Protein 7S6T (pdb70)

Structure (mmCIF, N/CA/C/O backbone):
data_7S6T
#
_entry.id   7S6T
#
_cell.length_a   102.520
_cell.length_b   105.600
_cell.length_c   299.980
_cell.angle_alpha   90.000
_cell.angle_beta   90.000
_cell.angle_gamma   90.000
#
_symmetry.space_group_name_H-M   'P 21 21 21'
#
loop_
_entity.id
_entity.type
_entity.pdbx_description
1 polymer 'Methane monooxygenase component A alpha chain'
2 polymer 'Methane monooxygenase beta chain'
3 polymer 'Methane monooxygenase gamma chain'
4 polymer 'Methane monooxygenase regulatory protein B'
5 non-polymer 'FE (III) ION'
6 non-polymer 1,2-ETHANEDIOL
7 non-polymer 'BENZOIC ACID'
8 water water
#
loop_
_atom_site.group_PDB
_atom_site.id
_atom_site.type_symbol
_atom_site.label_atom_id
_atom_site.label_alt_id
_atom_site.label_comp_id
_atom_site.label_asym_id
_atom_site.label_entity_id
_atom_site.label_seq_id
_atom_site.pdbx_PDB_ins_code
_atom_site.Cartn_x
_atom_site.Cartn_y
_atom_site.Cartn_z
_atom_site.occupancy
_atom_site.B_iso_or_equiv
_atom_site.auth_seq_id
_atom_site.auth_comp_id
_atom_site.auth_asym_id
_atom_site.auth_atom_id
_atom_site.pdbx_PDB_model_num
ATOM 1 N N . ASP A 1 1 ? -19.129 -10.013 53.458 1.00 57.80 12 ASP A N 1
ATOM 2 C CA . ASP A 1 1 ? -20.479 -10.212 52.937 1.00 52.87 12 ASP A CA 1
ATOM 3 C C . ASP A 1 1 ? -21.114 -8.876 52.544 1.00 48.99 12 ASP A C 1
ATOM 4 O O . ASP A 1 1 ? -20.405 -7.889 52.300 1.00 48.54 12 ASP A O 1
ATOM 9 N N . ALA A 1 2 ? -22.450 -8.833 52.503 1.00 42.36 13 ALA A N 1
ATOM 10 C CA . ALA A 1 2 ? -23.138 -7.621 52.073 1.00 40.93 13 ALA A CA 1
ATOM 11 C C . ALA A 1 2 ? -23.192 -6.544 53.150 1.00 35.52 13 ALA A C 1
ATOM 12 O O . ALA A 1 2 ? -23.591 -5.412 52.849 1.00 31.80 13 ALA A O 1
ATOM 14 N N . LEU A 1 3 ? -22.805 -6.860 54.385 1.00 33.89 14 LEU A N 1
ATOM 15 C CA . LEU A 1 3 ? -22.839 -5.908 55.485 1.00 33.56 14 LEU A CA 1
ATOM 16 C C . LEU A 1 3 ? -21.464 -5.529 56.009 1.00 36.07 14 LEU A C 1
ATOM 17 O O . LEU A 1 3 ? -21.261 -4.384 56.407 1.00 34.89 14 LEU A O 1
ATOM 22 N N . LYS A 1 4 ? -20.515 -6.459 56.043 1.00 39.00 15 LYS A N 1
ATOM 23 C CA . LYS A 1 4 ? -19.237 -6.245 56.712 1.00 41.41 15 LYS A CA 1
ATOM 24 C C . LYS A 1 4 ? -18.133 -6.075 55.676 1.00 37.57 15 LYS A C 1
ATOM 25 O O . LYS A 1 4 ? -18.048 -6.865 54.732 1.00 35.25 15 LYS A O 1
ATOM 31 N N . VAL A 1 5 ? -17.295 -5.049 55.861 1.00 33.90 16 VAL A N 1
ATOM 32 C CA . VAL A 1 5 ? -16.169 -4.786 54.963 1.00 29.88 16 VAL A CA 1
ATOM 33 C C . VAL A 1 5 ? -15.230 -3.820 55.668 1.00 29.42 16 VAL A C 1
ATOM 34 O O . VAL A 1 5 ? -15.653 -3.024 56.518 1.00 30.08 16 VAL A O 1
ATOM 38 N N . ASN A 1 6 ? -13.943 -3.919 55.348 1.00 30.47 17 ASN A N 1
ATOM 39 C CA . ASN A 1 6 ? -12.975 -2.948 55.848 1.00 32.54 17 ASN A CA 1
ATOM 40 C C . ASN A 1 6 ? -13.179 -1.629 55.111 1.00 31.63 17 ASN A C 1
ATOM 41 O O . ASN A 1 6 ? -13.048 -1.577 53.880 1.00 32.92 17 ASN A O 1
ATOM 46 N N . ARG A 1 7 ? -13.507 -0.568 55.863 1.00 30.01 18 ARG A N 1
ATOM 47 C CA . ARG A 1 7 ? -13.755 0.747 55.282 1.00 28.25 18 ARG A CA 1
ATOM 48 C C . ARG A 1 7 ? -12.593 1.711 55.534 1.00 27.11 18 ARG A C 1
ATOM 49 O O . ARG A 1 7 ? -12.773 2.926 55.459 1.00 28.78 18 ARG A O 1
ATOM 57 N N . ALA A 1 8 ? -11.399 1.194 55.834 1.00 26.32 19 ALA A N 1
ATOM 58 C CA . ALA A 1 8 ? -10.240 2.068 55.926 1.00 29.01 19 ALA A CA 1
ATOM 59 C C . ALA A 1 8 ? -9.968 2.665 54.547 1.00 28.07 19 ALA A C 1
ATOM 60 O O . ALA A 1 8 ? -10.098 1.961 53.543 1.00 26.92 19 ALA A O 1
ATOM 62 N N . PRO A 1 9 ? -9.614 3.947 54.466 1.00 27.69 20 PRO A N 1
ATOM 63 C CA . PRO A 1 9 ? -9.333 4.556 53.149 1.00 27.01 20 PRO A CA 1
ATOM 64 C C . PRO A 1 9 ? -8.022 4.027 52.584 1.00 27.44 20 PRO A C 1
ATOM 65 O O . PRO A 1 9 ? -6.968 4.164 53.216 1.00 27.21 20 PRO A O 1
ATOM 69 N N . VAL A 1 10 ? -8.086 3.414 51.391 1.00 25.55 21 VAL A N 1
ATOM 70 C CA . VAL A 1 10 ? -6.903 2.916 50.701 1.00 25.64 21 VAL A CA 1
ATOM 71 C C . VAL A 1 10 ? -6.950 3.328 49.224 1.00 26.30 21 VAL A C 1
ATOM 72 O O . VAL A 1 10 ? -8.023 3.493 48.629 1.00 25.86 21 VAL A O 1
ATOM 76 N N . GLY A 1 11 ? -5.778 3.489 48.638 1.00 27.75 22 GLY A N 1
ATOM 77 C CA . GLY A 1 11 ? -5.622 3.632 47.204 1.00 27.45 22 GLY A CA 1
ATOM 78 C C . GLY A 1 11 ? -4.693 2.550 46.689 1.00 27.97 22 GLY A C 1
ATOM 79 O O . GLY A 1 11 ? -4.568 1.474 47.283 1.00 27.98 22 GLY A O 1
ATOM 80 N N . VAL A 1 12 ? -4.018 2.850 45.573 1.00 23.34 23 VAL A N 1
ATOM 81 C CA . VAL A 1 12 ? -3.032 1.937 44.993 1.00 23.36 23 VAL A CA 1
ATOM 82 C C . VAL A 1 12 ? -1.884 2.811 44.503 1.00 27.67 23 VAL A C 1
ATOM 83 O O . VAL A 1 12 ? -2.058 3.605 43.567 1.00 25.42 23 VAL A O 1
ATOM 87 N N . GLU A 1 13 ? -0.723 2.675 45.126 1.00 25.18 24 GLU A N 1
ATOM 88 C CA . GLU A 1 13 ? 0.402 3.540 44.787 1.00 27.80 24 GLU A CA 1
ATOM 89 C C . GLU A 1 13 ? 1.140 3.029 43.544 1.00 24.44 24 GLU A C 1
ATOM 90 O O . GLU A 1 13 ? 0.971 1.874 43.140 1.00 24.32 24 GLU A O 1
ATOM 96 N N . PRO A 1 14 ? 1.926 3.897 42.881 1.00 25.42 25 PRO A N 1
ATOM 97 C CA . PRO A 1 14 ? 2.516 3.498 41.592 1.00 27.70 25 PRO A CA 1
ATOM 98 C C . PRO A 1 14 ? 3.376 2.258 41.696 1.00 26.71 25 PRO A C 1
ATOM 99 O O . PRO A 1 14 ? 3.328 1.398 40.814 1.00 27.40 25 PRO A O 1
ATOM 103 N N . GLN A 1 15 ? 4.149 2.131 42.774 1.00 27.44 26 GLN A N 1
ATOM 104 C CA . GLN A 1 15 ? 5.013 0.972 42.897 1.00 26.72 26 GLN A CA 1
ATOM 105 C C . GLN A 1 15 ? 4.221 -0.327 43.074 1.00 27.21 26 GLN A C 1
ATOM 106 O O . GLN A 1 15 ? 4.726 -1.393 42.717 1.00 26.61 26 GLN A O 1
ATOM 112 N N . GLU A 1 16 ? 2.983 -0.258 43.574 1.00 25.45 27 GLU A N 1
ATOM 113 C CA . GLU A 1 16 ? 2.165 -1.461 43.706 1.00 26.08 27 GLU A CA 1
ATOM 114 C C . GLU A 1 16 ? 1.735 -2.002 42.344 1.00 28.13 27 GLU A C 1
ATOM 115 O O . GLU A 1 16 ? 1.626 -3.220 42.157 1.00 27.10 27 GLU A O 1
ATOM 121 N N . VAL A 1 17 ? 1.479 -1.112 41.383 1.00 25.58 28 VAL A N 1
ATOM 122 C CA . VAL A 1 17 ? 1.207 -1.563 40.019 1.00 27.08 28 VAL A CA 1
ATOM 123 C C . VAL A 1 17 ? 2.498 -1.985 39.336 1.00 24.00 28 VAL A C 1
ATOM 124 O O . VAL A 1 17 ? 2.541 -3.007 38.642 1.00 24.06 28 VAL A O 1
ATOM 128 N N . HIS A 1 18 ? 3.567 -1.208 39.537 1.00 24.83 29 HIS A N 1
ATOM 129 C CA . HIS A 1 18 ? 4.813 -1.449 38.820 1.00 25.89 29 HIS A CA 1
ATOM 130 C C . HIS A 1 18 ? 5.330 -2.871 39.039 1.00 28.07 29 HIS A C 1
ATOM 131 O O . HIS A 1 18 ? 5.880 -3.479 38.116 1.00 27.67 29 HIS A O 1
ATOM 138 N N . LYS A 1 19 ? 5.149 -3.428 40.243 1.00 27.03 30 LYS A N 1
ATOM 139 C CA . LYS A 1 19 ? 5.732 -4.740 40.509 1.00 26.97 30 LYS A CA 1
ATOM 140 C C . LYS A 1 19 ? 5.095 -5.848 39.680 1.00 28.16 30 LYS A C 1
ATOM 141 O O . LYS A 1 19 ? 5.666 -6.940 39.599 1.00 29.64 30 LYS A O 1
ATOM 147 N N . TRP A 1 20 ? 3.966 -5.590 39.023 1.00 29.28 31 TRP A N 1
ATOM 148 C CA . TRP A 1 20 ? 3.339 -6.565 38.138 1.00 28.52 31 TRP A CA 1
ATOM 149 C C . TRP A 1 20 ? 3.668 -6.360 36.664 1.00 28.13 31 TRP A C 1
ATOM 150 O O . TRP A 1 20 ? 3.302 -7.207 35.847 1.00 26.47 31 TRP A O 1
ATOM 161 N N . LEU A 1 21 ? 4.406 -5.301 36.314 1.00 26.96 32 LEU A N 1
ATOM 162 C CA . LEU A 1 21 ? 4.642 -4.991 34.903 1.00 30.06 32 LEU A CA 1
ATOM 163 C C . LEU A 1 21 ? 5.406 -6.103 34.199 1.00 32.56 32 LEU A C 1
ATOM 164 O O . LEU A 1 21 ? 5.136 -6.407 33.031 1.00 27.31 32 LEU A O 1
ATOM 169 N N . GLN A 1 22 ? 6.397 -6.692 34.880 1.00 28.27 33 GLN A N 1
ATOM 170 C CA . GLN A 1 22 ? 7.219 -7.704 34.224 1.00 30.46 33 GLN A CA 1
ATOM 171 C C . GLN A 1 22 ? 6.367 -8.877 33.747 1.00 31.22 33 GLN A C 1
ATOM 172 O O . GLN A 1 22 ? 6.658 -9.464 32.695 1.00 33.85 33 GLN A O 1
ATOM 178 N N . SER A 1 23 ? 5.260 -9.183 34.450 1.00 27.73 34 SER A N 1
ATOM 179 C CA . SER A 1 23 ? 4.383 -10.278 34.025 1.00 24.53 34 SER A CA 1
ATOM 180 C C . SER A 1 23 ? 3.467 -9.924 32.853 1.00 24.18 34 SER A C 1
ATOM 181 O O . SER A 1 23 ? 2.706 -10.794 32.420 1.00 26.65 34 SER A O 1
ATOM 184 N N . PHE A 1 24 ? 3.502 -8.690 32.331 1.00 25.23 35 PHE A N 1
ATOM 185 C CA . PHE A 1 24 ? 2.597 -8.307 31.241 1.00 25.76 35 PHE A CA 1
ATOM 186 C C . PHE A 1 24 ? 3.047 -8.869 29.896 1.00 28.57 35 PHE A C 1
ATOM 187 O O . PHE A 1 24 ? 2.246 -8.945 28.957 1.00 26.33 35 PHE A O 1
ATOM 195 N N . ASN A 1 25 ? 4.315 -9.226 29.772 1.00 30.45 36 ASN A N 1
ATOM 196 C CA . ASN A 1 25 ? 4.762 -9.841 28.540 1.00 33.01 36 ASN A CA 1
ATOM 197 C C . ASN A 1 25 ? 4.356 -11.313 28.497 1.00 33.06 36 ASN A C 1
ATOM 198 O O . ASN A 1 25 ? 4.081 -11.937 29.521 1.00 33.29 36 ASN A O 1
ATOM 203 N N . TRP A 1 26 ? 4.278 -11.865 27.286 1.00 30.80 37 TRP A N 1
ATOM 204 C CA . TRP A 1 26 ? 4.039 -13.290 27.141 1.00 29.50 37 TRP A CA 1
ATOM 205 C C . TRP A 1 26 ? 4.865 -13.826 25.981 1.00 32.61 37 TRP A C 1
ATOM 206 O O . TRP A 1 26 ? 5.309 -13.077 25.105 1.00 30.72 37 TRP A O 1
ATOM 217 N N . ASP A 1 27 ? 5.053 -15.147 25.985 1.00 32.13 38 ASP A N 1
ATOM 218 C CA . ASP A 1 27 ? 5.963 -15.810 25.061 1.00 35.98 38 ASP A CA 1
ATOM 219 C C . ASP A 1 27 ? 5.271 -16.173 23.760 1.00 32.46 38 ASP A C 1
ATOM 220 O O . ASP A 1 27 ? 4.176 -16.752 23.759 1.00 33.78 38 ASP A O 1
ATOM 225 N N . PHE A 1 28 ? 5.924 -15.844 22.652 1.00 31.61 39 PHE A N 1
ATOM 226 C CA . PHE A 1 28 ? 5.512 -16.359 21.356 1.00 30.86 39 PHE A CA 1
ATOM 227 C C . PHE A 1 28 ? 6.694 -16.214 20.413 1.00 32.95 39 PHE A C 1
ATOM 228 O O . PHE A 1 28 ? 7.616 -15.432 20.660 1.00 30.06 39 PHE A O 1
ATOM 236 N N . LYS A 1 29 ? 6.679 -17.030 19.356 1.00 33.52 40 LYS A N 1
ATOM 237 C CA . LYS A 1 29 ? 7.889 -17.222 18.566 1.00 37.37 40 LYS A CA 1
ATOM 238 C C . LYS A 1 29 ? 8.347 -15.912 17.933 1.00 34.45 40 LYS A C 1
ATOM 239 O O . LYS A 1 29 ? 9.548 -15.652 17.830 1.00 36.77 40 LYS A O 1
ATOM 245 N N . GLU A 1 30 ? 7.402 -15.066 17.528 1.00 31.61 41 GLU A N 1
ATOM 246 C CA . GLU A 1 30 ? 7.700 -13.838 16.810 1.00 31.10 41 GLU A CA 1
ATOM 247 C C . GLU A 1 30 ? 8.059 -12.679 17.731 1.00 31.25 41 GLU A C 1
ATOM 248 O O . GLU A 1 30 ? 8.276 -11.563 17.246 1.00 31.15 41 GLU A O 1
ATOM 254 N N . ASN A 1 31 ? 8.117 -12.902 19.040 1.00 28.02 42 ASN A N 1
ATOM 255 C CA . ASN A 1 31 ? 8.275 -11.805 19.994 1.00 24.56 42 ASN A CA 1
ATOM 256 C C . ASN A 1 31 ? 9.756 -11.455 20.096 1.00 27.99 42 ASN A C 1
ATOM 257 O O . ASN A 1 31 ? 10.470 -11.921 20.971 1.00 30.86 42 ASN A O 1
ATOM 262 N N . ARG A 1 32 ? 10.225 -10.610 19.191 1.00 27.87 43 ARG A N 1
ATOM 263 C CA . ARG A 1 32 ? 11.622 -10.190 19.165 1.00 32.62 43 ARG A CA 1
ATOM 264 C C . ARG A 1 32 ? 11.698 -8.906 18.355 1.00 28.86 43 ARG A C 1
ATOM 265 O O . ARG A 1 32 ? 10.781 -8.584 17.593 1.00 30.63 43 ARG A O 1
ATOM 273 N N . THR A 1 33 ? 12.816 -8.196 18.494 1.00 27.01 44 THR A N 1
ATOM 274 C CA . THR A 1 33 ? 12.945 -6.893 17.848 1.00 27.75 44 THR A CA 1
ATOM 275 C C . THR A 1 33 ? 12.907 -6.990 16.319 1.00 30.14 44 THR A C 1
ATOM 276 O O . THR A 1 33 ? 13.299 -7.999 15.713 1.00 26.69 44 THR A O 1
ATOM 280 N N . LYS A 1 34 ? 12.470 -5.895 15.685 1.00 27.25 45 LYS A N 1
ATOM 281 C CA . LYS A 1 34 ? 12.431 -5.799 14.230 1.00 27.56 45 LYS A CA 1
ATOM 282 C C . LYS A 1 34 ? 13.703 -5.213 13.620 1.00 27.13 45 LYS A C 1
ATOM 283 O O . LYS A 1 34 ? 13.863 -5.260 12.392 1.00 25.63 45 LYS A O 1
ATOM 289 N N . TYR A 1 35 ? 14.618 -4.634 14.449 1.00 25.10 46 TYR A N 1
ATOM 290 C CA . TYR A 1 35 ? 15.774 -3.880 13.979 1.00 26.83 46 TYR A CA 1
ATOM 291 C C . TYR A 1 35 ? 17.051 -4.715 13.995 1.00 26.69 46 TYR A C 1
ATOM 292 O O . TYR A 1 35 ? 17.213 -5.611 14.834 1.00 29.38 46 TYR A O 1
ATOM 301 N N . PRO A 1 36 ? 17.954 -4.418 13.056 1.00 28.15 47 PRO A N 1
ATOM 302 C CA . PRO A 1 36 ? 19.253 -5.110 13.025 1.00 27.81 47 PRO A CA 1
ATOM 303 C C . PRO A 1 36 ? 20.089 -4.776 14.248 1.00 28.87 47 PRO A C 1
ATOM 304 O O . PRO A 1 36 ? 20.202 -3.612 14.642 1.00 28.61 47 PRO A O 1
ATOM 308 N N . THR A 1 37 ? 20.709 -5.805 14.835 1.00 27.74 48 THR A N 1
ATOM 309 C CA . THR A 1 37 ? 21.601 -5.555 15.960 1.00 28.33 48 THR A CA 1
ATOM 310 C C . THR A 1 37 ? 22.631 -6.671 16.048 1.00 30.12 48 THR A C 1
ATOM 311 O O . THR A 1 37 ? 22.391 -7.799 15.604 1.00 32.92 48 THR A O 1
ATOM 315 N N . LYS A 1 38 ? 23.796 -6.320 16.587 1.00 31.41 49 LYS A N 1
ATOM 316 C CA . LYS A 1 38 ? 24.864 -7.255 16.929 1.00 32.11 49 LYS A CA 1
ATOM 317 C C . LYS A 1 38 ? 24.670 -7.884 18.296 1.00 37.68 49 LYS A C 1
ATOM 318 O O . LYS A 1 38 ? 25.397 -8.827 18.641 1.00 35.05 49 LYS A O 1
ATOM 324 N N . TYR A 1 39 ? 23.753 -7.344 19.099 1.00 35.00 50 TYR A N 1
ATOM 325 C CA . TYR A 1 39 ? 23.690 -7.622 20.526 1.00 34.27 50 TYR A CA 1
ATOM 326 C C . TYR A 1 39 ? 22.493 -8.517 20.775 1.00 38.88 50 TYR A C 1
ATOM 327 O O . TYR A 1 39 ? 21.348 -8.108 20.555 1.00 39.18 50 TYR A O 1
ATOM 336 N N . HIS A 1 40 ? 22.764 -9.742 21.223 1.00 41.69 51 HIS A N 1
ATOM 337 C CA . HIS A 1 40 ? 21.738 -10.766 21.353 1.00 43.04 51 HIS A CA 1
ATOM 338 C C . HIS A 1 40 ? 21.725 -11.388 22.744 1.00 43.52 51 HIS A C 1
ATOM 339 O O . HIS A 1 40 ? 21.162 -12.468 22.919 1.00 46.05 51 HIS A O 1
ATOM 346 N N . MET A 1 41 ? 22.321 -10.723 23.729 1.00 43.48 52 MET A N 1
ATOM 347 C CA . MET A 1 41 ? 22.487 -11.289 25.061 1.00 45.99 52 MET A CA 1
ATOM 348 C C . MET A 1 41 ? 21.232 -11.092 25.917 1.00 45.35 52 MET A C 1
ATOM 349 O O . MET A 1 41 ? 20.367 -10.249 25.641 1.00 41.70 52 MET A O 1
ATOM 354 N N . ALA A 1 42 ? 21.140 -11.897 26.972 1.00 45.07 53 ALA A N 1
ATOM 355 C CA . ALA A 1 42 ? 20.042 -11.758 27.920 1.00 49.84 53 ALA A CA 1
ATOM 356 C C . ALA A 1 42 ? 20.050 -10.357 28.528 1.00 50.03 53 ALA A C 1
ATOM 357 O O . ALA A 1 42 ? 21.106 -9.813 28.869 1.00 46.75 53 ALA A O 1
ATOM 359 N N . ASN A 1 43 ? 18.866 -9.762 28.638 1.00 51.92 54 ASN A N 1
ATOM 360 C CA . ASN A 1 43 ? 18.741 -8.361 29.037 1.00 52.60 54 ASN A CA 1
ATOM 361 C C . ASN A 1 43 ? 17.473 -8.173 29.872 1.00 52.74 54 ASN A C 1
ATOM 362 O O . ASN A 1 43 ? 16.692 -7.246 29.659 1.00 49.61 54 ASN A O 1
ATOM 367 N N . GLU A 1 44 ? 17.254 -9.068 30.840 1.00 55.43 55 GLU A N 1
ATOM 368 C CA . GLU A 1 44 ? 16.087 -8.992 31.729 1.00 60.71 55 GLU A CA 1
ATOM 369 C C . GLU A 1 44 ? 16.482 -8.201 32.966 1.00 58.78 55 GLU A C 1
ATOM 370 O O . GLU A 1 44 ? 16.938 -8.760 33.964 1.00 60.71 55 GLU A O 1
ATOM 376 N N . THR A 1 45 ? 16.297 -6.886 32.903 1.00 52.51 56 THR A N 1
ATOM 377 C CA . THR A 1 45 ? 16.770 -5.964 33.924 1.00 50.89 56 THR A CA 1
ATOM 378 C C . THR A 1 45 ? 15.590 -5.267 34.591 1.00 50.58 56 THR A C 1
ATOM 379 O O . THR A 1 45 ? 14.449 -5.349 34.127 1.00 53.80 56 THR A O 1
ATOM 383 N N . LYS A 1 46 ? 15.885 -4.543 35.671 1.00 52.31 57 LYS A N 1
ATOM 384 C CA . LYS A 1 46 ? 14.866 -3.905 36.496 1.00 57.31 57 LYS A CA 1
ATOM 385 C C . LYS A 1 46 ? 14.980 -2.384 36.434 1.00 55.67 57 LYS A C 1
ATOM 386 O O . LYS A 1 46 ? 16.083 -1.828 36.477 1.00 54.37 57 LYS A O 1
ATOM 392 N N . GLU A 1 47 ? 13.824 -1.722 36.360 1.00 54.05 58 GLU A N 1
ATOM 393 C CA . GLU A 1 47 ? 13.762 -0.264 36.327 1.00 53.69 58 GLU A CA 1
ATOM 394 C C . GLU A 1 47 ? 14.197 0.340 37.659 1.00 48.77 58 GLU A C 1
ATOM 395 O O . GLU A 1 47 ? 13.729 -0.079 38.722 1.00 52.15 58 GLU A O 1
ATOM 401 N N . GLN A 1 48 ? 15.073 1.353 37.603 1.00 44.57 59 GLN A N 1
ATOM 402 C CA . GLN A 1 48 ? 15.537 2.032 38.813 1.00 43.90 59 GLN A CA 1
ATOM 403 C C . GLN A 1 48 ? 14.607 3.150 39.273 1.00 41.80 59 GLN A C 1
ATOM 404 O O . GLN A 1 48 ? 14.728 3.604 40.417 1.00 40.42 59 GLN A O 1
ATOM 410 N N . PHE A 1 49 ? 13.718 3.634 38.403 1.00 39.03 60 PHE A N 1
ATOM 411 C CA . PHE A 1 49 ? 12.751 4.678 38.746 1.00 39.11 60 PHE A CA 1
ATOM 412 C C . PHE A 1 49 ? 11.384 4.117 38.380 1.00 38.58 60 PHE A C 1
ATOM 413 O O . PHE A 1 49 ? 10.960 4.225 37.228 1.00 41.61 60 PHE A O 1
ATOM 421 N N . LYS A 1 50 ? 10.706 3.508 39.346 1.00 35.84 61 LYS A N 1
ATOM 422 C CA . LYS A 1 50 ? 9.416 2.892 39.064 1.00 38.52 61 LYS A CA 1
ATOM 423 C C . LYS A 1 50 ? 8.411 3.962 38.647 1.00 41.62 61 LYS A C 1
ATOM 424 O O . LYS A 1 50 ? 8.213 4.959 39.347 1.00 48.15 61 LYS A O 1
ATOM 430 N N . VAL A 1 51 ? 7.806 3.781 37.490 1.00 39.14 62 VAL A N 1
ATOM 431 C CA . VAL A 1 51 ? 6.856 4.753 36.971 1.00 38.05 62 VAL A CA 1
ATOM 432 C C . VAL A 1 51 ? 5.749 3.999 36.256 1.00 32.65 62 VAL A C 1
ATOM 433 O O . VAL A 1 51 ? 5.985 2.951 35.646 1.00 32.43 62 VAL A O 1
ATOM 437 N N . ILE A 1 52 ? 4.529 4.499 36.381 1.00 29.03 63 ILE A N 1
ATOM 438 C CA . ILE A 1 52 ? 3.428 4.051 35.546 1.00 25.24 63 ILE A CA 1
ATOM 439 C C . ILE A 1 52 ? 2.877 5.285 34.855 1.00 22.79 63 ILE A C 1
ATOM 440 O O . ILE A 1 52 ? 3.243 6.410 35.180 1.00 24.45 63 ILE A O 1
ATOM 445 N N . ALA A 1 53 ? 2.011 5.056 33.870 1.00 24.13 64 ALA A N 1
ATOM 446 C CA . ALA A 1 53 ? 1.548 6.149 33.022 1.00 24.05 64 ALA A CA 1
ATOM 447 C C . ALA A 1 53 ? 0.955 7.290 33.842 1.00 21.61 64 ALA A C 1
ATOM 448 O O . ALA A 1 53 ? 1.236 8.469 33.585 1.00 23.16 64 ALA A O 1
ATOM 450 N N . LYS A 1 54 ? 0.086 6.972 34.803 1.00 21.31 65 LYS A N 1
ATOM 451 C CA . LYS A 1 54 ? -0.574 8.053 35.530 1.00 20.36 65 LYS A CA 1
ATOM 452 C C . LYS A 1 54 ? 0.446 8.878 36.298 1.00 23.40 65 LYS A C 1
ATOM 453 O O . LYS A 1 54 ? 0.373 10.113 36.328 1.00 25.18 65 LYS A O 1
ATOM 459 N N . GLU A 1 55 ? 1.401 8.210 36.936 1.00 23.75 66 GLU A N 1
ATOM 460 C CA . GLU A 1 55 ? 2.405 8.930 37.714 1.00 22.69 66 GLU A CA 1
ATOM 461 C C . GLU A 1 55 ? 3.365 9.694 36.815 1.00 23.34 66 GLU A C 1
ATOM 462 O O . GLU A 1 55 ? 3.817 10.792 37.173 1.00 23.79 66 GLU A O 1
ATOM 468 N N . TYR A 1 56 ? 3.732 9.100 35.671 1.00 22.63 67 TYR A N 1
ATOM 469 C CA . TYR A 1 56 ? 4.513 9.836 34.670 1.00 24.99 67 TYR A CA 1
ATOM 470 C C . TYR A 1 56 ? 3.873 11.193 34.373 1.00 24.06 67 TYR A C 1
ATOM 471 O O . TYR A 1 56 ? 4.532 12.238 34.421 1.00 22.42 67 TYR A O 1
ATOM 480 N N . ALA A 1 57 ? 2.579 11.196 34.055 1.00 22.76 68 ALA A N 1
ATOM 481 C CA . ALA A 1 57 ? 1.934 12.457 33.686 1.00 23.41 68 ALA A CA 1
ATOM 482 C C . ALA A 1 57 ? 1.863 13.398 34.883 1.00 24.56 68 ALA A C 1
ATOM 483 O O . ALA A 1 57 ? 2.035 14.615 34.741 1.00 22.28 68 ALA A O 1
ATOM 485 N N . ARG A 1 58 ? 1.599 12.858 36.071 1.00 21.55 69 ARG A N 1
ATOM 486 C CA . ARG A 1 58 ? 1.546 13.716 37.255 1.00 20.61 69 ARG A CA 1
ATOM 487 C C . ARG A 1 58 ? 2.864 14.448 37.457 1.00 23.00 69 ARG A C 1
ATOM 488 O O . ARG A 1 58 ? 2.889 15.666 37.687 1.00 21.48 69 ARG A O 1
ATOM 496 N N . MET A 1 59 ? 3.974 13.718 37.368 1.00 22.00 70 MET A N 1
ATOM 497 C CA . MET A 1 59 ? 5.281 14.329 37.582 1.00 24.16 70 MET A CA 1
ATOM 498 C C . MET A 1 59 ? 5.557 15.396 36.532 1.00 22.78 70 MET A C 1
ATOM 499 O O . MET A 1 59 ? 6.004 16.501 36.857 1.00 22.89 70 MET A O 1
ATOM 504 N N . GLU A 1 60 ? 5.341 15.065 35.252 1.00 20.32 71 GLU A N 1
ATOM 505 C CA . GLU A 1 60 ? 5.758 16.003 34.218 1.00 21.61 71 GLU A CA 1
ATOM 506 C C . GLU A 1 60 ? 4.849 17.224 34.207 1.00 23.99 71 GLU A C 1
ATOM 507 O O . GLU A 1 60 ? 5.321 18.346 33.996 1.00 23.94 71 GLU A O 1
ATOM 513 N N . ALA A 1 61 ? 3.538 17.031 34.414 1.00 21.47 72 ALA A N 1
ATOM 514 C CA . ALA A 1 61 ? 2.647 18.194 34.460 1.00 21.41 72 ALA A CA 1
ATOM 515 C C . ALA A 1 61 ? 3.035 19.136 35.596 1.00 21.52 72 ALA A C 1
ATOM 516 O O . ALA A 1 61 ? 2.944 20.362 35.451 1.00 22.44 72 ALA A O 1
ATOM 518 N N . ALA A 1 62 ? 3.472 18.585 36.733 1.00 21.62 73 ALA A N 1
ATOM 519 C CA . ALA A 1 62 ? 3.883 19.454 37.841 1.00 23.38 73 ALA A CA 1
ATOM 520 C C . ALA A 1 62 ? 5.120 20.265 37.475 1.00 24.11 73 ALA A C 1
ATOM 521 O O . ALA A 1 62 ? 5.226 21.436 37.847 1.00 23.46 73 ALA A O 1
ATOM 523 N N . LYS A 1 63 ? 6.089 19.647 36.790 1.00 23.66 74 LYS A N 1
ATOM 524 C CA . LYS A 1 63 ? 7.236 20.408 36.280 1.00 23.87 74 LYS A CA 1
ATOM 525 C C . LYS A 1 63 ? 6.794 21.522 35.332 1.00 23.47 74 LYS A C 1
ATOM 526 O O . LYS A 1 63 ? 7.286 22.652 35.410 1.00 22.47 74 LYS A O 1
ATOM 532 N N . ASP A 1 64 ? 5.898 21.197 34.394 1.00 21.73 75 ASP A N 1
ATOM 533 C CA . ASP A 1 64 ? 5.425 22.163 33.408 1.00 22.12 75 ASP A CA 1
ATOM 534 C C . ASP A 1 64 ? 4.748 23.375 34.052 1.00 21.70 75 ASP A C 1
ATOM 535 O O . ASP A 1 64 ? 4.933 24.513 33.604 1.00 23.03 75 ASP A O 1
ATOM 540 N N . GLU A 1 65 ? 3.861 23.144 35.028 1.00 20.72 76 GLU A N 1
ATOM 541 C CA . GLU A 1 65 ? 3.098 24.272 35.578 1.00 20.61 76 GLU A CA 1
ATOM 542 C C . GLU A 1 65 ? 4.026 25.311 36.206 1.00 21.19 76 GLU A C 1
ATOM 543 O O . GLU A 1 65 ? 3.791 26.522 36.088 1.00 23.74 76 GLU A O 1
ATOM 549 N N . ARG A 1 66 ? 5.085 24.862 36.866 1.00 23.56 77 ARG A N 1
ATOM 550 C CA . ARG A 1 66 ? 6.044 25.801 37.446 1.00 23.38 77 ARG A CA 1
ATOM 551 C C . ARG A 1 66 ? 6.787 26.556 36.347 1.00 24.76 77 ARG A C 1
ATOM 552 O O . ARG A 1 66 ? 6.917 27.782 36.399 1.00 26.10 77 ARG A O 1
ATOM 560 N N . GLN A 1 67 ? 7.241 25.834 35.322 1.00 24.13 78 GLN A N 1
ATOM 561 C CA . GLN A 1 67 ? 7.972 26.448 34.221 1.00 22.73 78 GLN A CA 1
ATOM 562 C C . GLN A 1 67 ? 7.109 27.460 33.463 1.00 21.49 78 GLN A C 1
ATOM 563 O O . GLN A 1 67 ? 7.533 28.596 33.223 1.00 22.18 78 GLN A O 1
ATOM 569 N N . PHE A 1 68 ? 5.891 27.077 33.073 1.00 21.94 79 PHE A N 1
ATOM 570 C CA . PHE A 1 68 ? 5.107 28.021 32.272 1.00 20.97 79 PHE A CA 1
ATOM 571 C C . PHE A 1 68 ? 4.575 29.159 33.134 1.00 23.92 79 PHE A C 1
ATOM 572 O O . PHE A 1 68 ? 4.321 30.257 32.623 1.00 24.62 79 PHE A O 1
ATOM 580 N N . GLY A 1 69 ? 4.409 28.931 34.444 1.00 24.40 80 GLY A N 1
ATOM 581 C CA . GLY A 1 69 ? 4.100 30.049 35.322 1.00 25.24 80 GLY A CA 1
ATOM 582 C C . GLY A 1 69 ? 5.204 31.093 35.318 1.00 24.68 80 GLY A C 1
ATOM 583 O O . GLY A 1 69 ? 4.953 32.275 35.099 1.00 26.00 80 GLY A O 1
ATOM 584 N N . THR A 1 70 ? 6.448 30.658 35.534 1.00 22.57 81 THR A N 1
ATOM 585 C CA . THR A 1 70 ? 7.598 31.562 35.478 1.00 25.32 81 THR A CA 1
ATOM 586 C C . THR A 1 70 ? 7.664 32.306 34.135 1.00 26.14 81 THR A C 1
ATOM 587 O O . THR A 1 70 ? 7.892 33.525 34.085 1.00 22.61 81 THR A O 1
ATOM 591 N N . LEU A 1 71 ? 7.469 31.587 33.030 1.00 25.65 82 LEU A N 1
ATOM 592 C CA . LEU A 1 71 ? 7.647 32.226 31.727 1.00 22.80 82 LEU A CA 1
ATOM 593 C C . LEU A 1 71 ? 6.512 33.194 31.418 1.00 23.55 82 LEU A C 1
ATOM 594 O O . LEU A 1 71 ? 6.753 34.345 31.043 1.00 25.53 82 LEU A O 1
ATOM 599 N N . LEU A 1 72 ? 5.264 32.737 31.524 1.00 22.93 83 LEU A N 1
ATOM 600 C CA . LEU A 1 72 ? 4.156 33.500 30.991 1.00 22.29 83 LEU A CA 1
ATOM 601 C C . LEU A 1 72 ? 3.692 34.590 31.937 1.00 21.80 83 LEU A C 1
ATOM 602 O O . LEU A 1 72 ? 3.055 35.548 31.493 1.00 23.80 83 LEU A O 1
ATOM 607 N N . ASP A 1 73 ? 3.992 34.452 33.223 1.00 24.70 84 ASP A N 1
ATOM 608 C CA . ASP A 1 73 ? 3.534 35.409 34.224 1.00 25.75 84 ASP A CA 1
ATOM 609 C C . ASP A 1 73 ? 4.740 36.239 34.656 1.00 26.22 84 ASP A C 1
ATOM 610 O O . ASP A 1 73 ? 4.960 37.327 34.109 1.00 30.28 84 ASP A O 1
ATOM 615 N N . GLY A 1 74 ? 5.585 35.693 35.533 1.00 23.03 85 GLY A N 1
ATOM 616 C CA . GLY A 1 74 ? 6.686 36.435 36.132 1.00 24.77 85 GLY A CA 1
ATOM 617 C C . GLY A 1 74 ? 7.669 37.075 35.163 1.00 25.96 85 GLY A C 1
ATOM 618 O O . GLY A 1 74 ? 7.859 38.296 35.185 1.00 24.60 85 GLY A O 1
ATOM 619 N N . LEU A 1 75 ? 8.326 36.277 34.314 1.00 23.61 86 LEU A N 1
ATOM 620 C CA . LEU A 1 75 ? 9.363 36.864 33.478 1.00 23.21 86 LEU A CA 1
ATOM 621 C C . LEU A 1 75 ? 8.774 37.786 32.430 1.00 23.39 86 LEU A C 1
ATOM 622 O O . LEU A 1 75 ? 9.436 38.739 32.010 1.00 24.05 86 LEU A O 1
ATOM 627 N N . THR A 1 76 ? 7.547 37.519 31.978 1.00 24.45 87 THR A N 1
ATOM 628 C CA . THR A 1 76 ? 6.939 38.425 31.009 1.00 24.33 87 THR A CA 1
ATOM 629 C C . THR A 1 76 ? 6.644 39.780 31.643 1.00 25.18 87 THR A C 1
ATOM 630 O O . THR A 1 76 ? 6.895 40.832 31.044 1.00 24.18 87 THR A O 1
ATOM 634 N N . ARG A 1 77 ? 6.103 39.780 32.853 1.00 25.02 88 ARG A N 1
ATOM 635 C CA . ARG A 1 77 ? 5.856 41.047 33.528 1.00 23.14 88 ARG A CA 1
ATOM 636 C C . ARG A 1 77 ? 7.160 41.819 33.782 1.00 23.61 88 ARG A C 1
ATOM 637 O O . ARG A 1 77 ? 7.162 43.053 33.752 1.00 27.69 88 ARG A O 1
ATOM 645 N N . LEU A 1 78 ? 8.279 41.119 34.021 1.00 23.11 89 LEU A N 1
ATOM 646 C CA . LEU A 1 78 ? 9.589 41.779 34.142 1.00 22.46 89 LEU A CA 1
ATOM 647 C C . LEU A 1 78 ? 10.161 42.272 32.801 1.00 26.86 89 LEU A C 1
ATOM 648 O O . LEU A 1 78 ? 11.161 43.003 32.800 1.00 25.51 89 LEU A O 1
ATOM 653 N N . GLY A 1 79 ? 9.579 41.898 31.663 1.00 21.85 90 GLY A N 1
ATOM 654 C CA . GLY A 1 79 ? 10.215 42.289 30.415 1.00 20.87 90 GLY A CA 1
ATOM 655 C C . GLY A 1 79 ? 11.507 41.536 30.128 1.00 25.68 90 GLY A C 1
ATOM 656 O O . GLY A 1 79 ? 12.330 41.995 29.320 1.00 27.49 90 GLY A O 1
ATOM 657 N N . ALA A 1 80 ? 11.668 40.348 30.719 1.00 24.42 91 ALA A N 1
ATOM 658 C CA . ALA A 1 80 ? 12.939 39.635 30.678 1.00 27.24 91 ALA A CA 1
ATOM 659 C C . ALA A 1 80 ? 13.320 39.210 29.270 1.00 26.53 91 ALA A C 1
ATOM 660 O O . ALA A 1 80 ? 14.501 38.968 29.002 1.00 26.38 91 ALA A O 1
ATOM 662 N N . GLY A 1 81 ? 12.338 39.051 28.390 1.00 24.82 92 GLY A N 1
ATOM 663 C CA . GLY A 1 81 ? 12.594 38.552 27.044 1.00 23.74 92 GLY A CA 1
ATOM 664 C C . GLY A 1 81 ? 13.466 39.468 26.210 1.00 24.64 92 GLY A C 1
ATOM 665 O O . GLY A 1 81 ? 14.035 39.019 25.208 1.00 26.39 92 GLY A O 1
ATOM 666 N N . ASN A 1 82 ? 13.595 40.742 26.597 1.00 21.58 93 ASN A N 1
ATOM 667 C CA . ASN A 1 82 ? 14.443 41.679 25.868 1.00 24.91 93 ASN A CA 1
ATOM 668 C C . ASN A 1 82 ? 15.565 42.236 26.738 1.00 25.81 93 ASN A C 1
ATOM 669 O O . ASN A 1 82 ? 16.175 43.250 26.373 1.00 26.70 93 ASN A O 1
ATOM 674 N N . LYS A 1 83 ? 15.874 41.572 27.854 1.00 22.17 94 LYS A N 1
ATOM 675 C CA . LYS A 1 83 ? 16.974 41.951 28.736 1.00 22.93 94 LYS A CA 1
ATOM 676 C C . LYS A 1 83 ? 18.216 41.105 28.505 1.00 21.72 94 LYS A C 1
ATOM 677 O O . LYS A 1 83 ? 19.118 41.081 29.351 1.00 22.57 94 LYS A O 1
ATOM 683 N N . VAL A 1 84 ? 18.299 40.456 27.347 1.00 20.99 95 VAL A N 1
ATOM 684 C CA . VAL A 1 84 ? 19.370 39.527 27.016 1.00 21.81 95 VAL A CA 1
ATOM 685 C C . VAL A 1 84 ? 20.405 40.264 26.170 1.00 19.43 95 VAL A C 1
ATOM 686 O O . VAL A 1 84 ? 20.045 41.000 25.257 1.00 22.45 95 VAL A O 1
ATOM 690 N N . HIS A 1 85 ? 21.689 40.048 26.442 1.00 20.12 96 HIS A N 1
ATOM 691 C CA . HIS A 1 85 ? 22.702 40.617 25.560 1.00 21.25 96 HIS A CA 1
ATOM 692 C C . HIS A 1 85 ? 22.470 40.123 24.132 1.00 19.89 96 HIS A C 1
ATOM 693 O O . HIS A 1 85 ? 22.236 38.932 23.931 1.00 21.92 96 HIS A O 1
ATOM 700 N N . PRO A 1 86 ? 22.501 41.002 23.124 1.00 20.39 97 PRO A N 1
ATOM 701 C CA . PRO A 1 86 ? 22.239 40.547 21.745 1.00 23.04 97 PRO A CA 1
ATOM 702 C C . PRO A 1 86 ? 23.063 39.345 21.319 1.00 21.05 97 PRO A C 1
ATOM 703 O O . PRO A 1 86 ? 22.523 38.457 20.646 1.00 23.16 97 PRO A O 1
ATOM 707 N N . ARG A 1 87 ? 24.349 39.270 21.678 1.00 21.37 98 ARG A N 1
ATOM 708 C CA . ARG A 1 87 ? 25.120 38.102 21.252 1.00 22.94 98 ARG A CA 1
ATOM 709 C C . ARG A 1 87 ? 24.469 36.816 21.730 1.00 25.62 98 ARG A C 1
ATOM 710 O O . ARG A 1 87 ? 24.385 35.828 20.979 1.00 23.94 98 ARG A O 1
ATOM 718 N N . TRP A 1 88 ? 24.003 36.813 22.989 1.00 22.44 99 TRP A N 1
ATOM 719 C CA . TRP A 1 88 ? 23.428 35.607 23.573 1.00 21.00 99 TRP A CA 1
ATOM 720 C C . TRP A 1 88 ? 22.041 35.326 23.006 1.00 19.90 99 TRP A C 1
ATOM 721 O O . TRP A 1 88 ? 21.674 34.168 22.792 1.00 21.86 99 TRP A O 1
ATOM 732 N N . GLY A 1 89 ? 21.240 36.361 22.785 1.00 19.43 100 GLY A N 1
ATOM 733 C CA . GLY A 1 89 ? 19.933 36.125 22.189 1.00 21.61 100 GLY A CA 1
ATOM 734 C C . GLY A 1 89 ? 20.047 35.531 20.797 1.00 21.06 100 GLY A C 1
ATOM 735 O O . GLY A 1 89 ? 19.174 34.766 20.363 1.00 21.21 100 GLY A O 1
ATOM 736 N N . GLU A 1 90 ? 21.126 35.876 20.081 1.00 20.93 101 GLU A N 1
ATOM 737 C CA . GLU A 1 90 ? 21.377 35.292 18.764 1.00 22.95 101 GLU A CA 1
ATOM 738 C C . GLU A 1 90 ? 21.839 33.848 18.901 1.00 21.28 101 GLU A C 1
ATOM 739 O O . GLU A 1 90 ? 21.406 32.963 18.151 1.00 21.38 101 GLU A O 1
ATOM 745 N N . THR A 1 91 ? 22.719 33.601 19.864 1.00 21.07 102 THR A N 1
ATOM 746 C CA . THR A 1 91 ? 23.186 32.249 20.141 1.00 23.17 102 THR A CA 1
ATOM 747 C C . THR A 1 91 ? 22.043 31.287 20.416 1.00 21.39 102 THR A C 1
ATOM 748 O O . THR A 1 91 ? 22.084 30.132 19.970 1.00 19.12 102 THR A O 1
ATOM 752 N N . MET A 1 92 ? 20.987 31.747 21.110 1.00 20.79 103 MET A N 1
ATOM 753 C CA . MET A 1 92 ? 19.877 30.842 21.422 1.00 21.84 103 MET A CA 1
ATOM 754 C C . MET A 1 92 ? 19.017 30.486 20.202 1.00 21.43 103 MET A C 1
ATOM 755 O O . MET A 1 92 ? 18.308 29.467 20.244 1.00 19.87 103 MET A O 1
ATOM 760 N N . LYS A 1 93 ? 19.033 31.290 19.132 1.00 20.58 104 LYS A N 1
ATOM 761 C CA . LYS A 1 93 ? 18.426 30.828 17.881 1.00 22.37 104 LYS A CA 1
ATOM 762 C C . LYS A 1 93 ? 19.015 29.493 17.478 1.00 22.88 104 LYS A C 1
ATOM 763 O O . LYS A 1 93 ? 18.288 28.566 17.112 1.00 23.12 104 LYS A O 1
ATOM 769 N N . VAL A 1 94 ? 20.331 29.363 17.619 1.00 20.80 105 VAL A N 1
ATOM 770 C CA . VAL A 1 94 ? 21.049 28.174 17.181 1.00 21.78 105 VAL A CA 1
ATOM 771 C C . VAL A 1 94 ? 20.987 27.075 18.227 1.00 22.67 105 VAL A C 1
ATOM 772 O O . VAL A 1 94 ? 20.598 25.953 17.909 1.00 23.10 105 VAL A O 1
ATOM 776 N N . ILE A 1 95 ? 21.359 27.377 19.485 1.00 20.30 106 ILE A N 1
ATOM 777 C CA . ILE A 1 95 ? 21.400 26.330 20.502 1.00 22.69 106 ILE A CA 1
ATOM 778 C C . ILE A 1 95 ? 20.038 25.662 20.642 1.00 22.15 106 ILE A C 1
ATOM 779 O O . ILE A 1 95 ? 19.936 24.437 20.675 1.00 22.37 106 ILE A O 1
ATOM 784 N N . SER A 1 96 ? 18.973 26.447 20.710 1.00 23.16 107 SER A N 1
ATOM 785 C CA . SER A 1 96 ? 17.688 25.824 21.015 1.00 22.06 107 SER A CA 1
ATOM 786 C C . SER A 1 96 ? 17.151 25.054 19.815 1.00 23.11 107 SER A C 1
ATOM 787 O O . SER A 1 96 ? 16.603 23.953 19.974 1.00 23.67 107 SER A O 1
ATOM 790 N N . ASN A 1 97 ? 17.267 25.624 18.607 1.00 21.27 108 ASN A N 1
ATOM 791 C CA . ASN A 1 97 ? 16.725 24.905 17.471 1.00 21.88 108 ASN A CA 1
ATOM 792 C C . ASN A 1 97 ? 17.592 23.708 17.097 1.00 22.34 108 ASN A C 1
ATOM 793 O O . ASN A 1 97 ? 17.060 22.672 16.674 1.00 23.04 108 ASN A O 1
ATOM 798 N N . PHE A 1 98 ? 18.917 23.812 17.249 1.00 22.61 109 PHE A N 1
ATOM 799 C CA . PHE A 1 98 ? 19.739 22.630 16.982 1.00 22.13 109 PHE A CA 1
ATOM 800 C C . PHE A 1 98 ? 19.508 21.555 18.036 1.00 24.87 109 PHE A C 1
ATOM 801 O O . PHE A 1 98 ? 19.362 20.368 17.707 1.00 27.74 109 PHE A O 1
ATOM 809 N N . LEU A 1 99 ? 19.446 21.939 19.322 1.00 25.29 110 LEU A N 1
ATOM 810 C CA . LEU A 1 99 ? 19.094 20.954 20.339 1.00 21.63 110 LEU A CA 1
ATOM 811 C C . LEU A 1 99 ? 17.728 20.335 20.048 1.00 21.06 110 LEU A C 1
ATOM 812 O O . LEU A 1 99 ? 17.543 19.134 20.243 1.00 24.32 110 LEU A O 1
ATOM 817 N N . GLU A 1 100 ? 16.770 21.131 19.550 1.00 20.88 111 GLU A N 1
ATOM 818 C CA . GLU A 1 100 ? 15.452 20.588 19.216 1.00 22.30 111 GLU A CA 1
ATOM 819 C C . GLU A 1 100 ? 15.545 19.345 18.329 1.00 23.36 111 GLU A C 1
ATOM 820 O O . GLU A 1 100 ? 14.826 18.359 18.549 1.00 23.16 111 GLU A O 1
ATOM 826 N N . VAL A 1 101 ? 16.411 19.373 17.305 1.00 21.47 112 VAL A N 1
ATOM 827 C CA . VAL A 1 101 ? 16.472 18.208 16.423 1.00 22.63 112 VAL A CA 1
ATOM 828 C C . VAL A 1 101 ? 17.171 17.040 17.109 1.00 22.17 112 VAL A C 1
ATOM 829 O O . VAL A 1 101 ? 16.868 15.876 16.815 1.00 24.19 112 VAL A O 1
ATOM 833 N N . GLY A 1 102 ? 18.090 17.307 18.045 1.00 23.62 113 GLY A N 1
ATOM 834 C CA . GLY A 1 102 ? 18.632 16.219 18.845 1.00 23.28 113 GLY A CA 1
ATOM 835 C C . GLY A 1 102 ? 17.567 15.550 19.698 1.00 23.98 113 GLY A C 1
ATOM 836 O O . GLY A 1 102 ? 17.476 14.320 19.743 1.00 25.58 113 GLY A O 1
ATOM 837 N N . GLU A 1 103 ? 16.731 16.353 20.356 1.00 21.49 114 GLU A N 1
ATOM 838 C CA . GLU A 1 103 ? 15.619 15.810 21.133 1.00 23.09 114 GLU A CA 1
ATOM 839 C C . GLU A 1 103 ? 14.683 15.030 20.230 1.00 22.63 114 GLU A C 1
ATOM 840 O O . GLU A 1 103 ? 14.220 13.939 20.588 1.00 23.88 114 GLU A O 1
ATOM 846 N N . TYR A 1 104 ? 14.400 15.579 19.048 1.00 20.15 115 TYR A N 1
ATOM 847 C CA . TYR A 1 104 ? 13.446 14.932 18.155 1.00 20.50 115 TYR A CA 1
ATOM 848 C C . TYR A 1 104 ? 13.948 13.559 17.727 1.00 21.45 115 TYR A C 1
ATOM 849 O O . TYR A 1 104 ? 13.202 12.573 17.756 1.00 21.72 115 TYR A O 1
ATOM 858 N N . ASN A 1 105 ? 15.220 13.479 17.325 1.00 22.91 116 ASN A N 1
ATOM 859 C CA . ASN A 1 105 ? 15.811 12.192 16.975 1.00 22.52 116 ASN A CA 1
ATOM 860 C C . ASN A 1 105 ? 15.883 11.268 18.178 1.00 24.23 116 ASN A C 1
ATOM 861 O O . ASN A 1 105 ? 15.749 10.046 18.039 1.00 24.55 116 ASN A O 1
ATOM 866 N N . ALA A 1 106 ? 16.096 11.822 19.369 1.00 21.36 117 ALA A N 1
ATOM 867 C CA . ALA A 1 106 ? 16.099 10.969 20.550 1.00 20.34 117 ALA A CA 1
ATOM 868 C C . ALA A 1 106 ? 14.749 10.303 20.773 1.00 22.49 117 ALA A C 1
ATOM 869 O O . ALA A 1 106 ? 14.697 9.212 21.354 1.00 23.68 117 ALA A O 1
ATOM 871 N N . ILE A 1 107 ? 13.639 10.915 20.326 1.00 22.33 118 ILE A N 1
ATOM 872 C CA . ILE A 1 107 ? 12.365 10.195 20.396 1.00 23.20 118 ILE A CA 1
ATOM 873 C C . ILE A 1 107 ? 12.474 8.881 19.630 1.00 25.62 118 ILE A C 1
ATOM 874 O O . ILE A 1 107 ? 12.100 7.811 20.126 1.00 21.53 118 ILE A O 1
ATOM 879 N N . ALA A 1 108 ? 12.935 8.968 18.373 1.00 21.69 119 ALA A N 1
ATOM 880 C CA . ALA A 1 108 ? 13.022 7.797 17.495 1.00 23.43 119 ALA A CA 1
ATOM 881 C C . ALA A 1 108 ? 14.053 6.795 17.996 1.00 21.68 119 ALA A C 1
ATOM 882 O O . ALA A 1 108 ? 13.826 5.581 17.925 1.00 23.83 119 ALA A O 1
ATOM 884 N N . ALA A 1 109 ? 15.192 7.280 18.493 1.00 21.47 120 ALA A N 1
ATOM 885 C CA . ALA A 1 109 ? 16.198 6.371 19.058 1.00 22.20 120 ALA A CA 1
ATOM 886 C C . ALA A 1 109 ? 15.650 5.649 20.278 1.00 24.26 120 ALA A C 1
ATOM 887 O O . ALA A 1 109 ? 15.843 4.438 20.446 1.00 24.88 120 ALA A O 1
ATOM 889 N N . SER A 1 110 ? 14.979 6.392 21.158 1.00 24.48 121 SER A N 1
ATOM 890 C CA . SER A 1 110 ? 14.323 5.777 22.313 1.00 24.54 121 SER A CA 1
ATOM 891 C C . SER A 1 110 ? 13.280 4.746 21.892 1.00 23.31 121 SER A C 1
ATOM 892 O O . SER A 1 110 ? 13.092 3.730 22.579 1.00 23.72 121 SER A O 1
ATOM 895 N N . ALA A 1 111 ? 12.611 4.960 20.752 1.00 22.45 122 ALA A N 1
ATOM 896 C CA . ALA A 1 111 ? 11.652 3.965 20.286 1.00 21.76 122 ALA A CA 1
ATOM 897 C C . ALA A 1 111 ? 12.357 2.699 19.810 1.00 22.99 122 ALA A C 1
ATOM 898 O O . ALA A 1 111 ? 11.826 1.590 19.974 1.00 23.06 122 ALA A O 1
ATOM 900 N N . MET A 1 112 ? 13.537 2.846 19.188 1.00 24.76 123 MET A N 1
ATOM 901 C CA . MET A 1 112 ? 14.353 1.677 18.847 1.00 28.76 123 MET A CA 1
ATOM 902 C C . MET A 1 112 ? 14.771 0.912 20.096 1.00 27.37 123 MET A C 1
ATOM 903 O O . MET A 1 112 ? 14.835 -0.318 20.078 1.00 29.47 123 MET A O 1
ATOM 908 N N . LEU A 1 113 ? 15.084 1.624 21.182 1.00 25.76 124 LEU A N 1
ATOM 909 C CA . LEU A 1 113 ? 15.436 0.940 22.424 1.00 26.72 124 LEU A CA 1
ATOM 910 C C . LEU A 1 113 ? 14.223 0.250 23.029 1.00 27.50 124 LEU A C 1
ATOM 911 O O . LEU A 1 113 ? 14.338 -0.838 23.610 1.00 28.28 124 LEU A O 1
ATOM 916 N N . TRP A 1 114 ? 13.064 0.896 22.949 1.00 24.15 125 TRP A N 1
ATOM 917 C CA . TRP A 1 114 ? 11.810 0.263 23.329 1.00 24.04 125 TRP A CA 1
ATOM 918 C C . TRP A 1 114 ? 11.572 -1.003 22.503 1.00 26.87 125 TRP A C 1
ATOM 919 O O . TRP A 1 114 ? 11.275 -2.075 23.057 1.00 25.03 125 TRP A O 1
ATOM 930 N N . ASP A 1 115 ? 11.774 -0.916 21.177 1.00 21.83 126 ASP A N 1
ATOM 931 C CA . ASP A 1 115 ? 11.549 -2.083 20.337 1.00 21.74 126 ASP A CA 1
ATOM 932 C C . ASP A 1 115 ? 12.539 -3.199 20.644 1.00 25.19 126 ASP A C 1
ATOM 933 O O . ASP A 1 115 ? 12.173 -4.374 20.591 1.00 27.18 126 ASP A O 1
ATOM 938 N N . SER A 1 116 ? 13.801 -2.870 20.936 1.00 24.96 127 SER A N 1
ATOM 939 C CA . SER A 1 116 ? 14.783 -3.940 21.115 1.00 29.34 127 SER A CA 1
ATOM 940 C C . SER A 1 116 ? 14.854 -4.458 22.544 1.00 30.79 127 SER A C 1
ATOM 941 O O . SER A 1 116 ? 15.504 -5.487 22.784 1.00 28.19 127 SER A O 1
ATOM 944 N N . ALA A 1 117 ? 14.188 -3.792 23.483 1.00 24.30 128 ALA A N 1
ATOM 945 C CA . ALA A 1 117 ? 14.148 -4.275 24.851 1.00 26.33 128 ALA A CA 1
ATOM 946 C C . ALA A 1 117 ? 13.361 -5.580 24.901 1.00 29.11 128 ALA A C 1
ATOM 947 O O . ALA A 1 117 ? 12.425 -5.794 24.128 1.00 31.65 128 ALA A O 1
ATOM 949 N N . THR A 1 118 ? 13.788 -6.488 25.770 1.00 30.69 129 THR A N 1
ATOM 950 C CA . THR A 1 118 ? 13.121 -7.766 25.927 1.00 33.37 129 THR A CA 1
ATOM 951 C C . THR A 1 118 ? 12.330 -7.866 27.227 1.00 34.41 129 THR A C 1
ATOM 952 O O . THR A 1 118 ? 11.409 -8.683 27.315 1.00 38.31 129 THR A O 1
ATOM 956 N N . ALA A 1 119 ? 12.628 -7.034 28.207 1.00 31.77 130 ALA A N 1
ATOM 957 C CA . ALA A 1 119 ? 11.899 -7.034 29.471 1.00 29.61 130 ALA A CA 1
ATOM 958 C C . ALA A 1 119 ? 10.763 -6.014 29.407 1.00 31.24 130 ALA A C 1
ATOM 959 O O . ALA A 1 119 ? 10.974 -4.877 28.964 1.00 27.86 130 ALA A O 1
ATOM 961 N N . ALA A 1 120 ? 9.571 -6.421 29.858 1.00 29.05 131 ALA A N 1
ATOM 962 C CA . ALA A 1 120 ? 8.447 -5.491 29.974 1.00 33.13 131 ALA A CA 1
ATOM 963 C C . ALA A 1 120 ? 8.808 -4.241 30.772 1.00 31.18 131 ALA A C 1
ATOM 964 O O . ALA A 1 120 ? 8.375 -3.140 30.420 1.00 28.30 131 ALA A O 1
ATOM 966 N N . GLU A 1 121 ? 9.582 -4.380 31.864 1.00 28.63 132 GLU A N 1
ATOM 967 C CA . GLU A 1 121 ? 9.926 -3.197 32.665 1.00 29.57 132 GLU A CA 1
ATOM 968 C C . GLU A 1 121 ? 10.751 -2.191 31.871 1.00 34.12 132 GLU A C 1
ATOM 969 O O . GLU A 1 121 ? 10.616 -0.971 32.065 1.00 31.53 132 GLU A O 1
ATOM 975 N N . GLN A 1 122 ? 11.664 -2.683 31.021 1.00 30.79 133 GLN A N 1
ATOM 976 C CA . GLN A 1 122 ? 12.487 -1.777 30.231 1.00 35.11 133 GLN A CA 1
ATOM 977 C C . GLN A 1 122 ? 11.695 -1.180 29.078 1.00 32.50 133 GLN A C 1
ATOM 978 O O . GLN A 1 122 ? 11.915 -0.021 28.718 1.00 33.63 133 GLN A O 1
ATOM 984 N N . LYS A 1 123 ? 10.794 -1.963 28.477 1.00 29.70 134 LYS A N 1
ATOM 985 C CA . LYS A 1 123 ? 9.885 -1.399 27.481 1.00 31.51 134 LYS A CA 1
ATOM 986 C C . LYS A 1 123 ? 9.053 -0.277 28.095 1.00 32.36 134 LYS A C 1
ATOM 987 O O . LYS A 1 123 ? 8.863 0.781 27.485 1.00 29.62 134 LYS A O 1
ATOM 993 N N . ASN A 1 124 ? 8.596 -0.476 29.330 1.00 30.83 135 ASN A N 1
ATOM 994 C CA . ASN A 1 124 ? 7.880 0.576 30.043 1.00 31.85 135 ASN A CA 1
ATOM 995 C C . ASN A 1 124 ? 8.765 1.798 30.277 1.00 32.66 135 ASN A C 1
ATOM 996 O O . ASN A 1 124 ? 8.334 2.942 30.067 1.00 32.87 135 ASN A O 1
ATOM 1001 N N . GLY A 1 125 ? 10.011 1.569 30.702 1.00 31.37 136 GLY A N 1
ATOM 1002 C CA . GLY A 1 125 ? 10.938 2.668 30.905 1.00 31.22 136 GLY A CA 1
ATOM 1003 C C . GLY A 1 125 ? 11.264 3.431 29.632 1.00 31.48 136 GLY A C 1
ATOM 1004 O O . GLY A 1 125 ? 11.386 4.659 29.646 1.00 29.02 136 GLY A O 1
ATOM 1005 N N . TYR A 1 126 ? 11.423 2.724 28.512 1.00 26.17 137 TYR A N 1
ATOM 1006 C CA . TYR A 1 126 ? 11.752 3.449 27.289 1.00 24.60 137 TYR A CA 1
ATOM 1007 C C . TYR A 1 126 ? 10.573 4.227 26.738 1.00 26.18 137 TYR A C 1
ATOM 1008 O O . TYR A 1 126 ? 10.782 5.254 26.088 1.00 29.41 137 TYR A O 1
ATOM 1017 N N . LEU A 1 127 ? 9.334 3.784 26.969 1.00 25.93 138 LEU A N 1
ATOM 1018 C CA . LEU A 1 127 ? 8.207 4.611 26.549 1.00 26.84 138 LEU A CA 1
ATOM 1019 C C . LEU A 1 127 ? 8.205 5.940 27.295 1.00 25.96 138 LEU A C 1
ATOM 1020 O O . LEU A 1 127 ? 7.972 6.996 26.700 1.00 28.25 138 LEU A O 1
ATOM 1025 N N . ALA A 1 128 ? 8.458 5.903 28.609 1.00 26.83 139 ALA A N 1
ATOM 1026 C CA . ALA A 1 128 ? 8.568 7.137 29.375 1.00 25.36 139 ALA A CA 1
ATOM 1027 C C . ALA A 1 128 ? 9.664 8.033 28.797 1.00 24.93 139 ALA A C 1
ATOM 1028 O O . ALA A 1 128 ? 9.487 9.250 28.668 1.00 23.91 139 ALA A O 1
ATOM 1030 N N . GLN A 1 129 ? 10.791 7.444 28.413 1.00 23.08 140 GLN A N 1
ATOM 1031 C CA . GLN A 1 129 ? 11.848 8.225 27.765 1.00 23.02 140 GLN A CA 1
ATOM 1032 C C . GLN A 1 129 ? 11.401 8.784 26.404 1.00 23.11 140 GLN A C 1
ATOM 1033 O O . GLN A 1 129 ? 11.716 9.935 26.062 1.00 21.82 140 GLN A O 1
ATOM 1039 N N . VAL A 1 130 ? 10.724 7.966 25.591 1.00 23.28 141 VAL A N 1
ATOM 1040 C CA . VAL A 1 130 ? 10.174 8.449 24.313 1.00 21.36 141 VAL A CA 1
ATOM 1041 C C . VAL A 1 130 ? 9.315 9.687 24.545 1.00 23.48 141 VAL A C 1
ATOM 1042 O O . VAL A 1 130 ? 9.417 10.692 23.827 1.00 22.26 141 VAL A O 1
ATOM 1046 N N . LEU A 1 131 ? 8.444 9.618 25.558 1.00 22.22 142 LEU A N 1
ATOM 1047 C CA . LEU A 1 131 ? 7.560 10.736 25.878 1.00 23.79 142 LEU A CA 1
ATOM 1048 C C . LEU A 1 131 ? 8.347 11.962 26.324 1.00 22.79 142 LEU A C 1
ATOM 1049 O O . LEU A 1 131 ? 8.014 13.086 25.934 1.00 21.95 142 LEU A O 1
ATOM 1054 N N . ASP A 1 132 ? 9.376 11.766 27.171 1.00 21.59 143 ASP A N 1
ATOM 1055 C CA . ASP A 1 132 ? 10.242 12.867 27.575 1.00 21.83 143 ASP A CA 1
ATOM 1056 C C . ASP A 1 132 ? 10.905 13.552 26.385 1.00 20.98 143 ASP A C 1
ATOM 1057 O O . ASP A 1 132 ? 11.067 14.774 26.387 1.00 21.72 143 ASP A O 1
ATOM 1062 N N . GLU A 1 133 ? 11.380 12.784 25.389 1.00 23.67 144 GLU A N 1
ATOM 1063 C CA . GLU A 1 133 ? 12.041 13.449 24.266 1.00 21.09 144 GLU A CA 1
ATOM 1064 C C . GLU A 1 133 ? 11.056 14.264 23.440 1.00 21.41 144 GLU A C 1
ATOM 1065 O O . GLU A 1 133 ? 11.441 15.279 22.843 1.00 19.49 144 GLU A O 1
ATOM 1071 N N . ILE A 1 134 ? 9.787 13.856 23.425 1.00 20.06 145 ILE A N 1
ATOM 1072 C CA . ILE A 1 134 ? 8.748 14.713 22.847 1.00 21.49 145 ILE A CA 1
ATOM 1073 C C . ILE A 1 134 ? 8.594 15.975 23.676 1.00 19.24 145 ILE A C 1
ATOM 1074 O O . ILE A 1 134 ? 8.541 17.084 23.140 1.00 21.00 145 ILE A O 1
ATOM 1079 N N . ARG A 1 135 ? 8.525 15.824 25.007 1.00 20.73 146 ARG A N 1
ATOM 1080 C CA . ARG A 1 135 ? 8.500 16.990 25.890 1.00 21.58 146 ARG A CA 1
ATOM 1081 C C . ARG A 1 135 ? 9.649 17.944 25.577 1.00 20.92 146 ARG A C 1
ATOM 1082 O O . ARG A 1 135 ? 9.455 19.159 25.475 1.00 19.11 146 ARG A O 1
ATOM 1090 N N . HIS A 1 136 ? 10.864 17.408 25.428 1.00 17.49 147 HIS A N 1
ATOM 1091 C CA . HIS A 1 136 ? 12.019 18.280 25.217 1.00 18.58 147 HIS A CA 1
ATOM 1092 C C . HIS A 1 136 ? 11.986 18.970 23.853 1.00 19.74 147 HIS A C 1
ATOM 1093 O O . HIS A 1 136 ? 12.436 20.120 23.733 1.00 20.38 147 HIS A O 1
ATOM 1100 N N . THR A 1 137 ? 11.477 18.284 22.826 1.00 20.90 148 THR A N 1
ATOM 1101 C CA . THR A 1 137 ? 11.281 18.926 21.526 1.00 19.65 148 THR A CA 1
ATOM 1102 C C . THR A 1 137 ? 10.399 20.160 21.678 1.00 21.12 148 THR A C 1
ATOM 1103 O O . THR A 1 137 ? 10.736 21.255 21.196 1.00 21.52 148 THR A O 1
ATOM 1107 N N . HIS A 1 138 ? 9.271 20.009 22.387 1.00 19.19 149 HIS A N 1
ATOM 1108 C CA . HIS A 1 138 ? 8.348 21.135 22.542 1.00 18.40 149 HIS A CA 1
ATOM 1109 C C . HIS A 1 138 ? 8.917 22.207 23.455 1.00 20.57 149 HIS A C 1
ATOM 1110 O O . HIS A 1 138 ? 8.626 23.392 23.268 1.00 22.47 149 HIS A O 1
ATOM 1117 N N . GLN A 1 139 ? 9.738 21.817 24.439 1.00 22.35 150 GLN A N 1
ATOM 1118 C CA . GLN A 1 139 ? 10.403 22.812 25.279 1.00 19.69 150 GLN A CA 1
ATOM 1119 C C . GLN A 1 139 ? 11.403 23.647 24.485 1.00 19.89 150 GLN A C 1
ATOM 1120 O O . GLN A 1 139 ? 11.489 24.866 24.680 1.00 20.08 150 GLN A O 1
ATOM 1126 N N . CYS A 1 140 ? 12.209 23.009 23.621 1.00 19.47 151 CYS A N 1
ATOM 1127 C CA . CYS A 1 140 ? 13.136 23.795 22.804 1.00 21.60 151 CYS A CA 1
ATOM 1128 C C . CYS A 1 140 ? 12.368 24.711 21.869 1.00 21.67 151 CYS A C 1
ATOM 1129 O O . CYS A 1 140 ? 12.755 25.867 21.660 1.00 23.69 151 CYS A O 1
ATOM 1132 N N . ALA A 1 141 ? 11.314 24.184 21.247 1.00 19.20 152 ALA A N 1
ATOM 1133 C CA . ALA A 1 141 ? 10.475 25.019 20.405 1.00 20.55 152 ALA A CA 1
ATOM 1134 C C . ALA A 1 141 ? 9.914 26.185 21.207 1.00 22.71 152 ALA A C 1
ATOM 1135 O O . ALA A 1 141 ? 9.876 27.321 20.723 1.00 22.02 152 ALA A O 1
ATOM 1137 N N . PHE A 1 142 ? 9.531 25.925 22.470 1.00 20.45 153 PHE A N 1
ATOM 1138 C CA . PHE A 1 142 ? 8.901 26.982 23.246 1.00 20.14 153 PHE A CA 1
ATOM 1139 C C . PHE A 1 142 ? 9.879 28.123 23.536 1.00 19.72 153 PHE A C 1
ATOM 1140 O O . PHE A 1 142 ? 9.477 29.293 23.560 1.00 21.69 153 PHE A O 1
ATOM 1148 N N . ILE A 1 143 ? 11.167 27.822 23.736 1.00 20.23 154 ILE A N 1
ATOM 1149 C CA . ILE A 1 143 ? 12.144 28.896 23.934 1.00 19.17 154 ILE A CA 1
ATOM 1150 C C . ILE A 1 143 ? 12.160 29.830 22.713 1.00 19.81 154 ILE A C 1
ATOM 1151 O O . ILE A 1 143 ? 12.099 31.062 22.839 1.00 19.40 154 ILE A O 1
ATOM 1156 N N . ASN A 1 144 ? 12.248 29.258 21.506 1.00 20.98 155 ASN A N 1
ATOM 1157 C CA . ASN A 1 144 ? 12.309 30.114 20.316 1.00 20.94 155 ASN A CA 1
ATOM 1158 C C . ASN A 1 144 ? 10.975 30.804 20.041 1.00 21.73 155 ASN A C 1
ATOM 1159 O O . ASN A 1 144 ? 10.946 31.925 19.508 1.00 19.86 155 ASN A O 1
ATOM 1164 N N . HIS A 1 145 ? 9.875 30.153 20.406 1.00 22.25 156 HIS A N 1
ATOM 1165 C CA . HIS A 1 145 ? 8.540 30.761 20.355 1.00 21.52 156 HIS A CA 1
ATOM 1166 C C . HIS A 1 145 ? 8.467 31.970 21.286 1.00 22.65 156 HIS A C 1
ATOM 1167 O O . HIS A 1 145 ? 8.013 33.055 20.896 1.00 21.62 156 HIS A O 1
ATOM 1174 N N . TYR A 1 146 ? 8.957 31.813 22.521 1.00 20.32 157 TYR A N 1
ATOM 1175 C CA . TYR A 1 146 ? 8.940 32.924 23.474 1.00 22.24 157 TYR A CA 1
ATOM 1176 C C . TYR A 1 146 ? 9.852 34.066 23.015 1.00 22.75 157 TYR A C 1
ATOM 1177 O O . TYR A 1 146 ? 9.448 35.244 23.039 1.00 22.01 157 TYR A O 1
ATOM 1186 N N . TYR A 1 147 ? 11.066 33.731 22.544 1.00 19.76 158 TYR A N 1
ATOM 1187 C CA . TYR A 1 147 ? 11.948 34.753 21.993 1.00 21.60 158 TYR A CA 1
ATOM 1188 C C . TYR A 1 147 ? 11.301 35.455 20.801 1.00 21.31 158 TYR A C 1
ATOM 1189 O O . TYR A 1 147 ? 11.431 36.676 20.647 1.00 21.13 158 TYR A O 1
ATOM 1198 N N . SER A 1 148 ? 10.610 34.700 19.935 1.00 19.10 159 SER A N 1
ATOM 1199 C CA . SER A 1 148 ? 9.963 35.341 18.786 1.00 20.56 159 SER A CA 1
ATOM 1200 C C . SER A 1 148 ? 8.988 36.407 19.250 1.00 21.04 159 SER A C 1
ATOM 1201 O O . SER A 1 148 ? 8.814 37.443 18.589 1.00 21.43 159 SER A O 1
ATOM 1204 N N . LYS A 1 149 ? 8.329 36.158 20.383 1.00 21.45 160 LYS A N 1
ATOM 1205 C CA . LYS A 1 149 ? 7.327 37.087 20.873 1.00 23.52 160 LYS A CA 1
ATOM 1206 C C . LYS A 1 149 ? 7.919 38.263 21.631 1.00 23.64 160 LYS A C 1
ATOM 1207 O O . LYS A 1 149 ? 7.327 39.344 21.602 1.00 24.87 160 LYS A O 1
ATOM 1213 N N . HIS A 1 150 ? 9.066 38.099 22.310 1.00 21.87 161 HIS A N 1
ATOM 1214 C CA . HIS A 1 150 ? 9.497 39.102 23.282 1.00 21.99 161 HIS A CA 1
ATOM 1215 C C . HIS A 1 150 ? 10.877 39.723 23.074 1.00 26.76 161 HIS A C 1
ATOM 1216 O O . HIS A 1 150 ? 11.191 40.707 23.760 1.00 28.68 161 HIS A O 1
ATOM 1223 N N . TYR A 1 151 ? 11.710 39.193 22.184 1.00 22.90 162 TYR A N 1
ATOM 1224 C CA . TYR A 1 151 ? 13.081 39.656 21.999 1.00 21.54 162 TYR A CA 1
ATOM 1225 C C . TYR A 1 151 ? 13.171 40.593 20.787 1.00 21.31 162 TYR A C 1
ATOM 1226 O O . TYR A 1 151 ? 12.344 40.528 19.873 1.00 22.13 162 TYR A O 1
ATOM 1235 N N . HIS A 1 152 ? 14.168 41.493 20.792 1.00 20.72 163 HIS A N 1
ATOM 1236 C CA . HIS A 1 152 ? 14.197 42.545 19.781 1.00 20.31 163 HIS A CA 1
ATOM 1237 C C . HIS A 1 152 ? 14.439 42.015 18.371 1.00 22.23 163 HIS A C 1
ATOM 1238 O O . HIS A 1 152 ? 14.189 42.755 17.412 1.00 24.26 163 HIS A O 1
ATOM 1245 N N . ASP A 1 153 ? 14.912 40.777 18.197 1.00 22.26 164 ASP A N 1
ATOM 1246 C CA . ASP A 1 153 ? 15.085 40.226 16.840 1.00 21.00 164 ASP A CA 1
ATOM 1247 C C . ASP A 1 153 ? 14.458 38.845 16.715 1.00 20.07 164 ASP A C 1
ATOM 1248 O O . ASP A 1 153 ? 15.128 37.823 16.922 1.00 19.65 164 ASP A O 1
ATOM 1253 N N . PRO A 1 154 ? 13.190 38.781 16.309 1.00 20.90 165 PRO A N 1
ATOM 1254 C CA . PRO A 1 154 ? 12.515 37.482 16.149 1.00 21.82 165 PRO A CA 1
ATOM 1255 C C . PRO A 1 154 ? 12.941 36.709 14.908 1.00 21.12 165 PRO A C 1
ATOM 1256 O O . PRO A 1 154 ? 12.679 35.496 14.820 1.00 22.59 165 PRO A O 1
ATOM 1260 N N . ALA A 1 155 ? 13.537 37.373 13.919 1.00 20.31 166 ALA A N 1
ATOM 1261 C CA . ALA A 1 155 ? 13.888 36.659 12.691 1.00 19.16 166 ALA A CA 1
ATOM 1262 C C . ALA A 1 155 ? 14.933 35.591 12.991 1.00 23.36 166 ALA A C 1
ATOM 1263 O O . ALA A 1 155 ? 15.933 35.866 13.657 1.00 23.82 166 ALA A O 1
ATOM 1265 N N . GLY A 1 156 ? 14.695 34.359 12.522 1.00 22.15 167 GLY A N 1
ATOM 1266 C CA . GLY A 1 156 ? 15.572 33.245 12.840 1.00 20.93 167 GLY A CA 1
ATOM 1267 C C . GLY A 1 156 ? 15.231 32.526 14.145 1.00 24.78 167 GLY A C 1
ATOM 1268 O O . GLY A 1 156 ? 15.457 31.319 14.249 1.00 25.07 167 GLY A O 1
ATOM 1269 N N . HIS A 1 157 ? 14.737 33.248 15.160 1.00 22.17 168 HIS A N 1
ATOM 1270 C CA . HIS A 1 157 ? 13.977 32.560 16.213 1.00 19.74 168 HIS A CA 1
ATOM 1271 C C . HIS A 1 157 ? 12.668 32.022 15.658 1.00 23.11 168 HIS A C 1
ATOM 1272 O O . HIS A 1 157 ? 12.153 31.012 16.149 1.00 23.71 168 HIS A O 1
ATOM 1279 N N . ASN A 1 158 ? 12.114 32.681 14.629 1.00 20.36 169 ASN A N 1
ATOM 1280 C CA . ASN A 1 158 ? 10.760 32.388 14.177 1.00 23.11 169 ASN A CA 1
ATOM 1281 C C . ASN A 1 158 ? 10.705 31.437 12.978 1.00 21.59 169 ASN A C 1
ATOM 1282 O O . ASN A 1 158 ? 9.603 31.114 12.525 1.00 21.27 169 ASN A O 1
ATOM 1287 N N . ASP A 1 159 ? 11.856 30.988 12.435 1.00 20.67 170 ASP A N 1
ATOM 1288 C CA . ASP A 1 159 ? 11.726 30.177 11.217 1.00 22.91 170 ASP A CA 1
ATOM 1289 C C . ASP A 1 159 ? 12.909 29.240 10.972 1.00 25.50 170 ASP A C 1
ATOM 1290 O O . ASP A 1 159 ? 13.094 28.804 9.830 1.00 22.71 170 ASP A O 1
ATOM 1295 N N . ALA A 1 160 ? 13.662 28.848 12.013 1.00 22.85 171 ALA A N 1
ATOM 1296 C CA . ALA A 1 160 ? 14.848 28.032 11.799 1.00 22.37 171 ALA A CA 1
ATOM 1297 C C . ALA A 1 160 ? 14.524 26.658 11.211 1.00 23.31 171 ALA A C 1
ATOM 1298 O O . ALA A 1 160 ? 15.376 26.081 10.532 1.00 22.87 171 ALA A O 1
ATOM 1300 N N . ARG A 1 161 ? 13.315 26.115 11.414 1.00 21.40 172 ARG A N 1
ATOM 1301 C CA . ARG A 1 161 ? 13.064 24.793 10.832 1.00 20.11 172 ARG A CA 1
ATOM 1302 C C . ARG A 1 161 ? 13.122 24.799 9.305 1.00 23.17 172 ARG A C 1
ATOM 1303 O O . ARG A 1 161 ? 13.202 23.720 8.704 1.00 25.84 172 ARG A O 1
ATOM 1311 N N . ARG A 1 162 ? 13.066 25.969 8.659 1.00 22.94 173 ARG A N 1
ATOM 1312 C CA . ARG A 1 162 ? 13.468 26.021 7.255 1.00 23.45 173 ARG A CA 1
ATOM 1313 C C . ARG A 1 162 ? 14.767 26.771 7.028 1.00 24.20 173 ARG A C 1
ATOM 1314 O O . ARG A 1 162 ? 15.551 26.338 6.192 1.00 22.53 173 ARG A O 1
ATOM 1322 N N . THR A 1 163 ? 15.067 27.851 7.777 1.00 22.23 174 THR A N 1
ATOM 1323 C CA . THR A 1 163 ? 16.262 28.616 7.417 1.00 22.62 174 THR A CA 1
ATOM 1324 C C . THR A 1 163 ? 17.557 27.929 7.826 1.00 24.27 174 THR A C 1
ATOM 1325 O O . THR A 1 163 ? 18.616 28.277 7.288 1.00 25.43 174 THR A O 1
ATOM 1329 N N . ARG A 1 164 ? 17.503 26.929 8.715 1.00 23.62 175 ARG A N 1
ATOM 1330 C CA . ARG A 1 164 ? 18.707 26.170 9.036 1.00 21.27 175 ARG A CA 1
ATOM 1331 C C . ARG A 1 164 ? 19.254 25.420 7.819 1.00 22.50 175 ARG A C 1
ATOM 1332 O O . ARG A 1 164 ? 20.451 25.163 7.762 1.00 23.93 175 ARG A O 1
ATOM 1340 N N . ALA A 1 165 ? 18.393 25.039 6.866 1.00 22.77 176 ALA A N 1
ATOM 1341 C CA . ALA A 1 165 ? 18.816 24.256 5.701 1.00 21.62 176 ALA A CA 1
ATOM 1342 C C . ALA A 1 165 ? 19.761 25.016 4.771 1.00 24.76 176 ALA A C 1
ATOM 1343 O O . ALA A 1 165 ? 20.366 24.398 3.885 1.00 24.44 176 ALA A O 1
ATOM 1345 N N . ILE A 1 166 ? 19.937 26.320 4.955 1.00 22.39 177 ILE A N 1
ATOM 1346 C CA . ILE A 1 166 ? 20.825 27.069 4.064 1.00 24.86 177 ILE A CA 1
ATOM 1347 C C . ILE A 1 166 ? 22.285 26.761 4.363 1.00 24.96 177 ILE A C 1
ATOM 1348 O O . ILE A 1 166 ? 23.104 26.635 3.445 1.00 24.37 177 ILE A O 1
ATOM 1353 N N . GLY A 1 167 ? 22.635 26.592 5.643 1.00 24.45 178 GLY A N 1
ATOM 1354 C CA . GLY A 1 167 ? 24.014 26.704 6.074 1.00 24.92 178 GLY A CA 1
ATOM 1355 C C . GLY A 1 167 ? 24.759 25.416 6.380 1.00 24.80 178 GLY A C 1
ATOM 1356 O O . GLY A 1 167 ? 24.172 24.372 6.674 1.00 28.86 178 GLY A O 1
ATOM 1357 N N . PRO A 1 168 ? 26.095 25.493 6.366 1.00 25.63 179 PRO A N 1
ATOM 1358 C CA . PRO A 1 168 ? 26.901 24.282 6.586 1.00 24.46 179 PRO A CA 1
ATOM 1359 C C . PRO A 1 168 ? 26.930 23.768 8.027 1.00 25.47 179 PRO A C 1
ATOM 1360 O O . PRO A 1 168 ? 27.178 22.570 8.220 1.00 25.19 179 PRO A O 1
ATOM 1364 N N . LEU A 1 169 ? 26.754 24.614 9.051 1.00 24.40 180 LEU A N 1
ATOM 1365 C CA . LEU A 1 169 ? 26.808 24.061 10.408 1.00 23.77 180 LEU A CA 1
ATOM 1366 C C . LEU A 1 169 ? 25.618 23.169 10.723 1.00 23.65 180 LEU A C 1
ATOM 1367 O O . LEU A 1 169 ? 25.723 22.300 11.606 1.00 25.84 180 LEU A O 1
ATOM 1372 N N . TRP A 1 170 ? 24.493 23.350 10.024 1.00 24.88 181 TRP A N 1
ATOM 1373 C CA . TRP A 1 170 ? 23.323 22.500 10.256 1.00 23.45 181 TRP A CA 1
ATOM 1374 C C . TRP A 1 170 ? 23.584 21.063 9.816 1.00 23.24 181 TRP A C 1
ATOM 1375 O O . TRP A 1 170 ? 23.117 20.123 10.463 1.00 24.21 181 TRP A O 1
ATOM 1386 N N . LYS A 1 171 ? 24.345 20.868 8.729 1.00 23.03 182 LYS A N 1
ATOM 1387 C CA . LYS A 1 171 ? 24.602 19.509 8.241 1.00 23.24 182 LYS A CA 1
ATOM 1388 C C . LYS A 1 171 ? 25.210 18.620 9.330 1.00 24.95 182 LYS A C 1
ATOM 1389 O O . LYS A 1 171 ? 24.821 17.452 9.486 1.00 25.09 182 LYS A O 1
ATOM 1395 N N . GLY A 1 172 ? 26.178 19.151 10.082 1.00 22.29 183 GLY A N 1
ATOM 1396 C CA . GLY A 1 172 ? 26.825 18.357 11.109 1.00 19.51 183 GLY A CA 1
ATOM 1397 C C . GLY A 1 172 ? 25.917 18.099 12.295 1.00 22.88 183 GLY A C 1
ATOM 1398 O O . GLY A 1 172 ? 26.072 17.091 12.986 1.00 24.06 183 GLY A O 1
ATOM 1399 N N . MET A 1 173 ? 24.956 18.996 12.537 1.00 22.54 184 MET A N 1
ATOM 1400 C CA . MET A 1 173 ? 23.969 18.779 13.598 1.00 24.58 184 MET A CA 1
ATOM 1401 C C . MET A 1 173 ? 23.077 17.578 13.281 1.00 24.76 184 MET A C 1
ATOM 1402 O O . MET A 1 173 ? 22.679 16.833 14.183 1.00 28.28 184 MET A O 1
ATOM 1407 N N . LYS A 1 174 ? 22.806 17.336 12.007 1.00 23.48 185 LYS A N 1
ATOM 1408 C CA . LYS A 1 174 ? 21.985 16.193 11.645 1.00 24.94 185 LYS A CA 1
ATOM 1409 C C . LYS A 1 174 ? 22.685 14.861 11.855 1.00 27.42 185 LYS A C 1
ATOM 1410 O O . LYS A 1 174 ? 22.021 13.821 11.773 1.00 28.46 185 LYS A O 1
ATOM 1416 N N . ARG A 1 175 ? 24.001 14.856 12.062 1.00 24.27 186 ARG A N 1
ATOM 1417 C CA . ARG A 1 175 ? 24.676 13.622 12.446 1.00 24.64 186 ARG A CA 1
ATOM 1418 C C . ARG A 1 175 ? 24.888 13.513 13.951 1.00 25.91 186 ARG A C 1
ATOM 1419 O O . ARG A 1 175 ? 24.566 12.466 14.519 1.00 26.03 186 ARG A O 1
ATOM 1427 N N . VAL A 1 176 ? 25.362 14.596 14.590 1.00 21.97 187 VAL A N 1
ATOM 1428 C CA . VAL A 1 176 ? 26.020 14.509 15.905 1.00 26.49 187 VAL A CA 1
ATOM 1429 C C . VAL A 1 176 ? 25.105 13.876 16.952 1.00 30.44 187 VAL A C 1
ATOM 1430 O O . VAL A 1 176 ? 25.517 12.971 17.687 1.00 30.84 187 VAL A O 1
ATOM 1434 N N . PHE A 1 177 ? 23.875 14.366 17.073 1.00 30.73 188 PHE A N 1
ATOM 1435 C CA . PHE A 1 177 ? 22.912 13.844 18.037 1.00 32.84 188 PHE A CA 1
ATOM 1436 C C . PHE A 1 177 ? 21.638 13.438 17.307 1.00 32.15 188 PHE A C 1
ATOM 1437 O O . PHE A 1 177 ? 20.527 13.631 17.793 1.00 29.08 188 PHE A O 1
ATOM 1445 N N . ALA A 1 178 ? 21.785 12.876 16.106 1.00 30.76 189 ALA A N 1
ATOM 1446 C CA . ALA A 1 178 ? 20.622 12.676 15.250 1.00 28.36 189 ALA A CA 1
ATOM 1447 C C . ALA A 1 178 ? 20.786 11.397 14.430 1.00 29.44 189 ALA A C 1
ATOM 1448 O O . ALA A 1 178 ? 20.578 10.298 14.960 1.00 29.04 189 ALA A O 1
ATOM 1450 N N . ASP A 1 179 ? 21.191 11.517 13.157 1.00 25.69 190 ASP A N 1
ATOM 1451 C CA . ASP A 1 179 ? 21.477 10.318 12.364 1.00 27.96 190 ASP A CA 1
ATOM 1452 C C . ASP A 1 179 ? 22.392 9.352 13.104 1.00 26.60 190 ASP A C 1
ATOM 1453 O O . ASP A 1 179 ? 22.211 8.133 13.018 1.00 27.77 190 ASP A O 1
ATOM 1458 N N . GLY A 1 180 ? 23.401 9.872 13.812 1.00 27.95 191 GLY A N 1
ATOM 1459 C CA . GLY A 1 180 ? 24.345 9.017 14.532 1.00 31.19 191 GLY A CA 1
ATOM 1460 C C . GLY A 1 180 ? 23.710 8.186 15.639 1.00 34.58 191 GLY A C 1
ATOM 1461 O O . GLY A 1 180 ? 24.266 7.156 16.041 1.00 35.31 191 GLY A O 1
ATOM 1462 N N . PHE A 1 181 ? 22.556 8.613 16.130 1.00 29.73 192 PHE A N 1
ATOM 1463 C CA . PHE A 1 181 ? 21.754 7.796 17.031 1.00 34.85 192 PHE A CA 1
ATOM 1464 C C . PHE A 1 181 ? 20.884 6.799 16.264 1.00 37.17 192 PHE A C 1
ATOM 1465 O O . PHE A 1 181 ? 20.888 5.599 16.566 1.00 41.33 192 PHE A O 1
ATOM 1473 N N . ILE A 1 182 ? 20.099 7.280 15.287 1.00 25.30 193 ILE A N 1
ATOM 1474 C CA . ILE A 1 182 ? 18.970 6.480 14.826 1.00 23.47 193 ILE A CA 1
ATOM 1475 C C . ILE A 1 182 ? 19.297 5.592 13.632 1.00 24.15 193 ILE A C 1
ATOM 1476 O O . ILE A 1 182 ? 18.515 4.683 13.332 1.00 24.28 193 ILE A O 1
ATOM 1481 N N . SER A 1 183 ? 20.441 5.782 12.973 1.00 22.80 194 SER A N 1
ATOM 1482 C CA . SER A 1 183 ? 20.746 5.022 11.763 1.00 24.82 194 SER A CA 1
ATOM 1483 C C . SER A 1 183 ? 21.854 4.014 12.054 1.00 30.74 194 SER A C 1
ATOM 1484 O O . SER A 1 183 ? 23.012 4.201 11.689 1.00 33.94 194 SER A O 1
ATOM 1487 N N . GLY A 1 184 ? 21.469 2.913 12.685 1.00 31.12 195 GLY A N 1
ATOM 1488 C CA . GLY A 1 184 ? 22.424 1.868 13.028 1.00 33.48 195 GLY A CA 1
ATOM 1489 C C . GLY A 1 184 ? 21.817 0.876 14.007 1.00 33.67 195 GLY A C 1
ATOM 1490 O O . GLY A 1 184 ? 20.594 0.714 14.080 1.00 34.32 195 GLY A O 1
ATOM 1491 N N . ASP A 1 185 ? 22.692 0.248 14.778 1.00 32.05 196 ASP A N 1
ATOM 1492 C CA . ASP A 1 185 ? 22.321 -0.848 15.666 1.00 26.97 196 ASP A CA 1
ATOM 1493 C C . ASP A 1 185 ? 21.413 -0.353 16.797 1.00 28.70 196 ASP A C 1
ATOM 1494 O O . ASP A 1 185 ? 21.772 0.564 17.538 1.00 32.59 196 ASP A O 1
ATOM 1499 N N . ALA A 1 186 ? 20.248 -0.993 16.963 1.00 28.47 197 ALA A N 1
ATOM 1500 C CA . ALA A 1 186 ? 19.248 -0.499 17.920 1.00 29.13 197 ALA A CA 1
ATOM 1501 C C . ALA A 1 186 ? 19.681 -0.684 19.376 1.00 35.49 197 ALA A C 1
ATOM 1502 O O . ALA A 1 186 ? 19.490 0.229 20.197 1.00 33.64 197 ALA A O 1
ATOM 1504 N N . VAL A 1 187 ? 20.234 -1.856 19.730 1.00 31.70 198 VAL A N 1
ATOM 1505 C CA . VAL A 1 187 ? 20.692 -2.060 21.108 1.00 29.28 198 VAL A CA 1
ATOM 1506 C C . VAL A 1 187 ? 21.872 -1.148 21.387 1.00 30.71 198 VAL A C 1
ATOM 1507 O O . VAL A 1 187 ? 22.023 -0.634 22.502 1.00 31.49 198 VAL A O 1
ATOM 1511 N N . GLU A 1 188 ? 22.686 -0.882 20.360 1.00 27.74 199 GLU A N 1
ATOM 1512 C CA . GLU A 1 188 ? 23.841 -0.005 20.494 1.00 27.53 199 GLU A CA 1
ATOM 1513 C C . GLU A 1 188 ? 23.461 1.414 20.882 1.00 29.07 199 GLU A C 1
ATOM 1514 O O . GLU A 1 188 ? 24.334 2.151 21.352 1.00 31.35 199 GLU A O 1
ATOM 1520 N N . CYS A 1 189 ? 22.187 1.818 20.707 1.00 29.22 200 CYS A N 1
ATOM 1521 C CA . CYS A 1 189 ? 21.770 3.134 21.200 1.00 26.63 200 CYS A CA 1
ATOM 1522 C C . CYS A 1 189 ? 22.010 3.272 22.699 1.00 28.63 200 CYS A C 1
ATOM 1523 O O . CYS A 1 189 ? 22.198 4.388 23.197 1.00 28.38 200 CYS A O 1
ATOM 1526 N N . SER A 1 190 ? 22.006 2.160 23.441 1.00 27.36 201 SER A N 1
ATOM 1527 C CA . SER A 1 190 ? 22.331 2.262 24.860 1.00 29.61 201 SER A CA 1
ATOM 1528 C C . SER A 1 190 ? 23.755 2.769 25.070 1.00 31.45 201 SER A C 1
ATOM 1529 O O . SER A 1 190 ? 24.061 3.319 26.140 1.00 27.70 201 SER A O 1
ATOM 1532 N N . VAL A 1 191 ? 24.620 2.583 24.074 1.00 31.57 202 VAL A N 1
ATOM 1533 C CA . VAL A 1 191 ? 25.982 3.098 24.111 1.00 32.58 202 VAL A CA 1
ATOM 1534 C C . VAL A 1 191 ? 26.061 4.493 23.518 1.00 29.92 202 VAL A C 1
ATOM 1535 O O . VAL A 1 191 ? 26.629 5.393 24.139 1.00 30.82 202 VAL A O 1
ATOM 1539 N N . ASN A 1 192 ? 25.514 4.722 22.313 1.00 29.35 203 ASN A N 1
ATOM 1540 C CA . ASN A 1 192 ? 25.786 6.033 21.710 1.00 31.25 203 ASN A CA 1
ATOM 1541 C C . ASN A 1 192 ? 24.837 7.113 22.234 1.00 33.51 203 ASN A C 1
ATOM 1542 O O . ASN A 1 192 ? 25.296 8.136 22.754 1.00 36.06 203 ASN A O 1
ATOM 1547 N N . LEU A 1 193 ? 23.521 6.908 22.140 1.00 30.24 204 LEU A N 1
ATOM 1548 C CA . LEU A 1 193 ? 22.583 7.864 22.750 1.00 27.36 204 LEU A CA 1
ATOM 1549 C C . LEU A 1 193 ?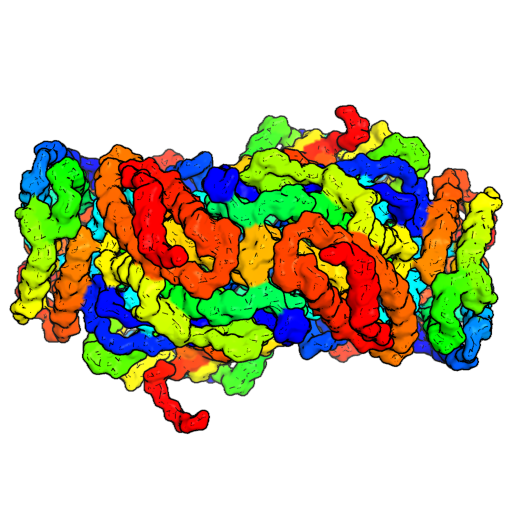 22.835 8.034 24.253 1.00 27.07 204 LEU A C 1
ATOM 1550 O O . LEU A 1 193 ? 22.860 9.157 24.769 1.00 27.56 204 LEU A O 1
ATOM 1555 N N . GLN A 1 194 ? 22.962 6.934 24.989 1.00 26.34 205 GLN A N 1
ATOM 1556 C CA . GLN A 1 194 ? 22.790 7.033 26.447 1.00 24.31 205 GLN A CA 1
ATOM 1557 C C . GLN A 1 194 ? 24.113 7.081 27.211 1.00 29.21 205 GLN A C 1
ATOM 1558 O O . GLN A 1 194 ? 24.345 8.025 27.972 1.00 29.23 205 GLN A O 1
ATOM 1564 N N . LEU A 1 195 ? 24.983 6.077 27.049 1.00 28.51 206 LEU A N 1
ATOM 1565 C CA . LEU A 1 195 ? 26.244 6.111 27.795 1.00 30.68 206 LEU A CA 1
ATOM 1566 C C . LEU A 1 195 ? 27.101 7.300 27.374 1.00 28.90 206 LEU A C 1
ATOM 1567 O O . LEU A 1 195 ? 27.799 7.883 28.209 1.00 30.29 206 LEU A O 1
ATOM 1572 N N . VAL A 1 196 ? 27.026 7.709 26.106 1.00 28.46 207 VAL A N 1
ATOM 1573 C CA . VAL A 1 196 ? 27.802 8.857 25.634 1.00 25.82 207 VAL A CA 1
ATOM 1574 C C . VAL A 1 196 ? 26.930 10.104 25.583 1.00 26.91 207 VAL A C 1
ATOM 1575 O O . VAL A 1 196 ? 27.200 11.080 26.292 1.00 30.00 207 VAL A O 1
ATOM 1579 N N . GLY A 1 197 ? 25.877 10.094 24.761 1.00 26.19 208 GLY A N 1
ATOM 1580 C CA . GLY A 1 197 ? 25.142 11.332 24.517 1.00 23.86 208 GLY A CA 1
ATOM 1581 C C . GLY A 1 197 ? 24.515 11.898 25.784 1.00 24.81 208 GLY A C 1
ATOM 1582 O O . GLY A 1 197 ? 24.747 13.048 26.141 1.00 26.43 208 GLY A O 1
ATOM 1583 N N . GLU A 1 198 ? 23.740 11.082 26.495 1.00 23.85 209 GLU A N 1
ATOM 1584 C CA . GLU A 1 198 ? 23.034 11.583 27.670 1.00 29.79 209 GLU A CA 1
ATOM 1585 C C . GLU A 1 198 ? 23.970 11.713 28.870 1.00 31.45 209 GLU A C 1
ATOM 1586 O O . GLU A 1 198 ? 24.004 12.763 29.519 1.00 30.92 209 GLU A O 1
ATOM 1592 N N . ALA A 1 199 ? 24.768 10.677 29.151 1.00 28.82 210 ALA A N 1
ATOM 1593 C CA . ALA A 1 199 ? 25.597 10.685 30.354 1.00 28.57 210 ALA A CA 1
ATOM 1594 C C . ALA A 1 199 ? 26.791 11.620 30.224 1.00 29.04 210 ALA A C 1
ATOM 1595 O O . ALA A 1 199 ? 27.296 12.104 31.240 1.00 29.16 210 ALA A O 1
ATOM 1597 N N . CYS A 1 200 ? 27.276 11.878 29.001 1.00 24.23 211 CYS A N 1
ATOM 1598 C CA . CYS A 1 200 ? 28.415 12.776 28.824 1.00 25.83 211 CYS A CA 1
ATOM 1599 C C . CYS A 1 200 ? 27.993 14.158 28.339 1.00 28.85 211 CYS A C 1
ATOM 1600 O O . CYS A 1 200 ? 28.268 15.161 29.012 1.00 30.60 211 CYS A O 1
ATOM 1603 N N . PHE A 1 201 ? 27.338 14.238 27.179 1.00 26.32 212 PHE A N 1
ATOM 1604 C CA . PHE A 1 201 ? 27.268 15.538 26.524 1.00 24.84 212 PHE A CA 1
ATOM 1605 C C . PHE A 1 201 ? 26.052 16.376 26.927 1.00 24.58 212 PHE A C 1
ATOM 1606 O O . PHE A 1 201 ? 26.129 17.604 26.851 1.00 26.52 212 PHE A O 1
ATOM 1614 N N . THR A 1 202 ? 24.945 15.789 27.372 1.00 22.35 213 THR A N 1
ATOM 1615 C CA . THR A 1 202 ? 23.839 16.674 27.761 1.00 27.92 213 THR A CA 1
ATOM 1616 C C . THR A 1 202 ? 24.177 17.573 28.945 1.00 26.71 213 THR A C 1
ATOM 1617 O O . THR A 1 202 ? 23.573 18.641 29.067 1.00 24.80 213 THR A O 1
ATOM 1621 N N . ASN A 1 203 ? 25.126 17.196 29.805 1.00 27.81 214 ASN A N 1
ATOM 1622 C CA . ASN A 1 203 ? 25.461 18.082 30.929 1.00 28.14 214 ASN A CA 1
ATOM 1623 C C . ASN A 1 203 ? 26.065 19.414 30.479 1.00 26.53 214 ASN A C 1
ATOM 1624 O O . ASN A 1 203 ? 25.558 20.471 30.893 1.00 28.43 214 ASN A O 1
ATOM 1629 N N . PRO A 1 204 ? 27.124 19.465 29.665 1.00 24.90 215 PRO A N 1
ATOM 1630 C CA . PRO A 1 204 ? 27.567 20.793 29.222 1.00 26.07 215 PRO A CA 1
ATOM 1631 C C . PRO A 1 204 ? 26.565 21.445 28.287 1.00 27.55 215 PRO A C 1
ATOM 1632 O O . PRO A 1 204 ? 26.350 22.660 28.381 1.00 30.72 215 PRO A O 1
ATOM 1636 N N . LEU A 1 205 ? 25.909 20.659 27.419 1.00 27.65 216 LEU A N 1
ATOM 1637 C CA . LEU A 1 205 ? 25.006 21.224 26.416 1.00 24.73 216 LEU A CA 1
ATOM 1638 C C . LEU A 1 205 ? 23.744 21.848 27.021 1.00 27.99 216 LEU A C 1
ATOM 1639 O O . LEU A 1 205 ? 23.234 22.842 26.480 1.00 29.96 216 LEU A O 1
ATOM 1644 N N . ILE A 1 206 ? 23.196 21.277 28.105 1.00 25.19 217 ILE A N 1
ATOM 1645 C CA . ILE A 1 206 ? 21.863 21.661 28.577 1.00 24.94 217 ILE A CA 1
ATOM 1646 C C . ILE A 1 206 ? 21.961 22.274 29.971 1.00 28.73 217 ILE A C 1
ATOM 1647 O O . ILE A 1 206 ? 21.236 23.214 30.307 1.00 27.70 217 ILE A O 1
ATOM 1652 N N . VAL A 1 207 ? 22.881 21.776 30.788 1.00 28.53 218 VAL A N 1
ATOM 1653 C CA . VAL A 1 207 ? 23.010 22.311 32.143 1.00 26.34 218 VAL A CA 1
ATOM 1654 C C . VAL A 1 207 ? 24.011 23.463 32.197 1.00 26.32 218 VAL A C 1
ATOM 1655 O O . VAL A 1 207 ? 23.677 24.573 32.639 1.00 25.37 218 VAL A O 1
ATOM 1659 N N . ALA A 1 208 ? 25.256 23.208 31.776 1.00 24.06 219 ALA A N 1
ATOM 1660 C CA . ALA A 1 208 ? 26.286 24.219 31.977 1.00 26.05 219 ALA A CA 1
ATOM 1661 C C . ALA A 1 208 ? 25.950 25.496 31.227 1.00 27.74 219 ALA A C 1
ATOM 1662 O O . ALA A 1 208 ? 26.250 26.592 31.711 1.00 27.14 219 ALA A O 1
ATOM 1664 N N . VAL A 1 209 ? 25.280 25.369 30.074 1.00 26.69 220 VAL A N 1
ATOM 1665 C CA . VAL A 1 209 ? 24.894 26.524 29.266 1.00 26.42 220 VAL A CA 1
ATOM 1666 C C . VAL A 1 209 ? 23.953 27.470 30.014 1.00 26.54 220 VAL A C 1
ATOM 1667 O O . VAL A 1 209 ? 23.919 28.671 29.720 1.00 25.68 220 VAL A O 1
ATOM 1671 N N . THR A 1 210 ? 23.163 26.968 30.975 1.00 24.61 221 THR A N 1
ATOM 1672 C CA . THR A 1 210 ? 22.243 27.875 31.667 1.00 23.89 221 THR A CA 1
ATOM 1673 C C . THR A 1 210 ? 23.004 28.935 32.460 1.00 22.15 221 THR A C 1
ATOM 1674 O O . THR A 1 210 ? 22.492 30.042 32.687 1.00 22.26 221 THR A O 1
ATOM 1678 N N . GLU A 1 211 ? 24.224 28.621 32.891 1.00 22.62 222 GLU A N 1
ATOM 1679 C CA . GLU A 1 211 ? 25.011 29.630 33.596 1.00 23.25 222 GLU A CA 1
ATOM 1680 C C . GLU A 1 211 ? 25.466 30.725 32.647 1.00 22.99 222 GLU A C 1
ATOM 1681 O O . GLU A 1 211 ? 25.530 31.902 33.025 1.00 22.51 222 GLU A O 1
ATOM 1687 N N . TRP A 1 212 ? 25.807 30.349 31.407 1.00 22.90 223 TRP A N 1
ATOM 1688 C CA . TRP A 1 212 ? 26.165 31.353 30.413 1.00 22.42 223 TRP A CA 1
ATOM 1689 C C . TRP A 1 212 ? 24.957 32.197 30.037 1.00 20.44 223 TRP A C 1
ATOM 1690 O O . TRP A 1 212 ? 25.066 33.414 29.889 1.00 20.71 223 TRP A O 1
ATOM 1701 N N . ALA A 1 213 ? 23.795 31.565 29.886 1.00 22.51 224 ALA A N 1
ATOM 1702 C CA . ALA A 1 213 ? 22.575 32.335 29.660 1.00 21.35 224 ALA A CA 1
ATOM 1703 C C . ALA A 1 213 ? 22.385 33.372 30.769 1.00 22.07 224 ALA A C 1
ATOM 1704 O O . ALA A 1 213 ? 22.172 34.559 30.496 1.00 22.11 224 ALA A O 1
ATOM 1706 N N . SER A 1 214 ? 22.438 32.929 32.039 1.00 21.75 225 SER A N 1
ATOM 1707 C CA . SER A 1 214 ? 22.201 33.858 33.147 1.00 22.89 225 SER A CA 1
ATOM 1708 C C . SER A 1 214 ? 23.192 34.999 33.137 1.00 22.64 225 SER A C 1
ATOM 1709 O O . SER A 1 214 ? 22.817 36.152 33.382 1.00 23.20 225 SER A O 1
ATOM 1712 N N . ALA A 1 215 ? 24.475 34.697 32.894 1.00 21.30 226 ALA A N 1
ATOM 1713 C CA . ALA A 1 215 ? 25.470 35.765 32.873 1.00 22.06 226 ALA A CA 1
ATOM 1714 C C . ALA A 1 215 ? 25.133 36.808 31.821 1.00 24.12 226 ALA A C 1
ATOM 1715 O O . ALA A 1 215 ? 25.440 37.995 31.996 1.00 25.25 226 ALA A O 1
ATOM 1717 N N . ASN A 1 216 ? 24.514 36.388 30.717 1.00 21.81 227 ASN A N 1
ATOM 1718 C CA . ASN A 1 216 ? 24.215 37.294 29.626 1.00 22.06 227 ASN A CA 1
ATOM 1719 C C . ASN A 1 216 ? 22.773 37.796 29.648 1.00 24.87 227 ASN A C 1
ATOM 1720 O O . ASN A 1 216 ? 22.312 38.377 28.663 1.00 22.11 227 ASN A O 1
ATOM 1725 N N . GLY A 1 217 ? 22.069 37.649 30.777 1.00 23.85 228 GLY A N 1
ATOM 1726 C CA . GLY A 1 217 ? 20.786 38.304 30.921 1.00 22.22 228 GLY A CA 1
ATOM 1727 C C . GLY A 1 217 ? 19.579 37.456 30.584 1.00 23.86 228 GLY A C 1
ATOM 1728 O O . GLY A 1 217 ? 18.457 37.943 30.727 1.00 28.04 228 GLY A O 1
ATOM 1729 N N . ASP A 1 218 ? 19.774 36.183 30.255 1.00 21.81 229 ASP A N 1
ATOM 1730 C CA . ASP A 1 218 ? 18.714 35.293 29.776 1.00 21.33 229 ASP A CA 1
ATOM 1731 C C . ASP A 1 218 ? 18.269 34.383 30.922 1.00 21.86 229 ASP A C 1
ATOM 1732 O O . ASP A 1 218 ? 18.999 33.472 31.312 1.00 22.76 229 ASP A O 1
ATOM 1737 N N . GLU A 1 219 ? 17.055 34.613 31.445 1.00 22.37 230 GLU A N 1
ATOM 1738 C CA . GLU A 1 219 ? 16.478 33.727 32.457 1.00 21.78 230 GLU A CA 1
ATOM 1739 C C . GLU A 1 219 ? 15.382 32.818 31.915 1.00 24.84 230 GLU A C 1
ATOM 1740 O O . GLU A 1 219 ? 14.801 32.026 32.685 1.00 23.68 230 GLU A O 1
ATOM 1746 N N . ILE A 1 220 ? 15.063 32.950 30.625 1.00 22.17 231 ILE A N 1
ATOM 1747 C CA . ILE A 1 220 ? 14.144 32.041 29.942 1.00 22.04 231 ILE A CA 1
ATOM 1748 C C . ILE A 1 220 ? 14.781 30.671 29.792 1.00 22.66 231 ILE A C 1
ATOM 1749 O O . ILE A 1 220 ? 14.186 29.645 30.134 1.00 20.79 231 ILE A O 1
ATOM 1754 N N . THR A 1 221 ? 15.993 30.629 29.228 1.00 23.25 232 THR A N 1
ATOM 1755 C CA . THR A 1 221 ? 16.634 29.348 28.957 1.00 22.06 232 THR A CA 1
ATOM 1756 C C . THR A 1 221 ? 16.933 28.548 30.228 1.00 24.83 232 THR A C 1
ATOM 1757 O O . THR A 1 221 ? 16.735 27.319 30.217 1.00 23.64 232 THR A O 1
ATOM 1761 N N . PRO A 1 222 ? 17.383 29.146 31.330 1.00 23.78 233 PRO A N 1
ATOM 1762 C CA . PRO A 1 222 ? 17.532 28.336 32.560 1.00 23.66 233 PRO A CA 1
ATOM 1763 C C . PRO A 1 222 ? 16.221 27.721 33.021 1.00 25.41 233 PRO A C 1
ATOM 1764 O O . PRO A 1 222 ? 16.171 26.551 33.434 1.00 25.61 233 PRO A O 1
ATOM 1768 N N . THR A 1 223 ? 15.152 28.500 32.956 1.00 23.05 234 THR A N 1
ATOM 1769 C CA . THR A 1 223 ? 13.834 28.031 33.397 1.00 20.72 234 THR A CA 1
ATOM 1770 C C . THR A 1 223 ? 13.421 26.765 32.667 1.00 24.48 234 THR A C 1
ATOM 1771 O O . THR A 1 223 ? 12.854 25.839 33.272 1.00 23.88 234 THR A O 1
ATOM 1775 N N . VAL A 1 224 ? 13.709 26.695 31.363 1.00 24.11 235 VAL A N 1
ATOM 1776 C CA . VAL A 1 224 ? 13.301 25.557 30.540 1.00 22.55 235 VAL A CA 1
ATOM 1777 C C . VAL A 1 224 ? 14.341 24.432 30.589 1.00 21.58 235 VAL A C 1
ATOM 1778 O O . VAL A 1 224 ? 14.010 23.286 30.928 1.00 23.22 235 VAL A O 1
ATOM 1782 N N . PHE A 1 225 ? 15.604 24.746 30.242 1.00 22.53 236 PHE A N 1
ATOM 1783 C CA . PHE A 1 225 ? 16.648 23.721 30.119 1.00 22.65 236 PHE A CA 1
ATOM 1784 C C . PHE A 1 225 ? 16.875 22.965 31.424 1.00 22.90 236 PHE A C 1
ATOM 1785 O O . PHE A 1 225 ? 17.138 21.755 31.404 1.00 25.47 236 PHE A O 1
ATOM 1793 N N . LEU A 1 226 ? 16.818 23.657 32.566 1.00 25.36 237 LEU A N 1
ATOM 1794 C CA . LEU A 1 226 ? 17.033 22.937 33.819 1.00 26.51 237 LEU A CA 1
ATOM 1795 C C . LEU A 1 226 ? 15.904 21.953 34.066 1.00 29.31 237 LEU A C 1
ATOM 1796 O O . LEU A 1 226 ? 16.135 20.898 34.679 1.00 28.88 237 LEU A O 1
ATOM 1801 N N . SER A 1 227 ? 14.693 22.248 33.537 1.00 24.86 238 SER A N 1
ATOM 1802 C CA . SER A 1 227 ? 13.586 21.291 33.632 1.00 22.86 238 SER A CA 1
ATOM 1803 C C . SER A 1 227 ? 13.763 20.136 32.653 1.00 26.25 238 SER A C 1
ATOM 1804 O O . SER A 1 227 ? 13.456 18.980 32.987 1.00 27.06 238 SER A O 1
ATOM 1807 N N . VAL A 1 228 ? 14.222 20.434 31.428 1.00 23.66 239 VAL A N 1
ATOM 1808 C CA . VAL A 1 228 ? 14.560 19.383 30.470 1.00 25.18 239 VAL A CA 1
ATOM 1809 C C . VAL A 1 228 ? 15.438 18.325 31.131 1.00 24.74 239 VAL A C 1
ATOM 1810 O O . VAL A 1 228 ? 15.144 17.127 31.093 1.00 23.70 239 VAL A O 1
ATOM 1814 N N . GLU A 1 229 ? 16.533 18.757 31.755 1.00 24.93 240 GLU A N 1
ATOM 1815 C CA . GLU A 1 229 ? 17.509 17.761 32.177 1.00 25.00 240 GLU A CA 1
ATOM 1816 C C . GLU A 1 229 ? 17.017 16.937 33.369 1.00 30.71 240 GLU A C 1
ATOM 1817 O O . GLU A 1 229 ? 17.552 15.842 33.589 1.00 30.20 240 GLU A O 1
ATOM 1823 N N . THR A 1 230 ? 15.983 17.401 34.110 1.00 27.30 241 THR A N 1
ATOM 1824 C CA . THR A 1 230 ? 15.430 16.556 35.176 1.00 25.47 241 THR A CA 1
ATOM 1825 C C . THR A 1 230 ? 14.999 15.193 34.637 1.00 27.73 241 THR A C 1
ATOM 1826 O O . THR A 1 230 ? 15.023 14.195 35.379 1.00 28.20 241 THR A O 1
ATOM 1830 N N . ASP A 1 231 ? 14.591 15.122 33.360 1.00 23.76 242 ASP A N 1
ATOM 1831 C CA . ASP A 1 231 ? 14.183 13.841 32.799 1.00 23.04 242 ASP A CA 1
ATOM 1832 C C . ASP A 1 231 ? 15.376 12.945 32.510 1.00 23.29 242 ASP A C 1
ATOM 1833 O O . ASP A 1 231 ? 15.217 11.726 32.427 1.00 26.93 242 ASP A O 1
ATOM 1838 N N . GLU A 1 232 ? 16.564 13.526 32.380 1.00 25.59 243 GLU A N 1
ATOM 1839 C CA . GLU A 1 232 ? 17.718 12.782 31.890 1.00 29.46 243 GLU A CA 1
ATOM 1840 C C . GLU A 1 232 ? 18.194 11.732 32.875 1.00 29.27 243 GLU A C 1
ATOM 1841 O O . GLU A 1 232 ? 18.799 10.742 32.446 1.00 30.20 243 GLU A O 1
ATOM 1847 N N . LEU A 1 233 ? 17.922 11.904 34.182 1.00 28.05 244 LEU A N 1
ATOM 1848 C CA . LEU A 1 233 ? 18.317 10.884 35.145 1.00 30.84 244 LEU A CA 1
ATOM 1849 C C . LEU A 1 233 ? 17.731 9.536 34.787 1.00 30.70 244 LEU A C 1
ATOM 1850 O O . LEU A 1 233 ? 18.410 8.508 34.894 1.00 31.29 244 LEU A O 1
ATOM 1855 N N A ARG A 1 234 ? 16.465 9.517 34.371 0.51 28.60 245 ARG A N 1
ATOM 1856 N N B ARG A 1 234 ? 16.445 9.506 34.423 0.49 28.56 245 ARG A N 1
ATOM 1857 C CA A ARG A 1 234 ? 15.824 8.265 33.994 0.51 28.06 245 ARG A CA 1
ATOM 1858 C CA B ARG A 1 234 ? 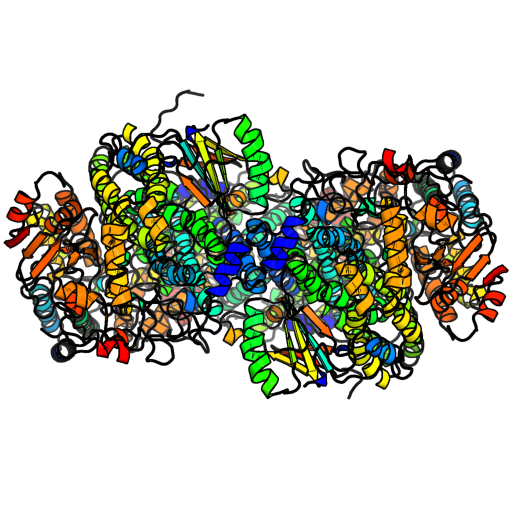15.845 8.254 33.974 0.49 28.04 245 ARG A CA 1
ATOM 1859 C C A ARG A 1 234 ? 16.404 7.698 32.701 0.51 27.41 245 ARG A C 1
ATOM 1860 C C B ARG A 1 234 ? 16.587 7.698 32.773 0.49 27.17 245 ARG A C 1
ATOM 1861 O O A ARG A 1 234 ? 16.408 6.474 32.509 0.51 27.28 245 ARG A O 1
ATOM 1862 O O B ARG A 1 234 ? 16.871 6.497 32.709 0.49 27.71 245 ARG A O 1
ATOM 1877 N N . HIS A 1 235 ? 16.900 8.559 31.805 1.00 27.49 246 HIS A N 1
ATOM 1878 C CA . HIS A 1 235 ? 17.443 8.077 30.541 1.00 28.00 246 HIS A CA 1
ATOM 1879 C C . HIS A 1 235 ? 18.811 7.433 30.737 1.00 32.76 246 HIS A C 1
ATOM 1880 O O . HIS A 1 235 ? 19.048 6.320 30.256 1.00 32.85 246 HIS A O 1
ATOM 1887 N N . MET A 1 236 ? 19.717 8.118 31.449 1.00 32.97 247 MET A N 1
ATOM 1888 C CA . MET A 1 236 ? 21.018 7.531 31.785 1.00 34.59 247 MET A CA 1
ATOM 1889 C C . MET A 1 236 ? 20.852 6.188 32.487 1.00 33.14 247 MET A C 1
ATOM 1890 O O . MET A 1 236 ? 21.586 5.234 32.208 1.00 34.38 247 MET A O 1
ATOM 1895 N N . ALA A 1 237 ? 19.892 6.101 33.409 1.00 32.86 248 ALA A N 1
ATOM 1896 C CA . ALA A 1 237 ? 19.691 4.867 34.161 1.00 34.41 248 ALA A CA 1
ATOM 1897 C C . ALA A 1 237 ? 19.156 3.747 33.273 1.00 37.62 248 ALA A C 1
ATOM 1898 O O . ALA A 1 237 ? 19.545 2.585 33.444 1.00 35.59 248 ALA A O 1
ATOM 1900 N N . ASN A 1 238 ? 18.264 4.070 32.323 1.00 35.60 249 ASN A N 1
ATOM 1901 C CA . ASN A 1 238 ? 17.830 3.066 31.350 1.00 31.30 249 ASN A CA 1
ATOM 1902 C C . ASN A 1 238 ? 19.030 2.491 30.614 1.00 33.15 249 ASN A C 1
ATOM 1903 O O . ASN A 1 238 ? 19.217 1.269 30.559 1.00 35.45 249 ASN A O 1
ATOM 1908 N N . GLY A 1 239 ? 19.861 3.370 30.042 1.00 28.50 250 GLY A N 1
ATOM 1909 C CA . GLY A 1 239 ? 20.998 2.901 29.266 1.00 31.77 250 GLY A CA 1
ATOM 1910 C C . GLY A 1 239 ? 22.006 2.107 30.088 1.00 33.65 250 GLY A C 1
ATOM 1911 O O . GLY A 1 239 ? 22.577 1.125 29.607 1.00 33.81 250 GLY A O 1
ATOM 1912 N N . TYR A 1 240 ? 22.242 2.516 31.330 1.00 32.52 251 TYR A N 1
ATOM 1913 C CA . TYR A 1 240 ? 23.217 1.789 32.145 1.00 30.49 251 TYR A CA 1
ATOM 1914 C C . TYR A 1 240 ? 22.814 0.329 32.311 1.00 30.09 251 TYR A C 1
ATOM 1915 O O . TYR A 1 240 ? 23.656 -0.569 32.179 1.00 32.98 251 TYR A O 1
ATOM 1924 N N . GLN A 1 241 ? 21.528 0.069 32.567 1.00 30.57 252 GLN A N 1
ATOM 1925 C CA . GLN A 1 241 ? 21.050 -1.305 32.734 1.00 31.42 252 GLN A CA 1
ATOM 1926 C C . GLN A 1 241 ? 21.432 -2.196 31.555 1.00 35.66 252 GLN A C 1
ATOM 1927 O O . GLN A 1 241 ? 21.835 -3.356 31.742 1.00 34.83 252 GLN A O 1
ATOM 1933 N N . THR A 1 242 ? 21.300 -1.674 30.335 1.00 31.64 253 THR A N 1
ATOM 1934 C CA . THR A 1 242 ? 21.661 -2.451 29.153 1.00 35.78 253 THR A CA 1
ATOM 1935 C C . THR A 1 242 ? 23.175 -2.588 28.989 1.00 35.94 253 THR A C 1
ATOM 1936 O O . THR A 1 242 ? 23.664 -3.654 28.594 1.00 36.78 253 THR A O 1
ATOM 1940 N N . VAL A 1 243 ? 23.937 -1.536 29.290 1.00 30.83 254 VAL A N 1
ATOM 1941 C CA . VAL A 1 243 ? 25.396 -1.653 29.267 1.00 33.32 254 VAL A CA 1
ATOM 1942 C C . VAL A 1 243 ? 25.865 -2.761 30.207 1.00 36.43 254 VAL A C 1
ATOM 1943 O O . VAL A 1 243 ? 26.813 -3.497 29.897 1.00 34.42 254 VAL A O 1
ATOM 1947 N N . VAL A 1 244 ? 25.241 -2.875 31.383 1.00 31.80 255 VAL A N 1
ATOM 1948 C CA . VAL A 1 244 ? 25.577 -3.983 32.286 1.00 34.89 255 VAL A CA 1
ATOM 1949 C C . VAL A 1 244 ? 25.341 -5.330 31.602 1.00 37.72 255 VAL A C 1
ATOM 1950 O O . VAL A 1 244 ? 26.203 -6.222 31.636 1.00 38.00 255 VAL A O 1
ATOM 1954 N N . SER A 1 245 ? 24.175 -5.496 30.961 1.00 33.82 256 SER A N 1
ATOM 1955 C CA . SER A 1 245 ? 23.893 -6.756 30.281 1.00 37.53 256 SER A CA 1
ATOM 1956 C C . SER A 1 245 ? 24.918 -7.040 29.188 1.00 35.85 256 SER A C 1
ATOM 1957 O O . SER A 1 245 ? 25.385 -8.176 29.045 1.00 34.85 256 SER A O 1
ATOM 1960 N N . ILE A 1 246 ? 25.297 -6.014 28.422 1.00 33.73 257 ILE A N 1
ATOM 1961 C CA . ILE A 1 246 ? 26.330 -6.183 27.401 1.00 36.04 257 ILE A CA 1
ATOM 1962 C C . ILE A 1 246 ? 27.648 -6.605 28.039 1.00 39.14 257 ILE A C 1
ATOM 1963 O O . ILE A 1 246 ? 28.322 -7.535 27.567 1.00 40.42 257 ILE A O 1
ATOM 1968 N N . ALA A 1 247 ? 28.038 -5.915 29.111 1.00 37.40 258 ALA A N 1
ATOM 1969 C CA . ALA A 1 247 ? 29.300 -6.211 29.788 1.00 39.94 258 ALA A CA 1
ATOM 1970 C C . ALA A 1 247 ? 29.340 -7.635 30.341 1.00 43.43 258 ALA A C 1
ATOM 1971 O O . ALA A 1 247 ? 30.411 -8.249 30.372 1.00 48.09 258 ALA A O 1
ATOM 1973 N N . ASN A 1 248 ? 28.203 -8.170 30.793 1.00 43.03 259 ASN A N 1
ATOM 1974 C CA . ASN A 1 248 ? 28.192 -9.476 31.448 1.00 47.20 259 ASN A CA 1
ATOM 1975 C C . ASN A 1 248 ? 28.248 -10.645 30.478 1.00 47.47 259 ASN A C 1
ATOM 1976 O O . ASN A 1 248 ? 28.421 -11.786 30.920 1.00 42.71 259 ASN A O 1
ATOM 1981 N N . ASP A 1 249 ? 28.075 -10.409 29.183 1.00 47.85 260 ASP A N 1
ATOM 1982 C CA . ASP A 1 249 ? 28.108 -11.502 28.221 1.00 52.33 260 ASP A CA 1
ATOM 1983 C C . ASP A 1 249 ? 29.355 -11.392 27.354 1.00 52.65 260 ASP A C 1
ATOM 1984 O O . ASP A 1 249 ? 29.496 -10.406 26.614 1.00 50.62 260 ASP A O 1
ATOM 1989 N N . PRO A 1 250 ? 30.278 -12.363 27.407 1.00 52.34 261 PRO A N 1
ATOM 1990 C CA . PRO A 1 250 ? 31.527 -12.238 26.627 1.00 48.41 261 PRO A CA 1
ATOM 1991 C C . PRO A 1 250 ? 31.311 -11.988 25.137 1.00 44.41 261 PRO A C 1
ATOM 1992 O O . PRO A 1 250 ? 32.089 -11.242 24.524 1.00 44.08 261 PRO A O 1
ATOM 1996 N N . ALA A 1 251 ? 30.265 -12.576 24.545 1.00 40.08 262 ALA A N 1
ATOM 1997 C CA . ALA A 1 251 ? 30.044 -12.431 23.108 1.00 43.45 262 ALA A CA 1
ATOM 1998 C C . ALA A 1 251 ? 29.534 -11.042 22.742 1.00 48.05 262 ALA A C 1
ATOM 1999 O O . ALA A 1 251 ? 29.839 -10.534 21.662 1.00 53.61 262 ALA A O 1
ATOM 2001 N N . SER A 1 252 ? 28.745 -10.414 23.604 1.00 46.13 263 SER A N 1
ATOM 2002 C CA . SER A 1 252 ? 28.328 -9.048 23.317 1.00 42.30 263 SER A CA 1
ATOM 2003 C C . SER A 1 252 ? 29.363 -8.040 23.787 1.00 38.78 263 SER A C 1
ATOM 2004 O O . SER A 1 252 ? 29.505 -6.980 23.177 1.00 36.47 263 SER A O 1
ATOM 2007 N N . ALA A 1 253 ? 30.116 -8.362 24.844 1.00 34.94 264 ALA A N 1
ATOM 2008 C CA . ALA A 1 253 ? 31.094 -7.415 25.370 1.00 37.95 264 ALA A CA 1
ATOM 2009 C C . ALA A 1 253 ? 32.220 -7.153 24.381 1.00 37.14 264 ALA A C 1
ATOM 2010 O O . ALA A 1 253 ? 32.848 -6.086 24.424 1.00 38.65 264 ALA A O 1
ATOM 2012 N N . LYS A 1 254 ? 32.493 -8.097 23.481 1.00 36.99 265 LYS A N 1
ATOM 2013 C CA . LYS A 1 254 ? 33.557 -7.888 22.502 1.00 37.91 265 LYS A CA 1
ATOM 2014 C C . LYS A 1 254 ? 33.254 -6.780 21.480 1.00 40.62 265 LYS A C 1
ATOM 2015 O O . LYS A 1 254 ? 34.153 -6.427 20.701 1.00 42.79 265 LYS A O 1
ATOM 2021 N N . PHE A 1 255 ? 32.018 -6.256 21.423 1.00 34.62 266 PHE A N 1
ATOM 2022 C CA . PHE A 1 255 ? 31.684 -5.137 20.534 1.00 35.38 266 PHE A CA 1
ATOM 2023 C C . PHE A 1 255 ? 31.688 -3.786 21.239 1.00 35.90 266 PHE A C 1
ATOM 2024 O O . PHE A 1 255 ? 31.687 -2.745 20.564 1.00 34.91 266 PHE A O 1
ATOM 2032 N N . LEU A 1 256 ? 31.699 -3.782 22.570 1.00 35.28 267 LEU A N 1
ATOM 2033 C CA . LEU A 1 256 ? 31.342 -2.588 23.327 1.00 35.02 267 LEU A CA 1
ATOM 2034 C C . LEU A 1 256 ? 32.389 -1.490 23.182 1.00 35.98 267 LEU A C 1
ATOM 2035 O O . LEU A 1 256 ? 32.040 -0.308 23.040 1.00 35.09 267 LEU A O 1
ATOM 2040 N N . ASN A 1 257 ? 33.673 -1.848 23.240 1.00 31.05 268 ASN A N 1
ATOM 2041 C CA . ASN A 1 257 ? 34.709 -0.820 23.245 1.00 30.63 268 ASN A CA 1
ATOM 2042 C C . ASN A 1 257 ? 34.795 -0.105 21.905 1.00 30.28 268 ASN A C 1
ATOM 2043 O O . ASN A 1 257 ? 35.040 1.103 21.863 1.00 30.67 268 ASN A O 1
ATOM 2048 N N . THR A 1 258 ? 34.653 -0.840 20.803 1.00 32.10 269 THR A N 1
ATOM 2049 C CA . THR A 1 258 ? 34.660 -0.198 19.491 1.00 33.64 269 THR A CA 1
ATOM 2050 C C . THR A 1 258 ? 33.447 0.713 19.316 1.00 36.03 269 THR A C 1
ATOM 2051 O O . THR A 1 258 ? 33.566 1.826 18.774 1.00 33.15 269 THR A O 1
ATOM 2055 N N . ASP A 1 259 ? 32.275 0.262 19.778 1.00 33.69 270 ASP A N 1
ATOM 2056 C CA . ASP A 1 259 ? 31.076 1.096 19.691 1.00 36.13 270 ASP A CA 1
ATOM 2057 C C . ASP A 1 259 ? 31.210 2.344 20.564 1.00 32.08 270 ASP A C 1
ATOM 2058 O O . ASP A 1 259 ? 30.836 3.447 20.145 1.00 33.89 270 ASP A O 1
ATOM 2063 N N . LEU A 1 260 ? 31.790 2.202 21.755 1.00 27.54 271 LEU A N 1
ATOM 2064 C CA . LEU A 1 260 ? 31.994 3.369 22.615 1.00 29.17 271 LEU A CA 1
ATOM 2065 C C . LEU A 1 260 ? 32.982 4.360 21.986 1.00 30.66 271 LEU A C 1
ATOM 2066 O O . LEU A 1 260 ? 32.745 5.576 21.997 1.00 28.05 271 LEU A O 1
ATOM 2071 N N . ASN A 1 261 ? 34.086 3.872 21.407 1.00 28.33 272 ASN A N 1
ATOM 2072 C CA . ASN A 1 261 ? 35.021 4.825 20.815 1.00 28.73 272 ASN A CA 1
ATOM 2073 C C . ASN A 1 261 ? 34.393 5.524 19.606 1.00 26.53 272 ASN A C 1
ATOM 2074 O O . ASN A 1 261 ? 34.557 6.736 19.430 1.00 29.10 272 ASN A O 1
ATOM 2079 N N . ASN A 1 262 ? 33.674 4.786 18.771 1.00 26.53 273 ASN A N 1
ATOM 2080 C CA . ASN A 1 262 ? 33.073 5.412 17.589 1.00 26.68 273 ASN A CA 1
ATOM 2081 C C . ASN A 1 262 ? 32.001 6.424 17.976 1.00 27.93 273 ASN A C 1
ATOM 2082 O O . ASN A 1 262 ? 31.886 7.482 17.346 1.00 28.00 273 ASN A O 1
ATOM 2087 N N . ALA A 1 263 ? 31.198 6.107 18.993 1.00 26.93 274 ALA A N 1
ATOM 2088 C CA . ALA A 1 263 ? 30.196 7.052 19.484 1.00 28.16 274 ALA A CA 1
ATOM 2089 C C . ALA A 1 263 ? 30.852 8.299 20.065 1.00 26.05 274 ALA A C 1
ATOM 2090 O O . ALA A 1 263 ? 30.451 9.429 19.757 1.00 24.87 274 ALA A O 1
ATOM 2092 N N . PHE A 1 264 ? 31.861 8.117 20.926 1.00 22.99 275 PHE A N 1
ATOM 2093 C CA . PHE A 1 264 ? 32.525 9.273 21.514 1.00 24.49 275 PHE A CA 1
ATOM 2094 C C . PHE A 1 264 ? 33.128 10.169 20.440 1.00 23.77 275 PHE A C 1
ATOM 2095 O O . PHE A 1 264 ? 32.982 11.400 20.481 1.00 24.97 275 PHE A O 1
ATOM 2103 N N . TRP A 1 265 ? 33.837 9.578 19.479 1.00 23.38 276 TRP A N 1
ATOM 2104 C CA . TRP A 1 265 ? 34.430 10.424 18.446 1.00 25.23 276 TRP A CA 1
ATOM 2105 C C . TRP A 1 265 ? 33.344 11.128 17.651 1.00 22.59 276 TRP A C 1
ATOM 2106 O O . TRP A 1 265 ? 33.443 12.329 17.404 1.00 24.28 276 TRP A O 1
ATOM 2117 N N . THR A 1 266 ? 32.302 10.389 17.258 1.00 23.05 277 THR A N 1
ATOM 2118 C CA . THR A 1 266 ? 31.249 10.949 16.408 1.00 25.32 277 THR A CA 1
ATOM 2119 C C . THR A 1 266 ? 30.624 12.164 17.078 1.00 23.86 277 THR A C 1
ATOM 2120 O O . THR A 1 266 ? 30.436 13.215 16.450 1.00 25.67 277 THR A O 1
ATOM 2124 N N . GLN A 1 267 ? 30.356 12.054 18.376 1.00 22.49 278 GLN A N 1
ATOM 2125 C CA . GLN A 1 267 ? 29.655 13.158 19.014 1.00 21.44 278 GLN A CA 1
ATOM 2126 C C . GLN A 1 267 ? 30.617 14.291 19.312 1.00 22.20 278 GLN A C 1
ATOM 2127 O O . GLN A 1 267 ? 30.305 15.455 19.038 1.00 25.13 278 GLN A O 1
ATOM 2133 N N . GLN A 1 268 ? 31.827 13.977 19.796 1.00 22.09 279 GLN A N 1
ATOM 2134 C CA . GLN A 1 268 ? 32.736 15.061 20.172 1.00 22.70 279 GLN A CA 1
ATOM 2135 C C . GLN A 1 268 ? 33.235 15.834 18.945 1.00 23.32 279 GLN A C 1
ATOM 2136 O O . GLN A 1 268 ? 33.521 17.043 19.032 1.00 22.24 279 GLN A O 1
ATOM 2142 N N . LYS A 1 269 ? 33.320 15.166 17.788 1.00 22.57 280 LYS A N 1
ATOM 2143 C CA . LYS A 1 269 ? 33.858 15.806 16.589 1.00 23.15 280 LYS A CA 1
ATOM 2144 C C . LYS A 1 269 ? 33.111 17.097 16.267 1.00 23.48 280 LYS A C 1
ATOM 2145 O O . LYS A 1 269 ? 33.710 18.096 15.851 1.00 22.53 280 LYS A O 1
ATOM 2151 N N . TYR A 1 270 ? 31.793 17.090 16.442 1.00 22.35 281 TYR A N 1
ATOM 2152 C CA . TYR A 1 270 ? 30.974 18.264 16.192 1.00 24.79 281 TYR A CA 1
ATOM 2153 C C . TYR A 1 270 ? 30.707 19.042 17.471 1.00 22.55 281 TYR A C 1
ATOM 2154 O O . TYR A 1 270 ? 30.864 20.263 17.498 1.00 22.78 281 TYR A O 1
ATOM 2163 N N . PHE A 1 271 ? 30.315 18.344 18.542 1.00 23.40 282 PHE A N 1
ATOM 2164 C CA . PHE A 1 271 ? 29.913 19.039 19.764 1.00 24.42 282 PHE A CA 1
ATOM 2165 C C . PHE A 1 271 ? 31.035 19.912 20.298 1.00 25.05 282 PHE A C 1
ATOM 2166 O O . PHE A 1 271 ? 30.805 21.050 20.738 1.00 26.00 282 PHE A O 1
ATOM 2174 N N . THR A 1 272 ? 32.261 19.391 20.297 1.00 25.70 283 THR A N 1
ATOM 2175 C CA . THR A 1 272 ? 33.360 20.126 20.922 1.00 26.56 283 THR A CA 1
ATOM 2176 C C . THR A 1 272 ? 33.627 21.467 20.241 1.00 28.73 283 THR A C 1
ATOM 2177 O O . THR A 1 272 ? 33.592 22.508 20.928 1.00 26.68 283 THR A O 1
ATOM 2181 N N . PRO A 1 273 ? 33.882 21.530 18.919 1.00 25.61 284 PRO A N 1
ATOM 2182 C CA . PRO A 1 273 ? 34.095 22.848 18.292 1.00 23.57 284 PRO A CA 1
ATOM 2183 C C . PRO A 1 273 ? 32.850 23.716 18.275 1.00 25.69 284 PRO A C 1
ATOM 2184 O O . PRO A 1 273 ? 32.967 24.933 18.434 1.00 24.57 284 PRO A O 1
ATOM 2188 N N . VAL A 1 274 ? 31.661 23.142 18.049 1.00 24.63 285 VAL A N 1
ATOM 2189 C CA . VAL A 1 274 ? 30.510 24.002 17.769 1.00 26.37 285 VAL A CA 1
ATOM 2190 C C . VAL A 1 274 ? 29.969 24.610 19.055 1.00 27.06 285 VAL A C 1
ATOM 2191 O O . VAL A 1 274 ? 29.645 25.803 19.108 1.00 23.86 285 VAL A O 1
ATOM 2195 N N . LEU A 1 275 ? 29.881 23.824 20.127 1.00 26.78 286 LEU A N 1
ATOM 2196 C CA . LEU A 1 275 ? 29.373 24.416 21.355 1.00 24.81 286 LEU A CA 1
ATOM 2197 C C . LEU A 1 275 ? 30.401 25.352 21.980 1.00 25.13 286 LEU A C 1
ATOM 2198 O O . LEU A 1 275 ? 30.037 26.405 22.525 1.00 26.72 286 LEU A O 1
ATOM 2203 N N . GLY A 1 276 ? 31.690 25.027 21.857 1.00 26.54 287 GLY A N 1
ATOM 2204 C CA . GLY A 1 276 ? 32.711 25.950 22.325 1.00 24.72 287 GLY A CA 1
ATOM 2205 C C . GLY A 1 276 ? 32.656 27.266 21.581 1.00 25.18 287 GLY A C 1
ATOM 2206 O O . GLY A 1 276 ? 32.838 28.331 22.170 1.00 23.48 287 GLY A O 1
ATOM 2207 N N . TYR A 1 277 ? 32.401 27.207 20.268 1.00 20.50 288 TYR A N 1
ATOM 2208 C CA . TYR A 1 277 ? 32.254 28.434 19.494 1.00 22.82 288 TYR A CA 1
ATOM 2209 C C . TYR A 1 277 ? 31.030 29.220 19.972 1.00 21.86 288 TYR A C 1
ATOM 2210 O O . TYR A 1 277 ? 31.107 30.428 20.223 1.00 21.85 288 TYR A O 1
ATOM 2219 N N . LEU A 1 278 ? 29.892 28.547 20.117 1.00 22.32 289 LEU A N 1
ATOM 2220 C CA . LEU A 1 278 ? 28.688 29.259 20.532 1.00 23.73 289 LEU A CA 1
ATOM 2221 C C . LEU A 1 278 ? 28.851 29.863 21.924 1.00 23.60 289 LEU A C 1
ATOM 2222 O O . LEU A 1 278 ? 28.429 31.000 22.148 1.00 23.81 289 LEU A O 1
ATOM 2227 N N . PHE A 1 279 ? 29.476 29.135 22.865 1.00 20.30 290 PHE A N 1
ATOM 2228 C CA . PHE A 1 279 ? 29.664 29.686 24.219 1.00 24.15 290 PHE A CA 1
ATOM 2229 C C . PHE A 1 279 ? 30.568 30.912 24.197 1.00 23.65 290 PHE A C 1
ATOM 2230 O O . PHE A 1 279 ? 30.218 31.967 24.735 1.00 24.50 290 PHE A O 1
ATOM 2238 N N . GLU A 1 280 ? 31.763 30.783 23.607 1.00 21.66 291 GLU A N 1
ATOM 2239 C CA . GLU A 1 280 ? 32.770 31.834 23.776 1.00 21.91 291 GLU A CA 1
ATOM 2240 C C . GLU A 1 280 ? 32.571 32.999 22.813 1.00 23.91 291 GLU A C 1
ATOM 2241 O O . GLU A 1 280 ? 32.769 34.161 23.189 1.00 23.16 291 GLU A O 1
ATOM 2247 N N . TYR A 1 281 ? 32.220 32.715 21.563 1.00 23.06 292 TYR A N 1
ATOM 2248 C CA . TYR A 1 281 ? 32.006 33.788 20.598 1.00 21.62 292 TYR A CA 1
ATOM 2249 C C . TYR A 1 281 ? 30.568 34.288 20.579 1.00 24.09 292 TYR A C 1
ATOM 2250 O O . TYR A 1 281 ? 30.324 35.415 20.134 1.00 23.66 292 TYR A O 1
ATOM 2259 N N . GLY A 1 282 ? 29.617 33.492 21.065 1.00 23.09 293 GLY A N 1
ATOM 2260 C CA . GLY A 1 282 ? 28.241 33.937 21.076 1.00 21.52 293 GLY A CA 1
ATOM 2261 C C . GLY A 1 282 ? 27.824 34.490 22.430 1.00 24.33 293 GLY A C 1
ATOM 2262 O O . GLY A 1 282 ? 26.632 34.514 22.746 1.00 24.04 293 GLY A O 1
ATOM 2263 N N . SER A 1 283 ? 28.790 34.930 23.237 1.00 22.29 294 SER A N 1
ATOM 2264 C CA . SER A 1 283 ? 28.499 35.547 24.523 1.00 24.24 294 SER A CA 1
ATOM 2265 C C . SER A 1 283 ? 29.208 36.882 24.616 1.00 24.42 294 SER A C 1
ATOM 2266 O O . SER A 1 283 ? 30.209 37.118 23.941 1.00 27.27 294 SER A O 1
ATOM 2269 N N . LYS A 1 284 ? 28.686 37.758 25.479 1.00 22.97 295 LYS A N 1
ATOM 2270 C CA . LYS A 1 284 ? 29.502 38.872 25.944 1.00 24.11 295 LYS A CA 1
ATOM 2271 C C . LYS A 1 284 ? 30.266 38.439 27.188 1.00 26.21 295 LYS A C 1
ATOM 2272 O O . LYS A 1 284 ? 31.497 38.333 27.168 1.00 27.00 295 LYS A O 1
ATOM 2278 N N . PHE A 1 285 ? 29.546 38.137 28.260 1.00 24.75 296 PHE A N 1
ATOM 2279 C CA . PHE A 1 285 ? 30.160 37.698 29.506 1.00 24.95 296 PHE A CA 1
ATOM 2280 C C . PHE A 1 285 ? 30.426 36.202 29.442 1.00 27.54 296 PHE A C 1
ATOM 2281 O O . PHE A 1 285 ? 29.538 35.418 29.092 1.00 27.31 296 PHE A O 1
ATOM 2289 N N . LYS A 1 286 ? 31.662 35.812 29.742 1.00 27.58 297 LYS A N 1
ATOM 2290 C CA . LYS A 1 286 ? 32.067 34.417 29.704 1.00 26.62 297 LYS A CA 1
ATOM 2291 C C . LYS A 1 286 ? 32.137 33.872 31.126 1.00 26.82 297 LYS A C 1
ATOM 2292 O O . LYS A 1 286 ? 32.655 34.535 32.025 1.00 30.18 297 LYS A O 1
ATOM 2298 N N . VAL A 1 287 ? 31.608 32.664 31.317 1.00 24.63 298 VAL A N 1
ATOM 2299 C CA . VAL A 1 287 ? 31.615 32.041 32.640 1.00 23.78 298 VAL A CA 1
ATOM 2300 C C . VAL A 1 287 ? 32.994 31.515 32.991 1.00 27.45 298 VAL A C 1
ATOM 2301 O O . VAL A 1 287 ? 33.470 31.680 34.123 1.00 25.28 298 VAL A O 1
ATOM 2305 N N . GLU A 1 288 ? 33.635 30.860 32.036 1.00 25.94 299 GLU A N 1
ATOM 2306 C CA . GLU A 1 288 ? 34.929 30.209 32.191 1.00 25.89 299 GLU A CA 1
ATOM 2307 C C . GLU A 1 288 ? 35.369 29.769 30.797 1.00 25.62 299 GLU A C 1
ATOM 2308 O O . GLU A 1 288 ? 34.547 29.767 29.869 1.00 25.92 299 GLU A O 1
ATOM 2314 N N . PRO A 1 289 ? 36.649 29.434 30.607 1.00 24.69 300 PRO A N 1
ATOM 2315 C CA . PRO A 1 289 ? 37.068 28.952 29.283 1.00 25.80 300 PRO A CA 1
ATOM 2316 C C . PRO A 1 289 ? 36.368 27.648 28.950 1.00 25.57 300 PRO A C 1
ATOM 2317 O O . PRO A 1 289 ? 36.215 26.762 29.798 1.00 24.31 300 PRO A O 1
ATOM 2321 N N . TRP A 1 290 ? 35.926 27.543 27.693 1.00 24.67 301 TRP A N 1
ATOM 2322 C CA . TRP A 1 290 ? 35.279 26.319 27.231 1.00 22.83 301 TRP A CA 1
ATOM 2323 C C . TRP A 1 290 ? 36.109 25.087 27.537 1.00 22.46 301 TRP A C 1
ATOM 2324 O O . TRP A 1 290 ? 35.568 24.040 27.921 1.00 25.20 301 TRP A O 1
ATOM 2335 N N . VAL A 1 291 ? 37.431 25.187 27.363 1.00 22.24 302 VAL A N 1
ATOM 2336 C CA . VAL A 1 291 ? 38.266 24.004 27.522 1.00 23.31 302 VAL A CA 1
ATOM 2337 C C . VAL A 1 291 ? 38.239 23.539 28.976 1.00 26.79 302 VAL A C 1
ATOM 2338 O O . VAL A 1 291 ? 38.395 22.345 29.259 1.00 26.00 302 VAL A O 1
ATOM 2342 N N . LYS A 1 292 ? 37.978 24.451 29.911 1.00 24.51 303 LYS A N 1
ATOM 2343 C CA . LYS A 1 292 ? 37.826 24.018 31.301 1.00 27.33 303 LYS A CA 1
ATOM 2344 C C . LYS A 1 292 ? 36.453 23.405 31.539 1.00 27.96 303 LYS A C 1
ATOM 2345 O O . LYS A 1 292 ? 36.329 22.436 32.296 1.00 28.46 303 LYS A O 1
ATOM 2351 N N . THR A 1 293 ? 35.409 23.973 30.920 1.00 27.56 304 THR A N 1
ATOM 2352 C CA . THR A 1 293 ? 34.093 23.347 30.982 1.00 26.39 304 THR A CA 1
ATOM 2353 C C . THR A 1 293 ? 34.166 21.919 30.478 1.00 26.01 304 THR A C 1
ATOM 2354 O O . THR A 1 293 ? 33.610 20.997 31.087 1.00 27.44 304 THR A O 1
ATOM 2358 N N . TRP A 1 294 ? 34.884 21.721 29.376 1.00 24.16 305 TRP A N 1
ATOM 2359 C CA . TRP A 1 294 ? 35.026 20.402 28.779 1.00 24.91 305 TRP A CA 1
ATOM 2360 C C . TRP A 1 294 ? 35.839 19.490 29.689 1.00 27.74 305 TRP A C 1
ATOM 2361 O O . TRP A 1 294 ? 35.491 18.317 29.889 1.00 27.59 305 TRP A O 1
ATOM 2372 N N . ASN A 1 295 ? 36.936 20.017 30.232 1.00 26.65 306 ASN A N 1
ATOM 2373 C CA . ASN A 1 295 ? 37.738 19.252 31.178 1.00 28.41 306 ASN A CA 1
ATOM 2374 C C . ASN A 1 295 ? 36.894 18.784 32.363 1.00 24.92 306 ASN A C 1
ATOM 2375 O O . ASN A 1 295 ? 36.942 17.616 32.749 1.00 27.26 306 ASN A O 1
ATOM 2380 N N . ARG A 1 296 ? 36.078 19.676 32.919 1.00 25.88 307 ARG A N 1
ATOM 2381 C CA . ARG A 1 296 ? 35.308 19.339 34.119 1.00 27.23 307 ARG A CA 1
ATOM 2382 C C . ARG A 1 296 ? 34.272 18.261 33.816 1.00 29.24 307 ARG A C 1
ATOM 2383 O O . ARG A 1 296 ? 34.261 17.194 34.445 1.00 29.39 307 ARG A O 1
ATOM 2391 N N . TRP A 1 297 ? 33.408 18.515 32.824 1.00 24.97 308 TRP A N 1
ATOM 2392 C CA . TRP A 1 297 ? 32.283 17.628 32.552 1.00 25.83 308 TRP A CA 1
ATOM 2393 C C . TRP A 1 297 ? 32.688 16.391 31.757 1.00 26.77 308 TRP A C 1
ATOM 2394 O O . TRP A 1 297 ? 32.259 15.280 32.078 1.00 27.58 308 TRP A O 1
ATOM 2405 N N . VAL A 1 298 ? 33.471 16.558 30.696 1.00 25.34 309 VAL A N 1
ATOM 2406 C CA . VAL A 1 298 ? 33.757 15.450 29.789 1.00 27.86 309 VAL A CA 1
ATOM 2407 C C . VAL A 1 298 ? 34.936 14.614 30.277 1.00 26.34 309 VAL A C 1
ATOM 2408 O O . VAL A 1 298 ? 34.804 13.406 30.487 1.00 28.31 309 VAL A O 1
ATOM 2412 N N . TYR A 1 299 ? 36.111 15.223 30.396 1.00 27.43 310 TYR A N 1
ATOM 2413 C CA . TYR A 1 299 ? 37.309 14.429 30.664 1.00 28.00 310 TYR A CA 1
ATOM 2414 C C . TYR A 1 299 ? 37.323 13.894 32.103 1.00 29.20 310 TYR A C 1
ATOM 2415 O O . TYR A 1 299 ? 37.548 12.699 32.327 1.00 29.38 310 TYR A O 1
ATOM 2424 N N . GLU A 1 300 ? 37.074 14.755 33.090 1.00 27.63 311 GLU A N 1
ATOM 2425 C CA . GLU A 1 300 ? 37.204 14.321 34.487 1.00 29.74 311 GLU A CA 1
ATOM 2426 C C . GLU A 1 300 ? 35.959 13.604 35.003 1.00 31.80 311 GLU A C 1
ATOM 2427 O O . GLU A 1 300 ? 36.049 12.476 35.502 1.00 31.13 311 GLU A O 1
ATOM 2433 N N . ASP A 1 301 ? 34.786 14.239 34.909 1.00 27.45 312 ASP A N 1
ATOM 2434 C CA . ASP A 1 301 ? 33.624 13.682 35.591 1.00 28.17 312 ASP A CA 1
ATOM 2435 C C . ASP A 1 301 ? 32.988 12.524 34.803 1.00 29.05 312 ASP A C 1
ATOM 2436 O O . ASP A 1 301 ? 32.951 11.392 35.293 1.00 29.71 312 ASP A O 1
ATOM 2441 N N . TRP A 1 302 ? 32.495 12.750 33.576 1.00 26.74 313 TRP A N 1
ATOM 2442 C CA . TRP A 1 302 ? 32.047 11.588 32.805 1.00 26.60 313 TRP A CA 1
ATOM 2443 C C . TRP A 1 302 ? 33.188 10.602 32.580 1.00 27.56 313 TRP A C 1
ATOM 2444 O O . TRP A 1 302 ? 33.007 9.387 32.729 1.00 29.40 313 TRP A O 1
ATOM 2455 N N . GLY A 1 303 ? 34.372 11.102 32.235 1.00 25.91 314 GLY A N 1
ATOM 2456 C CA . GLY A 1 303 ? 35.466 10.193 31.928 1.00 30.36 314 GLY A CA 1
ATOM 2457 C C . GLY A 1 303 ? 35.866 9.340 33.124 1.00 29.74 314 GLY A C 1
ATOM 2458 O O . GLY A 1 303 ? 36.196 8.163 32.975 1.00 32.71 314 GLY A O 1
ATOM 2459 N N . GLY A 1 304 ? 35.842 9.916 34.317 1.00 28.54 315 GLY A N 1
ATOM 2460 C CA . GLY A 1 304 ? 36.223 9.155 35.498 1.00 29.90 315 GLY A CA 1
ATOM 2461 C C . GLY A 1 304 ? 35.115 8.408 36.210 1.00 31.43 315 GLY A C 1
ATOM 2462 O O . GLY A 1 304 ? 35.323 7.286 36.682 1.00 32.63 315 GLY A O 1
ATOM 2463 N N . ILE A 1 305 ? 33.934 9.020 36.312 1.00 29.47 316 ILE A N 1
ATOM 2464 C CA . ILE A 1 305 ? 32.837 8.433 37.081 1.00 27.72 316 ILE A CA 1
ATOM 2465 C C . ILE A 1 305 ? 32.095 7.372 36.272 1.00 28.87 316 ILE A C 1
ATOM 2466 O O . ILE A 1 305 ? 31.593 6.394 36.832 1.00 29.09 316 ILE A O 1
ATOM 2471 N N . TRP A 1 306 ? 32.001 7.526 34.952 1.00 27.36 317 TRP A N 1
ATOM 2472 C CA . TRP A 1 306 ? 31.427 6.459 34.123 1.00 29.35 317 TRP A CA 1
ATOM 2473 C C . TRP A 1 306 ? 32.524 5.562 33.547 1.00 30.75 317 TRP A C 1
ATOM 2474 O O . TRP A 1 306 ? 32.627 4.382 33.894 1.00 30.46 317 TRP A O 1
ATOM 2485 N N . ILE A 1 307 ? 33.351 6.113 32.663 1.00 28.78 318 ILE A N 1
ATOM 2486 C CA . ILE A 1 307 ? 34.258 5.265 31.895 1.00 27.08 318 ILE A CA 1
ATOM 2487 C C . ILE A 1 307 ? 35.373 4.702 32.777 1.00 30.70 318 ILE A C 1
ATOM 2488 O O . ILE A 1 307 ? 35.703 3.516 32.691 1.00 30.47 318 ILE A O 1
ATOM 2493 N N . GLY A 1 308 ? 35.984 5.541 33.622 1.00 31.92 319 GLY A N 1
ATOM 2494 C CA . GLY A 1 308 ? 37.062 5.057 34.482 1.00 33.70 319 GLY A CA 1
ATOM 2495 C C . GLY A 1 308 ? 36.593 4.006 35.475 1.00 35.14 319 GLY A C 1
ATOM 2496 O O . GLY A 1 308 ? 37.301 3.026 35.737 1.00 36.07 319 GLY A O 1
ATOM 2497 N N . ARG A 1 309 ? 35.378 4.172 36.016 1.00 32.96 320 ARG A N 1
ATOM 2498 C CA . ARG A 1 309 ? 34.828 3.151 36.901 1.00 32.98 320 ARG A CA 1
ATOM 2499 C C . ARG A 1 309 ? 34.524 1.869 36.138 1.00 34.80 320 ARG A C 1
ATOM 2500 O O . ARG A 1 309 ? 34.778 0.765 36.638 1.00 32.91 320 ARG A O 1
ATOM 2508 N N . LEU A 1 310 ? 34.003 1.987 34.911 1.00 32.75 321 LEU A N 1
ATOM 2509 C CA . LEU A 1 310 ? 33.730 0.779 34.141 1.00 34.43 321 LEU A CA 1
ATOM 2510 C C . LEU A 1 310 ? 35.001 0.096 33.660 1.00 33.83 321 LEU A C 1
ATOM 2511 O O . LEU A 1 310 ? 34.920 -1.038 33.188 1.00 34.89 321 LEU A O 1
ATOM 2516 N N . GLY A 1 311 ? 36.153 0.762 33.756 1.00 39.10 322 GLY A N 1
ATOM 2517 C CA . GLY A 1 311 ? 37.413 0.122 33.404 1.00 44.01 322 GLY A CA 1
ATOM 2518 C C . GLY A 1 311 ? 37.682 -1.131 34.215 1.00 48.23 322 GLY A C 1
ATOM 2519 O O . GLY A 1 311 ? 38.349 -2.053 33.732 1.00 48.53 322 GLY A O 1
ATOM 2520 N N . LYS A 1 312 ? 37.147 -1.192 35.442 1.00 47.47 323 LYS A N 1
ATOM 2521 C CA . LYS A 1 312 ? 37.219 -2.414 36.241 1.00 48.81 323 LYS A CA 1
ATOM 2522 C C . LYS A 1 312 ? 36.587 -3.599 35.519 1.00 47.60 323 LYS A C 1
ATOM 2523 O O . LYS A 1 312 ? 36.937 -4.752 35.797 1.00 52.73 323 LYS A O 1
ATOM 2529 N N . TYR A 1 313 ? 35.643 -3.344 34.611 1.00 36.68 324 TYR A N 1
ATOM 2530 C CA . TYR A 1 313 ? 34.902 -4.402 33.945 1.00 34.75 324 TYR A CA 1
ATOM 2531 C C . TYR A 1 313 ? 35.193 -4.428 32.446 1.00 35.49 324 TYR A C 1
ATOM 2532 O O . TYR A 1 313 ? 34.365 -4.875 31.648 1.00 38.10 324 TYR A O 1
ATOM 2541 N N . GLY A 1 314 ? 36.386 -3.961 32.064 1.00 36.41 325 GLY A N 1
ATOM 2542 C CA . GLY A 1 314 ? 36.910 -4.159 30.730 1.00 37.76 325 GLY A CA 1
ATOM 2543 C C . GLY A 1 314 ? 36.604 -3.060 29.739 1.00 37.21 325 GLY A C 1
ATOM 2544 O O . GLY A 1 314 ? 36.926 -3.216 28.548 1.00 39.18 325 GLY A O 1
ATOM 2545 N N . VAL A 1 315 ? 35.974 -1.969 30.173 1.00 32.57 326 VAL A N 1
ATOM 2546 C CA . VAL A 1 315 ? 35.681 -0.862 29.270 1.00 34.67 326 VAL A CA 1
ATOM 2547 C C . VAL A 1 315 ? 36.914 0.024 29.196 1.00 32.49 326 VAL A C 1
ATOM 2548 O O . VAL A 1 315 ? 37.502 0.381 30.223 1.00 33.58 326 VAL A O 1
ATOM 2552 N N . GLU A 1 316 ? 37.341 0.337 27.975 1.00 32.68 327 GLU A N 1
ATOM 2553 C CA . GLU A 1 316 ? 38.588 1.049 27.734 1.00 35.36 327 GLU A CA 1
ATOM 2554 C C . GLU A 1 316 ? 38.349 2.542 27.532 1.00 36.03 327 GLU A C 1
ATOM 2555 O O . GLU A 1 316 ? 37.372 2.953 26.889 1.00 38.32 327 GLU A O 1
ATOM 2561 N N . SER A 1 317 ? 39.262 3.342 28.066 1.00 32.19 328 SER A N 1
ATOM 2562 C CA . SER A 1 317 ? 39.298 4.757 27.744 1.00 35.02 328 SER A CA 1
ATOM 2563 C C . SER A 1 317 ? 39.271 4.928 26.224 1.00 35.88 328 SER A C 1
ATOM 2564 O O . SER A 1 317 ? 40.035 4.253 25.518 1.00 33.79 328 SER A O 1
ATOM 2567 N N . PRO A 1 318 ? 38.384 5.757 25.680 1.00 34.45 329 PRO A N 1
ATOM 2568 C CA . PRO A 1 318 ? 38.322 5.889 24.222 1.00 29.71 329 PRO A CA 1
ATOM 2569 C C . PRO A 1 318 ? 39.687 6.206 23.627 1.00 29.81 329 PRO A C 1
ATOM 2570 O O . PRO A 1 318 ? 40.375 7.136 24.056 1.00 32.30 329 PRO A O 1
ATOM 2574 N N . ALA A 1 319 ? 40.075 5.435 22.601 1.00 29.31 330 ALA A N 1
ATOM 2575 C CA . ALA A 1 319 ? 41.382 5.646 21.982 1.00 30.43 330 ALA A CA 1
ATOM 2576 C C . ALA A 1 319 ? 41.492 7.012 21.319 1.00 33.37 330 ALA A C 1
ATOM 2577 O O . ALA A 1 319 ? 42.604 7.531 21.153 1.00 34.14 330 ALA A O 1
ATOM 2579 N N . SER A 1 320 ? 40.364 7.602 20.935 1.00 28.43 331 SER A N 1
ATOM 2580 C CA . SER A 1 320 ? 40.343 8.914 20.307 1.00 29.25 331 SER A CA 1
ATOM 2581 C C . SER A 1 320 ? 40.409 10.063 21.315 1.00 28.28 331 SER A C 1
ATOM 2582 O O . SER A 1 320 ? 40.369 11.231 20.911 1.00 31.24 331 SER A O 1
ATOM 2585 N N . LEU A 1 321 ? 40.563 9.775 22.606 1.00 29.64 332 LEU A N 1
ATOM 2586 C CA . LEU A 1 321 ? 40.513 10.833 23.616 1.00 28.22 332 LEU A CA 1
ATOM 2587 C C . LEU A 1 321 ? 41.633 11.862 23.448 1.00 29.08 332 LEU A C 1
ATOM 2588 O O . LEU A 1 321 ? 41.388 13.073 23.568 1.00 26.84 332 LEU A O 1
ATOM 2593 N N . ARG A 1 322 ? 42.876 11.420 23.187 1.00 29.24 333 ARG A N 1
ATOM 2594 C CA . ARG A 1 322 ? 43.957 12.392 22.980 1.00 28.79 333 ARG A CA 1
ATOM 2595 C C . ARG A 1 322 ? 43.625 13.359 21.841 1.00 29.64 333 ARG A C 1
ATOM 2596 O O . ARG A 1 322 ? 43.792 14.580 21.983 1.00 30.38 333 ARG A O 1
ATOM 2604 N N . ASP A 1 323 ? 43.154 12.829 20.699 1.00 30.07 334 ASP A N 1
ATOM 2605 C CA . ASP A 1 323 ? 42.733 13.700 19.596 1.00 28.19 334 ASP A CA 1
ATOM 2606 C C . ASP A 1 323 ? 41.624 14.638 20.047 1.00 31.41 334 ASP A C 1
ATOM 2607 O O . ASP A 1 323 ? 41.544 15.790 19.589 1.00 30.78 334 ASP A O 1
ATOM 2612 N N . ALA A 1 324 ? 40.720 14.136 20.895 1.00 27.03 335 ALA A N 1
ATOM 2613 C CA . ALA A 1 324 ? 39.585 14.949 21.330 1.00 28.30 335 ALA A CA 1
ATOM 2614 C C . ALA A 1 324 ? 40.037 16.095 22.223 1.00 27.72 335 ALA A C 1
ATOM 2615 O O . ALA A 1 324 ? 39.497 17.202 22.141 1.00 29.07 335 ALA A O 1
ATOM 2617 N N . LYS A 1 325 ? 40.988 15.842 23.129 1.00 30.97 336 LYS A N 1
ATOM 2618 C CA . LYS A 1 325 ? 41.473 16.924 23.986 1.00 26.70 336 LYS A CA 1
ATOM 2619 C C . LYS A 1 325 ? 42.098 18.053 23.167 1.00 29.33 336 LYS A C 1
ATOM 2620 O O . LYS A 1 325 ? 41.924 19.233 23.495 1.00 29.32 336 LYS A O 1
ATOM 2626 N N . ARG A 1 326 ? 42.831 17.720 22.101 1.00 26.62 337 ARG A N 1
ATOM 2627 C CA . ARG A 1 326 ? 43.346 18.769 21.231 1.00 25.72 337 ARG A CA 1
ATOM 2628 C C . ARG A 1 326 ? 42.202 19.591 20.637 1.00 27.74 337 ARG A C 1
ATOM 2629 O O . ARG A 1 326 ? 42.317 20.816 20.483 1.00 29.05 337 ARG A O 1
ATOM 2637 N N . ASP A 1 327 ? 41.088 18.927 20.294 1.00 27.40 338 ASP A N 1
ATOM 2638 C CA . ASP A 1 327 ? 39.925 19.644 19.774 1.00 28.06 338 ASP A CA 1
ATOM 2639 C C . ASP A 1 327 ? 39.332 20.560 20.840 1.00 27.67 338 ASP A C 1
ATOM 2640 O O . ASP A 1 327 ? 38.908 21.689 20.542 1.00 25.69 338 ASP A O 1
ATOM 2645 N N . ALA A 1 328 ? 39.290 20.081 22.085 1.00 26.39 339 ALA A N 1
ATOM 2646 C CA . ALA A 1 328 ? 38.714 20.881 23.159 1.00 27.60 339 ALA A CA 1
ATOM 2647 C C . ALA A 1 328 ? 39.459 22.191 23.336 1.00 26.67 339 ALA A C 1
ATOM 2648 O O . ALA A 1 328 ? 38.854 23.200 23.722 1.00 26.63 339 ALA A O 1
ATOM 2650 N N . TYR A 1 329 ? 40.754 22.213 23.020 1.00 25.23 340 TYR A N 1
ATOM 2651 C CA . TYR A 1 329 ? 41.565 23.407 23.240 1.00 24.78 340 TYR A CA 1
ATOM 2652 C C . TYR A 1 329 ? 41.505 24.392 22.076 1.00 25.94 340 TYR A C 1
ATOM 2653 O O . TYR A 1 329 ? 41.366 25.595 22.313 1.00 25.79 340 TYR A O 1
ATOM 2662 N N . TRP A 1 330 ? 41.585 23.914 20.815 1.00 24.43 341 TRP A N 1
ATOM 2663 C CA . TRP A 1 330 ? 41.655 24.789 19.646 1.00 25.07 341 TRP A CA 1
ATOM 2664 C C . TRP A 1 330 ? 40.515 24.667 18.642 1.00 25.65 341 TRP A C 1
ATOM 2665 O O . TRP A 1 330 ? 40.356 25.587 17.826 1.00 23.83 341 TRP A O 1
ATOM 2676 N N . ALA A 1 331 ? 39.755 23.570 18.627 1.00 22.92 342 ALA A N 1
ATOM 2677 C CA . ALA A 1 331 ? 38.870 23.356 17.470 1.00 25.72 342 ALA A CA 1
ATOM 2678 C C . ALA A 1 331 ? 37.753 24.387 17.399 1.00 25.41 342 ALA A C 1
ATOM 2679 O O . ALA A 1 331 ? 37.278 24.703 16.300 1.00 23.42 342 ALA A O 1
ATOM 2681 N N . HIS A 1 332 ? 37.295 24.909 18.545 1.00 20.19 343 HIS A N 1
ATOM 2682 C CA . HIS A 1 332 ? 36.249 25.921 18.451 1.00 20.83 343 HIS A CA 1
ATOM 2683 C C . HIS A 1 332 ? 36.790 27.243 17.937 1.00 22.43 343 HIS A C 1
ATOM 2684 O O . HIS A 1 332 ? 36.036 28.027 17.353 1.00 23.33 343 HIS A O 1
ATOM 2691 N N . HIS A 1 333 ? 38.076 27.529 18.154 1.00 21.24 344 HIS A N 1
ATOM 2692 C CA . HIS A 1 333 ? 38.636 28.717 17.522 1.00 20.96 344 HIS A CA 1
ATOM 2693 C C . HIS A 1 333 ? 38.760 28.522 16.008 1.00 21.57 344 HIS A C 1
ATOM 2694 O O . HIS A 1 333 ? 38.468 29.443 15.235 1.00 21.45 344 HIS A O 1
ATOM 2701 N N . ASP A 1 334 ? 39.188 27.331 15.569 1.00 25.28 345 ASP A N 1
ATOM 2702 C CA . ASP A 1 334 ? 39.177 27.021 14.130 1.00 25.44 345 ASP A CA 1
ATOM 2703 C C . ASP A 1 334 ? 37.778 27.196 13.549 1.00 25.22 345 ASP A C 1
ATOM 2704 O O . ASP A 1 334 ? 37.601 27.738 12.447 1.00 24.64 345 ASP A O 1
ATOM 2709 N N . LEU A 1 335 ? 36.766 26.681 14.264 1.00 24.21 346 LEU A N 1
ATOM 2710 C CA . LEU A 1 335 ? 35.396 26.741 13.769 1.00 25.71 346 LEU A CA 1
ATOM 2711 C C . LEU A 1 335 ? 34.925 28.188 13.662 1.00 23.25 346 LEU A C 1
ATOM 2712 O O . LEU A 1 335 ? 34.249 28.555 12.691 1.00 23.09 346 LEU A O 1
ATOM 2717 N N . ALA A 1 336 ? 35.335 29.046 14.616 1.00 22.60 347 ALA A N 1
ATOM 2718 C CA . ALA A 1 336 ? 34.959 30.458 14.551 1.00 23.43 347 ALA A CA 1
ATOM 2719 C C . ALA A 1 336 ? 35.433 31.109 13.254 1.00 24.79 347 ALA A C 1
ATOM 2720 O O . ALA A 1 336 ? 34.743 31.977 12.707 1.00 27.27 347 ALA A O 1
ATOM 2722 N N . LEU A 1 337 ? 36.622 30.738 12.763 1.00 23.55 348 LEU A N 1
ATOM 2723 C CA . LEU A 1 337 ? 37.083 31.293 11.491 1.00 27.08 348 LEU A CA 1
ATOM 2724 C C . LEU A 1 337 ? 36.092 30.985 10.379 1.00 25.11 348 LEU A C 1
ATOM 2725 O O . LEU A 1 337 ? 35.697 31.873 9.620 1.00 24.09 348 LEU A O 1
ATOM 2730 N N . ALA A 1 338 ? 35.635 29.735 10.303 1.00 24.60 349 ALA A N 1
ATOM 2731 C CA . ALA A 1 338 ? 34.666 29.378 9.263 1.00 25.54 349 ALA A CA 1
ATOM 2732 C C . ALA A 1 338 ? 33.298 30.017 9.512 1.00 23.80 349 ALA A C 1
ATOM 2733 O O . ALA A 1 338 ? 32.637 30.470 8.565 1.00 26.30 349 ALA A O 1
ATOM 2735 N N . ALA A 1 339 ? 32.842 30.045 10.772 1.00 24.17 350 ALA A N 1
ATOM 2736 C CA . ALA A 1 339 ? 31.525 30.612 11.072 1.00 23.77 350 ALA A CA 1
ATOM 2737 C C . ALA A 1 339 ? 31.467 32.090 10.695 1.00 22.82 350 ALA A C 1
ATOM 2738 O O . ALA A 1 339 ? 30.518 32.543 10.045 1.00 24.49 350 ALA A O 1
ATOM 2740 N N . TYR A 1 340 ? 32.475 32.861 11.104 1.00 20.02 351 TYR A N 1
ATOM 2741 C CA . TYR A 1 340 ? 32.486 34.280 10.772 1.00 19.88 351 TYR A CA 1
ATOM 2742 C C . TYR A 1 340 ? 32.690 34.494 9.274 1.00 21.82 351 TYR A C 1
ATOM 2743 O O . TYR A 1 340 ? 32.124 35.432 8.694 1.00 22.29 351 TYR A O 1
ATOM 2752 N N . ALA A 1 341 ? 33.522 33.655 8.635 1.00 20.31 352 ALA A N 1
ATOM 2753 C CA . ALA A 1 341 ? 33.802 33.857 7.203 1.00 21.06 352 ALA A CA 1
ATOM 2754 C C . ALA A 1 341 ? 32.584 33.594 6.327 1.00 22.97 352 ALA A C 1
ATOM 2755 O O . ALA A 1 341 ? 32.445 34.201 5.255 1.00 25.69 352 ALA A O 1
ATOM 2757 N N . MET A 1 342 ? 31.719 32.670 6.737 1.00 22.21 353 MET A N 1
ATOM 2758 C CA . MET A 1 342 ? 30.543 32.278 5.979 1.00 23.73 353 MET A CA 1
ATOM 2759 C C . MET A 1 342 ? 29.251 32.752 6.640 1.00 24.74 353 MET A C 1
ATOM 2760 O O . MET A 1 342 ? 28.196 32.136 6.455 1.00 25.08 353 MET A O 1
ATOM 2765 N N . TRP A 1 343 ? 29.308 33.887 7.344 1.00 22.31 354 TRP A N 1
ATOM 2766 C CA . TRP A 1 343 ? 28.142 34.357 8.096 1.00 20.43 354 TRP A CA 1
ATOM 2767 C C . TRP A 1 343 ? 26.863 34.510 7.268 1.00 23.51 354 TRP A C 1
ATOM 2768 O O . TRP A 1 343 ? 25.779 34.323 7.853 1.00 22.16 354 TRP A O 1
ATOM 2779 N N . PRO A 1 344 ? 26.886 34.840 5.962 1.00 23.11 355 PRO A N 1
ATOM 2780 C CA . PRO A 1 344 ? 25.609 35.008 5.251 1.00 23.13 355 PRO A CA 1
ATOM 2781 C C . PRO A 1 344 ? 24.800 33.738 5.135 1.00 20.55 355 PRO A C 1
ATOM 2782 O O . PRO A 1 344 ? 23.612 33.826 4.829 1.00 23.17 355 PRO A O 1
ATOM 2786 N N . LEU A 1 345 ? 25.383 32.567 5.364 1.00 20.04 356 LEU A N 1
ATOM 2787 C CA . LEU A 1 345 ? 24.647 31.322 5.212 1.00 22.71 356 LEU A CA 1
ATOM 2788 C C . LEU A 1 345 ? 23.931 30.901 6.492 1.00 24.42 356 LEU A C 1
ATOM 2789 O O . LEU A 1 345 ? 23.240 29.875 6.485 1.00 24.33 356 LEU A O 1
ATOM 2794 N N . GLY A 1 346 ? 24.065 31.668 7.568 1.00 22.42 357 GLY A N 1
ATOM 2795 C CA . GLY A 1 346 ? 23.470 31.316 8.847 1.00 23.44 357 GLY A CA 1
ATOM 2796 C C . GLY A 1 346 ? 22.101 31.950 9.030 1.00 23.20 357 GLY A C 1
ATOM 2797 O O . GLY A 1 346 ? 21.493 32.484 8.100 1.00 23.61 357 GLY A O 1
ATOM 2798 N N . PHE A 1 347 ? 21.603 31.884 10.275 1.00 22.42 358 PHE A N 1
ATOM 2799 C CA . PHE A 1 347 ? 20.358 32.581 10.607 1.00 20.62 358 PHE A CA 1
ATOM 2800 C C . PHE A 1 347 ? 20.514 33.382 11.911 1.00 22.08 358 PHE A C 1
ATOM 2801 O O . PHE A 1 347 ? 19.526 33.677 12.614 1.00 23.29 358 PHE A O 1
ATOM 2809 N N . ALA A 1 348 ? 21.740 33.777 12.225 1.00 22.43 359 ALA A N 1
ATOM 2810 C CA . ALA A 1 348 ? 22.014 34.516 13.455 1.00 24.78 359 ALA A CA 1
ATOM 2811 C C . ALA A 1 348 ? 22.922 35.698 13.147 1.00 25.77 359 ALA A C 1
ATOM 2812 O O . ALA A 1 348 ? 23.636 35.724 12.131 1.00 26.15 359 ALA A O 1
ATOM 2814 N N . ARG A 1 349 ? 22.893 36.688 14.035 1.00 20.66 360 ARG A N 1
ATOM 2815 C CA . ARG A 1 349 ? 23.696 37.890 13.887 1.00 22.23 360 ARG A CA 1
ATOM 2816 C C . ARG A 1 349 ? 24.933 37.753 14.769 1.00 26.47 360 ARG A C 1
ATOM 2817 O O . ARG A 1 349 ? 24.799 37.525 15.975 1.00 25.13 360 ARG A O 1
ATOM 2825 N N . LEU A 1 350 ? 26.127 37.907 14.174 1.00 22.62 361 LEU A N 1
ATOM 2826 C CA . LEU A 1 350 ? 27.397 37.590 14.829 1.00 25.19 361 LEU A CA 1
ATOM 2827 C C . LEU A 1 350 ? 28.089 38.863 15.308 1.00 26.63 361 LEU A C 1
ATOM 2828 O O . LEU A 1 350 ? 27.788 39.956 14.837 1.00 27.55 361 LEU A O 1
ATOM 2833 N N . ALA A 1 351 ? 29.020 38.714 16.262 1.00 24.18 362 ALA A N 1
ATOM 2834 C CA . ALA A 1 351 ? 29.785 39.861 16.750 1.00 23.38 362 ALA A CA 1
ATOM 2835 C C . ALA A 1 351 ? 31.264 39.497 16.851 1.00 25.51 362 ALA A C 1
ATOM 2836 O O . ALA A 1 351 ? 31.632 38.562 17.572 1.00 24.14 362 ALA A O 1
ATOM 2838 N N . LEU A 1 352 ? 32.104 40.215 16.102 1.00 23.57 363 LEU A N 1
ATOM 2839 C CA . LEU A 1 352 ? 33.544 40.016 16.213 1.00 25.55 363 LEU A CA 1
ATOM 2840 C C . LEU A 1 352 ? 33.993 40.272 17.651 1.00 23.89 363 LEU A C 1
ATOM 2841 O O . LEU A 1 352 ? 33.487 41.191 18.303 1.00 24.54 363 LEU A O 1
ATOM 2846 N N . PRO A 1 353 ? 34.954 39.513 18.166 1.00 25.56 364 PRO A N 1
ATOM 2847 C CA . PRO A 1 353 ? 35.424 39.763 19.545 1.00 25.11 364 PRO A CA 1
ATOM 2848 C C . PRO A 1 353 ? 35.906 41.197 19.731 1.00 25.91 364 PRO A C 1
ATOM 2849 O O . PRO A 1 353 ? 36.725 41.698 18.957 1.00 26.23 364 PRO A O 1
ATOM 2853 N N . ASP A 1 354 ? 35.410 41.849 20.790 1.00 26.38 365 ASP A N 1
ATOM 2854 C CA . ASP A 1 354 ? 35.824 43.217 21.066 1.00 27.88 365 ASP A CA 1
ATOM 2855 C C . ASP A 1 354 ? 37.149 43.208 21.839 1.00 24.65 365 ASP A C 1
ATOM 2856 O O . ASP A 1 354 ? 37.749 42.157 22.079 1.00 27.00 365 ASP A O 1
ATOM 2861 N N . GLU A 1 355 ? 37.628 44.397 22.221 1.00 28.21 366 GLU A N 1
ATOM 2862 C CA . GLU A 1 355 ? 38.962 44.489 22.814 1.00 29.89 366 GLU A CA 1
ATOM 2863 C C . GLU A 1 355 ? 39.066 43.696 24.113 1.00 27.75 366 GLU A C 1
ATOM 2864 O O . GLU A 1 355 ? 40.092 43.055 24.374 1.00 26.81 366 GLU A O 1
ATOM 2870 N N . GLU A 1 356 ? 38.034 43.730 24.951 1.00 25.40 367 GLU A N 1
ATOM 2871 C CA . GLU A 1 356 ? 38.169 42.958 26.185 1.00 29.93 367 GLU A CA 1
ATOM 2872 C C . GLU A 1 356 ? 37.984 41.470 25.934 1.00 30.32 367 GLU A C 1
ATOM 2873 O O . GLU A 1 356 ? 38.626 40.661 26.610 1.00 28.08 367 GLU A O 1
ATOM 2879 N N . ASP A 1 357 ? 37.161 41.094 24.942 1.00 25.24 368 ASP A N 1
ATOM 2880 C CA . ASP A 1 357 ? 37.102 39.697 24.519 1.00 25.41 368 ASP A CA 1
ATOM 2881 C C . ASP A 1 357 ? 38.481 39.201 24.083 1.00 23.68 368 ASP A C 1
ATOM 2882 O O . ASP A 1 357 ? 38.913 38.105 24.461 1.00 23.88 368 ASP A O 1
ATOM 2887 N N . GLN A 1 358 ? 39.147 39.963 23.210 1.00 25.63 369 GLN A N 1
ATOM 2888 C CA . GLN A 1 358 ? 40.443 39.541 22.683 1.00 25.66 369 GLN A CA 1
ATOM 2889 C C . GLN A 1 358 ? 41.450 39.310 23.808 1.00 26.54 369 GLN A C 1
ATOM 2890 O O . GLN A 1 358 ? 42.225 38.352 23.769 1.00 25.79 369 GLN A O 1
ATOM 2896 N N . ALA A 1 359 ? 41.432 40.170 24.833 1.00 23.03 370 ALA A N 1
ATOM 2897 C CA . ALA A 1 359 ? 42.348 39.985 25.958 1.00 25.84 370 ALA A CA 1
ATOM 2898 C C . ALA A 1 359 ? 42.042 38.683 26.678 1.00 26.60 370 ALA A C 1
ATOM 2899 O O . ALA A 1 359 ? 42.954 37.942 27.072 1.00 29.44 370 ALA A O 1
ATOM 2901 N N . TRP A 1 360 ? 40.751 38.377 26.833 1.00 27.34 371 TRP A N 1
ATOM 2902 C CA . TRP A 1 360 ? 40.334 37.157 27.515 1.00 25.50 371 TRP A CA 1
ATOM 2903 C C . TRP A 1 360 ? 40.752 35.926 26.720 1.00 25.66 371 TRP A C 1
ATOM 2904 O O . TRP A 1 360 ? 41.296 34.971 27.283 1.00 25.90 371 TRP A O 1
ATOM 2915 N N . PHE A 1 361 ? 40.525 35.944 25.398 1.00 23.39 372 PHE A N 1
ATOM 2916 C CA . PHE A 1 361 ? 40.946 34.827 24.565 1.00 23.11 372 PHE A CA 1
ATOM 2917 C C . PHE A 1 361 ? 42.455 34.585 24.683 1.00 24.05 372 PHE A C 1
ATOM 2918 O O . PHE A 1 361 ? 42.897 33.447 24.854 1.00 26.12 372 PHE A O 1
ATOM 2926 N N . GLU A 1 362 ? 43.257 35.654 24.623 1.00 23.13 373 GLU A N 1
ATOM 2927 C CA . GLU A 1 362 ? 44.716 35.494 24.668 1.00 25.33 373 GLU A CA 1
ATOM 2928 C C . GLU A 1 362 ? 45.179 35.047 26.050 1.00 27.53 373 GLU A C 1
ATOM 2929 O O . GLU A 1 362 ? 46.080 34.209 26.169 1.00 30.37 373 GLU A O 1
ATOM 2935 N N . ALA A 1 363 ? 44.585 35.597 27.107 1.00 27.19 374 ALA A N 1
ATOM 2936 C CA . ALA A 1 363 ? 44.965 35.155 28.453 1.00 26.40 374 ALA A CA 1
ATOM 2937 C C . ALA A 1 363 ? 44.711 33.659 28.627 1.00 30.09 374 ALA A C 1
ATOM 2938 O O . ALA A 1 363 ? 45.545 32.939 29.184 1.00 32.87 374 ALA A O 1
ATOM 2940 N N . ASN A 1 364 ? 43.574 33.161 28.133 1.00 27.64 375 ASN A N 1
ATOM 2941 C CA . ASN A 1 364 ? 43.196 31.782 28.412 1.00 24.37 375 ASN A CA 1
ATOM 2942 C C . ASN A 1 364 ? 43.642 30.807 27.345 1.00 26.58 375 ASN A C 1
ATOM 2943 O O . ASN A 1 364 ? 43.724 29.604 27.632 1.00 27.29 375 ASN A O 1
ATOM 2948 N N . TYR A 1 365 ? 43.952 31.292 26.138 1.00 25.38 376 TYR A N 1
ATOM 2949 C CA . TYR A 1 365 ? 44.472 30.460 25.049 1.00 23.37 376 TYR A CA 1
ATOM 2950 C C . TYR A 1 365 ? 45.689 31.154 24.440 1.00 26.20 376 TYR A C 1
ATOM 2951 O O . TYR A 1 365 ? 45.609 31.694 23.333 1.00 27.62 376 TYR A O 1
ATOM 2960 N N . PRO A 1 366 ? 46.834 31.156 25.127 1.00 26.28 377 PRO A N 1
ATOM 2961 C CA . PRO A 1 366 ? 48.015 31.852 24.584 1.00 26.50 377 PRO A CA 1
ATOM 2962 C C . PRO A 1 366 ? 48.380 31.382 23.183 1.00 25.86 377 PRO A C 1
ATOM 2963 O O . PRO A 1 366 ? 48.466 30.184 22.909 1.00 25.28 377 PRO A O 1
ATOM 2967 N N . GLY A 1 367 ? 48.618 32.353 22.299 1.00 25.89 378 GLY A N 1
ATOM 2968 C CA . GLY A 1 367 ? 48.748 32.140 20.878 1.00 26.86 378 GLY A CA 1
ATOM 2969 C C . GLY A 1 367 ? 47.534 32.580 20.086 1.00 26.45 378 GLY A C 1
ATOM 2970 O O . GLY A 1 367 ? 47.623 32.736 18.861 1.00 27.84 378 GLY A O 1
ATOM 2971 N N . TRP A 1 368 ? 46.403 32.800 20.760 1.00 24.97 379 TRP A N 1
ATOM 2972 C CA . TRP A 1 368 ? 45.182 33.192 20.060 1.00 25.85 379 TRP A CA 1
ATOM 2973 C C . TRP A 1 368 ? 45.349 34.539 19.369 1.00 24.51 379 TRP A C 1
ATOM 2974 O O . TRP A 1 368 ? 44.893 34.724 18.235 1.00 27.02 379 TRP A O 1
ATOM 2985 N N . ALA A 1 369 ? 45.963 35.502 20.055 1.00 25.11 380 ALA A N 1
ATOM 2986 C CA . ALA A 1 369 ? 46.077 36.848 19.504 1.00 25.87 380 ALA A CA 1
ATOM 2987 C C . ALA A 1 369 ? 46.851 36.842 18.185 1.00 27.42 380 ALA A C 1
ATOM 2988 O O . ALA A 1 369 ? 46.446 37.500 17.220 1.00 26.48 380 ALA A O 1
ATOM 2990 N N . ASP A 1 370 ? 47.945 36.089 18.116 1.00 26.45 381 ASP A N 1
ATOM 2991 C CA . ASP A 1 370 ? 48.797 36.156 16.926 1.00 31.18 381 ASP A CA 1
ATOM 2992 C C . ASP A 1 370 ? 48.249 35.371 15.757 1.00 33.05 381 ASP A C 1
ATOM 2993 O O . ASP A 1 370 ? 48.753 35.522 14.636 1.00 35.04 381 ASP A O 1
ATOM 2998 N N . HIS A 1 371 ? 47.260 34.519 15.986 1.00 28.25 382 HIS A N 1
ATOM 2999 C CA . HIS A 1 371 ? 46.695 33.741 14.899 1.00 28.84 382 HIS A CA 1
ATOM 3000 C C . HIS A 1 371 ? 45.277 34.239 14.613 1.00 32.29 382 HIS A C 1
ATOM 3001 O O . HIS A 1 371 ? 45.065 35.055 13.706 1.00 35.57 382 HIS A O 1
ATOM 3008 N N . TYR A 1 372 ? 44.308 33.783 15.409 1.00 24.37 383 TYR A N 1
ATOM 3009 C CA . TYR A 1 372 ? 42.915 34.166 15.191 1.00 25.31 383 TYR A CA 1
ATOM 3010 C C . TYR A 1 372 ? 42.692 35.668 15.361 1.00 26.60 383 TYR A C 1
ATOM 3011 O O . TYR A 1 372 ? 41.990 36.289 14.553 1.00 25.76 383 TYR A O 1
ATOM 3020 N N . GLY A 1 373 ? 43.273 36.271 16.403 1.00 26.05 384 GLY A N 1
ATOM 3021 C CA . GLY A 1 373 ? 43.034 37.694 16.649 1.00 27.31 384 GLY A CA 1
ATOM 3022 C C . GLY A 1 373 ? 43.439 38.585 15.480 1.00 27.87 384 GLY A C 1
ATOM 3023 O O . GLY A 1 373 ? 42.721 39.525 15.113 1.00 27.26 384 GLY A O 1
ATOM 3024 N N . LYS A 1 374 ? 44.588 38.304 14.872 1.00 25.74 385 LYS A N 1
ATOM 3025 C CA . LYS A 1 374 ? 45.030 39.155 13.775 1.00 26.55 385 LYS A CA 1
ATOM 3026 C C . LYS A 1 374 ? 44.123 39.016 12.563 1.00 25.13 385 LYS A C 1
ATOM 3027 O O . LYS A 1 374 ? 43.881 39.995 11.850 1.00 25.52 385 LYS A O 1
ATOM 3033 N N . ILE A 1 375 ? 43.597 37.823 12.335 1.00 25.62 386 ILE A N 1
ATOM 3034 C CA . ILE A 1 375 ? 42.672 37.615 11.225 1.00 22.89 386 ILE A CA 1
ATOM 3035 C C . ILE A 1 375 ? 41.385 38.406 11.444 1.00 23.24 386 ILE A C 1
ATOM 3036 O O . ILE A 1 375 ? 40.920 39.126 10.554 1.00 22.06 386 ILE A O 1
ATOM 3041 N N . PHE A 1 376 ? 40.781 38.294 12.635 1.00 21.36 387 PHE A N 1
ATOM 3042 C CA . PHE A 1 376 ? 39.533 39.021 12.859 1.00 22.32 387 PHE A CA 1
ATOM 3043 C C . PHE A 1 376 ? 39.745 40.522 12.740 1.00 24.36 387 PHE A C 1
ATOM 3044 O O . PHE A 1 376 ? 38.886 41.240 12.205 1.00 27.12 387 PHE A O 1
ATOM 3052 N N . ASN A 1 377 ? 40.886 41.021 13.215 1.00 23.78 388 ASN A N 1
ATOM 3053 C CA . ASN A 1 377 ? 41.107 42.459 13.164 1.00 22.27 388 ASN A CA 1
ATOM 3054 C C . ASN A 1 377 ? 41.320 42.927 11.732 1.00 21.97 388 ASN A C 1
ATOM 3055 O O . ASN A 1 377 ? 40.843 44.005 11.350 1.00 23.41 388 ASN A O 1
ATOM 3060 N N . GLU A 1 378 ? 41.994 42.122 10.909 1.00 24.29 389 GLU A N 1
ATOM 3061 C CA . GLU A 1 378 ? 42.117 42.492 9.495 1.00 22.44 389 GLU A CA 1
ATOM 3062 C C . GLU A 1 378 ? 40.747 42.497 8.811 1.00 24.41 389 GLU A C 1
ATOM 3063 O O . GLU A 1 378 ? 40.436 43.420 8.039 1.00 23.78 389 GLU A O 1
ATOM 3069 N N . TRP A 1 379 ? 39.907 41.482 9.082 1.00 24.75 390 TRP A N 1
ATOM 3070 C CA . TRP A 1 379 ? 38.561 41.475 8.503 1.00 25.27 390 TRP A CA 1
ATOM 3071 C C . TRP A 1 379 ? 37.797 42.726 8.908 1.00 23.96 390 TRP A C 1
ATOM 3072 O O . TRP A 1 379 ? 37.115 43.345 8.083 1.00 24.30 390 TRP A O 1
ATOM 3083 N N . LYS A 1 380 ? 37.907 43.131 10.179 1.00 24.92 391 LYS A N 1
ATOM 3084 C CA . LYS A 1 380 ? 37.220 44.355 10.584 1.00 23.67 391 LYS A CA 1
ATOM 3085 C C . LYS A 1 380 ? 37.708 45.550 9.775 1.00 24.77 391 LYS A C 1
ATOM 3086 O O . LYS A 1 380 ? 36.901 46.385 9.340 1.00 23.17 391 LYS A O 1
ATOM 3092 N N . LYS A 1 381 ? 39.033 45.667 9.589 1.00 22.43 392 LYS A N 1
ATOM 3093 C CA . LYS A 1 381 ? 39.575 46.794 8.818 1.00 25.61 392 LYS A CA 1
ATOM 3094 C C . LYS A 1 381 ? 39.067 46.788 7.388 1.00 25.28 392 LYS A C 1
ATOM 3095 O O . LYS A 1 381 ? 38.878 47.855 6.786 1.00 25.70 392 LYS A O 1
ATOM 3101 N N . LEU A 1 382 ? 38.896 45.596 6.808 1.00 22.94 393 LEU A N 1
ATOM 3102 C CA . LEU A 1 382 ? 38.402 45.486 5.433 1.00 23.42 393 LEU A CA 1
ATOM 3103 C C . LEU A 1 382 ? 36.916 45.787 5.305 1.00 27.94 393 LEU A C 1
ATOM 3104 O O . LEU A 1 382 ? 36.422 45.878 4.184 1.00 28.22 393 LEU A O 1
ATOM 3109 N N . GLY A 1 383 ? 36.186 45.946 6.395 1.00 26.22 394 GLY A N 1
ATOM 3110 C CA . GLY A 1 383 ? 34.769 46.233 6.304 1.00 26.55 394 GLY A CA 1
ATOM 3111 C C . GLY A 1 383 ? 33.833 45.070 6.614 1.00 22.64 394 GLY A C 1
ATOM 3112 O O . GLY A 1 383 ? 32.675 45.097 6.157 1.00 23.71 394 GLY A O 1
ATOM 3113 N N . TYR A 1 384 ? 34.294 44.063 7.369 1.00 23.31 395 TYR A N 1
ATOM 3114 C CA . TYR A 1 384 ? 33.464 42.929 7.783 1.00 23.49 395 TYR A CA 1
ATOM 3115 C C . TYR A 1 384 ? 32.029 43.342 8.139 1.00 23.03 395 TYR A C 1
ATOM 3116 O O . TYR A 1 384 ? 31.054 42.709 7.705 1.00 21.95 395 TYR A O 1
ATOM 3125 N N . GLU A 1 385 ? 31.882 44.428 8.907 1.00 22.88 396 GLU A N 1
ATOM 3126 C CA . GLU A 1 385 ? 30.570 44.788 9.443 1.00 22.76 396 GLU A CA 1
ATOM 3127 C C . GLU A 1 385 ? 29.771 45.724 8.552 1.00 24.45 396 GLU A C 1
ATOM 3128 O O . GLU A 1 385 ? 28.571 45.899 8.801 1.00 23.97 396 GLU A O 1
ATOM 3134 N N . ASP A 1 386 ? 30.414 46.342 7.544 1.00 22.93 397 ASP A N 1
ATOM 3135 C CA . ASP A 1 386 ? 29.871 47.475 6.811 1.00 24.78 397 ASP A CA 1
ATOM 3136 C C . ASP A 1 386 ? 29.197 46.986 5.546 1.00 25.34 397 ASP A C 1
ATOM 3137 O O . ASP A 1 386 ? 29.893 46.447 4.664 1.00 26.35 397 ASP A O 1
ATOM 3142 N N . PRO A 1 387 ? 27.874 47.146 5.407 1.00 23.88 398 PRO A N 1
ATOM 3143 C CA . PRO A 1 387 ? 27.185 46.608 4.219 1.00 25.00 398 PRO A CA 1
ATOM 3144 C C . PRO A 1 387 ? 27.642 47.228 2.917 1.00 27.97 398 PRO A C 1
ATOM 3145 O O . PRO A 1 387 ? 27.418 46.640 1.846 1.00 29.27 398 PRO A O 1
ATOM 3149 N N . LYS A 1 388 ? 28.243 48.409 2.961 1.00 27.41 399 LYS A N 1
ATOM 3150 C CA . LYS A 1 388 ? 28.716 49.028 1.728 1.00 29.34 399 LYS A CA 1
ATOM 3151 C C . LYS A 1 388 ? 30.102 48.544 1.312 1.00 33.66 399 LYS A C 1
ATOM 3152 O O . LYS A 1 388 ? 30.567 48.911 0.218 1.00 31.40 399 LYS A O 1
ATOM 3158 N N . SER A 1 389 ? 30.744 47.690 2.123 1.00 29.15 400 SER A N 1
ATOM 3159 C CA . SER A 1 389 ? 32.146 47.333 1.890 1.00 29.77 400 SER A CA 1
ATOM 3160 C C . SER A 1 389 ? 32.339 46.398 0.707 1.00 32.09 400 SER A C 1
ATOM 3161 O O . SER A 1 389 ? 33.431 46.361 0.136 1.00 38.16 400 SER A O 1
ATOM 3164 N N . GLY A 1 390 ? 31.342 45.589 0.367 1.00 32.12 401 GLY A N 1
ATOM 3165 C CA . GLY A 1 390 ? 31.573 44.545 -0.616 1.00 34.57 401 GLY A CA 1
ATOM 3166 C C . GLY A 1 390 ? 32.504 43.432 -0.169 1.00 36.54 401 GLY A C 1
ATOM 3167 O O . GLY A 1 390 ? 33.029 42.706 -1.023 1.00 34.30 401 GLY A O 1
ATOM 3168 N N . PHE A 1 391 ? 32.710 43.264 1.149 1.00 29.24 402 PHE A N 1
ATOM 3169 C CA . PHE A 1 391 ? 33.682 42.320 1.698 1.00 29.49 402 PHE A CA 1
ATOM 3170 C C . PHE A 1 391 ? 32.967 41.178 2.420 1.00 30.29 402 PHE A C 1
ATOM 3171 O O . PHE A 1 391 ? 32.204 41.416 3.365 1.00 29.30 402 PHE A O 1
ATOM 3179 N N . ILE A 1 392 ? 33.211 39.949 1.970 1.00 27.17 403 ILE A N 1
ATOM 3180 C CA . ILE A 1 392 ? 32.805 38.748 2.706 1.00 28.68 403 ILE A CA 1
ATOM 3181 C C . ILE A 1 392 ? 34.030 37.853 2.846 1.00 23.98 403 ILE A C 1
ATOM 3182 O O . ILE A 1 392 ? 34.689 37.562 1.830 1.00 25.63 403 ILE A O 1
ATOM 3187 N N . PRO A 1 393 ? 34.395 37.410 4.060 1.00 23.01 404 PRO A N 1
ATOM 3188 C CA . PRO A 1 393 ? 35.711 36.775 4.228 1.00 22.31 404 PRO A CA 1
ATOM 3189 C C . PRO A 1 393 ? 35.884 35.433 3.528 1.00 21.62 404 PRO A C 1
ATOM 3190 O O . PRO A 1 393 ? 37.039 35.021 3.343 1.00 22.83 404 PRO A O 1
ATOM 3194 N N . TYR A 1 394 ? 34.817 34.700 3.188 1.00 20.62 405 TYR A N 1
ATOM 3195 C CA . TYR A 1 394 ? 35.038 33.434 2.479 1.00 22.28 405 TYR A CA 1
ATOM 3196 C C . TYR A 1 394 ? 35.868 33.651 1.199 1.00 24.58 405 TYR A C 1
ATOM 3197 O O . TYR A 1 394 ? 36.761 32.860 0.887 1.00 24.32 405 TYR A O 1
ATOM 3206 N N . GLN A 1 395 ? 35.614 34.739 0.477 1.00 26.47 406 GLN A N 1
ATOM 3207 C CA . GLN A 1 395 ? 36.375 35.020 -0.742 1.00 28.84 406 GLN A CA 1
ATOM 3208 C C . GLN A 1 395 ? 37.827 35.336 -0.428 1.00 26.05 406 GLN A C 1
ATOM 3209 O O . GLN A 1 395 ? 38.736 34.995 -1.200 1.00 25.33 406 GLN A O 1
ATOM 3215 N N . TRP A 1 396 ? 38.043 36.036 0.682 1.00 23.43 407 TRP A N 1
ATOM 3216 C CA . TRP A 1 396 ? 39.378 36.370 1.149 1.00 24.72 407 TRP A CA 1
ATOM 3217 C C . TRP A 1 396 ? 40.170 35.122 1.503 1.00 24.73 407 TRP A C 1
ATOM 3218 O O . TRP A 1 396 ? 41.376 35.062 1.238 1.00 24.07 407 TRP A O 1
ATOM 3229 N N . LEU A 1 397 ? 39.526 34.143 2.172 1.00 22.97 408 LEU A N 1
ATOM 3230 C CA . LEU A 1 397 ? 40.172 32.856 2.437 1.00 21.40 408 LEU A CA 1
ATOM 3231 C C . LEU A 1 397 ? 40.677 32.232 1.139 1.00 23.83 408 LEU A C 1
ATOM 3232 O O . LEU A 1 397 ? 41.821 31.772 1.060 1.00 23.18 408 LEU A O 1
ATOM 3237 N N . LEU A 1 398 ? 39.817 32.183 0.118 1.00 21.76 409 LEU A N 1
ATOM 3238 C CA . LEU A 1 398 ? 40.217 31.522 -1.124 1.00 22.95 409 LEU A CA 1
ATOM 3239 C C . LEU A 1 398 ? 41.343 32.281 -1.813 1.00 26.17 409 LEU A C 1
ATOM 3240 O O . LEU A 1 398 ? 42.256 31.662 -2.381 1.00 27.48 409 LEU A O 1
ATOM 3245 N N . ALA A 1 399 ? 41.314 33.619 -1.758 1.00 24.76 410 ALA A N 1
ATOM 3246 C CA . ALA A 1 399 ? 42.344 34.405 -2.426 1.00 30.18 410 ALA A CA 1
ATOM 3247 C C . ALA A 1 399 ? 43.701 34.259 -1.752 1.00 30.30 410 ALA A C 1
ATOM 3248 O O . ALA A 1 399 ? 44.721 34.641 -2.346 1.00 29.22 410 ALA A O 1
ATOM 3250 N N . ASN A 1 400 ? 43.742 33.709 -0.536 1.00 24.66 411 ASN A N 1
ATOM 3251 C CA . ASN A 1 400 ? 45.001 33.504 0.163 1.00 24.37 411 ASN A CA 1
ATOM 3252 C C . ASN A 1 400 ? 45.325 32.029 0.337 1.00 23.42 411 ASN A C 1
ATOM 3253 O O . ASN A 1 400 ? 46.192 31.674 1.143 1.00 25.84 411 ASN A O 1
ATOM 3258 N N . GLY A 1 401 ? 44.641 31.154 -0.397 1.00 24.62 412 GLY A N 1
ATOM 3259 C CA . GLY A 1 401 ? 44.949 29.736 -0.312 1.00 25.19 412 GLY A CA 1
ATOM 3260 C C . GLY A 1 401 ? 44.406 29.026 0.907 1.00 30.18 412 GLY A C 1
ATOM 3261 O O . GLY A 1 401 ? 44.844 27.909 1.207 1.00 26.86 412 GLY A O 1
ATOM 3262 N N . HIS A 1 402 ? 43.456 29.630 1.613 1.00 25.03 413 HIS A N 1
ATOM 3263 C CA . HIS A 1 402 ? 42.881 29.038 2.822 1.00 23.55 413 HIS A CA 1
ATOM 3264 C C . HIS A 1 402 ? 41.537 28.374 2.515 1.00 26.18 413 HIS A C 1
ATOM 3265 O O . HIS A 1 402 ? 40.494 28.764 3.050 1.00 29.10 413 HIS A O 1
ATOM 3272 N N . ASP A 1 403 ? 41.581 27.340 1.671 1.00 21.49 414 ASP A N 1
ATOM 3273 C CA . ASP A 1 403 ? 40.383 26.611 1.262 1.00 24.74 414 ASP A CA 1
ATOM 3274 C C . ASP A 1 403 ? 39.653 25.978 2.445 1.00 25.48 414 ASP A C 1
ATOM 3275 O O . ASP A 1 403 ? 40.264 25.514 3.416 1.00 25.38 414 ASP A O 1
ATOM 3280 N N . VAL A 1 404 ? 38.332 25.880 2.296 1.00 23.24 415 VAL A N 1
ATOM 3281 C CA . VAL A 1 404 ? 37.444 25.254 3.276 1.00 21.63 415 VAL A CA 1
ATOM 3282 C C . VAL A 1 404 ? 36.957 23.936 2.688 1.00 24.21 415 VAL A C 1
ATOM 3283 O O . VAL A 1 404 ? 36.426 23.916 1.570 1.00 25.50 415 VAL A O 1
ATOM 3287 N N . TYR A 1 405 ? 37.140 22.840 3.435 1.00 23.74 416 TYR A N 1
ATOM 3288 C CA . TYR A 1 405 ? 36.666 21.519 3.045 1.00 24.83 416 TYR A CA 1
ATOM 3289 C C . TYR A 1 405 ? 35.596 21.052 4.025 1.00 26.08 416 TYR A C 1
ATOM 3290 O O . TYR A 1 405 ? 35.573 21.481 5.179 1.00 24.88 416 TYR A O 1
ATOM 3299 N N . ILE A 1 406 ? 34.728 20.144 3.562 1.00 23.97 417 ILE A N 1
ATOM 3300 C CA . ILE A 1 406 ? 33.703 19.517 4.402 1.00 22.17 417 ILE A CA 1
ATOM 3301 C C . ILE A 1 406 ? 34.046 18.037 4.562 1.00 24.50 417 ILE A C 1
ATOM 3302 O O . ILE A 1 406 ? 34.164 17.316 3.562 1.00 24.18 417 ILE A O 1
ATOM 3307 N N . ASP A 1 407 ? 34.176 17.576 5.816 1.00 22.83 418 ASP A N 1
ATOM 3308 C CA . ASP A 1 407 ? 34.332 16.146 6.107 1.00 26.51 418 ASP A CA 1
ATOM 3309 C C . ASP A 1 407 ? 33.147 15.343 5.565 1.00 25.68 418 ASP A C 1
ATOM 3310 O O . ASP A 1 407 ? 31.997 15.606 5.929 1.00 26.02 418 ASP A O 1
ATOM 3315 N N . ARG A 1 408 ? 33.419 14.351 4.690 1.00 24.01 419 ARG A N 1
ATOM 3316 C CA . ARG A 1 408 ? 32.329 13.542 4.139 1.00 22.19 419 ARG A CA 1
ATOM 3317 C C . ARG A 1 408 ? 31.563 12.795 5.233 1.00 22.40 419 ARG A C 1
ATOM 3318 O O . ARG A 1 408 ? 30.383 12.475 5.045 1.00 24.74 419 ARG A O 1
ATOM 3326 N N . VAL A 1 409 ? 32.205 12.499 6.367 1.00 22.12 420 VAL A N 1
ATOM 3327 C CA . VAL A 1 409 ? 31.556 11.733 7.431 1.00 23.54 420 VAL A CA 1
ATOM 3328 C C . VAL A 1 409 ? 30.851 12.656 8.433 1.00 24.16 420 VAL A C 1
ATOM 3329 O O . VAL A 1 409 ? 29.631 12.554 8.613 1.00 26.17 420 VAL A O 1
ATOM 3333 N N . SER A 1 410 ? 31.588 13.569 9.078 1.00 23.73 421 SER A N 1
ATOM 3334 C CA . SER A 1 410 ? 31.012 14.380 10.157 1.00 23.01 421 SER A CA 1
ATOM 3335 C C . SER A 1 410 ? 30.313 15.650 9.675 1.00 25.47 421 SER A C 1
ATOM 3336 O O . SER A 1 410 ? 29.551 16.261 10.450 1.00 24.53 421 SER A O 1
ATOM 3339 N N . GLN A 1 411 ? 30.563 16.066 8.435 1.00 23.30 422 GLN A N 1
ATOM 3340 C CA . GLN A 1 411 ? 30.139 17.346 7.870 1.00 23.52 422 GLN A CA 1
ATOM 3341 C C . GLN A 1 411 ? 30.794 18.559 8.534 1.00 22.29 422 GLN A C 1
ATOM 3342 O O . GLN A 1 411 ? 30.425 19.689 8.217 1.00 23.04 422 GLN A O 1
ATOM 3348 N N . VAL A 1 412 ? 31.755 18.374 9.438 1.00 20.49 423 VAL A N 1
ATOM 3349 C CA . VAL A 1 412 ? 32.394 19.529 10.088 1.00 22.85 423 VAL A CA 1
ATOM 3350 C C . VAL A 1 412 ? 33.340 20.212 9.098 1.00 25.07 423 VAL A C 1
ATOM 3351 O O . VAL A 1 412 ? 34.121 19.524 8.425 1.00 24.98 423 VAL A O 1
ATOM 3355 N N . PRO A 1 413 ? 33.304 21.543 8.959 1.00 26.07 424 PRO A N 1
ATOM 3356 C CA . PRO A 1 413 ? 34.241 22.209 8.041 1.00 24.62 424 PRO A CA 1
ATOM 3357 C C . PRO A 1 413 ? 35.677 22.140 8.549 1.00 27.12 424 PRO A C 1
ATOM 3358 O O . PRO A 1 413 ? 35.935 22.078 9.751 1.00 25.11 424 PRO A O 1
ATOM 3362 N N . PHE A 1 414 ? 36.629 22.195 7.616 1.00 25.09 425 PHE A N 1
ATOM 3363 C CA . PHE A 1 414 ? 38.035 22.075 7.983 1.00 22.77 425 PHE A CA 1
ATOM 3364 C C . PHE A 1 414 ? 38.863 22.991 7.086 1.00 24.02 425 PHE A C 1
ATOM 3365 O O . PHE A 1 414 ? 38.692 23.000 5.858 1.00 23.49 425 PHE A O 1
ATOM 3373 N N . ILE A 1 415 ? 39.722 23.793 7.701 1.00 22.82 426 ILE A N 1
ATOM 3374 C CA . ILE A 1 415 ? 40.562 24.733 6.959 1.00 24.27 426 ILE A CA 1
ATOM 3375 C C . ILE A 1 415 ? 41.989 24.316 7.285 1.00 25.75 426 ILE A C 1
ATOM 3376 O O . ILE A 1 415 ? 42.578 24.847 8.241 1.00 24.12 426 ILE A O 1
ATOM 3381 N N . PRO A 1 416 ? 42.560 23.347 6.562 1.00 25.48 427 PRO A N 1
ATOM 3382 C CA . PRO A 1 416 ? 43.845 22.773 7.003 1.00 27.40 427 PRO A CA 1
ATOM 3383 C C . PRO A 1 416 ? 44.954 23.799 7.141 1.00 26.50 427 PRO A C 1
ATOM 3384 O O . PRO A 1 416 ? 45.830 23.625 7.997 1.00 27.65 427 PRO A O 1
ATOM 3388 N N . SER A 1 417 ? 44.950 24.867 6.329 1.00 24.63 428 SER A N 1
ATOM 3389 C CA . SER A 1 417 ? 46.033 25.845 6.378 1.00 25.87 428 SER A CA 1
ATOM 3390 C C . SER A 1 417 ? 45.958 26.778 7.577 1.00 28.98 428 SER A C 1
ATOM 3391 O O . SER A 1 417 ? 46.944 27.474 7.838 1.00 28.88 428 SER A O 1
ATOM 3394 N N . LEU A 1 418 ? 44.836 26.809 8.309 1.00 27.87 429 LEU A N 1
ATOM 3395 C CA . LEU A 1 418 ? 44.694 27.648 9.494 1.00 27.20 429 LEU A CA 1
ATOM 3396 C C . LEU A 1 418 ? 44.360 26.878 10.769 1.00 28.53 429 LEU A C 1
ATOM 3397 O O . LEU A 1 418 ? 44.405 27.471 11.858 1.00 31.18 429 LEU A O 1
ATOM 3402 N N . ALA A 1 419 ? 44.010 25.599 10.674 1.00 25.18 430 ALA A N 1
ATOM 3403 C CA . ALA A 1 419 ? 43.516 24.873 11.840 1.00 26.25 430 ALA A CA 1
ATOM 3404 C C . ALA A 1 419 ? 44.635 24.580 12.824 1.00 29.42 430 ALA A C 1
ATOM 3405 O O . ALA A 1 419 ? 45.763 24.256 12.434 1.00 27.22 430 ALA A O 1
ATOM 3407 N N . LYS A 1 420 ? 44.311 24.685 14.113 1.00 27.06 431 LYS A N 1
ATOM 3408 C CA . LYS A 1 420 ? 45.190 24.186 15.154 1.00 26.47 431 LYS A CA 1
ATOM 3409 C C . LYS A 1 420 ? 44.613 22.978 15.875 1.00 27.76 431 LYS A C 1
ATOM 3410 O O . LYS A 1 420 ? 45.338 22.328 16.633 1.00 32.36 431 LYS A O 1
ATOM 3416 N N . GLY A 1 421 ? 43.342 22.656 15.656 1.00 27.27 432 GLY A N 1
ATOM 3417 C CA . GLY A 1 421 ? 42.754 21.456 16.205 1.00 28.91 432 GLY A CA 1
ATOM 3418 C C . GLY A 1 421 ? 43.237 20.213 15.477 1.00 33.97 432 GLY A C 1
ATOM 3419 O O . GLY A 1 421 ? 44.098 20.252 14.594 1.00 32.71 432 GLY A O 1
ATOM 3420 N N . THR A 1 422 ? 42.654 19.077 15.874 1.00 31.68 433 THR A N 1
ATOM 3421 C CA . THR A 1 422 ? 42.989 17.804 15.253 1.00 30.33 433 THR A CA 1
ATOM 3422 C C . THR A 1 422 ? 42.437 17.747 13.842 1.00 30.62 433 THR A C 1
ATOM 3423 O O . THR A 1 422 ? 41.257 18.045 13.604 1.00 30.20 433 THR A O 1
ATOM 3427 N N . GLY A 1 423 ? 43.288 17.348 12.904 1.00 26.49 434 GLY A N 1
ATOM 3428 C CA . GLY A 1 423 ? 42.784 17.092 11.577 1.00 24.27 434 GLY A CA 1
ATOM 3429 C C . GLY A 1 423 ? 43.882 17.079 10.539 1.00 26.75 434 GLY A C 1
ATOM 3430 O O . GLY A 1 423 ? 44.893 17.769 10.689 1.00 26.59 434 GLY A O 1
ATOM 3431 N N . SER A 1 424 ? 43.698 16.288 9.488 1.00 29.02 435 SER A N 1
ATOM 3432 C CA . SER A 1 424 ? 44.540 16.418 8.310 1.00 29.79 435 SER A CA 1
ATOM 3433 C C . SER A 1 424 ? 43.735 15.934 7.114 1.00 28.07 435 SER A C 1
ATOM 3434 O O . SER A 1 424 ? 42.939 14.998 7.221 1.00 27.49 435 SER A O 1
ATOM 3437 N N . LEU A 1 425 ? 43.924 16.600 5.996 1.00 26.16 436 LEU A N 1
ATOM 3438 C CA . LEU A 1 425 ? 43.101 16.357 4.820 1.00 26.11 436 LEU A CA 1
ATOM 3439 C C . LEU A 1 425 ? 43.531 15.070 4.125 1.00 29.43 436 LEU A C 1
ATOM 3440 O O . LEU A 1 425 ? 44.721 14.879 3.839 1.00 31.32 436 LEU A O 1
ATOM 3445 N N . ARG A 1 426 ? 42.566 14.179 3.879 1.00 29.17 437 ARG A N 1
ATOM 3446 C CA . ARG A 1 426 ? 42.738 13.040 2.981 1.00 28.72 437 ARG A CA 1
ATOM 3447 C C . ARG A 1 426 ? 41.702 13.166 1.875 1.00 29.87 437 ARG A C 1
ATOM 3448 O O . ARG A 1 426 ? 40.509 13.344 2.156 1.00 28.06 437 ARG A O 1
ATOM 3456 N N . VAL A 1 427 ? 42.143 13.121 0.616 1.00 25.40 438 VAL A N 1
ATOM 3457 C CA . VAL A 1 427 ? 41.221 13.190 -0.517 1.00 23.98 438 VAL A CA 1
ATOM 3458 C C . VAL A 1 427 ? 41.399 11.924 -1.343 1.00 29.08 438 VAL A C 1
ATOM 3459 O O . VAL A 1 427 ? 42.513 11.632 -1.816 1.00 26.75 438 VAL A O 1
ATOM 3463 N N . HIS A 1 428 ? 40.313 11.178 -1.507 1.00 29.75 439 HIS A N 1
ATOM 3464 C CA . HIS A 1 428 ? 40.292 9.925 -2.252 1.00 30.45 439 HIS A CA 1
ATOM 3465 C C . HIS A 1 428 ? 39.298 10.039 -3.382 1.00 29.59 439 HIS A C 1
ATOM 3466 O O . HIS A 1 428 ? 38.269 10.710 -3.249 1.00 31.18 439 HIS A O 1
ATOM 3473 N N . GLU A 1 429 ? 39.580 9.339 -4.481 1.00 25.94 440 GLU A N 1
ATOM 3474 C CA . GLU A 1 429 ? 38.609 9.140 -5.540 1.00 26.46 440 GLU A CA 1
ATOM 3475 C C . GLU A 1 429 ? 38.102 7.712 -5.445 1.00 29.47 440 GLU A C 1
ATOM 3476 O O . GLU A 1 429 ? 38.891 6.783 -5.264 1.00 31.17 440 GLU A O 1
ATOM 3482 N N . PHE A 1 430 ? 36.794 7.538 -5.539 1.00 27.58 441 PHE A N 1
ATOM 3483 C CA . PHE A 1 430 ? 36.219 6.202 -5.499 1.00 28.98 441 PHE A CA 1
ATOM 3484 C C . PHE A 1 430 ? 35.077 6.148 -6.494 1.00 30.61 441 PHE A C 1
ATOM 3485 O O . PHE A 1 430 ? 34.095 6.886 -6.361 1.00 27.55 441 PHE A O 1
ATOM 3493 N N . ASN A 1 431 ? 35.224 5.315 -7.524 1.00 31.06 442 ASN A N 1
ATOM 3494 C CA . ASN A 1 431 ? 34.145 5.104 -8.480 1.00 27.46 442 ASN A CA 1
ATOM 3495 C C . ASN A 1 431 ? 33.675 6.432 -9.073 1.00 30.18 442 ASN A C 1
ATOM 3496 O O . ASN A 1 431 ? 32.478 6.679 -9.247 1.00 33.17 442 ASN A O 1
ATOM 3501 N N . GLY A 1 432 ? 34.630 7.294 -9.403 1.00 32.99 443 GLY A N 1
ATOM 3502 C CA . GLY A 1 432 ? 34.318 8.511 -10.125 1.00 35.98 443 GLY A CA 1
ATOM 3503 C C . GLY A 1 432 ? 33.924 9.697 -9.272 1.00 37.51 443 GLY A C 1
ATOM 3504 O O . GLY A 1 432 ? 33.526 10.736 -9.820 1.00 38.79 443 GLY A O 1
ATOM 3505 N N . LYS A 1 433 ? 34.028 9.592 -7.955 1.00 30.84 444 LYS A N 1
ATOM 3506 C CA . LYS A 1 433 ? 33.603 10.665 -7.072 1.00 31.80 444 LYS A CA 1
ATOM 3507 C C . LYS A 1 433 ? 34.714 10.931 -6.059 1.00 28.81 444 LYS A C 1
ATOM 3508 O O . LYS A 1 433 ? 35.318 9.989 -5.542 1.00 29.02 444 LYS A O 1
ATOM 3514 N N . LYS A 1 434 ? 35.007 12.209 -5.806 1.00 25.29 445 LYS A N 1
ATOM 3515 C CA . LYS A 1 434 ? 36.030 12.595 -4.849 1.00 24.43 445 LYS A CA 1
ATOM 3516 C C . LYS A 1 434 ? 35.404 12.821 -3.474 1.00 25.65 445 LYS A C 1
ATOM 3517 O O . LYS A 1 434 ? 34.271 13.293 -3.365 1.00 26.61 445 LYS A O 1
ATOM 3523 N N . HIS A 1 435 ? 36.169 12.511 -2.439 1.00 25.90 446 HIS A N 1
ATOM 3524 C CA . HIS A 1 435 ? 35.731 12.601 -1.048 1.00 27.94 446 HIS A CA 1
ATOM 3525 C C . HIS A 1 435 ? 36.858 13.174 -0.208 1.00 29.93 446 HIS A C 1
ATOM 3526 O O . HIS A 1 435 ? 38.010 12.743 -0.339 1.00 28.96 446 HIS A O 1
ATOM 3533 N N . SER A 1 436 ? 36.532 14.121 0.684 1.00 27.44 447 SER A N 1
ATOM 3534 C CA . SER A 1 436 ? 37.503 14.658 1.631 1.00 24.81 447 SER A CA 1
ATOM 3535 C C . SER A 1 436 ? 37.173 14.159 3.031 1.00 28.24 447 SER A C 1
ATOM 3536 O O . SER A 1 436 ? 36.040 14.325 3.497 1.00 25.31 447 SER A O 1
ATOM 3539 N N . LEU A 1 437 ? 38.162 13.563 3.686 1.00 24.83 448 LEU A N 1
ATOM 3540 C CA . LEU A 1 437 ? 38.083 13.104 5.059 1.00 25.05 448 LEU A CA 1
ATOM 3541 C C . LEU A 1 437 ? 39.114 13.893 5.852 1.00 26.41 448 LEU A C 1
ATOM 3542 O O . LEU A 1 437 ? 40.072 14.430 5.282 1.00 25.66 448 LEU A O 1
ATOM 3547 N N . THR A 1 438 ? 38.896 14.025 7.167 1.00 25.76 449 THR A N 1
ATOM 3548 C CA . THR A 1 438 ? 39.687 14.977 7.921 1.00 26.11 449 THR A CA 1
ATOM 3549 C C . THR A 1 438 ? 40.330 14.418 9.185 1.00 27.73 449 THR A C 1
ATOM 3550 O O . THR A 1 438 ? 41.038 15.160 9.866 1.00 25.96 449 THR A O 1
ATOM 3554 N N . ASP A 1 439 ? 40.110 13.156 9.529 1.00 29.46 450 ASP A N 1
ATOM 3555 C CA . ASP A 1 439 ? 40.795 12.588 10.681 1.00 24.14 450 ASP A CA 1
ATOM 3556 C C . ASP A 1 439 ? 40.826 11.071 10.555 1.00 25.98 450 ASP A C 1
ATOM 3557 O O . ASP A 1 439 ? 40.119 10.478 9.740 1.00 28.48 450 ASP A O 1
ATOM 3562 N N . ASP A 1 440 ? 41.655 10.448 11.401 1.00 27.85 451 ASP A N 1
ATOM 3563 C CA . ASP A 1 440 ? 41.876 9.004 11.333 1.00 28.20 451 ASP A CA 1
ATOM 3564 C C . ASP A 1 440 ? 40.639 8.189 11.670 1.00 28.14 451 ASP A C 1
ATOM 3565 O O . ASP A 1 440 ? 40.503 7.055 11.197 1.00 26.35 451 ASP A O 1
ATOM 3570 N N . TRP A 1 441 ? 39.770 8.701 12.545 1.00 26.70 452 TRP A N 1
ATOM 3571 C CA . TRP A 1 441 ? 38.632 7.922 13.013 1.00 23.85 452 TRP A CA 1
ATOM 3572 C C . TRP A 1 441 ? 37.506 7.933 11.987 1.00 24.80 452 TRP A C 1
ATOM 3573 O O . TRP A 1 441 ? 36.922 6.890 11.699 1.00 24.68 452 TRP A O 1
ATOM 3584 N N . GLY A 1 442 ? 37.170 9.115 11.460 1.00 25.01 453 GLY A N 1
ATOM 3585 C CA . GLY A 1 442 ? 36.179 9.203 10.405 1.00 27.01 453 GLY A CA 1
ATOM 3586 C C . GLY A 1 442 ? 36.656 8.597 9.100 1.00 25.59 453 GLY A C 1
ATOM 3587 O O . GLY A 1 442 ? 35.866 7.986 8.372 1.00 26.24 453 GLY A O 1
ATOM 3588 N N . GLU A 1 443 ? 37.952 8.732 8.784 1.00 23.86 454 GLU A N 1
ATOM 3589 C CA . GLU A 1 443 ? 38.425 8.086 7.554 1.00 25.82 454 GLU A CA 1
ATOM 3590 C C . GLU A 1 443 ? 38.196 6.577 7.596 1.00 28.64 454 GLU A C 1
ATOM 3591 O O . GLU A 1 443 ? 37.792 5.981 6.587 1.00 30.03 454 GLU A O 1
ATOM 3597 N N . ARG A 1 444 ? 38.439 5.941 8.757 1.00 27.88 455 ARG A N 1
ATOM 3598 C CA . ARG A 1 444 ? 38.167 4.508 8.888 1.00 27.25 455 ARG A CA 1
ATOM 3599 C C . ARG A 1 444 ? 36.677 4.207 8.725 1.00 26.56 455 ARG A C 1
ATOM 3600 O O . ARG A 1 444 ? 36.300 3.245 8.045 1.00 24.88 455 ARG A O 1
ATOM 3608 N N . GLN A 1 445 ? 35.808 5.005 9.354 1.00 28.15 456 GLN A N 1
ATOM 3609 C CA . GLN A 1 445 ? 34.375 4.765 9.204 1.00 26.47 456 GLN A CA 1
ATOM 3610 C C . GLN A 1 445 ? 33.963 4.797 7.739 1.00 24.87 456 GLN A C 1
ATOM 3611 O O . GLN A 1 445 ? 33.187 3.952 7.290 1.00 27.12 456 GLN A O 1
ATOM 3617 N N . TRP A 1 446 ? 34.488 5.758 6.975 1.00 24.99 457 TRP A N 1
ATOM 3618 C CA . TRP A 1 446 ? 34.116 5.872 5.572 1.00 25.01 457 TRP A CA 1
ATOM 3619 C C . TRP A 1 446 ? 34.729 4.751 4.731 1.00 25.56 457 TRP A C 1
ATOM 3620 O O . TRP A 1 446 ? 34.061 4.204 3.844 1.00 25.09 457 TRP A O 1
ATOM 3631 N N . LEU A 1 447 ? 35.990 4.390 4.995 1.00 24.86 458 LEU A N 1
ATOM 3632 C CA . LEU A 1 447 ? 36.621 3.321 4.220 1.00 26.87 458 LEU A CA 1
ATOM 3633 C C . LEU A 1 447 ? 35.891 2.001 4.414 1.00 29.42 458 LEU A C 1
ATOM 3634 O O . LEU A 1 447 ? 35.707 1.239 3.455 1.00 28.89 458 LEU A O 1
ATOM 3639 N N . ILE A 1 448 ? 35.442 1.730 5.645 1.00 28.63 459 ILE A N 1
ATOM 3640 C CA . ILE A 1 448 ? 34.768 0.464 5.913 1.00 30.32 459 ILE A CA 1
ATOM 3641 C C . ILE A 1 448 ? 33.304 0.515 5.470 1.00 29.31 459 ILE A C 1
ATOM 3642 O O . ILE A 1 448 ? 32.766 -0.491 4.992 1.00 26.86 459 ILE A O 1
ATOM 3647 N N . GLU A 1 449 ? 32.650 1.678 5.557 1.00 25.74 460 GLU A N 1
ATOM 3648 C CA . GLU A 1 449 ? 31.193 1.778 5.402 1.00 24.87 460 GLU A CA 1
ATOM 3649 C C . GLU A 1 449 ? 30.799 2.905 4.451 1.00 28.30 460 GLU A C 1
ATOM 3650 O O . GLU A 1 449 ? 30.027 3.801 4.820 1.00 27.55 460 GLU A O 1
ATOM 3656 N N . PRO A 1 450 ? 31.260 2.873 3.191 1.00 24.89 461 PRO A N 1
ATOM 3657 C CA . PRO A 1 450 ? 30.972 4.019 2.310 1.00 24.92 461 PRO A CA 1
ATOM 3658 C C . PRO A 1 450 ? 29.491 4.219 2.028 1.00 25.92 461 PRO A C 1
ATOM 3659 O O . PRO A 1 450 ? 29.060 5.358 1.804 1.00 26.84 461 PRO A O 1
ATOM 3663 N N . GLU A 1 451 ? 28.690 3.155 2.030 1.00 22.38 462 GLU A N 1
ATOM 3664 C CA . GLU A 1 451 ? 27.283 3.329 1.708 1.00 23.87 462 GLU A CA 1
ATOM 3665 C C . GLU A 1 451 ? 26.502 3.947 2.869 1.00 26.16 462 GLU A C 1
ATOM 3666 O O . GLU A 1 451 ? 25.341 4.310 2.669 1.00 26.29 462 GLU A O 1
ATOM 3672 N N . ARG A 1 452 ? 27.117 4.088 4.057 1.00 25.11 463 ARG A N 1
ATOM 3673 C CA . ARG A 1 452 ? 26.495 4.816 5.176 1.00 24.13 463 ARG A CA 1
ATOM 3674 C C . ARG A 1 452 ? 26.684 6.323 5.070 1.00 27.95 463 ARG A C 1
ATOM 3675 O O . ARG A 1 452 ? 25.919 7.081 5.688 1.00 27.48 463 ARG A O 1
ATOM 3683 N N . TYR A 1 453 ? 27.663 6.781 4.268 1.00 25.89 464 TYR A N 1
ATOM 3684 C CA . TYR A 1 453 ? 28.137 8.168 4.293 1.00 23.76 464 TYR A CA 1
ATOM 3685 C C . TYR A 1 453 ? 28.142 8.750 2.874 1.00 26.00 464 TYR A C 1
ATOM 3686 O O . TYR A 1 453 ? 29.202 8.903 2.265 1.00 27.17 464 TYR A O 1
ATOM 3695 N N . GLU A 1 454 ? 26.963 9.128 2.375 1.00 25.34 465 GLU A N 1
ATOM 3696 C CA . GLU A 1 454 ? 26.816 9.725 1.045 1.00 27.16 465 GLU A CA 1
ATOM 3697 C C . GLU A 1 454 ? 26.207 11.125 1.109 1.00 28.99 465 GLU A C 1
ATOM 3698 O O . GLU A 1 454 ? 25.584 11.580 0.146 1.00 30.76 465 GLU A O 1
ATOM 3704 N N . CYS A 1 455 ? 26.385 11.819 2.233 1.00 24.41 466 CYS A N 1
ATOM 3705 C CA . CYS A 1 455 ? 25.776 13.133 2.450 1.00 21.72 466 CYS A CA 1
ATOM 3706 C C . CYS A 1 455 ? 26.335 14.177 1.478 1.00 25.58 466 CYS A C 1
ATOM 3707 O O . CYS A 1 455 ? 27.536 14.448 1.471 1.00 28.61 466 CYS A O 1
ATOM 3710 N N . HIS A 1 456 ? 25.455 14.780 0.680 1.00 23.26 467 HIS A N 1
ATOM 3711 C CA . HIS A 1 456 ? 25.830 15.914 -0.154 1.00 26.86 467 HIS A CA 1
ATOM 3712 C C . HIS A 1 456 ? 26.268 17.090 0.714 1.00 28.73 467 HIS A C 1
ATOM 3713 O O . HIS A 1 456 ? 25.629 17.390 1.727 1.00 28.50 467 HIS A O 1
ATOM 3720 N N . ASN A 1 457 ? 27.340 17.783 0.314 1.00 25.06 468 ASN A N 1
ATOM 3721 C CA . ASN A 1 457 ? 27.760 18.965 1.066 1.00 22.51 468 ASN A CA 1
ATOM 3722 C C . ASN A 1 457 ? 27.370 20.253 0.323 1.00 25.78 468 ASN A C 1
ATOM 3723 O O . ASN A 1 457 ? 26.851 20.228 -0.809 1.00 26.42 468 ASN A O 1
ATOM 3728 N N . VAL A 1 458 ? 27.541 21.392 1.018 1.00 23.67 469 VAL A N 1
ATOM 3729 C CA . VAL A 1 458 ? 26.997 22.633 0.479 1.00 21.92 469 VAL A CA 1
ATOM 3730 C C . VAL A 1 458 ? 27.715 23.019 -0.815 1.00 22.10 469 VAL A C 1
ATOM 3731 O O . VAL A 1 458 ? 27.135 23.683 -1.675 1.00 24.02 469 VAL A O 1
ATOM 3735 N N . PHE A 1 459 ? 28.980 22.648 -0.967 1.00 25.41 470 PHE A N 1
ATOM 3736 C CA . PHE A 1 459 ? 29.668 23.017 -2.212 1.00 23.44 470 PHE A CA 1
ATOM 3737 C C . PHE A 1 459 ? 29.165 22.199 -3.381 1.00 25.19 470 PHE A C 1
ATOM 3738 O O . PHE A 1 459 ? 29.129 22.699 -4.507 1.00 26.00 470 PHE A O 1
ATOM 3746 N N . GLU A 1 460 ? 28.756 20.959 -3.130 1.00 24.61 471 GLU A N 1
ATOM 3747 C CA . GLU A 1 460 ? 28.191 20.133 -4.183 1.00 27.40 471 GLU A CA 1
ATOM 3748 C C . GLU A 1 460 ? 26.813 20.642 -4.617 1.00 26.87 471 GLU A C 1
ATOM 3749 O O . GLU A 1 460 ? 26.513 20.708 -5.824 1.00 24.71 471 GLU A O 1
ATOM 3755 N N . GLN A 1 461 ? 25.968 21.037 -3.656 1.00 25.41 472 GLN A N 1
ATOM 3756 C CA . GLN A 1 461 ? 24.639 21.526 -4.007 1.00 23.74 472 GLN A CA 1
ATOM 3757 C C . GLN A 1 461 ? 24.698 22.917 -4.640 1.00 22.39 472 GLN A C 1
ATOM 3758 O O . GLN A 1 461 ? 23.923 23.227 -5.558 1.00 26.45 472 GLN A O 1
ATOM 3764 N N . TYR A 1 462 ? 25.587 23.778 -4.148 1.00 20.59 473 TYR A N 1
ATOM 3765 C CA . TYR A 1 462 ? 25.611 25.187 -4.522 1.00 20.76 473 TYR A CA 1
ATOM 3766 C C . TYR A 1 462 ? 26.669 25.515 -5.573 1.00 24.83 473 TYR A C 1
ATOM 3767 O O . TYR A 1 462 ? 26.840 26.694 -5.902 1.00 25.60 473 TYR A O 1
ATOM 3776 N N . GLU A 1 463 ? 27.381 24.515 -6.091 1.00 25.35 474 GLU A N 1
ATOM 3777 C CA . GLU A 1 463 ? 28.506 24.764 -6.999 1.00 26.22 474 GLU A CA 1
ATOM 3778 C C . GLU A 1 463 ? 28.144 25.749 -8.113 1.00 23.71 474 GLU A C 1
ATOM 3779 O O . GLU A 1 463 ? 27.146 25.576 -8.817 1.00 25.60 474 GLU A O 1
ATOM 3785 N N . GLY A 1 464 ? 28.958 26.801 -8.251 1.00 25.65 475 GLY A N 1
ATOM 3786 C CA . GLY A 1 464 ? 28.832 27.774 -9.318 1.00 26.22 475 GLY A CA 1
ATOM 3787 C C . GLY A 1 464 ? 27.734 28.806 -9.163 1.00 30.18 475 GLY A C 1
ATOM 3788 O O . GLY A 1 464 ? 27.597 29.664 -10.050 1.00 29.27 475 GLY A O 1
ATOM 3789 N N . ARG A 1 465 ? 26.939 28.746 -8.085 1.00 26.21 476 ARG A N 1
ATOM 3790 C CA . ARG A 1 465 ? 25.838 29.670 -7.845 1.00 27.52 476 ARG A CA 1
ATOM 3791 C C . ARG A 1 465 ? 26.306 30.837 -6.977 1.00 30.92 476 ARG A C 1
ATOM 3792 O O . ARG A 1 465 ? 27.220 30.703 -6.152 1.00 25.66 476 ARG A O 1
ATOM 3800 N N . GLU A 1 466 ? 25.685 31.995 -7.185 1.00 29.98 477 GLU A N 1
ATOM 3801 C CA . GLU A 1 466 ? 26.055 33.179 -6.422 1.00 27.21 477 GLU A CA 1
ATOM 3802 C C . GLU A 1 466 ? 25.369 33.176 -5.061 1.00 27.74 477 GLU A C 1
ATOM 3803 O O . GLU A 1 466 ? 24.220 32.741 -4.918 1.00 26.11 477 GLU A O 1
ATOM 3809 N N . LEU A 1 467 ? 26.098 33.669 -4.065 1.00 25.26 478 LEU A N 1
ATOM 3810 C CA . LEU A 1 467 ? 25.689 33.531 -2.669 1.00 24.43 478 LEU A CA 1
ATOM 3811 C C . LEU A 1 467 ? 24.296 34.104 -2.424 1.00 25.22 478 LEU A C 1
ATOM 3812 O O . LEU A 1 467 ? 23.467 33.483 -1.745 1.00 25.33 478 LEU A O 1
ATOM 3817 N N . SER A 1 468 ? 24.019 35.304 -2.938 1.00 23.94 479 SER A N 1
ATOM 3818 C CA . SER A 1 468 ? 22.721 35.917 -2.640 1.00 25.64 479 SER A CA 1
ATOM 3819 C C . SER A 1 468 ? 21.550 35.134 -3.240 1.00 26.67 479 SER A C 1
ATOM 3820 O O . SER A 1 468 ? 20.449 35.131 -2.664 1.00 24.86 479 SER A O 1
ATOM 3823 N N . GLU A 1 469 ? 21.756 34.444 -4.369 1.00 25.84 480 GLU A N 1
ATOM 3824 C CA . GLU A 1 469 ? 20.679 33.629 -4.921 1.00 24.59 480 GLU A CA 1
ATOM 3825 C C . GLU A 1 469 ? 20.375 32.428 -4.036 1.00 23.62 480 GLU A C 1
ATOM 3826 O O . GLU A 1 469 ? 19.212 32.032 -3.896 1.00 24.43 480 GLU A O 1
ATOM 3832 N N . VAL A 1 470 ? 21.408 31.817 -3.454 1.00 24.53 481 VAL A N 1
ATOM 3833 C CA . VAL A 1 470 ? 21.183 30.691 -2.552 1.00 23.91 481 VAL A CA 1
ATOM 3834 C C . VAL A 1 470 ? 20.407 31.154 -1.321 1.00 23.29 481 VAL A C 1
ATOM 3835 O O . VAL A 1 470 ? 19.460 30.491 -0.884 1.00 23.61 481 VAL A O 1
ATOM 3839 N N . ILE A 1 471 ? 20.778 32.309 -0.769 1.00 22.67 482 ILE A N 1
ATOM 3840 C CA . ILE A 1 471 ? 20.115 32.796 0.444 1.00 23.11 482 ILE A CA 1
ATOM 3841 C C . ILE A 1 471 ? 18.648 33.104 0.154 1.00 25.40 482 ILE A C 1
ATOM 3842 O O . ILE A 1 471 ? 17.750 32.692 0.901 1.00 23.99 482 ILE A O 1
ATOM 3847 N N . ALA A 1 472 ? 18.379 33.810 -0.957 1.00 22.68 483 ALA A N 1
ATOM 3848 C CA . ALA A 1 472 ? 17.003 34.166 -1.279 1.00 23.40 483 ALA A CA 1
ATOM 3849 C C . ALA A 1 472 ? 16.150 32.925 -1.486 1.00 27.11 483 ALA A C 1
ATOM 3850 O O . ALA A 1 472 ? 15.008 32.859 -1.015 1.00 25.50 483 ALA A O 1
ATOM 3852 N N . GLU A 1 473 ? 16.681 31.941 -2.222 1.00 27.40 484 GLU A N 1
ATOM 3853 C CA . GLU A 1 473 ? 15.936 30.714 -2.491 1.00 24.77 484 GLU A CA 1
ATOM 3854 C C . GLU A 1 473 ? 15.606 29.970 -1.198 1.00 25.28 484 GLU A C 1
ATOM 3855 O O . GLU A 1 473 ? 14.530 29.374 -1.067 1.00 25.90 484 GLU A O 1
ATOM 3861 N N . GLY A 1 474 ? 16.524 29.981 -0.247 1.00 24.94 485 GLY A N 1
ATOM 3862 C CA . GLY A 1 474 ? 16.294 29.336 1.028 1.00 24.05 485 GLY A CA 1
ATOM 3863 C C . GLY A 1 474 ? 15.529 30.160 2.048 1.00 26.45 485 GLY A C 1
ATOM 3864 O O . GLY A 1 474 ? 15.453 29.732 3.204 1.00 24.92 485 GLY A O 1
ATOM 3865 N N . HIS A 1 475 ? 14.970 31.317 1.655 1.00 23.62 486 HIS A N 1
ATOM 3866 C CA . HIS A 1 475 ? 14.163 32.180 2.526 1.00 24.94 486 HIS A CA 1
ATOM 3867 C C . HIS A 1 475 ? 14.985 32.809 3.657 1.00 25.42 486 HIS A C 1
ATOM 3868 O O . HIS A 1 475 ? 14.465 33.031 4.769 1.00 23.71 486 HIS A O 1
ATOM 3875 N N . GLY A 1 476 ? 16.259 33.110 3.397 1.00 22.55 487 GLY A N 1
ATOM 3876 C CA . GLY A 1 476 ? 17.128 33.622 4.457 1.00 21.97 487 GLY A CA 1
ATOM 3877 C C . GLY A 1 476 ? 16.975 35.114 4.671 1.00 22.56 487 GLY A C 1
ATOM 3878 O O . GLY A 1 476 ? 17.966 35.815 4.871 1.00 26.16 487 GLY A O 1
ATOM 3879 N N . VAL A 1 477 ? 15.736 35.613 4.619 1.00 22.07 488 VAL A N 1
ATOM 3880 C CA . VAL A 1 477 ? 15.461 37.037 4.694 1.00 20.97 488 VAL A CA 1
ATOM 3881 C C . VAL A 1 477 ? 14.421 37.307 5.771 1.00 20.69 488 VAL A C 1
ATOM 3882 O O . VAL A 1 477 ? 13.655 36.430 6.177 1.00 21.69 488 VAL A O 1
ATOM 3886 N N . ARG A 1 478 ? 14.391 38.564 6.200 1.00 22.04 489 ARG A N 1
ATOM 3887 C CA . ARG A 1 478 ? 13.380 39.109 7.095 1.00 24.30 489 ARG A CA 1
ATOM 3888 C C . ARG A 1 478 ? 12.079 39.367 6.326 1.00 24.82 489 ARG A C 1
ATOM 3889 O O . ARG A 1 478 ? 11.975 39.111 5.118 1.00 25.05 489 ARG A O 1
ATOM 3897 N N . SER A 1 479 ? 11.055 39.862 7.037 1.00 23.97 490 SER A N 1
ATOM 3898 C CA . SER A 1 479 ? 9.730 39.958 6.434 1.00 25.46 490 SER A CA 1
ATOM 3899 C C . SER A 1 479 ? 9.676 40.973 5.296 1.00 29.74 490 SER A C 1
ATOM 3900 O O . SER A 1 479 ? 8.744 40.913 4.487 1.00 28.89 490 SER A O 1
ATOM 3903 N N . ASP A 1 480 ? 10.646 41.888 5.200 1.00 26.08 491 ASP A N 1
ATOM 3904 C CA . ASP A 1 480 ? 10.659 42.792 4.053 1.00 29.61 491 ASP A CA 1
ATOM 3905 C C . ASP A 1 480 ? 11.134 42.112 2.768 1.00 29.47 491 ASP A C 1
ATOM 3906 O O . ASP A 1 480 ? 11.079 42.731 1.694 1.00 28.37 491 ASP A O 1
ATOM 3911 N N . GLY A 1 481 ? 11.599 40.865 2.848 1.00 26.46 492 GLY A N 1
ATOM 3912 C CA . GLY A 1 481 ? 12.012 40.111 1.680 1.00 24.03 492 GLY A CA 1
ATOM 3913 C C . GLY A 1 481 ? 13.400 40.430 1.156 1.00 28.25 492 GLY A C 1
ATOM 3914 O O . GLY A 1 481 ? 13.812 39.837 0.139 1.00 28.36 492 GLY A O 1
ATOM 3915 N N A LYS A 1 482 ? 14.141 41.337 1.792 0.49 26.31 493 LYS A N 1
ATOM 3916 N N B LYS A 1 482 ? 14.150 41.305 1.830 0.51 26.21 493 LYS A N 1
ATOM 3917 C CA A LYS A 1 482 ? 15.454 41.694 1.258 0.49 27.61 493 LYS A CA 1
ATOM 3918 C CA B LYS A 1 482 ? 15.408 41.806 1.284 0.51 27.60 493 LYS A CA 1
ATOM 3919 C C A LYS A 1 482 ? 16.551 41.833 2.306 0.49 27.24 493 LYS A C 1
ATOM 3920 C C B LYS A 1 482 ? 16.544 41.828 2.304 0.51 27.30 493 LYS A C 1
ATOM 3921 O O A LYS A 1 482 ? 17.721 41.636 1.965 0.49 25.29 493 LYS A O 1
ATOM 3922 O O B LYS A 1 482 ? 17.698 41.558 1.957 0.51 25.25 493 LYS A O 1
ATOM 3933 N N . THR A 1 483 ? 16.238 42.165 3.555 1.00 24.17 494 THR A N 1
ATOM 3934 C CA . THR A 1 483 ? 17.261 42.246 4.588 1.00 21.37 494 THR A CA 1
ATOM 3935 C C . THR A 1 483 ? 17.560 40.838 5.082 1.00 22.93 494 THR A C 1
ATOM 3936 O O . THR A 1 483 ? 16.636 40.084 5.415 1.00 24.15 494 THR A O 1
ATOM 3940 N N . LEU A 1 484 ? 18.847 40.481 5.124 1.00 21.02 495 LEU A N 1
ATOM 3941 C CA . LEU A 1 484 ? 19.239 39.157 5.594 1.00 19.28 495 LEU A CA 1
ATOM 3942 C C . LEU A 1 484 ? 18.842 38.943 7.055 1.00 20.63 495 LEU A C 1
ATOM 3943 O O . LEU A 1 484 ? 18.904 39.856 7.881 1.00 22.54 495 LEU A O 1
ATOM 3948 N N . ILE A 1 485 ? 18.466 37.707 7.370 1.00 20.04 496 ILE A N 1
ATOM 3949 C CA . ILE A 1 485 ? 18.367 37.311 8.771 1.00 22.29 496 ILE A CA 1
ATOM 3950 C C . ILE A 1 485 ? 19.739 37.387 9.416 1.00 23.40 496 ILE A C 1
ATOM 3951 O O . ILE A 1 485 ? 19.931 38.043 10.451 1.00 23.80 496 ILE A O 1
ATOM 3956 N N . ALA A 1 486 ? 20.715 36.737 8.790 1.00 23.04 497 ALA A N 1
ATOM 3957 C CA . ALA A 1 486 ? 22.088 36.742 9.269 1.00 22.27 497 ALA A CA 1
ATOM 3958 C C . ALA A 1 486 ? 22.693 38.128 9.108 1.00 23.15 497 ALA A C 1
ATOM 3959 O O . ALA A 1 486 ? 22.372 38.863 8.164 1.00 23.68 497 ALA A O 1
ATOM 3961 N N . GLN A 1 487 ? 23.595 38.476 10.025 1.00 19.64 498 GLN A N 1
ATOM 3962 C CA . GLN A 1 487 ? 24.303 39.750 10.001 1.00 21.99 498 GLN A CA 1
ATOM 3963 C C . GLN A 1 487 ? 25.703 39.550 10.566 1.00 21.20 498 GLN A C 1
ATOM 3964 O O . GLN A 1 487 ? 25.917 38.669 11.417 1.00 21.44 498 GLN A O 1
ATOM 3970 N N . PRO A 1 488 ? 26.662 40.376 10.153 1.00 21.47 499 PRO A N 1
ATOM 3971 C CA . PRO A 1 488 ? 28.007 40.326 10.741 1.00 24.24 499 PRO A CA 1
ATOM 3972 C C . PRO A 1 488 ? 28.228 41.289 11.900 1.00 22.47 499 PRO A C 1
ATOM 3973 O O . PRO A 1 488 ? 29.387 41.498 12.284 1.00 21.94 499 PRO A O 1
ATOM 3977 N N . HIS A 1 489 ? 27.163 41.904 12.430 1.00 22.81 500 HIS A N 1
ATOM 3978 C CA . HIS A 1 489 ? 27.253 42.711 13.648 1.00 23.06 500 HIS A CA 1
ATOM 3979 C C . HIS A 1 489 ? 25.919 42.578 14.373 1.00 22.01 500 HIS A C 1
ATOM 3980 O O . HIS A 1 489 ? 24.934 42.077 13.808 1.00 20.29 500 HIS A O 1
ATOM 3987 N N . THR A 1 490 ? 25.879 43.050 15.625 1.00 21.02 501 THR A N 1
ATOM 3988 C CA . THR A 1 490 ? 24.660 42.951 16.423 1.00 24.33 501 THR A CA 1
ATOM 3989 C C . THR A 1 490 ? 24.006 44.301 16.692 1.00 26.69 501 THR A C 1
ATOM 3990 O O . THR A 1 490 ? 23.209 44.413 17.627 1.00 29.34 501 THR A O 1
ATOM 3994 N N A ARG A 1 491 ? 24.314 45.319 15.895 0.36 25.43 502 ARG A N 1
ATOM 3995 N N B ARG A 1 491 ? 24.313 45.318 15.900 0.64 25.11 502 ARG A N 1
ATOM 3996 C CA A ARG A 1 491 ? 23.698 46.629 16.053 0.36 26.84 502 ARG A CA 1
ATOM 3997 C CA B ARG A 1 491 ? 23.692 46.623 16.085 0.64 26.67 502 ARG A CA 1
ATOM 3998 C C A ARG A 1 491 ? 22.357 46.697 15.322 0.36 28.21 502 ARG A C 1
ATOM 3999 C C B ARG A 1 491 ? 22.382 46.720 15.299 0.64 28.63 502 ARG A C 1
ATOM 4000 O O A ARG A 1 491 ? 22.042 45.873 14.458 0.36 27.41 502 ARG A O 1
ATOM 4001 O O B ARG A 1 491 ? 22.112 45.936 14.383 0.64 26.77 502 ARG A O 1
ATOM 4016 N N . GLY A 1 492 ? 21.574 47.727 15.658 1.00 28.91 503 GLY A N 1
ATOM 4017 C CA . GLY A 1 492 ? 20.275 47.928 15.051 1.00 27.92 503 GLY A CA 1
ATOM 4018 C C . GLY A 1 492 ? 20.273 48.686 13.738 1.00 31.98 503 GLY A C 1
ATOM 4019 O O . GLY A 1 492 ? 19.217 48.819 13.119 1.00 33.06 503 GLY A O 1
ATOM 4020 N N . ASP A 1 493 ? 21.425 49.189 13.309 1.00 27.51 504 ASP A N 1
ATOM 4021 C CA . ASP A 1 493 ? 21.558 50.017 12.119 1.00 32.71 504 ASP A CA 1
ATOM 4022 C C . ASP A 1 493 ? 22.427 49.292 11.105 1.00 29.31 504 ASP A C 1
ATOM 4023 O O . ASP A 1 493 ? 23.217 48.416 11.462 1.00 28.70 504 ASP A O 1
ATOM 4028 N N . ASN A 1 494 ? 22.349 49.735 9.850 1.00 30.72 505 ASN A N 1
ATOM 4029 C CA . ASN A 1 494 ? 23.251 49.259 8.787 1.00 27.89 505 ASN A CA 1
ATOM 4030 C C . ASN A 1 494 ? 23.191 47.745 8.638 1.00 25.42 505 ASN A C 1
ATOM 4031 O O . ASN A 1 494 ? 24.217 47.061 8.609 1.00 26.16 505 ASN A O 1
ATOM 4036 N N . LEU A 1 495 ? 21.976 47.218 8.539 1.00 23.89 506 LEU A N 1
ATOM 4037 C CA . LEU A 1 495 ? 21.795 45.796 8.290 1.00 26.76 506 LEU A CA 1
ATOM 4038 C C . LEU A 1 495 ? 22.008 45.484 6.807 1.00 25.10 506 LEU A C 1
ATOM 4039 O O . LEU A 1 495 ? 21.619 46.263 5.927 1.00 23.87 506 LEU A O 1
ATOM 4044 N N . TRP A 1 496 ? 22.617 44.333 6.538 1.00 21.88 507 TRP A N 1
ATOM 4045 C CA . TRP A 1 496 ? 22.914 43.921 5.166 1.00 20.06 507 TRP A CA 1
ATOM 4046 C C . TRP A 1 496 ? 21.680 43.372 4.462 1.00 24.61 507 TRP A C 1
ATOM 4047 O O . TRP A 1 496 ? 20.855 42.689 5.063 1.00 23.99 507 TRP A O 1
ATOM 4058 N N . THR A 1 497 ? 21.600 43.616 3.142 1.00 22.06 508 THR A N 1
ATOM 4059 C CA . THR A 1 497 ? 20.526 43.115 2.299 1.00 20.29 508 THR A CA 1
ATOM 4060 C C . THR A 1 497 ? 21.089 42.173 1.236 1.00 23.06 508 THR A C 1
ATOM 4061 O O . THR A 1 497 ? 22.307 42.045 1.065 1.00 23.94 508 THR A O 1
ATOM 4065 N N . LEU A 1 498 ? 20.177 41.509 0.518 1.00 21.98 509 LEU A N 1
ATOM 4066 C CA . LEU A 1 498 ? 20.588 40.630 -0.580 1.00 22.44 509 LEU A CA 1
ATOM 4067 C C . LEU A 1 498 ? 21.426 41.376 -1.612 1.00 24.72 509 LEU A C 1
ATOM 4068 O O . LEU A 1 498 ? 22.376 40.809 -2.174 1.00 24.95 509 LEU A O 1
ATOM 4073 N N . GLU A 1 499 ? 21.082 42.638 -1.892 1.00 24.81 510 GLU A N 1
ATOM 4074 C CA . GLU A 1 499 ? 21.888 43.390 -2.859 1.00 28.80 510 GLU A CA 1
ATOM 4075 C C . GLU A 1 499 ? 23.280 43.670 -2.313 1.00 27.69 510 GLU A C 1
ATOM 4076 O O . GLU A 1 499 ? 24.235 43.743 -3.090 1.00 25.94 510 GLU A O 1
ATOM 4082 N N . ASP A 1 500 ? 23.421 43.823 -0.982 1.00 24.93 511 ASP A N 1
ATOM 4083 C CA . ASP A 1 500 ? 24.744 44.039 -0.409 1.00 25.02 511 ASP A CA 1
ATOM 4084 C C . ASP A 1 500 ? 25.598 42.787 -0.551 1.00 27.03 511 ASP A C 1
ATOM 4085 O O . ASP A 1 500 ? 26.803 42.879 -0.793 1.00 30.83 511 ASP A O 1
ATOM 4090 N N . ILE A 1 501 ? 24.992 41.612 -0.379 1.00 23.62 512 ILE A N 1
ATOM 4091 C CA . ILE A 1 501 ? 25.714 40.355 -0.600 1.00 24.20 512 ILE A CA 1
ATOM 4092 C C . ILE A 1 501 ? 26.112 40.237 -2.070 1.00 25.86 512 ILE A C 1
ATOM 4093 O O . ILE A 1 501 ? 27.259 39.915 -2.404 1.00 26.95 512 ILE A O 1
ATOM 4098 N N . LYS A 1 502 ? 25.157 40.486 -2.963 1.00 24.22 513 LYS A N 1
ATOM 4099 C CA . LYS A 1 502 ? 25.405 40.303 -4.394 1.00 23.79 513 LYS A CA 1
ATOM 4100 C C . LYS A 1 502 ? 26.581 41.143 -4.881 1.00 31.23 513 LYS A C 1
ATOM 4101 O O . LYS A 1 502 ? 27.330 40.705 -5.774 1.00 29.03 513 LYS A O 1
ATOM 4107 N N A ARG A 1 503 ? 26.784 42.332 -4.304 0.62 32.38 514 ARG A N 1
ATOM 4108 N N B ARG A 1 503 ? 26.757 42.336 -4.298 0.38 32.69 514 ARG A N 1
ATOM 4109 C CA A ARG A 1 503 ? 27.878 43.183 -4.765 0.62 35.21 514 ARG A CA 1
ATOM 4110 C CA B ARG A 1 503 ? 27.861 43.222 -4.661 0.38 35.18 514 ARG A CA 1
ATOM 4111 C C A ARG A 1 503 ? 29.236 42.546 -4.504 0.62 36.39 514 ARG A C 1
ATOM 4112 C C B ARG A 1 503 ? 29.203 42.520 -4.516 0.38 36.28 514 ARG A C 1
ATOM 4113 O O A ARG A 1 503 ? 30.196 42.832 -5.231 0.62 38.16 514 ARG A O 1
ATOM 4114 O O B ARG A 1 503 ? 30.109 42.725 -5.334 0.38 37.69 514 ARG A O 1
ATOM 4129 N N . ALA A 1 504 ? 29.337 41.664 -3.497 1.00 33.39 515 ALA A N 1
ATOM 4130 C CA . ALA A 1 504 ? 30.586 40.949 -3.259 1.00 35.78 515 ALA A CA 1
ATOM 4131 C C . ALA A 1 504 ? 30.916 39.934 -4.354 1.00 36.63 515 ALA A C 1
ATOM 4132 O O . ALA A 1 504 ? 32.085 39.557 -4.495 1.00 40.40 515 ALA A O 1
ATOM 4134 N N . GLY A 1 505 ? 29.929 39.461 -5.111 1.00 35.24 516 GLY A N 1
ATOM 4135 C CA . GLY A 1 505 ? 30.203 38.530 -6.194 1.00 33.82 516 GLY A CA 1
ATOM 4136 C C . GLY A 1 505 ? 30.743 37.183 -5.759 1.00 35.60 516 GLY A C 1
ATOM 4137 O O . GLY A 1 505 ? 31.584 36.604 -6.450 1.00 35.07 516 GLY A O 1
ATOM 4138 N N . CYS A 1 506 ? 30.283 36.663 -4.629 1.00 31.57 517 CYS A N 1
ATOM 4139 C CA . CYS A 1 506 ? 30.812 35.414 -4.107 1.00 28.37 517 CYS A CA 1
ATOM 4140 C C . CYS A 1 506 ? 30.103 34.238 -4.764 1.00 31.26 517 CYS A C 1
ATOM 4141 O O . CYS A 1 506 ? 28.872 34.135 -4.693 1.00 27.86 517 CYS A O 1
ATOM 4144 N N . VAL A 1 507 ? 30.873 33.364 -5.432 1.00 30.44 518 VAL A N 1
ATOM 4145 C CA . VAL A 1 507 ? 30.347 32.201 -6.141 1.00 27.16 518 VAL A CA 1
ATOM 4146 C C . VAL A 1 507 ? 30.976 30.951 -5.537 1.00 30.18 518 VAL A C 1
ATOM 4147 O O . VAL A 1 507 ? 32.185 30.929 -5.282 1.00 30.89 518 VAL A O 1
ATOM 4151 N N . PHE A 1 508 ? 30.170 29.898 -5.336 1.00 26.26 519 PHE A N 1
ATOM 4152 C CA . PHE A 1 508 ? 30.690 28.687 -4.687 1.00 24.64 519 PHE A CA 1
ATOM 4153 C C . PHE A 1 508 ? 31.610 27.890 -5.617 1.00 26.22 519 PHE A C 1
ATOM 4154 O O . PHE A 1 508 ? 31.225 27.578 -6.759 1.00 29.99 519 PHE A O 1
ATOM 4162 N N . PRO A 1 509 ? 32.796 27.487 -5.146 1.00 26.49 520 PRO A N 1
ATOM 4163 C CA . PRO A 1 509 ? 33.669 26.614 -5.944 1.00 30.49 520 PRO A CA 1
ATOM 4164 C C . PRO A 1 509 ? 33.406 25.143 -5.687 1.00 33.09 520 PRO A C 1
ATOM 4165 O O . PRO A 1 509 ? 32.564 24.775 -4.847 1.00 32.17 520 PRO A O 1
ATOM 4169 N N . ASP A 1 510 ? 34.175 24.296 -6.386 1.00 30.00 521 ASP A N 1
ATOM 4170 C CA . ASP A 1 510 ? 34.358 22.886 -6.064 1.00 28.27 521 ASP A CA 1
ATOM 4171 C C . ASP A 1 510 ? 35.700 22.752 -5.360 1.00 27.81 521 ASP A C 1
ATOM 4172 O O . ASP A 1 510 ? 36.750 22.792 -6.023 1.00 27.88 521 ASP A O 1
ATOM 4177 N N . PRO A 1 511 ? 35.740 22.633 -4.026 1.00 24.88 522 PRO A N 1
ATOM 4178 C CA . PRO A 1 511 ? 37.041 22.598 -3.332 1.00 21.08 522 PRO A CA 1
ATOM 4179 C C . PRO A 1 511 ? 37.920 21.415 -3.714 1.00 25.98 522 PRO A C 1
ATOM 4180 O O . PRO A 1 511 ? 39.137 21.452 -3.463 1.00 24.91 522 PRO A O 1
ATOM 4184 N N . LEU A 1 512 ? 37.359 20.357 -4.287 1.00 25.10 523 LEU A N 1
ATOM 4185 C CA . LEU A 1 512 ? 38.186 19.211 -4.627 1.00 25.48 523 LEU A CA 1
ATOM 4186 C C . LEU A 1 512 ? 38.589 19.208 -6.101 1.00 26.11 523 LEU A C 1
ATOM 4187 O O . LEU A 1 512 ? 39.217 18.244 -6.555 1.00 25.63 523 LEU A O 1
ATOM 4192 N N . ALA A 1 513 ? 38.254 20.260 -6.852 1.00 27.36 524 ALA A N 1
ATOM 4193 C CA . ALA A 1 513 ? 38.622 20.296 -8.273 1.00 25.88 524 ALA A CA 1
ATOM 4194 C C . ALA A 1 513 ? 40.132 20.267 -8.468 1.00 26.79 524 ALA A C 1
ATOM 4195 O O . ALA A 1 513 ? 40.618 19.733 -9.479 1.00 27.24 524 ALA A O 1
ATOM 4197 N N . LYS A 1 514 ? 40.887 20.816 -7.505 1.00 24.50 525 LYS A N 1
ATOM 4198 C CA . LYS A 1 514 ? 42.342 20.909 -7.556 1.00 27.89 525 LYS A CA 1
ATOM 4199 C C . LYS A 1 514 ? 43.032 19.567 -7.383 1.00 29.68 525 LYS A C 1
ATOM 4200 O O . LYS A 1 514 ? 44.246 19.494 -7.604 1.00 29.08 525 LYS A O 1
ATOM 4206 N N . PHE A 1 515 ? 42.315 18.527 -6.965 1.00 27.23 526 PHE A N 1
ATOM 4207 C CA . PHE A 1 515 ? 42.913 17.214 -6.753 1.00 29.70 526 PHE A CA 1
ATOM 4208 C C . PHE A 1 515 ? 42.557 16.300 -7.926 1.00 33.92 526 PHE A C 1
ATOM 4209 O O . PHE A 1 515 ? 43.156 15.252 -8.132 1.00 35.87 526 PHE A O 1
ATOM 4218 N N . PRO B 2 1 ? 32.923 30.322 51.329 1.00 66.51 4 PRO B N 1
ATOM 4219 C CA . PRO B 2 1 ? 33.215 30.574 49.911 1.00 63.13 4 PRO B CA 1
ATOM 4220 C C . PRO B 2 1 ? 33.084 29.320 49.037 1.00 58.44 4 PRO B C 1
ATOM 4221 O O . PRO B 2 1 ? 32.574 28.284 49.485 1.00 62.88 4 PRO B O 1
ATOM 4225 N N . GLN B 2 2 ? 33.513 29.435 47.783 1.00 45.51 5 GLN B N 1
ATOM 4226 C CA . GLN B 2 2 ? 33.482 28.320 46.849 1.00 38.73 5 GLN B CA 1
ATOM 4227 C C . GLN B 2 2 ? 34.614 28.524 45.855 1.00 35.10 5 GLN B C 1
ATOM 4228 O O . GLN B 2 2 ? 35.071 29.646 45.640 1.00 34.32 5 GLN B O 1
ATOM 4234 N N . SER B 2 3 ? 35.060 27.421 45.246 1.00 34.74 6 SER B N 1
ATOM 4235 C CA . SER B 2 3 ? 36.253 27.472 44.399 1.00 34.12 6 SER B CA 1
ATOM 4236 C C . SER B 2 3 ? 35.999 28.218 43.089 1.00 35.73 6 SER B C 1
ATOM 4237 O O . SER B 2 3 ? 36.943 28.742 42.485 1.00 34.08 6 SER B O 1
ATOM 4240 N N . SER B 2 4 ? 34.753 28.253 42.618 1.00 33.01 7 SER B N 1
ATOM 4241 C CA . SER B 2 4 ? 34.446 28.851 41.324 1.00 33.97 7 SER B CA 1
ATOM 4242 C C . SER B 2 4 ? 33.715 30.182 41.489 1.00 35.70 7 SER B C 1
ATOM 4243 O O . SER B 2 4 ? 33.115 30.478 42.529 1.00 35.28 7 SER B O 1
ATOM 4246 N N . GLN B 2 5 ? 33.834 31.014 40.457 1.00 35.96 8 GLN B N 1
ATOM 4247 C CA . GLN B 2 5 ? 33.196 32.324 40.452 1.00 38.02 8 GLN B CA 1
ATOM 4248 C C . GLN B 2 5 ? 31.703 32.201 40.737 1.00 35.23 8 GLN B C 1
ATOM 4249 O O . GLN B 2 5 ? 31.032 31.289 40.242 1.00 37.13 8 GLN B O 1
ATOM 4255 N N . VAL B 2 6 ? 31.180 33.113 41.554 1.00 32.40 9 VAL B N 1
ATOM 4256 C CA . VAL B 2 6 ? 29.737 33.267 41.682 1.00 29.94 9 VAL B CA 1
ATOM 4257 C C . VAL B 2 6 ? 29.342 34.211 40.548 1.00 33.94 9 VAL B C 1
ATOM 4258 O O . VAL B 2 6 ? 29.498 35.432 40.641 1.00 34.29 9 VAL B O 1
ATOM 4262 N N . THR B 2 7 ? 28.865 33.628 39.455 1.00 31.46 10 THR B N 1
ATOM 4263 C CA . THR B 2 7 ? 28.549 34.391 38.249 1.00 29.76 10 THR B CA 1
ATOM 4264 C C . THR B 2 7 ? 27.512 35.470 38.534 1.00 29.19 10 THR B C 1
ATOM 4265 O O . THR B 2 7 ? 26.474 35.202 39.149 1.00 32.06 10 THR B O 1
ATOM 4269 N N . LYS B 2 8 ? 27.777 36.692 38.079 1.00 28.12 11 LYS B N 1
ATOM 4270 C CA . LYS B 2 8 ? 26.782 37.751 38.215 1.00 31.92 11 LYS B CA 1
ATOM 4271 C C . LYS B 2 8 ? 25.741 37.646 37.100 1.00 32.11 11 LYS B C 1
ATOM 4272 O O . LYS B 2 8 ? 26.103 37.505 35.924 1.00 30.33 11 LYS B O 1
ATOM 4278 N N . ARG B 2 9 ? 24.454 37.718 37.475 1.00 28.45 12 ARG B N 1
ATOM 4279 C CA . ARG B 2 9 ? 23.345 37.649 36.511 1.00 27.56 12 ARG B CA 1
ATOM 4280 C C . ARG B 2 9 ? 23.156 38.948 35.757 1.00 27.78 12 ARG B C 1
ATOM 4281 O O . ARG B 2 9 ? 22.952 39.999 36.375 1.00 26.50 12 ARG B O 1
ATOM 4289 N N . GLY B 2 10 ? 23.085 38.856 34.423 1.00 23.81 13 GLY B N 1
ATOM 4290 C CA . GLY B 2 10 ? 22.850 40.036 33.624 1.00 23.91 13 GLY B CA 1
ATOM 4291 C C . GLY B 2 10 ? 21.495 40.683 33.830 1.00 24.34 13 GLY B C 1
ATOM 4292 O O . GLY B 2 10 ? 21.350 41.870 33.535 1.00 25.10 13 GLY B O 1
ATOM 4293 N N . LEU B 2 11 ? 20.496 39.941 34.318 1.00 24.21 14 LEU B N 1
ATOM 4294 C CA . LEU B 2 11 ? 19.173 40.549 34.520 1.00 22.71 14 LEU B CA 1
ATOM 4295 C C . LEU B 2 11 ? 19.157 41.509 35.710 1.00 25.74 14 LEU B C 1
ATOM 4296 O O . LEU B 2 11 ? 18.433 42.514 35.688 1.00 25.06 14 LEU B O 1
ATOM 4301 N N . THR B 2 12 ? 19.946 41.230 36.749 1.00 25.27 15 THR B N 1
ATOM 4302 C CA . THR B 2 12 ? 19.834 41.968 38.006 1.00 24.46 15 THR B CA 1
ATOM 4303 C C . THR B 2 12 ? 21.114 42.651 38.466 1.00 28.21 15 THR B C 1
ATOM 4304 O O . THR B 2 12 ? 21.031 43.572 39.291 1.00 27.48 15 THR B O 1
ATOM 4308 N N . ASP B 2 13 ? 22.278 42.245 37.972 1.00 23.34 16 ASP B N 1
ATOM 4309 C CA . ASP B 2 13 ? 23.527 42.891 38.386 1.00 25.18 16 ASP B CA 1
ATOM 4310 C C . ASP B 2 13 ? 23.633 44.271 37.742 1.00 25.98 16 ASP B C 1
ATOM 4311 O O . ASP B 2 13 ? 23.552 44.371 36.510 1.00 25.71 16 ASP B O 1
ATOM 4316 N N . PRO B 2 14 ? 23.802 45.352 38.516 1.00 23.54 17 PRO B N 1
ATOM 4317 C CA . PRO B 2 14 ? 23.748 46.693 37.899 1.00 24.20 17 PRO B CA 1
ATOM 4318 C C . PRO B 2 14 ? 24.744 46.885 36.752 1.00 25.71 17 PRO B C 1
ATOM 4319 O O . PRO B 2 14 ? 24.377 47.389 35.675 1.00 25.04 17 PRO B O 1
ATOM 4323 N N . GLU B 2 15 ? 25.998 46.481 36.939 1.00 26.18 18 GLU B N 1
ATOM 4324 C CA . GLU B 2 15 ? 26.990 46.725 35.892 1.00 28.45 18 GLU B CA 1
ATOM 4325 C C . GLU B 2 15 ? 26.659 45.944 34.627 1.00 25.40 18 GLU B C 1
ATOM 4326 O O . GLU B 2 15 ? 26.715 46.490 33.512 1.00 28.21 18 GLU B O 1
ATOM 4332 N N . ARG B 2 16 ? 26.333 44.657 34.761 1.00 23.29 19 ARG B N 1
ATOM 4333 C CA . ARG B 2 16 ? 26.071 43.883 33.540 1.00 24.55 19 ARG B CA 1
ATOM 4334 C C . ARG B 2 16 ? 24.752 44.275 32.894 1.00 26.04 19 ARG B C 1
ATOM 4335 O O . ARG B 2 16 ? 24.660 44.293 31.665 1.00 24.57 19 ARG B O 1
ATOM 4343 N N . ALA B 2 17 ? 23.733 44.625 33.689 1.00 24.92 20 ALA B N 1
ATOM 4344 C CA . ALA B 2 17 ? 22.463 45.065 33.107 1.00 22.64 20 ALA B CA 1
ATOM 4345 C C . ALA B 2 17 ? 22.628 46.369 32.327 1.00 25.76 20 ALA B C 1
ATOM 4346 O O . ALA B 2 17 ? 21.977 46.575 31.292 1.00 24.67 20 ALA B O 1
ATOM 4348 N N . ALA B 2 18 ? 23.491 47.261 32.810 1.00 24.53 21 ALA B N 1
ATOM 4349 C CA . ALA B 2 18 ? 23.739 48.513 32.098 1.00 26.31 21 ALA B CA 1
ATOM 4350 C C . ALA B 2 18 ? 24.474 48.272 30.784 1.00 23.57 21 ALA B C 1
ATOM 4351 O O . ALA B 2 18 ? 24.169 48.918 29.765 1.00 25.78 21 ALA B O 1
ATOM 4353 N N . ILE B 2 19 ? 25.447 47.354 30.788 1.00 22.78 22 ILE B N 1
ATOM 4354 C CA . ILE B 2 19 ? 26.150 47.005 29.548 1.00 24.98 22 ILE B CA 1
ATOM 4355 C C . ILE B 2 19 ? 25.173 46.394 28.554 1.00 26.08 22 ILE B C 1
ATOM 4356 O O . ILE B 2 19 ? 25.182 46.721 27.358 1.00 27.99 22 ILE B O 1
ATOM 4361 N N . ILE B 2 20 ? 24.291 45.514 29.035 1.00 22.24 23 ILE B N 1
ATOM 4362 C CA . ILE B 2 20 ? 23.313 44.891 28.143 1.00 22.46 23 ILE B CA 1
ATOM 4363 C C . ILE B 2 20 ? 22.379 45.940 27.550 1.00 26.08 23 ILE B C 1
ATOM 4364 O O . ILE B 2 20 ? 22.144 45.972 26.325 1.00 23.99 23 ILE B O 1
ATOM 4369 N N . ALA B 2 21 ? 21.880 46.847 28.393 1.00 24.66 24 ALA B N 1
ATOM 4370 C CA . ALA B 2 21 ? 20.972 47.887 27.917 1.00 25.39 24 ALA B CA 1
ATOM 4371 C C . ALA B 2 21 ? 21.634 48.782 26.873 1.00 27.55 24 ALA B C 1
ATOM 4372 O O . ALA B 2 21 ? 20.956 49.287 25.978 1.00 28.57 24 ALA B O 1
ATOM 4374 N N . ALA B 2 22 ? 22.942 49.015 26.989 1.00 25.05 25 ALA B N 1
ATOM 4375 C CA . ALA B 2 22 ? 23.617 49.832 25.987 1.00 29.65 25 ALA B CA 1
ATOM 4376 C C . ALA B 2 22 ? 23.706 49.098 24.658 1.00 30.80 25 ALA B C 1
ATOM 4377 O O . ALA B 2 22 ? 23.744 49.739 23.599 1.00 32.88 25 ALA B O 1
ATOM 4379 N N . ALA B 2 23 ? 23.748 47.764 24.697 1.00 26.61 26 ALA B N 1
ATOM 4380 C CA . ALA B 2 23 ? 23.921 46.963 23.488 1.00 26.02 26 ALA B CA 1
ATOM 4381 C C . ALA B 2 23 ? 22.610 46.652 22.782 1.00 29.31 26 ALA B C 1
ATOM 4382 O O . ALA B 2 23 ? 22.612 46.473 21.553 1.00 28.26 26 ALA B O 1
ATOM 4384 N N . VAL B 2 24 ? 21.492 46.611 23.500 1.00 26.09 27 VAL B N 1
ATOM 4385 C CA . VAL B 2 24 ? 20.204 46.229 22.879 1.00 24.32 27 VAL B CA 1
ATOM 4386 C C . VAL B 2 24 ? 19.697 47.367 21.991 1.00 28.25 27 VAL B C 1
ATOM 4387 O O . VAL B 2 24 ? 19.590 48.514 22.456 1.00 28.22 27 VAL B O 1
ATOM 4391 N N . PRO B 2 25 ? 19.357 47.106 20.721 1.00 28.68 28 PRO B N 1
ATOM 4392 C CA . PRO B 2 25 ? 18.826 48.170 19.856 1.00 32.11 28 PRO B CA 1
ATOM 4393 C C . PRO B 2 25 ? 17.551 48.768 20.423 1.00 30.91 28 PRO B C 1
ATOM 4394 O O . PRO B 2 25 ? 16.774 48.093 21.098 1.00 33.93 28 PRO B O 1
ATOM 4398 N N . ASP B 2 26 ? 17.280 50.023 20.069 1.00 34.47 29 ASP B N 1
ATOM 4399 C CA . ASP B 2 26 ? 16.088 50.686 20.601 1.00 39.36 29 ASP B CA 1
ATOM 4400 C C . ASP B 2 26 ? 14.797 50.377 19.823 1.00 37.66 29 ASP B C 1
ATOM 4401 O O . ASP B 2 26 ? 13.744 50.941 20.143 1.00 39.74 29 ASP B O 1
ATOM 4406 N N . HIS B 2 27 ? 14.837 49.491 18.835 1.00 32.71 30 HIS B N 1
ATOM 4407 C CA . HIS B 2 27 ? 13.664 49.143 18.045 1.00 31.71 30 HIS B CA 1
ATOM 4408 C C . HIS B 2 27 ? 13.804 47.687 17.632 1.00 28.46 30 HIS B C 1
ATOM 4409 O O . HIS B 2 27 ? 14.903 47.133 17.634 1.00 29.76 30 HIS B O 1
ATOM 4416 N N . ALA B 2 28 ? 12.690 47.072 17.251 1.00 26.87 31 ALA B N 1
ATOM 4417 C CA . ALA B 2 28 ? 12.722 45.677 16.850 1.00 27.00 31 ALA B CA 1
ATOM 4418 C C . ALA B 2 28 ? 13.321 45.573 15.452 1.00 26.41 31 ALA B C 1
ATOM 4419 O O . ALA B 2 28 ? 13.176 46.486 14.646 1.00 26.58 31 ALA B O 1
ATOM 4421 N N . LEU B 2 29 ? 14.009 44.465 15.169 1.00 23.00 32 LEU B N 1
ATOM 4422 C CA . LEU B 2 29 ? 14.674 44.313 13.882 1.00 22.46 32 LEU B CA 1
ATOM 4423 C C . LEU B 2 29 ? 13.833 43.538 12.877 1.00 24.90 32 LEU B C 1
ATOM 4424 O O . LEU B 2 29 ? 14.268 43.364 11.728 1.00 23.98 32 LEU B O 1
ATOM 4429 N N . ASP B 2 30 ? 12.659 43.051 13.285 1.00 23.07 33 ASP B N 1
ATOM 4430 C CA . ASP B 2 30 ? 11.647 42.541 12.361 1.00 23.61 33 ASP B CA 1
ATOM 4431 C C . ASP B 2 30 ? 10.313 42.567 13.095 1.00 27.02 33 ASP B C 1
ATOM 4432 O O . ASP B 2 30 ? 10.273 42.604 14.325 1.00 28.75 33 ASP B O 1
ATOM 4437 N N . THR B 2 31 ? 9.225 42.554 12.329 1.00 27.53 34 THR B N 1
ATOM 4438 C CA . THR B 2 31 ? 7.880 42.630 12.876 1.00 30.58 34 THR B CA 1
ATOM 4439 C C . THR B 2 31 ? 7.167 41.283 12.899 1.00 29.68 34 THR B C 1
ATOM 4440 O O . THR B 2 31 ? 6.076 41.189 13.465 1.00 30.01 34 THR B O 1
ATOM 4444 N N . GLN B 2 32 ? 7.753 40.245 12.316 1.00 26.10 35 GLN B N 1
ATOM 4445 C CA . GLN B 2 32 ? 7.124 38.930 12.238 1.00 23.97 35 GLN B CA 1
ATOM 4446 C C . GLN B 2 32 ? 7.411 38.182 13.539 1.00 25.92 35 GLN B C 1
ATOM 4447 O O . GLN B 2 32 ? 8.496 37.622 13.722 1.00 25.38 35 GLN B O 1
ATOM 4453 N N . ARG B 2 33 ? 6.442 38.174 14.467 1.00 22.27 36 ARG B N 1
ATOM 4454 C CA . ARG B 2 33 ? 6.667 37.567 15.781 1.00 23.88 36 ARG B CA 1
ATOM 4455 C C . ARG B 2 33 ? 5.955 36.232 15.936 1.00 25.65 36 ARG B C 1
ATOM 4456 O O . ARG B 2 33 ? 5.967 35.650 17.023 1.00 26.00 36 ARG B O 1
ATOM 4464 N N . LYS B 2 34 ? 5.353 35.723 14.866 1.00 25.39 37 LYS B N 1
ATOM 4465 C CA . LYS B 2 34 ? 4.646 34.456 14.904 1.00 23.12 37 LYS B CA 1
ATOM 4466 C C . LYS B 2 34 ? 5.658 33.350 14.613 1.00 23.38 37 LYS B C 1
ATOM 4467 O O . LYS B 2 34 ? 6.141 33.224 13.479 1.00 22.58 37 LYS B O 1
ATOM 4473 N N . TYR B 2 35 ? 5.938 32.533 15.630 1.00 22.72 38 TYR B N 1
ATOM 4474 C CA . TYR B 2 35 ? 6.846 31.401 15.510 1.00 23.51 38 TYR B CA 1
ATOM 4475 C C . TYR B 2 35 ? 6.358 30.445 14.429 1.00 23.97 38 TYR B C 1
ATOM 4476 O O . TYR B 2 35 ? 5.225 29.944 14.494 1.00 21.33 38 TYR B O 1
ATOM 4485 N N . HIS B 2 36 ? 7.230 30.199 13.442 1.00 21.71 39 HIS B N 1
ATOM 4486 C CA . HIS B 2 36 ? 6.959 29.344 12.278 1.00 19.95 39 HIS B CA 1
ATOM 4487 C C . HIS B 2 36 ? 5.661 29.735 11.588 1.00 20.02 39 HIS B C 1
ATOM 4488 O O . HIS B 2 36 ? 4.799 28.914 11.246 1.00 21.56 39 HIS B O 1
ATOM 4495 N N . TYR B 2 37 ? 5.623 31.031 11.294 1.00 19.27 40 TYR B N 1
ATOM 4496 C CA . TYR B 2 37 ? 4.559 31.722 10.579 1.00 22.03 40 TYR B CA 1
ATOM 4497 C C . TYR B 2 37 ? 4.243 31.111 9.213 1.00 25.77 40 TYR B C 1
ATOM 4498 O O . TYR B 2 37 ? 3.167 31.389 8.670 1.00 23.93 40 TYR B O 1
ATOM 4507 N N . PHE B 2 38 ? 5.152 30.325 8.623 1.00 22.97 41 PHE B N 1
ATOM 4508 C CA . PHE B 2 38 ? 4.916 29.793 7.281 1.00 22.96 41 PHE B CA 1
ATOM 4509 C C . PHE B 2 38 ? 4.207 28.448 7.277 1.00 24.64 41 PHE B C 1
ATOM 4510 O O . PHE B 2 38 ? 3.898 27.929 6.199 1.00 21.83 41 PHE B O 1
ATOM 4518 N N . ILE B 2 39 ? 3.930 27.857 8.443 1.00 21.62 42 ILE B N 1
ATOM 4519 C CA . ILE B 2 39 ? 3.144 26.628 8.458 1.00 20.74 42 ILE B CA 1
ATOM 4520 C C . ILE B 2 39 ? 1.764 26.899 7.877 1.00 20.41 42 ILE B C 1
ATOM 4521 O O . ILE B 2 39 ? 1.140 27.926 8.177 1.00 21.46 42 ILE B O 1
ATOM 4526 N N . GLN B 2 40 ? 1.277 25.986 7.032 1.00 22.01 43 GLN B N 1
ATOM 4527 C CA . GLN B 2 40 ? -0.092 26.109 6.515 1.00 26.34 43 GLN B CA 1
ATOM 4528 C C . GLN B 2 40 ? -1.079 25.706 7.604 1.00 22.24 43 GLN B C 1
ATOM 4529 O O . GLN B 2 40 ? -1.115 24.533 7.982 1.00 24.06 43 GLN B O 1
ATOM 4535 N N . PRO B 2 41 ? -1.904 26.621 8.105 1.00 22.70 44 PRO B N 1
ATOM 4536 C CA . PRO B 2 41 ? -2.811 26.284 9.214 1.00 23.48 44 PRO B CA 1
ATOM 4537 C C . PRO B 2 41 ? -3.935 25.382 8.747 1.00 25.62 44 PRO B C 1
ATOM 4538 O O . PRO B 2 41 ? -4.512 25.593 7.674 1.00 22.91 44 PRO B O 1
ATOM 4542 N N . ARG B 2 42 ? -4.254 24.381 9.569 1.00 23.99 45 ARG B N 1
ATOM 4543 C CA . ARG B 2 42 ? -5.403 23.529 9.282 1.00 25.10 45 ARG B CA 1
ATOM 4544 C C . ARG B 2 42 ? -6.717 24.252 9.567 1.00 27.21 45 ARG B C 1
ATOM 4545 O O . ARG B 2 42 ? -7.695 24.086 8.820 1.00 25.42 45 ARG B O 1
ATOM 4553 N N . TRP B 2 43 ? -6.753 25.076 10.616 1.00 22.78 46 TRP B N 1
ATOM 4554 C CA . TRP B 2 43 ? -7.978 25.702 11.110 1.00 23.89 46 TRP B CA 1
ATOM 4555 C C . TRP B 2 43 ? -7.936 27.192 10.803 1.00 25.13 46 TRP B C 1
ATOM 4556 O O . TRP B 2 43 ? -7.049 27.664 10.086 1.00 26.11 46 TRP B O 1
ATOM 4567 N N . LYS B 2 44 ? -8.910 27.950 11.325 1.00 26.39 47 LYS B N 1
ATOM 4568 C CA . LYS B 2 44 ? -9.008 29.347 10.868 1.00 29.34 47 LYS B CA 1
ATOM 4569 C C . LYS B 2 44 ? -7.802 30.169 11.302 1.00 25.97 47 LYS B C 1
ATOM 4570 O O . LYS B 2 44 ? -7.504 31.195 10.682 1.00 25.46 47 LYS B O 1
ATOM 4576 N N . ARG B 2 45 ? -7.135 29.786 12.397 1.00 24.13 48 ARG B N 1
ATOM 4577 C CA . ARG B 2 45 ? -5.875 30.426 12.758 1.00 25.91 48 ARG B CA 1
ATOM 4578 C C . ARG B 2 45 ? -4.845 29.382 13.178 1.00 22.97 48 ARG B C 1
ATOM 4579 O O . ARG B 2 45 ? -5.180 28.321 13.718 1.00 25.08 48 ARG B O 1
ATOM 4587 N N . LEU B 2 46 ? -3.581 29.713 12.943 1.00 21.44 49 LEU B N 1
ATOM 4588 C CA . LEU B 2 46 ? -2.493 28.827 13.346 1.00 23.94 49 LEU B CA 1
ATOM 4589 C C . LEU B 2 46 ? -2.570 28.588 14.853 1.00 25.51 49 LEU B C 1
ATOM 4590 O O . LEU B 2 46 ? -2.781 29.525 15.621 1.00 25.09 49 LEU B O 1
ATOM 4595 N N . SER B 2 47 ? -2.427 27.336 15.274 1.00 23.07 50 SER B N 1
ATOM 4596 C CA . SER B 2 47 ? -2.486 26.983 16.686 1.00 21.54 50 SER B CA 1
ATOM 4597 C C . SER B 2 47 ? -1.094 26.854 17.289 1.00 21.10 50 SER B C 1
ATOM 4598 O O . SER B 2 47 ? -0.110 26.559 16.613 1.00 21.80 50 SER B O 1
ATOM 4601 N N . GLU B 2 48 ? -1.028 27.010 18.614 1.00 20.58 51 GLU B N 1
ATOM 4602 C CA . GLU B 2 48 ? 0.245 26.770 19.287 1.00 20.04 51 GLU B CA 1
ATOM 4603 C C . GLU B 2 48 ? 0.677 25.312 19.114 1.00 20.24 51 GLU B C 1
ATOM 4604 O O . GLU B 2 48 ? 1.871 25.012 18.956 1.00 21.43 51 GLU B O 1
ATOM 4610 N N . TYR B 2 49 ? -0.290 24.394 19.114 1.00 19.65 52 TYR B N 1
ATOM 4611 C CA . TYR B 2 49 ? -0.010 22.992 18.818 1.00 21.29 52 TYR B CA 1
ATOM 4612 C C . TYR B 2 49 ? 0.763 22.846 17.515 1.00 24.19 52 TYR B C 1
ATOM 4613 O O . TYR B 2 49 ? 1.770 22.129 17.459 1.00 21.02 52 TYR B O 1
ATOM 4622 N N . GLU B 2 50 ? 0.299 23.520 16.454 1.00 20.47 53 GLU B N 1
ATOM 4623 C CA . GLU B 2 50 ? 1.004 23.422 15.175 1.00 19.99 53 GLU B CA 1
ATOM 4624 C C . GLU B 2 50 ? 2.367 24.084 15.251 1.00 22.21 53 GLU B C 1
ATOM 4625 O O . GLU B 2 50 ? 3.348 23.543 14.722 1.00 21.55 53 GLU B O 1
ATOM 4631 N N . GLN B 2 51 ? 2.434 25.275 15.861 1.00 20.13 54 GLN B N 1
ATOM 4632 C CA . GLN B 2 51 ? 3.698 26.006 15.944 1.00 20.75 54 GLN B CA 1
ATOM 4633 C C . GLN B 2 51 ? 4.783 25.179 16.630 1.00 20.90 54 GLN B C 1
ATOM 4634 O O . GLN B 2 51 ? 5.938 25.171 16.188 1.00 21.89 54 GLN B O 1
ATOM 4640 N N . LEU B 2 52 ? 4.443 24.504 17.731 1.00 19.81 55 LEU B N 1
ATOM 4641 C CA . LEU B 2 52 ? 5.461 23.767 18.468 1.00 19.74 55 LEU B CA 1
ATOM 4642 C C . LEU B 2 52 ? 5.806 22.430 17.817 1.00 21.22 55 LEU B C 1
ATOM 4643 O O . LEU B 2 52 ? 6.897 21.908 18.059 1.00 23.20 55 LEU B O 1
ATOM 4648 N N . SER B 2 53 ? 4.925 21.876 16.976 1.00 22.32 56 SER B N 1
ATOM 4649 C CA . SER B 2 53 ? 5.121 20.527 16.447 1.00 20.20 56 SER B CA 1
ATOM 4650 C C . SER B 2 53 ? 5.616 20.489 14.997 1.00 24.75 56 SER B C 1
ATOM 4651 O O . SER B 2 53 ? 6.476 19.666 14.664 1.00 26.59 56 SER B O 1
ATOM 4654 N N . CYS B 2 54 ? 5.096 21.350 14.132 1.00 23.57 57 CYS B N 1
ATOM 4655 C CA . CYS B 2 54 ? 5.181 21.118 12.686 1.00 23.72 57 CYS B CA 1
ATOM 4656 C C . CYS B 2 54 ? 6.557 21.484 12.146 1.00 23.66 57 CYS B C 1
ATOM 4657 O O . CYS B 2 54 ? 7.072 22.573 12.420 1.00 23.11 57 CYS B O 1
ATOM 4660 N N . TYR B 2 55 ? 7.123 20.574 11.348 1.00 21.56 58 TYR B N 1
ATOM 4661 C CA . TYR B 2 55 ? 8.452 20.639 10.739 1.00 23.19 58 TYR B CA 1
ATOM 4662 C C . TYR B 2 55 ? 9.577 20.453 11.745 1.00 21.20 58 TYR B C 1
ATOM 4663 O O . TYR B 2 55 ? 10.749 20.718 11.421 1.00 22.45 58 TYR B O 1
ATOM 4672 N N . ALA B 2 56 ? 9.277 19.991 12.960 1.00 20.08 59 ALA B N 1
ATOM 4673 C CA . ALA B 2 56 ? 10.374 19.575 13.823 1.00 21.80 59 ALA B CA 1
ATOM 4674 C C . ALA B 2 56 ? 11.125 18.406 13.206 1.00 23.27 59 ALA B C 1
ATOM 4675 O O . ALA B 2 56 ? 12.352 18.313 13.342 1.00 24.97 59 ALA B O 1
ATOM 4677 N N . GLN B 2 57 ? 10.414 17.524 12.487 1.00 23.24 60 GLN B N 1
ATOM 4678 C CA . GLN B 2 57 ? 11.100 16.458 11.771 1.00 23.60 60 GLN B CA 1
ATOM 4679 C C . GLN B 2 57 ? 11.856 17.030 10.571 1.00 24.36 60 GLN B C 1
ATOM 4680 O O . GLN B 2 57 ? 11.252 17.705 9.726 1.00 25.25 60 GLN B O 1
ATOM 4686 N N . PRO B 2 58 ? 13.162 16.772 10.445 1.00 22.94 61 PRO B N 1
ATOM 4687 C CA . PRO B 2 58 ? 13.987 17.436 9.405 1.00 23.24 61 PRO B CA 1
ATOM 4688 C C . PRO B 2 58 ? 14.013 16.715 8.057 1.00 24.45 61 PRO B C 1
ATOM 4689 O O . PRO B 2 58 ? 15.085 16.387 7.523 1.00 27.11 61 PRO B O 1
ATOM 4693 N N . ASN B 2 59 ? 12.852 16.542 7.458 1.00 23.13 62 ASN B N 1
ATOM 4694 C CA . ASN B 2 59 ? 12.829 15.761 6.228 1.00 22.88 62 ASN B CA 1
ATOM 4695 C C . ASN B 2 59 ? 13.341 16.573 5.033 1.00 22.88 62 ASN B C 1
ATOM 4696 O O . ASN B 2 59 ? 13.067 17.777 4.920 1.00 22.68 62 ASN B O 1
ATOM 4701 N N . PRO B 2 60 ? 14.033 15.911 4.110 1.00 22.65 63 PRO B N 1
ATOM 4702 C CA . PRO B 2 60 ? 14.406 16.545 2.836 1.00 21.50 63 PRO B CA 1
ATOM 4703 C C . PRO B 2 60 ? 13.276 16.471 1.809 1.00 22.75 63 PRO B C 1
ATOM 4704 O O . PRO B 2 60 ? 12.261 15.793 1.987 1.00 24.88 63 PRO B O 1
ATOM 4708 N N . ASP B 2 61 ? 13.506 17.137 0.672 1.00 22.78 64 ASP B N 1
ATOM 4709 C CA . ASP B 2 61 ? 12.461 17.245 -0.336 1.00 24.89 64 ASP B CA 1
ATOM 4710 C C . ASP B 2 61 ? 12.128 15.912 -1.001 1.00 24.32 64 ASP B C 1
ATOM 4711 O O . ASP B 2 61 ? 11.092 15.822 -1.665 1.00 29.32 64 ASP B O 1
ATOM 4716 N N . TRP B 2 62 ? 12.944 14.879 -0.831 1.00 24.48 65 TRP B N 1
ATOM 4717 C CA . TRP B 2 62 ? 12.614 13.598 -1.441 1.00 23.00 65 TRP B CA 1
ATOM 4718 C C . TRP B 2 62 ? 11.770 12.709 -0.540 1.00 23.29 65 TRP B C 1
ATOM 4719 O O . TRP B 2 62 ? 11.445 11.580 -0.940 1.00 21.65 65 TRP B O 1
ATOM 4730 N N . ILE B 2 63 ? 11.403 13.192 0.659 1.00 22.91 66 ILE B N 1
ATOM 4731 C CA . ILE B 2 63 ? 10.300 12.651 1.444 1.00 21.16 66 ILE B CA 1
ATOM 4732 C C . ILE B 2 63 ? 9.188 13.702 1.398 1.00 24.60 66 ILE B C 1
ATOM 4733 O O . ILE B 2 63 ? 9.389 14.841 1.843 1.00 24.34 66 ILE B O 1
ATOM 4738 N N . ALA B 2 64 ? 8.036 13.337 0.822 1.00 23.84 67 ALA B N 1
ATOM 4739 C CA . ALA B 2 64 ? 6.990 14.301 0.460 1.00 25.98 67 ALA B CA 1
ATOM 4740 C C . ALA B 2 64 ? 6.684 15.286 1.586 1.00 24.98 67 ALA B C 1
ATOM 4741 O O . ALA B 2 64 ? 6.308 14.890 2.695 1.00 24.00 67 ALA B O 1
ATOM 4743 N N . GLY B 2 65 ? 6.804 16.580 1.273 1.00 22.68 68 GLY B N 1
ATOM 4744 C CA . GLY B 2 65 ? 6.551 17.645 2.227 1.00 22.62 68 GLY B CA 1
ATOM 4745 C C . GLY B 2 65 ? 7.789 18.214 2.892 1.00 23.68 68 GLY B C 1
ATOM 4746 O O . GLY B 2 65 ? 7.712 19.308 3.457 1.00 24.89 68 GLY B O 1
ATOM 4747 N N . GLY B 2 66 ? 8.922 17.517 2.830 1.00 24.43 69 GLY B N 1
ATOM 4748 C CA . GLY B 2 66 ? 10.130 18.005 3.495 1.00 23.65 69 GLY B CA 1
ATOM 4749 C C . GLY B 2 66 ? 10.664 19.298 2.892 1.00 25.77 69 GLY B C 1
ATOM 4750 O O . GLY B 2 66 ? 10.574 19.543 1.684 1.00 25.03 69 GLY B O 1
ATOM 4751 N N . LEU B 2 67 ? 11.235 20.150 3.760 1.00 24.86 70 LEU B N 1
ATOM 4752 C CA . LEU B 2 67 ? 11.766 21.443 3.337 1.00 25.85 70 LEU B CA 1
ATOM 4753 C C . LEU B 2 67 ? 13.288 21.459 3.197 1.00 27.43 70 LEU B C 1
ATOM 4754 O O . LEU B 2 67 ? 13.842 22.468 2.748 1.00 25.92 70 LEU B O 1
ATOM 4759 N N . ASP B 2 68 ? 13.970 20.388 3.578 1.00 23.83 71 ASP B N 1
ATOM 4760 C CA . ASP B 2 68 ? 15.424 20.332 3.554 1.00 23.28 71 ASP B CA 1
ATOM 4761 C C . ASP B 2 68 ? 15.881 19.756 2.204 1.00 21.95 71 ASP B C 1
ATOM 4762 O O . ASP B 2 68 ? 15.104 19.645 1.254 1.00 22.28 71 ASP B O 1
ATOM 4767 N N . TRP B 2 69 ? 17.157 19.408 2.093 1.00 21.55 72 TRP B N 1
ATOM 4768 C CA . TRP B 2 69 ? 17.692 18.874 0.848 1.00 21.31 72 TRP B CA 1
ATOM 4769 C C . TRP B 2 69 ? 18.873 17.973 1.179 1.00 26.11 72 TRP B C 1
ATOM 4770 O O . TRP B 2 69 ? 19.490 18.084 2.249 1.00 25.80 72 TRP B O 1
ATOM 4781 N N . GLY B 2 70 ? 19.193 17.096 0.232 1.00 24.19 73 GLY B N 1
ATOM 4782 C CA . GLY B 2 70 ? 20.372 16.260 0.304 1.00 26.26 73 GLY B CA 1
ATOM 4783 C C . GLY B 2 70 ? 20.124 14.963 1.045 1.00 25.84 73 GLY B C 1
ATOM 4784 O O . GLY B 2 70 ? 19.058 14.724 1.631 1.00 26.49 73 GLY B O 1
ATOM 4785 N N . ASP B 2 71 ? 21.133 14.095 0.998 1.00 22.56 74 ASP B N 1
ATOM 4786 C CA . ASP B 2 71 ? 21.013 12.810 1.664 1.00 24.15 74 ASP B CA 1
ATOM 4787 C C . ASP B 2 71 ? 21.221 12.993 3.159 1.00 24.25 74 ASP B C 1
ATOM 4788 O O . ASP B 2 71 ? 21.730 14.017 3.620 1.00 26.44 74 ASP B O 1
ATOM 4793 N N . TRP B 2 72 ? 20.831 11.977 3.915 1.00 22.78 75 TRP B N 1
ATOM 4794 C CA . TRP B 2 72 ? 21.109 11.960 5.342 1.00 24.97 75 TRP B CA 1
ATOM 4795 C C . TRP B 2 72 ? 22.621 11.914 5.569 1.00 27.93 75 TRP B C 1
ATOM 4796 O O . TRP B 2 72 ? 23.395 11.543 4.679 1.00 26.80 75 TRP B O 1
ATOM 4807 N N . THR B 2 73 ? 23.048 12.303 6.780 1.00 23.50 76 THR B N 1
ATOM 4808 C CA . THR B 2 73 ? 24.482 12.324 7.068 1.00 22.37 76 THR B CA 1
ATOM 4809 C C . THR B 2 73 ? 25.031 10.942 7.351 1.00 24.68 76 THR B C 1
ATOM 4810 O O . THR B 2 73 ? 26.219 10.698 7.118 1.00 26.98 76 THR B O 1
ATOM 4814 N N . GLN B 2 74 ? 24.212 10.049 7.898 1.00 24.77 77 GLN B N 1
ATOM 4815 C CA . GLN B 2 74 ? 24.675 8.715 8.256 1.00 25.38 77 GLN B CA 1
ATOM 4816 C C . GLN B 2 74 ? 23.492 7.782 8.105 1.00 26.21 77 GLN B C 1
ATOM 4817 O O . GLN B 2 74 ? 22.414 8.088 8.629 1.00 25.78 77 GLN B O 1
ATOM 4823 N N . LYS B 2 75 ? 23.659 6.686 7.354 1.00 23.78 78 LYS B N 1
ATOM 4824 C CA . LYS B 2 75 ? 22.574 5.736 7.133 1.00 21.70 78 LYS B CA 1
ATOM 4825 C C . LYS B 2 75 ? 22.905 4.398 7.805 1.00 24.44 78 LYS B C 1
ATOM 4826 O O . LYS B 2 75 ? 23.994 4.217 8.371 1.00 27.01 78 LYS B O 1
ATOM 4832 N N . PHE B 2 76 ? 21.931 3.481 7.825 1.00 22.66 79 PHE B N 1
ATOM 4833 C CA . PHE B 2 76 ? 22.197 2.138 8.351 1.00 24.35 79 PHE B CA 1
ATOM 4834 C C . PHE B 2 76 ? 23.225 1.437 7.453 1.00 27.16 79 PHE B C 1
ATOM 4835 O O . PHE B 2 76 ? 23.324 1.735 6.267 1.00 24.50 79 PHE B O 1
ATOM 4843 N N . HIS B 2 77 ? 23.949 0.463 8.013 1.00 25.48 80 HIS B N 1
ATOM 4844 C CA . HIS B 2 77 ? 24.724 -0.448 7.163 1.00 26.75 80 HIS B CA 1
ATOM 4845 C C . HIS B 2 77 ? 23.830 -1.004 6.056 1.00 26.34 80 HIS B C 1
ATOM 4846 O O . HIS B 2 77 ? 22.721 -1.474 6.319 1.00 25.98 80 HIS B O 1
ATOM 4853 N N . GLY B 2 78 ? 24.317 -0.946 4.809 1.00 25.02 81 GLY B N 1
ATOM 4854 C CA . GLY B 2 78 ? 23.572 -1.374 3.660 1.00 25.86 81 GLY B CA 1
ATOM 4855 C C . GLY B 2 78 ? 22.897 -0.240 2.917 1.00 26.01 81 GLY B C 1
ATOM 4856 O O . GLY B 2 78 ? 22.726 -0.320 1.692 1.00 26.64 81 GLY B O 1
ATOM 4857 N N . GLY B 2 79 ? 22.516 0.818 3.630 1.00 25.58 82 GLY B N 1
ATOM 4858 C CA . GLY B 2 79 ? 21.982 2.015 3.011 1.00 24.38 82 GLY B CA 1
ATOM 4859 C C . GLY B 2 79 ? 20.584 2.433 3.442 1.00 24.66 82 GLY B C 1
ATOM 4860 O O . GLY B 2 79 ? 20.115 3.475 2.961 1.00 24.86 82 GLY B O 1
ATOM 4861 N N . ARG B 2 80 ? 19.873 1.707 4.321 1.00 24.45 83 ARG B N 1
ATOM 4862 C CA . ARG B 2 80 ? 18.557 2.167 4.759 1.00 27.49 83 ARG B CA 1
ATOM 4863 C C . ARG B 2 80 ? 18.654 3.611 5.266 1.00 25.60 83 ARG B C 1
ATOM 4864 O O . ARG B 2 80 ? 19.532 3.914 6.080 1.00 24.33 83 ARG B O 1
ATOM 4872 N N . PRO B 2 81 ? 17.820 4.522 4.777 1.00 27.04 84 PRO B N 1
ATOM 4873 C CA . PRO B 2 81 ? 17.918 5.927 5.196 1.00 25.21 84 PRO B CA 1
ATOM 4874 C C . PRO B 2 81 ? 17.377 6.138 6.602 1.00 24.80 84 PRO B C 1
ATOM 4875 O O . PRO B 2 81 ? 16.596 5.336 7.119 1.00 25.56 84 PRO B O 1
ATOM 4879 N N . SER B 2 82 ? 17.782 7.258 7.217 1.00 22.57 85 SER B N 1
ATOM 4880 C CA . SER B 2 82 ? 17.336 7.532 8.593 1.00 25.27 85 SER B CA 1
ATOM 4881 C C . SER B 2 82 ? 15.811 7.494 8.689 1.00 23.80 85 SER B C 1
ATOM 4882 O O . SER B 2 82 ? 15.238 6.828 9.559 1.00 23.49 85 SER B O 1
ATOM 4885 N N . TRP B 2 83 ? 15.143 8.190 7.771 1.00 23.17 86 TRP B N 1
ATOM 4886 C CA . TRP B 2 83 ? 13.735 7.992 7.479 1.00 21.79 86 TRP B CA 1
ATOM 4887 C C . TRP B 2 83 ? 13.612 7.829 5.969 1.00 21.17 86 TRP B C 1
ATOM 4888 O O . TRP B 2 83 ? 14.393 8.399 5.215 1.00 24.06 86 TRP B O 1
ATOM 4899 N N . GLY B 2 84 ? 12.631 7.057 5.528 1.00 19.92 87 GLY B N 1
ATOM 4900 C CA . GLY B 2 84 ? 12.537 6.887 4.085 1.00 23.90 87 GLY B CA 1
ATOM 4901 C C . GLY B 2 84 ? 11.182 6.399 3.627 1.00 24.54 87 GLY B C 1
ATOM 4902 O O . GLY B 2 84 ? 10.362 5.904 4.402 1.00 22.50 87 GLY B O 1
ATOM 4903 N N . ASN B 2 85 ? 10.986 6.499 2.312 1.00 22.14 88 ASN B N 1
ATOM 4904 C CA . ASN B 2 85 ? 9.721 6.106 1.707 1.00 22.47 88 ASN B CA 1
ATOM 4905 C C . ASN B 2 85 ? 9.482 4.611 1.777 1.00 23.91 88 ASN B C 1
ATOM 4906 O O . ASN B 2 85 ? 8.327 4.183 1.711 1.00 23.79 88 ASN B O 1
ATOM 4911 N N . GLU B 2 86 ? 10.539 3.806 1.908 1.00 23.27 89 GLU B N 1
ATOM 4912 C CA . GLU B 2 86 ? 10.371 2.357 2.014 1.00 24.48 89 GLU B CA 1
ATOM 4913 C C . GLU B 2 86 ? 9.687 1.917 3.310 1.00 26.05 89 GLU B C 1
ATOM 4914 O O . GLU B 2 86 ? 9.411 0.718 3.463 1.00 25.86 89 GLU B O 1
ATOM 4920 N N . SER B 2 87 ? 9.420 2.839 4.245 1.00 24.27 90 SER B N 1
ATOM 4921 C CA . SER B 2 87 ? 8.836 2.445 5.542 1.00 21.98 90 SER B CA 1
ATOM 4922 C C . SER B 2 87 ? 7.358 2.073 5.459 1.00 23.14 90 SER B C 1
ATOM 4923 O O . SER B 2 87 ? 6.832 1.463 6.403 1.00 21.86 90 SER B O 1
ATOM 4926 N N . THR B 2 88 ? 6.661 2.427 4.367 1.00 25.06 91 THR B N 1
ATOM 4927 C CA . THR B 2 88 ? 5.233 2.168 4.312 1.00 24.81 91 THR B CA 1
ATOM 4928 C C . THR B 2 88 ? 4.786 2.089 2.859 1.00 21.28 91 THR B C 1
ATOM 4929 O O . THR B 2 88 ? 5.387 2.711 1.980 1.00 22.45 91 THR B O 1
ATOM 4933 N N . GLU B 2 89 ? 3.698 1.352 2.634 1.00 22.46 92 GLU B N 1
ATOM 4934 C CA . GLU B 2 89 ? 3.120 1.294 1.289 1.00 25.13 92 GLU B CA 1
ATOM 4935 C C . GLU B 2 89 ? 2.369 2.572 0.922 1.00 26.48 92 GLU B C 1
ATOM 4936 O O . GLU B 2 89 ? 2.220 2.874 -0.269 1.00 24.46 92 GLU B O 1
ATOM 4942 N N . LEU B 2 90 ? 1.876 3.327 1.908 1.00 24.07 93 LEU B N 1
ATOM 4943 C CA . LEU B 2 90 ? 1.013 4.454 1.597 1.00 23.55 93 LEU B CA 1
ATOM 4944 C C . LEU B 2 90 ? 1.844 5.621 1.091 1.00 23.16 93 LEU B C 1
ATOM 4945 O O . LEU B 2 90 ? 3.036 5.744 1.399 1.00 24.86 93 LEU B O 1
ATOM 4950 N N . ARG B 2 91 ? 1.209 6.476 0.280 1.00 22.22 94 ARG B N 1
ATOM 4951 C CA . ARG B 2 91 ? 1.878 7.631 -0.303 1.00 21.80 94 ARG B CA 1
ATOM 4952 C C . ARG B 2 91 ? 1.030 8.878 -0.085 1.00 22.37 94 ARG B C 1
ATOM 4953 O O . ARG B 2 91 ? -0.192 8.806 0.080 1.00 22.92 94 ARG B O 1
ATOM 4961 N N . THR B 2 92 ? 1.682 10.035 -0.150 1.00 22.78 95 THR B N 1
ATOM 4962 C CA . THR B 2 92 ? 0.977 11.295 0.042 1.00 20.50 95 THR B CA 1
ATOM 4963 C C . THR B 2 92 ? 1.774 12.401 -0.633 1.00 21.66 95 THR B C 1
ATOM 4964 O O . THR B 2 92 ? 2.971 12.257 -0.865 1.00 23.59 95 THR B O 1
ATOM 4968 N N . THR B 2 93 ? 1.099 13.526 -0.932 1.00 21.04 96 THR B N 1
ATOM 4969 C CA . THR B 2 93 ? 1.836 14.711 -1.361 1.00 23.04 96 THR B CA 1
ATOM 4970 C C . THR B 2 93 ? 2.497 15.477 -0.209 1.00 24.00 96 THR B C 1
ATOM 4971 O O . THR B 2 93 ? 3.306 16.374 -0.486 1.00 24.30 96 THR B O 1
ATOM 4975 N N . ASP B 2 94 ? 2.187 15.171 1.058 1.00 23.98 97 ASP B N 1
ATOM 4976 C CA . ASP B 2 94 ? 2.831 15.881 2.170 1.00 22.31 97 ASP B CA 1
ATOM 4977 C C . ASP B 2 94 ? 2.612 15.100 3.468 1.00 23.42 97 ASP B C 1
ATOM 4978 O O . ASP B 2 94 ? 1.508 15.120 4.042 1.00 21.58 97 ASP B O 1
ATOM 4983 N N . TRP B 2 95 ? 3.664 14.451 3.954 1.00 19.84 98 TRP B N 1
ATOM 4984 C CA . TRP B 2 95 ? 3.508 13.700 5.201 1.00 22.26 98 TRP B CA 1
ATOM 4985 C C . TRP B 2 95 ? 3.225 14.578 6.408 1.00 22.99 98 TRP B C 1
ATOM 4986 O O . TRP B 2 95 ? 2.865 14.039 7.466 1.00 22.80 98 TRP B O 1
ATOM 4997 N N . TYR B 2 96 ? 3.395 15.892 6.295 1.00 21.39 99 TYR B N 1
ATOM 4998 C CA . TYR B 2 96 ? 3.159 16.771 7.438 1.00 23.02 99 TYR B CA 1
ATOM 4999 C C . TYR B 2 96 ? 1.689 17.164 7.612 1.00 25.98 99 TYR B C 1
ATOM 5000 O O . TYR B 2 96 ? 1.374 17.862 8.581 1.00 27.95 99 TYR B O 1
ATOM 5009 N N . ARG B 2 97 ? 0.786 16.718 6.726 1.00 22.52 100 ARG B N 1
ATOM 5010 C CA . ARG B 2 97 ? -0.583 17.246 6.707 1.00 20.52 100 ARG B CA 1
ATOM 5011 C C . ARG B 2 97 ? -1.376 16.882 7.966 1.00 21.01 100 ARG B C 1
ATOM 5012 O O . ARG B 2 97 ? -2.235 17.674 8.395 1.00 20.68 100 ARG B O 1
ATOM 5020 N N . HIS B 2 98 ? -1.084 15.730 8.587 1.00 21.14 101 HIS B N 1
ATOM 5021 C CA . HIS B 2 98 ? -1.875 15.246 9.730 1.00 21.19 101 HIS B CA 1
ATOM 5022 C C . HIS B 2 98 ? -1.961 16.272 10.868 1.00 24.02 101 HIS B C 1
ATOM 5023 O O . HIS B 2 98 ? -0.969 16.925 11.234 1.00 20.80 101 HIS B O 1
ATOM 5030 N N . ARG B 2 99 ? -3.157 16.378 11.450 1.00 21.89 102 ARG B N 1
ATOM 5031 C CA . ARG B 2 99 ? -3.400 17.185 12.647 1.00 24.26 102 ARG B CA 1
ATOM 5032 C C . ARG B 2 99 ? -4.274 16.393 13.602 1.00 23.24 102 ARG B C 1
ATOM 5033 O O . ARG B 2 99 ? -5.348 15.928 13.218 1.00 21.84 102 ARG B O 1
ATOM 5041 N N . ASP B 2 100 ? -3.823 16.242 14.830 1.00 21.34 103 ASP B N 1
ATOM 5042 C CA . ASP B 2 100 ? -4.674 15.717 15.900 1.00 20.73 103 ASP B CA 1
ATOM 5043 C C . ASP B 2 100 ? -5.788 16.723 16.180 1.00 20.60 103 ASP B C 1
ATOM 5044 O O . ASP B 2 100 ? -5.480 17.884 16.479 1.00 22.59 103 ASP B O 1
ATOM 5049 N N . PRO B 2 101 ? -7.074 16.357 16.083 1.00 23.48 104 PRO B N 1
ATOM 5050 C CA . PRO B 2 101 ? -8.131 17.343 16.391 1.00 25.87 104 PRO B CA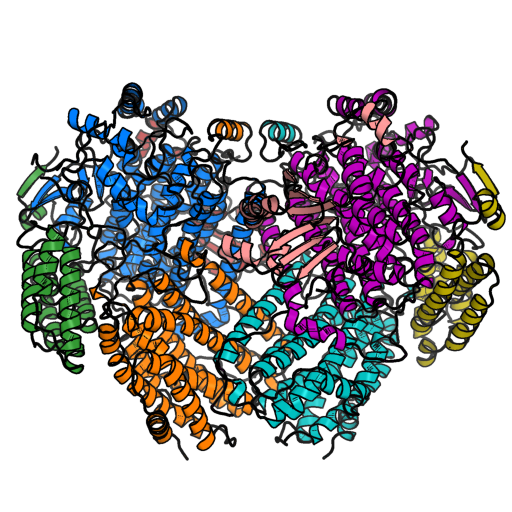 1
ATOM 5051 C C . PRO B 2 101 ? -8.141 17.779 17.851 1.00 25.84 104 PRO B C 1
ATOM 5052 O O . PRO B 2 101 ? -8.672 18.854 18.152 1.00 24.17 104 PRO B O 1
ATOM 5056 N N . ALA B 2 102 ? -7.559 17.002 18.755 1.00 23.13 105 ALA B N 1
ATOM 5057 C CA . ALA B 2 102 ? -7.430 17.488 20.135 1.00 22.71 105 ALA B CA 1
ATOM 5058 C C . ALA B 2 102 ? -6.229 18.402 20.317 1.00 22.41 105 ALA B C 1
ATOM 5059 O O . ALA B 2 102 ? -6.052 18.949 21.417 1.00 24.17 105 ALA B O 1
ATOM 5061 N N . ARG B 2 103 ? -5.390 18.567 19.283 1.00 21.08 106 ARG B N 1
ATOM 5062 C CA . ARG B 2 103 ? -4.271 19.513 19.316 1.00 22.72 106 ARG B CA 1
ATOM 5063 C C . ARG B 2 103 ? -3.317 19.241 20.482 1.00 20.83 106 ARG B C 1
ATOM 5064 O O . ARG B 2 103 ? -2.837 20.161 21.142 1.00 21.63 106 ARG B O 1
ATOM 5072 N N . ARG B 2 104 ? -3.007 17.972 20.713 1.00 20.91 107 ARG B N 1
ATOM 5073 C CA . ARG B 2 104 ? -2.156 17.603 21.837 1.00 24.24 107 ARG B CA 1
ATOM 5074 C C . ARG B 2 104 ? -0.686 17.714 21.448 1.00 23.67 107 ARG B C 1
ATOM 5075 O O . ARG B 2 104 ? -0.179 16.936 20.627 1.00 23.57 107 ARG B O 1
ATOM 5083 N N . TRP B 2 105 ? -0.003 18.686 22.033 1.00 22.05 108 TRP B N 1
ATOM 5084 C CA . TRP B 2 105 ? 1.439 18.585 22.185 1.00 23.35 108 TRP B CA 1
ATOM 5085 C C . TRP B 2 105 ? 1.686 18.020 23.594 1.00 22.78 108 TRP B C 1
ATOM 5086 O O . TRP B 2 105 ? 0.743 17.628 24.272 1.00 23.39 108 TRP B O 1
ATOM 5097 N N . HIS B 2 106 ? 2.947 17.930 24.043 1.00 18.98 109 HIS B N 1
ATOM 5098 C CA . HIS B 2 106 ? 3.199 17.148 25.259 1.00 19.04 109 HIS B CA 1
ATOM 5099 C C . HIS B 2 106 ? 2.485 17.749 26.464 1.00 21.10 109 HIS B C 1
ATOM 5100 O O . HIS B 2 106 ? 1.905 17.012 27.264 1.00 22.17 109 HIS B O 1
ATOM 5107 N N . HIS B 2 107 ? 2.485 19.082 26.593 1.00 22.13 110 HIS B N 1
ATOM 5108 C CA . HIS B 2 107 ? 1.965 19.693 27.823 1.00 20.65 110 HIS B CA 1
ATOM 5109 C C . HIS B 2 107 ? 0.468 19.453 28.051 1.00 21.12 110 HIS B C 1
ATOM 5110 O O . HIS B 2 107 ? 0.106 18.989 29.147 1.00 20.75 110 HIS B O 1
ATOM 5117 N N . PRO B 2 108 ? -0.445 19.736 27.109 1.00 21.88 111 PRO B N 1
ATOM 5118 C CA . PRO B 2 108 ? -1.860 19.440 27.392 1.00 21.96 111 PRO B CA 1
ATOM 5119 C C . PRO B 2 108 ? -2.117 17.966 27.589 1.00 23.66 111 PRO B C 1
ATOM 5120 O O . PRO B 2 108 ? -3.038 17.595 28.334 1.00 23.79 111 PRO B O 1
ATOM 5124 N N . TYR B 2 109 ? -1.330 17.106 26.928 1.00 21.46 112 TYR B N 1
ATOM 5125 C CA . TYR B 2 109 ? -1.487 15.667 27.106 1.00 20.35 112 TYR B CA 1
ATOM 5126 C C . TYR B 2 109 ? -1.196 15.245 28.553 1.00 22.41 112 TYR B C 1
ATOM 5127 O O . TYR B 2 109 ? -2.015 14.558 29.179 1.00 24.05 112 TYR B O 1
ATOM 5136 N N . VAL B 2 110 ? -0.051 15.652 29.116 1.00 20.19 113 VAL B N 1
ATOM 5137 C CA . VAL B 2 110 ? 0.210 15.196 30.497 1.00 20.24 113 VAL B CA 1
ATOM 5138 C C . VAL B 2 110 ? -0.621 15.982 31.508 1.00 22.92 113 VAL B C 1
ATOM 5139 O O . VAL B 2 110 ? -0.913 15.474 32.600 1.00 23.72 113 VAL B O 1
ATOM 5143 N N . LYS B 2 111 ? -0.984 17.225 31.192 1.00 20.28 114 LYS B N 1
ATOM 5144 C CA . LYS B 2 111 ? -1.871 17.981 32.075 1.00 22.95 114 LYS B CA 1
ATOM 5145 C C . LYS B 2 111 ? -3.186 17.231 32.295 1.00 25.54 114 LYS B C 1
ATOM 5146 O O . LYS B 2 111 ? -3.655 17.079 33.438 1.00 22.67 114 LYS B O 1
ATOM 5152 N N . ASP B 2 112 ? -3.809 16.767 31.204 1.00 23.48 115 ASP B N 1
ATOM 5153 C CA . ASP B 2 112 ? -5.077 16.050 31.315 1.00 22.77 115 ASP B CA 1
ATOM 5154 C C . ASP B 2 112 ? -4.903 14.721 32.041 1.00 20.69 115 ASP B C 1
ATOM 5155 O O . ASP B 2 112 ? -5.704 14.373 32.917 1.00 22.51 115 ASP B O 1
ATOM 5160 N N . LYS B 2 113 ? -3.876 13.939 31.679 1.00 20.80 116 LYS B N 1
ATOM 5161 C CA . LYS B 2 113 ? -3.699 12.653 32.371 1.00 19.75 116 LYS B CA 1
ATOM 5162 C C . LYS B 2 113 ? -3.328 12.839 33.850 1.00 20.64 116 LYS B C 1
ATOM 5163 O O . LYS B 2 113 ? -3.682 11.992 34.696 1.00 21.77 116 LYS B O 1
ATOM 5169 N N . SER B 2 114 ? -2.642 13.935 34.196 1.00 20.72 117 SER B N 1
ATOM 5170 C CA . SER B 2 114 ? -2.389 14.204 35.616 1.00 21.71 117 SER B CA 1
ATOM 5171 C C . SER B 2 114 ? -3.686 14.388 36.396 1.00 22.72 117 SER B C 1
ATOM 5172 O O . SER B 2 114 ? -3.796 13.937 37.547 1.00 21.78 117 SER B O 1
ATOM 5175 N N . GLU B 2 115 ? -4.662 15.097 35.812 1.00 20.57 118 GLU B N 1
ATOM 5176 C CA . GLU B 2 115 ? -5.962 15.264 36.472 1.00 22.72 118 GLU B CA 1
ATOM 5177 C C . GLU B 2 115 ? -6.573 13.911 36.803 1.00 22.63 118 GLU B C 1
ATOM 5178 O O . GLU B 2 115 ? -7.003 13.664 37.933 1.00 21.49 118 GLU B O 1
ATOM 5184 N N . GLU B 2 116 ? -6.588 13.015 35.811 1.00 22.66 119 GLU B N 1
ATOM 5185 C CA . GLU B 2 116 ? -7.119 11.672 35.987 1.00 21.57 119 GLU B CA 1
ATOM 5186 C C . GLU B 2 116 ? -6.313 10.883 37.025 1.00 24.00 119 GLU B C 1
ATOM 5187 O O . GLU B 2 116 ? -6.880 10.117 37.810 1.00 22.79 119 GLU B O 1
ATOM 5193 N N . ALA B 2 117 ? -4.993 11.057 37.038 1.00 21.70 120 ALA B N 1
ATOM 5194 C CA . ALA B 2 117 ? -4.148 10.345 37.990 1.00 21.19 120 ALA B CA 1
ATOM 5195 C C . ALA B 2 117 ? -4.526 10.687 39.424 1.00 22.67 120 ALA B C 1
ATOM 5196 O O . ALA B 2 117 ? -4.674 9.795 40.271 1.00 23.30 120 ALA B O 1
ATOM 5198 N N . ARG B 2 118 ? -4.656 11.984 39.720 1.00 21.56 121 ARG B N 1
ATOM 5199 C CA . ARG B 2 118 ? -4.871 12.403 41.106 1.00 23.24 121 ARG B CA 1
ATOM 5200 C C . ARG B 2 118 ? -6.301 12.131 41.542 1.00 23.70 121 ARG B C 1
ATOM 5201 O O . ARG B 2 118 ? -6.542 11.632 42.655 1.00 22.03 121 ARG B O 1
ATOM 5209 N N . TYR B 2 119 ? -7.258 12.403 40.652 1.00 21.08 122 TYR B N 1
ATOM 5210 C CA . TYR B 2 119 ? -8.653 12.176 40.999 1.00 22.00 122 TYR B CA 1
ATOM 5211 C C . TYR B 2 119 ? -8.919 10.689 41.203 1.00 23.10 122 TYR B C 1
ATOM 5212 O O . TYR B 2 119 ? -9.680 10.312 42.103 1.00 22.44 122 TYR B O 1
ATOM 5221 N N . THR B 2 120 ? -8.281 9.825 40.395 1.00 23.31 123 THR B N 1
ATOM 5222 C CA . THR B 2 120 ? -8.424 8.382 40.605 1.00 22.83 123 THR B CA 1
ATOM 5223 C C . THR B 2 120 ? -8.073 7.980 42.048 1.00 23.24 123 THR B C 1
ATOM 5224 O O . THR B 2 120 ? -8.818 7.232 42.703 1.00 23.12 123 THR B O 1
ATOM 5228 N N . GLN B 2 121 ? -6.943 8.474 42.573 1.00 19.76 124 GLN B N 1
ATOM 5229 C CA . GLN B 2 121 ? -6.561 8.089 43.935 1.00 22.70 124 GLN B CA 1
ATOM 5230 C C . GLN B 2 121 ? -7.518 8.656 44.984 1.00 22.77 124 GLN B C 1
ATOM 5231 O O . GLN B 2 121 ? -7.787 7.989 45.997 1.00 23.74 124 GLN B O 1
ATOM 5237 N N . ARG B 2 122 ? -8.064 9.859 44.761 1.00 21.06 125 ARG B N 1
ATOM 5238 C CA . ARG B 2 122 ? -9.061 10.378 45.702 1.00 23.87 125 ARG B CA 1
ATOM 5239 C C . ARG B 2 122 ? -10.340 9.552 45.640 1.00 25.21 125 ARG B C 1
ATOM 5240 O O . ARG B 2 122 ? -10.951 9.234 46.677 1.00 23.05 125 ARG B O 1
ATOM 5248 N N . PHE B 2 123 ? -10.758 9.195 44.424 1.00 23.01 126 PHE B N 1
ATOM 5249 C CA . PHE B 2 123 ? -11.925 8.342 44.265 1.00 20.22 126 PHE B CA 1
ATOM 5250 C C . PHE B 2 123 ? -11.749 7.004 44.988 1.00 23.89 126 PHE B C 1
ATOM 5251 O O . PHE B 2 123 ? -12.671 6.529 45.671 1.00 24.56 126 PHE B O 1
ATOM 5259 N N . LEU B 2 124 ? -10.574 6.386 44.872 1.00 20.63 127 LEU B N 1
ATOM 5260 C CA . LEU B 2 124 ? -10.376 5.083 45.512 1.00 21.78 127 LEU B CA 1
ATOM 5261 C C . LEU B 2 124 ? -10.410 5.190 47.035 1.00 22.78 127 LEU B C 1
ATOM 5262 O O . LEU B 2 124 ? -10.972 4.316 47.719 1.00 24.18 127 LEU B O 1
ATOM 5267 N N . ALA B 2 125 ? -9.762 6.212 47.596 1.00 23.50 128 ALA B N 1
ATOM 5268 C CA . ALA B 2 125 ? -9.796 6.369 49.055 1.00 21.87 128 ALA B CA 1
ATOM 5269 C C . ALA B 2 125 ? -11.223 6.555 49.554 1.00 26.00 128 ALA B C 1
ATOM 5270 O O . ALA B 2 125 ? -11.586 6.071 50.645 1.00 25.11 128 ALA B O 1
ATOM 5272 N N . ALA B 2 126 ? -12.052 7.267 48.778 1.00 23.73 129 ALA B N 1
ATOM 5273 C CA . ALA B 2 126 ? -13.437 7.464 49.208 1.00 26.92 129 ALA B CA 1
ATOM 5274 C C . ALA B 2 126 ? -14.273 6.205 48.990 1.00 26.11 129 ALA B C 1
ATOM 5275 O O . ALA B 2 126 ? -15.150 5.885 49.807 1.00 26.07 129 ALA B O 1
ATOM 5277 N N . TYR B 2 127 ? -14.026 5.491 47.884 1.00 21.10 130 TYR B N 1
ATOM 5278 C CA . TYR B 2 127 ? -14.804 4.292 47.563 1.00 22.64 130 TYR B CA 1
ATOM 5279 C C . TYR B 2 127 ? -14.556 3.199 48.592 1.00 25.50 130 TYR B C 1
ATOM 5280 O O . TYR B 2 127 ? -15.491 2.505 49.028 1.00 24.44 130 TYR B O 1
ATOM 5289 N N . SER B 2 128 ? -13.294 3.027 48.983 1.00 23.79 131 SER B N 1
ATOM 5290 C CA . SER B 2 128 ? -12.997 2.098 50.064 1.00 25.51 131 SER B CA 1
ATOM 5291 C C . SER B 2 128 ? -13.645 2.562 51.368 1.00 26.16 131 SER B C 1
ATOM 5292 O O . SER B 2 128 ? -14.196 1.742 52.106 1.00 27.31 131 SER B O 1
ATOM 5295 N N . SER B 2 129 ? -13.625 3.875 51.651 1.00 25.41 132 SER B N 1
ATOM 5296 C CA . SER B 2 129 ? -14.276 4.399 52.860 1.00 27.01 132 SER B CA 1
ATOM 5297 C C . SER B 2 129 ? -15.787 4.218 52.826 1.00 28.60 132 SER B C 1
ATOM 5298 O O . SER B 2 129 ? -16.428 4.081 53.885 1.00 26.70 132 SER B O 1
ATOM 5301 N N . GLU B 2 130 ? -16.373 4.258 51.627 1.00 24.24 133 GLU B N 1
ATOM 5302 C CA . GLU B 2 130 ? -17.812 4.118 51.464 1.00 27.30 133 GLU B CA 1
ATOM 5303 C C . GLU B 2 130 ? -18.280 2.688 51.695 1.00 26.94 133 GLU B C 1
ATOM 5304 O O . GLU B 2 130 ? -19.434 2.485 52.077 1.00 28.38 133 GLU B O 1
ATOM 5310 N N . GLY B 2 131 ? -17.436 1.695 51.418 1.00 26.73 134 GLY B N 1
ATOM 5311 C CA . GLY B 2 131 ? -17.885 0.309 51.478 1.00 26.00 134 GLY B CA 1
ATOM 5312 C C . GLY B 2 131 ? -18.760 -0.142 50.330 1.00 28.43 134 GLY B C 1
ATOM 5313 O O . GLY B 2 131 ? -19.450 -1.156 50.454 1.00 28.35 134 GLY B O 1
ATOM 5314 N N . SER B 2 132 ? -18.741 0.574 49.196 1.00 26.90 135 SER B N 1
ATOM 5315 C CA . SER B 2 132 ? -19.684 0.295 48.126 1.00 26.94 135 SER B CA 1
ATOM 5316 C C . SER B 2 132 ? -19.446 -1.049 47.448 1.00 26.05 135 SER B C 1
ATOM 5317 O O . SER B 2 132 ? -20.335 -1.519 46.734 1.00 27.32 135 SER B O 1
ATOM 5320 N N . ILE B 2 133 ? -18.282 -1.677 47.641 1.00 25.29 136 ILE B N 1
ATOM 5321 C CA . ILE B 2 133 ? -18.037 -2.992 47.049 1.00 28.66 136 ILE B CA 1
ATOM 5322 C C . ILE B 2 133 ? -18.979 -4.053 47.611 1.00 29.30 136 ILE B C 1
ATOM 5323 O O . ILE B 2 133 ? -19.112 -5.134 47.024 1.00 28.28 136 ILE B O 1
ATOM 5328 N N . ARG B 2 134 ? -19.670 -3.752 48.716 1.00 27.22 137 ARG B N 1
ATOM 5329 C CA . ARG B 2 134 ? -20.478 -4.768 49.386 1.00 29.97 137 ARG B CA 1
ATOM 5330 C C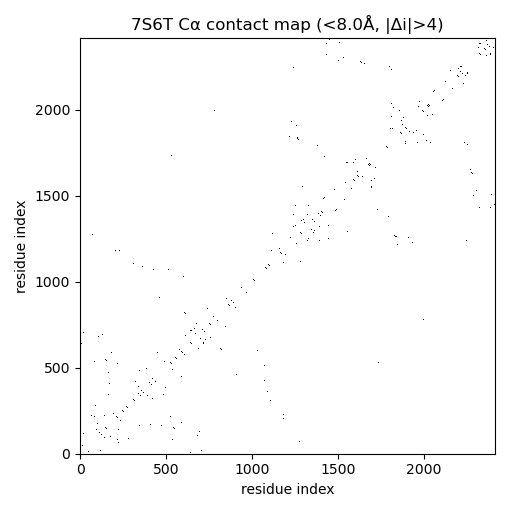 . ARG B 2 134 ? -21.628 -5.275 48.522 1.00 32.78 137 ARG B C 1
ATOM 5331 O O . ARG B 2 134 ? -22.119 -6.379 48.770 1.00 33.88 137 ARG B O 1
ATOM 5339 N N . THR B 2 135 ? -22.076 -4.518 47.514 1.00 28.25 138 THR B N 1
ATOM 5340 C CA . THR B 2 135 ? -23.238 -4.943 46.743 1.00 27.03 138 THR B CA 1
ATOM 5341 C C . THR B 2 135 ? -22.884 -5.536 45.378 1.00 29.47 138 THR B C 1
ATOM 5342 O O . THR B 2 135 ? -23.799 -5.882 44.616 1.00 29.88 138 THR B O 1
ATOM 5346 N N . ILE B 2 136 ? -21.596 -5.685 45.055 1.00 28.80 139 ILE B N 1
ATOM 5347 C CA . ILE B 2 136 ? -21.231 -6.293 43.779 1.00 29.51 139 ILE B CA 1
ATOM 5348 C C . ILE B 2 136 ? -21.636 -7.764 43.782 1.00 32.95 139 ILE B C 1
ATOM 5349 O O . ILE B 2 136 ? -21.568 -8.448 44.815 1.00 30.59 139 ILE B O 1
ATOM 5354 N N . ASP B 2 137 ? -22.081 -8.260 42.635 1.00 30.63 140 ASP B N 1
ATOM 5355 C CA . ASP B 2 137 ? -22.333 -9.689 42.537 1.00 27.62 140 ASP B CA 1
ATOM 5356 C C . ASP B 2 137 ? -21.029 -10.462 42.738 1.00 29.96 140 ASP B C 1
ATOM 5357 O O . ASP B 2 137 ? -20.037 -10.187 42.050 1.00 31.64 140 ASP B O 1
ATOM 5362 N N . PRO B 2 138 ? -20.977 -11.422 43.669 1.00 29.45 141 PRO B N 1
ATOM 5363 C CA . PRO B 2 138 ? -19.697 -12.106 43.912 1.00 27.95 141 PRO B CA 1
ATOM 5364 C C . PRO B 2 138 ? -19.224 -12.961 42.746 1.00 28.35 141 PRO B C 1
ATOM 5365 O O . PRO B 2 138 ? -18.019 -13.022 42.482 1.00 28.60 141 PRO B O 1
ATOM 5369 N N . TYR B 2 139 ? -20.125 -13.634 42.042 1.00 28.17 142 TYR B N 1
ATOM 5370 C CA . TYR B 2 139 ? -19.682 -14.459 40.932 1.00 29.53 142 TYR B CA 1
ATOM 5371 C C . TYR B 2 139 ? -19.089 -13.590 39.823 1.00 29.19 142 TYR B C 1
ATOM 5372 O O . TYR B 2 139 ? -18.026 -13.912 39.281 1.00 29.16 142 TYR B O 1
ATOM 5381 N N . TRP B 2 140 ? -19.762 -12.481 39.484 1.00 27.51 143 TRP B N 1
ATOM 5382 C CA . TRP B 2 140 ? -19.196 -11.513 38.543 1.00 28.83 143 TRP B CA 1
ATOM 5383 C C . TRP B 2 140 ? -17.815 -11.053 38.995 1.00 28.61 143 TRP B C 1
ATOM 5384 O O . TRP B 2 140 ? -16.844 -11.091 38.224 1.00 27.46 143 TRP B O 1
ATOM 5395 N N . ARG B 2 141 ? -17.713 -10.640 40.260 1.00 25.40 144 ARG B N 1
ATOM 5396 C CA . ARG B 2 141 ? -16.460 -10.118 40.791 1.00 26.02 144 ARG B CA 1
ATOM 5397 C C . ARG B 2 141 ? -15.333 -11.138 40.648 1.00 29.37 144 ARG B C 1
ATOM 5398 O O . ARG B 2 141 ? -14.242 -10.818 40.159 1.00 27.09 144 ARG B O 1
ATOM 5406 N N . ASP B 2 142 ? -15.587 -12.381 41.058 1.00 30.11 145 ASP B N 1
ATOM 5407 C CA . ASP B 2 142 ? -14.540 -13.384 41.239 1.00 30.17 145 ASP B CA 1
ATOM 5408 C C . ASP B 2 142 ? -14.278 -14.219 40.003 1.00 29.43 145 ASP B C 1
ATOM 5409 O O . ASP B 2 142 ? -13.129 -14.599 39.756 1.00 32.26 145 ASP B O 1
ATOM 5414 N N . GLU B 2 143 ? -15.327 -14.569 39.262 1.00 27.72 146 GLU B N 1
ATOM 5415 C CA . GLU B 2 143 ? -15.175 -15.528 38.174 1.00 30.43 146 GLU B CA 1
ATOM 5416 C C . GLU B 2 143 ? -15.112 -14.883 36.801 1.00 32.28 146 GLU B C 1
ATOM 5417 O O . GLU B 2 143 ? -14.608 -15.512 35.855 1.00 33.06 146 GLU B O 1
ATOM 5423 N N . ILE B 2 144 ? -15.655 -13.682 36.642 1.00 29.40 147 ILE B N 1
ATOM 5424 C CA . ILE B 2 144 ? -15.726 -13.032 35.330 1.00 28.95 147 ILE B CA 1
ATOM 5425 C C . ILE B 2 144 ? -14.801 -11.829 35.275 1.00 28.82 147 ILE B C 1
ATOM 5426 O O . ILE B 2 144 ? -13.865 -11.784 34.470 1.00 29.87 147 ILE B O 1
ATOM 5431 N N . LEU B 2 145 ? -15.041 -10.847 36.138 1.00 26.85 148 LEU B N 1
ATOM 5432 C CA . LEU B 2 145 ? -14.233 -9.639 36.188 1.00 28.69 148 LEU B CA 1
ATOM 5433 C C . LEU B 2 145 ? -12.773 -9.949 36.489 1.00 31.12 148 LEU B C 1
ATOM 5434 O O . LEU B 2 145 ? -11.890 -9.666 35.674 1.00 30.85 148 LEU B O 1
ATOM 5439 N N . ASN B 2 146 ? -12.491 -10.535 37.668 1.00 28.12 149 ASN B N 1
ATOM 5440 C CA . ASN B 2 146 ? -11.100 -10.746 38.060 1.00 28.16 149 ASN B CA 1
ATOM 5441 C C . ASN B 2 146 ? -10.317 -11.499 36.990 1.00 30.18 149 ASN B C 1
ATOM 5442 O O . ASN B 2 146 ? -9.176 -11.139 36.670 1.00 30.03 149 ASN B O 1
ATOM 5447 N N . LYS B 2 147 ? -10.923 -12.545 36.423 1.00 28.22 150 LYS B N 1
ATOM 5448 C CA . LYS B 2 147 ? -10.215 -13.454 35.539 1.00 26.23 150 LYS B CA 1
ATOM 5449 C C . LYS B 2 147 ? -10.153 -12.930 34.102 1.00 24.66 150 LYS B C 1
ATOM 5450 O O . LYS B 2 147 ? -9.071 -12.878 33.511 1.00 27.35 150 LYS B O 1
ATOM 5456 N N . TYR B 2 148 ? -11.300 -12.561 33.519 1.00 26.91 151 TYR B N 1
ATOM 5457 C CA . TYR B 2 148 ? -11.373 -12.215 32.097 1.00 27.08 151 TYR B CA 1
ATOM 5458 C C . TYR B 2 148 ? -11.163 -10.729 31.813 1.00 25.98 151 TYR B C 1
ATOM 5459 O O . TYR B 2 148 ? -10.646 -10.387 30.740 1.00 25.44 151 TYR B O 1
ATOM 5468 N N . PHE B 2 149 ? -11.553 -9.835 32.728 1.00 29.18 152 PHE B N 1
ATOM 5469 C CA . PHE B 2 149 ? -11.112 -8.447 32.592 1.00 27.01 152 PHE B CA 1
ATOM 5470 C C . PHE B 2 149 ? -9.614 -8.369 32.832 1.00 26.64 152 PHE B C 1
ATOM 5471 O O . PHE B 2 149 ? -8.895 -7.678 32.103 1.00 27.08 152 PHE B O 1
ATOM 5479 N N . GLY B 2 150 ? -9.122 -9.102 33.840 1.00 24.49 153 GLY B N 1
ATOM 5480 C CA . GLY B 2 150 ? -7.684 -9.233 33.998 1.00 25.47 153 GLY B CA 1
ATOM 5481 C C . GLY B 2 150 ? -6.989 -9.672 32.721 1.00 25.91 153 GLY B C 1
ATOM 5482 O O . GLY B 2 150 ? -5.975 -9.091 32.324 1.00 24.57 153 GLY B O 1
ATOM 5483 N N . ALA B 2 151 ? -7.510 -10.724 32.072 1.00 23.74 154 ALA B N 1
ATOM 5484 C CA . ALA B 2 151 ? -6.850 -11.223 30.866 1.00 25.78 154 ALA B CA 1
ATOM 5485 C C . ALA B 2 151 ? -6.834 -10.166 29.768 1.00 26.36 154 ALA B C 1
ATOM 5486 O O . ALA B 2 151 ? -5.910 -10.137 28.941 1.00 25.96 154 ALA B O 1
ATOM 5488 N N . LEU B 2 152 ? -7.837 -9.288 29.752 1.00 27.24 155 LEU B N 1
ATOM 5489 C CA . LEU B 2 152 ? -7.915 -8.248 28.721 1.00 23.95 155 LEU B CA 1
ATOM 5490 C C . LEU B 2 152 ? -6.754 -7.261 28.792 1.00 27.29 155 LEU B C 1
ATOM 5491 O O . LEU B 2 152 ? -6.434 -6.638 27.773 1.00 27.61 155 LEU B O 1
ATOM 5496 N N . LEU B 2 153 ? -6.072 -7.142 29.947 1.00 26.13 156 LEU B N 1
ATOM 5497 C CA . LEU B 2 153 ? -4.935 -6.225 30.026 1.00 23.52 156 LEU B CA 1
ATOM 5498 C C . LEU B 2 153 ? -3.842 -6.612 29.031 1.00 25.24 156 LEU B C 1
ATOM 5499 O O . LEU B 2 153 ? -3.073 -5.748 28.578 1.00 24.84 156 LEU B O 1
ATOM 5504 N N . TYR B 2 154 ? -3.744 -7.910 28.701 1.00 23.37 157 TYR B N 1
ATOM 5505 C CA . TYR B 2 154 ? -2.730 -8.374 27.762 1.00 24.36 157 TYR B CA 1
ATOM 5506 C C . TYR B 2 154 ? -3.023 -7.905 26.335 1.00 23.64 157 TYR B C 1
ATOM 5507 O O . TYR B 2 154 ? -2.090 -7.711 25.546 1.00 25.19 157 TYR B O 1
ATOM 5516 N N . SER B 2 155 ? -4.293 -7.739 25.986 1.00 24.21 158 SER B N 1
ATOM 5517 C CA . SER B 2 155 ? -4.633 -7.154 24.689 1.00 24.65 158 SER B CA 1
ATOM 5518 C C . SER B 2 155 ? -4.167 -5.701 24.630 1.00 26.58 158 SER B C 1
ATOM 5519 O O . SER B 2 155 ? -3.564 -5.267 23.646 1.00 25.37 158 SER B O 1
ATOM 5522 N N . GLU B 2 156 ? -4.430 -4.941 25.702 1.00 24.97 159 GLU B N 1
ATOM 5523 C CA . GLU B 2 156 ? -4.016 -3.541 25.740 1.00 27.74 159 GLU B CA 1
ATOM 5524 C C . GLU B 2 156 ? -2.501 -3.430 25.710 1.00 26.76 159 GLU B C 1
ATOM 5525 O O . GLU B 2 156 ? -1.942 -2.594 24.988 1.00 24.17 159 GLU B O 1
ATOM 5531 N N . TYR B 2 157 ? -1.825 -4.292 26.471 1.00 25.05 160 TYR B N 1
ATOM 5532 C CA . TYR B 2 157 ? -0.369 -4.286 26.519 1.00 22.23 160 TYR B CA 1
ATOM 5533 C C . TYR B 2 157 ? 0.236 -4.594 25.154 1.00 24.85 160 TYR B C 1
ATOM 5534 O O . TYR B 2 157 ? 1.203 -3.944 24.742 1.00 25.88 160 TYR B O 1
ATOM 5543 N N . GLY B 2 158 ? -0.304 -5.590 24.452 1.00 24.15 161 GLY B N 1
ATOM 5544 C CA . GLY B 2 158 ? 0.198 -5.892 23.114 1.00 22.02 161 GLY B CA 1
ATOM 5545 C C . GLY B 2 158 ? -0.017 -4.750 22.136 1.00 25.27 161 GLY B C 1
ATOM 5546 O O . GLY B 2 158 ? 0.853 -4.448 21.319 1.00 25.75 161 GLY B O 1
ATOM 5547 N N . LEU B 2 159 ? -1.180 -4.104 22.195 1.00 22.57 162 LEU B N 1
ATOM 5548 C CA . LEU B 2 159 ? -1.398 -2.934 21.347 1.00 25.01 162 LEU B CA 1
ATOM 5549 C C . LEU B 2 159 ? -0.439 -1.804 21.705 1.00 24.24 162 LEU B C 1
ATOM 5550 O O . LEU B 2 159 ? 0.042 -1.101 20.819 1.00 22.57 162 LEU B O 1
ATOM 5555 N N . PHE B 2 160 ? -0.159 -1.604 23.004 1.00 22.71 163 PHE B N 1
ATOM 5556 C CA . PHE B 2 160 ? 0.873 -0.644 23.389 1.00 22.71 163 PHE B CA 1
ATOM 5557 C C . PHE B 2 160 ? 2.181 -0.925 22.648 1.00 25.22 163 PHE B C 1
ATOM 5558 O O . PHE B 2 160 ? 2.752 -0.035 21.996 1.00 24.55 163 PHE B O 1
ATOM 5566 N N . ASN B 2 161 ? 2.669 -2.163 22.734 1.00 24.50 164 ASN B N 1
ATOM 5567 C CA . ASN B 2 161 ? 3.976 -2.478 22.160 1.00 23.93 164 ASN B CA 1
ATOM 5568 C C . ASN B 2 161 ? 3.978 -2.473 20.633 1.00 24.23 164 ASN B C 1
ATOM 5569 O O . ASN B 2 161 ? 5.051 -2.305 20.046 1.00 25.38 164 ASN B O 1
ATOM 5574 N N . ALA B 2 162 ? 2.821 -2.633 19.977 1.00 24.42 165 ALA B N 1
ATOM 5575 C CA . ALA B 2 162 ? 2.790 -2.508 18.510 1.00 22.53 165 ALA B CA 1
ATOM 5576 C C . ALA B 2 162 ? 3.302 -1.148 18.053 1.00 23.24 165 ALA B C 1
ATOM 5577 O O . ALA B 2 162 ? 3.767 -1.008 16.910 1.00 23.46 165 ALA B O 1
ATOM 5579 N N . HIS B 2 163 ? 3.263 -0.141 18.935 1.00 25.28 166 HIS B N 1
ATOM 5580 C CA . HIS B 2 163 ? 3.684 1.200 18.551 1.00 23.53 166 HIS B CA 1
ATOM 5581 C C . HIS B 2 163 ? 5.187 1.408 18.578 1.00 24.14 166 HIS B C 1
ATOM 5582 O O . HIS B 2 163 ? 5.637 2.472 18.141 1.00 23.35 166 HIS B O 1
ATOM 5589 N N . SER B 2 164 ? 5.980 0.462 19.104 1.00 24.69 167 SER B N 1
ATOM 5590 C CA . SER B 2 164 ? 7.411 0.737 19.244 1.00 25.08 167 SER B CA 1
ATOM 5591 C C . SER B 2 164 ? 8.055 1.009 17.882 1.00 25.26 167 SER B C 1
ATOM 5592 O O . SER B 2 164 ? 8.774 1.998 17.711 1.00 24.21 167 SER B O 1
ATOM 5595 N N . SER B 2 165 ? 7.784 0.165 16.888 1.00 22.73 168 SER B N 1
ATOM 5596 C CA . SER B 2 165 ? 8.406 0.420 15.589 1.00 23.86 168 SER B CA 1
ATOM 5597 C C . SER B 2 165 ? 7.770 1.630 14.894 1.00 25.07 168 SER B C 1
ATOM 5598 O O . SER B 2 165 ? 8.453 2.339 14.143 1.00 23.16 168 SER B O 1
ATOM 5601 N N . VAL B 2 166 ? 6.485 1.910 15.161 1.00 22.66 169 VAL B N 1
ATOM 5602 C CA . VAL B 2 166 ? 5.863 3.129 14.629 1.00 23.20 169 VAL B CA 1
ATOM 5603 C C . VAL B 2 166 ? 6.607 4.368 15.122 1.00 22.75 169 VAL B C 1
ATOM 5604 O O . VAL B 2 166 ? 6.905 5.281 14.346 1.00 21.70 169 VAL B O 1
ATOM 5608 N N . GLY B 2 167 ? 6.932 4.411 16.419 1.00 24.28 170 GLY B N 1
ATOM 5609 C CA . GLY B 2 167 ? 7.623 5.569 16.963 1.00 22.50 170 GLY B CA 1
ATOM 5610 C C . GLY B 2 167 ? 8.972 5.806 16.318 1.00 22.51 170 GLY B C 1
ATOM 5611 O O . GLY B 2 167 ? 9.454 6.941 16.269 1.00 24.18 170 GLY B O 1
ATOM 5612 N N . ARG B 2 168 ? 9.617 4.741 15.844 1.00 20.57 171 ARG B N 1
ATOM 5613 C CA . ARG B 2 168 ? 10.891 4.929 15.168 1.00 23.06 171 ARG B CA 1
ATOM 5614 C C . ARG B 2 168 ? 10.687 5.264 13.688 1.00 23.34 171 ARG B C 1
ATOM 5615 O O . ARG B 2 168 ? 11.345 6.169 13.159 1.00 22.37 171 ARG B O 1
ATOM 5623 N N . ASP B 2 169 ? 9.748 4.587 13.023 1.00 24.03 172 ASP B N 1
ATOM 5624 C CA . ASP B 2 169 ? 9.696 4.579 11.561 1.00 24.49 172 ASP B CA 1
ATOM 5625 C C . ASP B 2 169 ? 8.851 5.688 10.944 1.00 25.45 172 ASP B C 1
ATOM 5626 O O . ASP B 2 169 ? 9.050 6.007 9.752 1.00 23.85 172 ASP B O 1
ATOM 5631 N N . CYS B 2 170 ? 7.893 6.263 11.675 1.00 22.42 173 CYS B N 1
ATOM 5632 C CA . CYS B 2 170 ? 6.913 7.103 10.978 1.00 22.99 173 CYS B CA 1
ATOM 5633 C C . CYS B 2 170 ? 7.526 8.442 10.527 1.00 24.14 173 CYS B C 1
ATOM 5634 O O . CYS B 2 170 ? 8.593 8.881 10.984 1.00 23.30 173 CYS B O 1
ATOM 5637 N N . LEU B 2 171 ? 6.844 9.089 9.573 1.00 24.10 174 LEU B N 1
ATOM 5638 C CA . LEU B 2 171 ? 7.514 10.058 8.720 1.00 23.96 174 LEU B CA 1
ATOM 5639 C C . LEU B 2 171 ? 7.215 11.526 9.033 1.00 25.45 174 LEU B C 1
ATOM 5640 O O . LEU B 2 171 ? 7.697 12.399 8.304 1.00 27.97 174 LEU B O 1
ATOM 5645 N N . SER B 2 172 ? 6.440 11.844 10.062 1.00 24.63 175 SER B N 1
ATOM 5646 C CA . SER B 2 172 ? 6.315 13.253 10.408 1.00 20.83 175 SER B CA 1
ATOM 5647 C C . SER B 2 172 ? 6.060 13.414 11.897 1.00 23.17 175 SER B C 1
ATOM 5648 O O . SER B 2 172 ? 5.780 12.458 12.616 1.00 21.66 175 SER B O 1
ATOM 5651 N N . ASP B 2 173 ? 6.154 14.666 12.334 1.00 23.48 176 ASP B N 1
ATOM 5652 C CA . ASP B 2 173 ? 6.142 14.984 13.763 1.00 21.27 176 ASP B CA 1
ATOM 5653 C C . ASP B 2 173 ? 4.743 14.837 14.355 1.00 22.17 176 ASP B C 1
ATOM 5654 O O . ASP B 2 173 ? 4.570 14.232 15.418 1.00 23.89 176 ASP B O 1
ATOM 5659 N N . THR B 2 174 ? 3.712 15.372 13.682 1.00 20.81 177 THR B N 1
ATOM 5660 C CA . THR B 2 174 ? 2.375 15.230 14.248 1.00 20.19 177 THR B CA 1
ATOM 5661 C C . THR B 2 174 ? 1.942 13.775 14.286 1.00 20.26 177 THR B C 1
ATOM 5662 O O . THR B 2 174 ? 1.192 13.377 15.182 1.00 21.13 177 THR B O 1
ATOM 5666 N N . ILE B 2 175 ? 2.380 12.967 13.313 1.00 21.21 178 ILE B N 1
ATOM 5667 C CA . ILE B 2 175 ? 2.048 11.546 13.341 1.00 19.19 178 ILE B CA 1
ATOM 5668 C C . ILE B 2 175 ? 2.764 10.856 14.498 1.00 21.24 178 ILE B C 1
ATOM 5669 O O . ILE B 2 175 ? 2.186 10.019 15.198 1.00 21.24 178 ILE B O 1
ATOM 5674 N N . ARG B 2 176 ? 4.036 11.184 14.708 1.00 20.92 179 ARG B N 1
ATOM 5675 C CA . ARG B 2 176 ? 4.780 10.555 15.799 1.00 21.97 179 ARG B CA 1
ATOM 5676 C C . ARG B 2 176 ? 4.151 10.869 17.160 1.00 23.20 179 ARG B C 1
ATOM 5677 O O . ARG B 2 176 ? 4.023 9.981 18.017 1.00 21.39 179 ARG B O 1
ATOM 5685 N N . GLN B 2 177 ? 3.716 12.118 17.366 1.00 21.54 180 GLN B N 1
ATOM 5686 C CA . GLN B 2 177 ? 3.060 12.474 18.624 1.00 24.23 180 GLN B CA 1
ATOM 5687 C C . GLN B 2 177 ? 1.757 11.696 18.803 1.00 24.50 180 GLN B C 1
ATOM 5688 O O . GLN B 2 177 ? 1.508 11.098 19.866 1.00 24.47 180 GLN B O 1
ATOM 5694 N N . THR B 2 178 ? 0.926 11.655 17.752 1.00 22.68 181 THR B N 1
ATOM 5695 C CA . THR B 2 178 ? -0.304 10.867 17.803 1.00 20.73 181 THR B CA 1
ATOM 5696 C C . THR B 2 178 ? -0.027 9.418 18.171 1.00 21.22 181 THR B C 1
ATOM 5697 O O . THR B 2 178 ? -0.729 8.829 19.009 1.00 21.15 181 THR B O 1
ATOM 5701 N N . ALA B 2 179 ? 0.982 8.813 17.533 1.00 22.42 182 ALA B N 1
ATOM 5702 C CA . ALA B 2 179 ? 1.285 7.413 17.812 1.00 21.74 182 ALA B CA 1
ATOM 5703 C C . ALA B 2 179 ? 1.768 7.221 19.252 1.00 20.66 182 ALA B C 1
ATOM 5704 O O . ALA B 2 179 ? 1.342 6.288 19.936 1.00 23.18 182 ALA B O 1
ATOM 5706 N N . VAL B 2 180 ? 2.692 8.056 19.714 1.00 22.42 183 VAL B N 1
ATOM 5707 C CA . VAL B 2 180 ? 3.240 7.833 21.051 1.00 22.53 183 VAL B CA 1
ATOM 5708 C C . VAL B 2 180 ? 2.170 8.076 22.119 1.00 23.02 183 VAL B C 1
ATOM 5709 O O . VAL B 2 180 ? 2.089 7.338 23.106 1.00 23.69 183 VAL B O 1
ATOM 5713 N N . PHE B 2 181 ? 1.319 9.097 21.941 1.00 20.88 184 PHE B N 1
ATOM 5714 C CA . PHE B 2 181 ? 0.257 9.313 22.932 1.00 23.21 184 PHE B CA 1
ATOM 5715 C C . PHE B 2 181 ? -0.726 8.143 22.924 1.00 24.76 184 PHE B C 1
ATOM 5716 O O . PHE B 2 181 ? -1.209 7.719 23.985 1.00 26.12 184 PHE B O 1
ATOM 5724 N N . ALA B 2 182 ? -1.004 7.577 21.738 1.00 21.48 185 ALA B N 1
ATOM 5725 C CA . ALA B 2 182 ? -1.862 6.397 21.677 1.00 19.53 185 ALA B CA 1
ATOM 5726 C C . ALA B 2 182 ? -1.233 5.219 22.416 1.00 22.02 185 ALA B C 1
ATOM 5727 O O . ALA B 2 182 ? -1.936 4.471 23.109 1.00 22.01 185 ALA B O 1
ATOM 5729 N N . ALA B 2 183 ? 0.088 5.028 22.272 1.00 24.39 186 ALA B N 1
ATOM 5730 C CA . ALA B 2 183 ? 0.761 3.930 22.966 1.00 21.23 186 ALA B CA 1
ATOM 5731 C C . ALA B 2 183 ? 0.661 4.082 24.483 1.00 23.02 186 ALA B C 1
ATOM 5732 O O . ALA B 2 183 ? 0.413 3.102 25.184 1.00 20.80 186 ALA B O 1
ATOM 5734 N N . LEU B 2 184 ? 0.923 5.286 25.010 1.00 22.21 187 LEU B N 1
ATOM 5735 C CA . LEU B 2 184 ? 0.837 5.459 26.460 1.00 22.20 187 LEU B CA 1
ATOM 5736 C C . LEU B 2 184 ? -0.583 5.215 26.952 1.00 25.13 187 LEU B C 1
ATOM 5737 O O . LEU B 2 184 ? -0.786 4.625 28.025 1.00 21.77 187 LEU B O 1
ATOM 5742 N N . ASP B 2 185 ? -1.594 5.619 26.168 1.00 23.26 188 ASP B N 1
ATOM 5743 C CA . ASP B 2 185 ? -2.960 5.365 26.633 1.00 23.39 188 ASP B CA 1
ATOM 5744 C C . ASP B 2 185 ? -3.264 3.874 26.688 1.00 21.89 188 ASP B C 1
ATOM 5745 O O . ASP B 2 185 ? -3.972 3.429 27.599 1.00 23.94 188 ASP B O 1
ATOM 5750 N N . LYS B 2 186 ? -2.702 3.077 25.765 1.00 22.38 189 LYS B N 1
ATOM 5751 C CA . LYS B 2 186 ? -2.904 1.624 25.814 1.00 19.35 189 LYS B CA 1
ATOM 5752 C C . LYS B 2 186 ? -2.195 0.990 27.018 1.00 22.10 189 LYS B C 1
ATOM 5753 O O . LYS B 2 186 ? -2.775 0.130 27.703 1.00 22.83 189 LYS B O 1
ATOM 5759 N N . VAL B 2 187 ? -0.945 1.376 27.302 1.00 21.24 190 VAL B N 1
ATOM 5760 C CA . VAL B 2 187 ? -0.298 0.766 28.462 1.00 21.24 190 VAL B CA 1
ATOM 5761 C C . VAL B 2 187 ? -0.945 1.280 29.750 1.00 23.05 190 VAL B C 1
ATOM 5762 O O . VAL B 2 187 ? -1.002 0.553 30.743 1.00 22.60 190 VAL B O 1
ATOM 5766 N N . ASP B 2 188 ? -1.466 2.519 29.746 1.00 23.94 191 ASP B N 1
ATOM 5767 C CA . ASP B 2 188 ? -2.261 3.010 30.872 1.00 24.15 191 ASP B CA 1
ATOM 5768 C C . ASP B 2 188 ? -3.479 2.112 31.110 1.00 25.06 191 ASP B C 1
ATOM 5769 O O . ASP B 2 188 ? -3.753 1.701 32.250 1.00 24.77 191 ASP B O 1
ATOM 5774 N N . ASN B 2 189 ? -4.208 1.775 30.043 1.00 24.48 192 ASN B N 1
ATOM 5775 C CA . ASN B 2 189 ? -5.350 0.869 30.170 1.00 26.16 192 ASN B CA 1
ATOM 5776 C C . ASN B 2 189 ? -4.949 -0.430 30.863 1.00 24.39 192 ASN B C 1
ATOM 5777 O O . ASN B 2 189 ? -5.657 -0.919 31.751 1.00 23.06 192 ASN B O 1
ATOM 5782 N N . ALA B 2 190 ? -3.838 -1.033 30.429 1.00 23.38 193 ALA B N 1
ATOM 5783 C CA . ALA B 2 190 ? -3.388 -2.278 31.049 1.00 22.96 193 ALA B CA 1
ATOM 5784 C C . ALA B 2 190 ? -3.064 -2.074 32.517 1.00 24.70 193 ALA B C 1
ATOM 5785 O O . ALA B 2 190 ? -3.421 -2.903 33.358 1.00 24.85 193 ALA B O 1
ATOM 5787 N N . GLN B 2 191 ? -2.387 -0.973 32.841 1.00 24.56 194 GLN B N 1
ATOM 5788 C CA . GLN B 2 191 ? -2.021 -0.690 34.221 1.00 25.38 194 GLN B CA 1
ATOM 5789 C C . GLN B 2 191 ? -3.248 -0.393 35.077 1.00 25.34 194 GLN B C 1
ATOM 5790 O O . GLN B 2 191 ? -3.276 -0.752 36.265 1.00 25.69 194 GLN B O 1
ATOM 5796 N N . MET B 2 192 ? -4.268 0.238 34.490 1.00 22.89 195 MET B N 1
ATOM 5797 C CA . MET B 2 192 ? -5.485 0.591 35.229 1.00 20.43 195 MET B CA 1
ATOM 5798 C C . MET B 2 192 ? -6.330 -0.640 35.535 1.00 21.62 195 MET B C 1
ATOM 5799 O O . MET B 2 192 ? -6.935 -0.726 36.615 1.00 24.60 195 MET B O 1
ATOM 5804 N N . ILE B 2 193 ? -6.385 -1.605 34.611 1.00 21.08 196 ILE B N 1
ATOM 5805 C CA . ILE B 2 193 ? -7.025 -2.884 34.913 1.00 21.54 196 ILE B CA 1
ATOM 5806 C C . ILE B 2 193 ? -6.337 -3.551 36.103 1.00 23.20 196 ILE B C 1
ATOM 5807 O O . ILE B 2 193 ? -6.993 -3.986 37.066 1.00 24.01 196 ILE B O 1
ATOM 5812 N N . GLN B 2 194 ? -4.999 -3.604 36.079 1.00 22.42 197 GLN B N 1
ATOM 5813 C CA . GLN B 2 194 ? -4.282 -4.195 37.209 1.00 24.15 197 GLN B CA 1
ATOM 5814 C C . GLN B 2 194 ? -4.500 -3.383 38.483 1.00 25.70 197 GLN B C 1
ATOM 5815 O O . GLN B 2 194 ? -4.608 -3.948 39.586 1.00 25.92 197 GLN B O 1
ATOM 5821 N N . MET B 2 195 ? -4.561 -2.056 38.364 1.00 23.52 198 MET B N 1
ATOM 5822 C CA . MET B 2 195 ? -4.834 -1.242 39.543 1.00 23.73 198 MET B CA 1
ATOM 5823 C C . MET B 2 195 ? -6.202 -1.566 40.141 1.00 23.40 198 MET B C 1
ATOM 5824 O O . MET B 2 195 ? -6.346 -1.641 41.369 1.00 24.48 198 MET B O 1
ATOM 5829 N N . GLU B 2 196 ? -7.232 -1.730 39.306 1.00 20.68 199 GLU B N 1
ATOM 5830 C CA . GLU B 2 196 ? -8.539 -2.113 39.863 1.00 24.95 199 GLU B CA 1
ATOM 5831 C C . GLU B 2 196 ? -8.464 -3.457 40.580 1.00 23.98 199 GLU B C 1
ATOM 5832 O O . GLU B 2 196 ? -9.006 -3.611 41.683 1.00 23.46 199 GLU B O 1
ATOM 5838 N N . ARG B 2 197 ? -7.791 -4.451 39.981 1.00 22.05 200 ARG B N 1
ATOM 5839 C CA . ARG B 2 197 ? -7.682 -5.758 40.656 1.00 25.45 200 ARG B CA 1
ATOM 5840 C C . ARG B 2 197 ? -6.936 -5.650 41.989 1.00 24.46 200 ARG B C 1
ATOM 5841 O O . ARG B 2 197 ? -7.349 -6.239 43.011 1.00 25.29 200 ARG B O 1
ATOM 5849 N N . LEU B 2 198 ? -5.839 -4.900 42.012 1.00 25.36 201 LEU B N 1
ATOM 5850 C CA . LEU B 2 198 ? -5.099 -4.720 43.262 1.00 23.70 201 LEU B CA 1
ATOM 5851 C C . LEU B 2 198 ? -5.947 -4.035 44.323 1.00 26.19 201 LEU B C 1
ATOM 5852 O O . LEU B 2 198 ? -5.817 -4.331 45.523 1.00 25.34 201 LEU B O 1
ATOM 5857 N N . PHE B 2 199 ? -6.808 -3.104 43.896 1.00 24.77 202 PHE B N 1
ATOM 5858 C CA . PHE B 2 199 ? -7.675 -2.385 44.817 1.00 24.83 202 PHE B CA 1
ATOM 5859 C C . PHE B 2 199 ? -8.735 -3.308 45.405 1.00 26.25 202 PHE B C 1
ATOM 5860 O O . PHE B 2 199 ? -8.948 -3.322 46.629 1.00 25.41 202 PHE B O 1
ATOM 5868 N N . ILE B 2 200 ? -9.394 -4.111 44.555 1.00 23.50 203 ILE B N 1
ATOM 5869 C CA . ILE B 2 200 ? -10.385 -5.071 45.062 1.00 22.02 203 ILE B CA 1
ATOM 5870 C C . ILE B 2 200 ? -9.752 -6.028 46.068 1.00 26.31 203 ILE B C 1
ATOM 5871 O O . ILE B 2 200 ? -10.371 -6.378 47.083 1.00 26.96 203 ILE B O 1
ATOM 5876 N N . ALA B 2 201 ? -8.500 -6.438 45.825 1.00 26.55 204 ALA B N 1
ATOM 5877 C CA . ALA B 2 201 ? -7.817 -7.357 46.734 1.00 26.76 204 ALA B CA 1
ATOM 5878 C C . ALA B 2 201 ? -7.663 -6.770 48.140 1.00 30.58 204 ALA B C 1
ATOM 5879 O O . ALA B 2 201 ? -7.672 -7.522 49.135 1.00 28.82 204 ALA B O 1
ATOM 5881 N N . LYS B 2 202 ? -7.554 -5.437 48.262 1.00 27.01 205 LYS B N 1
ATOM 5882 C CA . LYS B 2 202 ? -7.473 -4.827 49.592 1.00 31.03 205 LYS B CA 1
ATOM 5883 C C . LYS B 2 202 ? -8.811 -4.827 50.328 1.00 30.90 205 LYS B C 1
ATOM 5884 O O . LYS B 2 202 ? -8.832 -4.652 51.560 1.00 28.76 205 LYS B O 1
ATOM 5890 N N . LEU B 2 203 ? -9.921 -4.990 49.612 1.00 28.71 206 LEU B N 1
ATOM 5891 C CA . LEU B 2 203 ? -11.262 -4.918 50.188 1.00 28.79 206 LEU B CA 1
ATOM 5892 C C . LEU B 2 203 ? -11.906 -6.277 50.400 1.00 30.11 206 LEU B C 1
ATOM 5893 O O . LEU B 2 203 ? -12.863 -6.367 51.180 1.00 30.57 206 LEU B O 1
ATOM 5898 N N . VAL B 2 204 ? -11.457 -7.305 49.690 1.00 27.76 207 VAL B N 1
ATOM 5899 C CA . VAL B 2 204 ? -12.146 -8.587 49.623 1.00 30.64 207 VAL B CA 1
ATOM 5900 C C . VAL B 2 204 ? -11.173 -9.686 50.041 1.00 32.82 207 VAL B C 1
ATOM 5901 O O . VAL B 2 204 ? -10.316 -10.107 49.259 1.00 30.26 207 VAL B O 1
ATOM 5905 N N . PRO B 2 205 ? -11.280 -10.180 51.273 1.00 32.72 208 PRO B N 1
ATOM 5906 C CA . PRO B 2 205 ? -10.400 -11.269 51.715 1.00 31.45 208 PRO B CA 1
ATOM 5907 C C . PRO B 2 205 ? -10.483 -12.461 50.776 1.00 31.26 208 PRO B C 1
ATOM 5908 O O . PRO B 2 205 ? -11.569 -12.872 50.355 1.00 34.23 208 PRO B O 1
ATOM 5912 N N . GLY B 2 206 ? -9.319 -12.991 50.419 1.00 30.77 209 GLY B N 1
ATOM 5913 C CA . GLY B 2 206 ? -9.235 -14.122 49.527 1.00 30.52 209 GLY B CA 1
ATOM 5914 C C . GLY B 2 206 ? -9.159 -13.786 48.056 1.00 35.91 209 GLY B C 1
ATOM 5915 O O . GLY B 2 206 ? -8.880 -14.686 47.253 1.00 37.19 209 GLY B O 1
ATOM 5916 N N . PHE B 2 207 ? -9.413 -12.531 47.672 1.00 32.67 210 PHE B N 1
ATOM 5917 C CA . PHE B 2 207 ? -9.385 -12.119 46.266 1.00 33.20 210 PHE B CA 1
ATOM 5918 C C . PHE B 2 207 ? -7.939 -11.967 45.792 1.00 30.65 210 PHE B C 1
ATOM 5919 O O . PHE B 2 207 ? -7.161 -11.193 46.370 1.00 30.56 210 PHE B O 1
ATOM 5927 N N . ASP B 2 208 ? -7.572 -12.688 44.737 1.00 26.94 211 ASP B N 1
ATOM 5928 C CA . ASP B 2 208 ? -6.174 -12.804 44.334 1.00 30.73 211 ASP B CA 1
ATOM 5929 C C . ASP B 2 208 ? -5.923 -11.916 43.115 1.00 29.85 211 ASP B C 1
ATOM 5930 O O . ASP B 2 208 ? -6.448 -12.185 42.021 1.00 30.84 211 ASP B O 1
ATOM 5935 N N . ALA B 2 209 ? -5.107 -10.870 43.292 1.00 31.40 212 ALA B N 1
ATOM 5936 C CA . ALA B 2 209 ? -4.834 -9.929 42.196 1.00 31.18 212 ALA B CA 1
ATOM 5937 C C . ALA B 2 209 ? -3.567 -10.263 41.423 1.00 31.00 212 ALA B C 1
ATOM 5938 O O . ALA B 2 209 ? -3.137 -9.459 40.588 1.00 30.88 212 ALA B O 1
ATOM 5940 N N . SER B 2 210 ? -2.954 -11.415 41.688 1.00 27.95 213 SER B N 1
ATOM 5941 C CA . SER B 2 210 ? -1.860 -11.900 40.860 1.00 27.86 213 SER B CA 1
ATOM 5942 C C . SER B 2 210 ? -2.310 -11.996 39.400 1.00 25.62 213 SER B C 1
ATOM 5943 O O . SER B 2 210 ? -3.471 -12.288 39.112 1.00 26.48 213 SER B O 1
ATOM 5946 N N . THR B 2 211 ? -1.380 -11.753 38.476 1.00 28.35 214 THR B N 1
ATOM 5947 C CA . THR B 2 211 ? -1.695 -11.896 37.051 1.00 30.28 214 THR B CA 1
ATOM 5948 C C . THR B 2 211 ? -1.609 -13.337 36.564 1.00 28.69 214 THR B C 1
ATOM 5949 O O . THR B 2 211 ? -1.851 -13.577 35.380 1.00 30.44 214 THR B O 1
ATOM 5953 N N . ASP B 2 212 ? -1.280 -14.294 37.445 1.00 28.75 215 ASP B N 1
ATOM 5954 C CA . ASP B 2 212 ? -1.101 -15.685 37.024 1.00 30.45 215 ASP B CA 1
ATOM 5955 C C . ASP B 2 212 ? -2.309 -16.210 36.267 1.00 30.08 215 ASP B C 1
ATOM 5956 O O . ASP B 2 212 ? -2.165 -16.786 35.187 1.00 33.28 215 ASP B O 1
ATOM 5961 N N . VAL B 2 213 ? -3.504 -16.060 36.836 1.00 27.62 216 VAL B N 1
ATOM 5962 C CA . VAL B 2 213 ? -4.713 -16.610 36.221 1.00 27.90 216 VAL B CA 1
ATOM 5963 C C . VAL B 2 213 ? -5.102 -15.792 34.996 1.00 28.46 216 VAL B C 1
ATOM 5964 O O . VAL B 2 213 ? -5.363 -16.374 33.937 1.00 28.04 216 VAL B O 1
ATOM 5968 N N . PRO B 2 214 ? -5.144 -14.458 35.064 1.00 29.41 217 PRO B N 1
ATOM 5969 C CA . PRO B 2 214 ? -5.344 -13.687 33.817 1.00 27.26 217 PRO B CA 1
ATOM 5970 C C . PRO B 2 214 ? -4.393 -14.061 32.680 1.00 26.41 217 PRO B C 1
ATOM 5971 O O . PRO B 2 214 ? -4.832 -14.140 31.524 1.00 27.54 217 PRO B O 1
ATOM 5975 N N . LYS B 2 215 ? -3.106 -14.277 32.963 1.00 29.26 218 LYS B N 1
ATOM 5976 C CA . LYS B 2 215 ? -2.148 -14.589 31.898 1.00 29.74 218 LYS B CA 1
ATOM 5977 C C . LYS B 2 215 ? -2.397 -15.972 31.307 1.00 29.34 218 LYS B C 1
ATOM 5978 O O . LYS B 2 215 ? -2.336 -16.163 30.081 1.00 29.02 218 LYS B O 1
ATOM 5984 N N . LYS B 2 216 ? -2.677 -16.952 32.168 1.00 29.10 219 LYS B N 1
ATOM 5985 C CA . LYS B 2 216 ? -3.055 -18.279 31.693 1.00 30.49 219 LYS B CA 1
ATOM 5986 C C . LYS B 2 216 ? -4.279 -18.211 30.794 1.00 28.76 219 LYS B C 1
ATOM 5987 O O . LYS B 2 216 ? -4.368 -18.921 29.789 1.00 30.48 219 LYS B O 1
ATOM 5993 N N . ILE B 2 217 ? -5.255 -17.394 31.164 1.00 28.46 220 ILE B N 1
ATOM 5994 C CA . ILE B 2 217 ? -6.449 -17.256 30.339 1.00 28.00 220 ILE B CA 1
ATOM 5995 C C . ILE B 2 217 ? -6.105 -16.582 29.005 1.00 27.23 220 ILE B C 1
ATOM 5996 O O . ILE B 2 217 ? -6.518 -17.034 27.929 1.00 27.34 220 ILE B O 1
ATOM 6001 N N . TRP B 2 218 ? -5.334 -15.497 29.045 1.00 26.21 221 TRP B N 1
ATOM 6002 C CA . TRP B 2 218 ? -4.981 -14.834 27.787 1.00 27.45 221 TRP B CA 1
ATOM 6003 C C . TRP B 2 218 ? -4.217 -15.777 26.865 1.00 29.97 221 TRP B C 1
ATOM 6004 O O . TRP B 2 218 ? -4.473 -15.825 25.646 1.00 28.27 221 TRP B O 1
ATOM 6015 N N . THR B 2 219 ? -3.291 -16.555 27.432 1.00 30.54 222 THR B N 1
ATOM 6016 C CA . THR B 2 219 ? -2.394 -17.358 26.610 1.00 32.64 222 THR B CA 1
ATOM 6017 C C . THR B 2 219 ? -2.966 -18.714 26.213 1.00 32.78 222 THR B C 1
ATOM 6018 O O . THR B 2 219 ? -2.435 -19.330 25.290 1.00 32.05 222 THR B O 1
ATOM 6022 N N . THR B 2 220 ? -3.998 -19.220 26.895 1.00 32.70 223 THR B N 1
ATOM 6023 C CA . THR B 2 220 ? -4.467 -20.576 26.597 1.00 35.00 223 THR B CA 1
ATOM 6024 C C . THR B 2 220 ? -5.982 -20.724 26.516 1.00 34.73 223 THR B C 1
ATOM 6025 O O . THR B 2 220 ? -6.445 -21.738 25.982 1.00 36.42 223 THR B O 1
ATOM 6029 N N . ASP B 2 221 ? -6.771 -19.806 27.038 1.00 34.37 224 ASP B N 1
ATOM 6030 C CA . ASP B 2 221 ? -8.227 -19.983 27.023 1.00 33.80 224 ASP B CA 1
ATOM 6031 C C . ASP B 2 221 ? -8.765 -19.701 25.618 1.00 35.86 224 ASP B C 1
ATOM 6032 O O . ASP B 2 221 ? -8.429 -18.664 25.026 1.00 35.19 224 ASP B O 1
ATOM 6037 N N . PRO B 2 222 ? -9.597 -20.608 25.046 1.00 36.22 225 PRO B N 1
ATOM 6038 C CA . PRO B 2 222 ? -10.131 -20.399 23.686 1.00 33.48 225 PRO B CA 1
ATOM 6039 C C . PRO B 2 222 ? -10.853 -19.071 23.506 1.00 33.52 225 PRO B C 1
ATOM 6040 O O . PRO B 2 222 ? -10.949 -18.558 22.383 1.00 34.62 225 PRO B O 1
ATOM 6044 N N . ILE B 2 223 ? -11.368 -18.517 24.614 1.00 31.44 226 ILE B N 1
ATOM 6045 C CA . ILE B 2 223 ? -12.120 -17.268 24.571 1.00 29.03 226 ILE B CA 1
ATOM 6046 C C . ILE B 2 223 ? -11.269 -16.124 24.034 1.00 27.69 226 ILE B C 1
ATOM 6047 O O . ILE B 2 223 ? -11.779 -15.248 23.319 1.00 29.72 226 ILE B O 1
ATOM 6052 N N . TYR B 2 224 ? -9.967 -16.124 24.322 1.00 27.24 227 TYR B N 1
ATOM 6053 C CA . TYR B 2 224 ? -9.071 -15.075 23.841 1.00 27.84 227 TYR B CA 1
ATOM 6054 C C . TYR B 2 224 ? -8.150 -15.545 22.718 1.00 28.82 227 TYR B C 1
ATOM 6055 O O . TYR B 2 224 ? -7.236 -14.812 22.329 1.00 27.65 227 TYR B O 1
ATOM 6064 N N . SER B 2 225 ? -8.382 -16.741 22.177 1.00 27.02 228 SER B N 1
ATOM 6065 C CA . SER B 2 225 ? -7.471 -17.307 21.185 1.00 33.00 228 SER B CA 1
ATOM 6066 C C . SER B 2 225 ? -7.360 -16.414 19.943 1.00 29.97 228 SER B C 1
ATOM 6067 O O . SER B 2 225 ? -6.254 -16.088 19.490 1.00 29.98 228 SER B O 1
ATOM 6070 N N . GLY B 2 226 ? -8.497 -16.022 19.369 1.00 26.52 229 GLY B N 1
ATOM 6071 C CA . GLY B 2 226 ? -8.460 -15.188 18.174 1.00 25.40 229 GLY B CA 1
ATOM 6072 C C . GLY B 2 226 ? -7.909 -13.799 18.453 1.00 28.20 229 GLY B C 1
ATOM 6073 O O . GLY B 2 226 ? -7.173 -13.231 17.628 1.00 30.42 229 GLY B O 1
ATOM 6074 N N . ALA B 2 227 ? -8.229 -13.242 19.627 1.00 25.27 230 ALA B N 1
ATOM 6075 C CA . ALA B 2 227 ? -7.737 -11.906 19.952 1.00 25.67 230 ALA B CA 1
ATOM 6076 C C . ALA B 2 227 ? -6.225 -11.908 20.067 1.00 26.11 230 ALA B C 1
ATOM 6077 O O . ALA B 2 227 ? -5.553 -11.025 19.522 1.00 28.19 230 ALA B O 1
ATOM 6079 N N . ARG B 2 228 ? -5.673 -12.889 20.791 1.00 25.79 231 ARG B N 1
ATOM 6080 C CA . ARG B 2 228 ? -4.226 -12.940 20.981 1.00 26.65 231 ARG B CA 1
ATOM 6081 C C . ARG B 2 228 ? -3.506 -13.135 19.656 1.00 26.59 231 ARG B C 1
ATOM 6082 O O . ARG B 2 228 ? -2.447 -12.535 19.419 1.00 24.95 231 ARG B O 1
ATOM 6090 N N . ALA B 2 229 ? -4.075 -13.956 18.774 1.00 26.29 232 ALA B N 1
ATOM 6091 C CA . ALA B 2 229 ? -3.458 -14.159 17.471 1.00 27.61 232 ALA B CA 1
ATOM 6092 C C . ALA B 2 229 ? -3.387 -12.852 16.698 1.00 27.79 232 ALA B C 1
ATOM 6093 O O . ALA B 2 229 ? -2.375 -12.567 16.039 1.00 27.58 232 ALA B O 1
ATOM 6095 N N . THR B 2 230 ? -4.452 -12.042 16.774 1.00 25.04 233 THR B N 1
ATOM 6096 C CA . THR B 2 230 ? -4.497 -10.782 16.033 1.00 27.34 233 THR B CA 1
ATOM 6097 C C . THR B 2 230 ? -3.488 -9.794 16.599 1.00 26.82 233 THR B C 1
ATOM 6098 O O . THR B 2 230 ? -2.758 -9.133 15.858 1.00 27.30 233 THR B O 1
ATOM 6102 N N . VAL B 2 231 ? -3.457 -9.668 17.920 1.00 24.36 234 VAL B N 1
ATOM 6103 C CA . VAL B 2 231 ? -2.540 -8.732 18.553 1.00 25.09 234 VAL B CA 1
ATOM 6104 C C . VAL B 2 231 ? -1.091 -9.102 18.252 1.00 27.05 234 VAL B C 1
ATOM 6105 O O . VAL B 2 231 ? -0.259 -8.226 17.981 1.00 27.28 234 VAL B O 1
ATOM 6109 N N . GLN B 2 232 ? -0.752 -10.397 18.324 1.00 26.54 235 GLN B N 1
ATOM 6110 C CA . GLN B 2 232 ? 0.611 -10.816 17.995 1.00 27.32 235 GLN B CA 1
ATOM 6111 C C . GLN B 2 232 ? 0.991 -10.431 16.561 1.00 25.15 235 GLN B C 1
ATOM 6112 O O . GLN B 2 232 ? 2.147 -10.059 16.286 1.00 24.70 235 GLN B O 1
ATOM 6118 N N . GLU B 2 233 ? 0.046 -10.548 15.632 1.00 27.82 236 GLU B N 1
ATOM 6119 C CA . GLU B 2 233 ? 0.334 -10.225 14.230 1.00 27.08 236 GLU B CA 1
ATOM 6120 C C . GLU B 2 233 ? 0.533 -8.725 14.034 1.00 28.89 236 GLU B C 1
ATOM 6121 O O . GLU B 2 233 ? 1.462 -8.293 13.339 1.00 27.97 236 GLU B O 1
ATOM 6127 N N . ILE B 2 234 ? -0.346 -7.918 14.627 1.00 27.97 237 ILE B N 1
ATOM 6128 C CA . ILE B 2 234 ? -0.248 -6.470 14.492 1.00 28.39 237 ILE B CA 1
ATOM 6129 C C . ILE B 2 234 ? 1.023 -5.957 15.156 1.00 27.73 237 ILE B C 1
ATOM 6130 O O . ILE B 2 234 ? 1.708 -5.075 14.616 1.00 28.51 237 ILE B O 1
ATOM 6135 N N . TRP B 2 235 ? 1.381 -6.515 16.320 1.00 23.58 238 TRP B N 1
ATOM 6136 C CA . TRP B 2 235 ? 2.562 -6.032 17.033 1.00 23.62 238 TRP B CA 1
ATOM 6137 C C . TRP B 2 235 ? 3.854 -6.497 16.359 1.00 27.28 238 TRP B C 1
ATOM 6138 O O . TRP B 2 235 ? 4.713 -5.674 16.026 1.00 28.58 238 TRP B O 1
ATOM 6149 N N . GLN B 2 236 ? 4.014 -7.807 16.147 1.00 23.92 239 GLN B N 1
ATOM 6150 C CA . GLN B 2 236 ? 5.312 -8.343 15.748 1.00 24.88 239 GLN B CA 1
ATOM 6151 C C . GLN B 2 236 ? 5.346 -8.909 14.339 1.00 30.66 239 GLN B C 1
ATOM 6152 O O . GLN B 2 236 ? 6.436 -9.232 13.850 1.00 33.55 239 GLN B O 1
ATOM 6158 N N . GLY B 2 237 ? 4.213 -9.010 13.659 1.00 27.90 240 GLY B N 1
ATOM 6159 C CA . GLY B 2 237 ? 4.223 -9.625 12.345 1.00 25.62 240 GLY B CA 1
ATOM 6160 C C . GLY B 2 237 ? 4.410 -8.689 11.169 1.00 29.93 240 GLY B C 1
ATOM 6161 O O . GLY B 2 237 ? 4.612 -9.165 10.049 1.00 30.74 240 GLY B O 1
ATOM 6162 N N . VAL B 2 238 ? 4.316 -7.375 11.376 1.00 29.39 241 VAL B N 1
ATOM 6163 C CA . VAL B 2 238 ? 4.429 -6.405 10.295 1.00 32.00 241 VAL B CA 1
ATOM 6164 C C . VAL B 2 238 ? 5.260 -5.222 10.775 1.00 28.02 241 VAL B C 1
ATOM 6165 O O . VAL B 2 238 ? 5.440 -5.004 11.977 1.00 27.87 241 VAL B O 1
ATOM 6169 N N . GLN B 2 239 ? 5.772 -4.447 9.815 1.00 25.79 242 GLN B N 1
ATOM 6170 C CA . GLN B 2 239 ? 6.511 -3.237 10.167 1.00 27.96 242 GLN B CA 1
ATOM 6171 C C . GLN B 2 239 ? 6.061 -1.993 9.411 1.00 27.47 242 GLN B C 1
ATOM 6172 O O . GLN B 2 239 ? 6.442 -0.882 9.804 1.00 30.29 242 GLN B O 1
ATOM 6178 N N . ASP B 2 240 ? 5.252 -2.129 8.367 1.00 22.77 243 ASP B N 1
ATOM 6179 C CA . ASP B 2 240 ? 4.625 -0.964 7.760 1.00 23.38 243 ASP B CA 1
ATOM 6180 C C . ASP B 2 240 ? 3.897 -0.181 8.848 1.00 24.48 243 ASP B C 1
ATOM 6181 O O . ASP B 2 240 ? 2.916 -0.681 9.401 1.00 21.95 243 ASP B O 1
ATOM 6186 N N . TRP B 2 241 ? 4.354 1.040 9.165 1.00 23.77 244 TRP B N 1
ATOM 6187 C CA . TRP B 2 241 ? 3.817 1.701 10.357 1.00 23.04 244 TRP B CA 1
ATOM 6188 C C . TRP B 2 241 ? 2.394 2.200 10.154 1.00 24.09 244 TRP B C 1
ATOM 6189 O O . TRP B 2 241 ? 1.655 2.346 11.134 1.00 21.05 244 TRP B O 1
ATOM 6200 N N . ASN B 2 242 ? 1.977 2.459 8.904 1.00 22.50 245 ASN B N 1
ATOM 6201 C CA . ASN B 2 242 ? 0.574 2.787 8.702 1.00 21.59 245 ASN B CA 1
ATOM 6202 C C . ASN B 2 242 ? -0.302 1.559 8.865 1.00 23.39 245 ASN B C 1
ATOM 6203 O O . ASN B 2 242 ? -1.414 1.651 9.394 1.00 23.97 245 ASN B O 1
ATOM 6208 N N . GLU B 2 243 ? 0.174 0.404 8.400 1.00 22.34 246 GLU B N 1
ATOM 6209 C CA . GLU B 2 243 ? -0.582 -0.826 8.602 1.00 21.25 246 GLU B CA 1
ATOM 6210 C C . GLU B 2 243 ? -0.794 -1.108 10.095 1.00 22.52 246 GLU B C 1
ATOM 6211 O O . GLU B 2 243 ? -1.885 -1.525 10.506 1.00 22.50 246 GLU B O 1
ATOM 6217 N N . ILE B 2 244 ? 0.237 -0.887 10.919 1.00 20.93 247 ILE B N 1
ATOM 6218 C CA . ILE B 2 244 ? 0.092 -1.123 12.363 1.00 22.78 247 ILE B CA 1
ATOM 6219 C C . ILE B 2 244 ? -0.981 -0.214 12.955 1.00 22.50 247 ILE B C 1
ATOM 6220 O O . ILE B 2 244 ? -1.865 -0.671 13.694 1.00 23.78 247 ILE B O 1
ATOM 6225 N N . LEU B 2 245 ? -0.910 1.092 12.657 1.00 20.16 248 LEU B N 1
ATOM 6226 C CA . LEU B 2 245 ? -1.863 2.024 13.263 1.00 20.18 248 LEU B CA 1
ATOM 6227 C C . LEU B 2 245 ? -3.288 1.738 12.791 1.00 23.43 248 LEU B C 1
ATOM 6228 O O . LEU B 2 245 ? -4.246 1.821 13.578 1.00 20.75 248 LEU B O 1
ATOM 6233 N N . TRP B 2 246 ? -3.454 1.461 11.491 1.00 20.67 249 TRP B N 1
ATOM 6234 C CA . TRP B 2 246 ? -4.786 1.163 10.957 1.00 22.34 249 TRP B CA 1
ATOM 6235 C C . TRP B 2 246 ? -5.332 -0.151 11.512 1.00 25.12 249 TRP B C 1
ATOM 6236 O O . TRP B 2 246 ? -6.443 -0.194 12.065 1.00 23.83 249 TRP B O 1
ATOM 6247 N N . ALA B 2 247 ? -4.568 -1.247 11.368 1.00 24.19 250 ALA B N 1
ATOM 6248 C CA . ALA B 2 247 ? -5.039 -2.538 11.874 1.00 23.44 250 ALA B CA 1
ATOM 6249 C C . ALA B 2 247 ? -5.295 -2.474 13.376 1.00 25.39 250 ALA B C 1
ATOM 6250 O O . ALA B 2 247 ? -6.312 -2.977 13.863 1.00 26.64 250 ALA B O 1
ATOM 6252 N N . GLY B 2 248 ? -4.386 -1.856 14.113 1.00 23.77 251 GLY B N 1
ATOM 6253 C CA . GLY B 2 248 ? -4.483 -1.824 15.568 1.00 22.92 251 GLY B CA 1
ATOM 6254 C C . GLY B 2 248 ? -5.672 -1.024 16.075 1.00 23.48 251 GLY B C 1
ATOM 6255 O O . GLY B 2 248 ? -6.485 -1.543 16.852 1.00 23.98 251 GLY B O 1
ATOM 6256 N N . HIS B 2 249 ? -5.789 0.243 15.661 1.00 23.61 252 HIS B N 1
ATOM 6257 C CA . HIS B 2 249 ? -6.823 1.114 16.215 1.00 25.13 252 HIS B CA 1
ATOM 6258 C C . HIS B 2 249 ? -8.111 1.129 15.414 1.00 24.60 252 HIS B C 1
ATOM 6259 O O . HIS B 2 249 ? -9.195 1.218 16.000 1.00 25.38 252 HIS B O 1
ATOM 6266 N N . ALA B 2 250 ? -8.013 1.106 14.090 1.00 23.37 253 ALA B N 1
ATOM 6267 C CA . ALA B 2 250 ? -9.191 1.323 13.261 1.00 25.36 253 ALA B CA 1
ATOM 6268 C C . ALA B 2 250 ? -9.951 0.043 12.941 1.00 24.57 253 ALA B C 1
ATOM 6269 O O . ALA B 2 250 ? -11.122 0.119 12.546 1.00 26.63 253 ALA B O 1
ATOM 6271 N N . VAL B 2 251 ? -9.340 -1.125 13.130 1.00 24.91 254 VAL B N 1
ATOM 6272 C CA . VAL B 2 251 ? -10.060 -2.366 12.877 1.00 25.86 254 VAL B CA 1
ATOM 6273 C C . VAL B 2 251 ? -10.172 -3.177 14.158 1.00 25.82 254 VAL B C 1
ATOM 6274 O O . VAL B 2 251 ? -11.267 -3.307 14.717 1.00 29.44 254 VAL B O 1
ATOM 6278 N N . TYR B 2 252 ? -9.042 -3.677 14.665 1.00 23.56 255 TYR B N 1
ATOM 6279 C CA . TYR B 2 252 ? -9.090 -4.588 15.815 1.00 25.34 255 TYR B CA 1
ATOM 6280 C C . TYR B 2 252 ? -9.618 -3.890 17.082 1.00 26.61 255 TYR B C 1
ATOM 6281 O O . TYR B 2 252 ? -10.560 -4.371 17.728 1.00 24.53 255 TYR B O 1
ATOM 6290 N N . ASP B 2 253 ? -9.034 -2.758 17.465 1.00 23.81 256 ASP B N 1
ATOM 6291 C CA . ASP B 2 253 ? -9.478 -2.168 18.722 1.00 26.84 256 ASP B CA 1
ATOM 6292 C C . ASP B 2 253 ? -10.870 -1.557 18.582 1.00 28.04 256 ASP B C 1
ATOM 6293 O O . ASP B 2 253 ? -11.615 -1.468 19.572 1.00 24.10 256 ASP B O 1
ATOM 6298 N N . ALA B 2 254 ? -11.244 -1.147 17.363 1.00 25.71 257 ALA B N 1
ATOM 6299 C CA . ALA B 2 254 ? -12.543 -0.525 17.139 1.00 26.32 257 ALA B CA 1
ATOM 6300 C C . ALA B 2 254 ? -13.676 -1.542 17.081 1.00 26.73 257 ALA B C 1
ATOM 6301 O O . ALA B 2 254 ? -14.845 -1.154 17.182 1.00 26.17 257 ALA B O 1
ATOM 6303 N N . THR B 2 255 ? -13.367 -2.825 16.916 1.00 24.79 258 THR B N 1
ATOM 6304 C CA . THR B 2 255 ? -14.394 -3.860 16.894 1.00 24.04 258 THR B CA 1
ATOM 6305 C C . THR B 2 255 ? -14.215 -4.765 18.106 1.00 25.45 258 THR B C 1
ATOM 6306 O O . THR B 2 255 ? -15.027 -4.717 19.028 1.00 25.48 258 THR B O 1
ATOM 6310 N N . PHE B 2 256 ? -13.162 -5.582 18.141 1.00 25.37 259 PHE B N 1
ATOM 6311 C CA . PHE B 2 256 ? -12.965 -6.439 19.300 1.00 25.30 259 PHE B CA 1
ATOM 6312 C C . PHE B 2 256 ? -12.783 -5.616 20.571 1.00 25.87 259 PHE B C 1
ATOM 6313 O O . PHE B 2 256 ? -13.431 -5.887 21.587 1.00 28.09 259 PHE B O 1
ATOM 6321 N N . GLY B 2 257 ? -11.885 -4.621 20.542 1.00 26.31 260 GLY B N 1
ATOM 6322 C CA . GLY B 2 257 ? -11.587 -3.870 21.764 1.00 24.52 260 GLY B CA 1
ATOM 6323 C C . GLY B 2 257 ? -12.803 -3.152 22.318 1.00 27.01 260 GLY B C 1
ATOM 6324 O O . GLY B 2 257 ? -13.057 -3.174 23.530 1.00 26.36 260 GLY B O 1
ATOM 6325 N N . GLN B 2 258 ? -13.582 -2.517 21.437 1.00 23.46 261 GLN B N 1
ATOM 6326 C CA . GLN B 2 258 ? -14.781 -1.807 21.867 1.00 24.42 261 GLN B CA 1
ATOM 6327 C C . GLN B 2 258 ? -15.837 -2.770 22.385 1.00 26.00 261 GLN B C 1
ATOM 6328 O O . GLN B 2 258 ? -16.531 -2.473 23.368 1.00 27.73 261 GLN B O 1
ATOM 6334 N N . PHE B 2 259 ? -15.998 -3.924 21.735 1.00 25.02 262 PHE B N 1
ATOM 6335 C CA . PHE B 2 259 ? -16.966 -4.882 22.252 1.00 24.58 262 PHE B CA 1
ATOM 6336 C C . PHE B 2 259 ? -16.557 -5.360 23.646 1.00 25.53 262 PHE B C 1
ATOM 6337 O O . PHE B 2 259 ? -17.369 -5.357 24.577 1.00 24.73 262 PHE B O 1
ATOM 6345 N N . ALA B 2 260 ? -15.298 -5.772 23.813 1.00 25.65 263 ALA B N 1
ATOM 6346 C CA . ALA B 2 260 ? -14.880 -6.290 25.114 1.00 25.18 263 ALA B CA 1
ATOM 6347 C C . ALA B 2 260 ? -14.951 -5.218 26.197 1.00 26.47 263 ALA B C 1
ATOM 6348 O O . ALA B 2 260 ? -15.505 -5.466 27.276 1.00 26.30 263 ALA B O 1
ATOM 6350 N N . ARG B 2 261 ? -14.411 -4.015 25.940 1.00 25.16 264 ARG B N 1
ATOM 6351 C CA . ARG B 2 261 ? -14.380 -3.007 27.011 1.00 25.48 264 ARG B CA 1
ATOM 6352 C C . ARG B 2 261 ? -15.768 -2.444 27.274 1.00 26.76 264 ARG B C 1
ATOM 6353 O O . ARG B 2 261 ? -16.190 -2.333 28.431 1.00 26.48 264 ARG B O 1
ATOM 6361 N N . ARG B 2 262 ? -16.491 -2.057 26.211 1.00 24.57 265 ARG B N 1
ATOM 6362 C CA . ARG B 2 262 ? -17.728 -1.309 26.392 1.00 27.37 265 ARG B CA 1
ATOM 6363 C C . ARG B 2 262 ? -18.974 -2.193 26.452 1.00 28.84 265 ARG B C 1
ATOM 6364 O O . ARG B 2 262 ? -19.862 -1.956 27.286 1.00 26.79 265 ARG B O 1
ATOM 6372 N N . GLU B 2 263 ? -19.101 -3.159 25.532 1.00 25.54 266 GLU B N 1
ATOM 6373 C CA . GLU B 2 263 ? -20.312 -3.974 25.505 1.00 25.38 266 GLU B CA 1
ATOM 6374 C C . GLU B 2 263 ? -20.266 -5.092 26.536 1.00 29.47 266 GLU B C 1
ATOM 6375 O O . GLU B 2 263 ? -21.323 -5.516 27.028 1.00 31.75 266 GLU B O 1
ATOM 6381 N N . PHE B 2 264 ? -19.076 -5.588 26.871 1.00 26.83 267 PHE B N 1
ATOM 6382 C CA . PHE B 2 264 ? -19.031 -6.651 27.861 1.00 27.70 267 PHE B CA 1
ATOM 6383 C C . PHE B 2 264 ? -18.737 -6.100 29.258 1.00 27.87 267 PHE B C 1
ATOM 6384 O O . PHE B 2 264 ? -19.648 -6.044 30.091 1.00 25.57 267 PHE B O 1
ATOM 6392 N N . PHE B 2 265 ? -17.508 -5.658 29.537 1.00 25.29 268 PHE B N 1
ATOM 6393 C CA . PHE B 2 265 ? -17.176 -5.360 30.938 1.00 24.31 268 PHE B CA 1
ATOM 6394 C C . PHE B 2 265 ? -17.884 -4.112 31.456 1.00 26.90 268 PHE B C 1
ATOM 6395 O O . PHE B 2 265 ? -18.433 -4.127 32.567 1.00 25.76 268 PHE B O 1
ATOM 6403 N N . GLN B 2 266 ? -17.891 -3.018 30.685 1.00 25.32 269 GLN B N 1
ATOM 6404 C CA . GLN B 2 266 ? -18.573 -1.832 31.178 1.00 25.66 269 GLN B CA 1
ATOM 6405 C C . GLN B 2 266 ? -20.087 -2.045 31.242 1.00 25.96 269 GLN B C 1
ATOM 6406 O O . GLN B 2 266 ? -20.719 -1.743 32.254 1.00 28.01 269 GLN B O 1
ATOM 6412 N N . ARG B 2 267 ? -20.699 -2.530 30.159 1.00 26.92 270 ARG B N 1
ATOM 6413 C CA . ARG B 2 267 ? -22.156 -2.658 30.155 1.00 25.78 270 ARG B CA 1
ATOM 6414 C C . ARG B 2 267 ? -22.617 -3.652 31.216 1.00 26.33 270 ARG B C 1
ATOM 6415 O O . ARG B 2 267 ? -23.566 -3.389 31.968 1.00 27.41 270 ARG B O 1
ATOM 6423 N N . LEU B 2 268 ? -21.964 -4.811 31.286 1.00 26.50 271 LEU B N 1
ATOM 6424 C CA . LEU B 2 268 ? -22.442 -5.832 32.202 1.00 27.41 271 LEU B CA 1
ATOM 6425 C C . LEU B 2 268 ? -22.131 -5.481 33.650 1.00 29.49 271 LEU B C 1
ATOM 6426 O O . LEU B 2 268 ? -22.850 -5.946 34.547 1.00 28.41 271 LEU B O 1
ATOM 6431 N N . ALA B 2 269 ? -21.120 -4.630 33.903 1.00 27.53 272 ALA B N 1
ATOM 6432 C CA . ALA B 2 269 ? -20.941 -4.125 35.266 1.00 27.89 272 ALA B CA 1
ATOM 6433 C C . ALA B 2 269 ? -22.224 -3.485 35.776 1.00 29.50 272 ALA B C 1
ATOM 6434 O O . ALA B 2 269 ? -22.584 -3.649 36.952 1.00 26.91 272 ALA B O 1
ATOM 6436 N N . THR B 2 270 ? -22.947 -2.779 34.899 1.00 26.60 273 THR B N 1
ATOM 6437 C CA . THR B 2 270 ? -24.155 -2.076 35.305 1.00 28.49 273 THR B CA 1
ATOM 6438 C C . THR B 2 270 ? -25.390 -2.961 35.213 1.00 29.99 273 THR B C 1
ATOM 6439 O O . THR B 2 270 ? -26.514 -2.465 35.299 1.00 29.43 273 THR B O 1
ATOM 6443 N N . VAL B 2 271 ? -25.189 -4.254 35.031 1.00 27.66 274 VAL B N 1
ATOM 6444 C CA . VAL B 2 271 ? -26.238 -5.239 35.209 1.00 31.97 274 VAL B CA 1
ATOM 6445 C C . VAL B 2 271 ? -25.995 -6.124 36.432 1.00 30.72 274 VAL B C 1
ATOM 6446 O O . VAL B 2 271 ? -26.968 -6.648 37.001 1.00 30.83 274 VAL B O 1
ATOM 6450 N N . TYR B 2 272 ? -24.746 -6.270 36.883 1.00 29.08 275 TYR B N 1
ATOM 6451 C CA . TYR B 2 272 ? -24.416 -7.131 38.017 1.00 29.84 275 TYR B CA 1
ATOM 6452 C C . TYR B 2 272 ? -24.031 -6.363 39.278 1.00 28.58 275 TYR B C 1
ATOM 6453 O O . TYR B 2 272 ? -23.401 -6.940 40.177 1.00 30.51 275 TYR B O 1
ATOM 6462 N N . GLY B 2 273 ? -24.389 -5.081 39.370 1.00 27.08 276 GLY B N 1
ATOM 6463 C CA . GLY B 2 273 ? -24.182 -4.324 40.596 1.00 27.88 276 GLY B CA 1
ATOM 6464 C C . GLY B 2 273 ? -22.758 -3.891 40.863 1.00 29.53 276 GLY B C 1
ATOM 6465 O O . GLY B 2 273 ? -22.390 -3.669 42.023 1.00 27.52 276 GLY B O 1
ATOM 6466 N N . ASP B 2 274 ? -21.944 -3.756 39.819 1.00 27.69 277 ASP B N 1
ATOM 6467 C CA . ASP B 2 274 ? -20.526 -3.408 39.938 1.00 25.75 277 ASP B CA 1
ATOM 6468 C C . ASP B 2 274 ? -20.427 -1.889 39.823 1.00 29.39 277 ASP B C 1
ATOM 6469 O O . ASP B 2 274 ? -20.488 -1.328 38.718 1.00 28.39 277 ASP B O 1
ATOM 6474 N N . THR B 2 275 ? -20.284 -1.219 40.971 1.00 27.37 278 THR B N 1
ATOM 6475 C CA . THR B 2 275 ? -20.133 0.232 41.023 1.00 27.35 278 THR B CA 1
ATOM 6476 C C . THR B 2 275 ? -18.682 0.697 40.905 1.00 28.58 278 THR B C 1
ATOM 6477 O O . THR B 2 275 ? -18.436 1.899 41.010 1.00 27.78 278 THR B O 1
ATOM 6481 N N . LEU B 2 276 ? -17.724 -0.214 40.707 1.00 27.25 279 LEU B N 1
ATOM 6482 C CA . LEU B 2 276 ? -16.307 0.126 40.650 1.00 24.48 279 LEU B CA 1
ATOM 6483 C C . LEU B 2 276 ? -15.788 0.138 39.220 1.00 24.94 279 LEU B C 1
ATOM 6484 O O . LEU B 2 276 ? -15.174 1.120 38.802 1.00 24.59 279 LEU B O 1
ATOM 6489 N N . THR B 2 277 ? -16.045 -0.925 38.462 1.00 23.58 280 THR B N 1
ATOM 6490 C CA . THR B 2 277 ? -15.497 -1.024 37.111 1.00 26.00 280 THR B CA 1
ATOM 6491 C C . THR B 2 277 ? -15.883 0.140 36.201 1.00 25.20 280 THR B C 1
ATOM 6492 O O . THR B 2 277 ? -15.031 0.551 35.392 1.00 27.57 280 THR B O 1
ATOM 6496 N N . PRO B 2 278 ? -17.102 0.703 36.253 1.00 27.28 281 PRO B N 1
ATOM 6497 C CA . PRO B 2 278 ? -17.400 1.850 35.368 1.00 26.31 281 PRO B CA 1
ATOM 6498 C C . PRO B 2 278 ? -16.474 3.044 35.567 1.00 26.84 281 PRO B C 1
ATOM 6499 O O . PRO B 2 278 ? -16.267 3.813 34.621 1.00 25.91 281 PRO B O 1
ATOM 6503 N N . PHE B 2 279 ? -15.907 3.237 36.762 1.00 24.79 282 PHE B N 1
ATOM 6504 C CA . PHE B 2 279 ? -14.935 4.318 36.926 1.00 23.80 282 PHE B CA 1
ATOM 6505 C C . PHE B 2 279 ? -13.693 4.083 36.066 1.00 23.85 282 PHE B C 1
ATOM 6506 O O . PHE B 2 279 ? -13.120 5.028 35.505 1.00 24.51 282 PHE B O 1
ATOM 6514 N N . PHE B 2 280 ? -13.243 2.827 35.964 1.00 23.00 283 PHE B N 1
ATOM 6515 C CA . PHE B 2 280 ? -12.064 2.513 35.162 1.00 25.85 283 PHE B CA 1
ATOM 6516 C C . PHE B 2 280 ? -12.359 2.471 33.660 1.00 26.23 283 PHE B C 1
ATOM 6517 O O . PHE B 2 280 ? -11.545 2.946 32.849 1.00 25.37 283 PHE B O 1
ATOM 6525 N N . THR B 2 281 ? -13.483 1.893 33.246 1.00 24.15 284 THR B N 1
ATOM 6526 C CA . THR B 2 281 ? -13.756 1.880 31.799 1.00 25.36 284 THR B CA 1
ATOM 6527 C C . THR B 2 281 ? -14.084 3.274 31.279 1.00 23.26 284 THR B C 1
ATOM 6528 O O . THR B 2 281 ? -13.915 3.528 30.082 1.00 25.81 284 THR B O 1
ATOM 6532 N N . ALA B 2 282 ? -14.535 4.191 32.151 1.00 24.06 285 ALA B N 1
ATOM 6533 C CA . ALA B 2 282 ? -14.698 5.586 31.730 1.00 26.02 285 ALA B CA 1
ATOM 6534 C C . ALA B 2 282 ? -13.402 6.142 31.141 1.00 27.56 285 ALA B C 1
ATOM 6535 O O . ALA B 2 282 ? -13.424 6.879 30.143 1.00 26.15 285 ALA B O 1
ATOM 6537 N N . GLN B 2 283 ? -12.259 5.789 31.737 1.00 21.88 286 GLN B N 1
ATOM 6538 C CA . GLN B 2 283 ? -10.984 6.296 31.252 1.00 20.46 286 GLN B CA 1
ATOM 6539 C C . GLN B 2 283 ? -10.608 5.656 29.928 1.00 21.51 286 GLN B C 1
ATOM 6540 O O . GLN B 2 283 ? -10.272 6.364 28.976 1.00 22.91 286 GLN B O 1
ATOM 6546 N N . SER B 2 284 ? -10.671 4.316 29.837 1.00 22.43 287 SER B N 1
ATOM 6547 C CA . SER B 2 284 ? -10.260 3.664 28.591 1.00 24.65 287 SER B CA 1
ATOM 6548 C C . SER B 2 284 ? -11.142 4.101 27.430 1.00 25.12 287 SER B C 1
ATOM 6549 O O . SER B 2 284 ? -10.658 4.250 26.300 1.00 22.91 287 SER B O 1
ATOM 6552 N N . GLN B 2 285 ? -12.428 4.335 27.689 1.00 25.58 288 GLN B N 1
ATOM 6553 C CA . GLN B 2 285 ? -13.319 4.735 26.606 1.00 25.10 288 GLN B CA 1
ATOM 6554 C C . GLN B 2 285 ? -13.104 6.188 26.229 1.00 24.78 288 GLN B C 1
ATOM 6555 O O . GLN B 2 285 ? -13.206 6.532 25.047 1.00 24.13 288 GLN B O 1
ATOM 6561 N N . THR B 2 286 ? -12.784 7.046 27.199 1.00 21.90 289 THR B N 1
ATOM 6562 C CA . THR B 2 286 ? -12.366 8.399 26.852 1.00 21.63 289 THR B CA 1
ATOM 6563 C C . THR B 2 286 ? -11.103 8.357 26.013 1.00 22.05 289 THR B C 1
ATOM 6564 O O . THR B 2 286 ? -11.004 9.049 24.994 1.00 21.45 289 THR B O 1
ATOM 6568 N N . TYR B 2 287 ? -10.122 7.535 26.404 1.00 22.42 290 TYR B N 1
ATOM 6569 C CA . TYR B 2 287 ? -8.894 7.470 25.609 1.00 20.64 290 TYR B CA 1
ATOM 6570 C C . TYR B 2 287 ? -9.171 6.937 24.199 1.00 24.07 290 TYR B C 1
ATOM 6571 O O . TYR B 2 287 ? -8.559 7.389 23.214 1.00 21.09 290 TYR B O 1
ATOM 6580 N N . PHE B 2 288 ? -10.048 5.936 24.090 1.00 21.24 291 PHE B N 1
ATOM 6581 C CA . PHE B 2 288 ? -10.370 5.386 22.775 1.00 23.06 291 PHE B CA 1
ATOM 6582 C C . PHE B 2 288 ? -10.888 6.472 21.843 1.00 23.23 291 PHE B C 1
ATOM 6583 O O . PHE B 2 288 ? -10.458 6.576 20.675 1.00 22.15 291 PHE B O 1
ATOM 6591 N N . GLN B 2 289 ? -11.810 7.299 22.332 1.00 21.06 292 GLN B N 1
ATOM 6592 C CA . GLN B 2 289 ? -12.407 8.300 21.447 1.00 22.28 292 GLN B CA 1
ATOM 6593 C C . GLN B 2 289 ? -11.418 9.397 21.080 1.00 25.64 292 GLN B C 1
ATOM 6594 O O . GLN B 2 289 ? -11.470 9.925 19.956 1.00 23.94 292 GLN B O 1
ATOM 6600 N N . THR B 2 290 ? -10.527 9.774 22.012 1.00 25.66 293 THR B N 1
ATOM 6601 C CA . THR B 2 290 ? -9.479 10.742 21.681 1.00 25.04 293 THR B CA 1
ATOM 6602 C C . THR B 2 290 ? -8.526 10.179 20.641 1.00 24.90 293 THR B C 1
ATOM 6603 O O . THR B 2 290 ? -8.177 10.863 19.667 1.00 23.64 293 THR B O 1
ATOM 6607 N N . THR B 2 291 ? -8.095 8.926 20.837 1.00 22.60 294 THR B N 1
ATOM 6608 C CA . THR B 2 291 ? -7.232 8.281 19.856 1.00 23.78 294 THR B CA 1
ATOM 6609 C C . THR B 2 291 ? -7.929 8.195 18.502 1.00 25.74 294 THR B C 1
ATOM 6610 O O . THR B 2 291 ? -7.307 8.404 17.452 1.00 23.98 294 THR B O 1
ATOM 6614 N N . ARG B 2 292 ? -9.230 7.909 18.509 1.00 23.82 295 ARG B N 1
ATOM 6615 C CA . ARG B 2 292 ? -9.945 7.733 17.246 1.00 23.65 295 ARG B CA 1
ATOM 6616 C C . ARG B 2 292 ? -9.964 9.022 16.435 1.00 25.30 295 ARG B C 1
ATOM 6617 O O . ARG B 2 292 ? -9.843 9.000 15.187 1.00 24.00 295 ARG B O 1
ATOM 6625 N N . GLY B 2 293 ? -10.136 10.162 17.119 1.00 21.89 296 GLY B N 1
ATOM 6626 C CA . GLY B 2 293 ? -10.112 11.436 16.417 1.00 23.31 296 GLY B CA 1
ATOM 6627 C C . GLY B 2 293 ? -8.837 11.622 15.614 1.00 26.43 296 GLY B C 1
ATOM 6628 O O . GLY B 2 293 ? -8.873 12.057 14.453 1.00 23.83 296 GLY B O 1
ATOM 6629 N N . ALA B 2 294 ? -7.697 11.284 16.217 1.00 19.63 297 ALA B N 1
ATOM 6630 C CA . ALA B 2 294 ? -6.412 11.451 15.540 1.00 22.64 297 ALA B CA 1
ATOM 6631 C C . ALA B 2 294 ? -6.198 10.387 14.461 1.00 22.60 297 ALA B C 1
ATOM 6632 O O . ALA B 2 294 ? -5.752 10.696 13.343 1.00 22.66 297 ALA B O 1
ATOM 6634 N N . ILE B 2 295 ? -6.492 9.122 14.773 1.00 21.33 298 ILE B N 1
ATOM 6635 C CA . ILE B 2 295 ? -6.408 8.057 13.763 1.00 22.63 298 ILE B CA 1
ATOM 6636 C C . ILE B 2 295 ? -7.294 8.376 12.554 1.00 25.58 298 ILE B C 1
ATOM 6637 O O . ILE B 2 295 ? -6.889 8.199 11.393 1.00 23.93 298 ILE B O 1
ATOM 6642 N N . ASP B 2 296 ? -8.520 8.828 12.803 1.00 24.85 299 ASP B N 1
ATOM 6643 C CA . ASP B 2 296 ? -9.425 9.209 11.718 1.00 23.48 299 ASP B CA 1
ATOM 6644 C C . ASP B 2 296 ? -8.815 10.300 10.834 1.00 23.75 299 ASP B C 1
ATOM 6645 O O . ASP B 2 296 ? -8.905 10.238 9.599 1.00 23.10 299 ASP B O 1
ATOM 6650 N N . ASP B 2 297 ? -8.190 11.311 11.439 1.00 24.41 300 ASP B N 1
ATOM 6651 C CA . ASP B 2 297 ? -7.596 12.379 10.640 1.00 21.80 300 ASP B CA 1
ATOM 6652 C C . ASP B 2 297 ? -6.495 11.849 9.742 1.00 24.68 300 ASP B C 1
ATOM 6653 O O . ASP B 2 297 ? -6.419 12.202 8.557 1.00 25.75 300 ASP B O 1
ATOM 6658 N N . LEU B 2 298 ? -5.607 11.026 10.304 1.00 22.72 301 LEU B N 1
ATOM 6659 C CA . LEU B 2 298 ? -4.498 10.501 9.519 1.00 21.05 301 LEU B CA 1
ATOM 6660 C C . LEU B 2 298 ? -5.013 9.697 8.330 1.00 23.08 301 LEU B C 1
ATOM 6661 O O . LEU B 2 298 ? -4.641 9.957 7.166 1.00 22.71 301 LEU B O 1
ATOM 6666 N N . PHE B 2 299 ? -5.913 8.746 8.587 1.00 21.76 302 PHE B N 1
ATOM 6667 C CA . PHE B 2 299 ? -6.260 7.820 7.509 1.00 23.98 302 PHE B CA 1
ATOM 6668 C C . PHE B 2 299 ? -7.379 8.311 6.603 1.00 26.77 302 PHE B C 1
ATOM 6669 O O . PHE B 2 299 ? -7.348 8.012 5.404 1.00 25.12 302 PHE B O 1
ATOM 6677 N N . VAL B 2 300 ? -8.317 9.107 7.108 1.00 25.51 303 VAL B N 1
ATOM 6678 C CA . VAL B 2 300 ? -9.444 9.549 6.292 1.00 28.06 303 VAL B CA 1
ATOM 6679 C C . VAL B 2 300 ? -9.154 10.904 5.652 1.00 27.60 303 VAL B C 1
ATOM 6680 O O . VAL B 2 300 ? -9.094 11.019 4.414 1.00 26.96 303 VAL B O 1
ATOM 6684 N N . TYR B 2 301 ? -8.981 11.944 6.481 1.00 22.56 304 TYR B N 1
ATOM 6685 C CA . TYR B 2 301 ? -8.740 13.285 5.943 1.00 24.78 304 TYR B CA 1
ATOM 6686 C C . TYR B 2 301 ? -7.463 13.322 5.094 1.00 27.51 304 TYR B C 1
ATOM 6687 O O . TYR B 2 301 ? -7.456 13.863 3.977 1.00 24.64 304 TYR B O 1
ATOM 6696 N N . CYS B 2 302 ? -6.357 12.769 5.610 1.00 21.66 305 CYS B N 1
ATOM 6697 C CA . CYS B 2 302 ? -5.084 12.897 4.902 1.00 21.97 305 CYS B CA 1
ATOM 6698 C C . CYS B 2 302 ? -4.870 11.818 3.836 1.00 26.71 305 CYS B C 1
ATOM 6699 O O . CYS B 2 302 ? -4.670 12.132 2.655 1.00 32.57 305 CYS B O 1
ATOM 6702 N N . LEU B 2 303 ? -4.898 10.549 4.228 1.00 23.62 306 LEU B N 1
ATOM 6703 C CA . LEU B 2 303 ? -4.399 9.525 3.310 1.00 23.20 306 LEU B CA 1
ATOM 6704 C C . LEU B 2 303 ? -5.463 9.038 2.334 1.00 24.34 306 LEU B C 1
ATOM 6705 O O . LEU B 2 303 ? -5.163 8.873 1.145 1.00 25.50 306 LEU B O 1
ATOM 6710 N N . ALA B 2 304 ? -6.687 8.787 2.801 1.00 23.66 307 ALA B N 1
ATOM 6711 C CA . ALA B 2 304 ? -7.741 8.299 1.906 1.00 24.12 307 ALA B CA 1
ATOM 6712 C C . ALA B 2 304 ? -8.247 9.368 0.941 1.00 23.97 307 ALA B C 1
ATOM 6713 O O . ALA B 2 304 ? -8.924 9.028 -0.041 1.00 23.09 307 ALA B O 1
ATOM 6715 N N . ASN B 2 305 ? -7.939 10.644 1.180 1.00 24.02 308 ASN B N 1
ATOM 6716 C CA . ASN B 2 305 ? -8.356 11.711 0.280 1.00 24.20 308 ASN B CA 1
ATOM 6717 C C . ASN B 2 305 ? -7.196 12.551 -0.242 1.00 25.05 308 ASN B C 1
ATOM 6718 O O . ASN B 2 305 ? -7.432 13.609 -0.832 1.00 27.76 308 ASN B O 1
ATOM 6723 N N . ASP B 2 306 ? -5.960 12.090 -0.089 1.00 22.29 309 ASP B N 1
ATOM 6724 C CA . ASP B 2 306 ? -4.824 12.789 -0.671 1.00 22.53 309 ASP B CA 1
ATOM 6725 C C . ASP B 2 306 ? -5.032 12.984 -2.182 1.00 24.36 309 ASP B C 1
ATOM 6726 O O . ASP B 2 306 ? -5.449 12.063 -2.885 1.00 25.98 309 ASP B O 1
ATOM 6731 N N . SER B 2 307 ? -4.759 14.191 -2.669 1.00 21.21 310 SER B N 1
ATOM 6732 C CA . SER B 2 307 ? -5.211 14.542 -4.017 1.00 25.83 310 SER B CA 1
ATOM 6733 C C . SER B 2 307 ? -4.618 13.622 -5.080 1.00 28.18 310 SER B C 1
ATOM 6734 O O . SER B 2 307 ? -5.265 13.361 -6.113 1.00 25.52 310 SER B O 1
ATOM 6737 N N . GLU B 2 308 ? -3.409 13.107 -4.851 1.00 23.88 311 GLU B N 1
ATOM 6738 C CA . GLU B 2 308 ? -2.746 12.271 -5.845 1.00 25.80 311 GLU B CA 1
ATOM 6739 C C . GLU B 2 308 ? -2.813 10.781 -5.527 1.00 25.63 311 GLU B C 1
ATOM 6740 O O . GLU B 2 308 ? -2.880 9.953 -6.460 1.00 23.70 311 GLU B O 1
ATOM 6746 N N . PHE B 2 309 ? -2.870 10.414 -4.243 1.00 20.66 312 PHE B N 1
ATOM 6747 C CA . PHE B 2 309 ? -2.726 9.021 -3.847 1.00 21.55 312 PHE B CA 1
ATOM 6748 C C . PHE B 2 309 ? -3.908 8.468 -3.062 1.00 22.35 312 PHE B C 1
ATOM 6749 O O . PHE B 2 309 ? -3.804 7.359 -2.528 1.00 23.80 312 PHE B O 1
ATOM 6757 N N . GLY B 2 310 ? -5.015 9.213 -2.956 1.00 23.07 313 GLY B N 1
ATOM 6758 C CA . GLY B 2 310 ? -6.171 8.733 -2.209 1.00 22.49 313 GLY B CA 1
ATOM 6759 C C . GLY B 2 310 ? -6.671 7.371 -2.658 1.00 25.01 313 GLY B C 1
ATOM 6760 O O . GLY B 2 310 ? -6.822 6.447 -1.850 1.00 24.56 313 GLY B O 1
ATOM 6761 N N . ALA B 2 311 ? -6.956 7.216 -3.956 1.00 24.15 314 ALA B N 1
ATOM 6762 C CA . ALA B 2 311 ? -7.444 5.911 -4.395 1.00 23.76 314 ALA B CA 1
ATOM 6763 C C . ALA B 2 311 ? -6.366 4.842 -4.238 1.00 22.62 314 ALA B C 1
ATOM 6764 O O . ALA B 2 311 ? -6.662 3.691 -3.912 1.00 24.68 314 ALA B O 1
ATOM 6766 N N . HIS B 2 312 ? -5.115 5.186 -4.531 1.00 24.81 315 HIS B N 1
ATOM 6767 C CA . HIS B 2 312 ? -4.003 4.266 -4.294 1.00 22.42 315 HIS B CA 1
ATOM 6768 C C . HIS B 2 312 ? -4.004 3.792 -2.834 1.00 24.38 315 HIS B C 1
ATOM 6769 O O . HIS B 2 312 ? -3.892 2.593 -2.531 1.00 22.32 315 HIS B O 1
ATOM 6776 N N . ASN B 2 313 ? -4.148 4.734 -1.919 1.00 24.33 316 ASN B N 1
ATOM 6777 C CA . ASN B 2 313 ? -4.097 4.380 -0.502 1.00 23.38 316 ASN B CA 1
ATOM 6778 C C . ASN B 2 313 ? -5.314 3.561 -0.087 1.00 24.50 316 ASN B C 1
ATOM 6779 O O . ASN B 2 313 ? -5.203 2.644 0.752 1.00 23.09 316 ASN B O 1
ATOM 6784 N N . ARG B 2 314 ? -6.483 3.866 -0.669 1.00 23.89 317 ARG B N 1
ATOM 6785 C CA . ARG B 2 314 ? -7.678 3.077 -0.371 1.00 25.14 317 ARG B CA 1
ATOM 6786 C C . ARG B 2 314 ? -7.532 1.634 -0.841 1.00 26.07 317 ARG B C 1
ATOM 6787 O O . ARG B 2 314 ? -8.066 0.715 -0.201 1.00 25.81 317 ARG B O 1
ATOM 6795 N N . THR B 2 315 ? -6.795 1.401 -1.930 1.00 24.06 318 THR B N 1
ATOM 6796 C CA . THR B 2 315 ? -6.531 0.021 -2.340 1.00 25.28 318 THR B CA 1
ATOM 6797 C C . THR B 2 315 ? -5.838 -0.763 -1.227 1.00 26.01 318 THR B C 1
ATOM 6798 O O . THR B 2 315 ? -6.239 -1.886 -0.892 1.00 26.19 318 THR B O 1
ATOM 6802 N N . PHE B 2 316 ? -4.799 -0.183 -0.620 1.00 24.10 319 PHE B N 1
ATOM 6803 C CA . PHE B 2 316 ? -4.128 -0.873 0.481 1.00 25.27 319 PHE B CA 1
ATOM 6804 C C . PHE B 2 316 ? -5.012 -0.933 1.726 1.00 27.44 319 PHE B C 1
ATOM 6805 O O . PHE B 2 316 ? -5.131 -1.990 2.361 1.00 24.69 319 PHE B O 1
ATOM 6813 N N . LEU B 2 317 ? -5.651 0.186 2.086 1.00 24.82 320 LEU B N 1
ATOM 6814 C CA . LEU B 2 317 ? -6.501 0.183 3.282 1.00 26.05 320 LEU B CA 1
ATOM 6815 C C . LEU B 2 317 ? -7.637 -0.832 3.164 1.00 28.24 320 LEU B C 1
ATOM 6816 O O . LEU B 2 317 ? -8.002 -1.477 4.154 1.00 27.09 320 LEU B O 1
ATOM 6821 N N A ASN B 2 318 ? -8.193 -1.009 1.962 0.45 27.86 321 ASN B N 1
ATOM 6822 N N B ASN B 2 318 ? -8.218 -0.975 1.960 0.55 27.73 321 ASN B N 1
ATOM 6823 C CA A ASN B 2 318 ? -9.247 -2.006 1.800 0.45 27.79 321 ASN B CA 1
ATOM 6824 C CA B ASN B 2 318 ? -9.248 -1.991 1.737 0.55 27.96 321 ASN B CA 1
ATOM 6825 C C A ASN B 2 318 ? -8.711 -3.427 1.925 0.45 27.08 321 ASN B C 1
ATOM 6826 C C B ASN B 2 318 ? -8.700 -3.400 1.946 0.55 27.07 321 ASN B C 1
ATOM 6827 O O A ASN B 2 318 ? -9.390 -4.302 2.473 0.45 27.97 321 ASN B O 1
ATOM 6828 O O B ASN B 2 318 ? -9.357 -4.242 2.571 0.55 28.03 321 ASN B O 1
ATOM 6837 N N . ALA B 2 319 ? -7.501 -3.679 1.424 1.00 24.93 322 ALA B N 1
ATOM 6838 C CA . ALA B 2 319 ? -6.905 -5.004 1.591 1.00 27.25 322 ALA B CA 1
ATOM 6839 C C . ALA B 2 319 ? -6.602 -5.288 3.058 1.00 28.95 322 ALA B C 1
ATOM 6840 O O . ALA B 2 319 ? -6.881 -6.381 3.566 1.00 26.68 322 ALA B O 1
ATOM 6842 N N . TRP B 2 320 ? -6.014 -4.320 3.754 1.00 26.22 323 TRP B N 1
ATOM 6843 C CA . TRP B 2 320 ? -5.755 -4.521 5.177 1.00 27.15 323 TRP B CA 1
ATOM 6844 C C . TRP B 2 320 ? -7.049 -4.750 5.933 1.00 25.88 323 TRP B C 1
ATOM 6845 O O . TRP B 2 320 ? -7.135 -5.651 6.775 1.00 25.16 323 TRP B O 1
ATOM 6856 N N . THR B 2 321 ? -8.077 -3.962 5.623 1.00 24.29 324 THR B N 1
ATOM 6857 C CA . THR B 2 321 ? -9.330 -4.076 6.351 1.00 24.28 324 THR B CA 1
ATOM 6858 C C . THR B 2 321 ? -9.959 -5.442 6.136 1.00 28.05 324 THR B C 1
ATOM 6859 O O . THR B 2 321 ? -10.432 -6.066 7.091 1.00 28.00 324 THR B O 1
ATOM 6863 N N . GLU B 2 322 ? -9.931 -5.951 4.901 1.00 26.81 325 GLU B N 1
ATOM 6864 C CA . GLU B 2 322 ? -10.445 -7.295 4.664 1.00 28.86 325 GLU B CA 1
ATOM 6865 C C . GLU B 2 322 ? -9.757 -8.315 5.568 1.00 28.89 325 GLU B C 1
ATOM 6866 O O . GLU B 2 322 ? -10.413 -9.172 6.171 1.00 29.38 325 GLU B O 1
ATOM 6872 N N . HIS B 2 323 ? -8.427 -8.239 5.661 1.00 26.81 326 HIS B N 1
ATOM 6873 C CA . HIS B 2 323 ? -7.663 -9.201 6.446 1.00 27.68 326 HIS B CA 1
ATOM 6874 C C . HIS B 2 323 ? -7.938 -9.043 7.938 1.00 25.48 326 HIS B C 1
ATOM 6875 O O . HIS B 2 323 ? -8.326 -10.001 8.613 1.00 25.88 326 HIS B O 1
ATOM 6882 N N . TYR B 2 324 ? -7.744 -7.836 8.477 1.00 26.16 327 TYR B N 1
ATOM 6883 C CA . TYR B 2 324 ? -7.862 -7.687 9.937 1.00 25.27 327 TYR B CA 1
ATOM 6884 C C . TYR B 2 324 ? -9.308 -7.688 10.410 1.00 26.21 327 TYR B C 1
ATOM 6885 O O . TYR B 2 324 ? -9.575 -8.038 11.561 1.00 28.51 327 TYR B O 1
ATOM 6894 N N . LEU B 2 325 ? -10.267 -7.346 9.543 1.00 26.41 328 LEU B N 1
ATOM 6895 C CA . LEU B 2 325 ? -11.655 -7.530 9.947 1.00 27.66 328 LEU B CA 1
ATOM 6896 C C . LEU B 2 325 ? -11.981 -9.016 10.090 1.00 28.55 328 LEU B C 1
ATOM 6897 O O . LEU B 2 325 ? -12.683 -9.417 11.035 1.00 26.78 328 LEU B O 1
ATOM 6902 N N . ALA B 2 326 ? -11.474 -9.851 9.177 1.00 27.77 329 ALA B N 1
ATOM 6903 C CA . ALA B 2 326 ? -11.654 -11.290 9.343 1.00 30.47 329 ALA B CA 1
ATOM 6904 C C . ALA B 2 326 ? -11.012 -11.766 10.644 1.00 30.02 329 ALA B C 1
ATOM 6905 O O . ALA B 2 326 ? -11.609 -12.561 11.386 1.00 29.03 329 ALA B O 1
ATOM 6907 N N . SER B 2 327 ? -9.808 -11.266 10.952 1.00 26.87 330 SER B N 1
ATOM 6908 C CA . SER B 2 327 ? -9.157 -11.630 12.211 1.00 27.95 330 SER B CA 1
ATOM 6909 C C . SER B 2 327 ? -9.975 -11.189 13.409 1.00 27.55 330 SER B C 1
ATOM 6910 O O . SER B 2 327 ? -10.076 -11.923 14.397 1.00 30.55 330 SER B O 1
ATOM 6913 N N . SER B 2 328 ? -10.549 -9.987 13.351 1.00 26.28 331 SER B N 1
ATOM 6914 C CA . SER B 2 328 ? -11.299 -9.466 14.492 1.00 26.62 331 SER B CA 1
ATOM 6915 C C . SER B 2 328 ? -12.626 -10.185 14.653 1.00 27.52 331 SER B C 1
ATOM 6916 O O . SER B 2 328 ? -13.070 -10.443 15.781 1.00 26.79 331 SER B O 1
ATOM 6919 N N . VAL B 2 329 ? -13.286 -10.498 13.533 1.00 27.77 332 VAL B N 1
ATOM 6920 C CA . VAL B 2 329 ? -14.507 -11.297 13.586 1.00 28.24 332 VAL B CA 1
ATOM 6921 C C . VAL B 2 329 ? -14.233 -12.653 14.234 1.00 27.44 332 VAL B C 1
ATOM 6922 O O . VAL B 2 329 ? -15.011 -13.129 15.072 1.00 27.94 332 VAL B O 1
ATOM 6926 N N . ALA B 2 330 ? -13.125 -13.298 13.862 1.00 29.24 333 ALA B N 1
ATOM 6927 C CA . ALA B 2 330 ? -12.772 -14.569 14.490 1.00 31.31 333 ALA B CA 1
ATOM 6928 C C . ALA B 2 330 ? -12.489 -14.386 15.980 1.00 30.23 333 ALA B C 1
ATOM 6929 O O . ALA B 2 330 ? -12.872 -15.231 16.806 1.00 29.98 333 ALA B O 1
ATOM 6931 N N . ALA B 2 331 ? -11.833 -13.274 16.350 1.00 30.10 334 ALA B N 1
ATOM 6932 C CA . ALA B 2 331 ? -11.615 -12.962 17.764 1.00 28.20 334 ALA B CA 1
ATOM 6933 C C . ALA B 2 331 ? -12.931 -12.812 18.526 1.00 28.07 334 ALA B C 1
ATOM 6934 O O . ALA B 2 331 ? -13.055 -13.274 19.674 1.00 29.05 334 ALA B O 1
ATOM 6936 N N . LEU B 2 332 ? -13.909 -12.122 17.934 1.00 26.78 335 LEU B N 1
ATOM 6937 C CA . LEU B 2 332 ? -15.191 -11.935 18.617 1.00 27.19 335 LEU B CA 1
ATOM 6938 C C . LEU B 2 332 ? -15.978 -13.242 18.687 1.00 28.50 335 LEU B C 1
ATOM 6939 O O . LEU B 2 332 ? -16.664 -13.508 19.677 1.00 26.70 335 LEU B O 1
ATOM 6944 N N . LYS B 2 333 ? -15.916 -14.056 17.627 1.00 30.95 336 LYS B N 1
ATOM 6945 C CA . LYS B 2 333 ? -16.581 -15.354 17.655 1.00 29.29 336 LYS B CA 1
ATOM 6946 C C . LYS B 2 333 ? -16.046 -16.216 18.798 1.00 31.63 336 LYS B C 1
ATOM 6947 O O . LYS B 2 333 ? -16.818 -16.896 19.482 1.00 32.13 336 LYS B O 1
ATOM 6953 N N . ASP B 2 334 ? -14.723 -16.187 19.029 1.00 29.19 337 ASP B N 1
ATOM 6954 C CA . ASP B 2 334 ? -14.143 -16.846 20.201 1.00 29.08 337 ASP B CA 1
ATOM 6955 C C . ASP B 2 334 ? -14.642 -16.207 21.492 1.00 28.63 337 ASP B C 1
ATOM 6956 O O . ASP B 2 334 ? -15.034 -16.904 22.433 1.00 29.65 337 ASP B O 1
ATOM 6961 N N . PHE B 2 335 ? -14.664 -14.876 21.537 1.00 28.64 338 PHE B N 1
ATOM 6962 C CA . PHE B 2 335 ? -14.904 -14.172 22.794 1.00 26.73 338 PHE B CA 1
ATOM 6963 C C . PHE B 2 335 ? -16.336 -14.359 23.297 1.00 28.18 338 PHE B C 1
ATOM 6964 O O . PHE B 2 335 ? -16.550 -14.476 24.511 1.00 29.24 338 PHE B O 1
ATOM 6972 N N . VAL B 2 336 ? -17.333 -14.412 22.399 1.00 27.75 339 VAL B N 1
ATOM 6973 C CA . VAL B 2 336 ? -18.714 -14.511 22.874 1.00 28.32 339 VAL B CA 1
ATOM 6974 C C . VAL B 2 336 ? -19.014 -15.852 23.522 1.00 30.04 339 VAL B C 1
ATOM 6975 O O . VAL B 2 336 ? -20.085 -16.020 24.111 1.00 29.38 339 VAL B O 1
ATOM 6979 N N . GLY B 2 337 ? -18.084 -16.802 23.462 1.00 27.55 340 GLY B N 1
ATOM 6980 C CA . GLY B 2 337 ? -18.184 -17.976 24.309 1.00 28.79 340 GLY B CA 1
ATOM 6981 C C . GLY B 2 337 ? -18.166 -17.656 25.792 1.00 32.31 340 GLY B C 1
ATOM 6982 O O . GLY B 2 337 ? -18.579 -18.493 26.602 1.00 31.63 340 GLY B O 1
ATOM 6983 N N . LEU B 2 338 ? -17.679 -16.471 26.172 1.00 29.60 341 LEU B N 1
ATOM 6984 C CA . LEU B 2 338 ? -17.690 -16.087 27.589 1.00 27.64 341 LEU B CA 1
ATOM 6985 C C . LEU B 2 338 ? -19.110 -15.931 28.126 1.00 29.54 341 LEU B C 1
ATOM 6986 O O . LEU B 2 338 ? -19.338 -16.119 29.329 1.00 30.98 341 LEU B O 1
ATOM 6991 N N . TYR B 2 339 ? -20.082 -15.597 27.263 1.00 29.28 342 TYR B N 1
ATOM 6992 C CA . TYR B 2 339 ? -21.460 -15.461 27.734 1.00 31.61 342 TYR B CA 1
ATOM 6993 C C . TYR B 2 339 ? -22.023 -16.770 28.289 1.00 32.90 342 TYR B C 1
ATOM 6994 O O . TYR B 2 339 ? -22.969 -16.734 29.081 1.00 31.22 342 TYR B O 1
ATOM 7003 N N . ALA B 2 340 ? -21.470 -17.920 27.899 1.00 32.92 343 ALA B N 1
ATOM 7004 C CA . ALA B 2 340 ? -21.930 -19.170 28.489 1.00 34.43 343 ALA B CA 1
ATOM 7005 C C . ALA B 2 340 ? -21.598 -19.268 29.977 1.00 35.34 343 ALA B C 1
ATOM 7006 O O . ALA B 2 340 ? -22.174 -20.116 30.662 1.00 34.56 343 ALA B O 1
ATOM 7008 N N . LYS B 2 341 ? -20.711 -18.413 30.491 1.00 31.15 344 LYS B N 1
ATOM 7009 C CA . LYS B 2 341 ? -20.314 -18.440 31.893 1.00 32.95 344 LYS B CA 1
ATOM 7010 C C . LYS B 2 341 ? -21.000 -17.396 32.754 1.00 33.85 344 LYS B C 1
ATOM 7011 O O . LYS B 2 341 ? -20.757 -17.369 33.967 1.00 34.47 344 LYS B O 1
ATOM 7017 N N . VAL B 2 342 ? -21.837 -16.533 32.188 1.00 32.34 345 VAL B N 1
ATOM 7018 C CA . VAL B 2 342 ? -22.440 -15.468 32.980 1.00 32.55 345 VAL B CA 1
ATOM 7019 C C . VAL B 2 342 ? -23.907 -15.785 33.249 1.00 35.32 345 VAL B C 1
ATOM 7020 O O . VAL B 2 342 ? -24.557 -16.553 32.537 1.00 37.83 345 VAL B O 1
ATOM 7024 N N . GLU B 2 343 ? -24.424 -15.174 34.304 1.00 35.72 346 GLU B N 1
ATOM 7025 C CA . GLU B 2 343 ? -25.828 -15.309 34.660 1.00 40.88 346 GLU B CA 1
ATOM 7026 C C . GLU B 2 343 ? -26.700 -14.629 33.614 1.00 45.07 346 GLU B C 1
ATOM 7027 O O . GLU B 2 343 ? -26.426 -13.495 33.206 1.00 47.02 346 GLU B O 1
ATOM 7033 N N . LYS B 2 344 ? -27.758 -15.315 33.181 1.00 45.56 347 LYS B N 1
ATOM 7034 C CA . LYS B 2 344 ? -28.604 -14.779 32.124 1.00 48.83 347 LYS B CA 1
ATOM 7035 C C . LYS B 2 344 ? -29.372 -13.556 32.606 1.00 50.31 347 LYS B C 1
ATOM 7036 O O . LYS B 2 344 ? -29.903 -13.531 33.721 1.00 50.97 347 LYS B O 1
ATOM 7042 N N . VAL B 2 345 ? -29.364 -12.513 31.778 1.00 45.44 348 VAL B N 1
ATOM 7043 C CA . VAL B 2 345 ? -30.093 -11.275 32.016 1.00 40.68 348 VAL B CA 1
ATOM 7044 C C . VAL B 2 345 ? -30.746 -10.902 30.694 1.00 41.05 348 VAL B C 1
ATOM 7045 O O . VAL B 2 345 ? -30.047 -10.691 29.697 1.00 42.64 348 VAL B O 1
ATOM 7049 N N . ALA B 2 346 ? -32.077 -10.859 30.666 1.00 43.14 349 ALA B N 1
ATOM 7050 C CA . ALA B 2 346 ? -32.782 -10.644 29.405 1.00 43.60 349 ALA B CA 1
ATOM 7051 C C . ALA B 2 346 ? -32.427 -9.291 28.802 1.00 39.32 349 ALA B C 1
ATOM 7052 O O . ALA B 2 346 ? -32.390 -8.274 29.500 1.00 38.47 349 ALA B O 1
ATOM 7054 N N . GLY B 2 347 ? -32.196 -9.281 27.490 1.00 40.37 350 GLY B N 1
ATOM 7055 C CA . GLY B 2 347 ? -31.790 -8.082 26.784 1.00 37.98 350 GLY B CA 1
ATOM 7056 C C . GLY B 2 347 ? -30.327 -7.711 26.936 1.00 36.58 350 GLY B C 1
ATOM 7057 O O . GLY B 2 347 ? -29.896 -6.707 26.354 1.00 35.93 350 GLY B O 1
ATOM 7058 N N . ALA B 2 348 ? -29.553 -8.479 27.701 1.00 32.69 351 ALA B N 1
ATOM 7059 C CA . ALA B 2 348 ? -28.155 -8.156 27.942 1.00 28.72 351 ALA B CA 1
ATOM 7060 C C . ALA B 2 348 ? -27.272 -9.342 27.583 1.00 32.05 351 ALA B C 1
ATOM 7061 O O . ALA B 2 348 ? -26.338 -9.203 26.789 1.00 34.24 351 ALA B O 1
ATOM 7063 N N . THR B 2 349 ? -27.569 -10.525 28.117 1.00 27.74 352 THR B N 1
ATOM 7064 C CA . THR B 2 349 ? -26.694 -11.669 27.894 1.00 27.62 352 THR B CA 1
ATOM 7065 C C . THR B 2 349 ? -27.357 -12.806 27.131 1.00 30.23 352 THR B C 1
ATOM 7066 O O . THR B 2 349 ? -26.694 -13.820 26.875 1.00 31.81 352 THR B O 1
ATOM 7070 N N . ASP B 2 350 ? -28.639 -12.687 26.798 1.00 29.45 353 ASP B N 1
ATOM 7071 C CA . ASP B 2 350 ? -29.322 -13.642 25.931 1.00 33.69 353 ASP B CA 1
ATOM 7072 C C . ASP B 2 350 ? -28.973 -13.357 24.467 1.00 33.02 353 ASP B C 1
ATOM 7073 O O . ASP B 2 350 ? -28.265 -12.396 24.138 1.00 34.32 353 ASP B O 1
ATOM 7078 N N . ARG B 2 351 ? -29.483 -14.188 23.554 1.00 32.69 354 ARG B N 1
ATOM 7079 C CA . ARG B 2 351 ? -29.053 -14.061 22.163 1.00 32.20 354 ARG B CA 1
ATOM 7080 C C . ARG B 2 351 ? -29.425 -12.699 21.584 1.00 33.49 354 ARG B C 1
ATOM 7081 O O . ARG B 2 351 ? -28.616 -12.071 20.887 1.00 32.84 354 ARG B O 1
ATOM 7089 N N . ALA B 2 352 ? -30.633 -12.218 21.874 1.00 33.22 355 ALA B N 1
ATOM 7090 C CA . ALA B 2 352 ? -31.039 -10.901 21.387 1.00 36.23 355 ALA B CA 1
ATOM 7091 C C . ALA B 2 352 ? -30.141 -9.788 21.935 1.00 36.22 355 ALA B C 1
ATOM 7092 O O . ALA B 2 352 ? -29.771 -8.861 21.199 1.00 35.80 355 ALA B O 1
ATOM 7094 N N . GLY B 2 353 ? -29.776 -9.861 23.220 1.00 32.11 356 GLY B N 1
ATOM 7095 C CA . GLY B 2 353 ? -28.918 -8.834 23.792 1.00 30.33 356 GLY B CA 1
ATOM 7096 C C . GLY B 2 353 ? -27.542 -8.802 23.144 1.00 29.04 356 GLY B C 1
ATOM 7097 O O . GLY B 2 353 ? -27.040 -7.737 22.790 1.00 32.13 356 GLY B O 1
ATOM 7098 N N . VAL B 2 354 ? -26.926 -9.974 22.957 1.00 29.99 357 VAL B N 1
ATOM 7099 C CA . VAL B 2 354 ? -25.608 -10.033 22.326 1.00 28.62 357 VAL B CA 1
ATOM 7100 C C . VAL B 2 354 ? -25.696 -9.591 20.867 1.00 31.42 357 VAL B C 1
ATOM 7101 O O . VAL B 2 354 ? -24.822 -8.866 20.366 1.00 30.04 357 VAL B O 1
ATOM 7105 N N . SER B 2 355 ? -26.782 -9.960 20.187 1.00 29.64 358 SER B N 1
ATOM 7106 C CA . SER B 2 355 ? -26.963 -9.568 18.790 1.00 31.41 358 SER B CA 1
ATOM 7107 C C . SER B 2 355 ? -27.046 -8.053 18.646 1.00 29.57 358 SER B C 1
ATOM 7108 O O . SER B 2 355 ? -26.396 -7.470 17.766 1.00 29.00 358 SER B O 1
ATOM 7111 N N . GLU B 2 356 ? -27.781 -7.389 19.554 1.00 29.23 359 GLU B N 1
ATOM 7112 C CA . GLU B 2 356 ? -27.858 -5.932 19.520 1.00 29.55 359 GLU B CA 1
ATOM 7113 C C . GLU B 2 356 ? -26.522 -5.284 19.878 1.00 27.80 359 GLU B C 1
ATOM 7114 O O . GLU B 2 356 ? -26.166 -4.249 19.296 1.00 29.43 359 GLU B O 1
ATOM 7120 N N . ALA B 2 357 ? -25.757 -5.876 20.806 1.00 27.38 360 ALA B N 1
ATOM 7121 C CA . ALA B 2 357 ? -24.429 -5.333 21.097 1.00 27.73 360 ALA B CA 1
ATOM 7122 C C . ALA B 2 357 ? -23.515 -5.450 19.875 1.00 30.18 360 ALA B C 1
ATOM 7123 O O . ALA B 2 357 ? -22.746 -4.528 19.564 1.00 27.48 360 ALA B O 1
ATOM 7125 N N . LEU B 2 358 ? -23.589 -6.575 19.160 1.00 26.77 361 LEU B N 1
ATOM 7126 C CA . LEU B 2 358 ? -22.781 -6.698 17.946 1.00 26.96 361 LEU B CA 1
ATOM 7127 C C . LEU B 2 358 ? -23.264 -5.760 16.840 1.00 27.31 361 LEU B C 1
ATOM 7128 O O . LEU B 2 358 ? -22.439 -5.255 16.062 1.00 29.48 361 LEU B O 1
ATOM 7133 N N . GLN B 2 359 ? -24.581 -5.501 16.756 1.00 27.27 362 GLN B N 1
ATOM 7134 C CA . GLN B 2 359 ? -25.099 -4.543 15.776 1.00 29.21 362 GLN B CA 1
ATOM 7135 C C . GLN B 2 359 ? -24.595 -3.131 16.059 1.00 30.68 362 GLN B C 1
ATOM 7136 O O . GLN B 2 359 ? -24.293 -2.369 15.125 1.00 26.74 362 GLN B O 1
ATOM 7142 N N . ARG B 2 360 ? -24.510 -2.754 17.339 1.00 25.10 363 ARG B N 1
ATOM 7143 C CA . ARG B 2 360 ? -23.893 -1.473 17.675 1.00 26.12 363 ARG B CA 1
ATOM 7144 C C . ARG B 2 360 ? -22.422 -1.437 17.251 1.00 26.21 363 ARG B C 1
ATOM 7145 O O . ARG B 2 360 ? -21.989 -0.491 16.592 1.00 29.00 363 ARG B O 1
ATOM 7153 N N . VAL B 2 361 ? -21.637 -2.463 17.602 1.00 24.84 364 VAL B N 1
ATOM 7154 C CA . VAL B 2 361 ? -20.199 -2.389 17.325 1.00 26.84 364 VAL B CA 1
ATOM 7155 C C . VAL B 2 361 ? -19.923 -2.394 15.821 1.00 28.33 364 VAL B C 1
ATOM 7156 O O . VAL B 2 361 ? -19.184 -1.542 15.316 1.00 26.16 364 VAL B O 1
ATOM 7160 N N . PHE B 2 362 ? -20.504 -3.342 15.077 1.00 26.49 365 PHE B N 1
ATOM 7161 C CA . PHE B 2 362 ? -20.233 -3.375 13.635 1.00 25.64 365 PHE B CA 1
ATOM 7162 C C . PHE B 2 362 ? -20.925 -2.233 12.899 1.00 29.90 365 PHE B C 1
ATOM 7163 O O . PHE B 2 362 ? -20.384 -1.714 11.907 1.00 27.51 365 PHE B O 1
ATOM 7171 N N . GLY B 2 363 ? -22.114 -1.837 13.356 1.00 26.92 366 GLY B N 1
ATOM 7172 C CA . GLY B 2 363 ? -22.804 -0.708 12.751 1.00 25.39 366 GLY B CA 1
ATOM 7173 C C . GLY B 2 363 ? -22.078 0.612 12.953 1.00 29.41 366 GLY B C 1
ATOM 7174 O O . GLY B 2 363 ? -21.914 1.391 12.004 1.00 29.93 366 GLY B O 1
ATOM 7175 N N . ASP B 2 364 ? -21.621 0.878 14.189 1.00 25.45 367 ASP B N 1
ATOM 7176 C CA . ASP B 2 364 ? -20.818 2.074 14.450 1.00 24.94 367 ASP B CA 1
ATOM 7177 C C . ASP B 2 364 ? -19.536 2.047 13.624 1.00 27.42 367 ASP B C 1
ATOM 7178 O O . ASP B 2 364 ? -19.100 3.073 13.091 1.00 30.44 367 ASP B O 1
ATOM 7183 N N . TRP B 2 365 ? -18.897 0.880 13.547 1.00 28.30 368 TRP B N 1
ATOM 7184 C CA . TRP B 2 365 ? -17.639 0.763 12.819 1.00 25.34 368 TRP B CA 1
ATOM 7185 C C . TRP B 2 365 ? -17.851 1.058 11.334 1.00 26.93 368 TRP B C 1
ATOM 7186 O O . TRP B 2 365 ? -17.023 1.723 10.692 1.00 26.12 368 TRP B O 1
ATOM 7197 N N . LYS B 2 366 ? -18.969 0.595 10.785 1.00 25.10 369 LYS B N 1
ATOM 7198 C CA . LYS B 2 366 ? -19.236 0.879 9.376 1.00 25.58 369 LYS B CA 1
ATOM 7199 C C . LYS B 2 366 ? -19.316 2.378 9.144 1.00 27.05 369 LYS B C 1
ATOM 7200 O O . LYS B 2 366 ? -18.755 2.902 8.170 1.00 29.44 369 LYS B O 1
ATOM 7206 N N . ILE B 2 367 ? -19.979 3.086 10.056 1.00 26.25 370 ILE B N 1
ATOM 7207 C CA . ILE B 2 367 ? -20.118 4.535 9.950 1.00 29.61 370 ILE B CA 1
ATOM 7208 C C . ILE B 2 367 ? -18.774 5.235 10.155 1.00 28.61 370 ILE B C 1
ATOM 7209 O O . ILE B 2 367 ? -18.406 6.141 9.397 1.00 29.75 370 ILE B O 1
ATOM 7214 N N . ASP B 2 368 ? -18.022 4.827 11.182 1.00 24.77 371 ASP B N 1
ATOM 7215 C CA . ASP B 2 368 ? -16.862 5.596 11.633 1.00 23.81 371 ASP B CA 1
ATOM 7216 C C . ASP B 2 368 ? -15.645 5.373 10.752 1.00 25.77 371 ASP B C 1
ATOM 7217 O O . ASP B 2 368 ? -14.805 6.274 10.612 1.00 27.15 371 ASP B O 1
ATOM 7222 N N . TYR B 2 369 ? -15.523 4.181 10.176 1.00 23.69 372 TYR B N 1
ATOM 7223 C CA . TYR B 2 369 ? -14.344 3.836 9.403 1.00 25.87 372 TYR B CA 1
ATOM 7224 C C . TYR B 2 369 ? -14.678 3.285 8.016 1.00 27.53 372 TYR B C 1
ATOM 7225 O O . TYR B 2 369 ? -14.182 3.810 7.009 1.00 27.62 372 TYR B O 1
ATOM 7234 N N . ALA B 2 370 ? -15.470 2.211 7.938 1.00 27.10 373 ALA B N 1
ATOM 7235 C CA . ALA B 2 370 ? -15.640 1.532 6.643 1.00 26.23 373 ALA B CA 1
ATOM 7236 C C . ALA B 2 370 ? -16.155 2.477 5.559 1.00 28.31 373 ALA B C 1
ATOM 7237 O O . ALA B 2 370 ? -15.621 2.495 4.432 1.00 26.36 373 ALA B O 1
ATOM 7239 N N . ASP B 2 371 ? -17.232 3.226 5.853 1.00 27.96 374 ASP B N 1
ATOM 7240 C CA . ASP B 2 371 ? -17.831 4.116 4.847 1.00 28.62 374 ASP B CA 1
ATOM 7241 C C . ASP B 2 371 ? -16.860 5.188 4.376 1.00 31.00 374 ASP B C 1
ATOM 7242 O O . ASP B 2 371 ? -16.977 5.678 3.244 1.00 30.87 374 ASP B O 1
ATOM 7247 N N . LYS B 2 372 ? -15.909 5.589 5.231 1.00 26.69 375 LYS B N 1
ATOM 7248 C CA . LYS B 2 372 ? -15.026 6.700 4.893 1.00 24.67 375 LYS B CA 1
ATOM 7249 C C . LYS B 2 372 ? -13.859 6.284 4.007 1.00 26.97 375 LYS B C 1
ATOM 7250 O O . LYS B 2 372 ? -13.205 7.160 3.417 1.00 27.94 375 LYS B O 1
ATOM 7256 N N . ILE B 2 373 ? -13.579 4.987 3.871 1.00 28.17 376 ILE B N 1
ATOM 7257 C CA . ILE B 2 373 ? -12.531 4.536 2.960 1.00 29.86 376 ILE B CA 1
ATOM 7258 C C . ILE B 2 373 ? -13.078 3.717 1.810 1.00 28.68 376 ILE B C 1
ATOM 7259 O O . ILE B 2 373 ? -12.286 3.177 1.030 1.00 30.66 376 ILE B O 1
ATOM 7264 N N . GLY B 2 374 ? -14.395 3.562 1.706 1.00 30.49 377 GLY B N 1
ATOM 7265 C CA . GLY B 2 374 ? -14.971 2.817 0.591 1.00 33.01 377 GLY B CA 1
ATOM 7266 C C . GLY B 2 374 ? -14.993 1.320 0.784 1.00 33.91 377 GLY B C 1
ATOM 7267 O O . GLY B 2 374 ? -15.100 0.579 -0.199 1.00 31.64 377 GLY B O 1
ATOM 7268 N N . PHE B 2 375 ? -14.924 0.842 2.030 1.00 28.26 378 PHE B N 1
ATOM 7269 C CA . PHE B 2 375 ? -14.948 -0.588 2.307 1.00 28.85 378 PHE B CA 1
ATOM 7270 C C . PHE B 2 375 ? -16.401 -1.018 2.482 1.00 32.39 378 PHE B C 1
ATOM 7271 O O . PHE B 2 375 ? -17.085 -0.559 3.401 1.00 30.89 378 PHE B O 1
ATOM 7279 N N . ARG B 2 376 ? -16.881 -1.879 1.590 1.00 31.97 379 ARG B N 1
ATOM 7280 C CA . ARG B 2 376 ? -18.246 -2.369 1.689 1.00 29.30 379 ARG B CA 1
ATOM 7281 C C . ARG B 2 376 ? -18.312 -3.420 2.785 1.00 30.18 379 ARG B C 1
ATOM 7282 O O . ARG B 2 376 ? -17.444 -4.296 2.877 1.00 32.57 379 ARG B O 1
ATOM 7290 N N . VAL B 2 377 ? -19.330 -3.334 3.631 1.00 30.22 380 VAL B N 1
ATOM 7291 C CA . VAL B 2 377 ? -19.480 -4.330 4.685 1.00 31.88 380 VAL B CA 1
ATOM 7292 C C . VAL B 2 377 ? -20.964 -4.567 4.927 1.00 32.85 380 VAL B C 1
ATOM 7293 O O . VAL B 2 377 ? -21.755 -3.624 5.038 1.00 32.08 380 VAL B O 1
ATOM 7297 N N . ASP B 2 378 ? -21.324 -5.848 5.038 1.00 32.71 381 ASP B N 1
ATOM 7298 C CA . ASP B 2 378 ? -22.677 -6.286 5.374 1.00 31.41 381 ASP B CA 1
ATOM 7299 C C . ASP B 2 378 ? -22.711 -6.541 6.882 1.00 28.90 381 ASP B C 1
ATOM 7300 O O . ASP B 2 378 ? -22.203 -7.565 7.352 1.00 31.33 381 ASP B O 1
ATOM 7305 N N . VAL B 2 379 ? -23.326 -5.626 7.628 1.00 28.37 382 VAL B N 1
ATOM 7306 C CA . VAL B 2 379 ? -23.267 -5.701 9.093 1.00 31.68 382 VAL B CA 1
ATOM 7307 C C . VAL B 2 379 ? -23.945 -6.973 9.594 1.00 34.96 382 VAL B C 1
ATOM 7308 O O . VAL B 2 379 ? -23.398 -7.697 10.437 1.00 32.21 382 VAL B O 1
ATOM 7312 N N . ASP B 2 380 ? -25.134 -7.285 9.052 1.00 32.34 383 ASP B N 1
ATOM 7313 C CA . ASP B 2 380 ? -25.859 -8.478 9.489 1.00 36.16 383 ASP B CA 1
ATOM 7314 C C . ASP B 2 380 ? -25.024 -9.732 9.286 1.00 33.66 383 ASP B C 1
ATOM 7315 O O . ASP B 2 380 ? -25.056 -10.653 10.108 1.00 33.43 383 ASP B O 1
ATOM 7320 N N . GLN B 2 381 ? -24.265 -9.783 8.195 1.00 32.92 384 GLN B N 1
ATOM 7321 C CA . GLN B 2 381 ? -23.408 -10.933 7.939 1.00 32.65 384 GLN B CA 1
ATOM 7322 C C . GLN B 2 381 ? -22.331 -11.076 9.003 1.00 30.49 384 GLN B C 1
ATOM 7323 O O . GLN B 2 381 ? -22.033 -12.194 9.447 1.00 31.18 384 GLN B O 1
ATOM 7329 N N . LYS B 2 382 ? -21.716 -9.960 9.412 1.00 29.83 385 LYS B N 1
ATOM 7330 C CA . LYS B 2 382 ? -20.689 -10.029 10.448 1.00 28.88 385 LYS B CA 1
ATOM 7331 C C . LYS B 2 382 ? -21.303 -10.385 11.802 1.00 27.92 385 LYS B C 1
ATOM 7332 O O . LYS B 2 382 ? -20.729 -11.174 12.564 1.00 29.66 385 LYS B O 1
ATOM 7338 N N . VAL B 2 383 ? -22.484 -9.838 12.102 1.00 29.42 386 VAL B N 1
ATOM 7339 C CA . VAL B 2 383 ? -23.154 -10.162 13.362 1.00 29.43 386 VAL B CA 1
ATOM 7340 C C . VAL B 2 383 ? -23.436 -11.655 13.435 1.00 32.07 386 VAL B C 1
ATOM 7341 O O . VAL B 2 383 ? -23.122 -12.319 14.433 1.00 30.02 386 VAL B O 1
ATOM 7345 N N . ASP B 2 384 ? -23.975 -12.215 12.344 1.00 32.61 387 ASP B N 1
ATOM 7346 C CA . ASP B 2 384 ? -24.285 -13.642 12.294 1.00 33.53 387 ASP B CA 1
ATOM 7347 C C . ASP B 2 384 ? -23.027 -14.494 12.340 1.00 30.21 387 ASP B C 1
ATOM 7348 O O . ASP B 2 384 ? -23.036 -15.582 12.921 1.00 30.34 387 ASP B O 1
ATOM 7353 N N . ALA B 2 385 ? -21.940 -14.048 11.706 1.00 32.75 388 ALA B N 1
ATOM 7354 C CA . ALA B 2 385 ? -20.694 -14.810 11.785 1.00 31.09 388 ALA B CA 1
ATOM 7355 C C . ALA B 2 385 ? -20.206 -14.938 13.228 1.00 29.96 388 ALA B C 1
ATOM 7356 O O . ALA B 2 385 ? -19.667 -15.981 13.615 1.00 29.18 388 ALA B O 1
ATOM 7358 N N . VAL B 2 386 ? -20.347 -13.877 14.024 1.00 29.13 389 VAL B N 1
ATOM 7359 C CA . VAL B 2 386 ? -19.899 -13.934 15.413 1.00 29.79 389 VAL B CA 1
ATOM 7360 C C . VAL B 2 386 ? -20.867 -14.765 16.251 1.00 30.08 389 VAL B C 1
ATOM 7361 O O . VAL B 2 386 ? -20.450 -15.549 17.113 1.00 30.82 389 VAL B O 1
ATOM 7365 N N . LEU B 2 387 ? -22.172 -14.621 16.001 1.00 30.30 390 LEU B N 1
ATOM 7366 C CA . LEU B 2 387 ? -23.160 -15.336 16.803 1.00 32.34 390 LEU B CA 1
ATOM 7367 C C . LEU B 2 387 ? -23.060 -16.847 16.636 1.00 35.43 390 LEU B C 1
ATOM 7368 O O . LEU B 2 387 ? -23.540 -17.591 17.503 1.00 36.62 390 LEU B O 1
ATOM 7373 N N . ALA B 2 388 ? -22.421 -17.319 15.561 1.00 35.12 391 ALA B N 1
ATOM 7374 C CA . ALA B 2 388 ? -22.133 -18.743 15.445 1.00 36.97 391 ALA B CA 1
ATOM 7375 C C . ALA B 2 388 ? -21.282 -19.256 16.605 1.00 36.52 391 ALA B C 1
ATOM 7376 O O . ALA B 2 388 ? -21.256 -20.467 16.849 1.00 36.83 391 ALA B O 1
ATOM 7378 N N . GLY B 2 389 ? -20.575 -18.375 17.315 1.00 32.31 392 GLY B N 1
ATOM 7379 C CA . GLY B 2 389 ? -19.860 -18.764 18.512 1.00 30.95 392 GLY B CA 1
ATOM 7380 C C . GLY B 2 389 ? -20.641 -18.625 19.811 1.00 33.11 392 GLY B C 1
ATOM 7381 O O . GLY B 2 389 ? -20.123 -18.957 20.882 1.00 34.43 392 GLY B O 1
ATOM 7382 N N . TYR B 2 390 ? -21.874 -18.141 19.755 1.00 35.71 393 TYR B N 1
ATOM 7383 C CA . TYR B 2 390 ? -22.687 -17.926 20.947 1.00 34.44 393 TYR B CA 1
ATOM 7384 C C . TYR B 2 390 ? -23.441 -19.209 21.292 1.00 39.55 393 TYR B C 1
ATOM 7385 O O . TYR B 2 390 ? -24.148 -19.765 20.441 1.00 37.89 393 TYR B O 1
ATOM 7394 N N . LYS B 2 391 ? -23.279 -19.679 22.535 1.00 40.22 394 LYS B N 1
ATOM 7395 C CA . LYS B 2 391 ? -23.965 -20.880 23.013 1.00 48.31 394 LYS B CA 1
ATOM 7396 C C . LYS B 2 391 ? -25.368 -20.523 23.491 1.00 53.09 394 LYS B C 1
ATOM 7397 O O . LYS B 2 391 ? -25.531 -19.811 24.487 1.00 52.16 394 LYS B O 1
ATOM 7399 N N . ASN B 2 392 ? -26.380 -21.053 22.810 1.00 60.79 395 ASN B N 1
ATOM 7400 C CA . ASN B 2 392 ? -27.775 -20.715 23.100 1.00 65.87 395 ASN B CA 1
ATOM 7401 C C . ASN B 2 392 ? -28.260 -21.286 24.430 1.00 68.70 395 ASN B C 1
ATOM 7402 O O . ASN B 2 392 ? -28.892 -20.572 25.221 1.00 69.14 395 ASN B O 1
ATOM 7408 N N . ALA C 3 1 ? 30.031 22.489 -12.960 1.00 40.90 2 ALA C N 1
ATOM 7409 C CA . ALA C 3 1 ? 29.948 23.844 -13.487 1.00 42.38 2 ALA C CA 1
ATOM 7410 C C . ALA C 3 1 ? 29.037 24.721 -12.637 1.00 41.90 2 ALA C C 1
ATOM 7411 O O . ALA C 3 1 ? 29.479 25.307 -11.652 1.00 43.94 2 ALA C O 1
ATOM 7413 N N . LYS C 3 2 ? 27.772 24.846 -13.027 1.00 35.79 3 LYS C N 1
ATOM 7414 C CA . LYS C 3 2 ? 26.836 25.691 -12.292 1.00 35.41 3 LYS C CA 1
ATOM 7415 C C . LYS C 3 2 ? 25.565 24.898 -12.037 1.00 33.07 3 LYS C C 1
ATOM 7416 O O . LYS C 3 2 ? 24.882 24.486 -12.985 1.00 31.52 3 LYS C O 1
ATOM 7422 N N . ARG C 3 3 ? 25.263 24.650 -10.761 1.00 26.95 4 ARG C N 1
ATOM 7423 C CA . ARG C 3 3 ? 24.038 23.956 -10.422 1.00 24.53 4 ARG C CA 1
ATOM 7424 C C . ARG C 3 3 ? 22.839 24.867 -10.618 1.00 25.27 4 ARG C C 1
ATOM 7425 O O . ARG C 3 3 ? 22.895 26.070 -10.365 1.00 28.58 4 ARG C O 1
ATOM 7433 N N . GLU C 3 4 ? 21.746 24.269 -11.072 1.00 27.10 5 GLU C N 1
ATOM 7434 C CA . GLU C 3 4 ? 20.440 24.900 -11.115 1.00 26.53 5 GLU C CA 1
ATOM 7435 C C . GLU C 3 4 ? 19.862 24.976 -9.696 1.00 28.31 5 GLU C C 1
ATOM 7436 O O . GLU C 3 4 ? 20.465 24.458 -8.760 1.00 27.60 5 GLU C O 1
ATOM 7442 N N . PRO C 3 5 ? 18.713 25.633 -9.506 1.00 27.69 6 PRO C N 1
ATOM 7443 C CA . PRO C 3 5 ? 18.107 25.682 -8.162 1.00 31.23 6 PRO C CA 1
ATOM 7444 C C . PRO C 3 5 ? 17.814 24.295 -7.597 1.00 30.09 6 PRO C C 1
ATOM 7445 O O . PRO C 3 5 ? 17.658 23.299 -8.318 1.00 28.27 6 PRO C O 1
ATOM 7449 N N . ILE C 3 6 ? 17.694 24.252 -6.269 1.00 24.46 7 ILE C N 1
ATOM 7450 C CA . ILE C 3 6 ? 17.661 22.969 -5.570 1.00 21.29 7 ILE C CA 1
ATOM 7451 C C . ILE C 3 6 ? 16.416 22.166 -5.931 1.00 23.53 7 ILE C C 1
ATOM 7452 O O . ILE C 3 6 ? 16.505 20.972 -6.223 1.00 26.34 7 ILE C O 1
ATOM 7457 N N . HIS C 3 7 ? 15.228 22.770 -5.799 1.00 25.33 8 HIS C N 1
ATOM 7458 C CA . HIS C 3 7 ? 13.981 22.011 -5.767 1.00 24.68 8 HIS C CA 1
ATOM 7459 C C . HIS C 3 7 ? 13.199 22.060 -7.070 1.00 27.39 8 HIS C C 1
ATOM 7460 O O . HIS C 3 7 ? 12.159 21.409 -7.169 1.00 32.11 8 HIS C O 1
ATOM 7467 N N . ASP C 3 8 ? 13.629 22.852 -8.029 1.00 27.98 9 ASP C N 1
ATOM 7468 C CA . ASP C 3 8 ? 12.898 22.982 -9.288 1.00 31.72 9 ASP C CA 1
ATOM 7469 C C . ASP C 3 8 ? 13.956 23.228 -10.349 1.00 30.81 9 ASP C C 1
ATOM 7470 O O . ASP C 3 8 ? 14.617 24.269 -10.319 1.00 31.52 9 ASP C O 1
ATOM 7475 N N . ASN C 3 9 ? 14.169 22.273 -11.252 1.00 26.48 10 ASN C N 1
ATOM 7476 C CA . ASN C 3 9 ? 15.256 22.474 -12.203 1.00 26.88 10 ASN C CA 1
ATOM 7477 C C . ASN C 3 9 ? 15.009 21.608 -13.430 1.00 28.09 10 ASN C C 1
ATOM 7478 O O . ASN C 3 9 ? 14.106 20.774 -13.458 1.00 24.72 10 ASN C O 1
ATOM 7483 N N . SER C 3 10 ? 15.833 21.818 -14.453 1.00 29.05 11 SER C N 1
ATOM 7484 C CA . SER C 3 10 ? 15.540 21.142 -15.709 1.00 30.08 11 SER C CA 1
ATOM 7485 C C . SER C 3 10 ? 15.817 19.644 -15.627 1.00 28.92 11 SER C C 1
ATOM 7486 O O . SER C 3 10 ? 15.147 18.859 -16.307 1.00 28.22 11 SER C O 1
ATOM 7489 N N . ILE C 3 11 ? 16.772 19.211 -14.794 1.00 25.22 12 ILE C N 1
ATOM 7490 C CA . ILE C 3 11 ? 17.018 17.775 -14.676 1.00 26.35 12 ILE C CA 1
ATOM 7491 C C . ILE C 3 11 ? 15.802 17.075 -14.071 1.00 26.26 12 ILE C C 1
ATOM 7492 O O . ILE C 3 11 ? 15.323 16.060 -14.594 1.00 26.20 12 ILE C O 1
ATOM 7497 N N . ARG C 3 12 ? 15.261 17.611 -12.969 1.00 25.05 13 ARG C N 1
ATOM 7498 C CA . ARG C 3 12 ? 14.080 16.972 -12.381 1.00 23.43 13 ARG C CA 1
ATOM 7499 C C . ARG C 3 12 ? 12.898 17.030 -13.337 1.00 25.58 13 ARG C C 1
ATOM 7500 O O . ARG C 3 12 ? 12.132 16.065 -13.467 1.00 26.40 13 ARG C O 1
ATOM 7508 N N . THR C 3 13 ? 12.740 18.150 -14.026 1.00 25.70 14 THR C N 1
ATOM 7509 C CA . THR C 3 13 ? 11.621 18.271 -14.949 1.00 29.35 14 THR C CA 1
ATOM 7510 C C . THR C 3 13 ? 11.729 17.261 -16.091 1.00 29.54 14 THR C C 1
ATOM 7511 O O . THR C 3 13 ? 10.742 16.600 -16.442 1.00 28.06 14 THR C O 1
ATOM 7515 N N . GLU C 3 14 ? 12.929 17.103 -16.647 1.00 28.67 15 GLU C N 1
ATOM 7516 C CA . GLU C 3 14 ? 13.132 16.167 -17.750 1.00 31.92 15 GLU C CA 1
ATOM 7517 C C . GLU C 3 14 ? 12.895 14.733 -17.299 1.00 31.15 15 GLU C C 1
ATOM 7518 O O . GLU C 3 14 ? 12.306 13.932 -18.041 1.00 27.76 15 GLU C O 1
ATOM 7524 N N . TRP C 3 15 ? 13.293 14.395 -16.059 1.00 26.76 16 TRP C N 1
ATOM 7525 C CA . TRP C 3 15 ? 13.052 13.032 -15.608 1.00 22.98 16 TRP C CA 1
ATOM 7526 C C . TRP C 3 15 ? 11.572 12.799 -15.326 1.00 24.05 16 TRP C C 1
ATOM 7527 O O . TRP C 3 15 ? 11.046 11.724 -15.631 1.00 26.27 16 TRP C O 1
ATOM 7538 N N . GLU C 3 16 ? 10.867 13.794 -14.773 1.00 25.41 17 GLU C N 1
ATOM 7539 C CA . GLU C 3 16 ? 9.425 13.652 -14.584 1.00 26.18 17 GLU C CA 1
ATOM 7540 C C . GLU C 3 16 ? 8.707 13.365 -15.912 1.00 28.84 17 GLU C C 1
ATOM 7541 O O . GLU C 3 16 ? 7.717 12.617 -15.949 1.00 27.40 17 GLU C O 1
ATOM 7547 N N . ALA C 3 17 ? 9.176 13.966 -16.999 1.00 29.57 18 ALA C N 1
ATOM 7548 C CA . ALA C 3 17 ? 8.559 13.711 -18.305 1.00 29.60 18 ALA C CA 1
ATOM 7549 C C . ALA C 3 17 ? 8.798 12.272 -18.763 1.00 31.10 18 ALA C C 1
ATOM 7550 O O . ALA C 3 17 ? 7.915 11.655 -19.371 1.00 34.38 18 ALA C O 1
ATOM 7552 N N . LYS C 3 18 ? 9.987 11.720 -18.500 1.00 28.36 19 LYS C N 1
ATOM 7553 C CA . LYS C 3 18 ? 10.238 10.312 -18.806 1.00 28.81 19 LYS C CA 1
ATOM 7554 C C . LYS C 3 18 ? 9.326 9.397 -18.007 1.00 31.08 19 LYS C C 1
ATOM 7555 O O . LYS C 3 18 ? 8.815 8.391 -18.524 1.00 30.31 19 LYS C O 1
ATOM 7561 N N . ILE C 3 19 ? 9.168 9.693 -16.712 1.00 26.02 20 ILE C N 1
ATOM 7562 C CA . ILE C 3 19 ? 8.408 8.825 -15.826 1.00 24.41 20 ILE C CA 1
ATOM 7563 C C . ILE C 3 19 ? 6.944 8.792 -16.234 1.00 29.22 20 ILE C C 1
ATOM 7564 O O . ILE C 3 19 ? 6.281 7.750 -16.147 1.00 28.72 20 ILE C O 1
ATOM 7569 N N . ALA C 3 20 ? 6.416 9.929 -16.690 1.00 31.37 21 ALA C N 1
ATOM 7570 C CA . ALA C 3 20 ? 5.017 10.008 -17.079 1.00 39.17 21 ALA C CA 1
ATOM 7571 C C . ALA C 3 20 ? 4.682 9.069 -18.234 1.00 39.66 21 ALA C C 1
ATOM 7572 O O . ALA C 3 20 ? 3.510 8.713 -18.398 1.00 42.25 21 ALA C O 1
ATOM 7574 N N . LYS C 3 21 ? 5.679 8.645 -19.013 1.00 37.76 22 LYS C N 1
ATOM 7575 C CA . LYS C 3 21 ? 5.417 7.770 -20.149 1.00 38.80 22 LYS C CA 1
ATOM 7576 C C . LYS C 3 21 ? 5.333 6.296 -19.768 1.00 37.40 22 LYS C C 1
ATOM 7577 O O . LYS C 3 21 ? 4.924 5.488 -20.613 1.00 32.87 22 LYS C O 1
ATOM 7583 N N . LEU C 3 22 ? 5.658 5.929 -18.520 1.00 30.65 23 LEU C N 1
ATOM 7584 C CA . LEU C 3 22 ? 5.548 4.539 -18.084 1.00 30.48 23 LEU C CA 1
ATOM 7585 C C . LEU C 3 22 ? 4.082 4.123 -17.995 1.00 33.87 23 LEU C C 1
ATOM 7586 O O . LEU C 3 22 ? 3.265 4.835 -17.405 1.00 33.75 23 LEU C O 1
ATOM 7591 N N . THR C 3 23 ? 3.740 2.945 -18.533 1.00 32.33 24 THR C N 1
ATOM 7592 C CA . THR C 3 23 ? 2.333 2.548 -18.584 1.00 32.67 24 THR C CA 1
ATOM 7593 C C . THR C 3 23 ? 2.041 1.160 -18.047 1.00 30.10 24 THR C C 1
ATOM 7594 O O . THR C 3 23 ? 0.861 0.797 -17.960 1.00 33.64 24 THR C O 1
ATOM 7598 N N . SER C 3 24 ? 3.047 0.371 -17.695 1.00 31.19 25 SER C N 1
ATOM 7599 C CA . SER C 3 24 ? 2.781 -0.953 -17.153 1.00 32.69 25 SER C CA 1
ATOM 7600 C C . SER C 3 24 ? 3.702 -1.216 -15.970 1.00 30.59 25 SER C C 1
ATOM 7601 O O . SER C 3 24 ? 4.753 -0.589 -15.828 1.00 30.41 25 SER C O 1
ATOM 7604 N N . VAL C 3 25 ? 3.315 -2.201 -15.151 1.00 29.28 26 VAL C N 1
ATOM 7605 C CA . VAL C 3 25 ? 4.139 -2.601 -14.010 1.00 29.69 26 VAL C CA 1
ATOM 7606 C C . VAL C 3 25 ? 5.477 -3.164 -14.477 1.00 32.53 26 VAL C C 1
ATOM 7607 O O . VAL C 3 25 ? 6.521 -2.885 -13.878 1.00 33.20 26 VAL C O 1
ATOM 7611 N N . ASP C 3 26 ? 5.479 -3.956 -15.562 1.00 30.75 27 ASP C N 1
ATOM 7612 C CA . ASP C 3 26 ? 6.738 -4.536 -16.027 1.00 31.45 27 ASP C CA 1
ATOM 7613 C C . ASP C 3 26 ? 7.707 -3.459 -16.483 1.00 29.33 27 ASP C C 1
ATOM 7614 O O . ASP C 3 26 ? 8.912 -3.530 -16.206 1.00 29.63 27 ASP C O 1
ATOM 7619 N N . GLN C 3 27 ? 7.201 -2.478 -17.219 1.00 28.43 28 GLN C N 1
ATOM 7620 C CA . GLN C 3 27 ? 8.052 -1.428 -17.759 1.00 32.81 28 GLN C CA 1
ATOM 7621 C C . GLN C 3 27 ? 8.628 -0.568 -16.642 1.00 31.83 28 GLN C C 1
ATOM 7622 O O . GLN C 3 27 ? 9.822 -0.237 -16.646 1.00 32.12 28 GLN C O 1
ATOM 7628 N N . ALA C 3 28 ? 7.788 -0.203 -15.681 1.00 29.56 29 ALA C N 1
ATOM 7629 C CA . ALA C 3 28 ? 8.244 0.655 -14.594 1.00 30.84 29 ALA C CA 1
ATOM 7630 C C . ALA C 3 28 ? 9.164 -0.091 -13.633 1.00 29.41 29 ALA C C 1
ATOM 7631 O O . ALA C 3 28 ? 10.013 0.536 -12.987 1.00 30.83 29 ALA C O 1
ATOM 7633 N N . THR C 3 29 ? 9.000 -1.413 -13.499 1.00 24.93 30 THR C N 1
ATOM 7634 C CA . THR C 3 29 ? 9.910 -2.191 -12.665 1.00 27.43 30 THR C CA 1
ATOM 7635 C C . THR C 3 29 ? 11.298 -2.229 -13.281 1.00 30.81 30 THR C C 1
ATOM 7636 O O . THR C 3 29 ? 12.301 -2.041 -12.588 1.00 28.82 30 THR C O 1
ATOM 7640 N N . LYS C 3 30 ? 11.382 -2.482 -14.599 1.00 30.36 31 LYS C N 1
ATOM 7641 C CA . LYS C 3 30 ? 12.684 -2.438 -15.250 1.00 29.31 31 LYS C CA 1
ATOM 7642 C C . LYS C 3 30 ? 13.277 -1.036 -15.183 1.00 26.79 31 LYS C C 1
ATOM 7643 O O . LYS C 3 30 ? 14.487 -0.873 -15.010 1.00 28.93 31 LYS C O 1
ATOM 7649 N N . PHE C 3 31 ? 12.427 -0.016 -15.293 1.00 26.20 32 PHE C N 1
ATOM 7650 C CA . PHE C 3 31 ? 12.887 1.366 -15.228 1.00 27.24 32 PHE C CA 1
ATOM 7651 C C . PHE C 3 31 ? 13.496 1.663 -13.861 1.00 29.23 32 PHE C C 1
ATOM 7652 O O . PHE C 3 31 ? 14.605 2.215 -13.754 1.00 25.51 32 PHE C O 1
ATOM 7660 N N . ILE C 3 32 ? 12.799 1.275 -12.791 1.00 25.30 33 ILE C N 1
ATOM 7661 C CA . ILE C 3 32 ? 13.300 1.672 -11.481 1.00 24.66 33 ILE C CA 1
ATOM 7662 C C . ILE C 3 32 ? 14.522 0.849 -11.122 1.00 25.16 33 ILE C C 1
ATOM 7663 O O . ILE C 3 32 ? 15.447 1.349 -10.477 1.00 25.17 33 ILE C O 1
ATOM 7668 N N . GLN C 3 33 ? 14.557 -0.430 -11.524 1.00 24.85 34 GLN C N 1
ATOM 7669 C CA . GLN C 3 33 ? 15.747 -1.230 -11.228 1.00 27.67 34 GLN C CA 1
ATOM 7670 C C . GLN C 3 33 ? 16.955 -0.700 -11.990 1.00 28.19 34 GLN C C 1
ATOM 7671 O O . GLN C 3 33 ? 18.058 -0.582 -11.435 1.00 25.67 34 GLN C O 1
ATOM 7677 N N . ASP C 3 34 ? 16.771 -0.413 -13.283 1.00 29.23 35 ASP C N 1
ATOM 7678 C CA . ASP C 3 34 ? 17.856 0.179 -14.057 1.00 32.35 35 ASP C CA 1
ATOM 7679 C C . ASP C 3 34 ? 18.308 1.492 -13.433 1.00 29.84 35 ASP C C 1
ATOM 7680 O O . ASP C 3 34 ? 19.514 1.767 -13.361 1.00 25.32 35 ASP C O 1
ATOM 7685 N N . PHE C 3 35 ? 17.351 2.321 -12.992 1.00 26.49 36 PHE C N 1
ATOM 7686 C CA . PHE C 3 35 ? 17.706 3.611 -12.397 1.00 27.55 36 PHE C CA 1
ATOM 7687 C C . PHE C 3 35 ? 18.539 3.420 -11.137 1.00 24.95 36 PHE C C 1
ATOM 7688 O O . PHE C 3 35 ? 19.569 4.090 -10.950 1.00 26.92 36 PHE C O 1
ATOM 7696 N N . ARG C 3 36 ? 18.122 2.497 -10.269 1.00 26.64 37 ARG C N 1
ATOM 7697 C CA . ARG C 3 36 ? 18.817 2.333 -8.988 1.00 25.00 37 ARG C CA 1
ATOM 7698 C C . ARG C 3 36 ? 20.202 1.726 -9.180 1.00 29.51 37 ARG C C 1
ATOM 7699 O O . ARG C 3 36 ? 21.146 2.080 -8.455 1.00 25.23 37 ARG C O 1
ATOM 7707 N N . LEU C 3 37 ? 20.363 0.855 -10.190 1.00 27.90 38 LEU C N 1
ATOM 7708 C CA . LEU C 3 37 ? 21.703 0.372 -10.515 1.00 27.46 38 LEU C CA 1
ATOM 7709 C C . LEU C 3 37 ? 22.573 1.481 -11.098 1.00 27.15 38 LEU C C 1
ATOM 7710 O O . LEU C 3 37 ? 23.773 1.545 -10.805 1.00 29.27 38 LEU C O 1
ATOM 7715 N N . ALA C 3 38 ? 21.991 2.370 -11.916 1.00 24.09 39 ALA C N 1
ATOM 7716 C CA . ALA C 3 38 ? 22.798 3.397 -12.576 1.00 23.37 39 ALA C CA 1
ATOM 7717 C C . ALA C 3 38 ? 23.203 4.526 -11.640 1.00 26.60 39 ALA C C 1
ATOM 7718 O O . ALA C 3 38 ? 24.284 5.100 -11.809 1.00 26.96 39 ALA C O 1
ATOM 7720 N N . TYR C 3 39 ? 22.357 4.884 -10.663 1.00 26.43 40 TYR C N 1
ATOM 7721 C CA . TYR C 3 39 ? 22.521 6.182 -10.025 1.00 24.08 40 TYR C CA 1
ATOM 7722 C C . TYR C 3 39 ? 22.523 6.183 -8.501 1.00 27.09 40 TYR C C 1
ATOM 7723 O O . TYR C 3 39 ? 22.684 7.259 -7.918 1.00 25.80 40 TYR C O 1
ATOM 7732 N N . THR C 3 40 ? 22.378 5.029 -7.835 1.00 26.94 41 THR C N 1
ATOM 7733 C CA . THR C 3 40 ? 22.360 4.993 -6.375 1.00 23.49 41 THR C CA 1
ATOM 7734 C C . THR C 3 40 ? 23.471 4.106 -5.841 1.00 27.63 41 THR C C 1
ATOM 7735 O O . THR C 3 40 ? 23.925 3.177 -6.518 1.00 28.03 41 THR C O 1
ATOM 7739 N N . SER C 3 41 ? 23.916 4.417 -4.594 1.00 26.24 42 SER C N 1
ATOM 7740 C CA . SER C 3 41 ? 24.900 3.669 -3.809 1.00 25.61 42 SER C CA 1
ATOM 7741 C C . SER C 3 41 ? 26.318 4.040 -4.235 1.00 24.55 42 SER C C 1
ATOM 7742 O O . SER C 3 41 ? 26.508 4.671 -5.281 1.00 28.22 42 SER C O 1
ATOM 7745 N N . PRO C 3 42 ? 27.336 3.676 -3.453 1.00 24.73 43 PRO C N 1
ATOM 7746 C CA . PRO C 3 42 ? 28.713 3.955 -3.873 1.00 26.21 43 PRO C CA 1
ATOM 7747 C C . PRO C 3 42 ? 29.127 3.196 -5.117 1.00 28.85 43 PRO C C 1
ATOM 7748 O O . PRO C 3 42 ? 30.173 3.515 -5.687 1.00 30.39 43 PRO C O 1
ATOM 7752 N N . PHE C 3 43 ? 28.380 2.168 -5.505 1.00 28.34 44 PHE C N 1
ATOM 7753 C CA . PHE C 3 43 ? 28.695 1.380 -6.689 1.00 28.73 44 PHE C CA 1
ATOM 7754 C C . PHE C 3 43 ? 27.837 1.768 -7.871 1.00 30.67 44 PHE C C 1
ATOM 7755 O O . PHE C 3 43 ? 27.761 1.017 -8.856 1.00 32.43 44 PHE C O 1
ATOM 7763 N N . ARG C 3 44 ? 27.204 2.938 -7.811 1.00 26.85 45 ARG C N 1
ATOM 7764 C CA . ARG C 3 44 ? 26.423 3.423 -8.937 1.00 23.69 45 ARG C CA 1
ATOM 7765 C C . ARG C 3 44 ? 27.298 3.556 -10.189 1.00 26.39 45 ARG C C 1
ATOM 7766 O O . ARG C 3 44 ? 28.519 3.655 -10.118 1.00 30.42 45 ARG C O 1
ATOM 7774 N N . LYS C 3 45 ? 26.655 3.582 -11.349 1.00 27.16 46 LYS C N 1
ATOM 7775 C CA . LYS C 3 45 ? 27.426 3.771 -12.581 1.00 31.44 46 LYS C CA 1
ATOM 7776 C C . LYS C 3 45 ? 27.712 5.234 -12.899 1.00 34.18 46 LYS C C 1
ATOM 7777 O O . LYS C 3 45 ? 28.629 5.513 -13.687 1.00 31.87 46 LYS C O 1
ATOM 7783 N N . SER C 3 46 ? 26.959 6.178 -12.324 1.00 28.12 47 SER C N 1
ATOM 7784 C CA . SER C 3 46 ? 27.088 7.572 -12.725 1.00 25.11 47 SER C CA 1
ATOM 7785 C C . SER C 3 46 ? 26.675 8.501 -11.591 1.00 26.42 47 SER C C 1
ATOM 7786 O O . SER C 3 46 ? 25.638 8.284 -10.946 1.00 26.51 47 SER C O 1
ATOM 7789 N N . TYR C 3 47 ? 27.488 9.539 -11.373 1.00 24.58 48 TYR C N 1
ATOM 7790 C CA . TYR C 3 47 ? 27.147 10.646 -10.488 1.00 30.41 48 TYR C CA 1
ATOM 7791 C C . TYR C 3 47 ? 26.589 11.848 -11.247 1.00 29.68 48 TYR C C 1
ATOM 7792 O O . TYR C 3 47 ? 26.488 12.932 -10.670 1.00 29.25 48 TYR C O 1
ATOM 7801 N N . ASP C 3 48 ? 26.180 11.673 -12.517 1.00 26.13 49 ASP C N 1
ATOM 7802 C CA . ASP C 3 48 ? 25.736 12.803 -13.340 1.00 26.69 49 ASP C CA 1
ATOM 7803 C C . ASP C 3 48 ? 24.501 13.517 -12.803 1.00 26.43 49 ASP C C 1
ATOM 7804 O O . ASP C 3 48 ? 24.257 14.662 -13.201 1.00 26.63 49 ASP C O 1
ATOM 7809 N N . ILE C 3 49 ? 23.684 12.863 -11.971 1.00 24.02 50 ILE C N 1
ATOM 7810 C CA . ILE C 3 49 ? 22.498 13.515 -11.420 1.00 24.85 50 ILE C CA 1
ATOM 7811 C C . ILE C 3 49 ? 22.522 13.404 -9.886 1.00 26.67 50 ILE C C 1
ATOM 7812 O O . ILE C 3 49 ? 21.485 13.219 -9.244 1.00 28.15 50 ILE C O 1
ATOM 7817 N N . ASP C 3 50 ? 23.705 13.554 -9.304 1.00 25.21 51 ASP C N 1
ATOM 7818 C CA . ASP C 3 50 ? 23.901 13.307 -7.872 1.00 26.37 51 ASP C CA 1
ATOM 7819 C C . ASP C 3 50 ? 22.941 14.116 -6.992 1.00 26.42 51 ASP C C 1
ATOM 7820 O O . ASP C 3 50 ? 22.343 13.565 -6.055 1.00 26.85 51 ASP C O 1
ATOM 7825 N N . VAL C 3 51 ? 22.770 15.422 -7.259 1.00 24.19 52 VAL C N 1
ATOM 7826 C CA . VAL C 3 51 ? 21.929 16.219 -6.344 1.00 27.70 52 VAL C CA 1
ATOM 7827 C C . VAL C 3 51 ? 20.445 16.108 -6.671 1.00 27.07 52 VAL C C 1
ATOM 7828 O O . VAL C 3 51 ? 19.612 16.721 -5.983 1.00 26.65 52 VAL C O 1
ATOM 7832 N N . ASP C 3 52 ? 20.075 15.322 -7.683 1.00 25.20 53 ASP C N 1
ATOM 7833 C CA . ASP C 3 52 ? 18.681 15.165 -8.056 1.00 23.69 53 ASP C CA 1
ATOM 7834 C C . ASP C 3 52 ? 18.174 13.733 -7.996 1.00 23.15 53 ASP C C 1
ATOM 7835 O O . ASP C 3 52 ? 16.956 13.546 -8.058 1.00 24.11 53 ASP C O 1
ATOM 7840 N N . TYR C 3 53 ? 19.048 12.723 -7.838 1.00 24.46 54 TYR C N 1
ATOM 7841 C CA . TYR C 3 53 ? 18.575 11.349 -8.036 1.00 24.19 54 TYR C CA 1
ATOM 7842 C C . TYR C 3 53 ? 17.599 10.906 -6.943 1.00 24.16 54 TYR C C 1
ATOM 7843 O O . TYR C 3 53 ? 16.713 10.076 -7.201 1.00 26.25 54 TYR C O 1
ATOM 7852 N N . GLN C 3 54 ? 17.746 11.420 -5.723 1.00 23.74 55 GLN C N 1
ATOM 7853 C CA . GLN C 3 54 ? 16.870 10.943 -4.660 1.00 21.37 55 GLN C CA 1
ATOM 7854 C C . GLN C 3 54 ? 15.438 11.406 -4.881 1.00 22.73 55 GLN C C 1
ATOM 7855 O O . GLN C 3 54 ? 14.497 10.626 -4.698 1.00 23.75 55 GLN C O 1
ATOM 7861 N N . TYR C 3 55 ? 15.253 12.666 -5.295 1.00 21.52 56 TYR C N 1
ATOM 7862 C CA . TYR C 3 55 ? 13.920 13.133 -5.654 1.00 22.87 56 TYR C CA 1
ATOM 7863 C C . TYR C 3 55 ? 13.383 12.376 -6.867 1.00 24.13 56 TYR C C 1
ATOM 7864 O O . TYR C 3 55 ? 12.217 11.979 -6.898 1.00 24.08 56 TYR C O 1
ATOM 7873 N N . ILE C 3 56 ? 14.215 12.186 -7.886 1.00 23.85 57 ILE C N 1
ATOM 7874 C CA . ILE C 3 56 ? 13.740 11.444 -9.056 1.00 24.73 57 ILE C CA 1
ATOM 7875 C C . ILE C 3 56 ? 13.318 10.028 -8.671 1.00 24.18 57 ILE C C 1
ATOM 7876 O O . ILE C 3 56 ? 12.270 9.540 -9.114 1.00 24.46 57 ILE C O 1
ATOM 7881 N N . GLU C 3 57 ? 14.112 9.351 -7.836 1.00 22.83 58 GLU C N 1
ATOM 7882 C CA . GLU C 3 57 ? 13.742 8.008 -7.382 1.00 26.35 58 GLU C CA 1
ATOM 7883 C C . GLU C 3 57 ? 12.371 7.994 -6.694 1.00 26.75 58 GLU C C 1
ATOM 7884 O O . GLU C 3 57 ? 11.551 7.098 -6.945 1.00 25.19 58 GLU C O 1
ATOM 7890 N N . ARG C 3 58 ? 12.108 8.980 -5.826 1.00 24.67 59 ARG C N 1
ATOM 7891 C CA . ARG C 3 58 ? 10.781 9.151 -5.226 1.00 24.47 59 ARG C CA 1
ATOM 7892 C C . ARG C 3 58 ? 9.681 9.169 -6.281 1.00 25.80 59 ARG C C 1
ATOM 7893 O O . ARG C 3 58 ? 8.641 8.527 -6.124 1.00 26.63 59 ARG C O 1
ATOM 7901 N N . LYS C 3 59 ? 9.884 9.934 -7.350 1.00 23.39 60 LYS C N 1
ATOM 7902 C CA . LYS C 3 59 ? 8.852 10.057 -8.371 1.00 25.97 60 LYS C CA 1
ATOM 7903 C C . LYS C 3 59 ? 8.665 8.761 -9.158 1.00 24.03 60 LYS C C 1
ATOM 7904 O O . LYS C 3 59 ? 7.535 8.443 -9.552 1.00 23.87 60 LYS C O 1
ATOM 7910 N N . ILE C 3 60 ? 9.741 8.007 -9.392 1.00 25.48 61 ILE C N 1
ATOM 7911 C CA . ILE C 3 60 ? 9.580 6.695 -10.016 1.00 26.06 61 ILE C CA 1
ATOM 7912 C C . ILE C 3 60 ? 8.811 5.773 -9.101 1.00 28.59 61 ILE C C 1
ATOM 7913 O O . ILE C 3 60 ? 7.924 5.037 -9.548 1.00 26.48 61 ILE C O 1
ATOM 7918 N N . GLU C 3 61 ? 9.162 5.771 -7.806 1.00 23.45 62 GLU C N 1
ATOM 7919 C CA . GLU C 3 61 ? 8.455 4.936 -6.853 1.00 23.18 62 GLU C CA 1
ATOM 7920 C C . GLU C 3 61 ? 6.968 5.225 -6.895 1.00 21.19 62 GLU C C 1
ATOM 7921 O O . GLU C 3 61 ? 6.142 4.300 -6.866 1.00 25.59 62 GLU C O 1
ATOM 7927 N N . GLU C 3 62 ? 6.605 6.510 -6.967 1.00 21.33 63 GLU C N 1
ATOM 7928 C CA . GLU C 3 62 ? 5.189 6.878 -6.936 1.00 23.32 63 GLU C CA 1
ATOM 7929 C C . GLU C 3 62 ? 4.456 6.360 -8.166 1.00 26.43 63 GLU C C 1
ATOM 7930 O O . GLU C 3 62 ? 3.312 5.898 -8.071 1.00 23.99 63 GLU C O 1
ATOM 7936 N N . LYS C 3 63 ? 5.104 6.435 -9.326 1.00 24.77 64 LYS C N 1
ATOM 7937 C CA . LYS C 3 63 ? 4.481 5.954 -10.562 1.00 24.62 64 LYS C CA 1
ATOM 7938 C C . LYS C 3 63 ? 4.304 4.437 -10.534 1.00 24.24 64 LYS C C 1
ATOM 7939 O O . LYS C 3 63 ? 3.215 3.925 -10.818 1.00 26.24 64 LYS C O 1
ATOM 7945 N N . LEU C 3 64 ? 5.357 3.700 -10.172 1.00 26.82 65 LEU C N 1
ATOM 7946 C CA . LEU C 3 64 ? 5.224 2.252 -10.050 1.00 25.50 65 LEU C CA 1
ATOM 7947 C C . LEU C 3 64 ? 4.139 1.880 -9.043 1.00 27.67 65 LEU C C 1
ATOM 7948 O O . LEU C 3 64 ? 3.330 0.974 -9.294 1.00 24.56 65 LEU C O 1
ATOM 7953 N N . SER C 3 65 ? 4.089 2.577 -7.901 1.00 23.99 66 SER C N 1
ATOM 7954 C CA . SER C 3 65 ? 3.129 2.185 -6.869 1.00 22.53 66 SER C CA 1
ATOM 7955 C C . SER C 3 65 ? 1.691 2.381 -7.344 1.00 24.08 66 SER C C 1
ATOM 7956 O O . SER C 3 65 ? 0.828 1.530 -7.100 1.00 24.90 66 SER C O 1
ATOM 7959 N N . VAL C 3 66 ? 1.410 3.491 -8.035 1.00 23.46 67 VAL C N 1
ATOM 7960 C CA . VAL C 3 66 ? 0.063 3.683 -8.570 1.00 26.74 67 VAL C CA 1
ATOM 7961 C C . VAL C 3 66 ? -0.230 2.655 -9.659 1.00 26.33 67 VAL C C 1
ATOM 7962 O O . VAL C 3 66 ? -1.320 2.085 -9.693 1.00 28.43 67 VAL C O 1
ATOM 7966 N N . LEU C 3 67 ? 0.744 2.358 -10.528 1.00 26.18 68 LEU C N 1
ATOM 7967 C CA . LEU C 3 67 ? 0.505 1.316 -11.534 1.00 28.84 68 LEU C CA 1
ATOM 7968 C C . LEU C 3 67 ? 0.174 -0.022 -10.880 1.00 32.25 68 LEU C C 1
ATOM 7969 O O . LEU C 3 67 ? -0.684 -0.766 -11.384 1.00 29.67 68 LEU C O 1
ATOM 7974 N N . LYS C 3 68 ? 0.834 -0.345 -9.754 1.00 28.76 69 LYS C N 1
ATOM 7975 C CA . LYS C 3 68 ? 0.543 -1.604 -9.067 1.00 27.51 69 LYS C CA 1
ATOM 7976 C C . LYS C 3 68 ? -0.904 -1.656 -8.598 1.00 28.08 69 LYS C C 1
ATOM 7977 O O . LYS C 3 68 ? -1.582 -2.679 -8.756 1.00 28.03 69 LYS C O 1
ATOM 7983 N N . THR C 3 69 ? -1.386 -0.579 -7.973 1.00 25.34 70 THR C N 1
ATOM 7984 C CA . THR C 3 69 ? -2.736 -0.642 -7.408 1.00 29.28 70 THR C CA 1
ATOM 7985 C C . THR C 3 69 ? -3.791 -0.588 -8.505 1.00 31.97 70 THR C C 1
ATOM 7986 O O . THR C 3 69 ? -4.898 -1.102 -8.322 1.00 31.88 70 THR C O 1
ATOM 7990 N N . GLU C 3 70 ? -3.462 0.025 -9.648 1.00 30.70 71 GLU C N 1
ATOM 7991 C CA . GLU C 3 70 ? -4.396 0.076 -10.772 1.00 33.18 71 GLU C CA 1
ATOM 7992 C C . GLU C 3 70 ? -4.505 -1.261 -11.498 1.00 34.96 71 GLU C C 1
ATOM 7993 O O . GLU C 3 70 ? -5.586 -1.605 -11.991 1.00 38.58 71 GLU C O 1
ATOM 7999 N N . LYS C 3 71 ? -3.410 -2.025 -11.566 1.00 33.92 72 LYS C N 1
ATOM 8000 C CA . LYS C 3 71 ? -3.263 -3.134 -12.506 1.00 37.19 72 LYS C CA 1
ATOM 8001 C C . LYS C 3 71 ? -3.149 -4.507 -11.867 1.00 39.66 72 LYS C C 1
ATOM 8002 O O . LYS C 3 71 ? -3.408 -5.502 -12.554 1.00 36.84 72 LYS C O 1
ATOM 8008 N N . LEU C 3 72 ? -2.757 -4.603 -10.586 1.00 33.29 73 LEU C N 1
ATOM 8009 C CA . LEU C 3 72 ? -2.459 -5.929 -10.066 1.00 31.44 73 LEU C CA 1
ATOM 8010 C C . LEU C 3 72 ? -3.560 -6.423 -9.137 1.00 37.90 73 LEU C C 1
ATOM 8011 O O . LEU C 3 72 ? -4.235 -5.623 -8.482 1.00 36.65 73 LEU C O 1
ATOM 8016 N N . PRO C 3 73 ? -3.764 -7.741 -9.054 1.00 41.61 74 PRO C N 1
ATOM 8017 C CA . PRO C 3 73 ? -4.648 -8.280 -8.015 1.00 38.59 74 PRO C CA 1
ATOM 8018 C C . PRO C 3 73 ? -4.091 -8.009 -6.625 1.00 37.17 74 PRO C C 1
ATOM 8019 O O . PRO C 3 73 ? -2.877 -7.973 -6.415 1.00 37.31 74 PRO C O 1
ATOM 8023 N N . VAL C 3 74 ? -5.008 -7.841 -5.666 1.00 36.71 75 VAL C N 1
ATOM 8024 C CA . VAL C 3 74 ? -4.626 -7.523 -4.289 1.00 37.33 75 VAL C CA 1
ATOM 8025 C C . VAL C 3 74 ? -3.605 -8.516 -3.767 1.00 35.90 75 VAL C C 1
ATOM 8026 O O . VAL C 3 74 ? -2.609 -8.136 -3.143 1.00 35.30 75 VAL C O 1
ATOM 8030 N N . ALA C 3 75 ? -3.831 -9.808 -4.016 1.00 36.55 76 ALA C N 1
ATOM 8031 C CA . ALA C 3 75 ? -2.930 -10.827 -3.491 1.00 39.13 76 ALA C CA 1
ATOM 8032 C C . ALA C 3 75 ? -1.498 -10.627 -3.978 1.00 39.39 76 ALA C C 1
ATOM 8033 O O . ALA C 3 75 ? -0.547 -10.893 -3.227 1.00 39.59 76 ALA C O 1
ATOM 8035 N N . ASP C 3 76 ? -1.320 -10.143 -5.218 1.00 32.73 77 ASP C N 1
ATOM 8036 C CA . ASP C 3 76 ? 0.028 -9.837 -5.697 1.00 33.19 77 ASP C CA 1
ATOM 8037 C C . ASP C 3 76 ? 0.673 -8.698 -4.918 1.00 31.20 77 ASP C C 1
ATOM 8038 O O . ASP C 3 76 ? 1.897 -8.698 -4.751 1.00 32.29 77 ASP C O 1
ATOM 8043 N N . LEU C 3 77 ? -0.112 -7.726 -4.429 1.00 31.38 78 LEU C N 1
ATOM 8044 C CA . LEU C 3 77 ? 0.483 -6.637 -3.643 1.00 30.70 78 LEU C CA 1
ATOM 8045 C C . LEU C 3 77 ? 1.108 -7.140 -2.348 1.00 31.41 78 LEU C C 1
ATOM 8046 O O . LEU C 3 77 ? 2.060 -6.529 -1.839 1.00 30.28 78 LEU C O 1
ATOM 8051 N N . ILE C 3 78 ? 0.585 -8.232 -1.796 1.00 30.66 79 ILE C N 1
ATOM 8052 C CA . ILE C 3 78 ? 1.051 -8.747 -0.515 1.00 33.72 79 ILE C CA 1
ATOM 8053 C C . ILE C 3 78 ? 2.162 -9.774 -0.690 1.00 33.80 79 ILE C C 1
ATOM 8054 O O . ILE C 3 78 ? 3.122 -9.781 0.086 1.00 35.19 79 ILE C O 1
ATOM 8059 N N . THR C 3 79 ? 2.075 -10.645 -1.714 1.00 32.23 80 THR C N 1
ATOM 8060 C CA . THR C 3 79 ? 2.903 -11.848 -1.762 1.00 34.12 80 THR C CA 1
ATOM 8061 C C . THR C 3 79 ? 3.928 -11.885 -2.887 1.00 32.91 80 THR C C 1
ATOM 8062 O O . THR C 3 79 ? 4.767 -12.786 -2.888 1.00 31.50 80 THR C O 1
ATOM 8066 N N . LYS C 3 80 ? 3.886 -10.974 -3.854 1.00 30.85 81 LYS C N 1
ATOM 8067 C CA . LYS C 3 80 ? 4.835 -11.037 -4.956 1.00 31.79 81 LYS C CA 1
ATOM 8068 C C . LYS C 3 80 ? 5.671 -9.769 -5.035 1.00 34.17 81 LYS C C 1
ATOM 8069 O O . LYS C 3 80 ? 5.226 -8.687 -4.637 1.00 32.84 81 LYS C O 1
ATOM 8075 N N . ALA C 3 81 ? 6.888 -9.916 -5.570 1.00 31.52 82 ALA C N 1
ATOM 8076 C CA . ALA C 3 81 ? 7.635 -8.788 -6.113 1.00 30.78 82 ALA C CA 1
ATOM 8077 C C . ALA C 3 81 ? 7.088 -8.402 -7.491 1.00 31.27 82 ALA C C 1
ATOM 8078 O O . ALA C 3 81 ? 6.471 -9.214 -8.191 1.00 35.43 82 ALA C O 1
ATOM 8080 N N . THR C 3 82 ? 7.317 -7.143 -7.894 1.00 26.97 83 THR C N 1
ATOM 8081 C CA . THR C 3 82 ? 6.821 -6.738 -9.219 1.00 28.52 83 THR C CA 1
ATOM 8082 C C . THR C 3 82 ? 7.648 -7.331 -10.355 1.00 33.13 83 THR C C 1
ATOM 8083 O O . THR C 3 82 ? 7.320 -7.112 -11.536 1.00 32.20 83 THR C O 1
ATOM 8087 N N . THR C 3 83 ? 8.728 -8.042 -10.031 1.00 32.99 84 THR C N 1
ATOM 8088 C CA . THR C 3 83 ? 9.414 -8.866 -11.017 1.00 32.67 84 THR C CA 1
ATOM 8089 C C . THR C 3 83 ? 8.607 -10.098 -11.394 1.00 38.46 84 THR C C 1
ATOM 8090 O O . THR C 3 83 ? 8.966 -10.776 -12.370 1.00 36.38 84 THR C O 1
ATOM 8094 N N . GLY C 3 84 ? 7.546 -10.404 -10.639 1.00 35.41 85 GLY C N 1
ATOM 8095 C CA . GLY C 3 84 ? 6.812 -11.642 -10.750 1.00 37.71 85 GLY C CA 1
ATOM 8096 C C . GLY C 3 84 ? 7.225 -12.699 -9.750 1.00 37.46 85 GLY C C 1
ATOM 8097 O O . GLY C 3 84 ? 6.489 -13.680 -9.567 1.00 39.71 85 GLY C O 1
ATOM 8098 N N . GLU C 3 85 ? 8.360 -12.518 -9.076 1.00 34.76 86 GLU C N 1
ATOM 8099 C CA . GLU C 3 85 ? 8.855 -13.505 -8.128 1.00 32.55 86 GLU C CA 1
ATOM 8100 C C . GLU C 3 85 ? 8.011 -13.572 -6.858 1.00 33.14 86 GLU C C 1
ATOM 8101 O O . GLU C 3 85 ? 7.364 -12.607 -6.448 1.00 32.64 86 GLU C O 1
ATOM 8107 N N . ASP C 3 86 ? 8.036 -14.732 -6.229 1.00 32.16 87 ASP C N 1
ATOM 8108 C CA . ASP C 3 86 ? 7.431 -14.888 -4.911 1.00 36.41 87 ASP C CA 1
ATOM 8109 C C . ASP C 3 86 ? 8.255 -14.115 -3.884 1.00 33.09 87 ASP C C 1
ATOM 8110 O O . ASP C 3 86 ? 9.472 -14.298 -3.788 1.00 33.33 87 ASP C O 1
ATOM 8115 N N . ALA C 3 87 ? 7.591 -13.255 -3.107 1.00 32.40 88 ALA C N 1
ATOM 8116 C CA . ALA C 3 87 ? 8.324 -12.376 -2.198 1.00 31.37 88 ALA C CA 1
ATOM 8117 C C . ALA C 3 87 ? 9.081 -13.157 -1.118 1.00 31.14 88 ALA C C 1
ATOM 8118 O O . ALA C 3 87 ? 10.217 -12.809 -0.775 1.00 30.73 88 ALA C O 1
ATOM 8120 N N . ALA C 3 88 ? 8.472 -14.202 -0.554 1.00 31.09 89 ALA C N 1
ATOM 8121 C CA . ALA C 3 88 ? 9.192 -14.998 0.438 1.00 33.14 89 ALA C CA 1
ATOM 8122 C C . ALA C 3 88 ? 10.380 -15.725 -0.183 1.00 33.49 89 ALA C C 1
ATOM 8123 O O . ALA C 3 88 ? 11.395 -15.934 0.485 1.00 34.49 89 ALA C O 1
ATOM 8125 N N . ALA C 3 89 ? 10.287 -16.108 -1.457 1.00 31.93 90 ALA C N 1
ATOM 8126 C CA . ALA C 3 89 ? 11.448 -16.723 -2.089 1.00 33.89 90 ALA C CA 1
ATOM 8127 C C . ALA C 3 89 ? 12.591 -15.723 -2.219 1.00 33.90 90 ALA C C 1
ATOM 8128 O O . ALA C 3 89 ? 13.757 -16.076 -2.012 1.00 36.64 90 ALA C O 1
ATOM 8130 N N . VAL C 3 90 ? 12.276 -14.466 -2.548 1.00 32.78 91 VAL C N 1
ATOM 8131 C CA . VAL C 3 90 ? 13.319 -13.441 -2.642 1.00 30.03 91 VAL C CA 1
ATOM 8132 C C . VAL C 3 90 ? 14.015 -13.292 -1.300 1.00 29.23 91 VAL C C 1
ATOM 8133 O O . VAL C 3 90 ? 15.251 -13.308 -1.210 1.00 28.89 91 VAL C O 1
ATOM 8137 N N . GLU C 3 91 ? 13.227 -13.191 -0.227 1.00 29.71 92 GLU C N 1
ATOM 8138 C CA . GLU C 3 91 ? 13.798 -13.078 1.112 1.00 31.51 92 GLU C CA 1
ATOM 8139 C C . GLU C 3 91 ? 14.779 -14.209 1.405 1.00 35.36 92 GLU C C 1
ATOM 8140 O O . GLU C 3 91 ? 15.918 -13.970 1.821 1.00 34.13 92 GLU C O 1
ATOM 8146 N N . ALA C 3 92 ? 14.342 -15.458 1.202 1.00 33.59 93 ALA C N 1
ATOM 8147 C CA . ALA C 3 92 ? 15.190 -16.599 1.537 1.00 36.37 93 ALA C CA 1
ATOM 8148 C C . ALA C 3 92 ? 16.469 -16.607 0.699 1.00 34.08 93 ALA C C 1
ATOM 8149 O O . ALA C 3 92 ? 17.560 -16.885 1.217 1.00 35.25 93 ALA C O 1
ATOM 8151 N N . THR C 3 93 ? 16.351 -16.270 -0.589 1.00 34.67 94 THR C N 1
ATOM 8152 C CA . THR C 3 93 ? 17.496 -16.277 -1.498 1.00 36.86 94 THR C CA 1
ATOM 8153 C C . THR C 3 93 ? 18.580 -15.307 -1.045 1.00 35.80 94 THR C C 1
ATOM 8154 O O . THR C 3 93 ? 19.763 -15.663 -1.002 1.00 33.23 94 THR C O 1
ATOM 8158 N N . TRP C 3 94 ? 18.197 -14.071 -0.693 1.00 32.68 95 TRP C N 1
ATOM 8159 C CA . TRP C 3 94 ? 19.210 -13.066 -0.365 1.00 30.82 95 TRP C CA 1
ATOM 8160 C C . TRP C 3 94 ? 19.754 -13.209 1.055 1.00 30.77 95 TRP C C 1
ATOM 8161 O O . TRP C 3 94 ? 20.926 -12.887 1.297 1.00 35.74 95 TRP C O 1
ATOM 8172 N N . ILE C 3 95 ? 18.960 -13.694 2.005 1.00 30.37 96 ILE C N 1
ATOM 8173 C CA . ILE C 3 95 ? 19.545 -14.006 3.304 1.00 31.16 96 ILE C CA 1
ATOM 8174 C C . ILE C 3 95 ? 20.592 -15.109 3.164 1.00 30.86 96 ILE C C 1
ATOM 8175 O O . ILE C 3 95 ? 21.679 -15.025 3.737 1.00 28.88 96 ILE C O 1
ATOM 8180 N N . ALA C 3 96 ? 20.290 -16.156 2.394 1.00 34.25 97 ALA C N 1
ATOM 8181 C CA . ALA C 3 96 ? 21.281 -17.212 2.185 1.00 36.27 97 ALA C CA 1
ATOM 8182 C C . ALA C 3 96 ? 22.523 -16.660 1.493 1.00 35.82 97 ALA C C 1
ATOM 8183 O O . ALA C 3 96 ? 23.658 -17.024 1.837 1.00 35.69 97 ALA C O 1
ATOM 8185 N N A LYS C 3 97 ? 22.321 -15.775 0.514 0.56 34.01 98 LYS C N 1
ATOM 8186 N N B LYS C 3 97 ? 22.326 -15.763 0.526 0.44 34.31 98 LYS C N 1
ATOM 8187 C CA A LYS C 3 97 ? 23.434 -15.183 -0.218 0.56 36.07 98 LYS C CA 1
ATOM 8188 C CA B LYS C 3 97 ? 23.451 -15.202 -0.211 0.44 36.09 98 LYS C CA 1
ATOM 8189 C C A LYS C 3 97 ? 24.399 -14.468 0.722 0.56 36.42 98 LYS C C 1
ATOM 8190 C C B LYS C 3 97 ? 24.406 -14.450 0.709 0.44 36.32 98 LYS C C 1
ATOM 8191 O O A LYS C 3 97 ? 25.616 -14.679 0.657 0.56 36.61 98 LYS C O 1
ATOM 8192 O O B LYS C 3 97 ? 25.627 -14.615 0.611 0.44 36.59 98 LYS C O 1
ATOM 8203 N N . ILE C 3 98 ? 23.877 -13.632 1.625 1.00 34.36 99 ILE C N 1
ATOM 8204 C CA . ILE C 3 98 ? 24.779 -12.860 2.480 1.00 30.59 99 ILE C CA 1
ATOM 8205 C C . ILE C 3 98 ? 25.381 -13.731 3.580 1.00 31.40 99 ILE C C 1
ATOM 8206 O O . ILE C 3 98 ? 26.490 -13.456 4.051 1.00 33.53 99 ILE C O 1
ATOM 8211 N N . LYS C 3 99 ? 24.690 -14.786 4.013 1.00 32.71 100 LYS C N 1
ATOM 8212 C CA . LYS C 3 99 ? 25.296 -15.654 5.015 1.00 37.33 100 LYS C CA 1
ATOM 8213 C C . LYS C 3 99 ? 26.408 -16.506 4.414 1.00 39.41 100 LYS C C 1
ATOM 8214 O O . LYS C 3 99 ? 27.294 -16.955 5.148 1.00 42.31 100 LYS C O 1
ATOM 8220 N N . ALA C 3 100 ? 26.385 -16.719 3.098 1.00 35.10 101 ALA C N 1
ATOM 8221 C CA . ALA C 3 100 ? 27.462 -17.396 2.384 1.00 37.86 101 ALA C CA 1
ATOM 8222 C C . ALA C 3 100 ? 28.629 -16.477 2.037 1.00 41.76 101 ALA C C 1
ATOM 8223 O O . ALA C 3 100 ? 29.636 -16.959 1.505 1.00 43.82 101 ALA C O 1
ATOM 8225 N N . ALA C 3 101 ? 28.530 -15.177 2.310 1.00 40.97 102 ALA C N 1
ATOM 8226 C CA . ALA C 3 101 ? 29.603 -14.256 1.953 1.00 40.48 102 ALA C CA 1
ATOM 8227 C C . ALA C 3 101 ? 30.860 -14.528 2.770 1.00 40.26 102 ALA C C 1
ATOM 8228 O O . ALA C 3 101 ? 30.797 -14.759 3.978 1.00 43.58 102 ALA C O 1
ATOM 8230 N N . LYS C 3 102 ? 32.013 -14.441 2.105 1.00 41.46 103 LYS C N 1
ATOM 8231 C CA . LYS C 3 102 ? 33.297 -14.802 2.695 1.00 46.14 103 LYS C CA 1
ATOM 8232 C C . LYS C 3 102 ? 34.047 -13.626 3.304 1.00 46.31 103 LYS C C 1
ATOM 8233 O O . LYS C 3 102 ? 34.974 -13.846 4.092 1.00 48.03 103 LYS C O 1
ATOM 8239 N N . SER C 3 103 ? 33.689 -12.393 2.956 1.00 41.50 104 SER C N 1
ATOM 8240 C CA . SER C 3 103 ? 34.328 -11.221 3.534 1.00 38.04 104 SER C CA 1
ATOM 8241 C C . SER C 3 103 ? 33.303 -10.104 3.638 1.00 36.55 104 SER C C 1
ATOM 8242 O O . SER C 3 103 ? 32.228 -10.159 3.031 1.00 34.98 104 SER C O 1
ATOM 8245 N N . LYS C 3 104 ? 33.666 -9.071 4.401 1.00 36.23 105 LYS C N 1
ATOM 8246 C CA . LYS C 3 104 ? 32.817 -7.889 4.500 1.00 35.02 105 LYS C CA 1
ATOM 8247 C C . LYS C 3 104 ? 32.661 -7.193 3.159 1.00 35.21 105 LYS C C 1
ATOM 8248 O O . LYS C 3 104 ? 31.651 -6.520 2.940 1.00 36.93 105 LYS C O 1
ATOM 8254 N N . TYR C 3 105 ? 33.613 -7.369 2.236 1.00 33.75 106 TYR C N 1
ATOM 8255 C CA . TYR C 3 105 ? 33.464 -6.747 0.924 1.00 33.72 106 TYR C CA 1
ATOM 8256 C C . TYR C 3 105 ? 32.446 -7.492 0.076 1.00 35.01 106 TYR C C 1
ATOM 8257 O O . TYR C 3 105 ? 31.668 -6.868 -0.655 1.00 39.70 106 TYR C O 1
ATOM 8266 N N . GLU C 3 106 ? 32.414 -8.822 0.178 1.00 34.47 107 GLU C N 1
ATOM 8267 C CA . GLU C 3 106 ? 31.362 -9.580 -0.490 1.00 34.76 107 GLU C CA 1
ATOM 8268 C C . GLU C 3 106 ? 30.002 -9.267 0.121 1.00 30.69 107 GLU C C 1
ATOM 8269 O O . GLU C 3 106 ? 29.020 -9.047 -0.601 1.00 31.54 107 GLU C O 1
ATOM 8275 N N . ALA C 3 107 ? 29.939 -9.241 1.455 1.00 28.16 108 ALA C N 1
ATOM 8276 C CA . ALA C 3 107 ? 28.666 -9.036 2.148 1.00 30.58 108 ALA C CA 1
ATOM 8277 C C . ALA C 3 107 ? 28.065 -7.663 1.846 1.00 30.35 108 ALA C C 1
ATOM 8278 O O . ALA C 3 107 ? 26.851 -7.541 1.626 1.00 30.16 108 ALA C O 1
ATOM 8280 N N . GLU C 3 108 ? 28.893 -6.612 1.843 1.00 27.94 109 GLU C N 1
ATOM 8281 C CA . GLU C 3 108 ? 28.360 -5.269 1.619 1.00 29.06 109 GLU C CA 1
ATOM 8282 C C . GLU C 3 108 ? 27.760 -5.135 0.210 1.00 31.44 109 GLU C C 1
ATOM 8283 O O . GLU C 3 108 ? 26.709 -4.511 0.025 1.00 28.74 109 GLU C O 1
ATOM 8289 N N . ARG C 3 109 ? 28.388 -5.743 -0.799 1.00 30.20 110 ARG C N 1
ATOM 8290 C CA . ARG C 3 109 ? 27.840 -5.600 -2.144 1.00 32.67 110 ARG C CA 1
ATOM 8291 C C . ARG C 3 109 ? 26.518 -6.352 -2.289 1.00 29.93 110 ARG C C 1
ATOM 8292 O O . ARG C 3 109 ? 25.630 -5.902 -3.014 1.00 30.50 110 ARG C O 1
ATOM 8300 N N . ILE C 3 110 ? 26.350 -7.464 -1.567 1.00 28.75 111 ILE C N 1
ATOM 8301 C CA . ILE C 3 110 ? 25.094 -8.202 -1.620 1.00 28.80 111 ILE C CA 1
ATOM 8302 C C . ILE C 3 110 ? 23.970 -7.373 -1.005 1.00 27.94 111 ILE C C 1
ATOM 8303 O O . ILE C 3 110 ? 22.865 -7.280 -1.563 1.00 27.88 111 ILE C O 1
ATOM 8308 N N . HIS C 3 111 ? 24.241 -6.734 0.138 1.00 26.88 112 HIS C N 1
ATOM 8309 C CA . HIS C 3 111 ? 23.203 -5.939 0.785 1.00 27.46 112 HIS C CA 1
ATOM 8310 C C . HIS C 3 111 ? 22.840 -4.739 -0.078 1.00 25.95 112 HIS C C 1
ATOM 8311 O O . HIS C 3 111 ? 21.663 -4.481 -0.339 1.00 26.04 112 HIS C O 1
ATOM 8318 N N . ILE C 3 112 ? 23.849 -4.034 -0.580 1.00 28.20 113 ILE C N 1
ATOM 8319 C CA . ILE C 3 112 ? 23.625 -2.862 -1.424 1.00 24.91 113 ILE C CA 1
ATOM 8320 C C . ILE C 3 112 ? 22.819 -3.229 -2.671 1.00 29.10 113 ILE C C 1
ATOM 8321 O O . ILE C 3 112 ? 21.875 -2.524 -3.057 1.00 29.32 113 ILE C O 1
ATOM 8326 N N . GLU C 3 113 ? 23.187 -4.336 -3.334 1.00 27.78 114 GLU C N 1
ATOM 8327 C CA . GLU C 3 113 ? 22.474 -4.724 -4.546 1.00 28.11 114 GLU C CA 1
ATOM 8328 C C . GLU C 3 113 ? 21.065 -5.234 -4.248 1.00 28.36 114 GLU C C 1
ATOM 8329 O O . GLU C 3 113 ? 20.148 -5.000 -5.041 1.00 27.24 114 GLU C O 1
ATOM 8335 N N . PHE C 3 114 ? 20.865 -5.933 -3.126 1.00 27.65 115 PHE C N 1
ATOM 8336 C CA . PHE C 3 114 ? 19.503 -6.282 -2.729 1.00 28.83 115 PHE C CA 1
ATOM 8337 C C . PHE C 3 114 ? 18.617 -5.042 -2.697 1.00 30.17 115 PHE C C 1
ATOM 8338 O O . PHE C 3 114 ? 17.509 -5.036 -3.245 1.00 30.20 115 PHE C O 1
ATOM 8346 N N . ARG C 3 115 ? 19.104 -3.968 -2.066 1.00 28.19 116 ARG C N 1
ATOM 8347 C CA . ARG C 3 115 ? 18.312 -2.741 -2.004 1.00 25.70 116 ARG C CA 1
ATOM 8348 C C . ARG C 3 115 ? 18.134 -2.125 -3.395 1.00 26.21 116 ARG C C 1
ATOM 8349 O O . ARG C 3 115 ? 17.024 -1.723 -3.762 1.00 24.91 116 ARG C O 1
ATOM 8357 N N . GLN C 3 116 ? 19.200 -2.072 -4.202 1.00 27.01 117 GLN C N 1
ATOM 8358 C CA . GLN C 3 116 ? 19.066 -1.527 -5.561 1.00 26.43 117 GLN C CA 1
ATOM 8359 C C . GLN C 3 116 ? 17.997 -2.265 -6.369 1.00 25.42 117 GLN C C 1
ATOM 8360 O O . GLN C 3 116 ? 17.242 -1.642 -7.123 1.00 28.36 117 GLN C O 1
ATOM 8366 N N . LEU C 3 117 ? 17.880 -3.587 -6.198 1.00 25.73 118 LEU C N 1
ATOM 8367 C CA . LEU C 3 117 ? 16.928 -4.359 -7.003 1.00 25.82 118 LEU C CA 1
ATOM 8368 C C . LEU C 3 117 ? 15.526 -4.466 -6.407 1.00 27.09 118 LEU C C 1
ATOM 8369 O O . LEU C 3 117 ? 14.547 -4.557 -7.164 1.00 28.34 118 LEU C O 1
ATOM 8374 N N . TYR C 3 118 ? 15.390 -4.491 -5.082 1.00 26.70 119 TYR C N 1
ATOM 8375 C CA . TYR C 3 118 ? 14.134 -4.893 -4.462 1.00 25.07 119 TYR C CA 1
ATOM 8376 C C . TYR C 3 118 ? 13.525 -3.839 -3.537 1.00 24.91 119 TYR C C 1
ATOM 8377 O O . TYR C 3 118 ? 12.466 -4.095 -2.967 1.00 27.06 119 TYR C O 1
ATOM 8386 N N . LYS C 3 119 ? 14.129 -2.663 -3.412 1.00 25.55 120 LYS C N 1
ATOM 8387 C CA . LYS C 3 119 ? 13.514 -1.591 -2.629 1.00 25.58 120 LYS C CA 1
ATOM 8388 C C . LYS C 3 119 ? 12.051 -1.401 -3.038 1.00 26.33 120 LYS C C 1
ATOM 8389 O O . LYS C 3 119 ? 11.739 -1.415 -4.244 1.00 26.79 120 LYS C O 1
ATOM 8395 N N . PRO C 3 120 ? 11.133 -1.219 -2.082 1.00 25.37 121 PRO C N 1
ATOM 8396 C CA . PRO C 3 120 ? 9.734 -0.907 -2.425 1.00 25.56 121 PRO C CA 1
ATOM 8397 C C . PRO C 3 120 ? 9.673 0.256 -3.401 1.00 28.24 121 PRO C C 1
ATOM 8398 O O . PRO C 3 120 ? 10.457 1.214 -3.283 1.00 26.54 121 PRO C O 1
ATOM 8402 N N . PRO C 3 121 ? 8.744 0.226 -4.374 1.00 25.48 122 PRO C N 1
ATOM 8403 C CA . PRO C 3 121 ? 7.641 -0.739 -4.449 1.00 23.35 122 PRO C CA 1
ATOM 8404 C C . PRO C 3 121 ? 7.916 -2.063 -5.187 1.00 27.25 122 PRO C C 1
ATOM 8405 O O . PRO C 3 121 ? 6.952 -2.744 -5.513 1.00 27.29 122 PRO C O 1
ATOM 8409 N N . VAL C 3 122 ? 9.172 -2.431 -5.463 1.00 27.74 123 VAL C N 1
ATOM 8410 C CA . VAL C 3 122 ? 9.395 -3.707 -6.144 1.00 25.91 123 VAL C CA 1
ATOM 8411 C C . VAL C 3 122 ? 8.992 -4.875 -5.240 1.00 27.47 123 VAL C C 1
ATOM 8412 O O . VAL C 3 122 ? 8.182 -5.731 -5.624 1.00 29.61 123 VAL C O 1
ATOM 8416 N N . LEU C 3 123 ? 9.545 -4.923 -3.972 1.00 25.62 124 LEU C N 1
ATOM 8417 C CA . LEU C 3 123 ? 9.139 -5.923 -2.998 1.00 27.43 124 LEU C CA 1
ATOM 8418 C C . LEU C 3 123 ? 8.100 -5.328 -2.043 1.00 29.98 124 LEU C C 1
ATOM 8419 O O . LEU C 3 123 ? 8.138 -4.129 -1.751 1.00 29.80 124 LEU C O 1
ATOM 8424 N N . PRO C 3 124 ? 7.127 -6.112 -1.576 1.00 28.64 125 PRO C N 1
ATOM 8425 C CA . PRO C 3 124 ? 6.188 -5.590 -0.567 1.00 26.63 125 PRO C CA 1
ATOM 8426 C C . PRO C 3 124 ? 6.957 -5.081 0.647 1.00 28.57 125 PRO C C 1
ATOM 8427 O O . PRO C 3 124 ? 7.987 -5.642 1.020 1.00 28.55 125 PRO C O 1
ATOM 8431 N N . VAL C 3 125 ? 6.437 -4.009 1.264 1.00 25.63 126 VAL C N 1
ATOM 8432 C CA . VAL C 3 125 ? 7.187 -3.312 2.314 1.00 25.29 126 VAL C CA 1
ATOM 8433 C C . VAL C 3 125 ? 7.526 -4.249 3.478 1.00 25.61 126 VAL C C 1
ATOM 8434 O O . VAL C 3 125 ? 8.655 -4.246 3.989 1.00 27.06 126 VAL C O 1
ATOM 8438 N N . ASN C 3 126 ? 6.552 -5.035 3.946 1.00 25.27 127 ASN C N 1
ATOM 8439 C CA . ASN C 3 126 ? 6.806 -5.872 5.117 1.00 29.02 127 ASN C CA 1
ATOM 8440 C C . ASN C 3 126 ? 7.920 -6.881 4.859 1.00 29.29 127 ASN C C 1
ATOM 8441 O O . ASN C 3 126 ? 8.791 -7.089 5.718 1.00 29.18 127 ASN C O 1
ATOM 8446 N N . VAL C 3 127 ? 7.903 -7.530 3.689 1.00 26.69 128 VAL C N 1
ATOM 8447 C CA . VAL C 3 127 ? 8.943 -8.503 3.361 1.00 27.03 128 VAL C CA 1
ATOM 8448 C C . VAL C 3 127 ? 10.291 -7.813 3.197 1.00 27.17 128 VAL C C 1
ATOM 8449 O O . VAL C 3 127 ? 11.325 -8.306 3.674 1.00 29.34 128 VAL C O 1
ATOM 8453 N N . PHE C 3 128 ? 10.302 -6.660 2.531 1.00 24.55 129 PHE C N 1
ATOM 8454 C CA . PHE C 3 128 ? 11.553 -5.932 2.329 1.00 24.25 129 PHE C CA 1
ATOM 8455 C C . PHE C 3 128 ? 12.188 -5.516 3.656 1.00 25.32 129 PHE C C 1
ATOM 8456 O O . PHE C 3 128 ? 13.394 -5.665 3.848 1.00 24.86 129 PHE C O 1
ATOM 8464 N N . LEU C 3 129 ? 11.404 -4.939 4.565 1.00 25.38 130 LEU C N 1
ATOM 8465 C CA . LEU C 3 129 ? 11.999 -4.433 5.799 1.00 26.86 130 LEU C CA 1
ATOM 8466 C C . LEU C 3 129 ? 12.613 -5.562 6.611 1.00 26.26 130 LEU C C 1
ATOM 8467 O O . LEU C 3 129 ? 13.710 -5.415 7.167 1.00 26.75 130 LEU C O 1
ATOM 8472 N N . ARG C 3 130 ? 11.937 -6.703 6.689 1.00 25.07 131 ARG C N 1
ATOM 8473 C CA . ARG C 3 130 ? 12.519 -7.753 7.513 1.00 29.88 131 ARG C CA 1
ATOM 8474 C C . ARG C 3 130 ? 13.724 -8.401 6.832 1.00 25.79 131 ARG C C 1
ATOM 8475 O O . ARG C 3 130 ? 14.673 -8.796 7.524 1.00 27.43 131 ARG C O 1
ATOM 8483 N N . THR C 3 131 ? 13.742 -8.462 5.491 1.00 26.72 132 THR C N 1
ATOM 8484 C CA . THR C 3 131 ? 14.937 -8.937 4.782 1.00 27.06 132 THR C CA 1
ATOM 8485 C C . THR C 3 131 ? 16.106 -7.977 4.968 1.00 28.26 132 THR C C 1
ATOM 8486 O O . THR C 3 131 ? 17.226 -8.395 5.286 1.00 28.79 132 THR C O 1
ATOM 8490 N N . ASP C 3 132 ? 15.859 -6.679 4.756 1.00 27.49 133 ASP C N 1
ATOM 8491 C CA . ASP C 3 132 ? 16.895 -5.665 4.933 1.00 27.32 133 ASP C CA 1
ATOM 8492 C C . ASP C 3 132 ? 17.476 -5.715 6.341 1.00 27.83 133 ASP C C 1
ATOM 8493 O O . ASP C 3 132 ? 18.681 -5.535 6.532 1.00 26.05 133 ASP C O 1
ATOM 8498 N N . ALA C 3 133 ? 16.640 -5.998 7.343 1.00 25.06 134 ALA C N 1
ATOM 8499 C CA . ALA C 3 133 ? 17.162 -6.058 8.708 1.00 25.14 134 ALA C CA 1
ATOM 8500 C C . ALA C 3 133 ? 18.015 -7.309 8.924 1.00 27.05 134 ALA C C 1
ATOM 8501 O O . ALA C 3 133 ? 19.062 -7.250 9.574 1.00 26.28 134 ALA C O 1
ATOM 8503 N N . ALA C 3 134 ? 17.585 -8.449 8.386 1.00 27.72 135 ALA C N 1
ATOM 8504 C CA . ALA C 3 134 ? 18.391 -9.659 8.505 1.00 28.14 135 ALA C CA 1
ATOM 8505 C C . ALA C 3 134 ? 19.730 -9.487 7.799 1.00 28.30 135 ALA C C 1
ATOM 8506 O O . ALA C 3 134 ? 20.770 -9.905 8.319 1.00 30.41 135 ALA C O 1
ATOM 8508 N N . LEU C 3 135 ? 19.718 -8.882 6.608 1.00 27.07 136 LEU C N 1
ATOM 8509 C CA . LEU C 3 135 ? 20.971 -8.631 5.896 1.00 27.31 136 LEU C CA 1
ATOM 8510 C C . LEU C 3 135 ? 21.860 -7.682 6.686 1.00 30.72 136 LEU C C 1
ATOM 8511 O O . LEU C 3 135 ? 23.074 -7.903 6.800 1.00 29.80 136 LEU C O 1
ATOM 8516 N N . GLY C 3 136 ? 21.273 -6.610 7.235 1.00 27.81 137 GLY C N 1
ATOM 8517 C CA . GLY C 3 136 ? 22.075 -5.642 7.963 1.00 28.98 137 GLY C CA 1
ATOM 8518 C C . GLY C 3 136 ? 22.703 -6.225 9.211 1.00 27.94 137 GLY C C 1
ATOM 8519 O O . GLY C 3 136 ? 23.814 -5.838 9.592 1.00 28.81 137 GLY C O 1
ATOM 8520 N N . THR C 3 137 ? 22.005 -7.158 9.869 1.00 27.18 138 THR C N 1
ATOM 8521 C CA . THR C 3 137 ? 22.597 -7.833 11.026 1.00 28.83 138 THR C CA 1
ATOM 8522 C C . THR C 3 137 ? 23.896 -8.530 10.636 1.00 30.26 138 THR C C 1
ATOM 8523 O O . THR C 3 137 ? 24.921 -8.400 11.318 1.00 29.07 138 THR C O 1
ATOM 8527 N N . VAL C 3 138 ? 23.873 -9.277 9.530 1.00 32.43 139 VAL C N 1
ATOM 8528 C CA . VAL C 3 138 ? 25.068 -10.009 9.113 1.00 32.32 139 VAL C CA 1
ATOM 8529 C C . VAL C 3 138 ? 26.184 -9.038 8.734 1.00 31.96 139 VAL C C 1
ATOM 8530 O O . VAL C 3 138 ? 27.337 -9.191 9.163 1.00 31.03 139 VAL C O 1
ATOM 8534 N N . LEU C 3 139 ? 25.857 -8.016 7.936 1.00 28.66 140 LEU C N 1
ATOM 8535 C CA . LEU C 3 139 ? 26.862 -7.034 7.517 1.00 29.19 140 LEU C CA 1
ATOM 8536 C C . LEU C 3 139 ? 27.507 -6.329 8.711 1.00 29.26 140 LEU C C 1
ATOM 8537 O O . LEU C 3 139 ? 28.733 -6.159 8.757 1.00 28.73 140 LEU C O 1
ATOM 8542 N N . MET C 3 140 ? 26.703 -5.906 9.691 1.00 31.36 141 MET C N 1
ATOM 8543 C CA . MET C 3 140 ? 27.275 -5.213 10.844 1.00 31.66 141 MET C CA 1
ATOM 8544 C C . MET C 3 140 ? 28.219 -6.110 11.622 1.00 32.84 141 MET C C 1
ATOM 8545 O O . MET C 3 140 ? 29.261 -5.649 12.109 1.00 32.88 141 MET C O 1
ATOM 8550 N N . GLU C 3 141 ? 27.846 -7.383 11.794 1.00 33.42 142 GLU C N 1
ATOM 8551 C CA . GLU C 3 141 ? 28.666 -8.293 12.593 1.00 35.46 142 GLU C CA 1
ATOM 8552 C C . GLU C 3 141 ? 30.002 -8.573 11.905 1.00 36.14 142 GLU C C 1
ATOM 8553 O O . GLU C 3 141 ? 31.057 -8.581 12.556 1.00 36.19 142 GLU C O 1
ATOM 8559 N N . ILE C 3 142 ? 29.988 -8.767 10.587 1.00 33.70 143 ILE C N 1
ATOM 8560 C CA . ILE C 3 142 ? 31.256 -9.031 9.925 1.00 35.00 143 ILE C CA 1
ATOM 8561 C C . ILE C 3 142 ? 32.113 -7.766 9.883 1.00 34.33 143 ILE C C 1
ATOM 8562 O O . ILE C 3 142 ? 33.337 -7.842 10.043 1.00 33.88 143 ILE C O 1
ATOM 8567 N N . ARG C 3 143 ? 31.497 -6.578 9.753 1.00 28.58 144 ARG C N 1
ATOM 8568 C CA . ARG C 3 143 ? 32.303 -5.353 9.716 1.00 29.86 144 ARG C CA 1
ATOM 8569 C C . ARG C 3 143 ? 32.889 -5.007 11.077 1.00 32.43 144 ARG C C 1
ATOM 8570 O O . ARG C 3 143 ? 33.981 -4.425 11.155 1.00 31.40 144 ARG C O 1
ATOM 8578 N N . ASN C 3 144 ? 32.186 -5.336 12.157 1.00 35.12 145 ASN C N 1
ATOM 8579 C CA . ASN C 3 144 ? 32.647 -4.993 13.493 1.00 37.94 145 ASN C CA 1
ATOM 8580 C C . ASN C 3 144 ? 33.506 -6.076 14.116 1.00 38.03 145 ASN C C 1
ATOM 8581 O O . ASN C 3 144 ? 33.736 -6.048 15.329 1.00 42.31 145 ASN C O 1
ATOM 8586 N N . THR C 3 145 ? 33.993 -7.012 13.313 1.00 37.18 146 THR C N 1
ATOM 8587 C CA . THR C 3 145 ? 34.999 -7.975 13.738 1.00 38.77 146 THR C CA 1
ATOM 8588 C C . THR C 3 145 ? 36.377 -7.388 13.438 1.00 39.45 146 THR C C 1
ATOM 8589 O O . THR C 3 145 ? 36.691 -7.107 12.278 1.00 42.95 146 THR C O 1
ATOM 8593 N N . ASP C 3 146 ? 37.181 -7.190 14.480 1.00 36.86 147 ASP C N 1
ATOM 8594 C CA . ASP C 3 146 ? 38.496 -6.552 14.391 1.00 40.26 147 ASP C CA 1
ATOM 8595 C C . ASP C 3 146 ? 38.452 -5.249 13.581 1.00 37.98 147 ASP C C 1
ATOM 8596 O O . ASP C 3 146 ? 39.201 -5.035 12.619 1.00 35.07 147 ASP C O 1
ATOM 8601 N N . TYR C 3 147 ? 37.584 -4.348 14.040 1.00 36.00 148 TYR C N 1
ATOM 8602 C CA . TYR C 3 147 ? 37.312 -3.112 13.313 1.00 31.96 148 TYR C CA 1
ATOM 8603 C C . TYR C 3 147 ? 38.561 -2.263 13.142 1.00 32.47 148 TYR C C 1
ATOM 8604 O O . TYR C 3 147 ? 38.711 -1.578 12.123 1.00 32.28 148 TYR C O 1
ATOM 8613 N N . TYR C 3 148 ? 39.449 -2.268 14.139 1.00 31.33 149 TYR C N 1
ATOM 8614 C CA . TYR C 3 148 ? 40.671 -1.474 14.103 1.00 34.79 149 TYR C CA 1
ATOM 8615 C C . TYR C 3 148 ? 41.884 -2.286 13.657 1.00 37.30 149 TYR C C 1
ATOM 8616 O O . TYR C 3 148 ? 43.012 -1.788 13.734 1.00 36.30 149 TYR C O 1
ATOM 8625 N N . GLY C 3 149 ? 41.665 -3.498 13.139 1.00 36.69 150 GLY C N 1
ATOM 8626 C CA . GLY C 3 149 ? 42.765 -4.412 12.877 1.00 37.05 150 GLY C CA 1
ATOM 8627 C C . GLY C 3 149 ? 43.593 -4.073 11.653 1.00 38.96 150 GLY C C 1
ATOM 8628 O O . GLY C 3 149 ? 44.783 -4.391 11.610 1.00 42.53 150 GLY C O 1
ATOM 8629 N N . THR C 3 150 ? 42.983 -3.430 10.634 1.00 36.48 151 THR C N 1
ATOM 8630 C CA . THR C 3 150 ? 43.740 -3.081 9.427 1.00 34.59 151 THR C CA 1
ATOM 8631 C C . THR C 3 150 ? 44.163 -1.619 9.467 1.00 37.27 151 THR C C 1
ATOM 8632 O O . THR C 3 150 ? 43.306 -0.739 9.638 1.00 36.73 151 THR C O 1
ATOM 8636 N N . PRO C 3 151 ? 45.451 -1.308 9.311 1.00 38.35 152 PRO C N 1
ATOM 8637 C CA . PRO C 3 151 ? 45.870 0.097 9.237 1.00 38.14 152 PRO C CA 1
ATOM 8638 C C . PRO C 3 151 ? 45.181 0.825 8.088 1.00 35.95 152 PRO C C 1
ATOM 8639 O O . PRO C 3 151 ? 44.727 0.212 7.120 1.00 33.25 152 PRO C O 1
ATOM 8643 N N . LEU C 3 152 ? 45.109 2.159 8.208 1.00 31.52 153 LEU C N 1
ATOM 8644 C CA . LEU C 3 152 ? 44.466 2.962 7.164 1.00 32.87 153 LEU C CA 1
ATOM 8645 C C . LEU C 3 152 ? 45.098 2.720 5.795 1.00 31.55 153 LEU C C 1
ATOM 8646 O O . LEU C 3 152 ? 44.388 2.614 4.791 1.00 29.41 153 LEU C O 1
ATOM 8651 N N . GLU C 3 153 ? 46.430 2.613 5.733 1.00 32.65 154 GLU C N 1
ATOM 8652 C CA . GLU C 3 153 ? 47.075 2.386 4.432 1.00 37.38 154 GLU C CA 1
ATOM 8653 C C . GLU C 3 153 ? 46.544 1.121 3.771 1.00 35.25 154 GLU C C 1
ATOM 8654 O O . GLU C 3 153 ? 46.315 1.097 2.557 1.00 37.70 154 GLU C O 1
ATOM 8660 N N . GLY C 3 154 ? 46.318 0.065 4.564 1.00 35.92 155 GLY C N 1
ATOM 8661 C CA . GLY C 3 154 ? 45.791 -1.173 4.010 1.00 32.34 155 GLY C CA 1
ATOM 8662 C C . GLY C 3 154 ? 44.310 -1.111 3.678 1.00 32.19 155 GLY C C 1
ATOM 8663 O O . GLY C 3 154 ? 43.862 -1.721 2.706 1.00 33.83 155 GLY C O 1
ATOM 8664 N N . LEU C 3 155 ? 43.519 -0.393 4.491 1.00 32.23 156 LEU C N 1
ATOM 8665 C CA . LEU C 3 155 ? 42.109 -0.207 4.153 1.00 32.34 156 LEU C CA 1
ATOM 8666 C C . LEU C 3 155 ? 41.953 0.543 2.836 1.00 29.82 156 LEU C C 1
ATOM 8667 O O . LEU C 3 155 ? 41.080 0.215 2.025 1.00 34.70 156 LEU C O 1
ATOM 8672 N N . ARG C 3 156 ? 42.776 1.567 2.605 1.00 28.03 157 ARG C N 1
ATOM 8673 C CA . ARG C 3 156 ? 42.660 2.306 1.353 1.00 27.29 157 ARG C CA 1
ATOM 8674 C C . ARG C 3 156 ? 42.886 1.379 0.162 1.00 31.39 157 ARG C C 1
ATOM 8675 O O . ARG C 3 156 ? 42.189 1.479 -0.859 1.00 31.81 157 ARG C O 1
ATOM 8683 N N . LYS C 3 157 ? 43.819 0.431 0.303 1.00 33.84 158 LYS C N 1
ATOM 8684 C CA . LYS C 3 157 ? 44.074 -0.536 -0.768 1.00 33.79 158 LYS C CA 1
ATOM 8685 C C . LYS C 3 157 ? 42.915 -1.513 -0.933 1.00 30.48 158 LYS C C 1
ATOM 8686 O O . LYS C 3 157 ? 42.480 -1.776 -2.063 1.00 34.39 158 LYS C O 1
ATOM 8692 N N . GLU C 3 158 ? 42.387 -2.051 0.179 1.00 31.89 159 GLU C N 1
ATOM 8693 C CA . GLU C 3 158 ? 41.281 -3.003 0.091 1.00 33.81 159 GLU C CA 1
ATOM 8694 C C . GLU C 3 158 ? 40.052 -2.363 -0.536 1.00 34.33 159 GLU C C 1
ATOM 8695 O O . GLU C 3 158 ? 39.372 -2.979 -1.369 1.00 37.29 159 GLU C O 1
ATOM 8701 N N . ARG C 3 159 ? 39.753 -1.123 -0.148 1.00 32.40 160 ARG C N 1
ATOM 8702 C CA . ARG C 3 159 ? 38.644 -0.394 -0.745 1.00 30.70 160 ARG C CA 1
ATOM 8703 C C . ARG C 3 159 ? 38.899 -0.119 -2.221 1.00 30.65 160 ARG C C 1
ATOM 8704 O O . ARG C 3 159 ? 37.962 -0.139 -3.018 1.00 30.78 160 ARG C O 1
ATOM 8712 N N . GLY C 3 160 ? 40.159 0.087 -2.604 1.00 34.08 161 GLY C N 1
ATOM 8713 C CA . GLY C 3 160 ? 40.501 0.382 -3.982 1.00 32.43 161 GLY C CA 1
ATOM 8714 C C . GLY C 3 160 ? 40.386 1.842 -4.351 1.00 35.45 161 GLY C C 1
ATOM 8715 O O . GLY C 3 160 ? 40.124 2.161 -5.520 1.00 35.55 161 GLY C O 1
ATOM 8716 N N . VAL C 3 161 ? 40.546 2.749 -3.384 1.00 33.76 162 VAL C N 1
ATOM 8717 C CA . VAL C 3 161 ? 40.501 4.160 -3.713 1.00 30.69 162 VAL C CA 1
ATOM 8718 C C . VAL C 3 161 ? 41.747 4.540 -4.504 1.00 30.19 162 VAL C C 1
ATOM 8719 O O . VAL C 3 161 ? 42.812 3.913 -4.402 1.00 31.02 162 VAL C O 1
ATOM 8723 N N . LYS C 3 162 ? 41.620 5.612 -5.259 1.00 30.45 163 LYS C N 1
ATOM 8724 C CA . LYS C 3 162 ? 42.756 6.345 -5.796 1.00 33.45 163 LYS C CA 1
ATOM 8725 C C . LYS C 3 162 ? 43.034 7.498 -4.829 1.00 34.56 163 LYS C C 1
ATOM 8726 O O . LYS C 3 162 ? 42.225 8.426 -4.717 1.00 35.17 163 LYS C O 1
ATOM 8732 N N . VAL C 3 163 ? 44.145 7.410 -4.101 1.00 32.60 164 VAL C N 1
ATOM 8733 C CA . VAL C 3 163 ? 44.514 8.453 -3.153 1.00 35.71 164 VAL C CA 1
ATOM 8734 C C . VAL C 3 163 ? 44.955 9.684 -3.929 1.00 39.19 164 VAL C C 1
ATOM 8735 O O . VAL C 3 163 ? 45.941 9.649 -4.679 1.00 38.78 164 VAL C O 1
ATOM 8739 N N . LEU C 3 164 ? 44.208 10.775 -3.781 1.00 32.08 165 LEU C N 1
ATOM 8740 C CA . LEU C 3 164 ? 44.541 12.000 -4.488 1.00 29.63 165 LEU C CA 1
ATOM 8741 C C . LEU C 3 164 ? 45.389 12.958 -3.667 1.00 31.68 165 LEU C C 1
ATOM 8742 O O . LEU C 3 164 ? 46.143 13.743 -4.251 1.00 30.36 165 LEU C O 1
ATOM 8747 N N . HIS C 3 165 ? 45.289 12.921 -2.332 1.00 28.33 166 HIS C N 1
ATOM 8748 C CA . HIS C 3 165 ? 46.043 13.835 -1.491 1.00 28.17 166 HIS C CA 1
ATOM 8749 C C . HIS C 3 165 ? 46.085 13.310 -0.060 1.00 31.38 166 HIS C C 1
ATOM 8750 O O . HIS C 3 165 ? 45.068 12.876 0.486 1.00 30.36 166 HIS C O 1
ATOM 8757 N N . LEU C 3 166 ? 47.266 13.356 0.543 1.00 27.73 167 LEU C N 1
ATOM 8758 C CA . LEU C 3 166 ? 47.419 13.092 1.966 1.00 30.55 167 LEU C CA 1
ATOM 8759 C C . LEU C 3 166 ? 48.220 14.243 2.537 1.00 35.31 167 LEU C C 1
ATOM 8760 O O . LEU C 3 166 ? 49.365 14.450 2.134 1.00 36.88 167 LEU C O 1
ATOM 8765 N N . GLN C 3 167 ? 47.611 15.015 3.437 1.00 29.26 168 GLN C N 1
ATOM 8766 C CA . GLN C 3 167 ? 48.313 16.127 4.065 1.00 32.98 168 GLN C CA 1
ATOM 8767 C C . GLN C 3 167 ? 49.436 15.613 4.963 1.00 37.36 168 GLN C C 1
ATOM 8768 O O . GLN C 3 167 ? 49.279 14.616 5.669 1.00 39.08 168 GLN C O 1
ATOM 8774 N N . ALA C 3 168 ? 50.580 16.291 4.926 1.00 43.64 169 ALA C N 1
ATOM 8775 C CA . ALA C 3 168 ? 51.765 15.850 5.671 1.00 52.83 169 ALA C CA 1
ATOM 8776 C C . ALA C 3 168 ? 51.612 15.927 7.198 1.00 60.23 169 ALA C C 1
ATOM 8777 O O . ALA C 3 168 ? 50.803 16.692 7.735 1.00 64.62 169 ALA C O 1
ATOM 8779 N N . SER D 4 1 ? 37.673 16.811 50.585 1.00 70.94 3 SER D N 1
ATOM 8780 C CA . SER D 4 1 ? 36.798 17.916 50.211 1.00 64.95 3 SER D CA 1
ATOM 8781 C C . SER D 4 1 ? 37.375 18.767 49.069 1.00 57.60 3 SER D C 1
ATOM 8782 O O . SER D 4 1 ? 36.701 18.969 48.058 1.00 56.88 3 SER D O 1
ATOM 8785 N N . ALA D 4 2 ? 38.611 19.264 49.238 1.00 50.67 4 ALA D N 1
ATOM 8786 C CA . ALA D 4 2 ? 39.195 20.176 48.256 1.00 46.81 4 ALA D CA 1
ATOM 8787 C C . ALA D 4 2 ? 39.259 19.539 46.876 1.00 44.73 4 ALA D C 1
ATOM 8788 O O . ALA D 4 2 ? 39.112 20.226 45.856 1.00 43.56 4 ALA D O 1
ATOM 8790 N N . HIS D 4 3 ? 39.491 18.228 46.821 1.00 41.09 5 HIS D N 1
ATOM 8791 C CA . HIS D 4 3 ? 39.531 17.527 45.547 1.00 40.61 5 HIS D CA 1
ATOM 8792 C C . HIS D 4 3 ? 38.168 17.488 44.865 1.00 36.00 5 HIS D C 1
ATOM 8793 O O . HIS D 4 3 ? 38.106 17.222 43.658 1.00 35.73 5 HIS D O 1
ATOM 8800 N N . ASN D 4 4 ? 37.081 17.741 45.604 1.00 32.11 6 ASN D N 1
ATOM 8801 C CA . ASN D 4 4 ? 35.738 17.742 45.033 1.00 30.19 6 ASN D CA 1
ATOM 8802 C C . ASN D 4 4 ? 35.272 19.135 44.612 1.00 30.13 6 ASN D C 1
ATOM 8803 O O . ASN D 4 4 ? 34.126 19.282 44.152 1.00 31.03 6 ASN D O 1
ATOM 8808 N N . ALA D 4 5 ? 36.139 20.146 44.713 1.00 28.76 7 ALA D N 1
ATOM 8809 C CA . ALA D 4 5 ? 35.812 21.487 44.243 1.00 28.56 7 ALA D CA 1
ATOM 8810 C C . ALA D 4 5 ? 35.608 21.496 42.731 1.00 29.28 7 ALA D C 1
ATOM 8811 O O . ALA D 4 5 ? 36.262 20.752 41.997 1.00 28.96 7 ALA D O 1
ATOM 8813 N N . TYR D 4 6 ? 34.708 22.373 42.269 1.00 26.36 8 TYR D N 1
ATOM 8814 C CA . TYR D 4 6 ? 34.532 22.541 40.825 1.00 31.33 8 TYR D CA 1
ATOM 8815 C C . TYR D 4 6 ? 35.847 22.951 40.164 1.00 30.70 8 TYR D C 1
ATOM 8816 O O . TYR D 4 6 ? 36.186 22.451 39.079 1.00 31.98 8 TYR D O 1
ATOM 8825 N N . ASN D 4 7 ? 36.613 23.844 40.807 1.00 26.61 9 ASN D N 1
ATOM 8826 C CA . ASN D 4 7 ? 37.898 24.290 40.262 1.00 30.62 9 ASN D CA 1
ATOM 8827 C C . ASN D 4 7 ? 39.095 23.587 40.912 1.00 34.17 9 ASN D C 1
ATOM 8828 O O . ASN D 4 7 ? 40.165 24.189 41.096 1.00 34.38 9 ASN D O 1
ATOM 8833 N N . ALA D 4 8 ? 38.956 22.304 41.232 1.00 32.24 10 ALA D N 1
ATOM 8834 C CA . ALA D 4 8 ? 40.055 21.543 41.817 1.00 36.29 10 ALA D CA 1
ATOM 8835 C C . ALA D 4 8 ? 41.165 21.266 40.797 1.00 36.34 10 ALA D C 1
ATOM 8836 O O . ALA D 4 8 ? 40.930 21.181 39.583 1.00 31.74 10 ALA D O 1
ATOM 8838 N N . GLY D 4 9 ? 42.392 21.107 41.315 1.00 35.25 11 GLY D N 1
ATOM 8839 C CA . GLY D 4 9 ? 43.464 20.551 40.490 1.00 33.49 11 GLY D CA 1
ATOM 8840 C C . GLY D 4 9 ? 43.803 21.432 39.302 1.00 32.99 11 GLY D C 1
ATOM 8841 O O . GLY D 4 9 ? 44.083 22.625 39.444 1.00 35.73 11 GLY D O 1
ATOM 8842 N N . ILE D 4 10 ? 43.786 20.843 38.104 1.00 31.72 12 ILE D N 1
ATOM 8843 C CA . ILE D 4 10 ? 44.167 21.587 36.898 1.00 32.09 12 ILE D CA 1
ATOM 8844 C C . ILE D 4 10 ? 43.297 22.819 36.682 1.00 30.91 12 ILE D C 1
ATOM 8845 O O . ILE D 4 10 ? 43.713 23.762 35.997 1.00 34.03 12 ILE D O 1
ATOM 8850 N N . MET D 4 11 ? 42.083 22.836 37.235 1.00 31.59 13 MET D N 1
ATOM 8851 C CA . MET D 4 11 ? 41.183 23.963 36.996 1.00 33.22 13 MET D CA 1
ATOM 8852 C C . MET D 4 11 ? 41.655 25.234 37.695 1.00 34.20 13 MET D C 1
ATOM 8853 O O . MET D 4 11 ? 41.196 26.329 37.349 1.00 34.76 13 MET D O 1
ATOM 8858 N N . GLN D 4 12 ? 42.579 25.115 38.654 1.00 34.58 14 GLN D N 1
ATOM 8859 C CA . GLN D 4 12 ? 43.213 26.284 39.268 1.00 37.09 14 GLN D CA 1
ATOM 8860 C C . GLN D 4 12 ? 44.172 26.999 38.322 1.00 37.03 14 GLN D C 1
ATOM 8861 O O . GLN D 4 12 ? 44.476 28.176 38.537 1.00 37.73 14 GLN D O 1
ATOM 8867 N N . LYS D 4 13 ? 44.664 26.316 37.294 1.00 33.42 15 LYS D N 1
ATOM 8868 C CA . LYS D 4 13 ? 45.697 26.853 36.423 1.00 33.59 15 LYS D CA 1
ATOM 8869 C C . LYS D 4 13 ? 45.086 27.621 35.257 1.00 34.33 15 LYS D C 1
ATOM 8870 O O . LYS D 4 13 ? 43.964 27.347 34.829 1.00 32.59 15 LYS D O 1
ATOM 8876 N N . THR D 4 14 ? 45.841 28.586 34.743 1.00 34.26 16 THR D N 1
ATOM 8877 C CA . THR D 4 14 ? 45.423 29.365 33.585 1.00 35.71 16 THR D CA 1
ATOM 8878 C C . THR D 4 14 ? 46.568 29.437 32.582 1.00 32.67 16 THR D C 1
ATOM 8879 O O . THR D 4 14 ? 47.718 29.095 32.880 1.00 32.09 16 THR D O 1
ATOM 8883 N N . GLY D 4 15 ? 46.240 29.868 31.369 1.00 31.98 17 GLY D N 1
ATOM 8884 C CA . GLY D 4 15 ? 47.280 30.171 30.395 1.00 30.83 17 GLY D CA 1
ATOM 8885 C C . GLY D 4 15 ? 48.136 28.958 30.109 1.00 32.80 17 GLY D C 1
ATOM 8886 O O . GLY D 4 15 ? 47.643 27.825 30.001 1.00 31.59 17 GLY D O 1
ATOM 8887 N N . LYS D 4 16 ? 49.451 29.190 30.022 1.00 31.32 18 LYS D N 1
ATOM 8888 C CA . LYS D 4 16 ? 50.371 28.123 29.638 1.00 33.23 18 LYS D CA 1
ATOM 8889 C C . LYS D 4 16 ? 50.406 27.003 30.673 1.00 32.85 18 LYS D C 1
ATOM 8890 O O . LYS D 4 16 ? 50.552 25.824 30.314 1.00 34.00 18 LYS D O 1
ATOM 8896 N N . ALA D 4 17 ? 50.316 27.346 31.963 1.00 33.44 19 ALA D N 1
ATOM 8897 C CA . ALA D 4 17 ? 50.344 26.303 32.984 1.00 34.33 19 ALA D CA 1
ATOM 8898 C C . ALA D 4 17 ? 49.183 25.333 32.796 1.00 37.52 19 ALA D C 1
ATOM 8899 O O . ALA D 4 17 ? 49.345 24.114 32.954 1.00 34.71 19 ALA D O 1
ATOM 8901 N N . PHE D 4 18 ? 48.002 25.857 32.441 1.00 34.76 20 PHE D N 1
ATOM 8902 C CA . PHE D 4 18 ? 46.879 24.977 32.145 1.00 34.37 20 PHE D CA 1
ATOM 8903 C C . PHE D 4 18 ? 47.187 24.077 30.955 1.00 29.77 20 PHE D C 1
ATOM 8904 O O . PHE D 4 18 ? 47.009 22.855 31.024 1.00 30.99 20 PHE D O 1
ATOM 8912 N N . ALA D 4 19 ? 47.645 24.670 29.846 1.00 31.38 21 ALA D N 1
ATOM 8913 C CA . ALA D 4 19 ? 47.894 23.889 28.633 1.00 31.96 21 ALA D CA 1
ATOM 8914 C C . ALA D 4 19 ? 48.930 22.801 28.876 1.00 33.30 21 ALA D C 1
ATOM 8915 O O . ALA D 4 19 ? 48.769 21.659 28.423 1.00 33.61 21 ALA D O 1
ATOM 8917 N N . ASP D 4 20 ? 49.997 23.133 29.610 1.00 38.89 22 ASP D N 1
ATOM 8918 C CA . ASP D 4 20 ? 51.053 22.156 29.877 1.00 38.58 22 ASP D CA 1
ATOM 8919 C C . ASP D 4 20 ? 50.510 20.913 30.578 1.00 36.00 22 ASP D C 1
ATOM 8920 O O . ASP D 4 20 ? 50.869 19.786 30.216 1.00 36.34 22 ASP D O 1
ATOM 8925 N N . GLU D 4 21 ? 49.635 21.091 31.574 1.00 31.20 23 GLU D N 1
ATOM 8926 C CA . GLU D 4 21 ? 49.062 19.929 32.251 1.00 31.58 23 GLU D CA 1
ATOM 8927 C C . GLU D 4 21 ? 47.955 19.286 31.416 1.00 32.93 23 GLU D C 1
ATOM 8928 O O . GLU D 4 21 ? 47.819 18.057 31.404 1.00 35.32 23 GLU D O 1
ATOM 8934 N N . PHE D 4 22 ? 47.155 20.101 30.717 1.00 31.28 24 PHE D N 1
ATOM 8935 C CA . PHE D 4 22 ? 46.073 19.551 29.894 1.00 31.00 24 PHE D CA 1
ATOM 8936 C C . PHE D 4 22 ? 46.615 18.582 28.841 1.00 31.80 24 PHE D C 1
ATOM 8937 O O . PHE D 4 22 ? 46.012 17.530 28.576 1.00 29.60 24 PHE D O 1
ATOM 8945 N N . PHE D 4 23 ? 47.765 18.907 28.255 1.00 31.59 25 PHE D N 1
ATOM 8946 C CA . PHE D 4 23 ? 48.382 18.088 27.220 1.00 33.93 25 PHE D CA 1
ATOM 8947 C C . PHE D 4 23 ? 49.462 17.140 27.741 1.00 37.74 25 PHE D C 1
ATOM 8948 O O . PHE D 4 23 ? 50.108 16.463 26.936 1.00 37.08 25 PHE D O 1
ATOM 8956 N N . ALA D 4 24 ? 49.658 17.056 29.056 1.00 37.83 26 ALA D N 1
ATOM 8957 C CA . ALA D 4 24 ? 50.624 16.107 29.596 1.00 38.20 26 ALA D CA 1
ATOM 8958 C C . ALA D 4 24 ? 50.220 14.682 29.233 1.00 40.85 26 ALA D C 1
ATOM 8959 O O . ALA D 4 24 ? 49.032 14.333 29.221 1.00 34.42 26 ALA D O 1
ATOM 8961 N N . GLU D 4 25 ? 51.230 13.857 28.942 1.00 42.34 27 GLU D N 1
ATOM 8962 C CA . GLU D 4 25 ? 50.996 12.496 28.472 1.00 46.87 27 GLU D CA 1
ATOM 8963 C C . GLU D 4 25 ? 50.115 11.698 29.431 1.00 46.00 27 GLU D C 1
ATOM 8964 O O . GLU D 4 25 ? 49.235 10.945 28.996 1.00 48.90 27 GLU D O 1
ATOM 8970 N N . GLU D 4 26 ? 50.334 11.840 30.739 1.00 43.79 28 GLU D N 1
ATOM 8971 C CA . GLU D 4 26 ? 49.558 11.040 31.680 1.00 45.77 28 GLU D CA 1
ATOM 8972 C C . GLU D 4 26 ? 48.073 11.409 31.686 1.00 45.16 28 GLU D C 1
ATOM 8973 O O . GLU D 4 26 ? 47.253 10.617 32.163 1.00 45.54 28 GLU D O 1
ATOM 8979 N N . ASN D 4 27 ? 47.701 12.564 31.132 1.00 41.83 29 ASN D N 1
ATOM 8980 C CA . ASN D 4 27 ? 46.321 13.027 31.150 1.00 37.80 29 ASN D CA 1
ATOM 8981 C C . ASN D 4 27 ? 45.599 12.812 29.815 1.00 35.70 29 ASN D C 1
ATOM 8982 O O . ASN D 4 27 ? 44.587 13.481 29.547 1.00 33.79 29 ASN D O 1
ATOM 8987 N N . GLN D 4 28 ? 46.068 11.870 28.992 1.00 31.40 30 GLN D N 1
ATOM 8988 C CA . GLN D 4 28 ? 45.399 11.535 27.739 1.00 32.52 30 GLN D CA 1
ATOM 8989 C C . GLN D 4 28 ? 44.571 10.251 27.823 1.00 34.06 30 GLN D C 1
ATOM 8990 O O . GLN D 4 28 ? 44.067 9.789 26.794 1.00 36.53 30 GLN D O 1
ATOM 8996 N N . VAL D 4 29 ? 44.443 9.645 29.009 1.00 32.12 31 VAL D N 1
ATOM 8997 C CA . VAL D 4 29 ? 43.494 8.558 29.235 1.00 34.23 31 VAL D CA 1
ATOM 8998 C C . VAL D 4 29 ? 42.680 8.923 30.467 1.00 31.12 31 VAL D C 1
ATOM 8999 O O . VAL D 4 29 ? 43.134 9.703 31.305 1.00 34.12 31 VAL D O 1
ATOM 9003 N N . VAL D 4 30 ? 41.458 8.385 30.567 1.00 31.44 32 VAL D N 1
ATOM 9004 C CA . VAL D 4 30 ? 40.646 8.736 31.733 1.00 31.84 32 VAL D CA 1
ATOM 9005 C C . VAL D 4 30 ? 41.259 8.109 32.977 1.00 37.14 32 VAL D C 1
ATOM 9006 O O . VAL D 4 30 ? 42.058 7.167 32.909 1.00 37.74 32 VAL D O 1
ATOM 9010 N N . ALA D 4 31 ? 40.862 8.638 34.128 1.00 34.46 33 ALA D N 1
ATOM 9011 C CA . ALA D 4 31 ? 41.313 8.141 35.418 1.00 40.46 33 ALA D CA 1
ATOM 9012 C C . ALA D 4 31 ? 40.091 7.883 36.286 1.00 40.69 33 ALA D C 1
ATOM 9013 O O . ALA D 4 31 ? 39.250 8.772 36.454 1.00 43.14 33 ALA D O 1
ATOM 9015 N N . GLU D 4 32 ? 39.997 6.674 36.833 1.00 39.18 34 GLU D N 1
ATOM 9016 C CA . GLU D 4 32 ? 38.862 6.308 37.668 1.00 40.29 34 GLU D CA 1
ATOM 9017 C C . GLU D 4 32 ? 38.673 7.311 38.801 1.00 38.80 34 GLU D C 1
ATOM 9018 O O . GLU D 4 32 ? 39.632 7.736 39.448 1.00 39.26 34 GLU D O 1
ATOM 9024 N N . SER D 4 33 ? 37.417 7.673 39.050 1.00 33.65 35 SER D N 1
ATOM 9025 C CA . SER D 4 33 ? 37.054 8.603 40.106 1.00 33.91 35 SER D CA 1
ATOM 9026 C C . SER D 4 33 ? 36.002 7.948 40.983 1.00 31.96 35 SER D C 1
ATOM 9027 O O . SER D 4 33 ? 35.090 7.288 40.473 1.00 33.79 35 SER D O 1
ATOM 9030 N N . ASN D 4 34 ? 36.132 8.123 42.299 1.00 30.03 36 ASN D N 1
ATOM 9031 C CA . ASN D 4 34 ? 35.138 7.619 43.244 1.00 32.85 36 ASN D CA 1
ATOM 9032 C C . ASN D 4 34 ? 34.032 8.631 43.530 1.00 32.79 36 ASN D C 1
ATOM 9033 O O . ASN D 4 34 ? 33.274 8.459 44.496 1.00 34.83 36 ASN D O 1
ATOM 9038 N N . ALA D 4 35 ? 33.941 9.692 42.740 1.00 29.79 37 ALA D N 1
ATOM 9039 C CA . ALA D 4 35 ? 33.017 10.775 43.038 1.00 30.89 37 ALA D CA 1
ATOM 9040 C C . ALA D 4 35 ? 31.638 10.507 42.425 1.00 30.92 37 ALA D C 1
ATOM 9041 O O . ALA D 4 35 ? 31.467 9.629 41.565 1.00 30.17 37 ALA D O 1
ATOM 9043 N N . VAL D 4 36 ? 30.644 11.257 42.914 1.00 28.45 38 VAL D N 1
ATOM 9044 C CA . VAL D 4 36 ? 29.357 11.438 42.245 1.00 28.88 38 VAL D CA 1
ATOM 9045 C C . VAL D 4 36 ? 29.116 12.934 42.126 1.00 29.25 38 VAL D C 1
ATOM 9046 O O . VAL D 4 36 ? 29.651 13.731 42.901 1.00 27.71 38 VAL D O 1
ATOM 9050 N N . VAL D 4 37 ? 28.326 13.323 41.123 1.00 28.96 39 VAL D N 1
ATOM 9051 C CA . VAL D 4 37 ? 27.945 14.713 40.916 1.00 28.55 39 VAL D CA 1
ATOM 9052 C C . VAL D 4 37 ? 26.427 14.768 40.837 1.00 29.45 39 VAL D C 1
ATOM 9053 O O . VAL D 4 37 ? 25.810 13.966 40.125 1.00 31.27 39 VAL D O 1
ATOM 9057 N N . LEU D 4 38 ? 25.836 15.711 41.563 1.00 28.83 40 LEU D N 1
ATOM 9058 C CA . LEU D 4 38 ? 24.396 15.906 41.607 1.00 29.71 40 LEU D CA 1
ATOM 9059 C C . LEU D 4 38 ? 24.112 17.379 41.356 1.00 30.26 40 LEU D C 1
ATOM 9060 O O . LEU D 4 38 ? 24.710 18.240 42.008 1.00 28.00 40 LEU D O 1
ATOM 9065 N N . VAL D 4 39 ? 23.218 17.667 40.398 1.00 29.37 41 VAL D N 1
ATOM 9066 C CA . VAL D 4 39 ? 22.793 19.024 40.067 1.00 28.44 41 VAL D CA 1
ATOM 9067 C C . VAL D 4 39 ? 21.332 19.188 40.476 1.00 27.91 41 VAL D C 1
ATOM 9068 O O . VAL D 4 39 ? 20.474 18.384 40.077 1.00 24.84 41 VAL D O 1
ATOM 9072 N N . LEU D 4 40 ? 21.051 20.226 41.279 1.00 27.10 42 LEU D N 1
ATOM 9073 C CA . LEU D 4 40 ? 19.697 20.567 41.729 1.00 25.49 42 LEU D CA 1
ATOM 9074 C C . LEU D 4 40 ? 19.341 21.953 41.206 1.00 24.62 42 LEU D C 1
ATOM 9075 O O . LEU D 4 40 ? 20.037 22.922 41.512 1.00 27.70 42 LEU D O 1
ATOM 9080 N N . MET D 4 41 ? 18.269 22.065 40.416 1.00 27.11 43 MET D N 1
ATOM 9081 C CA . MET D 4 41 ? 17.903 23.396 39.950 1.00 27.91 43 MET D CA 1
ATOM 9082 C C . MET D 4 41 ? 17.303 24.195 41.098 1.00 30.57 43 MET D C 1
ATOM 9083 O O . MET D 4 41 ? 16.588 23.656 41.950 1.00 32.15 43 MET D O 1
ATOM 9088 N N . LYS D 4 42 ? 17.630 25.485 41.141 1.00 28.08 44 LYS D N 1
ATOM 9089 C CA . LYS D 4 42 ? 17.204 26.301 42.268 1.00 27.09 44 LYS D CA 1
ATOM 9090 C C . LYS D 4 42 ? 15.689 26.464 42.277 1.00 30.19 44 LYS D C 1
ATOM 9091 O O . LYS D 4 42 ? 15.059 26.679 41.239 1.00 28.62 44 LYS D O 1
ATOM 9097 N N . SER D 4 43 ? 15.110 26.402 43.471 1.00 28.20 45 SER D N 1
ATOM 9098 C CA . SER D 4 43 ? 13.677 26.584 43.663 1.00 26.35 45 SER D CA 1
ATOM 9099 C C . SER D 4 43 ? 13.468 26.706 45.169 1.00 25.60 45 SER D C 1
ATOM 9100 O O . SER D 4 43 ? 14.383 26.454 45.949 1.00 25.04 45 SER D O 1
ATOM 9103 N N . ASP D 4 44 ? 12.260 27.098 45.563 1.00 22.97 46 ASP D N 1
ATOM 9104 C CA . ASP D 4 44 ? 11.993 27.258 46.995 1.00 23.69 46 ASP D CA 1
ATOM 9105 C C . ASP D 4 44 ? 12.251 25.957 47.746 1.00 27.10 46 ASP D C 1
ATOM 9106 O O . ASP D 4 44 ? 12.902 25.954 48.805 1.00 29.08 46 ASP D O 1
ATOM 9111 N N . GLU D 4 45 ? 11.766 24.839 47.206 1.00 28.97 47 GLU D N 1
ATOM 9112 C CA . GLU D 4 45 ? 11.917 23.551 47.888 1.00 29.94 47 GLU D CA 1
ATOM 9113 C C . GLU D 4 45 ? 13.372 23.081 47.881 1.00 30.65 47 GLU D C 1
ATOM 9114 O O . GLU D 4 45 ? 13.903 22.632 48.911 1.00 26.71 47 GLU D O 1
ATOM 9120 N N . ILE D 4 46 ? 14.032 23.166 46.719 1.00 30.88 48 ILE D N 1
ATOM 9121 C CA . ILE D 4 46 ? 15.435 22.764 46.624 1.00 26.72 48 ILE D CA 1
ATOM 9122 C C . ILE D 4 46 ? 16.313 23.607 47.538 1.00 26.88 48 ILE D C 1
ATOM 9123 O O . ILE D 4 46 ? 17.251 23.093 48.162 1.00 28.59 48 ILE D O 1
ATOM 9128 N N . ASP D 4 47 ? 16.078 24.919 47.595 1.00 24.61 49 ASP D N 1
ATOM 9129 C CA . ASP D 4 47 ? 16.995 25.736 48.386 1.00 29.08 49 ASP D CA 1
ATOM 9130 C C . ASP D 4 47 ? 16.882 25.391 49.875 1.00 32.18 49 ASP D C 1
ATOM 9131 O O . ASP D 4 47 ? 17.886 25.390 50.591 1.00 30.54 49 ASP D O 1
ATOM 9136 N N . ALA D 4 48 ? 15.671 25.074 50.351 1.00 30.25 50 ALA D N 1
ATOM 9137 C CA . ALA D 4 48 ? 15.518 24.613 51.728 1.00 30.95 50 ALA D CA 1
ATOM 9138 C C . ALA D 4 48 ? 16.203 23.262 51.954 1.00 32.77 50 ALA D C 1
ATOM 9139 O O . ALA D 4 48 ? 16.793 23.025 53.020 1.00 33.00 50 ALA D O 1
ATOM 9141 N N . ILE D 4 49 ? 16.113 22.356 50.976 1.00 31.10 51 ILE D N 1
ATOM 9142 C CA . ILE D 4 49 ? 16.772 21.052 51.067 1.00 30.43 51 ILE D CA 1
ATOM 9143 C C . ILE D 4 49 ? 18.292 21.208 51.115 1.00 32.85 51 ILE D C 1
ATOM 9144 O O . ILE D 4 49 ? 18.974 20.546 51.911 1.00 33.24 51 ILE D O 1
ATOM 9149 N N . ILE D 4 50 ? 18.846 22.085 50.267 1.00 31.91 52 ILE D N 1
ATOM 9150 C CA . ILE D 4 50 ? 20.286 22.376 50.308 1.00 31.56 52 ILE D CA 1
ATOM 9151 C C . ILE D 4 50 ? 20.704 22.808 51.711 1.00 35.58 52 ILE D C 1
ATOM 9152 O O . ILE D 4 50 ? 21.671 22.289 52.288 1.00 34.99 52 ILE D O 1
ATOM 9157 N N . GLU D 4 51 ? 19.979 23.770 52.277 1.00 35.54 53 GLU D N 1
ATOM 9158 C CA . GLU D 4 51 ? 20.455 24.427 53.488 1.00 38.67 53 GLU D CA 1
ATOM 9159 C C . GLU D 4 51 ? 20.242 23.564 54.725 1.00 38.69 53 GLU D C 1
ATOM 9160 O O . GLU D 4 51 ? 21.082 23.574 55.631 1.00 41.82 53 GLU D O 1
ATOM 9166 N N . ASP D 4 52 ? 19.147 22.798 54.782 1.00 37.88 54 ASP D N 1
ATOM 9167 C CA . ASP D 4 52 ? 18.794 22.092 56.015 1.00 40.46 54 ASP D CA 1
ATOM 9168 C C . ASP D 4 52 ? 18.979 20.579 55.950 1.00 38.67 54 ASP D C 1
ATOM 9169 O O . ASP D 4 52 ? 18.889 19.916 56.991 1.00 36.76 54 ASP D O 1
ATOM 9174 N N . ILE D 4 53 ? 19.260 20.016 54.777 1.00 36.76 55 ILE D N 1
ATOM 9175 C CA . ILE D 4 53 ? 19.512 18.585 54.653 1.00 37.00 55 ILE D CA 1
ATOM 9176 C C . ILE D 4 53 ? 20.938 18.369 54.158 1.00 39.81 55 ILE D C 1
ATOM 9177 O O . ILE D 4 53 ? 21.793 17.867 54.899 1.00 38.40 55 ILE D O 1
ATOM 9182 N N . VAL D 4 54 ? 21.213 18.767 52.910 1.00 34.60 56 VAL D N 1
ATOM 9183 C CA . VAL D 4 54 ? 22.520 18.483 52.310 1.00 33.83 56 VAL D CA 1
ATOM 9184 C C . VAL D 4 54 ? 23.650 19.079 53.152 1.00 34.27 56 VAL D C 1
ATOM 9185 O O . VAL D 4 54 ? 24.643 18.403 53.457 1.00 36.12 56 VAL D O 1
ATOM 9189 N N . LEU D 4 55 ? 23.527 20.353 53.534 1.00 31.39 57 LEU D N 1
ATOM 9190 C CA . LEU D 4 55 ? 24.633 21.032 54.198 1.00 32.97 57 LEU D CA 1
ATOM 9191 C C . LEU D 4 55 ? 24.650 20.812 55.712 1.00 34.91 57 LEU D C 1
ATOM 9192 O O . LEU D 4 55 ? 25.571 21.290 56.380 1.00 35.33 57 LEU D O 1
ATOM 9197 N N . LYS D 4 56 ? 23.664 20.100 56.263 1.00 36.98 58 LYS D N 1
ATOM 9198 C CA . LYS D 4 56 ? 23.669 19.772 57.686 1.00 37.99 58 LYS D CA 1
ATOM 9199 C C . LYS D 4 56 ? 23.862 18.278 57.813 1.00 37.01 58 LYS D C 1
ATOM 9200 O O . LYS D 4 56 ? 25.018 17.805 57.877 1.00 35.29 58 LYS D O 1
ATOM 9206 N N . GLY D 4 57 ? 22.794 17.470 57.819 1.00 37.20 59 GLY D N 1
ATOM 9207 C CA . GLY D 4 57 ? 22.945 16.031 58.000 1.00 39.38 59 GLY D CA 1
ATOM 9208 C C . GLY D 4 57 ? 23.709 15.337 56.883 1.00 42.04 59 GLY D C 1
ATOM 9209 O O . GLY D 4 57 ? 24.399 14.338 57.122 1.00 39.46 59 GLY D O 1
ATOM 9210 N N . GLY D 4 58 ? 23.588 15.837 55.648 1.00 37.47 60 GLY D N 1
ATOM 9211 C CA . GLY D 4 58 ? 24.341 15.233 54.559 1.00 37.31 60 GLY D CA 1
ATOM 9212 C C . GLY D 4 58 ? 25.838 15.383 54.748 1.00 32.76 60 GLY D C 1
ATOM 9213 O O . GLY D 4 58 ? 26.586 14.402 54.711 1.00 34.13 60 GLY D O 1
ATOM 9214 N N . LYS D 4 59 ? 26.292 16.615 54.982 1.00 34.10 61 LYS D N 1
ATOM 9215 C CA . LYS D 4 59 ? 27.719 16.873 55.118 1.00 38.79 61 LYS D CA 1
ATOM 9216 C C . LYS D 4 59 ? 28.280 16.323 56.426 1.00 38.51 61 LYS D C 1
ATOM 9217 O O . LYS D 4 59 ? 29.479 16.037 56.500 1.00 39.83 61 LYS D O 1
ATOM 9223 N N . ALA D 4 60 ? 27.443 16.153 57.448 1.00 37.08 62 ALA D N 1
ATOM 9224 C CA . ALA D 4 60 ? 27.927 15.521 58.674 1.00 39.50 62 ALA D CA 1
ATOM 9225 C C . ALA D 4 60 ? 28.195 14.042 58.439 1.00 42.17 62 ALA D C 1
ATOM 9226 O O . ALA D 4 60 ? 29.185 13.495 58.941 1.00 43.16 62 ALA D O 1
ATOM 9228 N N . LYS D 4 61 ? 27.326 13.389 57.661 1.00 40.15 63 LYS D N 1
ATOM 9229 C CA . LYS D 4 61 ? 27.518 11.990 57.296 1.00 38.75 63 LYS D CA 1
ATOM 9230 C C . LYS D 4 61 ? 28.645 11.827 56.272 1.00 40.91 63 LYS D C 1
ATOM 9231 O O . LYS D 4 61 ? 29.432 10.876 56.349 1.00 40.03 63 LYS D O 1
ATOM 9237 N N . ASN D 4 62 ? 28.741 12.745 55.305 1.00 41.07 64 ASN D N 1
ATOM 9238 C CA . ASN D 4 62 ? 29.740 12.686 54.234 1.00 38.56 64 ASN D CA 1
ATOM 9239 C C . ASN D 4 62 ? 30.470 14.023 54.193 1.00 37.18 64 ASN D C 1
ATOM 9240 O O . ASN D 4 62 ? 30.058 14.955 53.481 1.00 36.98 64 ASN D O 1
ATOM 9245 N N . PRO D 4 63 ? 31.563 14.159 54.951 1.00 36.17 65 PRO D N 1
ATOM 9246 C CA . PRO D 4 63 ? 32.295 15.438 54.984 1.00 35.70 65 PRO D CA 1
ATOM 9247 C C . PRO D 4 63 ? 32.987 15.811 53.674 1.00 35.23 65 PRO D C 1
ATOM 9248 O O . PRO D 4 63 ? 33.472 16.953 53.568 1.00 34.34 65 PRO D O 1
ATOM 9252 N N . SER D 4 64 ? 33.046 14.907 52.687 1.00 34.36 66 SER D N 1
ATOM 9253 C CA . SER D 4 64 ? 33.634 15.226 51.381 1.00 37.27 66 SER D CA 1
ATOM 9254 C C . SER D 4 64 ? 32.696 16.018 50.466 1.00 36.92 66 SER D C 1
ATOM 9255 O O . SER D 4 64 ? 33.109 16.387 49.353 1.00 32.73 66 SER D O 1
ATOM 9258 N N . ILE D 4 65 ? 31.471 16.305 50.911 1.00 33.10 67 ILE D N 1
ATOM 9259 C CA . ILE D 4 65 ? 30.492 17.015 50.082 1.00 32.82 67 ILE D CA 1
ATOM 9260 C C . ILE D 4 65 ? 30.948 18.446 49.823 1.00 33.57 67 ILE D C 1
ATOM 9261 O O . ILE D 4 65 ? 31.388 19.157 50.735 1.00 30.65 67 ILE D O 1
ATOM 9266 N N . VAL D 4 66 ? 30.838 18.887 48.562 1.00 30.21 68 VAL D N 1
ATOM 9267 C CA . VAL D 4 66 ? 31.082 20.274 48.181 1.00 28.83 68 VAL D CA 1
ATOM 9268 C C . VAL D 4 66 ? 29.846 20.763 47.435 1.00 29.00 68 VAL D C 1
ATOM 9269 O O . VAL D 4 66 ? 29.330 20.044 46.574 1.00 27.60 68 VAL D O 1
ATOM 9273 N N . VAL D 4 67 ? 29.350 21.948 47.792 1.00 29.62 69 VAL D N 1
ATOM 9274 C CA . VAL D 4 67 ? 28.218 22.582 47.107 1.00 32.48 69 VAL D CA 1
ATOM 9275 C C . VAL D 4 67 ? 28.702 23.902 46.520 1.00 31.38 69 VAL D C 1
ATOM 9276 O O . VAL D 4 67 ? 29.292 24.718 47.236 1.00 30.80 69 VAL D O 1
ATOM 9280 N N . GLU D 4 68 ? 28.456 24.118 45.224 1.00 29.29 70 GLU D N 1
ATOM 9281 C CA . GLU D 4 68 ? 28.809 25.385 44.595 1.00 28.77 70 GLU D CA 1
ATOM 9282 C C . GLU D 4 68 ? 27.578 26.004 43.936 1.00 31.72 70 GLU D C 1
ATOM 9283 O O . GLU D 4 68 ? 26.706 25.300 43.409 1.00 28.44 70 GLU D O 1
ATOM 9289 N N . ASP D 4 69 ? 27.524 27.337 43.991 1.00 27.86 71 ASP D N 1
ATOM 9290 C CA . ASP D 4 69 ? 26.445 28.132 43.415 1.00 30.19 71 ASP D CA 1
ATOM 9291 C C . ASP D 4 69 ? 26.753 28.374 41.940 1.00 28.80 71 ASP D C 1
ATOM 9292 O O . ASP D 4 69 ? 27.741 29.044 41.614 1.00 29.26 71 ASP D O 1
ATOM 9297 N N . LYS D 4 70 ? 25.921 27.830 41.053 1.00 27.27 72 LYS D N 1
ATOM 9298 C CA . LYS D 4 70 ? 26.119 28.010 39.618 1.00 27.67 72 LYS D CA 1
ATOM 9299 C C . LYS D 4 70 ? 25.002 28.831 38.969 1.00 30.07 72 LYS D C 1
ATOM 9300 O O . LYS D 4 70 ? 24.652 28.589 37.810 1.00 29.87 72 LYS D O 1
ATOM 9306 N N . ALA D 4 71 ? 24.455 29.805 39.711 1.00 28.03 73 ALA D N 1
ATOM 9307 C CA . ALA D 4 71 ? 23.454 30.774 39.265 1.00 29.40 73 ALA D CA 1
ATOM 9308 C C . ALA D 4 71 ? 22.078 30.129 39.211 1.00 30.14 73 ALA D C 1
ATOM 9309 O O . ALA D 4 71 ? 21.269 30.336 40.123 1.00 30.90 73 ALA D O 1
ATOM 9311 N N . GLY D 4 72 ? 21.791 29.351 38.163 1.00 29.45 74 GLY D N 1
ATOM 9312 C CA . GLY D 4 72 ? 20.506 28.678 38.089 1.00 28.13 74 GLY D CA 1
ATOM 9313 C C . GLY D 4 72 ? 20.419 27.333 38.779 1.00 27.29 74 GLY D C 1
ATOM 9314 O O . GLY D 4 72 ? 19.307 26.825 38.977 1.00 25.87 74 GLY D O 1
ATOM 9315 N N . PHE D 4 73 ? 21.551 26.720 39.154 1.00 27.24 75 PHE D N 1
ATOM 9316 C CA . PHE D 4 73 ? 21.526 25.414 39.811 1.00 27.83 75 PHE D CA 1
ATOM 9317 C C . PHE D 4 73 ? 22.595 25.332 40.900 1.00 26.19 75 PHE D C 1
ATOM 9318 O O . PHE D 4 73 ? 23.557 26.111 40.922 1.00 25.78 75 PHE D O 1
ATOM 9326 N N . TRP D 4 74 ? 22.388 24.375 41.815 1.00 26.83 76 TRP D N 1
ATOM 9327 C CA . TRP D 4 74 ? 23.410 23.932 42.761 1.00 24.85 76 TRP D CA 1
ATOM 9328 C C . TRP D 4 74 ? 24.207 22.774 42.167 1.00 26.16 76 TRP D C 1
ATOM 9329 O O . TRP D 4 74 ? 23.632 21.816 41.642 1.00 27.98 76 TRP D O 1
ATOM 9340 N N . TRP D 4 75 ? 25.526 22.864 42.248 1.00 25.46 77 TRP D N 1
ATOM 9341 C CA . TRP D 4 75 ? 26.425 21.797 41.827 1.00 25.51 77 TRP D CA 1
ATOM 9342 C C . TRP D 4 75 ? 27.002 21.130 43.070 1.00 27.01 77 TRP D C 1
ATOM 9343 O O . TRP D 4 75 ? 27.620 21.808 43.897 1.00 27.98 77 TRP D O 1
ATOM 9354 N N . ILE D 4 76 ? 26.815 19.815 43.201 1.00 27.70 78 ILE D N 1
ATOM 9355 C CA . ILE D 4 76 ? 27.239 19.079 44.402 1.00 25.60 78 ILE D CA 1
ATOM 9356 C C . ILE D 4 76 ? 28.115 17.911 43.973 1.00 28.30 78 ILE D C 1
ATOM 9357 O O . ILE D 4 76 ? 27.751 17.160 43.065 1.00 31.38 78 ILE D O 1
ATOM 9362 N N . LYS D 4 77 ? 29.274 17.763 44.614 1.00 27.98 79 LYS D N 1
ATOM 9363 C CA . LYS D 4 77 ? 30.172 16.657 44.322 1.00 27.94 79 LYS D CA 1
ATOM 9364 C C . LYS D 4 77 ? 30.624 16.038 45.637 1.00 29.25 79 LYS D C 1
ATOM 9365 O O . LYS D 4 77 ? 30.849 16.755 46.613 1.00 29.38 79 LYS D O 1
ATOM 9371 N N . ALA D 4 78 ? 30.723 14.709 45.666 1.00 29.79 80 ALA D N 1
ATOM 9372 C CA . ALA D 4 78 ? 31.058 14.017 46.910 1.00 30.09 80 ALA D CA 1
ATOM 9373 C C . ALA D 4 78 ? 31.744 12.700 46.582 1.00 33.51 80 ALA D C 1
ATOM 9374 O O . ALA D 4 78 ? 31.579 12.144 45.488 1.00 31.04 80 ALA D O 1
ATOM 9376 N N . ASP D 4 79 ? 32.534 12.209 47.542 1.00 31.10 81 ASP D N 1
ATOM 9377 C CA . ASP D 4 79 ? 33.035 10.842 47.459 1.00 34.81 81 ASP D CA 1
ATOM 9378 C C . ASP D 4 79 ? 31.898 9.854 47.687 1.00 31.82 81 ASP D C 1
ATOM 9379 O O . ASP D 4 79 ? 31.125 9.992 48.640 1.00 32.98 81 ASP D O 1
ATOM 9384 N N . GLY D 4 80 ? 31.841 8.815 46.857 1.00 28.53 82 GLY D N 1
ATOM 9385 C CA . GLY D 4 80 ? 31.009 7.667 47.175 1.00 30.67 82 GLY D CA 1
ATOM 9386 C C . GLY D 4 80 ? 29.533 7.784 46.841 1.00 33.41 82 GLY D C 1
ATOM 9387 O O . GLY D 4 80 ? 29.046 7.085 45.945 1.00 35.02 82 GLY D O 1
ATOM 9388 N N . ALA D 4 81 ? 28.801 8.645 47.552 1.00 34.50 83 ALA D N 1
ATOM 9389 C CA . ALA D 4 81 ? 27.353 8.682 47.391 1.00 32.85 83 ALA D CA 1
ATOM 9390 C C . ALA D 4 81 ? 26.791 9.972 47.973 1.00 33.97 83 ALA D C 1
ATOM 9391 O O . ALA D 4 81 ? 27.402 10.598 48.842 1.00 33.57 83 ALA D O 1
ATOM 9393 N N . ILE D 4 82 ? 25.630 10.363 47.456 1.00 31.89 84 ILE D N 1
ATOM 9394 C CA . ILE D 4 82 ? 24.803 11.439 47.995 1.00 33.78 84 ILE D CA 1
ATOM 9395 C C . ILE D 4 82 ? 23.383 10.891 48.105 1.00 34.22 84 ILE D C 1
ATOM 9396 O O . ILE D 4 82 ? 22.896 10.213 47.191 1.00 31.83 84 ILE D O 1
ATOM 9401 N N . GLU D 4 83 ? 22.720 11.149 49.228 1.00 34.35 85 GLU D N 1
ATOM 9402 C CA . GLU D 4 83 ? 21.348 10.684 49.395 1.00 38.37 85 GLU D CA 1
ATOM 9403 C C . GLU D 4 83 ? 20.462 11.824 49.889 1.00 37.93 85 GLU D C 1
ATOM 9404 O O . GLU D 4 83 ? 20.906 12.700 50.645 1.00 37.13 85 GLU D O 1
ATOM 9410 N N . ILE D 4 84 ? 19.202 11.816 49.445 1.00 32.03 86 ILE D N 1
ATOM 9411 C CA . ILE D 4 84 ? 18.203 12.765 49.937 1.00 33.80 86 ILE D CA 1
ATOM 9412 C C . ILE D 4 84 ? 16.916 12.003 50.223 1.00 31.70 86 ILE D C 1
ATOM 9413 O O . ILE D 4 84 ? 16.385 11.326 49.335 1.00 31.52 86 ILE D O 1
ATOM 9418 N N . ASP D 4 85 ? 16.408 12.108 51.458 1.00 31.09 87 ASP D N 1
ATOM 9419 C CA . ASP D 4 85 ? 15.174 11.421 51.853 1.00 29.70 87 ASP D CA 1
ATOM 9420 C C . ASP D 4 85 ? 13.996 12.377 51.678 1.00 31.38 87 ASP D C 1
ATOM 9421 O O . ASP D 4 85 ? 13.905 13.393 52.380 1.00 32.11 87 ASP D O 1
ATOM 9426 N N . ALA D 4 86 ? 13.086 12.046 50.749 1.00 30.71 88 ALA D N 1
ATOM 9427 C CA . ALA D 4 86 ? 11.917 12.897 50.524 1.00 33.01 88 ALA D CA 1
ATOM 9428 C C . ALA D 4 86 ? 11.051 13.028 51.779 1.00 34.55 88 ALA D C 1
ATOM 9429 O O . ALA D 4 86 ? 10.388 14.052 51.967 1.00 33.98 88 ALA D O 1
ATOM 9431 N N . ALA D 4 87 ? 11.025 12.007 52.639 1.00 33.53 89 ALA D N 1
ATOM 9432 C CA . ALA D 4 87 ? 10.231 12.124 53.860 1.00 37.57 89 ALA D CA 1
ATOM 9433 C C . ALA D 4 87 ? 10.786 13.205 54.780 1.00 39.16 89 ALA D C 1
ATOM 9434 O O . ALA D 4 87 ? 10.026 13.949 55.414 1.00 38.12 89 ALA D O 1
ATOM 9436 N N . GLU D 4 88 ? 12.110 13.304 54.871 1.00 39.67 90 GLU D N 1
ATOM 9437 C CA . GLU D 4 88 ? 12.716 14.372 55.656 1.00 37.45 90 GLU D CA 1
ATOM 9438 C C . GLU D 4 88 ? 12.473 15.736 55.006 1.00 35.72 90 GLU D C 1
ATOM 9439 O O . GLU D 4 88 ? 12.213 16.728 55.699 1.00 31.21 90 GLU D O 1
ATOM 9445 N N . ALA D 4 89 ? 12.536 15.797 53.669 1.00 33.97 91 ALA D N 1
ATOM 9446 C CA . ALA D 4 89 ? 12.225 17.040 52.972 1.00 31.55 91 ALA D CA 1
ATOM 9447 C C . ALA D 4 89 ? 10.776 17.439 53.199 1.00 31.79 91 ALA D C 1
ATOM 9448 O O . ALA D 4 89 ? 10.474 18.622 53.415 1.00 32.47 91 ALA D O 1
ATOM 9450 N N . GLY D 4 90 ? 9.864 16.459 53.163 1.00 30.59 92 GLY D N 1
ATOM 9451 C CA . GLY D 4 90 ? 8.456 16.763 53.349 1.00 32.61 92 GLY D CA 1
ATOM 9452 C C . GLY D 4 90 ? 8.170 17.350 54.720 1.00 36.45 92 GLY D C 1
ATOM 9453 O O . GLY D 4 90 ? 7.358 18.271 54.854 1.00 32.97 92 GLY D O 1
ATOM 9454 N N . GLU D 4 91 ? 8.854 16.835 55.753 1.00 37.24 93 GLU D N 1
ATOM 9455 C CA . GLU D 4 91 ? 8.714 17.384 57.100 1.00 36.35 93 GLU D CA 1
ATOM 9456 C C . GLU D 4 91 ? 9.232 18.809 57.162 1.00 36.59 93 GLU D C 1
ATOM 9457 O O . GLU D 4 91 ? 8.681 19.654 57.877 1.00 36.68 93 GLU D O 1
ATOM 9463 N N . LEU D 4 92 ? 10.312 19.087 56.438 1.00 34.20 94 LEU D N 1
ATOM 9464 C CA . LEU D 4 92 ? 10.870 20.427 56.431 1.00 32.37 94 LEU D CA 1
ATOM 9465 C C . LEU D 4 92 ? 9.949 21.409 55.704 1.00 33.34 94 LEU D C 1
ATOM 9466 O O . LEU D 4 92 ? 9.807 22.567 56.123 1.00 34.34 94 LEU D O 1
ATOM 9471 N N . LEU D 4 93 ? 9.299 20.962 54.624 1.00 29.50 95 LEU D N 1
ATOM 9472 C CA . LEU D 4 93 ? 8.535 21.867 53.775 1.00 28.97 95 LEU D CA 1
ATOM 9473 C C . LEU D 4 93 ? 7.088 22.028 54.222 1.00 33.15 95 LEU D C 1
ATOM 9474 O O . LEU D 4 93 ? 6.427 22.985 53.792 1.00 35.88 95 LEU D O 1
ATOM 9479 N N . GLY D 4 94 ? 6.574 21.101 55.036 1.00 29.96 96 GLY D N 1
ATOM 9480 C CA . GLY D 4 94 ? 5.198 21.184 55.491 1.00 30.52 96 GLY D CA 1
ATOM 9481 C C . GLY D 4 94 ? 4.139 20.879 54.453 1.00 35.34 96 GLY D C 1
ATOM 9482 O O . GLY D 4 94 ? 3.002 21.320 54.608 1.00 35.13 96 GLY D O 1
ATOM 9483 N N . LYS D 4 95 ? 4.463 20.133 53.398 1.00 36.10 97 LYS D N 1
ATOM 9484 C CA . LYS D 4 95 ? 3.478 19.866 52.360 1.00 36.73 97 LYS D CA 1
ATOM 9485 C C . LYS D 4 95 ? 3.766 18.500 51.762 1.00 39.96 97 LYS D C 1
ATOM 9486 O O . LYS D 4 95 ? 4.871 17.970 51.929 1.00 38.62 97 LYS D O 1
ATOM 9492 N N . PRO D 4 96 ? 2.780 17.878 51.112 1.00 40.87 98 PRO D N 1
ATOM 9493 C CA . PRO D 4 96 ? 2.995 16.526 50.578 1.00 44.87 98 PRO D CA 1
ATOM 9494 C C . PRO D 4 96 ? 4.174 16.523 49.620 1.00 42.46 98 PRO D C 1
ATOM 9495 O O . PRO D 4 96 ? 4.318 17.425 48.789 1.00 39.74 98 PRO D O 1
ATOM 9499 N N . PHE D 4 97 ? 5.052 15.529 49.784 1.00 41.26 99 PHE D N 1
ATOM 9500 C CA . PHE D 4 97 ? 6.350 15.545 49.094 1.00 40.30 99 PHE D CA 1
ATOM 9501 C C . PHE D 4 97 ? 6.863 14.103 49.005 1.00 39.76 99 PHE D C 1
ATOM 9502 O O . PHE D 4 97 ? 7.597 13.646 49.880 1.00 39.56 99 PHE D O 1
ATOM 9510 N N . SER D 4 98 ? 6.472 13.409 47.945 1.00 33.95 100 SER D N 1
ATOM 9511 C CA . SER D 4 98 ? 6.959 12.057 47.728 1.00 36.49 100 SER D CA 1
ATOM 9512 C C . SER D 4 98 ? 8.302 12.103 47.008 1.00 37.86 100 SER D C 1
ATOM 9513 O O . SER D 4 98 ? 8.765 13.160 46.561 1.00 36.01 100 SER D O 1
ATOM 9516 N N . VAL D 4 99 ? 8.924 10.928 46.879 1.00 38.64 101 VAL D N 1
ATOM 9517 C CA . VAL D 4 99 ? 10.176 10.864 46.137 1.00 39.66 101 VAL D CA 1
ATOM 9518 C C . VAL D 4 99 ? 9.959 11.327 44.704 1.00 38.34 101 VAL D C 1
ATOM 9519 O O . VAL D 4 99 ? 10.851 11.946 44.110 1.00 40.22 101 VAL D O 1
ATOM 9523 N N . TYR D 4 100 ? 8.760 11.094 44.147 1.00 35.63 102 TYR D N 1
ATOM 9524 C CA . TYR D 4 100 ? 8.463 11.585 42.802 1.00 36.73 102 TYR D CA 1
ATOM 9525 C C . TYR D 4 100 ? 8.490 13.107 42.765 1.00 35.39 102 TYR D C 1
ATOM 9526 O O . TYR D 4 100 ? 9.011 13.705 41.822 1.00 36.10 102 TYR D O 1
ATOM 9535 N N . ASP D 4 101 ? 7.954 13.756 43.805 1.00 33.30 103 ASP D N 1
ATOM 9536 C CA . ASP D 4 101 ? 7.970 15.214 43.852 1.00 32.74 103 ASP D CA 1
ATOM 9537 C C . ASP D 4 101 ? 9.390 15.751 43.999 1.00 34.04 103 ASP D C 1
ATOM 9538 O O . ASP D 4 101 ? 9.717 16.805 43.433 1.00 31.38 103 ASP D O 1
ATOM 9543 N N . LEU D 4 102 ? 10.241 15.030 44.740 1.00 32.52 104 LEU D N 1
ATOM 9544 C CA . LEU D 4 102 ? 11.628 15.438 44.915 1.00 33.34 104 LEU D CA 1
ATOM 9545 C C . LEU D 4 102 ? 12.330 15.576 43.573 1.00 33.36 104 LEU D C 1
ATOM 9546 O O . LEU D 4 102 ? 13.119 16.509 43.363 1.00 36.69 104 LEU D O 1
ATOM 9551 N N . LEU D 4 103 ? 12.023 14.673 42.640 1.00 32.69 105 LEU D N 1
ATOM 9552 C CA . LEU D 4 103 ? 12.659 14.632 41.323 1.00 33.53 105 LEU D CA 1
ATOM 9553 C C . LEU D 4 103 ? 12.280 15.798 40.422 1.00 34.13 105 LEU D C 1
ATOM 9554 O O . LEU D 4 103 ? 12.936 15.984 39.390 1.00 33.79 105 LEU D O 1
ATOM 9559 N N . ILE D 4 104 ? 11.247 16.576 40.772 1.00 32.90 106 ILE D N 1
ATOM 9560 C CA . ILE D 4 104 ? 10.826 17.694 39.925 1.00 30.60 106 ILE D CA 1
ATOM 9561 C C . ILE D 4 104 ? 11.972 18.669 39.682 1.00 32.40 106 ILE D C 1
ATOM 9562 O O . ILE D 4 104 ? 12.054 19.288 38.608 1.00 32.53 106 ILE D O 1
ATOM 9567 N N . ASN D 4 105 ? 12.878 18.830 40.656 1.00 29.00 107 ASN D N 1
ATOM 9568 C CA . ASN D 4 105 ? 13.990 19.762 40.500 1.00 30.17 107 ASN D CA 1
ATOM 9569 C C . ASN D 4 105 ? 15.357 19.090 40.642 1.00 32.95 107 ASN D C 1
ATOM 9570 O O . ASN D 4 105 ? 16.346 19.778 40.911 1.00 30.88 107 ASN D O 1
ATOM 9575 N N . VAL D 4 106 ? 15.447 17.772 40.470 1.00 29.43 108 VAL D N 1
ATOM 9576 C CA . VAL D 4 106 ? 16.741 17.090 40.411 1.00 26.06 108 VAL D CA 1
ATOM 9577 C C . VAL D 4 106 ? 17.152 17.065 38.945 1.00 28.70 108 VAL D C 1
ATOM 9578 O O . VAL D 4 106 ? 16.622 16.274 38.157 1.00 28.42 108 VAL D O 1
ATOM 9582 N N . SER D 4 107 ? 18.106 17.920 38.581 1.00 29.03 109 SER D N 1
ATOM 9583 C CA . SER D 4 107 ? 18.317 18.208 37.167 1.00 29.99 109 SER D CA 1
ATOM 9584 C C . SER D 4 107 ? 19.338 17.311 36.505 1.00 38.61 109 SER D C 1
ATOM 9585 O O . SER D 4 107 ? 19.231 17.111 35.294 1.00 44.27 109 SER D O 1
ATOM 9588 N N . SER D 4 108 ? 20.310 16.749 37.229 1.00 33.54 110 SER D N 1
ATOM 9589 C CA . SER D 4 108 ? 21.316 15.936 36.554 1.00 32.85 110 SER D CA 1
ATOM 9590 C C . SER D 4 108 ? 22.125 15.109 37.547 1.00 31.03 110 SER D C 1
ATOM 9591 O O . SER D 4 108 ? 22.177 15.414 38.736 1.00 31.81 110 SER D O 1
ATOM 9594 N N . THR D 4 109 ? 22.756 14.053 37.027 1.00 31.35 111 THR D N 1
ATOM 9595 C CA . THR D 4 109 ? 23.491 13.061 37.813 1.00 34.02 111 THR D CA 1
ATOM 9596 C C . THR D 4 109 ? 24.712 12.619 37.027 1.00 38.30 111 THR D C 1
ATOM 9597 O O . THR D 4 109 ? 24.595 12.315 35.834 1.00 41.51 111 THR D O 1
ATOM 9601 N N . VAL D 4 110 ? 25.873 12.584 37.672 1.00 32.09 112 VAL D N 1
ATOM 9602 C CA . VAL D 4 110 ? 27.018 11.839 37.149 1.00 30.37 112 VAL D CA 1
ATOM 9603 C C . VAL D 4 110 ? 27.287 10.745 38.174 1.00 30.77 112 VAL D C 1
ATOM 9604 O O . VAL D 4 110 ? 27.825 11.006 39.258 1.00 27.51 112 VAL D O 1
ATOM 9608 N N . GLY D 4 111 ? 26.885 9.524 37.843 1.00 30.80 113 GLY D N 1
ATOM 9609 C CA . GLY D 4 111 ? 26.912 8.428 38.791 1.00 32.93 113 GLY D CA 1
ATOM 9610 C C . GLY D 4 111 ? 25.693 7.550 38.594 1.00 33.53 113 GLY D C 1
ATOM 9611 O O . GLY D 4 111 ? 24.903 7.811 37.684 1.00 31.68 113 GLY D O 1
ATOM 9612 N N . ARG D 4 112 ? 25.524 6.514 39.432 1.00 32.16 114 ARG D N 1
ATOM 9613 C CA . ARG D 4 112 ? 24.416 5.575 39.303 1.00 29.51 114 ARG D CA 1
ATOM 9614 C C . ARG D 4 112 ? 23.298 6.046 40.221 1.00 31.94 114 ARG D C 1
ATOM 9615 O O . ARG D 4 112 ? 23.485 6.095 41.444 1.00 35.13 114 ARG D O 1
ATOM 9623 N N . ALA D 4 113 ? 22.148 6.408 39.650 1.00 29.71 115 ALA D N 1
ATOM 9624 C CA . ALA D 4 113 ? 21.071 6.965 40.459 1.00 33.47 115 ALA D CA 1
ATOM 9625 C C . ALA D 4 113 ? 19.862 6.040 40.491 1.00 37.51 115 ALA D C 1
ATOM 9626 O O . ALA D 4 113 ? 19.574 5.310 39.530 1.00 41.42 115 ALA D O 1
ATOM 9628 N N . TYR D 4 114 ? 19.144 6.102 41.608 1.00 37.89 116 TYR D N 1
ATOM 9629 C CA . TYR D 4 114 ? 17.946 5.299 41.793 1.00 39.79 116 TYR D CA 1
ATOM 9630 C C . TYR D 4 114 ? 17.157 5.875 42.965 1.00 40.46 116 TYR D C 1
ATOM 9631 O O . TYR D 4 114 ? 17.671 6.682 43.747 1.00 40.57 116 TYR D O 1
ATOM 9640 N N . THR D 4 115 ? 15.890 5.485 43.053 1.00 39.61 117 THR D N 1
ATOM 9641 C CA . THR D 4 115 ? 15.102 5.704 44.257 1.00 41.37 117 THR D CA 1
ATOM 9642 C C . THR D 4 115 ? 14.766 4.354 44.871 1.00 42.38 117 THR D C 1
ATOM 9643 O O . THR D 4 115 ? 14.608 3.354 44.163 1.00 44.01 117 THR D O 1
ATOM 9647 N N . LEU D 4 116 ? 14.694 4.332 46.198 1.00 42.52 118 LEU D N 1
ATOM 9648 C CA . LEU D 4 116 ? 14.281 3.151 46.950 1.00 46.67 118 LEU D CA 1
ATOM 9649 C C . LEU D 4 116 ? 13.435 3.639 48.120 1.00 44.13 118 LEU D C 1
ATOM 9650 O O . LEU D 4 116 ? 13.943 4.338 48.997 1.00 42.81 118 LEU D O 1
ATOM 9655 N N . GLY D 4 117 ? 12.156 3.285 48.130 1.00 43.75 119 GLY D N 1
ATOM 9656 C CA . GLY D 4 117 ? 11.267 3.844 49.136 1.00 45.46 119 GLY D CA 1
ATOM 9657 C C . GLY D 4 117 ? 11.139 5.340 48.928 1.00 44.88 119 GLY D C 1
ATOM 9658 O O . GLY D 4 117 ? 10.910 5.817 47.809 1.00 46.53 119 GLY D O 1
ATOM 9659 N N . THR D 4 118 ? 11.315 6.100 50.006 1.00 41.23 120 THR D N 1
ATOM 9660 C CA . THR D 4 118 ? 11.231 7.557 49.957 1.00 40.73 120 THR D CA 1
ATOM 9661 C C . THR D 4 118 ? 12.574 8.223 49.686 1.00 40.03 120 THR D C 1
ATOM 9662 O O . THR D 4 118 ? 12.637 9.455 49.667 1.00 38.07 120 THR D O 1
ATOM 9666 N N . LYS D 4 119 ? 13.644 7.452 49.481 1.00 39.94 121 LYS D N 1
ATOM 9667 C CA . LYS D 4 119 ? 14.999 7.984 49.404 1.00 40.73 121 LYS D CA 1
ATOM 9668 C C . LYS D 4 119 ? 15.504 7.967 47.967 1.00 35.88 121 LYS D C 1
ATOM 9669 O O . LYS D 4 119 ? 15.311 6.984 47.247 1.00 35.30 121 LYS D O 1
ATOM 9675 N N . PHE D 4 120 ? 16.146 9.066 47.578 1.00 33.11 122 PHE D N 1
ATOM 9676 C CA . PHE D 4 120 ? 16.900 9.181 46.337 1.00 31.45 122 PHE D CA 1
ATOM 9677 C C . PHE D 4 120 ? 18.390 9.046 46.641 1.00 33.70 122 PHE D C 1
ATOM 9678 O O . PHE D 4 120 ? 18.898 9.702 47.555 1.00 32.54 122 PHE D O 1
ATOM 9686 N N . THR D 4 121 ? 19.092 8.228 45.851 1.00 34.54 123 THR D N 1
ATOM 9687 C CA . THR D 4 121 ? 20.521 8.004 46.029 1.00 31.51 123 THR D CA 1
ATOM 9688 C C . THR D 4 121 ? 21.240 8.106 44.686 1.00 29.85 123 THR D C 1
ATOM 9689 O O . THR D 4 121 ? 20.735 7.618 43.669 1.00 33.63 123 THR D O 1
ATOM 9693 N N . ILE D 4 122 ? 22.403 8.758 44.679 1.00 28.08 124 ILE D N 1
ATOM 9694 C CA . ILE D 4 122 ? 23.358 8.659 43.572 1.00 29.33 124 ILE D CA 1
ATOM 9695 C C . ILE D 4 122 ? 24.675 8.130 44.134 1.00 32.26 124 ILE D C 1
ATOM 9696 O O . ILE D 4 122 ? 25.155 8.615 45.170 1.00 33.73 124 ILE D O 1
ATOM 9701 N N . THR D 4 123 ? 25.235 7.103 43.476 1.00 31.81 125 THR D N 1
ATOM 9702 C CA . THR D 4 123 ? 26.346 6.346 44.039 1.00 30.73 125 THR D CA 1
ATOM 9703 C C . THR D 4 123 ? 27.416 6.070 42.984 1.00 29.72 125 THR D C 1
ATOM 9704 O O . THR D 4 123 ? 27.143 5.996 41.775 1.00 28.05 125 THR D O 1
ATOM 9708 N N . SER D 4 124 ? 28.662 5.976 43.469 1.00 31.10 126 SER D N 1
ATOM 9709 C CA . SER D 4 124 ? 29.786 5.518 42.656 1.00 31.99 126 SER D CA 1
ATOM 9710 C C . SER D 4 124 ? 29.686 4.027 42.347 1.00 34.30 126 SER D C 1
ATOM 9711 O O . SER D 4 124 ? 30.303 3.554 41.375 1.00 31.81 126 SER D O 1
ATOM 9714 N N . GLU D 4 125 ? 28.910 3.286 43.146 1.00 31.44 127 GLU D N 1
ATOM 9715 C CA . GLU D 4 125 ? 28.765 1.851 42.947 1.00 31.52 127 GLU D CA 1
ATOM 9716 C C . GLU D 4 125 ? 28.287 1.553 41.531 1.00 33.06 127 GLU D C 1
ATOM 9717 O O . GLU D 4 125 ? 27.486 2.299 40.964 1.00 32.96 127 GLU D O 1
ATOM 9723 N N . LEU D 4 126 ? 28.800 0.464 40.955 1.00 32.91 128 LEU D N 1
ATOM 9724 C CA . LEU D 4 126 ? 28.348 -0.017 39.651 1.00 31.12 128 LEU D CA 1
ATOM 9725 C C . LEU D 4 126 ? 27.448 -1.223 39.903 1.00 34.98 128 LEU D C 1
ATOM 9726 O O . LEU D 4 126 ? 27.880 -2.372 39.863 1.00 34.91 128 LEU D O 1
ATOM 9731 N N . MET D 4 127 ? 26.174 -0.944 40.190 1.00 39.32 129 MET D N 1
ATOM 9732 C CA . MET D 4 127 ? 25.231 -2.011 40.505 1.00 43.49 129 MET D CA 1
ATOM 9733 C C . MET D 4 127 ? 25.137 -2.999 39.358 1.00 40.14 129 MET D C 1
ATOM 9734 O O . MET D 4 127 ? 25.097 -2.608 38.190 1.00 39.36 129 MET D O 1
ATOM 9739 N N . GLY D 4 128 ? 25.081 -4.289 39.699 1.00 38.93 130 GLY D N 1
ATOM 9740 C CA . GLY D 4 128 ? 25.025 -5.345 38.705 1.00 39.67 130 GLY D CA 1
ATOM 9741 C C . GLY D 4 128 ? 26.370 -5.782 38.174 1.00 39.47 130 GLY D C 1
ATOM 9742 O O . GLY D 4 128 ? 26.433 -6.772 37.429 1.00 43.63 130 GLY D O 1
ATOM 9743 N N . LEU D 4 129 ? 27.434 -5.049 38.496 1.00 37.39 131 LEU D N 1
ATOM 9744 C CA . LEU D 4 129 ? 28.818 -5.399 38.205 1.00 38.57 131 LEU D CA 1
ATOM 9745 C C . LEU D 4 129 ? 29.644 -5.533 39.481 1.00 40.86 131 LEU D C 1
ATOM 9746 O O . LEU D 4 129 ? 30.326 -6.552 39.670 1.00 39.22 131 LEU D O 1
ATOM 9751 N N . ASP D 4 130 ? 29.618 -4.522 40.351 1.00 38.41 132 ASP D N 1
ATOM 9752 C CA . ASP D 4 130 ? 30.199 -4.638 41.687 1.00 42.97 132 ASP D CA 1
ATOM 9753 C C . ASP D 4 130 ? 29.412 -5.654 42.511 1.00 51.05 132 ASP D C 1
ATOM 9754 O O . ASP D 4 130 ? 28.207 -5.833 42.323 1.00 49.60 132 ASP D O 1
ATOM 9759 N N . ARG D 4 131 ? 30.099 -6.313 43.440 1.00 58.46 133 ARG D N 1
ATOM 9760 C CA . ARG D 4 131 ? 29.434 -7.274 44.324 1.00 67.86 133 ARG D CA 1
ATOM 9761 C C . ARG D 4 131 ? 28.452 -6.571 45.271 1.00 69.96 133 ARG D C 1
ATOM 9762 O O . ARG D 4 131 ? 28.814 -5.613 45.959 1.00 69.70 133 ARG D O 1
ATOM 9770 N N . ASP E 1 1 ? -33.320 4.494 19.893 1.00 59.75 12 ASP E N 1
ATOM 9771 C CA . ASP E 1 1 ? -33.544 3.217 20.577 1.00 56.54 12 ASP E CA 1
ATOM 9772 C C . ASP E 1 1 ? -32.229 2.581 21.050 1.00 50.09 12 ASP E C 1
ATOM 9773 O O . ASP E 1 1 ? -31.304 3.283 21.476 1.00 48.96 12 ASP E O 1
ATOM 9778 N N . ALA E 1 2 ? -32.145 1.252 20.967 1.00 43.29 13 ALA E N 1
ATOM 9779 C CA . ALA E 1 2 ? -30.952 0.539 21.401 1.00 41.28 13 ALA E CA 1
ATOM 9780 C C . ALA E 1 2 ? -29.869 0.479 20.327 1.00 37.55 13 ALA E C 1
ATOM 9781 O O . ALA E 1 2 ? -28.748 0.047 20.619 1.00 34.90 13 ALA E O 1
ATOM 9783 N N . LEU E 1 3 ? -30.169 0.887 19.101 1.00 34.29 14 LEU E N 1
ATOM 9784 C CA . LEU E 1 3 ? -29.160 0.909 18.052 1.00 34.16 14 LEU E CA 1
ATOM 9785 C C . LEU E 1 3 ? -28.840 2.298 17.546 1.00 33.97 14 LEU E C 1
ATOM 9786 O O . LEU E 1 3 ? -27.703 2.544 17.140 1.00 34.31 14 LEU E O 1
ATOM 9791 N N . LYS E 1 4 ? -29.803 3.208 17.562 1.00 37.08 15 LYS E N 1
ATOM 9792 C CA . LYS E 1 4 ? -29.691 4.506 16.909 1.00 39.08 15 LYS E CA 1
ATOM 9793 C C . LYS E 1 4 ? -29.574 5.590 17.969 1.00 36.70 15 LYS E C 1
ATOM 9794 O O . LYS E 1 4 ? -30.364 5.613 18.919 1.00 35.83 15 LYS E O 1
ATOM 9800 N N . VAL E 1 5 ? -28.581 6.466 17.813 1.00 32.56 16 VAL E N 1
ATOM 9801 C CA . VAL E 1 5 ? -28.407 7.607 18.708 1.00 30.39 16 VAL E CA 1
ATOM 9802 C C . VAL E 1 5 ? -27.492 8.604 18.010 1.00 29.54 16 VAL E C 1
ATOM 9803 O O . VAL E 1 5 ? -26.654 8.228 17.190 1.00 31.89 16 VAL E O 1
ATOM 9807 N N . ASN E 1 6 ? -27.679 9.886 18.312 1.00 28.50 17 ASN E N 1
ATOM 9808 C CA . ASN E 1 6 ? -26.718 10.901 17.892 1.00 31.76 17 ASN E CA 1
ATOM 9809 C C . ASN E 1 6 ? -25.412 10.712 18.659 1.00 31.26 17 ASN E C 1
ATOM 9810 O O . ASN E 1 6 ? -25.403 10.791 19.893 1.00 32.17 17 ASN E O 1
ATOM 9815 N N . ARG E 1 7 ? -24.315 10.483 17.939 1.00 29.63 18 ARG E N 1
ATOM 9816 C CA . ARG E 1 7 ? -23.010 10.312 18.571 1.00 28.89 18 ARG E CA 1
ATOM 9817 C C . ARG E 1 7 ? -22.103 11.508 18.328 1.00 26.66 18 ARG E C 1
ATOM 9818 O O . ARG E 1 7 ? -20.884 11.386 18.444 1.00 28.70 18 ARG E O 1
ATOM 9826 N N . ALA E 1 8 ? -22.681 12.670 18.042 1.00 27.38 19 ALA E N 1
ATOM 9827 C CA . ALA E 1 8 ? -21.893 13.891 18.009 1.00 29.94 19 ALA E CA 1
ATOM 9828 C C . ALA E 1 8 ? -21.323 14.148 19.400 1.00 28.46 19 ALA E C 1
ATOM 9829 O O . ALA E 1 8 ? -22.024 13.951 20.396 1.00 26.97 19 ALA E O 1
ATOM 9831 N N . PRO E 1 9 ? -20.063 14.572 19.500 1.00 28.52 20 PRO E N 1
ATOM 9832 C CA . PRO E 1 9 ? -19.451 14.843 20.819 1.00 25.59 20 PRO E CA 1
ATOM 9833 C C . PRO E 1 9 ? -20.024 16.116 21.418 1.00 27.14 20 PRO E C 1
ATOM 9834 O O . PRO E 1 9 ? -19.930 17.193 20.822 1.00 27.15 20 PRO E O 1
ATOM 9838 N N . VAL E 1 10 ? -20.633 16.000 22.604 1.00 24.04 21 VAL E N 1
ATOM 9839 C CA . VAL E 1 10 ? -21.157 17.158 23.310 1.00 25.33 21 VAL E CA 1
ATOM 9840 C C . VAL E 1 10 ? -20.807 17.056 24.798 1.00 25.16 21 VAL E C 1
ATOM 9841 O O . VAL E 1 10 ? -20.603 15.967 25.337 1.00 24.71 21 VAL E O 1
ATOM 9845 N N . GLY E 1 11 ? -20.724 18.209 25.452 1.00 26.57 22 GLY E N 1
ATOM 9846 C CA . GLY E 1 11 ? -20.606 18.280 26.900 1.00 25.42 22 GLY E CA 1
ATOM 9847 C C . GLY E 1 11 ? -21.706 19.194 27.408 1.00 27.80 22 GLY E C 1
ATOM 9848 O O . GLY E 1 11 ? -22.770 19.295 26.783 1.00 28.88 22 GLY E O 1
ATOM 9849 N N . VAL E 1 12 ? -21.458 19.893 28.510 1.00 24.68 23 VAL E N 1
ATOM 9850 C CA . VAL E 1 12 ? -22.406 20.862 29.061 1.00 23.94 23 VAL E CA 1
ATOM 9851 C C . VAL E 1 12 ? -21.598 22.036 29.596 1.00 28.22 23 VAL E C 1
ATOM 9852 O O . VAL E 1 12 ? -20.828 21.879 30.559 1.00 26.86 23 VAL E O 1
ATOM 9856 N N A GLU E 1 13 ? -21.768 23.205 28.988 0.55 29.37 24 GLU E N 1
ATOM 9857 N N B GLU E 1 13 ? -21.774 23.206 28.985 0.45 29.33 24 GLU E N 1
ATOM 9858 C CA A GLU E 1 13 ? -20.990 24.375 29.374 0.55 29.74 24 GLU E CA 1
ATOM 9859 C CA B GLU E 1 13 ? -21.045 24.408 29.361 0.45 29.78 24 GLU E CA 1
ATOM 9860 C C A GLU E 1 13 ? -21.595 25.035 30.608 0.55 28.99 24 GLU E C 1
ATOM 9861 C C B GLU E 1 13 ? -21.584 24.976 30.666 0.45 29.09 24 GLU E C 1
ATOM 9862 O O A GLU E 1 13 ? -22.782 24.854 30.899 0.55 29.90 24 GLU E O 1
ATOM 9863 O O B GLU E 1 13 ? -22.721 24.690 31.055 0.45 29.77 24 GLU E O 1
ATOM 9874 N N . PRO E 1 14 ? -20.783 25.782 31.374 1.00 27.57 25 PRO E N 1
ATOM 9875 C CA . PRO E 1 14 ? -21.275 26.318 32.654 1.00 27.10 25 PRO E CA 1
ATOM 9876 C C . PRO E 1 14 ? -22.531 27.160 32.525 1.00 28.25 25 PRO E C 1
ATOM 9877 O O . PRO E 1 14 ? -23.431 27.055 33.368 1.00 27.05 25 PRO E O 1
ATOM 9881 N N . GLN E 1 15 ? -22.640 27.985 31.493 1.00 29.12 26 GLN E N 1
ATOM 9882 C CA . GLN E 1 15 ? -23.854 28.776 31.385 1.00 30.23 26 GLN E CA 1
ATOM 9883 C C . GLN E 1 15 ? -25.087 27.913 31.118 1.00 29.88 26 GLN E C 1
ATOM 9884 O O . GLN E 1 15 ? -26.204 28.349 31.423 1.00 28.47 26 GLN E O 1
ATOM 9890 N N . GLU E 1 16 ? -24.920 26.694 30.579 1.00 26.56 27 GLU E N 1
ATOM 9891 C CA . GLU E 1 16 ? -26.073 25.821 30.382 1.00 24.70 27 GLU E CA 1
ATOM 9892 C C . GLU E 1 16 ? -26.655 25.370 31.712 1.00 29.48 27 GLU E C 1
ATOM 9893 O O . GLU E 1 16 ? -27.878 25.224 31.844 1.00 26.64 27 GLU E O 1
ATOM 9899 N N . VAL E 1 17 ? -25.787 25.111 32.704 1.00 28.76 28 VAL E N 1
ATOM 9900 C CA . VAL E 1 17 ? -26.270 24.780 34.040 1.00 27.11 28 VAL E CA 1
ATOM 9901 C C . VAL E 1 17 ? -26.787 26.030 34.735 1.00 24.42 28 VAL E C 1
ATOM 9902 O O . VAL E 1 17 ? -27.815 25.996 35.414 1.00 26.90 28 VAL E O 1
ATOM 9906 N N . HIS E 1 18 ? -26.090 27.156 34.551 1.00 26.73 29 HIS E N 1
ATOM 9907 C CA . HIS E 1 18 ? -26.380 28.365 35.322 1.00 26.69 29 HIS E CA 1
ATOM 9908 C C . HIS E 1 18 ? -27.793 28.861 35.074 1.00 28.94 29 HIS E C 1
ATOM 9909 O O . HIS E 1 18 ? -28.426 29.427 35.974 1.00 28.59 29 HIS E O 1
ATOM 9916 N N . LYS E 1 19 ? -28.292 28.640 33.858 1.00 27.89 30 LYS E N 1
ATOM 9917 C CA . LYS E 1 19 ? -29.637 29.034 33.460 1.00 31.04 30 LYS E CA 1
ATOM 9918 C C . LYS E 1 19 ? -30.708 28.442 34.375 1.00 31.86 30 LYS E C 1
ATOM 9919 O O . LYS E 1 19 ? -31.792 29.018 34.512 1.00 30.32 30 LYS E O 1
ATOM 9925 N N . TRP E 1 20 ? -30.421 27.315 35.027 1.00 27.97 31 TRP E N 1
ATOM 9926 C CA . TRP E 1 20 ? -31.402 26.626 35.849 1.00 28.35 31 TRP E CA 1
ATOM 9927 C C . TRP E 1 20 ? -31.258 26.943 37.332 1.00 28.28 31 TRP E C 1
ATOM 9928 O O . TRP E 1 20 ? -32.103 26.527 38.130 1.00 29.37 31 TRP E O 1
ATOM 9939 N N . LEU E 1 21 ? -30.238 27.713 37.707 1.00 27.67 32 LEU E N 1
ATOM 9940 C CA . LEU E 1 21 ? -29.939 27.931 39.120 1.00 27.49 32 LEU E CA 1
ATOM 9941 C C . LEU E 1 21 ? -31.068 28.673 39.816 1.00 28.80 32 LEU E C 1
ATOM 9942 O O . LEU E 1 21 ? -31.386 28.386 40.979 1.00 29.37 32 LEU E O 1
ATOM 9947 N N . GLN E 1 22 ? -31.665 29.662 39.134 1.00 29.77 33 GLN E N 1
ATOM 9948 C CA . GLN E 1 22 ? -32.714 30.456 39.777 1.00 28.49 33 GLN E CA 1
ATOM 9949 C C . GLN E 1 22 ? -33.853 29.568 40.254 1.00 28.53 33 GLN E C 1
ATOM 9950 O O . GLN E 1 22 ? -34.448 29.822 41.317 1.00 28.89 33 GLN E O 1
ATOM 9956 N N . SER E 1 23 ? -34.098 28.471 39.542 1.00 25.94 34 SER E N 1
ATOM 9957 C CA . SER E 1 23 ? -35.172 27.544 39.867 1.00 26.19 34 SER E CA 1
ATOM 9958 C C . SER E 1 23 ? -34.836 26.594 41.015 1.00 28.07 34 SER E C 1
ATOM 9959 O O . SER E 1 23 ? -35.713 25.825 41.420 1.00 26.46 34 SER E O 1
ATOM 9962 N N . PHE E 1 24 ? -33.611 26.625 41.553 1.00 29.90 35 PHE E N 1
ATOM 9963 C CA . PHE E 1 24 ? -33.254 25.707 42.635 1.00 27.47 35 PHE E CA 1
ATOM 9964 C C . PHE E 1 24 ? -33.880 26.103 43.968 1.00 31.15 35 PHE E C 1
ATOM 9965 O O . PHE E 1 24 ? -33.954 25.263 44.874 1.00 32.46 35 PHE E O 1
ATOM 9973 N N . ASN E 1 25 ? -34.247 27.371 44.147 1.00 31.77 36 ASN E N 1
ATOM 9974 C CA . ASN E 1 25 ? -34.917 27.782 45.374 1.00 29.41 36 ASN E CA 1
ATOM 9975 C C . ASN E 1 25 ? -36.349 27.246 45.388 1.00 30.62 36 ASN E C 1
ATOM 9976 O O . ASN E 1 25 ? -36.914 26.908 44.341 1.00 32.63 36 ASN E O 1
ATOM 9981 N N . TRP E 1 26 ? -36.945 27.182 46.582 1.00 27.58 37 TRP E N 1
ATOM 9982 C CA . TRP E 1 26 ? -38.362 26.849 46.705 1.00 25.90 37 TRP E CA 1
ATOM 9983 C C . TRP E 1 26 ? -38.972 27.633 47.860 1.00 28.76 37 TRP E C 1
ATOM 9984 O O . TRP E 1 26 ? -38.272 28.128 48.750 1.00 29.08 37 TRP E O 1
ATOM 9995 N N . ASP E 1 27 ? -40.299 27.751 47.829 1.00 31.18 38 ASP E N 1
ATOM 9996 C CA . ASP E 1 27 ? -41.017 28.635 48.744 1.00 36.78 38 ASP E CA 1
ATOM 9997 C C . ASP E 1 27 ? -41.372 27.918 50.037 1.00 34.64 38 ASP E C 1
ATOM 9998 O O . ASP E 1 27 ? -41.926 26.815 50.011 1.00 36.24 38 ASP E O 1
ATOM 10003 N N . PHE E 1 28 ? -41.037 28.539 51.164 1.00 35.12 39 PHE E N 1
ATOM 10004 C CA . PHE E 1 28 ? -41.544 28.095 52.451 1.00 31.02 39 PHE E CA 1
ATOM 10005 C C . PHE E 1 28 ? -41.471 29.272 53.413 1.00 31.95 39 PHE E C 1
ATOM 10006 O O . PHE E 1 28 ? -40.670 30.198 53.232 1.00 32.25 39 PHE E O 1
ATOM 10014 N N . LYS E 1 29 ? -42.351 29.237 54.413 1.00 33.40 40 LYS E N 1
ATOM 10015 C CA . LYS E 1 29 ? -42.581 30.398 55.270 1.00 37.89 40 LYS E CA 1
ATOM 10016 C C . LYS E 1 29 ? -41.304 30.862 55.974 1.00 34.00 40 LYS E C 1
ATOM 10017 O O . LYS E 1 29 ? -41.074 32.068 56.125 1.00 33.68 40 LYS E O 1
ATOM 10023 N N . GLU E 1 30 ? -40.458 29.931 56.398 1.00 30.92 41 GLU E N 1
ATOM 10024 C CA . GLU E 1 30 ? -39.257 30.273 57.160 1.00 32.64 41 GLU E CA 1
ATOM 10025 C C . GLU E 1 30 ? -38.083 30.690 56.277 1.00 32.18 41 GLU E C 1
ATOM 10026 O O . GLU E 1 30 ? -36.987 30.929 56.797 1.00 33.19 41 GLU E O 1
ATOM 10032 N N . ASN E 1 31 ? -38.289 30.791 54.965 1.00 27.03 42 ASN E N 1
ATOM 10033 C CA . ASN E 1 31 ? -37.204 31.002 54.004 1.00 29.62 42 ASN E CA 1
ATOM 10034 C C . ASN E 1 31 ? -36.919 32.493 53.866 1.00 30.85 42 ASN E C 1
ATOM 10035 O O . ASN E 1 31 ? -37.348 33.157 52.914 1.00 30.28 42 ASN E O 1
ATOM 10040 N N . ARG E 1 32 ? -36.140 33.006 54.821 1.00 27.71 43 ARG E N 1
ATOM 10041 C CA . ARG E 1 32 ? -35.815 34.423 54.917 1.00 29.62 43 ARG E CA 1
ATOM 10042 C C . ARG E 1 32 ? -34.555 34.560 55.760 1.00 28.05 43 ARG E C 1
ATOM 10043 O O . ARG E 1 32 ? -34.193 33.650 56.509 1.00 30.63 43 ARG E O 1
ATOM 10051 N N . THR E 1 33 ? -33.902 35.714 55.652 1.00 26.54 44 THR E N 1
ATOM 10052 C CA . THR E 1 33 ? -32.599 35.882 56.291 1.00 27.25 44 THR E CA 1
ATOM 10053 C C . THR E 1 33 ? -32.689 35.812 57.820 1.00 28.55 44 THR E C 1
ATOM 10054 O O . THR E 1 33 ? -33.724 36.101 58.424 1.00 28.42 44 THR E O 1
ATOM 10058 N N . LYS E 1 34 ? -31.580 35.399 58.449 1.00 26.42 45 LYS E N 1
ATOM 10059 C CA . LYS E 1 34 ? -31.455 35.331 59.901 1.00 27.69 45 LYS E CA 1
ATOM 10060 C C . LYS E 1 34 ? -30.977 36.636 60.529 1.00 26.27 45 LYS E C 1
ATOM 10061 O O . LYS E 1 34 ? -31.027 36.782 61.765 1.00 25.40 45 LYS E O 1
ATOM 10067 N N . TYR E 1 35 ? -30.468 37.581 59.712 1.00 26.81 46 TYR E N 1
ATOM 10068 C CA . TYR E 1 35 ? -29.770 38.729 60.266 1.00 24.12 46 TYR E CA 1
ATOM 10069 C C . TYR E 1 35 ? -30.657 39.968 60.258 1.00 27.35 46 TYR E C 1
ATOM 10070 O O . TYR E 1 35 ? -31.520 40.116 59.390 1.00 29.11 46 TYR E O 1
ATOM 10079 N N . PRO E 1 36 ? -30.440 40.873 61.205 1.00 29.83 47 PRO E N 1
ATOM 10080 C CA . PRO E 1 36 ? -31.214 42.122 61.223 1.00 31.64 47 PRO E CA 1
ATOM 10081 C C . PRO E 1 36 ? -30.829 43.032 60.068 1.00 34.13 47 PRO E C 1
ATOM 10082 O O . PRO E 1 36 ? -29.648 43.189 59.751 1.00 34.03 47 PRO E O 1
ATOM 10086 N N . THR E 1 37 ? -31.839 43.654 59.452 1.00 31.87 48 THR E N 1
ATOM 10087 C CA . THR E 1 37 ? -31.605 44.571 58.345 1.00 29.88 48 THR E CA 1
ATOM 10088 C C . THR E 1 37 ? -32.749 45.579 58.252 1.00 31.25 48 THR E C 1
ATOM 10089 O O . THR E 1 37 ? -33.897 45.272 58.587 1.00 31.20 48 THR E O 1
ATOM 10093 N N . LYS E 1 38 ? -32.409 46.790 57.813 1.00 29.56 49 LYS E N 1
ATOM 10094 C CA . LYS E 1 38 ? -33.408 47.799 57.468 1.00 32.11 49 LYS E CA 1
ATOM 10095 C C . LYS E 1 38 ? -34.018 47.560 56.095 1.00 35.74 49 LYS E C 1
ATOM 10096 O O . LYS E 1 38 ? -35.087 48.101 55.788 1.00 36.35 49 LYS E O 1
ATOM 10102 N N . TYR E 1 39 ? -33.358 46.771 55.262 1.00 33.56 50 TYR E N 1
ATOM 10103 C CA . TYR E 1 39 ? -33.677 46.690 53.849 1.00 32.44 50 TYR E CA 1
ATOM 10104 C C . TYR E 1 39 ? -34.540 45.469 53.594 1.00 36.30 50 TYR E C 1
ATOM 10105 O O . TYR E 1 39 ? -34.098 44.335 53.809 1.00 37.20 50 TYR E O 1
ATOM 10114 N N . HIS E 1 40 ? -35.761 45.699 53.105 1.00 36.11 51 HIS E N 1
ATOM 10115 C CA . HIS E 1 40 ? -36.713 44.612 52.921 1.00 39.25 51 HIS E CA 1
ATOM 10116 C C . HIS E 1 40 ? -37.277 44.585 51.505 1.00 43.06 51 HIS E C 1
ATOM 10117 O O . HIS E 1 40 ? -38.281 43.909 51.258 1.00 44.94 51 HIS E O 1
ATOM 10124 N N . MET E 1 41 ? -36.631 45.272 50.565 1.00 42.10 52 MET E N 1
ATOM 10125 C CA . MET E 1 41 ? -37.164 45.421 49.217 1.00 39.62 52 MET E CA 1
ATOM 10126 C C . MET E 1 41 ? -36.927 44.161 48.383 1.00 40.90 52 MET E C 1
ATOM 10127 O O . MET E 1 41 ? -36.117 43.294 48.727 1.00 41.38 52 MET E O 1
ATOM 10132 N N . ALA E 1 42 ? -37.655 44.074 47.268 1.00 39.07 53 ALA E N 1
ATOM 10133 C CA . ALA E 1 42 ? -37.494 42.955 46.347 1.00 43.85 53 ALA E CA 1
ATOM 10134 C C . ALA E 1 42 ? -36.105 43.010 45.720 1.00 43.87 53 ALA E C 1
ATOM 10135 O O . ALA E 1 42 ? -35.613 44.086 45.376 1.00 45.69 53 ALA E O 1
ATOM 10137 N N . ASN E 1 43 ? -35.470 41.849 45.585 1.00 43.55 54 ASN E N 1
ATOM 10138 C CA . ASN E 1 43 ? -34.068 41.794 45.179 1.00 45.84 54 ASN E CA 1
ATOM 10139 C C . ASN E 1 43 ? -33.812 40.523 44.362 1.00 49.74 54 ASN E C 1
ATOM 10140 O O . ASN E 1 43 ? -32.866 39.776 44.607 1.00 47.35 54 ASN E O 1
ATOM 10145 N N . GLU E 1 44 ? -34.653 40.270 43.360 1.00 54.02 55 GLU E N 1
ATOM 10146 C CA . GLU E 1 44 ? -34.538 39.054 42.552 1.00 61.06 55 GLU E CA 1
ATOM 10147 C C . GLU E 1 44 ? -33.749 39.344 41.277 1.00 58.37 55 GLU E C 1
ATOM 10148 O O . GLU E 1 44 ? -34.289 39.387 40.170 1.00 59.88 55 GLU E O 1
ATOM 10154 N N . THR E 1 45 ? -32.440 39.523 41.449 1.00 50.35 56 THR E N 1
ATOM 10155 C CA . THR E 1 45 ? -31.566 39.972 40.373 1.00 48.24 56 THR E CA 1
ATOM 10156 C C . THR E 1 45 ? -30.776 38.810 39.774 1.00 45.91 56 THR E C 1
ATOM 10157 O O . THR E 1 45 ? -30.800 37.675 40.266 1.00 44.34 56 THR E O 1
ATOM 10161 N N . LYS E 1 46 ? -30.015 39.122 38.725 1.00 47.26 57 LYS E N 1
ATOM 10162 C CA . LYS E 1 46 ? -29.259 38.126 37.979 1.00 52.60 57 LYS E CA 1
ATOM 10163 C C . LYS E 1 46 ? -27.759 38.385 38.072 1.00 51.39 57 LYS E C 1
ATOM 10164 O O . LYS E 1 46 ? -27.310 39.534 38.028 1.00 53.15 57 LYS E O 1
ATOM 10170 N N . GLU E 1 47 ? -26.993 37.302 38.191 1.00 50.45 58 GLU E N 1
ATOM 10171 C CA . GLU E 1 47 ? -25.536 37.378 38.152 1.00 53.52 58 GLU E CA 1
ATOM 10172 C C . GLU E 1 47 ? -25.030 37.882 36.804 1.00 52.48 58 GLU E C 1
ATOM 10173 O O . GLU E 1 47 ? -25.519 37.476 35.745 1.00 52.35 58 GLU E O 1
ATOM 10179 N N . GLN E 1 48 ? -24.008 38.739 36.846 1.00 50.48 59 GLN E N 1
ATOM 10180 C CA . GLN E 1 48 ? -23.371 39.225 35.625 1.00 48.24 59 GLN E CA 1
ATOM 10181 C C . GLN E 1 48 ? -22.208 38.351 35.164 1.00 45.49 59 GLN E C 1
ATOM 10182 O O . GLN E 1 48 ? -21.764 38.492 34.019 1.00 46.26 59 GLN E O 1
ATOM 10188 N N . PHE E 1 49 ? -21.680 37.489 36.031 1.00 40.72 60 PHE E N 1
ATOM 10189 C CA . PHE E 1 49 ? -20.594 36.576 35.687 1.00 40.17 60 PHE E CA 1
ATOM 10190 C C . PHE E 1 49 ? -21.091 35.184 36.030 1.00 43.17 60 PHE E C 1
ATOM 10191 O O . PHE E 1 49 ? -20.966 34.733 37.170 1.00 47.71 60 PHE E O 1
ATOM 10199 N N . LYS E 1 50 ? -21.648 34.508 35.043 1.00 38.60 61 LYS E N 1
ATOM 10200 C CA . LYS E 1 50 ? -22.215 33.189 35.265 1.00 40.10 61 LYS E CA 1
ATOM 10201 C C . LYS E 1 50 ? -21.104 32.230 35.676 1.00 41.38 61 LYS E C 1
ATOM 10202 O O . LYS E 1 50 ? -20.099 32.092 34.978 1.00 41.96 61 LYS E O 1
ATOM 10208 N N . VAL E 1 51 ? -21.229 31.653 36.854 1.00 37.68 62 VAL E N 1
ATOM 10209 C CA . VAL E 1 51 ? -20.217 30.732 37.348 1.00 35.96 62 VAL E CA 1
ATOM 10210 C C . VAL E 1 51 ? -20.941 29.589 38.043 1.00 33.91 62 VAL E C 1
ATOM 10211 O O . VAL E 1 51 ? -22.009 29.783 38.633 1.00 36.07 62 VAL E O 1
ATOM 10215 N N . ILE E 1 52 ? -20.405 28.384 37.900 1.00 29.57 63 ILE E N 1
ATOM 10216 C CA . ILE E 1 52 ? -20.828 27.235 38.687 1.00 27.90 63 ILE E CA 1
ATOM 10217 C C . ILE E 1 52 ? -19.583 26.705 39.397 1.00 24.54 63 ILE E C 1
ATOM 10218 O O . ILE E 1 52 ? -18.456 27.118 39.098 1.00 23.93 63 ILE E O 1
ATOM 10223 N N . ALA E 1 53 ? -19.802 25.795 40.355 1.00 22.02 64 ALA E N 1
ATOM 10224 C CA . ALA E 1 53 ? -18.719 25.351 41.236 1.00 22.14 64 ALA E CA 1
ATOM 10225 C C . ALA E 1 53 ? -17.523 24.801 40.455 1.00 22.07 64 ALA E C 1
ATOM 10226 O O . ALA E 1 53 ? -16.374 25.132 40.763 1.00 23.28 64 ALA E O 1
ATOM 10228 N N . LYS E 1 54 ? -17.773 23.948 39.453 1.00 21.18 65 LYS E N 1
ATOM 10229 C CA . LYS E 1 54 ? -16.665 23.368 38.689 1.00 24.97 65 LYS E CA 1
ATOM 10230 C C . LYS E 1 54 ? -15.872 24.449 37.974 1.00 24.87 65 LYS E C 1
ATOM 10231 O O . LYS E 1 54 ? -14.630 24.425 37.965 1.00 23.76 65 LYS E O 1
ATOM 10237 N N . GLU E 1 55 ? -16.576 25.424 37.385 1.00 21.81 66 GLU E N 1
ATOM 10238 C CA . GLU E 1 55 ? -15.884 26.447 36.622 1.00 24.22 66 GLU E CA 1
ATOM 10239 C C . GLU E 1 55 ? -15.187 27.429 37.537 1.00 23.89 66 GLU E C 1
ATOM 10240 O O . GLU E 1 55 ? -14.089 27.898 37.216 1.00 22.78 66 GLU E O 1
ATOM 10246 N N . TYR E 1 56 ? -15.798 27.737 38.694 1.00 22.79 67 TYR E N 1
ATOM 10247 C CA . TYR E 1 56 ? -15.118 28.512 39.731 1.00 22.90 67 TYR E CA 1
ATOM 10248 C C . TYR E 1 56 ? -13.739 27.922 40.028 1.00 23.04 67 TYR E C 1
ATOM 10249 O O . TYR E 1 56 ? -12.714 28.617 39.969 1.00 22.26 67 TYR E O 1
ATOM 10258 N N . ALA E 1 57 ? -13.703 26.633 40.366 1.00 20.74 68 ALA E N 1
ATOM 10259 C CA . ALA E 1 57 ? -12.442 25.989 40.687 1.00 22.15 68 ALA E CA 1
ATOM 10260 C C . ALA E 1 57 ? -11.471 26.022 39.501 1.00 21.65 68 ALA E C 1
ATOM 10261 O O . ALA E 1 57 ? -10.285 26.288 39.686 1.00 23.20 68 ALA E O 1
ATOM 10263 N N . ARG E 1 58 ? -11.955 25.763 38.278 1.00 21.29 69 ARG E N 1
ATOM 10264 C CA . ARG E 1 58 ? -11.036 25.746 37.135 1.00 22.22 69 ARG E CA 1
ATOM 10265 C C . ARG E 1 58 ? -10.355 27.104 36.968 1.00 25.17 69 ARG E C 1
ATOM 10266 O O . ARG E 1 58 ? -9.129 27.185 36.753 1.00 23.53 69 ARG E O 1
ATOM 10274 N N A MET E 1 59 ? -11.132 28.185 37.071 0.56 24.55 70 MET E N 1
ATOM 10275 N N B MET E 1 59 ? -11.125 28.186 37.097 0.44 24.65 70 MET E N 1
ATOM 10276 C CA A MET E 1 59 ? -10.578 29.523 36.892 0.56 26.08 70 MET E CA 1
ATOM 10277 C CA B MET E 1 59 ? -10.576 29.518 36.877 0.44 25.99 70 MET E CA 1
ATOM 10278 C C A MET E 1 59 ? -9.541 29.844 37.960 0.56 24.12 70 MET E C 1
ATOM 10279 C C B MET E 1 59 ? -9.573 29.902 37.961 0.44 24.05 70 MET E C 1
ATOM 10280 O O A MET E 1 59 ? -8.438 30.307 37.652 0.56 22.41 70 MET E O 1
ATOM 10281 O O B MET E 1 59 ? -8.508 30.449 37.658 0.44 22.55 70 MET E O 1
ATOM 10290 N N . GLU E 1 60 ? -9.888 29.633 39.234 1.00 21.53 71 GLU E N 1
ATOM 10291 C CA . GLU E 1 60 ? -8.980 30.065 40.295 1.00 20.60 71 GLU E CA 1
ATOM 10292 C C . GLU E 1 60 ? -7.715 29.216 40.314 1.00 20.47 71 GLU E C 1
ATOM 10293 O O . GLU E 1 60 ? -6.624 29.717 40.597 1.00 24.57 71 GLU E O 1
ATOM 10299 N N . ALA E 1 61 ? -7.841 27.915 40.074 1.00 22.14 72 ALA E N 1
ATOM 10300 C CA . ALA E 1 61 ? -6.657 27.063 40.040 1.00 23.03 72 ALA E CA 1
ATOM 10301 C C . ALA E 1 61 ? -5.712 27.491 38.923 1.00 21.96 72 ALA E C 1
ATOM 10302 O O . ALA E 1 61 ? -4.484 27.415 39.075 1.00 22.76 72 ALA E O 1
ATOM 10304 N N . ALA E 1 62 ? -6.272 27.953 37.802 1.00 21.21 73 ALA E N 1
ATOM 10305 C CA . ALA E 1 62 ? -5.441 28.429 36.694 1.00 23.64 73 ALA E CA 1
ATOM 10306 C C . ALA E 1 62 ? -4.654 29.676 37.095 1.00 24.73 73 ALA E C 1
ATOM 10307 O O . ALA E 1 62 ? -3.458 29.784 36.799 1.00 23.13 73 ALA E O 1
ATOM 10309 N N . LYS E 1 63 ? -5.316 30.644 37.747 1.00 23.59 74 LYS E N 1
ATOM 10310 C CA . LYS E 1 63 ? -4.605 31.783 38.334 1.00 24.49 74 LYS E CA 1
ATOM 10311 C C . LYS E 1 63 ? -3.503 31.325 39.291 1.00 23.68 74 LYS E C 1
ATOM 10312 O O . LYS E 1 63 ? -2.368 31.825 39.237 1.00 23.91 74 LYS E O 1
ATOM 10318 N N . ASP E 1 64 ? -3.833 30.394 40.191 1.00 22.01 75 ASP E N 1
ATOM 10319 C CA . ASP E 1 64 ? -2.880 29.939 41.209 1.00 23.05 75 ASP E CA 1
ATOM 10320 C C . ASP E 1 64 ? -1.640 29.310 40.589 1.00 23.93 75 ASP E C 1
ATOM 10321 O O . ASP E 1 64 ? -0.527 29.511 41.086 1.00 24.07 75 ASP E O 1
ATOM 10326 N N . GLU E 1 65 ? -1.813 28.440 39.583 1.00 23.66 76 GLU E N 1
ATOM 10327 C CA . GLU E 1 65 ? -0.631 27.740 39.073 1.00 23.23 76 GLU E CA 1
ATOM 10328 C C . GLU E 1 65 ? 0.382 28.733 38.517 1.00 22.79 76 GLU E C 1
ATOM 10329 O O . GLU E 1 65 ? 1.594 28.543 38.673 1.00 26.29 76 GLU E O 1
ATOM 10335 N N . ARG E 1 66 ? -0.093 29.810 37.880 1.00 21.35 77 ARG E N 1
ATOM 10336 C CA . ARG E 1 66 ? 0.828 30.793 37.306 1.00 22.77 77 ARG E CA 1
ATOM 10337 C C . ARG E 1 66 ? 1.522 31.576 38.410 1.00 25.84 77 ARG E C 1
ATOM 10338 O O . ARG E 1 66 ? 2.736 31.813 38.354 1.00 25.03 77 ARG E O 1
ATOM 10346 N N . GLN E 1 67 ? 0.753 31.973 39.422 1.00 24.14 78 GLN E N 1
ATOM 10347 C CA . GLN E 1 67 ? 1.292 32.738 40.538 1.00 21.98 78 GLN E CA 1
ATOM 10348 C C . GLN E 1 67 ? 2.342 31.933 41.297 1.00 21.42 78 GLN E C 1
ATOM 10349 O O . GLN E 1 67 ? 3.442 32.429 41.555 1.00 21.93 78 GLN E O 1
ATOM 10355 N N . PHE E 1 68 ? 2.037 30.670 41.632 1.00 21.64 79 PHE E N 1
ATOM 10356 C CA . PHE E 1 68 ? 2.971 29.894 42.442 1.00 23.20 79 PHE E CA 1
ATOM 10357 C C . PHE E 1 68 ? 4.165 29.404 41.637 1.00 24.96 79 PHE E C 1
ATOM 10358 O O . PHE E 1 68 ? 5.252 29.227 42.206 1.00 24.15 79 PHE E O 1
ATOM 10366 N N . GLY E 1 69 ? 3.995 29.164 40.334 1.00 25.05 80 GLY E N 1
ATOM 10367 C CA . GLY E 1 69 ? 5.160 28.971 39.481 1.00 25.21 80 GLY E CA 1
ATOM 10368 C C . GLY E 1 69 ? 6.131 30.132 39.559 1.00 26.90 80 GLY E C 1
ATOM 10369 O O . GLY E 1 69 ? 7.317 29.950 39.842 1.00 27.84 80 GLY E O 1
ATOM 10370 N N . THR E 1 70 ? 5.628 31.347 39.340 1.00 24.16 81 THR E N 1
ATOM 10371 C CA . THR E 1 70 ? 6.462 32.541 39.416 1.00 24.96 81 THR E CA 1
ATOM 10372 C C . THR E 1 70 ? 7.180 32.646 40.756 1.00 26.66 81 THR E C 1
ATOM 10373 O O . THR E 1 70 ? 8.380 32.933 40.802 1.00 23.84 81 THR E O 1
ATOM 10377 N N . LEU E 1 71 ? 6.460 32.418 41.866 1.00 21.95 82 LEU E N 1
ATOM 10378 C CA . LEU E 1 71 ? 7.090 32.594 43.180 1.00 21.07 82 LEU E CA 1
ATOM 10379 C C . LEU E 1 71 ? 8.100 31.495 43.475 1.00 24.51 82 LEU E C 1
ATOM 10380 O O . LEU E 1 71 ? 9.236 31.767 43.886 1.00 24.91 82 LEU E O 1
ATOM 10385 N N . LEU E 1 72 ? 7.682 30.240 43.326 1.00 22.59 83 LEU E N 1
ATOM 10386 C CA . LEU E 1 72 ? 8.461 29.123 43.837 1.00 27.17 83 LEU E CA 1
ATOM 10387 C C . LEU E 1 72 ? 9.570 28.717 42.891 1.00 24.50 83 LEU E C 1
ATOM 10388 O O . LEU E 1 72 ? 10.572 28.128 43.325 1.00 23.80 83 LEU E O 1
ATOM 10393 N N . ASP E 1 73 ? 9.416 29.042 41.618 1.00 25.73 84 ASP E N 1
ATOM 10394 C CA . ASP E 1 73 ? 10.408 28.675 40.627 1.00 24.80 84 ASP E CA 1
ATOM 10395 C C . ASP E 1 73 ? 11.217 29.905 40.249 1.00 23.03 84 ASP E C 1
ATOM 10396 O O . ASP E 1 73 ? 12.297 30.121 40.808 1.00 27.47 84 ASP E O 1
ATOM 10401 N N . GLY E 1 74 ? 10.672 30.747 39.365 1.00 24.86 85 GLY E N 1
ATOM 10402 C CA . GLY E 1 74 ? 11.408 31.872 38.801 1.00 24.91 85 GLY E CA 1
ATOM 10403 C C . GLY E 1 74 ? 11.966 32.880 39.802 1.00 28.85 85 GLY E C 1
ATOM 10404 O O . GLY E 1 74 ? 13.177 33.145 39.805 1.00 25.17 85 GLY E O 1
ATOM 10405 N N . LEU E 1 75 ? 11.108 33.465 40.656 1.00 23.67 86 LEU E N 1
ATOM 10406 C CA . LEU E 1 75 ? 11.612 34.525 41.527 1.00 23.57 86 LEU E CA 1
ATOM 10407 C C . LEU E 1 75 ? 12.578 33.983 42.564 1.00 23.66 86 LEU E C 1
ATOM 10408 O O . LEU E 1 75 ? 13.514 34.694 42.951 1.00 25.46 86 LEU E O 1
ATOM 10413 N N . THR E 1 76 ? 12.373 32.741 43.034 1.00 24.20 87 THR E N 1
ATOM 10414 C CA . THR E 1 76 ? 13.312 32.160 43.989 1.00 23.73 87 THR E CA 1
ATOM 10415 C C . THR E 1 76 ? 14.673 31.937 43.341 1.00 23.96 87 THR E C 1
ATOM 10416 O O . THR E 1 76 ? 15.712 32.233 43.939 1.00 23.00 87 THR E O 1
ATOM 10420 N N . ARG E 1 77 ? 14.694 31.413 42.112 1.00 24.94 88 ARG E N 1
ATOM 10421 C CA . ARG E 1 77 ? 15.972 31.237 41.423 1.00 23.85 88 ARG E CA 1
ATOM 10422 C C . ARG E 1 77 ? 16.695 32.567 41.241 1.00 22.62 88 ARG E C 1
ATOM 10423 O O . ARG E 1 77 ? 17.934 32.608 41.261 1.00 26.53 88 ARG E O 1
ATOM 10431 N N . LEU E 1 78 ? 15.950 33.668 41.064 1.00 22.06 89 LEU E N 1
ATOM 10432 C CA . LEU E 1 78 ? 16.560 34.994 40.948 1.00 25.82 89 LEU E CA 1
ATOM 10433 C C . LEU E 1 78 ? 16.999 35.573 42.285 1.00 29.05 89 LEU E C 1
ATOM 10434 O O . LEU E 1 78 ? 17.693 36.602 42.302 1.00 27.43 89 LEU E O 1
ATOM 10439 N N . GLY E 1 79 ? 16.601 34.958 43.395 1.00 24.54 90 GLY E N 1
ATOM 10440 C CA . GLY E 1 79 ? 16.893 35.548 44.694 1.00 24.64 90 GLY E CA 1
ATOM 10441 C C . GLY E 1 79 ? 16.098 36.813 44.963 1.00 24.45 90 GLY E C 1
ATOM 10442 O O . GLY E 1 79 ? 16.542 37.672 45.744 1.00 25.98 90 GLY E O 1
ATOM 10443 N N . ALA E 1 80 ? 14.901 36.929 44.376 1.00 21.34 91 ALA E N 1
ATOM 10444 C CA . ALA E 1 80 ? 14.183 38.200 44.420 1.00 21.61 91 ALA E CA 1
ATOM 10445 C C . ALA E 1 80 ? 13.743 38.573 45.833 1.00 24.91 91 ALA E C 1
ATOM 10446 O O . ALA E 1 80 ? 13.538 39.763 46.116 1.00 25.84 91 ALA E O 1
ATOM 10448 N N . GLY E 1 81 ? 13.561 37.585 46.714 1.00 24.60 92 GLY E N 1
ATOM 10449 C CA . GLY E 1 81 ? 12.988 37.856 48.023 1.00 25.31 92 GLY E CA 1
ATOM 10450 C C . GLY E 1 81 ? 13.860 38.712 48.916 1.00 27.07 92 GLY E C 1
ATOM 10451 O O . GLY E 1 81 ? 13.369 39.238 49.928 1.00 28.21 92 GLY E O 1
ATOM 10452 N N . ASN E 1 82 ? 15.150 38.829 48.600 1.00 22.17 93 ASN E N 1
ATOM 10453 C CA . ASN E 1 82 ? 16.047 39.702 49.349 1.00 22.59 93 ASN E CA 1
ATOM 10454 C C . ASN E 1 82 ? 16.587 40.845 48.493 1.00 27.40 93 ASN E C 1
ATOM 10455 O O . ASN E 1 82 ? 17.607 41.452 48.831 1.00 27.79 93 ASN E O 1
ATOM 10460 N N . LYS E 1 83 ? 15.923 41.150 47.387 1.00 21.69 94 LYS E N 1
ATOM 10461 C CA . LYS E 1 83 ? 16.302 42.266 46.526 1.00 23.36 94 LYS E CA 1
ATOM 10462 C C . LYS E 1 83 ? 15.400 43.464 46.744 1.00 24.40 94 LYS E C 1
ATOM 10463 O O . LYS E 1 83 ? 15.299 44.327 45.865 1.00 22.10 94 LYS E O 1
ATOM 10469 N N . VAL E 1 84 ? 14.742 43.518 47.903 1.00 22.63 95 VAL E N 1
ATOM 10470 C CA . VAL E 1 84 ? 13.759 44.546 48.238 1.00 24.81 95 VAL E CA 1
ATOM 10471 C C . VAL E 1 84 ? 14.441 45.591 49.119 1.00 22.76 95 VAL E C 1
ATOM 10472 O O . VAL E 1 84 ? 15.227 45.250 50.008 1.00 24.93 95 VAL E O 1
ATOM 10476 N N . HIS E 1 85 ? 14.161 46.863 48.870 1.00 21.76 96 HIS E N 1
ATOM 10477 C CA . HIS E 1 85 ? 14.636 47.885 49.787 1.00 20.34 96 HIS E CA 1
ATOM 10478 C C . HIS E 1 85 ? 14.107 47.590 51.191 1.00 20.27 96 HIS E C 1
ATOM 10479 O O . HIS E 1 85 ? 12.926 47.252 51.336 1.00 21.22 96 HIS E O 1
ATOM 10486 N N . PRO E 1 86 ? 14.949 47.671 52.229 1.00 20.28 97 PRO E N 1
ATOM 10487 C CA . PRO E 1 86 ? 14.484 47.338 53.582 1.00 23.00 97 PRO E CA 1
ATOM 10488 C C . PRO E 1 86 ? 13.234 48.094 53.973 1.00 21.36 97 PRO E C 1
ATOM 10489 O O . PRO E 1 86 ? 12.375 47.515 54.643 1.00 23.30 97 PRO E O 1
ATOM 10493 N N . ARG E 1 87 ? 13.091 49.364 53.592 1.00 22.21 98 ARG E N 1
ATOM 10494 C CA . ARG E 1 87 ? 11.884 50.069 54.037 1.00 24.60 98 ARG E CA 1
ATOM 10495 C C . ARG E 1 87 ? 10.642 49.367 53.526 1.00 24.71 98 ARG E C 1
ATOM 10496 O O . ARG E 1 87 ? 9.645 49.223 54.253 1.00 23.30 98 ARG E O 1
ATOM 10504 N N . TRP E 1 88 ? 10.679 48.945 52.256 1.00 21.53 99 TRP E N 1
ATOM 10505 C CA . TRP E 1 88 ? 9.515 48.315 51.653 1.00 20.15 99 TRP E CA 1
ATOM 10506 C C . TRP E 1 88 ? 9.294 46.908 52.213 1.00 20.04 99 TRP E C 1
ATOM 10507 O O . TRP E 1 88 ? 8.147 46.489 52.412 1.00 22.42 99 TRP E O 1
ATOM 10518 N N . GLY E 1 89 ? 10.367 46.149 52.450 1.00 21.46 100 GLY E N 1
ATOM 10519 C CA . GLY E 1 89 ? 10.184 44.823 53.017 1.00 20.49 100 GLY E CA 1
ATOM 10520 C C . GLY E 1 89 ? 9.553 44.902 54.403 1.00 19.48 100 GLY E C 1
ATOM 10521 O O . GLY E 1 89 ? 8.796 44.019 54.792 1.00 20.65 100 GLY E O 1
ATOM 10522 N N . GLU E 1 90 ? 9.860 45.968 55.146 1.00 19.08 101 GLU E N 1
ATOM 10523 C CA . GLU E 1 90 ? 9.233 46.199 56.449 1.00 22.42 101 GLU E CA 1
ATOM 10524 C C . GLU E 1 90 ? 7.782 46.623 56.274 1.00 21.70 101 GLU E C 1
ATOM 10525 O O . GLU E 1 90 ? 6.893 46.153 56.991 1.00 22.70 101 GLU E O 1
ATOM 10531 N N . THR E 1 91 ? 7.530 47.482 55.287 1.00 23.03 102 THR E N 1
ATOM 10532 C CA . THR E 1 91 ? 6.167 47.907 54.978 1.00 23.60 102 THR E CA 1
ATOM 10533 C C . THR E 1 91 ? 5.253 46.721 54.682 1.00 21.80 102 THR E C 1
ATOM 10534 O O . THR E 1 91 ? 4.095 46.690 55.137 1.00 19.99 102 THR E O 1
ATOM 10538 N N . MET E 1 92 ? 5.760 45.716 53.963 1.00 19.60 103 MET E N 1
ATOM 10539 C CA . MET E 1 92 ? 4.921 44.582 53.607 1.00 20.42 103 MET E CA 1
ATOM 10540 C C . MET E 1 92 ? 4.610 43.685 54.797 1.00 20.40 103 MET E C 1
ATOM 10541 O O . MET E 1 92 ? 3.638 42.936 54.726 1.00 22.64 103 MET E O 1
ATOM 10546 N N . LYS E 1 93 ? 5.381 43.742 55.891 1.00 23.76 104 LYS E N 1
ATOM 10547 C CA . LYS E 1 93 ? 4.919 43.060 57.104 1.00 21.76 104 LYS E CA 1
ATOM 10548 C C . LYS E 1 93 ? 3.538 43.570 57.493 1.00 23.28 104 LYS E C 1
ATOM 10549 O O . LYS E 1 93 ? 2.649 42.788 57.865 1.00 23.20 104 LYS E O 1
ATOM 10555 N N . VAL E 1 94 ? 3.355 44.887 57.403 1.00 20.49 105 VAL E N 1
ATOM 10556 C CA . VAL E 1 94 ? 2.117 45.533 57.819 1.00 21.67 105 VAL E CA 1
ATOM 10557 C C . VAL E 1 94 ? 1.042 45.411 56.751 1.00 22.77 105 VAL E C 1
ATOM 10558 O O . VAL E 1 94 ? -0.091 45.002 57.047 1.00 21.86 105 VAL E O 1
ATOM 10562 N N . ILE E 1 95 ? 1.358 45.800 55.501 1.00 22.10 106 ILE E N 1
ATOM 10563 C CA . ILE E 1 95 ? 0.324 45.840 54.474 1.00 22.38 106 ILE E CA 1
ATOM 10564 C C . ILE E 1 95 ? -0.277 44.457 54.282 1.00 23.82 106 ILE E C 1
ATOM 10565 O O . ILE E 1 95 ? -1.503 44.290 54.240 1.00 23.01 106 ILE E O 1
ATOM 10570 N N . SER E 1 96 ? 0.574 43.436 54.174 1.00 21.86 107 SER E N 1
ATOM 10571 C CA . SER E 1 96 ? 0.020 42.118 53.891 1.00 22.30 107 SER E CA 1
ATOM 10572 C C . SER E 1 96 ? -0.740 41.543 55.092 1.00 21.69 107 SER E C 1
ATOM 10573 O O . SER E 1 96 ? -1.813 40.950 54.927 1.00 22.35 107 SER E O 1
ATOM 10576 N N . ASN E 1 97 ? -0.213 41.687 56.301 1.00 20.10 108 ASN E N 1
ATOM 10577 C CA . ASN E 1 97 ? -0.941 41.074 57.414 1.00 22.36 108 ASN E CA 1
ATOM 10578 C C . ASN E 1 97 ? -2.211 41.849 57.754 1.00 22.76 108 ASN E C 1
ATOM 10579 O O . ASN E 1 97 ? -3.220 41.250 58.139 1.00 25.30 108 ASN E O 1
ATOM 10584 N N . PHE E 1 98 ? -2.177 43.177 57.647 1.00 23.17 109 PHE E N 1
ATOM 10585 C CA . PHE E 1 98 ? -3.379 43.959 57.905 1.00 22.24 109 PHE E CA 1
ATOM 10586 C C . PHE E 1 98 ? -4.420 43.712 56.809 1.00 25.78 109 PHE E C 1
ATOM 10587 O O . PHE E 1 98 ? -5.613 43.549 57.099 1.00 23.71 109 PHE E O 1
ATOM 10595 N N . LEU E 1 99 ? -3.996 43.667 55.532 1.00 22.50 110 LEU E N 1
ATOM 10596 C CA . LEU E 1 99 ? -4.943 43.287 54.494 1.00 20.44 110 LEU E CA 1
ATOM 10597 C C . LEU E 1 99 ? -5.539 41.912 54.784 1.00 22.58 110 LEU E C 1
ATOM 10598 O O . LEU E 1 99 ? -6.734 41.682 54.559 1.00 23.36 110 LEU E O 1
ATOM 10603 N N . GLU E 1 100 ? -4.714 40.985 55.288 1.00 22.05 111 GLU E N 1
ATOM 10604 C CA . GLU E 1 100 ? -5.185 39.632 55.564 1.00 22.57 111 GLU E CA 1
ATOM 10605 C C . GLU E 1 100 ? -6.429 39.633 56.448 1.00 23.18 111 GLU E C 1
ATOM 10606 O O . GLU E 1 100 ? -7.371 38.864 56.205 1.00 24.70 111 GLU E O 1
ATOM 10612 N N . VAL E 1 101 ? -6.466 40.495 57.474 1.00 22.83 112 VAL E N 1
ATOM 10613 C CA . VAL E 1 101 ? -7.639 40.475 58.339 1.00 22.67 112 VAL E CA 1
ATOM 10614 C C . VAL E 1 101 ? -8.825 41.114 57.640 1.00 22.76 112 VAL E C 1
ATOM 10615 O O . VAL E 1 101 ? -9.977 40.786 57.940 1.00 24.02 112 VAL E O 1
ATOM 10619 N N . GLY E 1 102 ? -8.577 42.024 56.697 1.00 24.32 113 GLY E N 1
ATOM 10620 C CA . GLY E 1 102 ? -9.672 42.552 55.908 1.00 25.49 113 GLY E CA 1
ATOM 10621 C C . GLY E 1 102 ? -10.271 41.489 55.017 1.00 25.81 113 GLY E C 1
ATOM 10622 O O . GLY E 1 102 ? -11.492 41.315 54.971 1.00 25.45 113 GLY E O 1
ATOM 10623 N N . GLU E 1 103 ? -9.414 40.757 54.299 1.00 24.83 114 GLU E N 1
ATOM 10624 C CA . GLU E 1 103 ? -9.886 39.621 53.517 1.00 26.06 114 GLU E CA 1
ATOM 10625 C C . GLU E 1 103 ? -10.648 38.640 54.399 1.00 24.39 114 GLU E C 1
ATOM 10626 O O . GLU E 1 103 ? -11.703 38.118 54.005 1.00 22.32 114 GLU E O 1
ATOM 10632 N N . TYR E 1 104 ? -10.121 38.372 55.592 1.00 23.47 115 TYR E N 1
ATOM 10633 C CA . TYR E 1 104 ? -10.742 37.374 56.455 1.00 21.86 115 TYR E CA 1
ATOM 10634 C C . TYR E 1 104 ? -12.149 37.810 56.878 1.00 23.44 115 TYR E C 1
ATOM 10635 O O . TYR E 1 104 ? -13.107 37.022 56.808 1.00 22.51 115 TYR E O 1
ATOM 10644 N N . ASN E 1 105 ? -12.291 39.068 57.313 1.00 21.69 116 ASN E N 1
ATOM 10645 C CA . ASN E 1 105 ? -13.624 39.598 57.620 1.00 23.10 116 ASN E CA 1
ATOM 10646 C C . ASN E 1 105 ? -14.523 39.634 56.385 1.00 23.33 116 ASN E C 1
ATOM 10647 O O . ASN E 1 105 ? -15.741 39.459 56.501 1.00 24.25 116 ASN E O 1
ATOM 10652 N N . ALA E 1 106 ? -13.951 39.877 55.195 1.00 22.92 117 ALA E N 1
ATOM 10653 C CA . ALA E 1 106 ? -14.773 39.862 53.985 1.00 21.15 117 ALA E CA 1
ATOM 10654 C C . ALA E 1 106 ? -15.399 38.494 53.756 1.00 22.01 117 ALA E C 1
ATOM 10655 O O . ALA E 1 106 ? -16.471 38.400 53.142 1.00 24.28 117 ALA E O 1
ATOM 10657 N N . ILE E 1 107 ? -14.746 37.414 54.209 1.00 20.76 118 ILE E N 1
ATOM 10658 C CA . ILE E 1 107 ? -15.384 36.098 54.125 1.00 22.62 118 ILE E CA 1
ATOM 10659 C C . ILE E 1 107 ? -16.715 36.134 54.857 1.00 24.49 118 ILE E C 1
ATOM 10660 O O . ILE E 1 107 ? -17.764 35.746 54.319 1.00 22.93 118 ILE E O 1
ATOM 10665 N N . ALA E 1 108 ? -16.669 36.593 56.118 1.00 25.93 119 ALA E N 1
ATOM 10666 C CA . ALA E 1 108 ? -17.848 36.632 56.971 1.00 24.15 119 ALA E CA 1
ATOM 10667 C C . ALA E 1 108 ? -18.885 37.625 56.457 1.00 24.69 119 ALA E C 1
ATOM 10668 O O . ALA E 1 108 ? -20.083 37.331 56.497 1.00 25.86 119 ALA E O 1
ATOM 10670 N N . ALA E 1 109 ? -18.452 38.814 56.017 1.00 23.36 120 ALA E N 1
ATOM 10671 C CA . ALA E 1 109 ? -19.394 39.763 55.425 1.00 23.08 120 ALA E CA 1
ATOM 10672 C C . ALA E 1 109 ? -20.059 39.173 54.195 1.00 27.25 120 ALA E C 1
ATOM 10673 O O . ALA E 1 109 ? -21.277 39.318 54.002 1.00 26.90 120 ALA E O 1
ATOM 10675 N N . SER E 1 110 ? -19.271 38.521 53.332 1.00 25.61 121 SER E N 1
ATOM 10676 C CA . SER E 1 110 ? -19.871 37.916 52.152 1.00 24.69 121 SER E CA 1
ATOM 10677 C C . SER E 1 110 ? -20.863 36.823 52.531 1.00 23.40 121 SER E C 1
ATOM 10678 O O . SER E 1 110 ? -21.861 36.615 51.825 1.00 23.84 121 SER E O 1
ATOM 10681 N N . ALA E 1 111 ? -20.609 36.105 53.630 1.00 22.67 122 ALA E N 1
ATOM 10682 C CA . ALA E 1 111 ? -21.574 35.098 54.059 1.00 23.16 122 ALA E CA 1
ATOM 10683 C C . ALA E 1 111 ? -22.869 35.741 54.545 1.00 26.41 122 ALA E C 1
ATOM 10684 O O . ALA E 1 111 ? -23.939 35.155 54.370 1.00 25.08 122 ALA E O 1
ATOM 10686 N N . MET E 1 112 ? -22.797 36.939 55.147 1.00 29.42 123 MET E N 1
ATOM 10687 C CA . MET E 1 112 ? -24.025 37.667 55.488 1.00 29.57 123 MET E CA 1
ATOM 10688 C C . MET E 1 112 ? -24.802 38.084 54.244 1.00 28.07 123 MET E C 1
ATOM 10689 O O . MET E 1 112 ? -26.038 38.078 54.246 1.00 29.09 123 MET E O 1
ATOM 10694 N N . LEU E 1 113 ? -24.097 38.499 53.190 1.00 26.95 124 LEU E N 1
ATOM 10695 C CA . LEU E 1 113 ? -24.754 38.827 51.932 1.00 26.00 124 LEU E CA 1
ATOM 10696 C C . LEU E 1 113 ? -25.382 37.594 51.303 1.00 31.50 124 LEU E C 1
ATOM 10697 O O . LEU E 1 113 ? -26.493 37.656 50.753 1.00 28.66 124 LEU E O 1
ATOM 10702 N N . TRP E 1 114 ? -24.675 36.465 51.367 1.00 26.53 125 TRP E N 1
ATOM 10703 C CA . TRP E 1 114 ? -25.231 35.186 50.953 1.00 23.19 125 TRP E CA 1
ATOM 10704 C C . TRP E 1 114 ? -26.509 34.870 51.727 1.00 25.23 125 TRP E C 1
ATOM 10705 O O . TRP E 1 114 ? -27.536 34.520 51.136 1.00 26.40 125 TRP E O 1
ATOM 10716 N N . ASP E 1 115 ? -26.459 35.003 53.063 1.00 22.73 126 ASP E N 1
ATOM 10717 C CA . ASP E 1 115 ? -27.641 34.721 53.879 1.00 26.05 126 ASP E CA 1
ATOM 10718 C C . ASP E 1 115 ? -28.797 35.657 53.532 1.00 26.37 126 ASP E C 1
ATOM 10719 O O . ASP E 1 115 ? -29.958 35.230 53.475 1.00 28.77 126 ASP E O 1
ATOM 10724 N N . SER E 1 116 ? -28.509 36.939 53.312 1.00 24.91 127 SER E N 1
ATOM 10725 C CA . SER E 1 116 ? -29.589 37.897 53.119 1.00 27.46 127 SER E CA 1
ATOM 10726 C C . SER E 1 116 ? -30.062 37.988 51.677 1.00 31.41 127 SER E C 1
ATOM 10727 O O . SER E 1 116 ? -31.092 38.627 51.422 1.00 32.12 127 SER E O 1
ATOM 10730 N N . ALA E 1 117 ? -29.353 37.368 50.736 1.00 28.29 128 ALA E N 1
ATOM 10731 C CA . ALA E 1 117 ? -29.831 37.327 49.366 1.00 29.86 128 ALA E CA 1
ATOM 10732 C C . ALA E 1 117 ? -31.114 36.506 49.299 1.00 33.47 128 ALA E C 1
ATOM 10733 O O . ALA E 1 117 ? -31.301 35.549 50.048 1.00 33.34 128 ALA E O 1
ATOM 10735 N N . THR E 1 118 ? -32.013 36.899 48.394 1.00 34.89 129 THR E N 1
ATOM 10736 C CA . THR E 1 118 ? -33.259 36.175 48.198 1.00 39.23 129 THR E CA 1
ATOM 10737 C C . THR E 1 118 ? -33.315 35.420 46.876 1.00 38.30 129 THR E C 1
ATOM 10738 O O . THR E 1 118 ? -34.162 34.541 46.722 1.00 46.26 129 THR E O 1
ATOM 10742 N N . ALA E 1 119 ? -32.444 35.723 45.932 1.00 33.99 130 ALA E N 1
ATOM 10743 C CA . ALA E 1 119 ? -32.420 35.023 44.657 1.00 33.51 130 ALA E CA 1
ATOM 10744 C C . ALA E 1 119 ? -31.322 33.969 44.683 1.00 32.07 130 ALA E C 1
ATOM 10745 O O . ALA E 1 119 ? -30.208 34.244 45.138 1.00 31.86 130 ALA E O 1
ATOM 10747 N N . ALA E 1 120 ? -31.640 32.770 44.182 1.00 29.38 131 ALA E N 1
ATOM 10748 C CA . ALA E 1 120 ? -30.646 31.702 44.115 1.00 30.06 131 ALA E CA 1
ATOM 10749 C C . ALA E 1 120 ? -29.412 32.119 43.318 1.00 30.91 131 ALA E C 1
ATOM 10750 O O . ALA E 1 120 ? -28.291 31.724 43.652 1.00 31.32 131 ALA E O 1
ATOM 10752 N N . GLU E 1 121 ? -29.584 32.915 42.260 1.00 29.63 132 GLU E N 1
ATOM 10753 C CA . GLU E 1 121 ? -28.410 33.361 41.515 1.00 28.53 132 GLU E CA 1
ATOM 10754 C C . GLU E 1 121 ? -27.498 34.226 42.378 1.00 30.78 132 GLU E C 1
ATOM 10755 O O . GLU E 1 121 ? -26.268 34.141 42.271 1.00 33.91 132 GLU E O 1
ATOM 10761 N N . GLN E 1 122 ? -28.075 35.084 43.218 1.00 28.56 133 GLN E N 1
ATOM 10762 C CA . GLN E 1 122 ? -27.237 35.911 44.082 1.00 32.45 133 GLN E CA 1
ATOM 10763 C C . GLN E 1 122 ? -26.600 35.088 45.200 1.00 32.13 133 GLN E C 1
ATOM 10764 O O . GLN E 1 122 ? -25.462 35.361 45.603 1.00 31.79 133 GLN E O 1
ATOM 10770 N N . LYS E 1 123 ? -27.322 34.096 45.737 1.00 29.61 134 LYS E N 1
ATOM 10771 C CA . LYS E 1 123 ? -26.708 33.215 46.733 1.00 29.51 134 LYS E CA 1
ATOM 10772 C C . LYS E 1 123 ? -25.514 32.473 46.140 1.00 33.69 134 LYS E C 1
ATOM 10773 O O . LYS E 1 123 ? -24.478 32.303 46.802 1.00 33.91 134 LYS E O 1
ATOM 10779 N N . ASN E 1 124 ? -25.651 32.022 44.896 1.00 33.56 135 ASN E N 1
ATOM 10780 C CA . ASN E 1 124 ? -24.559 31.352 44.204 1.00 34.31 135 ASN E CA 1
ATOM 10781 C C . ASN E 1 124 ? -23.377 32.289 44.032 1.00 34.43 135 ASN E C 1
ATOM 10782 O O . ASN E 1 124 ? -22.224 31.915 44.289 1.00 36.93 135 ASN E O 1
ATOM 10787 N N . GLY E 1 125 ? -23.652 33.522 43.606 1.00 34.86 136 GLY E N 1
ATOM 10788 C CA . GLY E 1 125 ? -22.580 34.482 43.408 1.00 33.30 136 GLY E CA 1
ATOM 10789 C C . GLY E 1 125 ? -21.873 34.835 44.701 1.00 31.95 136 GLY E C 1
ATOM 10790 O O . GLY E 1 125 ? -20.655 35.031 44.723 1.00 28.97 136 GLY E O 1
ATOM 10791 N N . TYR E 1 126 ? -22.629 34.945 45.797 1.00 27.64 137 TYR E N 1
ATOM 10792 C CA . TYR E 1 126 ? -21.986 35.309 47.060 1.00 24.78 137 TYR E CA 1
ATOM 10793 C C . TYR E 1 126 ? -21.156 34.163 47.621 1.00 25.99 137 TYR E C 1
ATOM 10794 O O . TYR E 1 126 ? -20.141 34.416 48.287 1.00 26.94 137 TYR E O 1
ATOM 10803 N N . LEU E 1 127 ? -21.528 32.904 47.343 1.00 26.52 138 LEU E N 1
ATOM 10804 C CA . LEU E 1 127 ? -20.662 31.805 47.756 1.00 29.45 138 LEU E CA 1
ATOM 10805 C C . LEU E 1 127 ? -19.316 31.880 47.037 1.00 27.45 138 LEU E C 1
ATOM 10806 O O . LEU E 1 127 ? -18.266 31.710 47.659 1.00 25.25 138 LEU E O 1
ATOM 10811 N N . ALA E 1 128 ? -19.334 32.123 45.718 1.00 29.90 139 ALA E N 1
ATOM 10812 C CA . ALA E 1 128 ? -18.082 32.326 44.993 1.00 27.42 139 ALA E CA 1
ATOM 10813 C C . ALA E 1 128 ? -17.257 33.434 45.640 1.00 27.06 139 ALA E C 1
ATOM 10814 O O . ALA E 1 128 ? -16.042 33.300 45.807 1.00 25.86 139 ALA E O 1
ATOM 10816 N N . GLN E 1 129 ? -17.910 34.522 46.057 1.00 24.65 140 GLN E N 1
ATOM 10817 C CA . GLN E 1 129 ? -17.187 35.603 46.706 1.00 24.36 140 GLN E CA 1
ATOM 10818 C C . GLN E 1 129 ? -16.638 35.171 48.072 1.00 25.54 140 GLN E C 1
ATOM 10819 O O . GLN E 1 129 ? -15.493 35.494 48.415 1.00 23.95 140 GLN E O 1
ATOM 10825 N N . VAL E 1 130 ? -17.445 34.444 48.860 1.00 23.02 141 VAL E N 1
ATOM 10826 C CA . VAL E 1 130 ? -16.970 33.870 50.130 1.00 23.93 141 VAL E CA 1
ATOM 10827 C C . VAL E 1 130 ? -15.684 33.077 49.908 1.00 23.92 141 VAL E C 1
ATOM 10828 O O . VAL E 1 130 ? -14.690 33.243 50.624 1.00 21.48 141 VAL E O 1
ATOM 10832 N N . LEU E 1 131 ? -15.692 32.214 48.892 1.00 22.94 142 LEU E N 1
ATOM 10833 C CA . LEU E 1 131 ? -14.507 31.426 48.538 1.00 24.97 142 LEU E CA 1
ATOM 10834 C C . LEU E 1 131 ? -13.330 32.305 48.124 1.00 21.78 142 LEU E C 1
ATOM 10835 O O . LEU E 1 131 ? -12.180 32.029 48.495 1.00 22.74 142 LEU E O 1
ATOM 10840 N N . ASP E 1 132 ? -13.589 33.356 47.338 1.00 22.49 143 ASP E N 1
ATOM 10841 C CA . ASP E 1 132 ? -12.519 34.270 46.934 1.00 23.36 143 ASP E CA 1
ATOM 10842 C C . ASP E 1 132 ? -11.845 34.906 48.148 1.00 21.81 143 ASP E C 1
ATOM 10843 O O . ASP E 1 132 ? -10.620 35.087 48.175 1.00 22.05 143 ASP E O 1
ATOM 10848 N N . GLU E 1 133 ? -12.632 35.303 49.144 1.00 21.11 144 GLU E N 1
ATOM 10849 C CA . GLU E 1 133 ? -12.024 35.969 50.292 1.00 21.42 144 GLU E CA 1
ATOM 10850 C C . GLU E 1 133 ? -11.180 35.003 51.114 1.00 21.41 144 GLU E C 1
ATOM 10851 O O . GLU E 1 133 ? -10.200 35.421 51.746 1.00 21.79 144 GLU E O 1
ATOM 10857 N N . ILE E 1 134 ? -11.533 33.715 51.132 1.00 21.91 145 ILE E N 1
ATOM 10858 C CA . ILE E 1 134 ? -10.623 32.717 51.715 1.00 19.20 145 ILE E CA 1
ATOM 10859 C C . ILE E 1 134 ? -9.332 32.655 50.903 1.00 21.88 145 ILE E C 1
ATOM 10860 O O . ILE E 1 134 ? -8.224 32.672 51.451 1.00 21.43 145 ILE E O 1
ATOM 10865 N N . ARG E 1 135 ? -9.461 32.580 49.577 1.00 20.00 146 ARG E N 1
ATOM 10866 C CA . ARG E 1 135 ? -8.281 32.637 48.698 1.00 21.81 146 ARG E CA 1
ATOM 10867 C C . ARG E 1 135 ? -7.391 33.820 49.035 1.00 21.02 146 ARG E C 1
ATOM 10868 O O . ARG E 1 135 ? -6.166 33.677 49.188 1.00 20.64 146 ARG E O 1
ATOM 10876 N N . HIS E 1 136 ? -7.996 35.001 49.185 1.00 19.77 147 HIS E N 1
ATOM 10877 C CA . HIS E 1 136 ? -7.212 36.210 49.432 1.00 19.79 147 HIS E CA 1
ATOM 10878 C C . HIS E 1 136 ? -6.536 36.165 50.793 1.00 20.63 147 HIS E C 1
ATOM 10879 O O . HIS E 1 136 ? -5.412 36.647 50.934 1.00 20.65 147 HIS E O 1
ATOM 10886 N N . THR E 1 137 ? -7.231 35.643 51.815 1.00 21.97 148 THR E N 1
ATOM 10887 C CA . THR E 1 137 ? -6.605 35.463 53.131 1.00 20.36 148 THR E CA 1
ATOM 10888 C C . THR E 1 137 ? -5.325 34.639 52.993 1.00 21.56 148 THR E C 1
ATOM 10889 O O . THR E 1 137 ? -4.264 34.992 53.537 1.00 21.72 148 THR E O 1
ATOM 10893 N N . HIS E 1 138 ? -5.408 33.533 52.254 1.00 20.21 149 HIS E N 1
ATOM 10894 C CA . HIS E 1 138 ? -4.245 32.656 52.142 1.00 22.45 149 HIS E CA 1
ATOM 10895 C C . HIS E 1 138 ? -3.166 33.259 51.251 1.00 21.21 149 HIS E C 1
ATOM 10896 O O . HIS E 1 138 ? -1.976 32.977 51.446 1.00 22.49 149 HIS E O 1
ATOM 10903 N N . GLN E 1 139 ? -3.558 34.093 50.291 1.00 21.69 150 GLN E N 1
ATOM 10904 C CA . GLN E 1 139 ? -2.587 34.809 49.467 1.00 24.06 150 GLN E CA 1
ATOM 10905 C C . GLN E 1 139 ? -1.809 35.832 50.285 1.00 24.82 150 GLN E C 1
ATOM 10906 O O . GLN E 1 139 ? -0.590 35.977 50.111 1.00 21.47 150 GLN E O 1
ATOM 10912 N N . CYS E 1 140 ? -2.504 36.599 51.136 1.00 20.15 151 CYS E N 1
ATOM 10913 C CA . CYS E 1 140 ? -1.773 37.538 51.977 1.00 21.31 151 CYS E CA 1
ATOM 10914 C C . CYS E 1 140 ? -0.854 36.783 52.913 1.00 25.39 151 CYS E C 1
ATOM 10915 O O . CYS E 1 140 ? 0.295 37.187 53.134 1.00 25.80 151 CYS E O 1
ATOM 10918 N N . ALA E 1 141 ? -1.354 35.684 53.484 1.00 21.67 152 ALA E N 1
ATOM 10919 C CA . ALA E 1 141 ? -0.494 34.874 54.337 1.00 23.05 152 ALA E CA 1
ATOM 10920 C C . ALA E 1 141 ? 0.717 34.374 53.548 1.00 20.95 152 ALA E C 1
ATOM 10921 O O . ALA E 1 141 ? 1.834 34.322 54.067 1.00 19.87 152 ALA E O 1
ATOM 10923 N N . PHE E 1 142 ? 0.503 33.965 52.306 1.00 21.21 153 PHE E N 1
ATOM 10924 C CA . PHE E 1 142 ? 1.611 33.398 51.551 1.00 21.19 153 PHE E CA 1
ATOM 10925 C C . PHE E 1 142 ? 2.709 34.428 51.310 1.00 20.24 153 PHE E C 1
ATOM 10926 O O . PHE E 1 142 ? 3.894 34.071 51.266 1.00 20.79 153 PHE E O 1
ATOM 10934 N N . ILE E 1 143 ? 2.346 35.705 51.157 1.00 20.25 154 ILE E N 1
ATOM 10935 C CA . ILE E 1 143 ? 3.360 36.749 50.980 1.00 21.60 154 ILE E CA 1
ATOM 10936 C C . ILE E 1 143 ? 4.275 36.819 52.200 1.00 22.37 154 ILE E C 1
ATOM 10937 O O . ILE E 1 143 ? 5.512 36.804 52.088 1.00 20.74 154 ILE E O 1
ATOM 10942 N N . ASN E 1 144 ? 3.681 36.913 53.392 1.00 19.80 155 ASN E N 1
ATOM 10943 C CA . ASN E 1 144 ? 4.516 36.970 54.599 1.00 20.88 155 ASN E CA 1
ATOM 10944 C C . ASN E 1 144 ? 5.258 35.655 54.831 1.00 20.70 155 ASN E C 1
ATOM 10945 O O . ASN E 1 144 ? 6.383 35.651 55.336 1.00 21.50 155 ASN E O 1
ATOM 10950 N N . HIS E 1 145 ? 4.660 34.540 54.410 1.00 22.32 156 HIS E N 1
ATOM 10951 C CA . HIS E 1 145 ? 5.313 33.238 54.488 1.00 23.27 156 HIS E CA 1
ATOM 10952 C C . HIS E 1 145 ? 6.532 33.211 53.573 1.00 23.34 156 HIS E C 1
ATOM 10953 O O . HIS E 1 145 ? 7.612 32.761 53.961 1.00 21.87 156 HIS E O 1
ATOM 10960 N N . TYR E 1 146 ? 6.389 33.766 52.374 1.00 20.34 157 TYR E N 1
ATOM 10961 C CA . TYR E 1 146 ? 7.507 33.797 51.435 1.00 21.01 157 TYR E CA 1
ATOM 10962 C C . TYR E 1 146 ? 8.613 34.739 51.921 1.00 21.89 157 TYR E C 1
ATOM 10963 O O . TYR E 1 146 ? 9.802 34.383 51.907 1.00 23.11 157 TYR E O 1
ATOM 10972 N N . TYR E 1 147 ? 8.244 35.937 52.384 1.00 20.53 158 TYR E N 1
ATOM 10973 C CA . TYR E 1 147 ? 9.239 36.831 52.975 1.00 20.50 158 TYR E CA 1
ATOM 10974 C C . TYR E 1 147 ? 9.937 36.191 54.183 1.00 21.00 158 TYR E C 1
ATOM 10975 O O . TYR E 1 147 ? 11.151 36.371 54.381 1.00 22.43 158 TYR E O 1
ATOM 10984 N N . SER E 1 148 ? 9.185 35.477 55.030 1.00 20.52 159 SER E N 1
ATOM 10985 C CA . SER E 1 148 ? 9.820 34.828 56.187 1.00 21.20 159 SER E CA 1
ATOM 10986 C C . SER E 1 148 ? 10.930 33.887 55.730 1.00 23.36 159 SER E C 1
ATOM 10987 O O . SER E 1 148 ? 11.963 33.761 56.392 1.00 21.50 159 SER E O 1
ATOM 10990 N N . LYS E 1 149 ? 10.743 33.227 54.571 1.00 23.54 160 LYS E N 1
ATOM 10991 C CA . LYS E 1 149 ? 11.762 32.287 54.106 1.00 24.59 160 LYS E CA 1
ATOM 10992 C C . LYS E 1 149 ? 12.923 32.966 53.379 1.00 24.90 160 LYS E C 1
ATOM 10993 O O . LYS E 1 149 ? 14.039 32.433 53.395 1.00 24.45 160 LYS E O 1
ATOM 10999 N N . HIS E 1 150 ? 12.702 34.114 52.727 1.00 22.41 161 HIS E N 1
ATOM 11000 C CA . HIS E 1 150 ? 13.673 34.587 51.749 1.00 25.35 161 HIS E CA 1
ATOM 11001 C C . HIS E 1 150 ? 14.234 35.987 51.979 1.00 28.86 161 HIS E C 1
ATOM 11002 O O . HIS E 1 150 ? 15.187 36.364 51.284 1.00 31.49 161 HIS E O 1
ATOM 11009 N N . TYR E 1 151 ? 13.686 36.756 52.910 1.00 23.02 162 TYR E N 1
ATOM 11010 C CA . TYR E 1 151 ? 14.034 38.152 53.115 1.00 21.06 162 TYR E CA 1
ATOM 11011 C C . TYR E 1 151 ? 14.943 38.273 54.349 1.00 23.54 162 TYR E C 1
ATOM 11012 O O . TYR E 1 151 ? 14.903 37.427 55.242 1.00 25.72 162 TYR E O 1
ATOM 11021 N N . HIS E 1 152 ? 15.785 39.313 54.386 1.00 20.93 163 HIS E N 1
ATOM 11022 C CA . HIS E 1 152 ? 16.821 39.349 55.419 1.00 22.96 163 HIS E CA 1
ATOM 11023 C C . HIS E 1 152 ? 16.268 39.547 56.833 1.00 23.38 163 HIS E C 1
ATOM 11024 O O . HIS E 1 152 ? 17.003 39.304 57.801 1.00 23.17 163 HIS E O 1
ATOM 11031 N N . ASP E 1 153 ? 15.023 40.007 56.994 1.00 23.02 164 ASP E N 1
ATOM 11032 C CA . ASP E 1 153 ? 14.430 40.120 58.343 1.00 21.80 164 ASP E CA 1
ATOM 11033 C C . ASP E 1 153 ? 13.099 39.388 58.434 1.00 21.56 164 ASP E C 1
ATOM 11034 O O . ASP E 1 153 ? 12.035 39.980 58.199 1.00 22.28 164 ASP E O 1
ATOM 11039 N N . PRO E 1 154 ? 13.109 38.109 58.820 1.00 20.24 165 PRO E N 1
ATOM 11040 C CA . PRO E 1 154 ? 11.840 37.374 58.931 1.00 22.63 165 PRO E CA 1
ATOM 11041 C C . PRO E 1 154 ? 11.007 37.753 60.156 1.00 21.54 165 PRO E C 1
ATOM 11042 O O . PRO E 1 154 ? 9.807 37.466 60.178 1.00 21.01 165 PRO E O 1
ATOM 11046 N N . ALA E 1 155 ? 11.609 38.351 61.176 1.00 21.28 166 ALA E N 1
ATOM 11047 C CA . ALA E 1 155 ? 10.852 38.676 62.384 1.00 24.25 166 ALA E CA 1
ATOM 11048 C C . ALA E 1 155 ? 9.747 39.683 62.056 1.00 22.46 166 ALA E C 1
ATOM 11049 O O . ALA E 1 155 ? 9.993 40.708 61.422 1.00 23.84 166 ALA E O 1
ATOM 11051 N N . GLY E 1 156 ? 8.518 39.370 62.465 1.00 21.37 167 GLY E N 1
ATOM 11052 C CA . GLY E 1 156 ? 7.368 40.200 62.181 1.00 20.84 167 GLY E CA 1
ATOM 11053 C C . GLY E 1 156 ? 6.677 39.852 60.876 1.00 23.36 167 GLY E C 1
ATOM 11054 O O . GLY E 1 156 ? 5.461 39.962 60.788 1.00 23.92 167 GLY E O 1
ATOM 11055 N N . HIS E 1 157 ? 7.435 39.416 59.858 1.00 21.03 168 HIS E N 1
ATOM 11056 C CA . HIS E 1 157 ? 6.806 38.642 58.791 1.00 20.47 168 HIS E CA 1
ATOM 11057 C C . HIS E 1 157 ? 6.322 37.307 59.321 1.00 23.67 168 HIS E C 1
ATOM 11058 O O . HIS E 1 157 ? 5.363 36.741 58.788 1.00 23.40 168 HIS E O 1
ATOM 11065 N N . ASN E 1 158 ? 6.992 36.775 60.345 1.00 20.92 169 ASN E N 1
ATOM 11066 C CA . ASN E 1 158 ? 6.764 35.397 60.742 1.00 21.76 169 ASN E CA 1
ATOM 11067 C C . ASN E 1 158 ? 5.792 35.256 61.924 1.00 22.56 169 ASN E C 1
ATOM 11068 O O . ASN E 1 158 ? 5.503 34.121 62.335 1.00 21.56 169 ASN E O 1
ATOM 11073 N N . ASP E 1 159 ? 5.260 36.367 62.474 1.00 20.27 170 ASP E N 1
ATOM 11074 C CA . ASP E 1 159 ? 4.432 36.171 63.677 1.00 23.01 170 ASP E CA 1
ATOM 11075 C C . ASP E 1 159 ? 3.420 37.282 63.925 1.00 25.74 170 ASP E C 1
ATOM 11076 O O . ASP E 1 159 ? 2.959 37.425 65.067 1.00 24.59 170 ASP E O 1
ATOM 11081 N N . ALA E 1 160 ? 3.024 38.036 62.894 1.00 24.02 171 ALA E N 1
ATOM 11082 C CA . ALA E 1 160 ? 2.173 39.202 63.095 1.00 22.78 171 ALA E CA 1
ATOM 11083 C C . ALA E 1 160 ? 0.811 38.824 63.661 1.00 22.63 171 ALA E C 1
ATOM 11084 O O . ALA E 1 160 ? 0.165 39.655 64.302 1.00 22.69 171 ALA E O 1
ATOM 11086 N N . ARG E 1 161 ? 0.336 37.601 63.421 1.00 21.38 172 ARG E N 1
ATOM 11087 C CA . ARG E 1 161 ? -0.970 37.253 63.973 1.00 21.38 172 ARG E CA 1
ATOM 11088 C C . ARG E 1 161 ? -0.980 37.260 65.497 1.00 23.44 172 ARG E C 1
ATOM 11089 O O . ARG E 1 161 ? -2.071 37.233 66.085 1.00 23.88 172 ARG E O 1
ATOM 11097 N N . ARG E 1 162 ? 0.183 37.296 66.158 1.00 23.29 173 ARG E N 1
ATOM 11098 C CA . ARG E 1 162 ? 0.162 37.644 67.583 1.00 23.29 173 ARG E CA 1
ATOM 11099 C C . ARG E 1 162 ? 0.831 38.974 67.881 1.00 24.27 173 ARG E C 1
ATOM 11100 O O . ARG E 1 162 ? 0.347 39.706 68.751 1.00 25.21 173 ARG E O 1
ATOM 11108 N N . THR E 1 163 ? 1.889 39.349 67.151 1.00 21.79 174 THR E N 1
ATOM 11109 C CA . THR E 1 163 ? 2.605 40.555 67.539 1.00 22.56 174 THR E CA 1
ATOM 11110 C C . THR E 1 163 ? 1.845 41.826 67.177 1.00 23.62 174 THR E C 1
ATOM 11111 O O . THR E 1 163 ? 2.102 42.865 67.805 1.00 25.15 174 THR E O 1
ATOM 11115 N N . ARG E 1 164 ? 0.884 41.760 66.229 1.00 20.90 175 ARG E N 1
ATOM 11116 C CA . ARG E 1 164 ? 0.070 42.931 65.918 1.00 21.77 175 ARG E CA 1
ATOM 11117 C C . ARG E 1 164 ? -0.727 43.401 67.129 1.00 24.07 175 ARG E C 1
ATOM 11118 O O . ARG E 1 164 ? -1.078 44.586 67.206 1.00 23.68 175 ARG E O 1
ATOM 11126 N N . ALA E 1 165 ? -1.025 42.494 68.070 1.00 24.50 176 ALA E N 1
ATOM 11127 C CA . ALA E 1 165 ? -1.879 42.859 69.203 1.00 27.37 176 ALA E CA 1
ATOM 11128 C C . ALA E 1 165 ? -1.202 43.829 70.173 1.00 28.91 176 ALA E C 1
ATOM 11129 O O . ALA E 1 165 ? -1.882 44.400 71.033 1.00 26.40 176 ALA E O 1
ATOM 11131 N N . ILE E 1 166 ? 0.105 44.060 70.036 1.00 25.35 177 ILE E N 1
ATOM 11132 C CA . ILE E 1 166 ? 0.801 44.960 70.955 1.00 25.70 177 ILE E CA 1
ATOM 11133 C C . ILE E 1 166 ? 0.432 46.414 70.674 1.00 27.86 177 ILE E C 1
ATOM 11134 O O . ILE E 1 166 ? 0.256 47.211 71.604 1.00 27.51 177 ILE E O 1
ATOM 11139 N N . GLY E 1 167 ? 0.292 46.784 69.389 1.00 25.49 178 GLY E N 1
ATOM 11140 C CA . GLY E 1 167 ? 0.323 48.179 69.007 1.00 24.09 178 GLY E CA 1
ATOM 11141 C C . GLY E 1 167 ? -1.007 48.828 68.681 1.00 24.05 178 GLY E C 1
ATOM 11142 O O . GLY E 1 167 ? -2.007 48.166 68.388 1.00 26.19 178 GLY E O 1
ATOM 11143 N N . PRO E 1 168 ? -1.020 50.166 68.698 1.00 27.65 179 PRO E N 1
ATOM 11144 C CA . PRO E 1 168 ? -2.277 50.904 68.471 1.00 27.14 179 PRO E CA 1
ATOM 11145 C C . PRO E 1 168 ? -2.746 50.957 67.016 1.00 26.84 179 PRO E C 1
ATOM 11146 O O . PRO E 1 168 ? -3.956 51.115 66.769 1.00 24.27 179 PRO E O 1
ATOM 11150 N N . LEU E 1 169 ? -1.854 50.827 66.031 1.00 25.06 180 LEU E N 1
ATOM 11151 C CA . LEU E 1 169 ? -2.357 50.917 64.652 1.00 26.14 180 LEU E CA 1
ATOM 11152 C C . LEU E 1 169 ? -3.223 49.717 64.285 1.00 23.16 180 LEU E C 1
ATOM 11153 O O . LEU E 1 169 ? -4.107 49.826 63.422 1.00 26.10 180 LEU E O 1
ATOM 11158 N N . TRP E 1 170 ? -3.000 48.569 64.939 1.00 22.68 181 TRP E N 1
ATOM 11159 C CA . TRP E 1 170 ? -3.819 47.385 64.683 1.00 22.61 181 TRP E CA 1
ATOM 11160 C C . TRP E 1 170 ? -5.273 47.582 65.117 1.00 23.47 181 TRP E C 1
ATOM 11161 O O . TRP E 1 170 ? -6.187 47.000 64.511 1.00 23.54 181 TRP E O 1
ATOM 11172 N N . LYS E 1 171 ? -5.524 48.361 66.177 1.00 23.28 182 LYS E N 1
ATOM 11173 C CA . LYS E 1 171 ? -6.902 48.512 66.634 1.00 24.19 182 LYS E CA 1
ATOM 11174 C C . LYS E 1 171 ? -7.792 49.072 65.533 1.00 24.67 182 LYS E C 1
ATOM 11175 O O . LYS E 1 171 ? -8.890 48.559 65.290 1.00 26.42 182 LYS E O 1
ATOM 11181 N N . GLY E 1 172 ? -7.326 50.115 64.834 1.00 23.01 183 GLY E N 1
ATOM 11182 C CA . GLY E 1 172 ? -8.140 50.716 63.795 1.00 25.63 183 GLY E CA 1
ATOM 11183 C C . GLY E 1 172 ? -8.316 49.807 62.590 1.00 24.87 183 GLY E C 1
ATOM 11184 O O . GLY E 1 172 ? -9.347 49.858 61.909 1.00 24.05 183 GLY E O 1
ATOM 11185 N N . MET E 1 173 ? -7.338 48.938 62.331 1.00 23.38 184 MET E N 1
ATOM 11186 C CA . MET E 1 173 ? -7.490 47.983 61.229 1.00 24.20 184 MET E CA 1
ATOM 11187 C C . MET E 1 173 ? -8.636 47.008 61.503 1.00 26.52 184 MET E C 1
ATOM 11188 O O . MET E 1 173 ? -9.324 46.573 60.576 1.00 25.46 184 MET E O 1
ATOM 11193 N N . LYS E 1 174 ? -8.890 46.695 62.768 1.00 26.51 185 LYS E N 1
ATOM 11194 C CA . LYS E 1 174 ? -9.997 45.809 63.091 1.00 26.43 185 LYS E CA 1
ATOM 11195 C C . LYS E 1 174 ? -11.349 46.469 62.904 1.00 27.40 185 LYS E C 1
ATOM 11196 O O . LYS E 1 174 ? -12.371 45.779 62.998 1.00 28.63 185 LYS E O 1
ATOM 11202 N N . ARG E 1 175 ? -11.384 47.781 62.687 1.00 26.16 186 ARG E N 1
ATOM 11203 C CA . ARG E 1 175 ? -12.625 48.414 62.274 1.00 29.13 186 ARG E CA 1
ATOM 11204 C C . ARG E 1 175 ? -12.710 48.657 60.768 1.00 27.98 186 ARG E C 1
ATOM 11205 O O . ARG E 1 175 ? -13.733 48.296 60.180 1.00 30.62 186 ARG E O 1
ATOM 11213 N N . VAL E 1 176 ? -11.666 49.237 60.141 1.00 26.89 187 VAL E N 1
ATOM 11214 C CA . VAL E 1 176 ? -11.783 49.816 58.777 1.00 31.74 187 VAL E CA 1
ATOM 11215 C C . VAL E 1 176 ? -12.511 48.882 57.839 1.00 32.01 187 VAL E C 1
ATOM 11216 O O . VAL E 1 176 ? -13.430 49.279 57.119 1.00 31.26 187 VAL E O 1
ATOM 11220 N N . PHE E 1 177 ? -11.943 47.694 57.682 1.00 30.18 188 PHE E N 1
ATOM 11221 C CA . PHE E 1 177 ? -12.351 46.722 56.685 1.00 32.78 188 PHE E CA 1
ATOM 11222 C C . PHE E 1 177 ? -12.687 45.413 57.387 1.00 31.81 188 PHE E C 1
ATOM 11223 O O . PHE E 1 177 ? -12.459 44.316 56.866 1.00 29.26 188 PHE E O 1
ATOM 11231 N N . ALA E 1 178 ? -13.233 45.525 58.601 1.00 30.24 189 ALA E N 1
ATOM 11232 C CA . ALA E 1 178 ? -13.383 44.365 59.465 1.00 25.94 189 ALA E CA 1
ATOM 11233 C C . ALA E 1 178 ? -14.692 44.476 60.241 1.00 28.99 189 ALA E C 1
ATOM 11234 O O . ALA E 1 178 ? -15.751 44.210 59.664 1.00 27.94 189 ALA E O 1
ATOM 11236 N N . ASP E 1 179 ? -14.649 44.893 61.521 1.00 28.39 190 ASP E N 1
ATOM 11237 C CA . ASP E 1 179 ? -15.901 45.078 62.276 1.00 27.48 190 ASP E CA 1
ATOM 11238 C C . ASP E 1 179 ? -16.874 45.986 61.538 1.00 28.19 190 ASP E C 1
ATOM 11239 O O . ASP E 1 179 ? -18.093 45.801 61.625 1.00 29.78 190 ASP E O 1
ATOM 11244 N N . GLY E 1 180 ? -16.354 46.997 60.827 1.00 25.61 191 GLY E N 1
ATOM 11245 C CA . GLY E 1 180 ? -17.234 47.924 60.129 1.00 28.75 191 GLY E CA 1
ATOM 11246 C C . GLY E 1 180 ? -18.057 47.244 59.051 1.00 33.82 191 GLY E C 1
ATOM 11247 O O . GLY E 1 180 ? -19.144 47.714 58.692 1.00 36.11 191 GLY E O 1
ATOM 11248 N N . PHE E 1 181 ? -17.550 46.137 58.522 1.00 32.89 192 PHE E N 1
ATOM 11249 C CA . PHE E 1 181 ? -18.307 45.330 57.580 1.00 34.64 192 PHE E CA 1
ATOM 11250 C C . PHE E 1 181 ? -19.266 44.390 58.306 1.00 35.67 192 PHE E C 1
ATOM 11251 O O . PHE E 1 181 ? -20.446 44.305 57.950 1.00 39.65 192 PHE E O 1
ATOM 11259 N N . ILE E 1 182 ? -18.777 43.651 59.326 1.00 25.12 193 ILE E N 1
ATOM 11260 C CA . ILE E 1 182 ? -19.512 42.453 59.710 1.00 20.86 193 ILE E CA 1
ATOM 11261 C C . ILE E 1 182 ? -20.465 42.683 60.865 1.00 23.19 193 ILE E C 1
ATOM 11262 O O . ILE E 1 182 ? -21.334 41.835 61.106 1.00 25.66 193 ILE E O 1
ATOM 11267 N N . SER E 1 183 ? -20.360 43.806 61.557 1.00 22.95 194 SER E N 1
ATOM 11268 C CA . SER E 1 183 ? -21.176 44.044 62.759 1.00 22.83 194 SER E CA 1
ATOM 11269 C C . SER E 1 183 ? -22.213 45.121 62.445 1.00 30.76 194 SER E C 1
ATOM 11270 O O . SER E 1 183 ? -22.071 46.279 62.830 1.00 37.09 194 SER E O 1
ATOM 11273 N N . GLY E 1 184 ? -23.263 44.726 61.736 1.00 30.90 195 GLY E N 1
ATOM 11274 C CA . GLY E 1 184 ? -24.334 45.655 61.417 1.00 33.07 195 GLY E CA 1
ATOM 11275 C C . GLY E 1 184 ? -25.296 45.026 60.431 1.00 32.98 195 GLY E C 1
ATOM 11276 O O . GLY E 1 184 ? -25.317 43.809 60.257 1.00 35.73 195 GLY E O 1
ATOM 11277 N N . ASP E 1 185 ? -26.051 45.890 59.759 1.00 31.22 196 ASP E N 1
ATOM 11278 C CA . ASP E 1 185 ? -27.067 45.479 58.790 1.00 27.91 196 ASP E CA 1
ATOM 11279 C C . ASP E 1 185 ? -26.474 44.616 57.666 1.00 28.07 196 ASP E C 1
ATOM 11280 O O . ASP E 1 185 ? -25.536 45.031 56.987 1.00 35.44 196 ASP E O 1
ATOM 11285 N N . ALA E 1 186 ? -27.064 43.433 57.430 1.00 27.79 197 ALA E N 1
ATOM 11286 C CA . ALA E 1 186 ? -26.490 42.467 56.478 1.00 30.49 197 ALA E CA 1
ATOM 11287 C C . ALA E 1 186 ? -26.692 42.884 55.025 1.00 36.60 197 ALA E C 1
ATOM 11288 O O . ALA E 1 186 ? -25.808 42.660 54.181 1.00 35.48 197 ALA E O 1
ATOM 11290 N N . VAL E 1 187 ? -27.857 43.445 54.691 1.00 30.86 198 VAL E N 1
ATOM 11291 C CA . VAL E 1 187 ? -28.025 43.928 53.318 1.00 31.70 198 VAL E CA 1
ATOM 11292 C C . VAL E 1 187 ? -27.142 45.150 53.075 1.00 32.06 198 VAL E C 1
ATOM 11293 O O . VAL E 1 187 ? -26.639 45.359 51.957 1.00 32.32 198 VAL E O 1
ATOM 11297 N N . GLU E 1 188 ? -26.929 45.962 54.113 1.00 31.68 199 GLU E N 1
ATOM 11298 C CA . GLU E 1 188 ? -26.092 47.150 54.001 1.00 32.12 199 GLU E CA 1
ATOM 11299 C C . GLU E 1 188 ? -24.659 46.832 53.598 1.00 33.07 199 GLU E C 1
ATOM 11300 O O . GLU E 1 188 ? -23.965 47.727 53.109 1.00 34.76 199 GLU E O 1
ATOM 11306 N N . CYS E 1 189 ? -24.196 45.588 53.789 1.00 32.86 200 CYS E N 1
ATOM 11307 C CA . CYS E 1 189 ? -22.865 45.205 53.306 1.00 29.54 200 CYS E CA 1
ATOM 11308 C C . CYS E 1 189 ? -22.678 45.503 51.825 1.00 31.63 200 CYS E C 1
ATOM 11309 O O . CYS E 1 189 ? -21.552 45.753 51.371 1.00 35.19 200 CYS E O 1
ATOM 11312 N N . SER E 1 190 ? -23.761 45.471 51.052 1.00 29.06 201 SER E N 1
ATOM 11313 C CA . SER E 1 190 ? -23.645 45.800 49.635 1.00 31.88 201 SER E CA 1
ATOM 11314 C C . SER E 1 190 ? -23.225 47.260 49.443 1.00 33.68 201 SER E C 1
ATOM 11315 O O . SER E 1 190 ? -22.608 47.608 48.425 1.00 31.35 201 SER E O 1
ATOM 11318 N N . VAL E 1 191 ? -23.519 48.113 50.421 1.00 32.39 202 VAL E N 1
ATOM 11319 C CA . VAL E 1 191 ? -23.048 49.495 50.419 1.00 32.49 202 VAL E CA 1
ATOM 11320 C C . VAL E 1 191 ? -21.665 49.617 51.050 1.00 32.69 202 VAL E C 1
ATOM 11321 O O . VAL E 1 191 ? -20.756 50.209 50.458 1.00 34.34 202 VAL E O 1
ATOM 11325 N N . ASN E 1 192 ? -21.457 49.090 52.264 1.00 30.94 203 ASN E N 1
ATOM 11326 C CA . ASN E 1 192 ? -20.166 49.373 52.904 1.00 32.32 203 ASN E CA 1
ATOM 11327 C C . ASN E 1 192 ? -19.046 48.458 52.393 1.00 33.83 203 ASN E C 1
ATOM 11328 O O . ASN E 1 192 ? -17.981 48.953 52.000 1.00 32.34 203 ASN E O 1
ATOM 11333 N N . LEU E 1 193 ? -19.254 47.131 52.377 1.00 30.51 204 LEU E N 1
ATOM 11334 C CA . LEU E 1 193 ? -18.218 46.246 51.837 1.00 32.14 204 LEU E CA 1
ATOM 11335 C C . LEU E 1 193 ? -18.022 46.477 50.336 1.00 30.47 204 LEU E C 1
ATOM 11336 O O . LEU E 1 193 ? -16.891 46.584 49.854 1.00 29.95 204 LEU E O 1
ATOM 11341 N N . GLN E 1 194 ? -19.106 46.575 49.577 1.00 30.79 205 GLN E N 1
ATOM 11342 C CA . GLN E 1 194 ? -18.963 46.457 48.127 1.00 28.69 205 GLN E CA 1
ATOM 11343 C C . GLN E 1 194 ? -18.915 47.810 47.424 1.00 30.05 205 GLN E C 1
ATOM 11344 O O . GLN E 1 194 ? -17.915 48.116 46.769 1.00 30.52 205 GLN E O 1
ATOM 11350 N N . LEU E 1 195 ? -19.971 48.628 47.552 1.00 29.46 206 LEU E N 1
ATOM 11351 C CA . LEU E 1 195 ? -19.992 49.905 46.842 1.00 30.94 206 LEU E CA 1
ATOM 11352 C C . LEU E 1 195 ? -18.864 50.813 47.306 1.00 29.42 206 LEU E C 1
ATOM 11353 O O . LEU E 1 195 ? -18.337 51.594 46.510 1.00 32.37 206 LEU E O 1
ATOM 11358 N N . VAL E 1 196 ? -18.458 50.709 48.566 1.00 29.04 207 VAL E N 1
ATOM 11359 C CA . VAL E 1 196 ? -17.373 51.539 49.071 1.00 28.44 207 VAL E CA 1
ATOM 11360 C C . VAL E 1 196 ? -16.071 50.751 49.188 1.00 30.93 207 VAL E C 1
ATOM 11361 O O . VAL E 1 196 ? -15.067 51.096 48.546 1.00 31.97 207 VAL E O 1
ATOM 11365 N N . GLY E 1 197 ? -16.046 49.720 50.028 1.00 28.01 208 GLY E N 1
ATOM 11366 C CA . GLY E 1 197 ? -14.804 48.978 50.211 1.00 28.60 208 GLY E CA 1
ATOM 11367 C C . GLY E 1 197 ? -14.193 48.426 48.926 1.00 28.92 208 GLY E C 1
ATOM 11368 O O . GLY E 1 197 ? -13.060 48.766 48.575 1.00 28.53 208 GLY E O 1
ATOM 11369 N N . GLU E 1 198 ? -14.932 47.582 48.218 1.00 28.84 209 GLU E N 1
ATOM 11370 C CA . GLU E 1 198 ? -14.370 46.894 47.058 1.00 28.93 209 GLU E CA 1
ATOM 11371 C C . GLU E 1 198 ? -14.265 47.825 45.854 1.00 32.22 209 GLU E C 1
ATOM 11372 O O . GLU E 1 198 ? -13.224 47.866 45.190 1.00 34.84 209 GLU E O 1
ATOM 11378 N N . ALA E 1 199 ? -15.300 48.616 45.592 1.00 27.75 210 ALA E N 1
ATOM 11379 C CA . ALA E 1 199 ? -15.283 49.475 44.411 1.00 28.79 210 ALA E CA 1
ATOM 11380 C C . ALA E 1 199 ? -14.441 50.730 44.585 1.00 29.18 210 ALA E C 1
ATOM 11381 O O . ALA E 1 199 ? -13.983 51.288 43.582 1.00 31.47 210 ALA E O 1
ATOM 11383 N N . CYS E 1 200 ? -14.229 51.207 45.813 1.00 24.60 211 CYS E N 1
ATOM 11384 C CA . CYS E 1 200 ? -13.398 52.387 46.012 1.00 25.86 211 CYS E CA 1
ATOM 11385 C C . CYS E 1 200 ? -12.008 52.041 46.541 1.00 30.59 211 CYS E C 1
ATOM 11386 O O . CYS E 1 200 ? -11.005 52.363 45.903 1.00 31.54 211 CYS E O 1
ATOM 11389 N N . PHE E 1 201 ? -11.915 51.405 47.708 1.00 25.12 212 PHE E N 1
ATOM 11390 C CA . PHE E 1 201 ? -10.613 51.346 48.357 1.00 22.26 212 PHE E CA 1
ATOM 11391 C C . PHE E 1 201 ? -9.724 50.169 47.949 1.00 23.11 212 PHE E C 1
ATOM 11392 O O . PHE E 1 201 ? -8.510 50.293 48.089 1.00 29.15 212 PHE E O 1
ATOM 11400 N N . THR E 1 202 ? -10.243 49.038 47.462 1.00 24.15 213 THR E N 1
ATOM 11401 C CA . THR E 1 202 ? -9.296 47.981 47.072 1.00 27.32 213 THR E CA 1
ATOM 11402 C C . THR E 1 202 ? -8.381 48.404 45.916 1.00 31.39 213 THR E C 1
ATOM 11403 O O . THR E 1 202 ? -7.266 47.880 45.798 1.00 27.61 213 THR E O 1
ATOM 11407 N N . ASN E 1 203 ? -8.822 49.329 45.045 1.00 31.63 214 ASN E N 1
ATOM 11408 C CA . ASN E 1 203 ? -7.962 49.743 43.931 1.00 29.43 214 ASN E CA 1
ATOM 11409 C C . ASN E 1 203 ? -6.663 50.384 44.412 1.00 27.74 214 ASN E C 1
ATOM 11410 O O . ASN E 1 203 ? -5.588 49.910 44.013 1.00 29.23 214 ASN E O 1
ATOM 11415 N N . PRO E 1 204 ? -6.661 51.430 45.249 1.00 29.08 215 PRO E N 1
ATOM 11416 C CA . PRO E 1 204 ? -5.358 51.918 45.729 1.00 29.66 215 PRO E CA 1
ATOM 11417 C C . PRO E 1 204 ? -4.678 50.934 46.668 1.00 28.42 215 PRO E C 1
ATOM 11418 O O . PRO E 1 204 ? -3.453 50.768 46.606 1.00 31.48 215 PRO E O 1
ATOM 11422 N N . LEU E 1 205 ? -5.447 50.217 47.487 1.00 26.59 216 LEU E N 1
ATOM 11423 C CA . LEU E 1 205 ? -4.847 49.364 48.509 1.00 28.34 216 LEU E CA 1
ATOM 11424 C C . LEU E 1 205 ? -4.185 48.120 47.928 1.00 31.26 216 LEU E C 1
ATOM 11425 O O . LEU E 1 205 ? -3.188 47.640 48.486 1.00 31.05 216 LEU E O 1
ATOM 11430 N N . ILE E 1 206 ? -4.715 47.573 46.826 1.00 28.66 217 ILE E N 1
ATOM 11431 C CA . ILE E 1 206 ? -4.280 46.281 46.312 1.00 27.85 217 ILE E CA 1
ATOM 11432 C C . ILE E 1 206 ? -3.638 46.402 44.935 1.00 28.29 217 ILE E C 1
ATOM 11433 O O . ILE E 1 206 ? -2.650 45.713 44.640 1.00 25.90 217 ILE E O 1
ATOM 11438 N N . VAL E 1 207 ? -4.147 47.296 44.092 1.00 26.76 218 VAL E N 1
ATOM 11439 C CA . VAL E 1 207 ? -3.582 47.490 42.757 1.00 26.16 218 VAL E CA 1
ATOM 11440 C C . VAL E 1 207 ? -2.501 48.569 42.769 1.00 24.59 218 VAL E C 1
ATOM 11441 O O . VAL E 1 207 ? -1.367 48.334 42.334 1.00 26.00 218 VAL E O 1
ATOM 11445 N N . ALA E 1 208 ? -2.827 49.770 43.252 1.00 23.07 219 ALA E N 1
ATOM 11446 C CA . ALA E 1 208 ? -1.849 50.851 43.103 1.00 26.43 219 ALA E CA 1
ATOM 11447 C C . ALA E 1 208 ? -0.566 50.537 43.852 1.00 26.70 219 ALA E C 1
ATOM 11448 O O . ALA E 1 208 ? 0.522 50.856 43.362 1.00 26.99 219 ALA E O 1
ATOM 11450 N N . VAL E 1 209 ? -0.670 49.844 44.995 1.00 25.34 220 VAL E N 1
ATOM 11451 C CA . VAL E 1 209 ? 0.494 49.494 45.799 1.00 28.75 220 VAL E CA 1
ATOM 11452 C C . VAL E 1 209 ? 1.511 48.654 45.025 1.00 30.84 220 VAL E C 1
ATOM 11453 O O . VAL E 1 209 ? 2.712 48.694 45.334 1.00 27.62 220 VAL E O 1
ATOM 11457 N N . THR E 1 210 ? 1.068 47.871 44.026 1.00 26.70 221 THR E N 1
ATOM 11458 C CA . THR E 1 210 ? 2.027 46.993 43.359 1.00 25.22 221 THR E CA 1
ATOM 11459 C C . THR E 1 210 ? 3.071 47.800 42.604 1.00 22.40 221 THR E C 1
ATOM 11460 O O . THR E 1 210 ? 4.196 47.323 42.408 1.00 22.85 221 THR E O 1
ATOM 11464 N N . GLU E 1 211 ? 2.722 49.017 42.172 1.00 21.83 222 GLU E N 1
ATOM 11465 C CA . GLU E 1 211 ? 3.714 49.855 41.500 1.00 25.61 222 GLU E CA 1
ATOM 11466 C C . GLU E 1 211 ? 4.768 50.340 42.493 1.00 24.54 222 GLU E C 1
ATOM 11467 O O . GLU E 1 211 ? 5.949 50.477 42.146 1.00 22.75 222 GLU E O 1
ATOM 11473 N N . TRP E 1 212 ? 4.353 50.607 43.731 1.00 23.78 223 TRP E N 1
ATOM 11474 C CA . TRP E 1 212 ? 5.300 51.011 44.760 1.00 22.57 223 TRP E CA 1
ATOM 11475 C C . TRP E 1 212 ? 6.213 49.852 45.12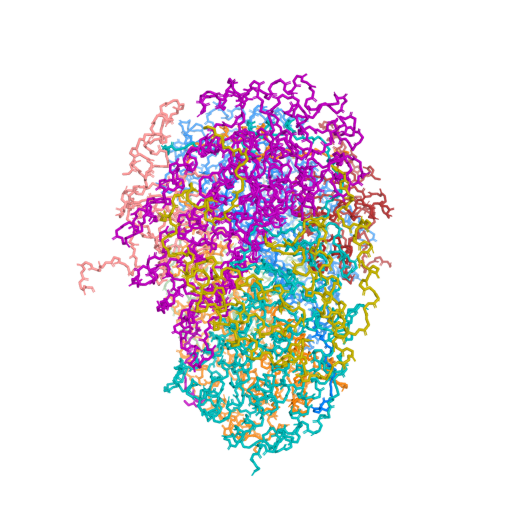9 1.00 22.23 223 TRP E C 1
ATOM 11476 O O . TRP E 1 212 ? 7.429 50.037 45.314 1.00 23.55 223 TRP E O 1
ATOM 11487 N N . ALA E 1 213 ? 5.638 48.652 45.250 1.00 21.35 224 ALA E N 1
ATOM 11488 C CA . ALA E 1 213 ? 6.447 47.459 45.465 1.00 22.35 224 ALA E CA 1
ATOM 11489 C C . ALA E 1 213 ? 7.486 47.304 44.355 1.00 21.90 224 ALA E C 1
ATOM 11490 O O . ALA E 1 213 ? 8.677 47.134 44.632 1.00 22.17 224 ALA E O 1
ATOM 11492 N N . SER E 1 214 ? 7.060 47.390 43.082 1.00 21.51 225 SER E N 1
ATOM 11493 C CA . SER E 1 214 ? 8.026 47.239 41.992 1.00 23.39 225 SER E CA 1
ATOM 11494 C C . SER E 1 214 ? 9.122 48.279 42.061 1.00 21.62 225 SER E C 1
ATOM 11495 O O . SER E 1 214 ? 10.290 47.971 41.811 1.00 24.36 225 SER E O 1
ATOM 11498 N N . ALA E 1 215 ? 8.759 49.537 42.324 1.00 22.23 226 ALA E N 1
ATOM 11499 C CA . ALA E 1 215 ? 9.771 50.578 42.401 1.00 23.93 226 ALA E CA 1
ATOM 11500 C C . ALA E 1 215 ? 10.804 50.266 43.477 1.00 25.14 226 ALA E C 1
ATOM 11501 O O . ALA E 1 215 ? 11.980 50.635 43.347 1.00 22.99 226 ALA E O 1
ATOM 11503 N N . ASN E 1 216 ? 10.395 49.581 44.540 1.00 21.89 227 ASN E N 1
ATOM 11504 C CA . ASN E 1 216 ? 11.300 49.313 45.641 1.00 21.81 227 ASN E CA 1
ATOM 11505 C C . ASN E 1 216 ? 11.872 47.894 45.607 1.00 22.60 227 ASN E C 1
ATOM 11506 O O . ASN E 1 216 ? 12.410 47.425 46.612 1.00 22.70 227 ASN E O 1
ATOM 11511 N N . GLY E 1 217 ? 11.787 47.208 44.466 1.00 21.73 228 GLY E N 1
ATOM 11512 C CA . GLY E 1 217 ? 12.503 45.963 44.279 1.00 21.79 228 GLY E CA 1
ATOM 11513 C C . GLY E 1 217 ? 11.709 44.715 44.581 1.00 24.23 228 GLY E C 1
ATOM 11514 O O . GLY E 1 217 ? 12.268 43.622 44.502 1.00 26.17 228 GLY E O 1
ATOM 11515 N N . ASP E 1 218 ? 10.432 44.851 44.924 1.00 21.21 229 ASP E N 1
ATOM 11516 C CA . ASP E 1 218 ? 9.582 43.748 45.383 1.00 22.61 229 ASP E CA 1
ATOM 11517 C C . ASP E 1 218 ? 8.711 43.290 44.221 1.00 20.11 229 ASP E C 1
ATOM 11518 O O . ASP E 1 218 ? 7.764 43.984 43.841 1.00 20.81 229 ASP E O 1
ATOM 11523 N N . GLU E 1 219 ? 9.006 42.103 43.688 1.00 22.59 230 GLU E N 1
ATOM 11524 C CA . GLU E 1 219 ? 8.191 41.515 42.623 1.00 23.77 230 GLU E CA 1
ATOM 11525 C C . GLU E 1 219 ? 7.326 40.376 43.137 1.00 26.36 230 GLU E C 1
ATOM 11526 O O . GLU E 1 219 ? 6.589 39.761 42.351 1.00 25.44 230 GLU E O 1
ATOM 11532 N N . ILE E 1 220 ? 7.438 40.060 44.436 1.00 24.00 231 ILE E N 1
ATOM 11533 C CA . ILE E 1 220 ? 6.578 39.064 45.074 1.00 23.08 231 ILE E CA 1
ATOM 11534 C C . ILE E 1 220 ? 5.160 39.604 45.195 1.00 21.93 231 ILE E C 1
ATOM 11535 O O . ILE E 1 220 ? 4.187 38.967 44.773 1.00 23.20 231 ILE E O 1
ATOM 11540 N N . THR E 1 221 ? 5.030 40.783 45.812 1.00 23.59 232 THR E N 1
ATOM 11541 C CA . THR E 1 221 ? 3.718 41.375 46.027 1.00 24.54 232 THR E CA 1
ATOM 11542 C C . THR E 1 221 ? 2.966 41.627 44.721 1.00 25.90 232 THR E C 1
ATOM 11543 O O . THR E 1 221 ? 1.767 41.318 44.676 1.00 26.34 232 THR E O 1
ATOM 11547 N N . PRO E 1 222 ? 3.572 42.147 43.640 1.00 25.95 233 PRO E N 1
ATOM 11548 C CA . PRO E 1 222 ? 2.784 42.284 42.394 1.00 24.96 233 PRO E CA 1
ATOM 11549 C C . PRO E 1 222 ? 2.238 40.957 41.886 1.00 24.87 233 PRO E C 1
ATOM 11550 O O . PRO E 1 222 ? 1.073 40.898 41.470 1.00 27.33 233 PRO E O 1
ATOM 11554 N N . THR E 1 223 ? 3.035 39.885 41.990 1.00 23.81 234 THR E N 1
ATOM 11555 C CA . THR E 1 223 ? 2.637 38.552 41.541 1.00 24.33 234 THR E CA 1
ATOM 11556 C C . THR E 1 223 ? 1.363 38.086 42.239 1.00 24.91 234 THR E C 1
ATOM 11557 O O . THR E 1 223 ? 0.463 37.502 41.611 1.00 23.67 234 THR E O 1
ATOM 11561 N N . VAL E 1 224 ? 1.258 38.346 43.540 1.00 22.69 235 VAL E N 1
ATOM 11562 C CA . VAL E 1 224 ? 0.093 37.896 44.300 1.00 21.75 235 VAL E CA 1
ATOM 11563 C C . VAL E 1 224 ? -1.043 38.918 44.264 1.00 22.99 235 VAL E C 1
ATOM 11564 O O . VAL E 1 224 ? -2.177 38.573 43.921 1.00 25.37 235 VAL E O 1
ATOM 11568 N N . PHE E 1 225 ? -0.776 40.183 44.616 1.00 22.82 236 PHE E N 1
ATOM 11569 C CA . PHE E 1 225 ? -1.847 41.179 44.737 1.00 24.08 236 PHE E CA 1
ATOM 11570 C C . PHE E 1 225 ? -2.575 41.408 43.413 1.00 25.61 236 PHE E C 1
ATOM 11571 O O . PHE E 1 225 ? -3.789 41.651 43.402 1.00 25.75 236 PHE E O 1
ATOM 11579 N N . LEU E 1 226 ? -1.859 41.381 42.285 1.00 24.80 237 LEU E N 1
ATOM 11580 C CA . LEU E 1 226 ? -2.593 41.579 41.038 1.00 25.98 237 LEU E CA 1
ATOM 11581 C C . LEU E 1 226 ? -3.546 40.417 40.783 1.00 28.96 237 LEU E C 1
ATOM 11582 O O . LEU E 1 226 ? -4.602 40.610 40.162 1.00 28.01 237 LEU E O 1
ATOM 11587 N N . SER E 1 227 ? -3.215 39.218 41.285 1.00 26.24 238 SER E N 1
ATOM 11588 C CA . SER E 1 227 ? -4.125 38.083 41.120 1.00 27.67 238 SER E CA 1
ATOM 11589 C C . SER E 1 227 ? -5.302 38.172 42.084 1.00 25.42 238 SER E C 1
ATOM 11590 O O . SER E 1 227 ? -6.426 37.808 41.716 1.00 26.26 238 SER E O 1
ATOM 11593 N N . VAL E 1 228 ? -5.045 38.634 43.317 1.00 22.13 239 VAL E N 1
ATOM 11594 C CA . VAL E 1 228 ? -6.122 38.933 44.271 1.00 23.74 239 VAL E CA 1
ATOM 11595 C C . VAL E 1 228 ? -7.218 39.772 43.614 1.00 26.41 239 VAL E C 1
ATOM 11596 O O . VAL E 1 228 ? -8.409 39.439 43.670 1.00 26.85 239 VAL E O 1
ATOM 11600 N N . GLU E 1 229 ? -6.837 40.892 43.005 1.00 27.94 240 GLU E N 1
ATOM 11601 C CA . GLU E 1 229 ? -7.866 41.834 42.586 1.00 29.23 240 GLU E CA 1
ATOM 11602 C C . GLU E 1 229 ? -8.651 41.331 41.372 1.00 28.38 240 GLU E C 1
ATOM 11603 O O . GLU E 1 229 ? -9.768 41.822 41.145 1.00 26.79 240 GLU E O 1
ATOM 11609 N N . THR E 1 230 ? -8.134 40.329 40.634 1.00 24.05 241 THR E N 1
ATOM 11610 C CA . THR E 1 230 ? -8.933 39.748 39.532 1.00 28.09 241 THR E CA 1
ATOM 11611 C C . THR E 1 230 ? -10.272 39.220 40.026 1.00 28.68 241 THR E C 1
ATOM 11612 O O . THR E 1 230 ? -11.247 39.193 39.267 1.00 28.83 241 THR E O 1
ATOM 11616 N N . ASP E 1 231 ? -10.332 38.761 41.272 1.00 24.27 242 ASP E N 1
ATOM 11617 C CA . ASP E 1 231 ? -11.601 38.295 41.820 1.00 25.44 242 ASP E CA 1
ATOM 11618 C C . ASP E 1 231 ? -12.553 39.448 42.109 1.00 26.90 242 ASP E C 1
ATOM 11619 O O . ASP E 1 231 ? -13.767 39.222 42.205 1.00 28.51 242 ASP E O 1
ATOM 11624 N N . GLU E 1 232 ? -12.029 40.673 42.261 1.00 31.49 243 GLU E N 1
ATOM 11625 C CA . GLU E 1 232 ? -12.840 41.780 42.775 1.00 31.97 243 GLU E CA 1
ATOM 11626 C C . GLU E 1 232 ? -13.910 42.215 41.781 1.00 33.78 243 GLU E C 1
ATOM 11627 O O . GLU E 1 232 ? -14.958 42.723 42.194 1.00 31.62 243 GLU E O 1
ATOM 11633 N N . LEU E 1 233 ? -13.642 42.053 40.477 1.00 35.28 244 LEU E N 1
ATOM 11634 C CA . LEU E 1 233 ? -14.635 42.215 39.418 1.00 37.37 244 LEU E CA 1
ATOM 11635 C C . LEU E 1 233 ? -15.984 41.654 39.801 1.00 32.26 244 LEU E C 1
ATOM 11636 O O . LEU E 1 233 ? -17.018 42.335 39.718 1.00 32.37 244 LEU E O 1
ATOM 11641 N N A ARG E 1 234 ? -15.989 40.390 40.211 0.57 28.01 245 ARG E N 1
ATOM 11642 N N B ARG E 1 234 ? -16.001 40.362 40.144 0.43 28.44 245 ARG E N 1
ATOM 11643 C CA A ARG E 1 234 ? -17.242 39.720 40.496 0.57 29.62 245 ARG E CA 1
ATOM 11644 C CA B ARG E 1 234 ? -17.247 39.720 40.536 0.43 29.74 245 ARG E CA 1
ATOM 11645 C C A ARG E 1 234 ? -17.856 40.227 41.798 0.57 29.12 245 ARG E C 1
ATOM 11646 C C B ARG E 1 234 ? -17.856 40.433 41.728 0.43 29.16 245 ARG E C 1
ATOM 11647 O O A ARG E 1 234 ? -19.088 40.216 41.938 0.57 31.18 245 ARG E O 1
ATOM 11648 O O B ARG E 1 234 ? -19.057 40.731 41.744 0.43 30.09 245 ARG E O 1
ATOM 11663 N N . HIS E 1 235 ? -17.030 40.721 42.733 1.00 27.57 246 HIS E N 1
ATOM 11664 C CA . HIS E 1 235 ? -17.557 41.226 43.997 1.00 26.33 246 HIS E CA 1
ATOM 11665 C C . HIS E 1 235 ? -18.255 42.566 43.798 1.00 30.69 246 HIS E C 1
ATOM 11666 O O . HIS E 1 235 ? -19.381 42.758 44.268 1.00 32.49 246 HIS E O 1
ATOM 11673 N N . MET E 1 236 ? -17.589 43.508 43.104 1.00 30.61 247 MET E N 1
ATOM 11674 C CA . MET E 1 236 ? -18.194 44.805 42.807 1.00 32.34 247 MET E CA 1
ATOM 11675 C C . MET E 1 236 ? -19.516 44.615 42.090 1.00 31.99 247 MET E C 1
ATOM 11676 O O . MET E 1 236 ? -20.491 45.319 42.369 1.00 33.74 247 MET E O 1
ATOM 11681 N N . ALA E 1 237 ? -19.567 43.659 41.165 1.00 31.28 248 ALA E N 1
ATOM 11682 C CA . ALA E 1 237 ? -20.791 43.449 40.396 1.00 36.11 248 ALA E CA 1
ATOM 11683 C C . ALA E 1 237 ? -21.916 42.873 41.261 1.00 38.96 248 ALA E C 1
ATOM 11684 O O . ALA E 1 237 ? -23.083 43.241 41.078 1.00 42.22 248 ALA E O 1
ATOM 11686 N N . ASN E 1 238 ? -21.605 41.957 42.189 1.00 35.95 249 ASN E N 1
ATOM 11687 C CA . ASN E 1 238 ? -22.642 41.465 43.097 1.00 36.02 249 ASN E CA 1
ATOM 11688 C C . ASN E 1 238 ? -23.262 42.626 43.862 1.00 34.60 249 ASN E C 1
ATOM 11689 O O . ASN E 1 238 ? -24.492 42.736 43.968 1.00 34.10 249 ASN E O 1
ATOM 11694 N N . GLY E 1 239 ? -22.413 43.505 44.396 1.00 31.42 250 GLY E N 1
ATOM 11695 C CA . GLY E 1 239 ? -22.904 44.606 45.204 1.00 33.27 250 GLY E CA 1
ATOM 11696 C C . GLY E 1 239 ? -23.735 45.597 44.411 1.00 34.30 250 GLY E C 1
ATOM 11697 O O . GLY E 1 239 ? -24.752 46.100 44.898 1.00 35.73 250 GLY E O 1
ATOM 11698 N N . TYR E 1 240 ? -23.321 45.888 43.177 1.00 32.41 251 TYR E N 1
ATOM 11699 C CA . TYR E 1 240 ? -24.084 46.827 42.368 1.00 30.24 251 TYR E CA 1
ATOM 11700 C C . TYR E 1 240 ? -25.516 46.340 42.146 1.00 31.61 251 TYR E C 1
ATOM 11701 O O . TYR E 1 240 ? -26.456 47.145 42.117 1.00 31.80 251 TYR E O 1
ATOM 11710 N N . GLN E 1 241 ? -25.706 45.032 41.969 1.00 32.42 252 GLN E N 1
ATOM 11711 C CA . GLN E 1 241 ? -27.048 44.504 41.734 1.00 31.39 252 GLN E CA 1
ATOM 11712 C C . GLN E 1 241 ? -27.989 44.854 42.881 1.00 33.17 252 GLN E C 1
ATOM 11713 O O . GLN E 1 241 ? -29.140 45.254 42.665 1.00 33.25 252 GLN E O 1
ATOM 11719 N N . THR E 1 242 ? -27.518 44.693 44.113 1.00 28.44 253 THR E N 1
ATOM 11720 C CA . THR E 1 242 ? -28.352 45.028 45.258 1.00 31.00 253 THR E CA 1
ATOM 11721 C C . THR E 1 242 ? -28.539 46.537 45.415 1.00 32.41 253 THR E C 1
ATOM 11722 O O . THR E 1 242 ? -29.628 46.995 45.793 1.00 35.67 253 THR E O 1
ATOM 11726 N N . VAL E 1 243 ? -27.503 47.332 45.127 1.00 32.56 254 VAL E N 1
ATOM 11727 C CA . VAL E 1 243 ? -27.659 48.785 45.186 1.00 30.99 254 VAL E CA 1
ATOM 11728 C C . VAL E 1 243 ? -28.777 49.239 44.248 1.00 35.52 254 VAL E C 1
ATOM 11729 O O . VAL E 1 243 ? -29.556 50.142 44.590 1.00 34.18 254 VAL E O 1
ATOM 11733 N N . VAL E 1 244 ? -28.890 48.606 43.064 1.00 31.47 255 VAL E N 1
ATOM 11734 C CA . VAL E 1 244 ? -29.981 48.932 42.137 1.00 32.92 255 VAL E CA 1
ATOM 11735 C C . VAL E 1 244 ? -31.333 48.619 42.768 1.00 37.94 255 VAL E C 1
ATOM 11736 O O . VAL E 1 244 ? -32.284 49.412 42.676 1.00 40.12 255 VAL E O 1
ATOM 11740 N N . SER E 1 245 ? -31.452 47.452 43.406 1.00 34.97 256 SER E N 1
ATOM 11741 C CA . SER E 1 245 ? -32.718 47.101 44.035 1.00 36.27 256 SER E CA 1
ATOM 11742 C C . SER E 1 245 ? -33.075 48.097 45.127 1.00 36.35 256 SER E C 1
ATOM 11743 O O . SER E 1 245 ? -34.238 48.507 45.253 1.00 34.33 256 SER E O 1
ATOM 11746 N N . ILE E 1 246 ? -32.079 48.501 45.918 1.00 35.30 257 ILE E N 1
ATOM 11747 C CA . ILE E 1 246 ? -32.296 49.483 46.975 1.00 38.48 257 ILE E CA 1
ATOM 11748 C C . ILE E 1 246 ? -32.800 50.800 46.389 1.00 40.09 257 ILE E C 1
ATOM 11749 O O . ILE E 1 246 ? -33.796 51.371 46.858 1.00 38.98 257 ILE E O 1
ATOM 11754 N N . ALA E 1 247 ? -32.107 51.306 45.363 1.00 37.16 258 ALA E N 1
ATOM 11755 C CA . ALA E 1 247 ? -32.471 52.585 44.759 1.00 40.03 258 ALA E CA 1
ATOM 11756 C C . ALA E 1 247 ? -33.859 52.556 44.128 1.00 41.27 258 ALA E C 1
ATOM 11757 O O . ALA E 1 247 ? -34.532 53.594 44.084 1.00 41.79 258 ALA E O 1
ATOM 11759 N N . ASN E 1 248 ? -34.287 51.393 43.616 1.00 42.91 259 ASN E N 1
ATOM 11760 C CA . ASN E 1 248 ? -35.565 51.251 42.915 1.00 44.83 259 ASN E CA 1
ATOM 11761 C C . ASN E 1 248 ? -36.773 51.272 43.844 1.00 47.55 259 ASN E C 1
ATOM 11762 O O . ASN E 1 248 ? -37.903 51.429 43.362 1.00 49.61 259 ASN E O 1
ATOM 11767 N N . ASP E 1 249 ? -36.575 51.068 45.145 1.00 42.29 260 ASP E N 1
ATOM 11768 C CA . ASP E 1 249 ? -37.682 50.973 46.091 1.00 44.33 260 ASP E CA 1
ATOM 11769 C C . ASP E 1 249 ? -37.668 52.173 47.038 1.00 45.55 260 ASP E C 1
ATOM 11770 O O . ASP E 1 249 ? -36.704 52.344 47.802 1.00 42.72 260 ASP E O 1
ATOM 11775 N N . PRO E 1 250 ? -38.698 53.029 47.025 1.00 48.64 261 PRO E N 1
ATOM 11776 C CA . PRO E 1 250 ? -38.636 54.259 47.840 1.00 47.95 261 PRO E CA 1
ATOM 11777 C C . PRO E 1 250 ? -38.408 54.016 49.325 1.00 43.26 261 PRO E C 1
ATOM 11778 O O . PRO E 1 250 ? -37.719 54.822 49.965 1.00 46.46 261 PRO E O 1
ATOM 11782 N N . ALA E 1 251 ? -38.950 52.933 49.893 1.00 38.93 262 ALA E N 1
ATOM 11783 C CA . ALA E 1 251 ? -38.779 52.682 51.322 1.00 42.36 262 ALA E CA 1
ATOM 11784 C C . ALA E 1 251 ? -37.341 52.306 51.668 1.00 45.32 262 ALA E C 1
ATOM 11785 O O . ALA E 1 251 ? -36.867 52.605 52.767 1.00 49.35 262 ALA E O 1
ATOM 11787 N N . SER E 1 252 ? -36.637 51.651 50.755 1.00 44.34 263 SER E N 1
ATOM 11788 C CA . SER E 1 252 ? -35.239 51.287 50.948 1.00 41.08 263 SER E CA 1
ATOM 11789 C C . SER E 1 252 ? -34.307 52.415 50.557 1.00 37.81 263 SER E C 1
ATOM 11790 O O . SER E 1 252 ? -33.271 52.620 51.196 1.00 39.13 263 SER E O 1
ATOM 11793 N N . ALA E 1 253 ? -34.667 53.162 49.516 1.00 38.50 264 ALA E N 1
ATOM 11794 C CA . ALA E 1 253 ? -33.780 54.200 49.022 1.00 39.21 264 ALA E CA 1
ATOM 11795 C C . ALA E 1 253 ? -33.563 55.286 50.067 1.00 37.80 264 ALA E C 1
ATOM 11796 O O . ALA E 1 253 ? -32.519 55.950 50.063 1.00 39.12 264 ALA E O 1
ATOM 11798 N N . LYS E 1 254 ? -34.518 55.466 50.984 1.00 38.10 265 LYS E N 1
ATOM 11799 C CA . LYS E 1 254 ? -34.394 56.499 52.004 1.00 37.76 265 LYS E CA 1
ATOM 11800 C C . LYS E 1 254 ? -33.262 56.238 53.009 1.00 39.83 265 LYS E C 1
ATOM 11801 O O . LYS E 1 254 ? -32.890 57.164 53.743 1.00 39.75 265 LYS E O 1
ATOM 11807 N N . PHE E 1 255 ? -32.709 55.015 53.072 1.00 36.75 266 PHE E N 1
ATOM 11808 C CA . PHE E 1 255 ? -31.589 54.720 53.967 1.00 37.47 266 PHE E CA 1
ATOM 11809 C C . PHE E 1 255 ? -30.231 54.828 53.289 1.00 35.28 266 PHE E C 1
ATOM 11810 O O . PHE E 1 255 ? -29.209 54.909 53.982 1.00 33.70 266 PHE E O 1
ATOM 11818 N N . LEU E 1 256 ? -30.213 54.852 51.957 1.00 33.13 267 LEU E N 1
ATOM 11819 C CA . LEU E 1 256 ? -28.980 54.648 51.201 1.00 32.74 267 LEU E CA 1
ATOM 11820 C C . LEU E 1 256 ? -27.956 55.750 51.454 1.00 33.23 267 LEU E C 1
ATOM 11821 O O . LEU E 1 256 ? -26.772 55.471 51.652 1.00 34.66 267 LEU E O 1
ATOM 11826 N N . ASN E 1 257 ? -28.375 57.015 51.418 1.00 32.01 268 ASN E N 1
ATOM 11827 C CA . ASN E 1 257 ? -27.376 58.082 51.439 1.00 31.54 268 ASN E CA 1
ATOM 11828 C C . ASN E 1 257 ? -26.679 58.176 52.794 1.00 31.87 268 ASN E C 1
ATOM 11829 O O . ASN E 1 257 ? -25.482 58.480 52.858 1.00 31.16 268 ASN E O 1
ATOM 11834 N N . THR E 1 258 ? -27.412 57.925 53.882 1.00 33.42 269 THR E N 1
ATOM 11835 C CA . THR E 1 258 ? -26.801 57.924 55.207 1.00 33.08 269 THR E CA 1
ATOM 11836 C C . THR E 1 258 ? -25.843 56.751 55.350 1.00 35.97 269 THR E C 1
ATOM 11837 O O . THR E 1 258 ? -24.725 56.903 55.853 1.00 31.24 269 THR E O 1
ATOM 11841 N N . ASP E 1 259 ? -26.274 55.566 54.918 1.00 35.27 270 ASP E N 1
ATOM 11842 C CA . ASP E 1 259 ? -25.401 54.396 54.983 1.00 37.23 270 ASP E CA 1
ATOM 11843 C C . ASP E 1 259 ? -24.140 54.601 54.157 1.00 34.52 270 ASP E C 1
ATOM 11844 O O . ASP E 1 259 ? -23.036 54.267 54.617 1.00 30.99 270 ASP E O 1
ATOM 11849 N N . LEU E 1 260 ? -24.279 55.189 52.957 1.00 28.91 271 LEU E N 1
ATOM 11850 C CA . LEU E 1 260 ? -23.117 55.454 52.106 1.00 30.53 271 LEU E CA 1
ATOM 11851 C C . LEU E 1 260 ? -22.152 56.427 52.770 1.00 30.24 271 LEU E C 1
ATOM 11852 O O . LEU E 1 260 ? -20.940 56.195 52.785 1.00 28.70 271 LEU E O 1
ATOM 11857 N N . ASN E 1 261 ? -22.665 57.535 53.320 1.00 30.12 272 ASN E N 1
ATOM 11858 C CA . ASN E 1 261 ? -21.766 58.494 53.959 1.00 28.31 272 ASN E CA 1
ATOM 11859 C C . ASN E 1 261 ? -21.076 57.875 55.170 1.00 24.68 272 ASN E C 1
ATOM 11860 O O . ASN E 1 261 ? -19.881 58.104 55.394 1.00 26.80 272 ASN E O 1
ATOM 11865 N N . ASN E 1 262 ? -21.805 57.108 55.976 1.00 26.52 273 ASN E N 1
ATOM 11866 C CA . ASN E 1 262 ? -21.167 56.542 57.169 1.00 30.53 273 ASN E CA 1
ATOM 11867 C C . ASN E 1 262 ? -20.100 55.526 56.787 1.00 27.94 273 ASN E C 1
ATOM 11868 O O . ASN E 1 262 ? -19.034 55.448 57.420 1.00 28.36 273 ASN E O 1
ATOM 11873 N N . ALA E 1 263 ? -20.392 54.719 55.783 1.00 26.91 274 ALA E N 1
ATOM 11874 C CA . ALA E 1 263 ? -19.404 53.783 55.264 1.00 26.37 274 ALA E CA 1
ATOM 11875 C C . ALA E 1 263 ? -18.178 54.517 54.735 1.00 25.70 274 ALA E C 1
ATOM 11876 O O . ALA E 1 263 ? -17.037 54.162 55.068 1.00 24.09 274 ALA E O 1
ATOM 11878 N N . PHE E 1 264 ? -18.381 55.517 53.870 1.00 29.05 275 PHE E N 1
ATOM 11879 C CA . PHE E 1 264 ? -17.233 56.232 53.314 1.00 26.46 275 PHE E CA 1
ATOM 11880 C C . PHE E 1 264 ? -16.372 56.824 54.423 1.00 26.68 275 PHE E C 1
ATOM 11881 O O . PHE E 1 264 ? -15.133 56.731 54.386 1.00 23.13 275 PHE E O 1
ATOM 11889 N N . TRP E 1 265 ? -17.005 57.439 55.431 1.00 24.49 276 TRP E N 1
ATOM 11890 C CA . TRP E 1 265 ? -16.197 58.065 56.466 1.00 24.31 276 TRP E CA 1
ATOM 11891 C C . TRP E 1 265 ? -15.464 57.012 57.282 1.00 23.18 276 TRP E C 1
ATOM 11892 O O . TRP E 1 265 ? -14.285 57.182 57.604 1.00 25.69 276 TRP E O 1
ATOM 11903 N N . THR E 1 266 ? -16.173 55.946 57.671 1.00 22.79 277 THR E N 1
ATOM 11904 C CA . THR E 1 266 ? -15.572 54.898 58.504 1.00 25.09 277 THR E CA 1
ATOM 11905 C C . THR E 1 266 ? -14.327 54.324 57.834 1.00 25.48 277 THR E C 1
ATOM 11906 O O . THR E 1 266 ? -13.269 54.144 58.468 1.00 26.33 277 THR E O 1
ATOM 11910 N N . GLN E 1 267 ? -14.419 54.083 56.535 1.00 22.73 278 GLN E N 1
ATOM 11911 C CA . GLN E 1 267 ? -13.287 53.463 55.859 1.00 24.22 278 GLN E CA 1
ATOM 11912 C C . GLN E 1 267 ? -12.165 54.464 55.616 1.00 22.95 278 GLN E C 1
ATOM 11913 O O . GLN E 1 267 ? -10.993 54.172 55.910 1.00 23.18 278 GLN E O 1
ATOM 11919 N N . GLN E 1 268 ? -12.500 55.667 55.142 1.00 25.16 279 GLN E N 1
ATOM 11920 C CA . GLN E 1 268 ? -11.446 56.620 54.816 1.00 24.59 279 GLN E CA 1
ATOM 11921 C C . GLN E 1 268 ? -10.728 57.102 56.070 1.00 25.37 279 GLN E C 1
ATOM 11922 O O . GLN E 1 268 ? -9.531 57.403 56.014 1.00 24.99 279 GLN E O 1
ATOM 11928 N N . LYS E 1 269 ? -11.431 57.159 57.206 1.00 25.02 280 LYS E N 1
ATOM 11929 C CA . LYS E 1 269 ? -10.837 57.675 58.444 1.00 26.71 280 LYS E CA 1
ATOM 11930 C C . LYS E 1 269 ? -9.524 56.978 58.775 1.00 23.75 280 LYS E C 1
ATOM 11931 O O . LYS E 1 269 ? -8.560 57.619 59.184 1.00 24.22 280 LYS E O 1
ATOM 11937 N N . TYR E 1 270 ? -9.481 55.660 58.613 1.00 24.26 281 TYR E N 1
ATOM 11938 C CA . TYR E 1 270 ? -8.273 54.877 58.818 1.00 25.77 281 TYR E CA 1
ATOM 11939 C C . TYR E 1 270 ? -7.459 54.732 57.533 1.00 25.46 281 TYR E C 1
ATOM 11940 O O . TYR E 1 270 ? -6.237 54.914 57.546 1.00 23.83 281 TYR E O 1
ATOM 11949 N N . PHE E 1 271 ? -8.114 54.364 56.430 1.00 24.33 282 PHE E N 1
ATOM 11950 C CA . PHE E 1 271 ? -7.379 54.038 55.207 1.00 26.54 282 PHE E CA 1
ATOM 11951 C C . PHE E 1 271 ? -6.515 55.207 54.764 1.00 26.43 282 PHE E C 1
ATOM 11952 O O . PHE E 1 271 ? -5.330 55.045 54.433 1.00 26.38 282 PHE E O 1
ATOM 11960 N N . THR E 1 272 ? -7.084 56.406 54.783 1.00 27.15 283 THR E N 1
ATOM 11961 C CA . THR E 1 272 ? -6.387 57.555 54.214 1.00 27.24 283 THR E CA 1
ATOM 11962 C C . THR E 1 272 ? -5.081 57.848 54.937 1.00 28.17 283 THR E C 1
ATOM 11963 O O . THR E 1 272 ? -4.018 57.803 54.290 1.00 26.55 283 THR E O 1
ATOM 11967 N N . PRO E 1 273 ? -5.060 58.089 56.263 1.00 24.51 284 PRO E N 1
ATOM 11968 C CA . PRO E 1 273 ? -3.760 58.323 56.896 1.00 22.35 284 PRO E CA 1
ATOM 11969 C C . PRO E 1 273 ? -2.859 57.105 56.896 1.00 23.79 284 PRO E C 1
ATOM 11970 O O . PRO E 1 273 ? -1.638 57.260 56.759 1.00 25.53 284 PRO E O 1
ATOM 11974 N N . VAL E 1 274 ? -3.397 55.897 57.083 1.00 23.36 285 VAL E N 1
ATOM 11975 C CA . VAL E 1 274 ? -2.506 54.762 57.337 1.00 23.60 285 VAL E CA 1
ATOM 11976 C C . VAL E 1 274 ? -1.856 54.266 56.044 1.00 24.88 285 VAL E C 1
ATOM 11977 O O . VAL E 1 274 ? -0.646 54.014 55.999 1.00 25.52 285 VAL E O 1
ATOM 11981 N N . LEU E 1 275 ? -2.628 54.125 54.966 1.00 25.55 286 LEU E N 1
ATOM 11982 C CA . LEU E 1 275 ? -2.006 53.708 53.710 1.00 25.52 286 LEU E CA 1
ATOM 11983 C C . LEU E 1 275 ? -1.082 54.791 53.164 1.00 23.40 286 LEU E C 1
ATOM 11984 O O . LEU E 1 275 ? -0.026 54.481 52.598 1.00 24.72 286 LEU E O 1
ATOM 11989 N N . GLY E 1 276 ? -1.439 56.067 53.343 1.00 24.06 287 GLY E N 1
ATOM 11990 C CA . GLY E 1 276 ? -0.567 57.135 52.869 1.00 25.69 287 GLY E CA 1
ATOM 11991 C C . GLY E 1 276 ? 0.756 57.138 53.606 1.00 25.61 287 GLY E C 1
ATOM 11992 O O . GLY E 1 276 ? 1.819 57.391 53.020 1.00 21.88 287 GLY E O 1
ATOM 11993 N N . TYR E 1 277 ? 0.702 56.854 54.909 1.00 21.65 288 TYR E N 1
ATOM 11994 C CA . TYR E 1 277 ? 1.906 56.747 55.715 1.00 21.46 288 TYR E CA 1
ATOM 11995 C C . TYR E 1 277 ? 2.757 55.566 55.253 1.00 21.84 288 TYR E C 1
ATOM 11996 O O . TYR E 1 277 ? 3.968 55.700 55.031 1.00 22.42 288 TYR E O 1
ATOM 12005 N N . LEU E 1 278 ? 2.132 54.413 55.034 1.00 22.39 289 LEU E N 1
ATOM 12006 C CA . LEU E 1 278 ? 2.910 53.243 54.629 1.00 24.18 289 LEU E CA 1
ATOM 12007 C C . LEU E 1 278 ? 3.539 53.445 53.249 1.00 24.34 289 LEU E C 1
ATOM 12008 O O . LEU E 1 278 ? 4.717 53.125 53.054 1.00 24.61 289 LEU E O 1
ATOM 12013 N N . PHE E 1 279 ? 2.791 54.013 52.296 1.00 21.28 290 PHE E N 1
ATOM 12014 C CA . PHE E 1 279 ? 3.358 54.285 50.963 1.00 24.28 290 PHE E CA 1
ATOM 12015 C C . PHE E 1 279 ? 4.548 55.245 51.034 1.00 23.47 290 PHE E C 1
ATOM 12016 O O . PHE E 1 279 ? 5.623 54.972 50.483 1.00 25.87 290 PHE E O 1
ATOM 12024 N N . GLU E 1 280 ? 4.349 56.427 51.636 1.00 23.09 291 GLU E N 1
ATOM 12025 C CA . GLU E 1 280 ? 5.361 57.481 51.522 1.00 24.28 291 GLU E CA 1
ATOM 12026 C C . GLU E 1 280 ? 6.517 57.321 52.512 1.00 25.64 291 GLU E C 1
ATOM 12027 O O . GLU E 1 280 ? 7.675 57.605 52.176 1.00 25.75 291 GLU E O 1
ATOM 12033 N N . TYR E 1 281 ? 6.234 56.905 53.733 1.00 23.18 292 TYR E N 1
ATOM 12034 C CA . TYR E 1 281 ? 7.276 56.747 54.733 1.00 21.83 292 TYR E CA 1
ATOM 12035 C C . TYR E 1 281 ? 7.846 55.343 54.744 1.00 23.01 292 TYR E C 1
ATOM 12036 O O . TYR E 1 281 ? 8.976 55.153 55.203 1.00 22.78 292 TYR E O 1
ATOM 12045 N N . GLY E 1 282 ? 7.087 54.364 54.249 1.00 22.80 293 GLY E N 1
ATOM 12046 C CA . GLY E 1 282 ? 7.575 53.003 54.201 1.00 23.10 293 GLY E CA 1
ATOM 12047 C C . GLY E 1 282 ? 8.218 52.659 52.859 1.00 23.22 293 GLY E C 1
ATOM 12048 O O . GLY E 1 282 ? 8.343 51.478 52.525 1.00 24.96 293 GLY E O 1
ATOM 12049 N N . SER E 1 283 ? 8.628 53.658 52.086 1.00 22.38 294 SER E N 1
ATOM 12050 C CA . SER E 1 283 ? 9.279 53.417 50.808 1.00 22.52 294 SER E CA 1
ATOM 12051 C C . SER E 1 283 ? 10.573 54.215 50.739 1.00 24.62 294 SER E C 1
ATOM 12052 O O . SER E 1 283 ? 10.747 55.220 51.432 1.00 25.16 294 SER E O 1
ATOM 12055 N N . LYS E 1 284 ? 11.499 53.756 49.897 1.00 23.68 295 LYS E N 1
ATOM 12056 C CA . LYS E 1 284 ? 12.577 54.647 49.487 1.00 23.61 295 LYS E CA 1
ATOM 12057 C C . LYS E 1 284 ? 12.156 55.389 48.220 1.00 25.12 295 LYS E C 1
ATOM 12058 O O . LYS E 1 284 ? 12.076 56.621 48.209 1.00 28.03 295 LYS E O 1
ATOM 12064 N N . PHE E 1 285 ? 11.852 54.653 47.149 1.00 25.55 296 PHE E N 1
ATOM 12065 C CA . PHE E 1 285 ? 11.430 55.272 45.903 1.00 27.15 296 PHE E CA 1
ATOM 12066 C C . PHE E 1 285 ? 9.914 55.458 45.913 1.00 27.68 296 PHE E C 1
ATOM 12067 O O . PHE E 1 285 ? 9.165 54.525 46.205 1.00 26.86 296 PHE E O 1
ATOM 12075 N N . LYS E 1 286 ? 9.465 56.676 45.628 1.00 28.55 297 LYS E N 1
ATOM 12076 C CA . LYS E 1 286 ? 8.048 56.991 45.658 1.00 26.10 297 LYS E CA 1
ATOM 12077 C C . LYS E 1 286 ? 7.543 57.064 44.225 1.00 26.97 297 LYS E C 1
ATOM 12078 O O . LYS E 1 286 ? 8.236 57.568 43.343 1.00 30.56 297 LYS E O 1
ATOM 12084 N N . VAL E 1 287 ? 6.356 56.518 43.995 1.00 25.93 298 VAL E N 1
ATOM 12085 C CA . VAL E 1 287 ? 5.757 56.548 42.658 1.00 24.37 298 VAL E CA 1
ATOM 12086 C C . VAL E 1 287 ? 5.184 57.925 42.349 1.00 27.59 298 VAL E C 1
ATOM 12087 O O . VAL E 1 287 ? 5.399 58.479 41.264 1.00 25.46 298 VAL E O 1
ATOM 12091 N N . GLU E 1 288 ? 4.445 58.494 43.294 1.00 27.08 299 GLU E N 1
ATOM 12092 C CA . GLU E 1 288 ? 3.759 59.772 43.145 1.00 28.55 299 GLU E CA 1
ATOM 12093 C C . GLU E 1 288 ? 3.259 60.170 44.525 1.00 27.01 299 GLU E C 1
ATOM 12094 O O . GLU E 1 288 ? 3.206 59.325 45.413 1.00 26.31 299 GLU E O 1
ATOM 12100 N N . PRO E 1 289 ? 2.874 61.430 44.727 1.00 26.95 300 PRO E N 1
ATOM 12101 C CA . PRO E 1 289 ? 2.333 61.794 46.046 1.00 22.84 300 PRO E CA 1
ATOM 12102 C C . PRO E 1 289 ? 1.055 61.023 46.329 1.00 24.66 300 PRO E C 1
ATOM 12103 O O . PRO E 1 289 ? 0.165 60.898 45.478 1.00 24.04 300 PRO E O 1
ATOM 12107 N N . TRP E 1 290 ? 0.971 60.532 47.567 1.00 26.43 301 TRP E N 1
ATOM 12108 C CA . TRP E 1 290 ? -0.218 59.842 48.039 1.00 23.17 301 TRP E CA 1
ATOM 12109 C C . TRP E 1 290 ? -1.474 60.636 47.738 1.00 22.56 301 TRP E C 1
ATOM 12110 O O . TRP E 1 290 ? -2.498 60.065 47.360 1.00 25.27 301 TRP E O 1
ATOM 12121 N N . VAL E 1 291 ? -1.419 61.958 47.911 1.00 23.45 302 VAL E N 1
ATOM 12122 C CA . VAL E 1 291 ? -2.632 62.737 47.725 1.00 24.64 302 VAL E CA 1
ATOM 12123 C C . VAL E 1 291 ? -3.066 62.695 46.262 1.00 29.05 302 VAL E C 1
ATOM 12124 O O . VAL E 1 291 ? -4.270 62.753 45.964 1.00 25.06 302 VAL E O 1
ATOM 12128 N N . LYS E 1 292 ? -2.117 62.527 45.338 1.00 26.83 303 LYS E N 1
ATOM 12129 C CA . LYS E 1 292 ? -2.516 62.339 43.937 1.00 28.38 303 LYS E CA 1
ATOM 12130 C C . LYS E 1 292 ? -3.063 60.932 43.675 1.00 29.03 303 LYS E C 1
ATOM 12131 O O . LYS E 1 292 ? -4.004 60.762 42.885 1.00 28.56 303 LYS E O 1
ATOM 12137 N N . THR E 1 293 ? -2.484 59.904 44.305 1.00 29.33 304 THR E N 1
ATOM 12138 C CA . THR E 1 293 ? -3.049 58.562 44.174 1.00 26.90 304 THR E CA 1
ATOM 12139 C C . THR E 1 293 ? -4.495 58.550 44.648 1.00 26.63 304 THR E C 1
ATOM 12140 O O . THR E 1 293 ? -5.368 57.931 44.021 1.00 26.53 304 THR E O 1
ATOM 12144 N N . TRP E 1 294 ? -4.752 59.228 45.771 1.00 26.98 305 TRP E N 1
ATOM 12145 C CA . TRP E 1 294 ? -6.088 59.318 46.358 1.00 26.81 305 TRP E CA 1
ATOM 12146 C C . TRP E 1 294 ? -7.016 60.129 45.461 1.00 28.07 305 TRP E C 1
ATOM 12147 O O . TRP E 1 294 ? -8.155 59.729 45.196 1.00 26.77 305 TRP E O 1
ATOM 12158 N N . ASN E 1 295 ? -6.542 61.277 44.980 1.00 26.58 306 ASN E N 1
ATOM 12159 C CA . ASN E 1 295 ? -7.338 62.056 44.024 1.00 27.97 306 ASN E CA 1
ATOM 12160 C C . ASN E 1 295 ? -7.742 61.226 42.805 1.00 27.50 306 ASN E C 1
ATOM 12161 O O . ASN E 1 295 ? -8.898 61.266 42.367 1.00 31.66 306 ASN E O 1
ATOM 12166 N N . ARG E 1 296 ? -6.793 60.493 42.223 1.00 26.28 307 ARG E N 1
ATOM 12167 C CA . ARG E 1 296 ? -7.066 59.707 41.016 1.00 28.31 307 ARG E CA 1
ATOM 12168 C C . ARG E 1 296 ? -8.114 58.620 41.280 1.00 32.29 307 ARG E C 1
ATOM 12169 O O . ARG E 1 296 ? -9.154 58.552 40.605 1.00 30.36 307 ARG E O 1
ATOM 12177 N N . TRP E 1 297 ? -7.855 57.752 42.267 1.00 26.90 308 TRP E N 1
ATOM 12178 C CA . TRP E 1 297 ? -8.688 56.565 42.462 1.00 27.24 308 TRP E CA 1
ATOM 12179 C C . TRP E 1 297 ? -9.952 56.860 43.266 1.00 27.01 308 TRP E C 1
ATOM 12180 O O . TRP E 1 297 ? -11.016 56.305 42.972 1.00 27.62 308 TRP E O 1
ATOM 12191 N N . VAL E 1 298 ? -9.842 57.668 44.322 1.00 25.33 309 VAL E N 1
ATOM 12192 C CA . VAL E 1 298 ? -10.972 57.899 45.222 1.00 27.49 309 VAL E CA 1
ATOM 12193 C C . VAL E 1 298 ? -11.823 59.062 44.733 1.00 27.92 309 VAL E C 1
ATOM 12194 O O . VAL E 1 298 ? -13.007 58.890 44.429 1.00 29.63 309 VAL E O 1
ATOM 12198 N N . TYR E 1 299 ? -11.246 60.266 44.668 1.00 27.72 310 TYR E N 1
ATOM 12199 C CA . TYR E 1 299 ? -12.073 61.437 44.375 1.00 27.54 310 TYR E CA 1
ATOM 12200 C C . TYR E 1 299 ? -12.573 61.431 42.927 1.00 30.33 310 TYR E C 1
ATOM 12201 O O . TYR E 1 299 ? -13.778 61.566 42.672 1.00 29.63 310 TYR E O 1
ATOM 12210 N N . GLU E 1 300 ? -11.670 61.263 41.964 1.00 30.50 311 GLU E N 1
ATOM 12211 C CA . GLU E 1 300 ? -12.109 61.432 40.580 1.00 31.36 311 GLU E CA 1
ATOM 12212 C C . GLU E 1 300 ? -12.738 60.167 40.015 1.00 30.09 311 GLU E C 1
ATOM 12213 O O . GLU E 1 300 ? -13.832 60.220 39.448 1.00 30.91 311 GLU E O 1
ATOM 12219 N N . ASP E 1 301 ? -12.076 59.017 40.142 1.00 26.87 312 ASP E N 1
ATOM 12220 C CA . ASP E 1 301 ? -12.574 57.864 39.396 1.00 27.22 312 ASP E CA 1
ATOM 12221 C C . ASP E 1 301 ? -13.713 57.149 40.144 1.00 26.43 312 ASP E C 1
ATOM 12222 O O . ASP E 1 301 ? -14.834 57.052 39.631 1.00 26.62 312 ASP E O 1
ATOM 12227 N N . TRP E 1 302 ? -13.488 56.663 41.368 1.00 26.07 313 TRP E N 1
ATOM 12228 C CA . TRP E 1 302 ? -14.635 56.111 42.096 1.00 27.79 313 TRP E CA 1
ATOM 12229 C C . TRP E 1 302 ? -15.724 57.161 42.282 1.00 30.95 313 TRP E C 1
ATOM 12230 O O . TRP E 1 302 ? -16.904 56.909 42.001 1.00 31.45 313 TRP E O 1
ATOM 12241 N N . GLY E 1 303 ? -15.344 58.352 42.752 1.00 28.63 314 GLY E N 1
ATOM 12242 C CA . GLY E 1 303 ? -16.341 59.371 43.038 1.00 28.34 314 GLY E CA 1
ATOM 12243 C C . GLY E 1 303 ? -17.154 59.772 41.811 1.00 30.02 314 GLY E C 1
ATOM 12244 O O . GLY E 1 303 ? -18.349 60.065 41.923 1.00 30.00 314 GLY E O 1
ATOM 12245 N N . GLY E 1 304 ? -16.531 59.771 40.633 1.00 30.95 315 GLY E N 1
ATOM 12246 C CA . GLY E 1 304 ? -17.239 60.176 39.424 1.00 30.64 315 GLY E CA 1
ATOM 12247 C C . GLY E 1 304 ? -17.905 59.056 38.651 1.00 31.54 315 GLY E C 1
ATOM 12248 O O . GLY E 1 304 ? -19.013 59.218 38.122 1.00 32.78 315 GLY E O 1
ATOM 12249 N N . ILE E 1 305 ? -17.227 57.915 38.546 1.00 29.50 316 ILE E N 1
ATOM 12250 C CA . ILE E 1 305 ? -17.764 56.812 37.755 1.00 26.26 316 ILE E CA 1
ATOM 12251 C C . ILE E 1 305 ? -18.813 56.022 38.545 1.00 29.03 316 ILE E C 1
ATOM 12252 O O . ILE E 1 305 ? -19.755 55.472 37.954 1.00 31.50 316 ILE E O 1
ATOM 12257 N N . TRP E 1 306 ? -18.674 55.925 39.873 1.00 26.15 317 TRP E N 1
ATOM 12258 C CA . TRP E 1 306 ? -19.717 55.279 40.674 1.00 28.92 317 TRP E CA 1
ATOM 12259 C C . TRP E 1 306 ? -20.671 56.308 41.277 1.00 29.94 317 TRP E C 1
ATOM 12260 O O . TRP E 1 306 ? -21.848 56.357 40.916 1.00 31.75 317 TRP E O 1
ATOM 12271 N N . ILE E 1 307 ? -20.189 57.150 42.187 1.00 32.45 318 ILE E N 1
ATOM 12272 C CA . ILE E 1 307 ? -21.110 58.007 42.933 1.00 30.61 318 ILE E CA 1
ATOM 12273 C C . ILE E 1 307 ? -21.691 59.116 42.047 1.00 34.19 318 ILE E C 1
ATOM 12274 O O . ILE E 1 307 ? -22.891 59.418 42.116 1.00 32.59 318 ILE E O 1
ATOM 12279 N N . GLY E 1 308 ? -20.855 59.757 41.226 1.00 32.76 319 GLY E N 1
ATOM 12280 C CA . GLY E 1 308 ? -21.356 60.819 40.359 1.00 31.96 319 GLY E CA 1
ATOM 12281 C C . GLY E 1 308 ? -22.422 60.334 39.393 1.00 33.52 319 GLY E C 1
ATOM 12282 O O . GLY E 1 308 ? -23.460 60.978 39.223 1.00 36.04 319 GLY E O 1
ATOM 12283 N N . ARG E 1 309 ? -22.180 59.185 38.750 1.00 30.02 320 ARG E N 1
ATOM 12284 C CA . ARG E 1 309 ? -23.165 58.618 37.830 1.00 31.99 320 ARG E CA 1
ATOM 12285 C C . ARG E 1 309 ? -24.449 58.239 38.562 1.00 35.16 320 ARG E C 1
ATOM 12286 O O . ARG E 1 309 ? -25.553 58.446 38.048 1.00 36.25 320 ARG E O 1
ATOM 12294 N N . LEU E 1 310 ? -24.329 57.686 39.763 1.00 30.77 321 LEU E N 1
ATOM 12295 C CA . LEU E 1 310 ? -25.516 57.369 40.546 1.00 33.00 321 LEU E CA 1
ATOM 12296 C C . LEU E 1 310 ? -26.241 58.609 41.057 1.00 32.61 321 LEU E C 1
ATOM 12297 O O . LEU E 1 310 ? -27.371 58.478 41.545 1.00 32.67 321 LEU E O 1
ATOM 12302 N N . GLY E 1 311 ? -25.620 59.795 40.952 1.00 32.21 322 GLY E N 1
ATOM 12303 C CA . GLY E 1 311 ? -26.306 61.031 41.286 1.00 35.19 322 GLY E CA 1
ATOM 12304 C C . GLY E 1 311 ? -27.576 61.239 40.486 1.00 39.85 322 GLY E C 1
ATOM 12305 O O . GLY E 1 311 ? -28.528 61.851 40.977 1.00 44.56 322 GLY E O 1
ATOM 12306 N N . LYS E 1 312 ? -27.620 60.713 39.259 1.00 39.18 323 LYS E N 1
ATOM 12307 C CA . LYS E 1 312 ? -28.830 60.757 38.449 1.00 42.62 323 LYS E CA 1
ATOM 12308 C C . LYS E 1 312 ? -29.992 60.010 39.077 1.00 43.44 323 LYS E C 1
ATOM 12309 O O . LYS E 1 312 ? -31.127 60.176 38.615 1.00 45.41 323 LYS E O 1
ATOM 12315 N N . TYR E 1 313 ? -29.741 59.178 40.093 1.00 36.25 324 TYR E N 1
ATOM 12316 C CA . TYR E 1 313 ? -30.755 58.315 40.686 1.00 34.24 324 TYR E CA 1
ATOM 12317 C C . TYR E 1 313 ? -30.865 58.540 42.190 1.00 38.58 324 TYR E C 1
ATOM 12318 O O . TYR E 1 313 ? -31.265 57.645 42.937 1.00 39.70 324 TYR E O 1
ATOM 12327 N N . GLY E 1 314 ? -30.520 59.745 42.640 1.00 36.93 325 GLY E N 1
ATOM 12328 C CA . GLY E 1 314 ? -30.738 60.135 44.013 1.00 37.63 325 GLY E CA 1
ATOM 12329 C C . GLY E 1 314 ? -29.578 59.916 44.965 1.00 41.39 325 GLY E C 1
ATOM 12330 O O . GLY E 1 314 ? -29.690 60.292 46.145 1.00 38.93 325 GLY E O 1
ATOM 12331 N N . VAL E 1 315 ? -28.464 59.333 44.513 1.00 38.00 326 VAL E N 1
ATOM 12332 C CA . VAL E 1 315 ? -27.355 59.075 45.433 1.00 36.41 326 VAL E CA 1
ATOM 12333 C C . VAL E 1 315 ? -26.532 60.352 45.583 1.00 35.21 326 VAL E C 1
ATOM 12334 O O . VAL E 1 315 ? -26.172 61.003 44.593 1.00 37.38 326 VAL E O 1
ATOM 12338 N N . GLU E 1 316 ? -26.249 60.731 46.824 1.00 35.03 327 GLU E N 1
ATOM 12339 C CA . GLU E 1 316 ? -25.604 62.004 47.105 1.00 37.56 327 GLU E CA 1
ATOM 12340 C C . GLU E 1 316 ? -24.104 61.841 47.333 1.00 37.41 327 GLU E C 1
ATOM 12341 O O . GLU E 1 316 ? -23.662 60.901 48.002 1.00 34.33 327 GLU E O 1
ATOM 12347 N N . SER E 1 317 ? -23.340 62.793 46.807 1.00 35.95 328 SER E N 1
ATOM 12348 C CA . SER E 1 317 ? -21.945 62.954 47.187 1.00 34.53 328 SER E CA 1
ATOM 12349 C C . SER E 1 317 ? -21.812 62.903 48.714 1.00 36.23 328 SER E C 1
ATOM 12350 O O . SER E 1 317 ? -22.533 63.629 49.419 1.00 35.52 328 SER E O 1
ATOM 12353 N N . PRO E 1 318 ? -20.921 62.070 49.257 1.00 34.59 329 PRO E N 1
ATOM 12354 C CA . PRO E 1 318 ? -20.798 61.967 50.718 1.00 32.04 329 PRO E CA 1
ATOM 12355 C C . PRO E 1 318 ? -20.556 63.322 51.366 1.00 31.43 329 PRO E C 1
ATOM 12356 O O . PRO E 1 318 ? -19.623 64.044 51.011 1.00 30.01 329 PRO E O 1
ATOM 12360 N N . ALA E 1 319 ? -21.406 63.666 52.343 1.00 30.46 330 ALA E N 1
ATOM 12361 C CA . ALA E 1 319 ? -21.253 64.941 53.029 1.00 28.18 330 ALA E CA 1
ATOM 12362 C C . ALA E 1 319 ? -19.891 65.068 53.696 1.00 28.90 330 ALA E C 1
ATOM 12363 O O . ALA E 1 319 ? -19.399 66.184 53.896 1.00 31.78 330 ALA E O 1
ATOM 12365 N N . SER E 1 320 ? -19.274 63.949 54.076 1.00 28.03 331 SER E N 1
ATOM 12366 C CA . SER E 1 320 ? -17.955 63.984 54.708 1.00 28.59 331 SER E CA 1
ATOM 12367 C C . SER E 1 320 ? -16.803 64.111 53.709 1.00 28.98 331 SER E C 1
ATOM 12368 O O . SER E 1 320 ? -15.635 64.114 54.122 1.00 31.17 331 SER E O 1
ATOM 12371 N N . LEU E 1 321 ? -17.089 64.265 52.413 1.00 28.60 332 LEU E N 1
ATOM 12372 C CA . LEU E 1 321 ? -16.006 64.268 51.423 1.00 27.89 332 LEU E CA 1
ATOM 12373 C C . LEU E 1 321 ? -15.030 65.426 51.630 1.00 28.01 332 LEU E C 1
ATOM 12374 O O . LEU E 1 321 ? -13.817 65.241 51.507 1.00 31.42 332 LEU E O 1
ATOM 12379 N N . ARG E 1 322 ? -15.522 66.628 51.950 1.00 28.01 333 ARG E N 1
ATOM 12380 C CA . ARG E 1 322 ? -14.597 67.746 52.145 1.00 27.75 333 ARG E CA 1
ATOM 12381 C C . ARG E 1 322 ? -13.611 67.462 53.279 1.00 32.54 333 ARG E C 1
ATOM 12382 O O . ARG E 1 322 ? -12.405 67.738 53.163 1.00 33.77 333 ARG E O 1
ATOM 12390 N N . ASP E 1 323 ? -14.117 66.945 54.403 1.00 29.92 334 ASP E N 1
ATOM 12391 C CA . ASP E 1 323 ? -13.244 66.551 55.501 1.00 29.57 334 ASP E CA 1
ATOM 12392 C C . ASP E 1 323 ? -12.275 65.461 55.075 1.00 30.41 334 ASP E C 1
ATOM 12393 O O . ASP E 1 323 ? -11.133 65.422 55.545 1.00 30.26 334 ASP E O 1
ATOM 12398 N N . ALA E 1 324 ? -12.734 64.523 54.239 1.00 28.28 335 ALA E N 1
ATOM 12399 C CA . ALA E 1 324 ? -11.841 63.476 53.764 1.00 29.82 335 ALA E CA 1
ATOM 12400 C C . ALA E 1 324 ? -10.721 64.036 52.887 1.00 28.27 335 ALA E C 1
ATOM 12401 O O . ALA E 1 324 ? -9.583 63.563 52.964 1.00 31.29 335 ALA E O 1
ATOM 12403 N N . LYS E 1 325 ? -11.009 65.026 52.034 1.00 30.70 336 LYS E N 1
ATOM 12404 C CA . LYS E 1 325 ? -9.930 65.539 51.185 1.00 28.56 336 LYS E CA 1
ATOM 12405 C C . LYS E 1 325 ? -8.843 66.200 52.016 1.00 29.10 336 LYS E C 1
ATOM 12406 O O . LYS E 1 325 ? -7.658 66.084 51.694 1.00 28.37 336 LYS E O 1
ATOM 12412 N N . ARG E 1 326 ? -9.208 66.852 53.116 1.00 28.95 337 ARG E N 1
ATOM 12413 C CA . ARG E 1 326 ? -8.173 67.403 53.980 1.00 27.40 337 ARG E CA 1
ATOM 12414 C C . ARG E 1 326 ? -7.336 66.289 54.607 1.00 28.73 337 ARG E C 1
ATOM 12415 O O . ARG E 1 326 ? -6.127 66.452 54.810 1.00 27.89 337 ARG E O 1
ATOM 12423 N N . ASP E 1 327 ? -7.963 65.153 54.930 1.00 26.82 338 ASP E N 1
ATOM 12424 C CA . ASP E 1 327 ? -7.195 64.015 55.429 1.00 28.17 338 ASP E CA 1
ATOM 12425 C C . ASP E 1 327 ? -6.250 63.465 54.364 1.00 25.68 338 ASP E C 1
ATOM 12426 O O . ASP E 1 327 ? -5.112 63.082 54.675 1.00 28.39 338 ASP E O 1
ATOM 12431 N N . ALA E 1 328 ? -6.703 63.398 53.102 1.00 23.58 339 ALA E N 1
ATOM 12432 C CA . ALA E 1 328 ? -5.829 62.887 52.053 1.00 27.96 339 ALA E CA 1
ATOM 12433 C C . ALA E 1 328 ? -4.564 63.715 51.936 1.00 28.44 339 ALA E C 1
ATOM 12434 O O . ALA E 1 328 ? -3.515 63.189 51.547 1.00 31.35 339 ALA E O 1
ATOM 12436 N N . TYR E 1 329 ? -4.640 65.009 52.257 1.00 25.43 340 TYR E N 1
ATOM 12437 C CA . TYR E 1 329 ? -3.483 65.877 52.047 1.00 25.99 340 TYR E CA 1
ATOM 12438 C C . TYR E 1 329 ? -2.521 65.842 53.233 1.00 26.41 340 TYR E C 1
ATOM 12439 O O . TYR E 1 329 ? -1.299 65.815 53.037 1.00 23.89 340 TYR E O 1
ATOM 12448 N N . TRP E 1 330 ? -3.045 65.834 54.477 1.00 25.02 341 TRP E N 1
ATOM 12449 C CA . TRP E 1 330 ? -2.185 65.967 55.650 1.00 24.32 341 TRP E CA 1
ATOM 12450 C C . TRP E 1 330 ? -2.249 64.809 56.639 1.00 24.67 341 TRP E 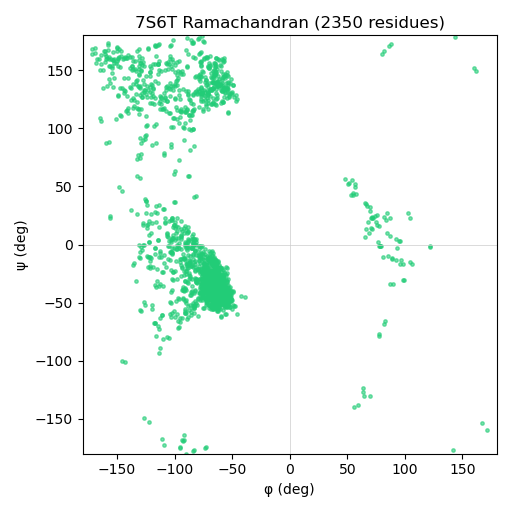C 1
ATOM 12451 O O . TRP E 1 330 ? -1.350 64.708 57.484 1.00 24.22 341 TRP E O 1
ATOM 12462 N N . ALA E 1 331 ? -3.304 63.984 56.626 1.00 27.08 342 ALA E N 1
ATOM 12463 C CA . ALA E 1 331 ? -3.503 63.086 57.772 1.00 25.32 342 ALA E CA 1
ATOM 12464 C C . ALA E 1 331 ? -2.434 62.002 57.852 1.00 24.99 342 ALA E C 1
ATOM 12465 O O . ALA E 1 331 ? -2.110 61.529 58.953 1.00 21.99 342 ALA E O 1
ATOM 12467 N N . HIS E 1 332 ? -1.868 61.590 56.712 1.00 25.08 343 HIS E N 1
ATOM 12468 C CA . HIS E 1 332 ? -0.825 60.570 56.779 1.00 21.89 343 HIS E CA 1
ATOM 12469 C C . HIS E 1 332 ? 0.477 61.136 57.344 1.00 23.41 343 HIS E C 1
ATOM 12470 O O . HIS E 1 332 ? 1.249 60.398 57.963 1.00 23.98 343 HIS E O 1
ATOM 12477 N N . HIS E 1 333 ? 0.730 62.435 57.163 1.00 23.37 344 HIS E N 1
ATOM 12478 C CA . HIS E 1 333 ? 1.874 63.058 57.834 1.00 21.67 344 HIS E CA 1
ATOM 12479 C C . HIS E 1 333 ? 1.638 63.169 59.340 1.00 22.95 344 HIS E C 1
ATOM 12480 O O . HIS E 1 333 ? 2.568 62.952 60.137 1.00 24.96 344 HIS E O 1
ATOM 12487 N N . ASP E 1 334 ? 0.416 63.525 59.751 1.00 22.31 345 ASP E N 1
ATOM 12488 C CA . ASP E 1 334 ? 0.079 63.470 61.182 1.00 22.85 345 ASP E CA 1
ATOM 12489 C C . ASP E 1 334 ? 0.319 62.070 61.744 1.00 24.95 345 ASP E C 1
ATOM 12490 O O . ASP E 1 334 ? 0.856 61.904 62.849 1.00 25.43 345 ASP E O 1
ATOM 12495 N N . LEU E 1 335 ? -0.140 61.046 61.017 1.00 23.68 346 LEU E N 1
ATOM 12496 C CA . LEU E 1 335 ? -0.019 59.668 61.484 1.00 24.10 346 LEU E CA 1
ATOM 12497 C C . LEU E 1 335 ? 1.449 59.273 61.624 1.00 24.95 346 LEU E C 1
ATOM 12498 O O . LEU E 1 335 ? 1.835 58.592 62.584 1.00 25.82 346 LEU E O 1
ATOM 12503 N N . ALA E 1 336 ? 2.285 59.732 60.694 1.00 26.99 347 ALA E N 1
ATOM 12504 C CA . ALA E 1 336 ? 3.708 59.423 60.760 1.00 26.43 347 ALA E CA 1
ATOM 12505 C C . ALA E 1 336 ? 4.316 59.887 62.079 1.00 26.18 347 ALA E C 1
ATOM 12506 O O . ALA E 1 336 ? 5.147 59.180 62.659 1.00 26.14 347 ALA E O 1
ATOM 12508 N N . LEU E 1 337 ? 3.931 61.075 62.571 1.00 24.00 348 LEU E N 1
ATOM 12509 C CA . LEU E 1 337 ? 4.411 61.492 63.891 1.00 24.83 348 LEU E CA 1
ATOM 12510 C C . LEU E 1 337 ? 4.101 60.438 64.949 1.00 26.54 348 LEU E C 1
ATOM 12511 O O . LEU E 1 337 ? 4.981 60.033 65.719 1.00 27.81 348 LEU E O 1
ATOM 12516 N N . ALA E 1 338 ? 2.845 59.983 65.005 1.00 24.95 349 ALA E N 1
ATOM 12517 C CA . ALA E 1 338 ? 2.475 58.981 66.004 1.00 26.26 349 ALA E CA 1
ATOM 12518 C C . ALA E 1 338 ? 3.209 57.656 65.775 1.00 26.88 349 ALA E C 1
ATOM 12519 O O . ALA E 1 338 ? 3.675 57.016 66.739 1.00 25.37 349 ALA E O 1
ATOM 12521 N N . ALA E 1 339 ? 3.321 57.223 64.512 1.00 23.13 350 ALA E N 1
ATOM 12522 C CA . ALA E 1 339 ? 3.943 55.929 64.218 1.00 21.46 350 ALA E CA 1
ATOM 12523 C C . ALA E 1 339 ? 5.423 55.941 64.588 1.00 23.42 350 ALA E C 1
ATOM 12524 O O . ALA E 1 339 ? 5.914 55.018 65.251 1.00 25.18 350 ALA E O 1
ATOM 12526 N N . TYR E 1 340 ? 6.154 56.993 64.190 1.00 23.00 351 TYR E N 1
ATOM 12527 C CA . TYR E 1 340 ? 7.569 57.087 64.570 1.00 20.99 351 TYR E CA 1
ATOM 12528 C C . TYR E 1 340 ? 7.747 57.236 66.087 1.00 21.66 351 TYR E C 1
ATOM 12529 O O . TYR E 1 340 ? 8.670 56.655 66.673 1.00 20.38 351 TYR E O 1
ATOM 12538 N N . ALA E 1 341 ? 6.891 58.036 66.732 1.00 22.36 352 ALA E N 1
ATOM 12539 C CA . ALA E 1 341 ? 7.030 58.279 68.170 1.00 21.94 352 ALA E CA 1
ATOM 12540 C C . ALA E 1 341 ? 6.795 57.020 68.984 1.00 24.22 352 ALA E C 1
ATOM 12541 O O . ALA E 1 341 ? 7.412 56.834 70.045 1.00 26.15 352 ALA E O 1
ATOM 12543 N N . MET E 1 342 ? 5.907 56.146 68.520 1.00 24.77 353 MET E N 1
ATOM 12544 C CA . MET E 1 342 ? 5.542 54.955 69.276 1.00 25.16 353 MET E CA 1
ATOM 12545 C C . MET E 1 342 ? 6.090 53.688 68.622 1.00 26.15 353 MET E C 1
ATOM 12546 O O . MET E 1 342 ? 5.483 52.621 68.736 1.00 25.45 353 MET E O 1
ATOM 12551 N N . TRP E 1 343 ? 7.243 53.803 67.949 1.00 22.69 354 TRP E N 1
ATOM 12552 C CA . TRP E 1 343 ? 7.797 52.677 67.191 1.00 21.53 354 TRP E CA 1
ATOM 12553 C C . TRP E 1 343 ? 7.988 51.387 67.995 1.00 20.22 354 TRP E C 1
ATOM 12554 O O . TRP E 1 343 ? 7.824 50.309 67.393 1.00 21.19 354 TRP E O 1
ATOM 12565 N N . PRO E 1 344 ? 8.296 51.398 69.310 1.00 21.57 355 PRO E N 1
ATOM 12566 C CA . PRO E 1 344 ? 8.511 50.120 70.008 1.00 22.35 355 PRO E CA 1
ATOM 12567 C C . PRO E 1 344 ? 7.285 49.222 70.082 1.00 22.62 355 PRO E C 1
ATOM 12568 O O . PRO E 1 344 ? 7.437 48.027 70.355 1.00 22.33 355 PRO E O 1
ATOM 12572 N N . LEU E 1 345 ? 6.082 49.745 69.844 1.00 21.21 356 LEU E N 1
ATOM 12573 C CA . LEU E 1 345 ? 4.867 48.941 69.956 1.00 25.31 356 LEU E CA 1
ATOM 12574 C C . LEU E 1 345 ? 4.491 48.251 68.652 1.00 25.59 356 LEU E C 1
ATOM 12575 O O . LEU E 1 345 ? 3.502 47.507 68.632 1.00 23.80 356 LEU E O 1
ATOM 12580 N N . GLY E 1 346 ? 5.241 48.479 67.575 1.00 26.25 357 GLY E N 1
ATOM 12581 C CA . GLY E 1 346 ? 4.940 47.885 66.283 1.00 28.07 357 GLY E CA 1
ATOM 12582 C C . GLY E 1 346 ? 5.664 46.570 66.088 1.00 26.14 357 GLY E C 1
ATOM 12583 O O . GLY E 1 346 ? 6.163 45.956 67.036 1.00 24.14 357 GLY E O 1
ATOM 12584 N N . PHE E 1 347 ? 5.716 46.128 64.821 1.00 22.93 358 PHE E N 1
ATOM 12585 C CA . PHE E 1 347 ? 6.447 44.915 64.479 1.00 23.83 358 PHE E CA 1
ATOM 12586 C C . PHE E 1 347 ? 7.234 45.112 63.182 1.00 24.43 358 PHE E C 1
ATOM 12587 O O . PHE E 1 347 ? 7.496 44.148 62.461 1.00 26.70 358 PHE E O 1
ATOM 12595 N N . ALA E 1 348 ? 7.647 46.350 62.911 1.00 23.02 359 ALA E N 1
ATOM 12596 C CA . ALA E 1 348 ? 8.351 46.717 61.692 1.00 24.20 359 ALA E CA 1
ATOM 12597 C C . ALA E 1 348 ? 9.500 47.651 62.036 1.00 25.97 359 ALA E C 1
ATOM 12598 O O . ALA E 1 348 ? 9.465 48.366 63.049 1.00 24.18 359 ALA E O 1
ATOM 12600 N N . ARG E 1 349 ? 10.535 47.640 61.194 1.00 21.46 360 ARG E N 1
ATOM 12601 C CA . ARG E 1 349 ? 11.679 48.523 61.370 1.00 23.13 360 ARG E CA 1
ATOM 12602 C C . ARG E 1 349 ? 11.499 49.773 60.512 1.00 27.21 360 ARG E C 1
ATOM 12603 O O . ARG E 1 349 ? 11.305 49.669 59.298 1.00 25.81 360 ARG E O 1
ATOM 12611 N N . LEU E 1 350 ? 11.574 50.948 61.142 1.00 23.58 361 LEU E N 1
ATOM 12612 C CA . LEU E 1 350 ? 11.213 52.220 60.518 1.00 21.11 361 LEU E CA 1
ATOM 12613 C C . LEU E 1 350 ? 12.463 52.972 60.085 1.00 23.31 361 LEU E C 1
ATOM 12614 O O . LEU E 1 350 ? 13.548 52.752 60.625 1.00 25.23 361 LEU E O 1
ATOM 12619 N N . ALA E 1 351 ? 12.302 53.882 59.119 1.00 21.76 362 ALA E N 1
ATOM 12620 C CA . ALA E 1 351 ? 13.401 54.718 58.637 1.00 22.86 362 ALA E CA 1
ATOM 12621 C C . ALA E 1 351 ? 12.948 56.175 58.592 1.00 22.84 362 ALA E C 1
ATOM 12622 O O . ALA E 1 351 ? 12.017 56.510 57.854 1.00 22.44 362 ALA E O 1
ATOM 12624 N N . LEU E 1 352 ? 13.587 57.035 59.392 1.00 23.82 363 LEU E N 1
ATOM 12625 C CA . LEU E 1 352 ? 13.344 58.466 59.275 1.00 23.95 363 LEU E CA 1
ATOM 12626 C C . LEU E 1 352 ? 13.641 58.939 57.850 1.00 25.09 363 LEU E C 1
ATOM 12627 O O . LEU E 1 352 ? 14.594 58.472 57.225 1.00 26.44 363 LEU E O 1
ATOM 12632 N N . PRO E 1 353 ? 12.881 59.907 57.343 1.00 23.44 364 PRO E N 1
ATOM 12633 C CA . PRO E 1 353 ? 13.128 60.404 55.979 1.00 24.42 364 PRO E CA 1
ATOM 12634 C C . PRO E 1 353 ? 14.538 60.955 55.815 1.00 28.66 364 PRO E C 1
ATOM 12635 O O . PRO E 1 353 ? 15.011 61.758 56.626 1.00 26.92 364 PRO E O 1
ATOM 12639 N N . ASP E 1 354 ? 15.213 60.533 54.740 1.00 28.79 365 ASP E N 1
ATOM 12640 C CA . ASP E 1 354 ? 16.562 61.034 54.515 1.00 27.48 365 ASP E CA 1
ATOM 12641 C C . ASP E 1 354 ? 16.491 62.386 53.792 1.00 26.20 365 ASP E C 1
ATOM 12642 O O . ASP E 1 354 ? 15.416 62.921 53.532 1.00 24.91 365 ASP E O 1
ATOM 12647 N N . GLU E 1 355 ? 17.654 62.964 53.474 1.00 29.76 366 GLU E N 1
ATOM 12648 C CA . GLU E 1 355 ? 17.679 64.300 52.868 1.00 32.15 366 GLU E CA 1
ATOM 12649 C C . GLU E 1 355 ? 16.911 64.339 51.550 1.00 30.72 366 GLU E C 1
ATOM 12650 O O . GLU E 1 355 ? 16.189 65.308 51.269 1.00 29.30 366 GLU E O 1
ATOM 12656 N N A GLU E 1 356 ? 17.064 63.297 50.725 0.53 27.77 367 GLU E N 1
ATOM 12657 N N B GLU E 1 356 ? 17.045 63.294 50.734 0.47 27.81 367 GLU E N 1
ATOM 12658 C CA A GLU E 1 356 ? 16.322 63.220 49.471 0.53 27.40 367 GLU E CA 1
ATOM 12659 C CA B GLU E 1 356 ? 16.314 63.256 49.474 0.47 27.32 367 GLU E CA 1
ATOM 12660 C C A GLU E 1 356 ? 14.829 63.115 49.728 0.53 26.11 367 GLU E C 1
ATOM 12661 C C B GLU E 1 356 ? 14.820 63.104 49.715 0.47 26.07 367 GLU E C 1
ATOM 12662 O O A GLU E 1 356 ? 14.029 63.770 49.051 0.53 24.93 367 GLU E O 1
ATOM 12663 O O B GLU E 1 356 ? 14.008 63.726 49.019 0.47 25.05 367 GLU E O 1
ATOM 12674 N N . ASP E 1 357 ? 14.433 62.285 50.703 1.00 23.89 368 ASP E N 1
ATOM 12675 C CA . ASP E 1 357 ? 13.016 62.180 51.045 1.00 24.07 368 ASP E CA 1
ATOM 12676 C C . ASP E 1 357 ? 12.472 63.518 51.516 1.00 22.56 368 ASP E C 1
ATOM 12677 O O . ASP E 1 357 ? 11.370 63.917 51.129 1.00 26.11 368 ASP E O 1
ATOM 12682 N N . GLN E 1 358 ? 13.215 64.207 52.391 1.00 26.17 369 GLN E N 1
ATOM 12683 C CA . GLN E 1 358 ? 12.719 65.468 52.933 1.00 24.84 369 GLN E CA 1
ATOM 12684 C C . GLN E 1 358 ? 12.486 66.490 51.823 1.00 25.75 369 GLN E C 1
ATOM 12685 O O . GLN E 1 358 ? 11.488 67.219 51.842 1.00 28.63 369 GLN E O 1
ATOM 12691 N N . ALA E 1 359 ? 13.382 66.550 50.834 1.00 23.88 370 ALA E N 1
ATOM 12692 C CA . ALA E 1 359 ? 13.154 67.479 49.725 1.00 24.60 370 ALA E CA 1
ATOM 12693 C C . ALA E 1 359 ? 11.893 67.106 48.964 1.00 27.38 370 ALA E C 1
ATOM 12694 O O . ALA E 1 359 ? 11.115 67.981 48.563 1.00 27.98 370 ALA E O 1
ATOM 12696 N N . TRP E 1 360 ? 11.667 65.807 48.771 1.00 24.87 371 TRP E N 1
ATOM 12697 C CA . TRP E 1 360 ? 10.472 65.362 48.051 1.00 26.75 371 TRP E CA 1
ATOM 12698 C C . TRP E 1 360 ? 9.201 65.707 48.822 1.00 26.54 371 TRP E C 1
ATOM 12699 O O . TRP E 1 360 ? 8.227 66.192 48.231 1.00 24.98 371 TRP E O 1
ATOM 12710 N N . PHE E 1 361 ? 9.196 65.490 50.148 1.00 25.43 372 PHE E N 1
ATOM 12711 C CA . PHE E 1 361 ? 8.002 65.807 50.931 1.00 23.95 372 PHE E CA 1
ATOM 12712 C C . PHE E 1 361 ? 7.675 67.295 50.860 1.00 25.15 372 PHE E C 1
ATOM 12713 O O . PHE E 1 361 ? 6.512 67.676 50.691 1.00 25.04 372 PHE E O 1
ATOM 12721 N N . GLU E 1 362 ? 8.687 68.154 51.014 1.00 26.14 373 GLU E N 1
ATOM 12722 C CA . GLU E 1 362 ? 8.433 69.599 51.015 1.00 29.62 373 GLU E CA 1
ATOM 12723 C C . GLU E 1 362 ? 8.019 70.105 49.632 1.00 29.43 373 GLU E C 1
ATOM 12724 O O . GLU E 1 362 ? 7.190 71.019 49.518 1.00 27.61 373 GLU E O 1
ATOM 12730 N N . ALA E 1 363 ? 8.583 69.533 48.568 1.00 27.77 374 ALA E N 1
ATOM 12731 C CA . ALA E 1 363 ? 8.183 69.938 47.216 1.00 29.35 374 ALA E CA 1
ATOM 12732 C C . ALA E 1 363 ? 6.722 69.596 46.942 1.00 30.66 374 ALA E C 1
ATOM 12733 O O . ALA E 1 363 ? 5.991 70.363 46.292 1.00 28.13 374 ALA E O 1
ATOM 12735 N N . ASN E 1 364 ? 6.274 68.439 47.417 1.00 24.97 375 ASN E N 1
ATOM 12736 C CA . ASN E 1 364 ? 4.924 67.986 47.102 1.00 23.67 375 ASN E CA 1
ATOM 12737 C C . ASN E 1 364 ? 3.891 68.367 48.148 1.00 27.38 375 ASN E C 1
ATOM 12738 O O . ASN E 1 364 ? 2.693 68.397 47.836 1.00 28.56 375 ASN E O 1
ATOM 12743 N N . TYR E 1 365 ? 4.321 68.668 49.373 1.00 25.45 376 TYR E N 1
ATOM 12744 C CA . TYR E 1 365 ? 3.437 69.169 50.422 1.00 24.67 376 TYR E CA 1
ATOM 12745 C C . TYR E 1 365 ? 4.065 70.385 51.085 1.00 28.13 376 TYR E C 1
ATOM 12746 O O . TYR E 1 365 ? 4.587 70.284 52.208 1.00 26.86 376 TYR E O 1
ATOM 12755 N N . PRO E 1 366 ? 4.016 71.549 50.436 1.00 28.93 377 PRO E N 1
ATOM 12756 C CA . PRO E 1 366 ? 4.692 72.736 50.985 1.00 27.23 377 PRO E CA 1
ATOM 12757 C C . PRO E 1 366 ? 4.219 73.051 52.402 1.00 26.69 377 PRO E C 1
ATOM 12758 O O . PRO E 1 366 ? 3.019 73.074 52.687 1.00 28.80 377 PRO E O 1
ATOM 12762 N N . GLY E 1 367 ? 5.178 73.269 53.302 1.00 27.90 378 GLY E N 1
ATOM 12763 C CA . GLY E 1 367 ? 4.902 73.362 54.731 1.00 26.07 378 GLY E CA 1
ATOM 12764 C C . GLY E 1 367 ? 5.346 72.138 55.512 1.00 28.96 378 GLY E C 1
ATOM 12765 O O . GLY E 1 367 ? 5.491 72.216 56.750 1.00 28.61 378 GLY E O 1
ATOM 12766 N N . TRP E 1 368 ? 5.604 71.020 54.823 1.00 26.68 379 TRP E N 1
ATOM 12767 C CA . TRP E 1 368 ? 6.082 69.812 55.500 1.00 26.48 379 TRP E CA 1
ATOM 12768 C C . TRP E 1 368 ? 7.394 70.061 56.241 1.00 26.46 379 TRP E C 1
ATOM 12769 O O . TRP E 1 368 ? 7.567 69.617 57.389 1.00 27.64 379 TRP E O 1
ATOM 12780 N N . ALA E 1 369 ? 8.351 70.730 55.586 1.00 26.96 380 ALA E N 1
ATOM 12781 C CA . ALA E 1 369 ? 9.674 70.901 56.186 1.00 26.29 380 ALA E CA 1
ATOM 12782 C C . ALA E 1 369 ? 9.590 71.679 57.493 1.00 28.47 380 ALA E C 1
ATOM 12783 O O . ALA E 1 369 ? 10.263 71.340 58.469 1.00 31.13 380 ALA E O 1
ATOM 12785 N N . ASP E 1 370 ? 8.767 72.718 57.535 1.00 28.41 381 ASP E N 1
ATOM 12786 C CA . ASP E 1 370 ? 8.769 73.573 58.722 1.00 29.93 381 ASP E CA 1
ATOM 12787 C C . ASP E 1 370 ? 8.022 72.965 59.890 1.00 31.31 381 ASP E C 1
ATOM 12788 O O . ASP E 1 370 ? 8.140 73.475 61.014 1.00 31.45 381 ASP E O 1
ATOM 12793 N N . HIS E 1 371 ? 7.285 71.888 59.661 1.00 28.59 382 HIS E N 1
ATOM 12794 C CA . HIS E 1 371 ? 6.502 71.275 60.713 1.00 28.53 382 HIS E CA 1
ATOM 12795 C C . HIS E 1 371 ? 7.026 69.870 60.976 1.00 31.69 382 HIS E C 1
ATOM 12796 O O . HIS E 1 371 ? 7.774 69.650 61.933 1.00 33.33 382 HIS E O 1
ATOM 12803 N N . TYR E 1 372 ? 6.668 68.912 60.117 1.00 25.35 383 TYR E N 1
ATOM 12804 C CA . TYR E 1 372 ? 7.103 67.540 60.351 1.00 25.48 383 TYR E CA 1
ATOM 12805 C C . TYR E 1 372 ? 8.619 67.395 60.231 1.00 25.28 383 TYR E C 1
ATOM 12806 O O . TYR E 1 372 ? 9.247 66.707 61.048 1.00 24.39 383 TYR E O 1
ATOM 12815 N N . GLY E 1 373 ? 9.224 68.014 59.212 1.00 24.78 384 GLY E N 1
ATOM 12816 C CA . GLY E 1 373 ? 10.661 67.833 58.995 1.00 25.84 384 GLY E CA 1
ATOM 12817 C C . GLY E 1 373 ? 11.500 68.256 60.191 1.00 26.95 384 GLY E C 1
ATOM 12818 O O . GLY E 1 373 ? 12.449 67.560 60.583 1.00 24.38 384 GLY E O 1
ATOM 12819 N N . LYS E 1 374 ? 11.166 69.401 60.787 1.00 25.87 385 LYS E N 1
ATOM 12820 C CA . LYS E 1 374 ? 11.933 69.871 61.941 1.00 29.09 385 LYS E CA 1
ATOM 12821 C C . LYS E 1 374 ? 11.787 68.926 63.127 1.00 26.87 385 LYS E C 1
ATOM 12822 O O . LYS E 1 374 ? 12.733 68.737 63.903 1.00 26.25 385 LYS E O 1
ATOM 12828 N N . ILE E 1 375 ? 10.600 68.350 63.304 1.00 25.04 386 ILE E N 1
ATOM 12829 C CA . ILE E 1 375 ? 10.398 67.421 64.415 1.00 22.19 386 ILE E CA 1
ATOM 12830 C C . ILE E 1 375 ? 11.241 66.170 64.211 1.00 23.78 386 ILE E C 1
ATOM 12831 O O . ILE E 1 375 ? 11.975 65.735 65.110 1.00 22.60 386 ILE E O 1
ATOM 12836 N N . PHE E 1 376 ? 11.154 65.565 63.012 1.00 23.32 387 PHE E N 1
ATOM 12837 C CA . PHE E 1 376 ? 11.952 64.370 62.740 1.00 23.71 387 PHE E CA 1
ATOM 12838 C C . PHE E 1 376 ? 13.447 64.642 62.910 1.00 23.65 387 PHE E C 1
ATOM 12839 O O . PHE E 1 376 ? 14.186 63.779 63.390 1.00 24.34 387 PHE E O 1
ATOM 12847 N N A ASN E 1 377 ? 13.906 65.820 62.484 0.53 23.92 388 ASN E N 1
ATOM 12848 N N B ASN E 1 377 ? 13.915 65.834 62.525 0.47 23.91 388 ASN E N 1
ATOM 12849 C CA A ASN E 1 377 ? 15.316 66.158 62.617 0.53 25.73 388 ASN E CA 1
ATOM 12850 C CA B ASN E 1 377 ? 15.346 66.117 62.610 0.47 25.68 388 ASN E CA 1
ATOM 12851 C C A ASN E 1 377 ? 15.709 66.252 64.089 0.53 24.77 388 ASN E C 1
ATOM 12852 C C B ASN E 1 377 ? 15.788 66.421 64.048 0.47 24.91 388 ASN E C 1
ATOM 12853 O O A ASN E 1 377 ? 16.742 65.709 64.502 0.53 23.66 388 ASN E O 1
ATOM 12854 O O B ASN E 1 377 ? 16.960 66.213 64.387 0.47 22.68 388 ASN E O 1
ATOM 12863 N N . GLU E 1 378 ? 14.886 66.923 64.898 1.00 23.19 389 GLU E N 1
ATOM 12864 C CA . GLU E 1 378 ? 15.206 67.033 66.328 1.00 23.26 389 GLU E CA 1
ATOM 12865 C C . GLU E 1 378 ? 15.230 65.657 66.993 1.00 22.55 389 GLU E C 1
ATOM 12866 O O . GLU E 1 378 ? 16.123 65.362 67.801 1.00 24.32 389 GLU E O 1
ATOM 12872 N N . TRP E 1 379 ? 14.286 64.779 66.629 1.00 22.46 390 TRP E N 1
ATOM 12873 C CA . TRP E 1 379 ? 14.306 63.417 67.160 1.00 24.07 390 TRP E CA 1
ATOM 12874 C C . TRP E 1 379 ? 15.597 62.691 66.785 1.00 24.01 390 TRP E C 1
ATOM 12875 O O . TRP E 1 379 ? 16.195 61.994 67.616 1.00 25.66 390 TRP E O 1
ATOM 12886 N N . LYS E 1 380 ? 16.020 62.799 65.523 1.00 23.57 391 LYS E N 1
ATOM 12887 C CA . LYS E 1 380 ? 17.288 62.173 65.143 1.00 22.73 391 LYS E CA 1
ATOM 12888 C C . LYS E 1 380 ? 18.435 62.709 65.992 1.00 23.89 391 LYS E C 1
ATOM 12889 O O . LYS E 1 380 ? 19.267 61.938 66.484 1.00 25.15 391 LYS E O 1
ATOM 12895 N N . LYS E 1 381 ? 18.476 64.030 66.201 1.00 22.58 392 LYS E N 1
ATOM 12896 C CA . LYS E 1 381 ? 19.553 64.600 67.004 1.00 23.81 392 LYS E CA 1
ATOM 12897 C C . LYS E 1 381 ? 19.488 64.142 68.453 1.00 24.83 392 LYS E C 1
ATOM 12898 O O . LYS E 1 381 ? 20.529 64.078 69.122 1.00 24.36 392 LYS E O 1
ATOM 12904 N N . LEU E 1 382 ? 18.286 63.851 68.958 1.00 26.37 393 LEU E N 1
ATOM 12905 C CA . LEU E 1 382 ? 18.141 63.380 70.336 1.00 24.63 393 LEU E CA 1
ATOM 12906 C C . LEU E 1 382 ? 18.531 61.923 70.494 1.00 27.86 393 LEU E C 1
ATOM 12907 O O . LEU E 1 382 ? 18.614 61.446 71.629 1.00 24.41 393 LEU E O 1
ATOM 12912 N N . GLY E 1 383 ? 18.799 61.224 69.394 1.00 26.45 394 GLY E N 1
ATOM 12913 C CA . GLY E 1 383 ? 19.191 59.832 69.436 1.00 25.20 394 GLY E CA 1
ATOM 12914 C C . GLY E 1 383 ? 18.105 58.836 69.076 1.00 21.34 394 GLY E C 1
ATOM 12915 O O . GLY E 1 383 ? 18.170 57.694 69.536 1.00 24.65 394 GLY E O 1
ATOM 12916 N N . TYR E 1 384 ? 17.122 59.230 68.257 1.00 23.46 395 TYR E N 1
ATOM 12917 C CA . TYR E 1 384 ? 16.042 58.340 67.818 1.00 23.01 395 TYR E CA 1
ATOM 12918 C C . TYR E 1 384 ? 16.517 56.938 67.440 1.00 23.98 395 TYR E C 1
ATOM 12919 O O . TYR E 1 384 ? 15.913 55.928 67.837 1.00 23.50 395 TYR E O 1
ATOM 12928 N N . GLU E 1 385 ? 17.617 56.857 66.687 1.00 23.18 396 GLU E N 1
ATOM 12929 C CA . GLU E 1 385 ? 18.070 55.574 66.145 1.00 23.23 396 GLU E CA 1
ATOM 12930 C C . GLU E 1 385 ? 19.006 54.815 67.073 1.00 26.24 396 GLU E C 1
ATOM 12931 O O . GLU E 1 385 ? 19.235 53.621 66.852 1.00 25.12 396 GLU E O 1
ATOM 12937 N N . ASP E 1 386 ? 19.574 55.480 68.087 1.00 27.07 397 ASP E N 1
ATOM 12938 C CA . ASP E 1 386 ? 20.733 54.972 68.814 1.00 23.66 397 ASP E CA 1
ATOM 12939 C C . ASP E 1 386 ? 20.287 54.289 70.092 1.00 26.01 397 ASP E C 1
ATOM 12940 O O . ASP E 1 386 ? 19.785 54.985 70.991 1.00 25.36 397 ASP E O 1
ATOM 12945 N N . PRO E 1 387 ? 20.484 52.975 70.259 1.00 24.36 398 PRO E N 1
ATOM 12946 C CA . PRO E 1 387 ? 19.898 52.296 71.434 1.00 24.84 398 PRO E CA 1
ATOM 12947 C C . PRO E 1 387 ? 20.512 52.709 72.759 1.00 27.57 398 PRO E C 1
ATOM 12948 O O . PRO E 1 387 ? 19.915 52.428 73.811 1.00 28.71 398 PRO E O 1
ATOM 12952 N N . LYS E 1 388 ? 21.669 53.355 72.753 1.00 25.74 399 LYS E N 1
ATOM 12953 C CA . LYS E 1 388 ? 22.260 53.834 73.999 1.00 29.48 399 LYS E CA 1
ATOM 12954 C C . LYS E 1 388 ? 21.792 55.242 74.386 1.00 30.16 399 LYS E C 1
ATOM 12955 O O . LYS E 1 388 ? 22.269 55.784 75.389 1.00 30.88 399 LYS E O 1
ATOM 12961 N N . SER E 1 389 ? 20.854 55.833 73.636 1.00 26.73 400 SER E N 1
ATOM 12962 C CA . SER E 1 389 ? 20.463 57.226 73.816 1.00 24.74 400 SER E CA 1
ATOM 12963 C C . SER E 1 389 ? 19.497 57.444 74.982 1.00 28.13 400 SER E C 1
ATOM 12964 O O . SER E 1 389 ? 19.356 58.585 75.434 1.00 27.76 400 SER E O 1
ATOM 12967 N N . GLY E 1 390 ? 18.793 56.407 75.422 1.00 23.58 401 GLY E N 1
ATOM 12968 C CA . GLY E 1 390 ? 17.708 56.591 76.396 1.00 25.77 401 GLY E CA 1
ATOM 12969 C C . GLY E 1 390 ? 16.507 57.368 75.886 1.00 28.10 401 GLY E C 1
ATOM 12970 O O . GLY E 1 390 ? 15.656 57.777 76.692 1.00 29.35 401 GLY E O 1
ATOM 12971 N N . PHE E 1 391 ? 16.391 57.579 74.579 1.00 25.33 402 PHE E N 1
ATOM 12972 C CA . PHE E 1 391 ? 15.382 58.475 74.024 1.00 25.23 402 PHE E CA 1
ATOM 12973 C C . PHE E 1 391 ? 14.329 57.719 73.221 1.00 25.27 402 PHE E C 1
ATOM 12974 O O . PHE E 1 391 ? 14.661 56.960 72.298 1.00 26.46 402 PHE E O 1
ATOM 12982 N N . ILE E 1 392 ? 13.061 57.961 73.541 1.00 23.21 403 ILE E N 1
ATOM 12983 C CA . ILE E 1 392 ? 11.936 57.474 72.737 1.00 25.68 403 ILE E CA 1
ATOM 12984 C C . ILE E 1 392 ? 10.981 58.649 72.556 1.00 26.39 403 ILE E C 1
ATOM 12985 O O . ILE E 1 392 ? 10.623 59.295 73.560 1.00 26.22 403 ILE E O 1
ATOM 12990 N N . PRO E 1 393 ? 10.543 58.981 71.331 1.00 23.99 404 PRO E N 1
ATOM 12991 C CA . PRO E 1 393 ? 9.809 60.249 71.167 1.00 24.30 404 PRO E CA 1
ATOM 12992 C C . PRO E 1 393 ? 8.457 60.306 71.868 1.00 23.39 404 PRO E C 1
ATOM 12993 O O . PRO E 1 393 ? 7.996 61.419 72.134 1.00 25.29 404 PRO E O 1
ATOM 12997 N N . TYR E 1 394 ? 7.777 59.184 72.122 1.00 24.23 405 TYR E N 1
ATOM 12998 C CA . TYR E 1 394 ? 6.479 59.286 72.790 1.00 25.41 405 TYR E CA 1
ATOM 12999 C C . TYR E 1 394 ? 6.616 60.026 74.112 1.00 26.23 405 TYR E C 1
ATOM 13000 O O . TYR E 1 394 ? 5.774 60.861 74.454 1.00 25.70 405 TYR E O 1
ATOM 13009 N N . GLN E 1 395 ? 7.695 59.751 74.850 1.00 28.31 406 GLN E N 1
ATOM 13010 C CA . GLN E 1 395 ? 7.972 60.457 76.105 1.00 30.52 406 GLN E CA 1
ATOM 13011 C C . GLN E 1 395 ? 8.148 61.948 75.879 1.00 28.88 406 GLN E C 1
ATOM 13012 O O . GLN E 1 395 ? 7.655 62.773 76.656 1.00 28.12 406 GLN E O 1
ATOM 13018 N N . TRP E 1 396 ? 8.859 62.303 74.813 1.00 26.20 407 TRP E N 1
ATOM 13019 C CA . TRP E 1 396 ? 9.058 63.691 74.432 1.00 23.00 407 TRP E CA 1
ATOM 13020 C C . TRP E 1 396 ? 7.752 64.378 74.073 1.00 24.23 407 TRP E C 1
ATOM 13021 O O . TRP E 1 396 ? 7.593 65.575 74.334 1.00 26.25 407 TRP E O 1
ATOM 13032 N N . LEU E 1 397 ? 6.833 63.667 73.406 1.00 23.32 408 LEU E N 1
ATOM 13033 C CA . LEU E 1 397 ? 5.531 64.260 73.108 1.00 19.76 408 LEU E CA 1
ATOM 13034 C C . LEU E 1 397 ? 4.817 64.638 74.404 1.00 23.20 408 LEU E C 1
ATOM 13035 O O . LEU E 1 397 ? 4.252 65.726 74.520 1.00 25.33 408 LEU E O 1
ATOM 13040 N N . LEU E 1 398 ? 4.835 63.730 75.372 1.00 25.21 409 LEU E N 1
ATOM 13041 C CA . LEU E 1 398 ? 4.155 63.976 76.645 1.00 27.30 409 LEU E CA 1
ATOM 13042 C C . LEU E 1 398 ? 4.778 65.154 77.379 1.00 29.44 409 LEU E C 1
ATOM 13043 O O . LEU E 1 398 ? 4.062 66.019 77.899 1.00 31.06 409 LEU E O 1
ATOM 13048 N N . ALA E 1 399 ? 6.113 65.226 77.403 1.00 28.73 410 ALA E N 1
ATOM 13049 C CA . ALA E 1 399 ? 6.778 66.333 78.083 1.00 31.37 410 ALA E CA 1
ATOM 13050 C C . ALA E 1 399 ? 6.483 67.668 77.417 1.00 33.88 410 ALA E C 1
ATOM 13051 O O . ALA E 1 399 ? 6.485 68.706 78.090 1.00 35.73 410 ALA E O 1
ATOM 13053 N N . ASN E 1 400 ? 6.217 67.679 76.115 1.00 28.97 411 ASN E N 1
ATOM 13054 C CA . ASN E 1 400 ? 5.971 68.929 75.416 1.00 28.47 411 ASN E CA 1
ATOM 13055 C C . ASN E 1 400 ? 4.487 69.215 75.212 1.00 28.05 411 ASN E C 1
ATOM 13056 O O . ASN E 1 400 ? 4.144 70.092 74.412 1.00 32.91 411 ASN E O 1
ATOM 13061 N N . GLY E 1 401 ? 3.610 68.490 75.907 1.00 28.04 412 GLY E N 1
ATOM 13062 C CA . GLY E 1 401 ? 2.179 68.712 75.829 1.00 28.75 412 GLY E CA 1
ATOM 13063 C C . GLY E 1 401 ? 1.564 68.290 74.511 1.00 33.19 412 GLY E C 1
ATOM 13064 O O . GLY E 1 401 ? 0.498 68.797 74.138 1.00 33.30 412 GLY E O 1
ATOM 13065 N N . HIS E 1 402 ? 2.211 67.383 73.784 1.00 28.83 413 HIS E N 1
ATOM 13066 C CA . HIS E 1 402 ? 1.650 66.871 72.530 1.00 26.72 413 HIS E CA 1
ATOM 13067 C C . HIS E 1 402 ? 1.012 65.507 72.773 1.00 28.17 413 HIS E C 1
ATOM 13068 O O . HIS E 1 402 ? 1.435 64.497 72.215 1.00 27.60 413 HIS E O 1
ATOM 13075 N N . ASP E 1 403 ? 0.010 65.497 73.661 1.00 26.16 414 ASP E N 1
ATOM 13076 C CA . ASP E 1 403 ? -0.651 64.261 74.046 1.00 26.96 414 ASP E CA 1
ATOM 13077 C C . ASP E 1 403 ? -1.239 63.541 72.838 1.00 26.78 414 ASP E C 1
ATOM 13078 O O . ASP E 1 403 ? -1.706 64.161 71.885 1.00 25.73 414 ASP E O 1
ATOM 13083 N N . VAL E 1 404 ? -1.231 62.214 72.912 1.00 26.85 415 VAL E N 1
ATOM 13084 C CA . VAL E 1 404 ? -1.852 61.332 71.930 1.00 24.54 415 VAL E CA 1
ATOM 13085 C C . VAL E 1 404 ? -3.145 60.801 72.525 1.00 25.33 415 VAL E C 1
ATOM 13086 O O . VAL E 1 404 ? -3.139 60.268 73.645 1.00 27.26 415 VAL E O 1
ATOM 13090 N N . TYR E 1 405 ? -4.242 60.950 71.785 1.00 22.80 416 TYR E N 1
ATOM 13091 C CA . TYR E 1 405 ? -5.553 60.418 72.131 1.00 24.03 416 TYR E CA 1
ATOM 13092 C C . TYR E 1 405 ? -5.946 59.351 71.118 1.00 26.66 416 TYR E C 1
ATOM 13093 O O . TYR E 1 405 ? -5.501 59.377 69.965 1.00 27.47 416 TYR E O 1
ATOM 13102 N N . ILE E 1 406 ? -6.819 58.438 71.542 1.00 25.67 417 ILE E N 1
ATOM 13103 C CA . ILE E 1 406 ? -7.363 57.397 70.664 1.00 23.62 417 ILE E CA 1
ATOM 13104 C C . ILE E 1 406 ? -8.859 57.659 70.479 1.00 26.00 417 ILE E C 1
ATOM 13105 O O . ILE E 1 406 ? -9.608 57.696 71.461 1.00 27.05 417 ILE E O 1
ATOM 13110 N N . ASP E 1 407 ? -9.303 57.841 69.220 1.00 23.37 418 ASP E N 1
ATOM 13111 C CA . ASP E 1 407 ? -10.734 58.009 68.931 1.00 24.65 418 ASP E CA 1
ATOM 13112 C C . ASP E 1 407 ? -11.526 56.783 69.393 1.00 25.67 418 ASP E C 1
ATOM 13113 O O . ASP E 1 407 ? -11.242 55.662 68.965 1.00 23.86 418 ASP E O 1
ATOM 13118 N N . ARG E 1 408 ? -12.512 56.978 70.286 1.00 25.05 419 ARG E N 1
ATOM 13119 C CA . ARG E 1 408 ? -13.280 55.831 70.780 1.00 22.80 419 ARG E CA 1
ATOM 13120 C C . ARG E 1 408 ? -13.985 55.073 69.650 1.00 27.26 419 ARG E C 1
ATOM 13121 O O . ARG E 1 408 ? -14.247 53.866 69.782 1.00 27.18 419 ARG E O 1
ATOM 13129 N N . VAL E 1 409 ? -14.302 55.742 68.538 1.00 25.06 420 VAL E N 1
ATOM 13130 C CA . VAL E 1 409 ? -15.015 55.066 67.457 1.00 22.53 420 VAL E CA 1
ATOM 13131 C C . VAL E 1 409 ? -14.035 54.422 66.461 1.00 25.94 420 VAL E C 1
ATOM 13132 O O . VAL E 1 409 ? -14.074 53.204 66.258 1.00 25.04 420 VAL E O 1
ATOM 13136 N N . SER E 1 410 ? -13.148 55.208 65.841 1.00 26.21 421 SER E N 1
ATOM 13137 C CA . SER E 1 410 ? -12.301 54.671 64.761 1.00 26.39 421 SER E CA 1
ATOM 13138 C C . SER E 1 410 ? -11.002 54.029 65.252 1.00 25.82 421 SER E C 1
ATOM 13139 O O . SER E 1 410 ? -10.385 53.267 64.496 1.00 25.79 421 SER E O 1
ATOM 13142 N N . GLN E 1 411 ? -10.580 54.303 66.491 1.00 23.51 422 GLN E N 1
ATOM 13143 C CA . GLN E 1 411 ? -9.307 53.871 67.075 1.00 22.48 422 GLN E CA 1
ATOM 13144 C C . GLN E 1 411 ? -8.104 54.558 66.435 1.00 23.58 422 GLN E C 1
ATOM 13145 O O . GLN E 1 411 ? -6.957 54.185 66.731 1.00 25.73 422 GLN E O 1
ATOM 13151 N N . VAL E 1 412 ? -8.314 55.573 65.603 1.00 22.95 423 VAL E N 1
ATOM 13152 C CA . VAL E 1 412 ? -7.183 56.264 64.977 1.00 22.24 423 VAL E CA 1
ATOM 13153 C C . VAL E 1 412 ? -6.576 57.242 65.983 1.00 25.63 423 VAL E C 1
ATOM 13154 O O . VAL E 1 412 ? -7.328 57.972 66.664 1.00 25.89 423 VAL E O 1
ATOM 13158 N N . PRO E 1 413 ? -5.248 57.273 66.133 1.00 25.82 424 PRO E N 1
ATOM 13159 C CA . PRO E 1 413 ? -4.639 58.214 67.077 1.00 27.82 424 PRO E CA 1
ATOM 13160 C C . PRO E 1 413 ? -4.762 59.644 66.581 1.00 29.12 424 PRO E C 1
ATOM 13161 O O . PRO E 1 413 ? -4.840 59.910 65.378 1.00 25.57 424 PRO E O 1
ATOM 13165 N N . PHE E 1 414 ? -4.799 60.575 67.533 1.00 24.49 425 PHE E N 1
ATOM 13166 C CA . PHE E 1 414 ? -4.994 61.973 67.194 1.00 25.82 425 PHE E CA 1
ATOM 13167 C C . PHE E 1 414 ? -4.109 62.797 68.109 1.00 26.03 425 PHE E C 1
ATOM 13168 O O . PHE E 1 414 ? -4.133 62.612 69.330 1.00 25.52 425 PHE E O 1
ATOM 13176 N N . ILE E 1 415 ? -3.301 63.671 67.516 1.00 25.03 426 ILE E N 1
ATOM 13177 C CA . ILE E 1 415 ? -2.432 64.567 68.278 1.00 24.05 426 ILE E CA 1
ATOM 13178 C C . ILE E 1 415 ? -2.899 65.988 67.991 1.00 25.80 426 ILE E C 1
ATOM 13179 O O . ILE E 1 415 ? -2.386 66.631 67.056 1.00 26.07 426 ILE E O 1
ATOM 13184 N N . PRO E 1 416 ? -3.876 66.513 68.747 1.00 26.89 427 PRO E N 1
ATOM 13185 C CA . PRO E 1 416 ? -4.491 67.793 68.348 1.00 27.42 427 PRO E CA 1
ATOM 13186 C C . PRO E 1 416 ? -3.499 68.940 68.240 1.00 28.42 427 PRO E C 1
ATOM 13187 O O . PRO E 1 416 ? -3.677 69.804 67.377 1.00 28.16 427 PRO E O 1
ATOM 13191 N N . SER E 1 417 ? -2.454 68.970 69.074 1.00 24.21 428 SER E N 1
ATOM 13192 C CA . SER E 1 417 ? -1.519 70.090 69.055 1.00 25.95 428 SER E CA 1
ATOM 13193 C C . SER E 1 417 ? -0.591 70.073 67.854 1.00 29.78 428 SER E C 1
ATOM 13194 O O . SER E 1 417 ? 0.108 71.063 67.626 1.00 30.64 428 SER E O 1
ATOM 13197 N N . LEU E 1 418 ? -0.523 68.965 67.117 1.00 27.00 429 LEU E N 1
ATOM 13198 C CA . LEU E 1 418 ? 0.381 68.854 65.980 1.00 26.03 429 LEU E CA 1
ATOM 13199 C C . LEU E 1 418 ? -0.325 68.549 64.671 1.00 26.98 429 LEU E C 1
ATOM 13200 O O . LEU E 1 418 ? 0.294 68.697 63.611 1.00 28.43 429 LEU E O 1
ATOM 13205 N N . ALA E 1 419 ? -1.587 68.140 64.705 1.00 25.65 430 ALA E N 1
ATOM 13206 C CA . ALA E 1 419 ? -2.242 67.658 63.493 1.00 26.55 430 ALA E CA 1
ATOM 13207 C C . ALA E 1 419 ? -2.572 68.793 62.534 1.00 30.20 430 ALA E C 1
ATOM 13208 O O . ALA E 1 419 ? -3.006 69.880 62.943 1.00 29.33 430 ALA E O 1
ATOM 13210 N N . LYS E 1 420 ? -2.376 68.529 61.239 1.00 28.34 431 LYS E N 1
ATOM 13211 C CA . LYS E 1 420 ? -2.916 69.380 60.194 1.00 26.28 431 LYS E CA 1
ATOM 13212 C C . LYS E 1 420 ? -4.116 68.762 59.480 1.00 29.85 431 LYS E C 1
ATOM 13213 O O . LYS E 1 420 ? -4.807 69.469 58.740 1.00 32.48 431 LYS E O 1
ATOM 13219 N N . GLY E 1 421 ? -4.390 67.475 59.680 1.00 30.34 432 GLY E N 1
ATOM 13220 C CA . GLY E 1 421 ? -5.556 66.840 59.104 1.00 27.43 432 GLY E CA 1
ATOM 13221 C C . GLY E 1 421 ? -6.857 67.253 59.786 1.00 30.14 432 GLY E C 1
ATOM 13222 O O . GLY E 1 421 ? -6.901 68.128 60.654 1.00 31.43 432 GLY E O 1
ATOM 13223 N N . THR E 1 422 ? -7.945 66.603 59.361 1.00 28.78 433 THR E N 1
ATOM 13224 C CA . THR E 1 422 ? -9.264 66.884 59.929 1.00 29.89 433 THR E CA 1
ATOM 13225 C C . THR E 1 422 ? -9.356 66.331 61.335 1.00 31.96 433 THR E C 1
ATOM 13226 O O . THR E 1 422 ? -9.012 65.166 61.583 1.00 30.44 433 THR E O 1
ATOM 13230 N N . GLY E 1 423 ? -9.835 67.159 62.258 1.00 30.54 434 GLY E N 1
ATOM 13231 C CA . GLY E 1 423 ? -10.063 66.647 63.589 1.00 28.94 434 GLY E CA 1
ATOM 13232 C C . GLY E 1 423 ? -10.132 67.729 64.643 1.00 28.34 434 GLY E C 1
ATOM 13233 O O . GLY E 1 423 ? -9.521 68.789 64.506 1.00 27.18 434 GLY E O 1
ATOM 13234 N N . SER E 1 424 ? -10.878 67.460 65.706 1.00 29.51 435 SER E N 1
ATOM 13235 C CA . SER E 1 424 ? -10.816 68.286 66.896 1.00 26.60 435 SER E CA 1
ATOM 13236 C C . SER E 1 424 ? -11.290 67.427 68.050 1.00 27.24 435 SER E C 1
ATOM 13237 O O . SER E 1 424 ? -12.203 66.612 67.878 1.00 28.02 435 SER E O 1
ATOM 13240 N N . LEU E 1 425 ? -10.652 67.608 69.212 1.00 26.25 436 LEU E N 1
ATOM 13241 C CA . LEU E 1 425 ? -10.883 66.759 70.374 1.00 26.62 436 LEU E CA 1
ATOM 13242 C C . LEU E 1 425 ? -12.192 67.121 71.074 1.00 30.84 436 LEU E C 1
ATOM 13243 O O . LEU E 1 425 ? -12.431 68.288 71.392 1.00 31.27 436 LEU E O 1
ATOM 13248 N N . ARG E 1 426 ? -13.031 66.116 71.327 1.00 30.25 437 ARG E N 1
ATOM 13249 C CA . ARG E 1 426 ? -14.195 66.244 72.195 1.00 28.75 437 ARG E CA 1
ATOM 13250 C C . ARG E 1 426 ? -14.047 65.184 73.272 1.00 30.15 437 ARG E C 1
ATOM 13251 O O . ARG E 1 426 ? -13.830 64.013 72.948 1.00 28.32 437 ARG E O 1
ATOM 13259 N N . VAL E 1 427 ? -14.126 65.586 74.547 1.00 26.68 438 VAL E N 1
ATOM 13260 C CA . VAL E 1 427 ? -14.009 64.646 75.656 1.00 24.74 438 VAL E CA 1
ATOM 13261 C C . VAL E 1 427 ? -15.305 64.707 76.463 1.00 27.87 438 VAL E C 1
ATOM 13262 O O . VAL E 1 427 ? -15.689 65.779 76.946 1.00 29.56 438 VAL E O 1
ATOM 13266 N N . HIS E 1 428 ? -15.972 63.568 76.594 1.00 27.31 439 HIS E N 1
ATOM 13267 C CA . HIS E 1 428 ? -17.238 63.453 77.297 1.00 30.86 439 HIS E CA 1
ATOM 13268 C C . HIS E 1 428 ? -17.095 62.454 78.430 1.00 32.98 439 HIS E C 1
ATOM 13269 O O . HIS E 1 428 ? -16.398 61.441 78.299 1.00 34.22 439 HIS E O 1
ATOM 13276 N N . GLU E 1 429 ? -17.791 62.715 79.530 1.00 29.93 440 GLU E N 1
ATOM 13277 C CA . GLU E 1 429 ? -17.968 61.712 80.562 1.00 27.07 440 GLU E CA 1
ATOM 13278 C C . GLU E 1 429 ? -19.386 61.163 80.460 1.00 31.27 440 GLU E C 1
ATOM 13279 O O . GLU E 1 429 ? -20.344 61.930 80.289 1.00 32.54 440 GLU E O 1
ATOM 13285 N N . PHE E 1 430 ? -19.513 59.839 80.511 1.00 32.09 441 PHE E N 1
ATOM 13286 C CA . PHE E 1 430 ? -20.813 59.184 80.444 1.00 29.57 441 PHE E CA 1
ATOM 13287 C C . PHE E 1 430 ? -20.803 58.017 81.411 1.00 32.39 441 PHE E C 1
ATOM 13288 O O . PHE E 1 430 ? -19.988 57.098 81.277 1.00 30.46 441 PHE E O 1
ATOM 13296 N N . ASN E 1 431 ? -21.677 58.081 82.417 1.00 33.22 442 ASN E N 1
ATOM 13297 C CA . ASN E 1 431 ? -21.847 56.990 83.371 1.00 31.16 442 ASN E CA 1
ATOM 13298 C C . ASN E 1 431 ? -20.519 56.572 84.005 1.00 33.04 442 ASN E C 1
ATOM 13299 O O . ASN E 1 431 ? -20.232 55.385 84.191 1.00 33.14 442 ASN E O 1
ATOM 13304 N N . GLY E 1 432 ? -19.704 57.561 84.371 1.00 32.20 443 GLY E N 1
ATOM 13305 C CA . GLY E 1 432 ? -18.466 57.305 85.084 1.00 31.25 443 GLY E CA 1
ATOM 13306 C C . GLY E 1 432 ? -17.279 56.946 84.219 1.00 35.24 443 GLY E C 1
ATOM 13307 O O . GLY E 1 432 ? -16.248 56.520 84.750 1.00 36.39 443 GLY E O 1
ATOM 13308 N N . LYS E 1 433 ? -17.392 57.081 82.899 1.00 30.54 444 LYS E N 1
ATOM 13309 C CA . LYS E 1 433 ? -16.313 56.731 81.991 1.00 30.61 444 LYS E CA 1
ATOM 13310 C C . LYS E 1 433 ? -16.079 57.895 81.037 1.00 28.90 444 LYS E C 1
ATOM 13311 O O . LYS E 1 433 ? -17.043 58.426 80.476 1.00 29.04 444 LYS E O 1
ATOM 13317 N N . LYS E 1 434 ? -14.810 58.268 80.823 1.00 26.82 445 LYS E N 1
ATOM 13318 C CA . LYS E 1 434 ? -14.475 59.342 79.886 1.00 28.93 445 LYS E CA 1
ATOM 13319 C C . LYS E 1 434 ? -14.147 58.783 78.501 1.00 27.11 445 LYS E C 1
ATOM 13320 O O . LYS E 1 434 ? -13.571 57.700 78.371 1.00 25.69 445 LYS E O 1
ATOM 13326 N N . HIS E 1 435 ? -14.497 59.555 77.468 1.00 27.25 446 HIS E N 1
ATOM 13327 C CA . HIS E 1 435 ? -14.388 59.134 76.077 1.00 27.27 446 HIS E CA 1
ATOM 13328 C C . HIS E 1 435 ? -13.853 60.278 75.235 1.00 29.16 446 HIS E C 1
ATOM 13329 O O . HIS E 1 435 ? -14.343 61.408 75.341 1.00 29.60 446 HIS E O 1
ATOM 13336 N N . SER E 1 436 ? -12.887 59.988 74.361 1.00 26.79 447 SER E N 1
ATOM 13337 C CA . SER E 1 436 ? -12.362 60.988 73.437 1.00 26.28 447 SER E CA 1
ATOM 13338 C C . SER E 1 436 ? -12.821 60.660 72.018 1.00 26.67 447 SER E C 1
ATOM 13339 O O . SER E 1 436 ? -12.606 59.539 71.539 1.00 27.35 447 SER E O 1
ATOM 13342 N N . LEU E 1 437 ? -13.478 61.627 71.370 1.00 24.56 448 LEU E N 1
ATOM 13343 C CA . LEU E 1 437 ? -13.903 61.573 69.975 1.00 26.79 448 LEU E CA 1
ATOM 13344 C C . LEU E 1 437 ? -13.134 62.640 69.205 1.00 26.27 448 LEU E C 1
ATOM 13345 O O . LEU E 1 437 ? -12.661 63.618 69.789 1.00 26.22 448 LEU E O 1
ATOM 13350 N N . THR E 1 438 ? -12.976 62.452 67.879 1.00 25.48 449 THR E N 1
ATOM 13351 C CA . THR E 1 438 ? -12.082 63.335 67.141 1.00 25.20 449 THR E CA 1
ATOM 13352 C C . THR E 1 438 ? -12.678 63.986 65.895 1.00 24.46 449 THR E C 1
ATOM 13353 O O . THR E 1 438 ? -11.995 64.815 65.286 1.00 27.33 449 THR E O 1
ATOM 13357 N N . ASP E 1 439 ? -13.904 63.660 65.488 1.00 24.92 450 ASP E N 1
ATOM 13358 C CA . ASP E 1 439 ? -14.493 64.320 64.326 1.00 27.77 450 ASP E CA 1
ATOM 13359 C C . ASP E 1 439 ? -16.013 64.305 64.453 1.00 27.03 450 ASP E C 1
ATOM 13360 O O . ASP E 1 439 ? -16.574 63.583 65.278 1.00 28.21 450 ASP E O 1
ATOM 13365 N N . ASP E 1 440 ? -16.681 65.122 63.616 1.00 26.13 451 ASP E N 1
ATOM 13366 C CA . ASP E 1 440 ? -18.132 65.295 63.718 1.00 28.04 451 ASP E CA 1
ATOM 13367 C C . ASP E 1 440 ? -18.896 64.031 63.354 1.00 27.84 451 ASP E C 1
ATOM 13368 O O . ASP E 1 440 ? -20.020 63.825 63.834 1.00 28.07 451 ASP E O 1
ATOM 13373 N N . TRP E 1 441 ? -18.342 63.224 62.440 1.00 26.22 452 TRP E N 1
ATOM 13374 C CA . TRP E 1 441 ? -19.018 62.046 61.919 1.00 26.60 452 TRP E CA 1
ATOM 13375 C C . TRP E 1 441 ? -18.972 60.910 62.936 1.00 30.09 452 TRP E C 1
ATOM 13376 O O . TRP E 1 441 ? -20.008 60.297 63.252 1.00 30.50 452 TRP E O 1
ATOM 13387 N N . GLY E 1 442 ? -17.780 60.647 63.489 1.00 25.19 453 GLY E N 1
ATOM 13388 C CA . GLY E 1 442 ? -17.661 59.647 64.539 1.00 22.33 453 GLY E CA 1
ATOM 13389 C C . GLY E 1 442 ? -18.359 60.051 65.830 1.00 28.03 453 GLY E C 1
ATOM 13390 O O . GLY E 1 442 ? -18.959 59.210 66.506 1.00 25.81 453 GLY E O 1
ATOM 13391 N N . GLU E 1 443 ? -18.279 61.331 66.206 1.00 26.51 454 GLU E N 1
ATOM 13392 C CA . GLU E 1 443 ? -18.968 61.739 67.436 1.00 26.50 454 GLU E CA 1
ATOM 13393 C C . GLU E 1 443 ? -20.467 61.466 67.340 1.00 27.04 454 GLU E C 1
ATOM 13394 O O . GLU E 1 443 ? -21.076 60.985 68.298 1.00 28.78 454 GLU E O 1
ATOM 13400 N N . ARG E 1 444 ? -21.073 61.754 66.178 1.00 27.31 455 ARG E N 1
ATOM 13401 C CA . ARG E 1 444 ? -22.475 61.414 65.966 1.00 27.63 455 ARG E CA 1
ATOM 13402 C C . ARG E 1 444 ? -22.704 59.911 66.099 1.00 29.65 455 ARG E C 1
ATOM 13403 O O . ARG E 1 444 ? -23.659 59.477 66.750 1.00 25.17 455 ARG E O 1
ATOM 13411 N N . GLN E 1 445 ? -21.846 59.092 65.468 1.00 28.90 456 GLN E N 1
ATOM 13412 C CA . GLN E 1 445 ? -21.994 57.643 65.611 1.00 28.19 456 GLN E CA 1
ATOM 13413 C C . GLN E 1 445 ? -21.951 57.221 67.081 1.00 25.16 456 GLN E C 1
ATOM 13414 O O . GLN E 1 445 ? -22.761 56.398 67.518 1.00 27.22 456 GLN E O 1
ATOM 13420 N N . TRP E 1 446 ? -21.027 57.784 67.863 1.00 23.76 457 TRP E N 1
ATOM 13421 C CA . TRP E 1 446 ? -20.921 57.371 69.264 1.00 24.74 457 TRP E CA 1
ATOM 13422 C C . TRP E 1 446 ? -22.102 57.878 70.091 1.00 28.69 457 TRP E C 1
ATOM 13423 O O . TRP E 1 446 ? -22.586 57.166 70.984 1.00 25.20 457 TRP E O 1
ATOM 13434 N N . LEU E 1 447 ? -22.562 59.117 69.830 1.00 27.81 458 LEU E N 1
ATOM 13435 C CA . LEU E 1 447 ? -23.668 59.668 70.624 1.00 29.09 458 LEU E CA 1
ATOM 13436 C C . LEU E 1 447 ? -24.961 58.902 70.371 1.00 30.41 458 LEU E C 1
ATOM 13437 O O . LEU E 1 447 ? -25.732 58.658 71.307 1.00 31.86 458 LEU E O 1
ATOM 13442 N N . ILE E 1 448 ? -25.201 58.481 69.130 1.00 27.89 459 ILE E N 1
ATOM 13443 C CA . ILE E 1 448 ? -26.442 57.766 68.838 1.00 29.77 459 ILE E CA 1
ATOM 13444 C C . ILE E 1 448 ? -26.345 56.287 69.220 1.00 30.32 459 ILE E C 1
ATOM 13445 O O . ILE E 1 448 ? -27.336 55.707 69.692 1.00 29.83 459 ILE E O 1
ATOM 13450 N N . GLU E 1 449 ? -25.155 55.674 69.126 1.00 27.54 460 GLU E N 1
ATOM 13451 C CA . GLU E 1 449 ? -24.998 54.218 69.254 1.00 24.46 460 GLU E CA 1
ATOM 13452 C C . GLU E 1 449 ? -23.896 53.850 70.249 1.00 26.40 460 GLU E C 1
ATOM 13453 O O . GLU E 1 449 ? -22.954 53.116 69.908 1.00 24.37 460 GLU E O 1
ATOM 13459 N N . PRO E 1 450 ? -23.980 54.310 71.507 1.00 27.09 461 PRO E N 1
ATOM 13460 C CA . PRO E 1 450 ? -22.829 54.094 72.402 1.00 26.11 461 PRO E CA 1
ATOM 13461 C C . PRO E 1 450 ? -22.518 52.620 72.664 1.00 26.54 461 PRO E C 1
ATOM 13462 O O . PRO E 1 450 ? -21.343 52.282 72.867 1.00 26.29 461 PRO E O 1
ATOM 13466 N N . GLU E 1 451 ? -23.525 51.737 72.655 1.00 23.21 462 GLU E N 1
ATOM 13467 C CA . GLU E 1 451 ? -23.289 50.327 72.922 1.00 26.07 462 GLU E CA 1
ATOM 13468 C C . GLU E 1 451 ? -22.651 49.589 71.748 1.00 28.40 462 GLU E C 1
ATOM 13469 O O . GLU E 1 451 ? -22.296 48.415 71.907 1.00 25.20 462 GLU E O 1
ATOM 13475 N N . ARG E 1 452 ? -22.530 50.233 70.579 1.00 25.39 463 ARG E N 1
ATOM 13476 C CA . ARG E 1 452 ? -21.758 49.645 69.487 1.00 25.29 463 ARG E CA 1
ATOM 13477 C C . ARG E 1 452 ? -20.263 49.891 69.611 1.00 26.61 463 ARG E C 1
ATOM 13478 O O . ARG E 1 452 ? -19.485 49.217 68.920 1.00 28.15 463 ARG E O 1
ATOM 13486 N N . TYR E 1 453 ? -19.848 50.857 70.443 1.00 24.07 464 TYR E N 1
ATOM 13487 C CA . TYR E 1 453 ? -18.487 51.410 70.432 1.00 24.37 464 TYR E CA 1
ATOM 13488 C C . TYR E 1 453 ? -17.908 51.424 71.853 1.00 26.07 464 TYR E C 1
ATOM 13489 O O . TYR E 1 453 ? -17.773 52.489 72.458 1.00 26.15 464 TYR E O 1
ATOM 13498 N N . GLU E 1 454 ? -17.519 50.243 72.353 1.00 24.74 465 GLU E N 1
ATOM 13499 C CA . GLU E 1 454 ? -16.914 50.080 73.675 1.00 26.40 465 GLU E CA 1
ATOM 13500 C C . GLU E 1 454 ? -15.482 49.540 73.601 1.00 26.31 465 GLU E C 1
ATOM 13501 O O . GLU E 1 454 ? -14.995 48.906 74.537 1.00 26.74 465 GLU E O 1
ATOM 13507 N N . CYS E 1 455 ? -14.770 49.817 72.514 1.00 22.94 466 CYS E N 1
ATOM 13508 C CA . CYS E 1 455 ? -13.425 49.274 72.352 1.00 23.72 466 CYS E CA 1
ATOM 13509 C C . CYS E 1 455 ? -12.438 49.862 73.370 1.00 26.33 466 CYS E C 1
ATOM 13510 O O . CYS E 1 455 ? -12.193 51.077 73.384 1.00 30.50 466 CYS E O 1
ATOM 13513 N N . HIS E 1 456 ? -11.828 48.992 74.183 1.00 22.23 467 HIS E N 1
ATOM 13514 C CA . HIS E 1 456 ? -10.714 49.383 75.043 1.00 23.77 467 HIS E CA 1
ATOM 13515 C C . HIS E 1 456 ? -9.542 49.894 74.211 1.00 27.96 467 HIS E C 1
ATOM 13516 O O . HIS E 1 456 ? -9.191 49.291 73.193 1.00 26.86 467 HIS E O 1
ATOM 13523 N N . ASN E 1 457 ? -8.899 50.982 74.652 1.00 24.47 468 ASN E N 1
ATOM 13524 C CA . ASN E 1 457 ? -7.716 51.433 73.924 1.00 25.15 468 ASN E CA 1
ATOM 13525 C C . ASN E 1 457 ? -6.432 51.048 74.669 1.00 25.22 468 ASN E C 1
ATOM 13526 O O . ASN E 1 457 ? -6.458 50.518 75.783 1.00 24.03 468 ASN E O 1
ATOM 13531 N N . VAL E 1 458 ? -5.291 51.271 74.000 1.00 23.54 469 VAL E N 1
ATOM 13532 C CA . VAL E 1 458 ? -4.016 50.822 74.544 1.00 24.44 469 VAL E CA 1
ATOM 13533 C C . VAL E 1 458 ? -3.708 51.514 75.864 1.00 25.82 469 VAL E C 1
ATOM 13534 O O . VAL E 1 458 ? -3.017 50.941 76.713 1.00 25.58 469 VAL E O 1
ATOM 13538 N N . PHE E 1 459 ? -4.158 52.758 76.041 1.00 23.57 470 PHE E N 1
ATOM 13539 C CA . PHE E 1 459 ? -3.813 53.447 77.282 1.00 24.78 470 PHE E CA 1
ATOM 13540 C C . PHE E 1 459 ? -4.628 52.900 78.430 1.00 24.98 470 PHE E C 1
ATOM 13541 O O . PHE E 1 459 ? -4.133 52.835 79.559 1.00 29.08 470 PHE E O 1
ATOM 13549 N N . GLU E 1 460 ? -5.863 52.487 78.152 1.00 24.38 471 GLU E N 1
ATOM 13550 C CA . GLU E 1 460 ? -6.677 51.865 79.188 1.00 27.03 471 GLU E CA 1
ATOM 13551 C C . GLU E 1 460 ? -6.096 50.519 79.593 1.00 28.36 471 GLU E C 1
ATOM 13552 O O . GLU E 1 460 ? -5.966 50.222 80.795 1.00 23.81 471 GLU E O 1
ATOM 13558 N N . GLN E 1 461 ? -5.675 49.712 78.601 1.00 23.94 472 GLN E N 1
ATOM 13559 C CA . GLN E 1 461 ? -5.146 48.389 78.918 1.00 25.53 472 GLN E CA 1
ATOM 13560 C C . GLN E 1 461 ? -3.777 48.467 79.571 1.00 26.62 472 GLN E C 1
ATOM 13561 O O . GLN E 1 461 ? -3.482 47.682 80.474 1.00 28.89 472 GLN E O 1
ATOM 13567 N N . TYR E 1 462 ? -2.928 49.402 79.140 1.00 24.76 473 TYR E N 1
ATOM 13568 C CA . TYR E 1 462 ? -1.529 49.453 79.568 1.00 23.15 473 TYR E CA 1
ATOM 13569 C C . TYR E 1 462 ? -1.242 50.492 80.649 1.00 25.96 473 TYR E C 1
ATOM 13570 O O . TYR E 1 462 ? -0.064 50.707 80.976 1.00 24.66 473 TYR E O 1
ATOM 13579 N N . GLU E 1 463 ? -2.271 51.127 81.214 1.00 26.77 474 GLU E N 1
ATOM 13580 C CA . GLU E 1 463 ? -2.062 52.273 82.105 1.00 26.52 474 GLU E CA 1
ATOM 13581 C C . GLU E 1 463 ? -1.084 51.954 83.225 1.00 24.78 474 GLU E C 1
ATOM 13582 O O . GLU E 1 463 ? -1.222 50.947 83.922 1.00 24.92 474 GLU E O 1
ATOM 13588 N N . GLY E 1 464 ? -0.099 52.826 83.402 1.00 27.89 475 GLY E N 1
ATOM 13589 C CA . GLY E 1 464 ? 0.843 52.695 84.491 1.00 28.76 475 GLY E CA 1
ATOM 13590 C C . GLY E 1 464 ? 1.932 51.667 84.283 1.00 27.93 475 GLY E C 1
ATOM 13591 O O . GLY E 1 464 ? 2.795 51.522 85.164 1.00 27.45 475 GLY E O 1
ATOM 13592 N N . ARG E 1 465 ? 1.933 50.948 83.154 1.00 24.25 476 ARG E N 1
ATOM 13593 C CA . ARG E 1 465 ? 2.917 49.904 82.897 1.00 27.20 476 ARG E CA 1
ATOM 13594 C C . ARG E 1 465 ? 4.080 50.453 82.069 1.00 28.56 476 ARG E C 1
ATOM 13595 O O . ARG E 1 465 ? 3.907 51.354 81.243 1.00 26.05 476 ARG E O 1
ATOM 13603 N N . GLU E 1 466 ? 5.267 49.892 82.295 1.00 27.85 477 GLU E N 1
ATOM 13604 C CA . GLU E 1 466 ? 6.459 50.315 81.569 1.00 26.05 477 GLU E CA 1
ATOM 13605 C C . GLU E 1 466 ? 6.501 49.650 80.191 1.00 24.44 477 GLU E C 1
ATOM 13606 O O . GLU E 1 466 ? 6.109 48.495 80.022 1.00 25.64 477 GLU E O 1
ATOM 13612 N N . LEU E 1 467 ? 7.007 50.391 79.215 1.00 24.06 478 LEU E N 1
ATOM 13613 C CA . LEU E 1 467 ? 6.907 49.977 77.818 1.00 26.19 478 LEU E CA 1
ATOM 13614 C C . LEU E 1 467 ? 7.512 48.588 77.586 1.00 24.12 478 LEU E C 1
ATOM 13615 O O . LEU E 1 467 ? 6.880 47.722 76.967 1.00 26.47 478 LEU E O 1
ATOM 13620 N N . SER E 1 468 ? 8.724 48.341 78.103 1.00 23.81 479 SER E N 1
ATOM 13621 C CA . SER E 1 468 ? 9.386 47.065 77.800 1.00 26.46 479 SER E CA 1
ATOM 13622 C C . SER E 1 468 ? 8.633 45.867 78.387 1.00 27.79 479 SER E C 1
ATOM 13623 O O . SER E 1 468 ? 8.701 44.760 77.831 1.00 24.83 479 SER E O 1
ATOM 13626 N N A GLU E 1 469 ? 7.917 46.051 79.501 0.52 25.22 480 GLU E N 1
ATOM 13627 N N B GLU E 1 469 ? 7.912 46.059 79.495 0.48 25.24 480 GLU E N 1
ATOM 13628 C CA A GLU E 1 469 ? 7.131 44.942 80.044 0.52 25.67 480 GLU E CA 1
ATOM 13629 C CA B GLU E 1 469 ? 7.133 44.955 80.053 0.48 25.70 480 GLU E CA 1
ATOM 13630 C C A GLU E 1 469 ? 5.969 44.590 79.131 0.52 24.17 480 GLU E C 1
ATOM 13631 C C B GLU E 1 469 ? 5.961 44.596 79.153 0.48 24.17 480 GLU E C 1
ATOM 13632 O O A GLU E 1 469 ? 5.649 43.410 78.953 0.52 24.64 480 GLU E O 1
ATOM 13633 O O B GLU E 1 469 ? 5.635 43.415 78.991 0.48 24.47 480 GLU E O 1
ATOM 13644 N N . VAL E 1 470 ? 5.309 45.601 78.570 1.00 22.47 481 VAL E N 1
ATOM 13645 C CA . VAL E 1 470 ? 4.224 45.339 77.633 1.00 23.03 481 VAL E CA 1
ATOM 13646 C C . VAL E 1 470 ? 4.757 44.599 76.405 1.00 22.95 481 VAL E C 1
ATOM 13647 O O . VAL E 1 470 ? 4.148 43.637 75.932 1.00 23.92 481 VAL E O 1
ATOM 13651 N N . ILE E 1 471 ? 5.903 45.030 75.882 1.00 25.71 482 ILE E N 1
ATOM 13652 C CA . ILE E 1 471 ? 6.439 44.419 74.660 1.00 22.62 482 ILE E CA 1
ATOM 13653 C C . ILE E 1 471 ? 6.827 42.967 74.918 1.00 24.03 482 ILE E C 1
ATOM 13654 O O . ILE E 1 471 ? 6.468 42.054 74.150 1.00 24.47 482 ILE E O 1
ATOM 13659 N N . ALA E 1 472 ? 7.555 42.732 76.013 1.00 23.59 483 ALA E N 1
ATOM 13660 C CA . ALA E 1 472 ? 7.950 41.378 76.389 1.00 23.50 483 ALA E CA 1
ATOM 13661 C C . ALA E 1 472 ? 6.735 40.480 76.565 1.00 24.43 483 ALA E C 1
ATOM 13662 O O . ALA E 1 472 ? 6.699 39.356 76.052 1.00 26.00 483 ALA E O 1
ATOM 13664 N N . GLU E 1 473 ? 5.719 40.963 77.295 1.00 24.34 484 GLU E N 1
ATOM 13665 C CA . GLU E 1 473 ? 4.514 40.164 77.516 1.00 24.39 484 GLU E CA 1
ATOM 13666 C C . GLU E 1 473 ? 3.815 39.801 76.205 1.00 25.31 484 GLU E C 1
ATOM 13667 O O . GLU E 1 473 ? 3.242 38.711 76.071 1.00 25.46 484 GLU E O 1
ATOM 13673 N N . GLY E 1 474 ? 3.825 40.705 75.241 1.00 22.02 485 GLY E N 1
ATOM 13674 C CA . GLY E 1 474 ? 3.186 40.470 73.955 1.00 23.35 485 GLY E CA 1
ATOM 13675 C C . GLY E 1 474 ? 4.030 39.735 72.935 1.00 28.01 485 GLY E C 1
ATOM 13676 O O . GLY E 1 474 ? 3.573 39.561 71.790 1.00 27.19 485 GLY E O 1
ATOM 13677 N N . HIS E 1 475 ? 5.233 39.279 73.327 1.00 23.96 486 HIS E N 1
ATOM 13678 C CA . HIS E 1 475 ? 6.141 38.513 72.458 1.00 25.40 486 HIS E CA 1
ATOM 13679 C C . HIS E 1 475 ? 6.737 39.381 71.344 1.00 25.06 486 HIS E C 1
ATOM 13680 O O . HIS E 1 475 ? 7.042 38.877 70.252 1.00 24.47 486 HIS E O 1
ATOM 13687 N N . GLY E 1 476 ? 6.953 40.669 71.615 1.00 21.76 487 GLY E N 1
ATOM 13688 C CA . GLY E 1 476 ? 7.475 41.578 70.605 1.00 22.62 487 GLY E CA 1
ATOM 13689 C C . GLY E 1 476 ? 8.977 41.489 70.455 1.00 23.80 487 GLY E C 1
ATOM 13690 O O . GLY E 1 476 ? 9.639 42.512 70.294 1.00 24.08 487 GLY E O 1
ATOM 13691 N N . VAL E 1 477 ? 9.535 40.276 70.465 1.00 22.18 488 VAL E N 1
ATOM 13692 C CA . VAL E 1 477 ? 10.981 40.110 70.427 1.00 24.12 488 VAL E CA 1
ATOM 13693 C C . VAL E 1 477 ? 11.352 39.091 69.360 1.00 25.04 488 VAL E C 1
ATOM 13694 O O . VAL E 1 477 ? 10.521 38.299 68.898 1.00 23.69 488 VAL E O 1
ATOM 13698 N N . ARG E 1 478 ? 12.635 39.125 68.982 1.00 23.87 489 ARG E N 1
ATOM 13699 C CA . ARG E 1 478 ? 13.223 38.187 68.030 1.00 23.61 489 ARG E CA 1
ATOM 13700 C C . ARG E 1 478 ? 13.506 36.867 68.747 1.00 28.26 489 ARG E C 1
ATOM 13701 O O . ARG E 1 478 ? 13.198 36.702 69.936 1.00 27.47 489 ARG E O 1
ATOM 13709 N N A SER E 1 479 ? 14.091 35.908 68.023 0.10 25.71 490 SER E N 1
ATOM 13710 N N B SER E 1 479 ? 14.115 35.912 68.028 0.90 24.85 490 SER E N 1
ATOM 13711 C CA A SER E 1 479 ? 14.272 34.568 68.576 0.10 25.36 490 SER E CA 1
ATOM 13712 C CA B SER E 1 479 ? 14.225 34.578 68.599 0.90 24.71 490 SER E CA 1
ATOM 13713 C C A SER E 1 479 ? 15.164 34.552 69.806 0.10 25.48 490 SER E C 1
ATOM 13714 C C B SER E 1 479 ? 15.211 34.515 69.762 0.90 25.80 490 SER E C 1
ATOM 13715 O O A SER E 1 479 ? 15.047 33.637 70.629 0.10 26.29 490 SER E O 1
ATOM 13716 O O B SER E 1 479 ? 15.170 33.543 70.522 0.90 27.26 490 SER E O 1
ATOM 13721 N N . ASP E 1 480 ? 16.048 35.534 69.955 1.00 23.13 491 ASP E N 1
ATOM 13722 C CA . ASP E 1 480 ? 16.940 35.568 71.108 1.00 28.96 491 ASP E CA 1
ATOM 13723 C C . ASP E 1 480 ? 16.225 36.006 72.387 1.00 30.54 491 ASP E C 1
ATOM 13724 O O . ASP E 1 480 ? 16.824 35.945 73.472 1.00 29.30 491 ASP E O 1
ATOM 13729 N N . GLY E 1 481 ? 14.954 36.399 72.287 1.00 28.93 492 GLY E N 1
ATOM 13730 C CA . GLY E 1 481 ? 14.141 36.786 73.428 1.00 29.26 492 GLY E CA 1
ATOM 13731 C C . GLY E 1 481 ? 14.408 38.163 74.002 1.00 31.14 492 GLY E C 1
ATOM 13732 O O . GLY E 1 481 ? 13.797 38.515 75.035 1.00 29.38 492 GLY E O 1
ATOM 13733 N N . LYS E 1 482 ? 15.315 38.945 73.411 1.00 28.06 493 LYS E N 1
ATOM 13734 C CA . LYS E 1 482 ? 15.649 40.236 74.003 1.00 27.67 493 LYS E CA 1
ATOM 13735 C C . LYS E 1 482 ? 15.676 41.355 72.964 1.00 26.98 493 LYS E C 1
ATOM 13736 O O . LYS E 1 482 ? 15.375 42.500 73.298 1.00 26.90 493 LYS E O 1
ATOM 13742 N N . THR E 1 483 ? 16.039 41.059 71.713 1.00 22.49 494 THR E N 1
ATOM 13743 C CA . THR E 1 483 ? 16.102 42.108 70.690 1.00 22.01 494 THR E CA 1
ATOM 13744 C C . THR E 1 483 ? 14.694 42.374 70.159 1.00 21.53 494 THR E C 1
ATOM 13745 O O . THR E 1 483 ? 13.968 41.438 69.811 1.00 22.64 494 THR E O 1
ATOM 13749 N N . LEU E 1 484 ? 14.300 43.645 70.108 1.00 20.25 495 LEU E N 1
ATOM 13750 C CA . LEU E 1 484 ? 12.955 43.957 69.633 1.00 20.35 495 LEU E CA 1
ATOM 13751 C C . LEU E 1 484 ? 12.788 43.572 68.160 1.00 21.71 495 LEU E C 1
ATOM 13752 O O . LEU E 1 484 ? 13.720 43.684 67.348 1.00 22.18 495 LEU E O 1
ATOM 13757 N N . ILE E 1 485 ? 11.573 43.148 67.810 1.00 22.38 496 ILE E N 1
ATOM 13758 C CA . ILE E 1 485 ? 11.215 43.078 66.386 1.00 21.81 496 ILE E CA 1
ATOM 13759 C C . ILE E 1 485 ? 11.247 44.472 65.787 1.00 25.22 496 ILE E C 1
ATOM 13760 O O . ILE E 1 485 ? 11.922 44.736 64.780 1.00 22.25 496 ILE E O 1
ATOM 13765 N N . ALA E 1 486 ? 10.467 45.381 66.376 1.00 23.49 497 ALA E N 1
ATOM 13766 C CA . ALA E 1 486 ? 10.436 46.761 65.908 1.00 23.45 497 ALA E CA 1
ATOM 13767 C C . ALA E 1 486 ? 11.800 47.419 66.119 1.00 23.91 497 ALA E C 1
ATOM 13768 O O . ALA E 1 486 ? 12.525 47.099 67.068 1.00 21.23 497 ALA E O 1
ATOM 13770 N N . GLN E 1 487 ? 12.137 48.371 65.239 1.00 21.15 498 GLN E N 1
ATOM 13771 C CA . GLN E 1 487 ? 13.387 49.123 65.330 1.00 21.23 498 GLN E CA 1
ATOM 13772 C C . GLN E 1 487 ? 13.164 50.521 64.776 1.00 21.65 498 GLN E C 1
ATOM 13773 O O . GLN E 1 487 ? 12.291 50.726 63.916 1.00 22.57 498 GLN E O 1
ATOM 13779 N N . PRO E 1 488 ? 13.940 51.497 65.234 1.00 21.98 499 PRO E N 1
ATOM 13780 C CA . PRO E 1 488 ? 13.841 52.865 64.705 1.00 22.12 499 PRO E CA 1
ATOM 13781 C C . PRO E 1 488 ? 14.785 53.163 63.547 1.00 22.56 499 PRO E C 1
ATOM 13782 O O . PRO E 1 488 ? 14.929 54.333 63.172 1.00 23.64 499 PRO E O 1
ATOM 13786 N N . HIS E 1 489 ? 15.446 52.147 63.005 1.00 23.08 500 HIS E N 1
ATOM 13787 C CA . HIS E 1 489 ? 16.276 52.295 61.813 1.00 22.80 500 HIS E CA 1
ATOM 13788 C C . HIS E 1 489 ? 16.245 50.960 61.079 1.00 23.72 500 HIS E C 1
ATOM 13789 O O . HIS E 1 489 ? 15.802 49.943 61.623 1.00 23.21 500 HIS E O 1
ATOM 13796 N N . THR E 1 490 ? 16.708 50.972 59.822 1.00 24.51 501 THR E N 1
ATOM 13797 C CA . THR E 1 490 ? 16.678 49.773 58.990 1.00 26.04 501 THR E CA 1
ATOM 13798 C C . THR E 1 490 ? 18.063 49.158 58.766 1.00 29.04 501 THR E C 1
ATOM 13799 O O . THR E 1 490 ? 18.231 48.355 57.840 1.00 28.65 501 THR E O 1
ATOM 13803 N N A ARG E 1 491 ? 19.049 49.511 59.585 0.32 27.29 502 ARG E N 1
ATOM 13804 N N B ARG E 1 491 ? 19.055 49.517 59.574 0.68 26.72 502 ARG E N 1
ATOM 13805 C CA A ARG E 1 491 ? 20.381 48.947 59.425 0.32 28.14 502 ARG E CA 1
ATOM 13806 C CA B ARG E 1 491 ? 20.385 48.950 59.394 0.68 28.22 502 ARG E CA 1
ATOM 13807 C C A ARG E 1 491 ? 20.489 47.591 60.126 0.32 28.37 502 ARG E C 1
ATOM 13808 C C B ARG E 1 491 ? 20.550 47.657 60.199 0.68 28.80 502 ARG E C 1
ATOM 13809 O O A ARG E 1 491 ? 19.619 47.181 60.900 0.32 27.92 502 ARG E O 1
ATOM 13810 O O B ARG E 1 491 ? 19.778 47.354 61.113 0.68 27.10 502 ARG E O 1
ATOM 13825 N N . GLY E 1 492 ? 21.592 46.893 59.847 1.00 27.21 503 GLY E N 1
ATOM 13826 C CA . GLY E 1 492 ? 21.898 45.614 60.454 1.00 27.56 503 GLY E CA 1
ATOM 13827 C C . GLY E 1 492 ? 22.662 45.670 61.765 1.00 33.39 503 GLY E C 1
ATOM 13828 O O . GLY E 1 492 ? 22.841 44.632 62.403 1.00 36.40 503 GLY E O 1
ATOM 13829 N N . ASP E 1 493 ? 23.070 46.851 62.205 1.00 31.62 504 ASP E N 1
ATOM 13830 C CA . ASP E 1 493 ? 23.874 47.051 63.403 1.00 34.11 504 ASP E CA 1
ATOM 13831 C C . ASP E 1 493 ? 23.059 47.804 64.458 1.00 29.12 504 ASP E C 1
ATOM 13832 O O . ASP E 1 493 ? 22.098 48.501 64.137 1.00 26.34 504 ASP E O 1
ATOM 13837 N N . ASN E 1 494 ? 23.459 47.668 65.725 1.00 26.50 505 ASN E N 1
ATOM 13838 C CA . ASN E 1 494 ? 22.903 48.494 66.815 1.00 28.95 505 ASN E CA 1
ATOM 13839 C C . ASN E 1 494 ? 21.376 48.371 66.905 1.00 27.08 505 ASN E C 1
ATOM 13840 O O . ASN E 1 494 ? 20.635 49.363 66.901 1.00 26.31 505 ASN E O 1
ATOM 13845 N N . LEU E 1 495 ? 20.899 47.139 66.972 1.00 25.30 506 LEU E N 1
ATOM 13846 C CA . LEU E 1 495 ? 19.482 46.904 67.190 1.00 25.20 506 LEU E CA 1
ATOM 13847 C C . LEU E 1 495 ? 19.146 47.094 68.674 1.00 25.51 506 LEU E C 1
ATOM 13848 O O . LEU E 1 495 ? 19.937 46.744 69.555 1.00 26.46 506 LEU E O 1
ATOM 13853 N N . TRP E 1 496 ? 17.964 47.632 68.933 1.00 21.92 507 TRP E N 1
ATOM 13854 C CA . TRP E 1 496 ? 17.501 47.873 70.292 1.00 21.49 507 TRP E CA 1
ATOM 13855 C C . TRP E 1 496 ? 16.999 46.586 70.924 1.00 25.44 507 TRP E C 1
ATOM 13856 O O . TRP E 1 496 ? 16.374 45.747 70.261 1.00 25.16 507 TRP E O 1
ATOM 13867 N N . THR E 1 497 ? 17.215 46.472 72.238 1.00 24.83 508 THR E N 1
ATOM 13868 C CA . THR E 1 497 ? 16.738 45.371 73.051 1.00 22.90 508 THR E CA 1
ATOM 13869 C C . THR E 1 497 ? 15.761 45.879 74.112 1.00 24.35 508 THR E C 1
ATOM 13870 O O . THR E 1 497 ? 15.594 47.081 74.322 1.00 23.51 508 THR E O 1
ATOM 13874 N N . LEU E 1 498 ? 15.114 44.929 74.788 1.00 23.49 509 LEU E N 1
ATOM 13875 C CA . LEU E 1 498 ? 14.193 45.284 75.864 1.00 22.29 509 LEU E CA 1
ATOM 13876 C C . LEU E 1 498 ? 14.883 46.129 76.937 1.00 25.12 509 LEU E C 1
ATOM 13877 O O . LEU E 1 498 ? 14.270 47.043 77.509 1.00 26.98 509 LEU E O 1
ATOM 13882 N N . GLU E 1 499 ? 16.154 45.838 77.229 1.00 27.86 510 GLU E N 1
ATOM 13883 C CA . GLU E 1 499 ? 16.869 46.643 78.228 1.00 27.26 510 GLU E CA 1
ATOM 13884 C C . GLU E 1 499 ? 17.075 48.069 77.743 1.00 28.29 510 GLU E C 1
ATOM 13885 O O . GLU E 1 499 ? 17.067 49.008 78.549 1.00 26.41 510 GLU E O 1
ATOM 13891 N N . ASP E 1 500 ? 17.252 48.254 76.430 1.00 23.65 511 ASP E N 1
ATOM 13892 C CA . ASP E 1 500 ? 17.413 49.600 75.896 1.00 24.23 511 ASP E CA 1
ATOM 13893 C C . ASP E 1 500 ? 16.115 50.380 76.012 1.00 26.98 511 ASP E C 1
ATOM 13894 O O . ASP E 1 500 ? 16.131 51.590 76.257 1.00 30.26 511 ASP E O 1
ATOM 13899 N N . ILE E 1 501 ? 14.987 49.718 75.757 1.00 24.39 512 ILE E N 1
ATOM 13900 C CA . ILE E 1 501 ? 13.685 50.362 75.936 1.00 23.69 512 ILE E CA 1
ATOM 13901 C C . ILE E 1 501 ? 13.504 50.753 77.395 1.00 24.20 512 ILE E C 1
ATOM 13902 O O . ILE E 1 501 ? 13.068 51.863 77.725 1.00 26.77 512 ILE E O 1
ATOM 13907 N N . LYS E 1 502 ? 13.787 49.815 78.279 1.00 23.17 513 LYS E N 1
ATOM 13908 C CA . LYS E 1 502 ? 13.557 50.039 79.708 1.00 24.85 513 LYS E CA 1
ATOM 13909 C C . LYS E 1 502 ? 14.367 51.220 80.233 1.00 30.45 513 LYS E C 1
ATOM 13910 O O . LYS E 1 502 ? 13.922 51.926 81.159 1.00 28.23 513 LYS E O 1
ATOM 13916 N N . ARG E 1 503 ? 15.554 51.450 79.653 1.00 29.47 514 ARG E N 1
ATOM 13917 C CA . ARG E 1 503 ? 16.407 52.572 80.048 1.00 31.62 514 ARG E CA 1
ATOM 13918 C C . ARG E 1 503 ? 15.694 53.913 79.897 1.00 33.13 514 ARG E C 1
ATOM 13919 O O . ARG E 1 503 ? 15.955 54.840 80.673 1.00 33.38 514 ARG E O 1
ATOM 13927 N N . ALA E 1 504 ? 14.782 54.028 78.925 1.00 29.24 515 ALA E N 1
ATOM 13928 C CA . ALA E 1 504 ? 14.053 55.268 78.693 1.00 28.42 515 ALA E CA 1
ATOM 13929 C C . ALA E 1 504 ? 12.971 55.530 79.735 1.00 29.62 515 ALA E C 1
ATOM 13930 O O . ALA E 1 504 ? 12.523 56.675 79.867 1.00 32.82 515 ALA E O 1
ATOM 13932 N N . GLY E 1 505 ? 12.525 54.513 80.471 1.00 31.97 516 GLY E N 1
ATOM 13933 C CA . GLY E 1 505 ? 11.578 54.749 81.552 1.00 32.76 516 GLY E CA 1
ATOM 13934 C C . GLY E 1 505 ? 10.207 55.232 81.119 1.00 33.22 516 GLY E C 1
ATOM 13935 O O . GLY E 1 505 ? 9.571 56.012 81.834 1.00 32.69 516 GLY E O 1
ATOM 13936 N N . CYS E 1 506 ? 9.720 54.775 79.977 1.00 29.76 517 CYS E N 1
ATOM 13937 C CA . CYS E 1 506 ? 8.446 55.234 79.437 1.00 29.23 517 CYS E CA 1
ATOM 13938 C C . CYS E 1 506 ? 7.319 54.411 80.052 1.00 30.63 517 CYS E C 1
ATOM 13939 O O . CYS E 1 506 ? 7.323 53.178 79.949 1.00 29.56 517 CYS E O 1
ATOM 13942 N N . VAL E 1 507 ? 6.375 55.090 80.714 1.00 29.30 518 VAL E N 1
ATOM 13943 C CA . VAL E 1 507 ? 5.219 54.475 81.355 1.00 24.22 518 VAL E CA 1
ATOM 13944 C C . VAL E 1 507 ? 3.956 55.046 80.724 1.00 27.55 518 VAL E C 1
ATOM 13945 O O . VAL E 1 507 ? 3.880 56.249 80.459 1.00 32.54 518 VAL E O 1
ATOM 13949 N N . PHE E 1 508 ? 2.974 54.185 80.449 1.00 25.78 519 PHE E N 1
ATOM 13950 C CA . PHE E 1 508 ? 1.760 54.643 79.780 1.00 24.74 519 PHE E CA 1
ATOM 13951 C C . PHE E 1 508 ? 0.907 55.507 80.704 1.00 26.89 519 PHE E C 1
ATOM 13952 O O . PHE E 1 508 ? 0.596 55.094 81.830 1.00 28.06 519 PHE E O 1
ATOM 13960 N N . PRO E 1 509 ? 0.489 56.682 80.252 1.00 29.39 520 PRO E N 1
ATOM 13961 C CA . PRO E 1 509 ? -0.422 57.520 81.036 1.00 32.25 520 PRO E CA 1
ATOM 13962 C C . PRO E 1 509 ? -1.875 57.201 80.752 1.00 32.90 520 PRO E C 1
ATOM 13963 O O . PRO E 1 509 ? -2.183 56.362 79.899 1.00 33.09 520 PRO E O 1
ATOM 13967 N N . ASP E 1 510 ? -2.777 57.890 81.462 1.00 30.85 521 ASP E N 1
ATOM 13968 C CA . ASP E 1 510 ? -4.194 57.984 81.130 1.00 28.70 521 ASP E CA 1
ATOM 13969 C C . ASP E 1 510 ? -4.387 59.366 80.510 1.00 27.40 521 ASP E C 1
ATOM 13970 O O . ASP E 1 510 ? -4.397 60.375 81.240 1.00 28.50 521 ASP E O 1
ATOM 13975 N N . PRO E 1 511 ? -4.477 59.490 79.182 1.00 25.90 522 PRO E N 1
ATOM 13976 C CA . PRO E 1 511 ? -4.506 60.834 78.581 1.00 26.59 522 PRO E CA 1
ATOM 13977 C C . PRO E 1 511 ? -5.722 61.655 78.958 1.00 27.00 522 PRO E C 1
ATOM 13978 O O . PRO E 1 511 ? -5.729 62.864 78.701 1.00 28.01 522 PRO E O 1
ATOM 13982 N N . LEU E 1 512 ? -6.780 61.039 79.467 1.00 26.37 523 LEU E N 1
ATOM 13983 C CA . LEU E 1 512 ? -7.982 61.783 79.823 1.00 27.93 523 LEU E CA 1
ATOM 13984 C C . LEU E 1 512 ? -8.018 62.140 81.300 1.00 29.44 523 LEU E C 1
ATOM 13985 O O . LEU E 1 512 ? -8.973 62.787 81.742 1.00 30.33 523 LEU E O 1
ATOM 13990 N N . ALA E 1 513 ? -6.983 61.774 82.057 1.00 28.56 524 ALA E N 1
ATOM 13991 C CA . ALA E 1 513 ? -6.958 62.086 83.491 1.00 31.96 524 ALA E CA 1
ATOM 13992 C C . ALA E 1 513 ? -7.023 63.586 83.753 1.00 35.38 524 ALA E C 1
ATOM 13993 O O . ALA E 1 513 ? -7.531 64.016 84.800 1.00 36.42 524 ALA E O 1
ATOM 13995 N N . LYS E 1 514 ? -6.505 64.398 82.836 1.00 32.00 525 LYS E N 1
ATOM 13996 C CA . LYS E 1 514 ? -6.453 65.832 83.068 1.00 33.81 525 LYS E CA 1
ATOM 13997 C C . LYS E 1 514 ? -7.784 66.524 82.828 1.00 31.83 525 LYS E C 1
ATOM 13998 O O . LYS E 1 514 ? -7.908 67.708 83.147 1.00 35.24 525 LYS E O 1
ATOM 14004 N N . PHE E 1 515 ? -8.782 65.823 82.308 1.00 29.60 526 PHE E N 1
ATOM 14005 C CA . PHE E 1 515 ? -10.059 66.450 81.991 1.00 30.11 526 PHE E CA 1
ATOM 14006 C C . PHE E 1 515 ? -11.102 66.237 83.095 1.00 36.87 526 PHE E C 1
ATOM 14007 O O . PHE E 1 515 ? -11.968 67.092 83.288 1.00 36.64 526 PHE E O 1
ATOM 14016 N N . PRO F 2 1 ? 4.353 58.646 24.538 1.00 64.45 4 PRO F N 1
ATOM 14017 C CA . PRO F 2 1 ? 4.840 59.306 25.758 1.00 60.79 4 PRO F CA 1
ATOM 14018 C C . PRO F 2 1 ? 3.698 59.528 26.764 1.00 54.17 4 PRO F C 1
ATOM 14019 O O . PRO F 2 1 ? 3.135 60.625 26.858 1.00 53.63 4 PRO F O 1
ATOM 14023 N N . GLN F 2 2 ? 3.368 58.477 27.508 1.00 45.24 5 GLN F N 1
ATOM 14024 C CA . GLN F 2 2 ? 2.247 58.526 28.436 1.00 37.47 5 GLN F CA 1
ATOM 14025 C C . GLN F 2 2 ? 2.420 59.656 29.456 1.00 34.53 5 GLN F C 1
ATOM 14026 O O . GLN F 2 2 ? 3.528 60.148 29.705 1.00 34.75 5 GLN F O 1
ATOM 14032 N N . SER F 2 3 ? 1.289 60.080 30.041 1.00 31.53 6 SER F N 1
ATOM 14033 C CA . SER F 2 3 ? 1.290 61.245 30.922 1.00 31.57 6 SER F CA 1
ATOM 14034 C C . SER F 2 3 ? 2.002 60.969 32.245 1.00 34.65 6 SER F C 1
ATOM 14035 O O . SER F 2 3 ? 2.474 61.910 32.901 1.00 36.03 6 SER F O 1
ATOM 14038 N N . SER F 2 4 ? 2.054 59.714 32.681 1.00 31.18 7 SER F N 1
ATOM 14039 C CA . SER F 2 4 ? 2.636 59.411 33.980 1.00 31.66 7 SER F CA 1
ATOM 14040 C C . SER F 2 4 ? 4.002 58.747 33.825 1.00 32.43 7 SER F C 1
ATOM 14041 O O . SER F 2 4 ? 4.327 58.142 32.796 1.00 31.71 7 SER F O 1
ATOM 14044 N N . GLN F 2 5 ? 4.818 58.894 34.865 1.00 34.69 8 GLN F N 1
ATOM 14045 C CA . GLN F 2 5 ? 6.158 58.315 34.889 1.00 37.01 8 GLN F CA 1
ATOM 14046 C C . GLN F 2 5 ? 6.111 56.822 34.556 1.00 35.85 8 GLN F C 1
ATOM 14047 O O . GLN F 2 5 ? 5.203 56.109 34.996 1.00 37.50 8 GLN F O 1
ATOM 14053 N N . VAL F 2 6 ? 7.068 56.344 33.750 1.00 30.39 9 VAL F N 1
ATOM 14054 C CA . VAL F 2 6 ? 7.272 54.905 33.601 1.00 30.60 9 VAL F CA 1
ATOM 14055 C C . VAL F 2 6 ? 8.227 54.493 34.719 1.00 34.98 9 VAL F C 1
ATOM 14056 O O . VAL F 2 6 ? 9.442 54.694 34.641 1.00 36.10 9 VAL F O 1
ATOM 14060 N N . THR F 2 7 ? 7.651 53.952 35.787 1.00 30.65 10 THR F N 1
ATOM 14061 C CA . THR F 2 7 ? 8.394 53.634 36.998 1.00 29.26 10 THR F CA 1
ATOM 14062 C C . THR F 2 7 ? 9.512 52.635 36.735 1.00 28.71 10 THR F C 1
ATOM 14063 O O . THR F 2 7 ? 9.321 51.625 36.048 1.00 33.37 10 THR F O 1
ATOM 14067 N N . LYS F 2 8 ? 10.691 52.945 37.258 1.00 28.20 11 LYS F N 1
ATOM 14068 C CA . LYS F 2 8 ? 11.841 52.059 37.157 1.00 28.12 11 LYS F CA 1
ATOM 14069 C C . LYS F 2 8 ? 11.736 50.967 38.211 1.00 29.78 11 LYS F C 1
ATOM 14070 O O . LYS F 2 8 ? 11.580 51.277 39.398 1.00 28.65 11 LYS F O 1
ATOM 14076 N N . ARG F 2 9 ? 11.896 49.706 37.797 1.00 27.89 12 ARG F N 1
ATOM 14077 C CA . ARG F 2 9 ? 11.855 48.576 38.734 1.00 28.71 12 ARG F CA 1
ATOM 14078 C C . ARG F 2 9 ? 13.139 48.453 39.537 1.00 27.25 12 ARG F C 1
ATOM 14079 O O . ARG F 2 9 ? 14.231 48.376 38.967 1.00 28.53 12 ARG F O 1
ATOM 14087 N N . GLY F 2 10 ? 13.013 48.336 40.862 1.00 25.00 13 GLY F N 1
ATOM 14088 C CA . GLY F 2 10 ? 14.211 48.159 41.659 1.00 26.68 13 GLY F CA 1
ATOM 14089 C C . GLY F 2 10 ? 14.921 46.832 41.448 1.00 25.03 13 GLY F C 1
ATOM 14090 O O . GLY F 2 10 ? 16.107 46.718 41.777 1.00 23.82 13 GLY F O 1
ATOM 14091 N N . LEU F 2 11 ? 14.217 45.809 40.968 1.00 23.68 14 LEU F N 1
ATOM 14092 C CA . LEU F 2 11 ? 14.893 44.526 40.770 1.00 22.36 14 LEU F CA 1
ATOM 14093 C C . LEU F 2 11 ? 15.851 44.569 39.571 1.00 23.73 14 LEU F C 1
ATOM 14094 O O . LEU F 2 11 ? 16.880 43.890 39.587 1.00 25.48 14 LEU F O 1
ATOM 14099 N N . THR F 2 12 ? 15.539 45.357 38.541 1.00 23.83 15 THR F N 1
ATOM 14100 C CA . THR F 2 12 ? 16.299 45.315 37.289 1.00 25.49 15 THR F CA 1
ATOM 14101 C C . THR F 2 12 ? 16.940 46.635 36.872 1.00 27.84 15 THR F C 1
ATOM 14102 O O . THR F 2 12 ? 17.835 46.614 36.013 1.00 28.63 15 THR F O 1
ATOM 14106 N N . ASP F 2 13 ? 16.498 47.769 37.403 1.00 25.39 16 ASP F N 1
ATOM 14107 C CA . ASP F 2 13 ? 17.092 49.050 37.019 1.00 27.77 16 ASP F CA 1
ATOM 14108 C C . ASP F 2 13 ? 18.452 49.201 37.694 1.00 24.75 16 ASP F C 1
ATOM 14109 O O . ASP F 2 13 ? 18.529 49.124 38.932 1.00 28.97 16 ASP F O 1
ATOM 14114 N N . PRO F 2 14 ? 19.543 49.416 36.934 1.00 24.23 17 PRO F N 1
ATOM 14115 C CA . PRO F 2 14 ? 20.880 49.419 37.557 1.00 24.91 17 PRO F CA 1
ATOM 14116 C C . PRO F 2 14 ? 21.022 50.400 38.708 1.00 25.73 17 PRO F C 1
ATOM 14117 O O . PRO F 2 14 ? 21.562 50.038 39.753 1.00 27.04 17 PRO F O 1
ATOM 14121 N N . GLU F 2 15 ? 20.537 51.630 38.558 1.00 25.99 18 GLU F N 1
ATOM 14122 C CA . GLU F 2 15 ? 20.715 52.625 39.602 1.00 28.11 18 GLU F CA 1
ATOM 14123 C C . GLU F 2 15 ? 19.935 52.250 40.867 1.00 29.03 18 GLU F C 1
ATOM 14124 O O . GLU F 2 15 ? 20.477 52.309 41.980 1.00 28.03 18 GLU F O 1
ATOM 14130 N N . ARG F 2 16 ? 18.661 51.858 40.722 1.00 26.30 19 ARG F N 1
ATOM 14131 C CA . ARG F 2 16 ? 17.875 51.530 41.918 1.00 26.59 19 ARG F CA 1
ATOM 14132 C C . ARG F 2 16 ? 18.326 50.219 42.542 1.00 27.32 19 ARG F C 1
ATOM 14133 O O . ARG F 2 16 ? 18.302 50.068 43.776 1.00 24.85 19 ARG F O 1
ATOM 14141 N N . ALA F 2 17 ? 18.730 49.253 41.718 1.00 24.40 20 ALA F N 1
ATOM 14142 C CA . ALA F 2 17 ? 19.233 48.002 42.275 1.00 26.52 20 ALA F CA 1
ATOM 14143 C C . ALA F 2 17 ? 20.517 48.238 43.062 1.00 26.87 20 ALA F C 1
ATOM 14144 O O . ALA F 2 17 ? 20.746 47.593 44.093 1.00 25.69 20 ALA F O 1
ATOM 14146 N N . ALA F 2 18 ? 21.366 49.165 42.603 1.00 25.01 21 ALA F N 1
ATOM 14147 C CA . ALA F 2 18 ? 22.592 49.446 43.352 1.00 27.14 21 ALA F CA 1
ATOM 14148 C C . ALA F 2 18 ? 22.287 50.137 44.680 1.00 24.34 21 ALA F C 1
ATOM 14149 O O . ALA F 2 18 ? 22.903 49.828 45.709 1.00 27.39 21 ALA F O 1
ATOM 14151 N N . ILE F 2 19 ? 21.323 51.051 44.690 1.00 25.12 22 ILE F N 1
ATOM 14152 C CA . ILE F 2 19 ? 20.933 51.693 45.947 1.00 25.44 22 ILE F CA 1
ATOM 14153 C C . ILE F 2 19 ? 20.373 50.664 46.933 1.00 25.16 22 ILE F C 1
ATOM 14154 O O . ILE F 2 19 ? 20.704 50.677 48.131 1.00 24.07 22 ILE F O 1
ATOM 14159 N N . ILE F 2 20 ? 19.516 49.755 46.446 1.00 25.27 23 ILE F N 1
ATOM 14160 C CA . ILE F 2 20 ? 18.935 48.721 47.303 1.00 24.17 23 ILE F CA 1
ATOM 14161 C C . ILE F 2 20 ? 20.027 47.824 47.860 1.00 26.10 23 ILE F C 1
ATOM 14162 O O . ILE F 2 20 ? 20.041 47.496 49.060 1.00 25.25 23 ILE F O 1
ATOM 14167 N N . ALA F 2 21 ? 20.975 47.424 47.003 1.00 25.05 24 ALA F N 1
ATOM 14168 C CA . ALA F 2 21 ? 22.033 46.534 47.466 1.00 26.63 24 ALA F CA 1
ATOM 14169 C C . ALA F 2 21 ? 22.866 47.173 48.570 1.00 30.39 24 ALA F C 1
ATOM 14170 O O . ALA F 2 21 ? 23.306 46.477 49.495 1.00 30.99 24 ALA F O 1
ATOM 14172 N N . ALA F 2 22 ? 23.074 48.486 48.506 1.00 28.94 25 ALA F N 1
ATOM 14173 C CA . ALA F 2 22 ? 23.826 49.167 49.553 1.00 28.70 25 ALA F CA 1
ATOM 14174 C C . ALA F 2 22 ? 23.038 49.221 50.849 1.00 31.12 25 ALA F C 1
ATOM 14175 O O . ALA F 2 22 ? 23.636 49.329 51.922 1.00 32.74 25 ALA F O 1
ATOM 14177 N N . ALA F 2 23 ? 21.708 49.190 50.769 1.00 28.38 26 ALA F N 1
ATOM 14178 C CA . ALA F 2 23 ? 20.867 49.346 51.959 1.00 29.01 26 ALA F CA 1
ATOM 14179 C C . ALA F 2 23 ? 20.591 48.033 52.675 1.00 29.94 26 ALA F C 1
ATOM 14180 O O . ALA F 2 23 ? 20.350 48.034 53.894 1.00 30.30 26 ALA F O 1
ATOM 14182 N N . VAL F 2 24 ? 20.631 46.919 51.958 1.00 25.57 27 VAL F N 1
ATOM 14183 C CA . VAL F 2 24 ? 20.297 45.612 52.529 1.00 27.09 27 VAL F CA 1
ATOM 14184 C C . VAL F 2 24 ? 21.441 45.139 53.426 1.00 30.01 27 VAL F C 1
ATOM 14185 O O . VAL F 2 24 ? 22.597 45.125 52.984 1.00 30.25 27 VAL F O 1
ATOM 14189 N N . PRO F 2 25 ? 21.181 44.741 54.677 1.00 31.08 28 PRO F N 1
ATOM 14190 C CA . PRO F 2 25 ? 22.262 44.238 55.540 1.00 31.72 28 PRO F CA 1
ATOM 14191 C C . PRO F 2 25 ? 22.937 43.004 54.962 1.00 32.60 28 PRO F C 1
ATOM 14192 O O . PRO F 2 25 ? 22.345 42.230 54.209 1.00 33.02 28 PRO F O 1
ATOM 14196 N N . ASP F 2 26 ? 24.194 42.806 55.360 1.00 34.24 29 ASP F N 1
ATOM 14197 C CA . ASP F 2 26 ? 24.979 41.679 54.870 1.00 38.56 29 ASP F CA 1
ATOM 14198 C C . ASP F 2 26 ? 24.727 40.378 55.623 1.00 37.40 29 ASP F C 1
ATOM 14199 O O . ASP F 2 26 ? 25.411 39.388 55.345 1.00 35.93 29 ASP F O 1
ATOM 14204 N N . HIS F 2 27 ? 23.779 40.351 56.561 1.00 32.67 30 HIS F N 1
ATOM 14205 C CA . HIS F 2 27 ? 23.447 39.143 57.298 1.00 29.39 30 HIS F CA 1
ATOM 14206 C C . HIS F 2 27 ? 21.969 39.202 57.669 1.00 30.41 30 HIS F C 1
ATOM 14207 O O . HIS F 2 27 ? 21.366 40.278 57.713 1.00 31.08 30 HIS F O 1
ATOM 14214 N N . ALA F 2 28 ? 21.397 38.047 57.986 1.00 25.84 31 ALA F N 1
ATOM 14215 C CA . ALA F 2 28 ? 19.994 38.030 58.358 1.00 26.19 31 ALA F CA 1
ATOM 14216 C C . ALA F 2 28 ? 19.828 38.566 59.784 1.00 27.57 31 ALA F C 1
ATOM 14217 O O . ALA F 2 28 ? 20.704 38.404 60.643 1.00 27.48 31 ALA F O 1
ATOM 14219 N N . LEU F 2 29 ? 18.693 39.198 60.043 1.00 26.74 32 LEU F N 1
ATOM 14220 C CA . LEU F 2 29 ? 18.486 39.831 61.345 1.00 25.10 32 LEU F CA 1
ATOM 14221 C C . LEU F 2 29 ? 17.750 38.935 62.333 1.00 24.90 32 LEU F C 1
ATOM 14222 O O . LEU F 2 29 ? 17.553 39.336 63.494 1.00 26.60 32 LEU F O 1
ATOM 14227 N N . ASP F 2 30 ? 17.329 37.753 61.898 1.00 24.41 33 ASP F N 1
ATOM 14228 C CA . ASP F 2 30 ? 16.853 36.696 62.782 1.00 26.60 33 ASP F CA 1
ATOM 14229 C C . ASP F 2 30 ? 16.972 35.396 62.008 1.00 28.79 33 ASP F C 1
ATOM 14230 O O . ASP F 2 30 ? 17.073 35.403 60.780 1.00 26.42 33 ASP F O 1
ATOM 14235 N N . THR F 2 31 ? 16.981 34.285 62.739 1.00 25.75 34 THR F N 1
ATOM 14236 C CA . THR F 2 31 ? 17.123 32.967 62.141 1.00 31.28 34 THR F CA 1
ATOM 14237 C C . THR F 2 31 ? 15.811 32.193 62.086 1.00 31.69 34 THR F C 1
ATOM 14238 O O . THR F 2 31 ? 15.780 31.103 61.508 1.00 29.06 34 THR F O 1
ATOM 14242 N N . GLN F 2 32 ? 14.739 32.719 62.677 1.00 27.16 35 GLN F N 1
ATOM 14243 C CA . GLN F 2 32 ? 13.449 32.028 62.725 1.00 25.86 35 GLN F CA 1
ATOM 14244 C C . GLN F 2 32 ? 12.690 32.307 61.429 1.00 26.79 35 GLN F C 1
ATOM 14245 O O . GLN F 2 32 ? 12.075 33.369 61.258 1.00 25.01 35 GLN F O 1
ATOM 14251 N N . ARG F 2 33 ? 12.734 31.355 60.504 1.00 24.36 36 ARG F N 1
ATOM 14252 C CA . ARG F 2 33 ? 12.149 31.563 59.183 1.00 24.93 36 ARG F CA 1
ATOM 14253 C C . ARG F 2 33 ? 10.855 30.792 58.996 1.00 25.20 36 ARG F C 1
ATOM 14254 O O . ARG F 2 33 ? 10.278 30.821 57.892 1.00 26.40 36 ARG F O 1
ATOM 14262 N N . LYS F 2 34 ? 10.344 30.166 60.064 1.00 22.17 37 LYS F N 1
ATOM 14263 C CA . LYS F 2 34 ? 9.115 29.385 59.988 1.00 24.18 37 LYS F CA 1
ATOM 14264 C C . LYS F 2 34 ? 7.941 30.329 60.236 1.00 24.80 37 LYS F C 1
ATOM 14265 O O . LYS F 2 34 ? 7.767 30.821 61.351 1.00 23.84 37 LYS F O 1
ATOM 14271 N N . TYR F 2 35 ? 7.135 30.576 59.199 1.00 22.68 38 TYR F N 1
ATOM 14272 C CA . TYR F 2 35 ? 5.966 31.444 59.324 1.00 23.06 38 TYR F CA 1
ATOM 14273 C C . TYR F 2 35 ? 4.999 30.917 60.392 1.00 23.20 38 TYR F C 1
ATOM 14274 O O . TYR F 2 35 ? 4.535 29.776 60.318 1.00 22.28 38 TYR F O 1
ATOM 14283 N N . HIS F 2 36 ? 4.702 31.769 61.371 1.00 22.59 39 HIS F N 1
ATOM 14284 C CA . HIS F 2 36 ? 3.847 31.443 62.519 1.00 24.82 39 HIS F CA 1
ATOM 14285 C C . HIS F 2 36 ? 4.298 30.144 63.189 1.00 24.74 39 HIS F C 1
ATOM 14286 O O . HIS F 2 36 ? 3.526 29.227 63.477 1.00 24.86 39 HIS F O 1
ATOM 14293 N N . TYR F 2 37 ? 5.598 30.146 63.498 1.00 21.64 40 TYR F N 1
ATOM 14294 C CA . TYR F 2 37 ? 6.316 29.078 64.176 1.00 24.08 40 TYR F CA 1
ATOM 14295 C C . TYR F 2 37 ? 5.693 28.685 65.511 1.00 26.85 40 TYR F C 1
ATOM 14296 O O . TYR F 2 37 ? 5.994 27.595 66.026 1.00 24.54 40 TYR F O 1
ATOM 14305 N N . PHE F 2 38 ? 4.886 29.554 66.112 1.00 23.05 41 PHE F N 1
ATOM 14306 C CA . PHE F 2 38 ? 4.340 29.278 67.442 1.00 23.31 41 PHE F CA 1
ATOM 14307 C C . PHE F 2 38 ? 3.015 28.514 67.419 1.00 26.26 41 PHE F C 1
ATOM 14308 O O . PHE F 2 38 ? 2.517 28.134 68.496 1.00 22.35 41 PHE F O 1
ATOM 14316 N N . ILE F 2 39 ? 2.431 28.259 66.239 1.00 21.50 42 ILE F N 1
ATOM 14317 C CA . ILE F 2 39 ? 1.253 27.397 66.170 1.00 20.67 42 ILE F CA 1
ATOM 14318 C C . ILE F 2 39 ? 1.633 26.015 66.682 1.00 24.06 42 ILE F C 1
ATOM 14319 O O . ILE F 2 39 ? 2.667 25.453 66.293 1.00 24.77 42 ILE F O 1
ATOM 14324 N N . GLN F 2 40 ? 0.771 25.433 67.519 1.00 24.69 43 GLN F N 1
ATOM 14325 C CA . GLN F 2 40 ? 0.985 24.073 67.989 1.00 26.35 43 GLN F CA 1
ATOM 14326 C C . GLN F 2 40 ? 0.647 23.092 66.872 1.00 25.38 43 GLN F C 1
ATOM 14327 O O . GLN F 2 40 ? -0.505 23.064 66.412 1.00 23.55 43 GLN F O 1
ATOM 14333 N N . PRO F 2 41 ? 1.618 22.311 66.379 1.00 25.33 44 PRO F N 1
ATOM 14334 C CA . PRO F 2 41 ? 1.341 21.415 65.248 1.00 24.19 44 PRO F CA 1
ATOM 14335 C C . PRO F 2 41 ? 0.493 20.233 65.688 1.00 25.66 44 PRO F C 1
ATOM 14336 O O . PRO F 2 41 ? 0.681 19.676 66.779 1.00 26.28 44 PRO F O 1
ATOM 14340 N N . ARG F 2 42 ? -0.496 19.895 64.867 1.00 21.43 45 ARG F N 1
ATOM 14341 C CA . ARG F 2 42 ? -1.297 18.704 65.136 1.00 22.53 45 ARG F CA 1
ATOM 14342 C C . ARG F 2 42 ? -0.500 17.443 64.831 1.00 27.12 45 ARG F C 1
ATOM 14343 O O . ARG F 2 42 ? -0.648 16.428 65.520 1.00 23.62 45 ARG F O 1
ATOM 14351 N N . TRP F 2 43 ? 0.354 17.495 63.813 1.00 24.52 46 TRP F N 1
ATOM 14352 C CA . TRP F 2 43 ? 1.091 16.344 63.320 1.00 24.87 46 TRP F CA 1
ATOM 14353 C C . TRP F 2 43 ? 2.569 16.517 63.655 1.00 26.04 46 TRP F C 1
ATOM 14354 O O . TRP F 2 43 ? 2.955 17.372 64.466 1.00 26.56 46 TRP F O 1
ATOM 14365 N N . LYS F 2 44 ? 3.424 15.691 63.047 1.00 31.85 47 LYS F N 1
ATOM 14366 C CA . LYS F 2 44 ? 4.800 15.635 63.544 1.00 32.18 47 LYS F CA 1
ATOM 14367 C C . LYS F 2 44 ? 5.509 16.976 63.383 1.00 32.04 47 LYS F C 1
ATOM 14368 O O . LYS F 2 44 ? 6.204 17.423 64.296 1.00 32.26 47 LYS F O 1
ATOM 14374 N N . ARG F 2 45 ? 5.257 17.680 62.282 1.00 26.92 48 ARG F N 1
ATOM 14375 C CA . ARG F 2 45 ? 5.804 19.017 62.084 1.00 27.90 48 ARG F CA 1
ATOM 14376 C C . ARG F 2 45 ? 4.697 19.899 61.524 1.00 22.24 48 ARG F C 1
ATOM 14377 O O . ARG F 2 45 ? 3.714 19.396 60.980 1.00 25.10 48 ARG F O 1
ATOM 14385 N N . LEU F 2 46 ? 4.845 21.217 61.696 1.00 24.79 49 LEU F N 1
ATOM 14386 C CA . LEU F 2 46 ? 3.855 22.169 61.194 1.00 26.48 49 LEU F CA 1
ATOM 14387 C C . LEU F 2 46 ? 3.649 22.009 59.698 1.00 25.68 49 LEU F C 1
ATOM 14388 O O . LEU F 2 46 ? 4.613 21.916 58.936 1.00 23.95 49 LEU F O 1
ATOM 14393 N N . SER F 2 47 ? 2.391 22.026 59.280 1.00 24.55 50 SER F N 1
ATOM 14394 C CA . SER F 2 47 ? 2.042 21.928 57.866 1.00 23.72 50 SER F CA 1
ATOM 14395 C C . SER F 2 47 ? 1.817 23.325 57.301 1.00 23.98 50 SER F C 1
ATOM 14396 O O . SER F 2 47 ? 1.493 24.268 58.022 1.00 23.84 50 SER F O 1
ATOM 14399 N N . GLU F 2 48 ? 1.954 23.438 55.980 1.00 24.42 51 GLU F N 1
ATOM 14400 C CA . GLU F 2 48 ? 1.679 24.700 55.317 1.00 22.90 51 GLU F CA 1
ATOM 14401 C C . GLU F 2 48 ? 0.211 25.077 55.468 1.00 21.11 51 GLU F C 1
ATOM 14402 O O . GLU F 2 48 ? -0.123 26.254 55.641 1.00 21.07 51 GLU F O 1
ATOM 14408 N N . TYR F 2 49 ? -0.674 24.080 55.441 1.00 20.93 52 TYR F N 1
ATOM 14409 C CA . TYR F 2 49 ? -2.088 24.296 55.737 1.00 23.14 52 TYR F CA 1
ATOM 14410 C C . TYR F 2 49 ? -2.274 25.044 57.065 1.00 22.10 52 TYR F C 1
ATOM 14411 O O . TYR F 2 49 ? -2.999 26.048 57.134 1.00 20.84 52 TYR F O 1
ATOM 14420 N N . GLU F 2 50 ? -1.598 24.585 58.126 1.00 21.17 53 GLU F N 1
ATOM 14421 C CA . GLU F 2 50 ? -1.733 25.254 59.427 1.00 21.90 53 GLU F CA 1
ATOM 14422 C C . GLU F 2 50 ? -1.119 26.652 59.405 1.00 22.00 53 GLU F C 1
ATOM 14423 O O . GLU F 2 50 ? -1.703 27.613 59.937 1.00 22.63 53 GLU F O 1
ATOM 14429 N N . GLN F 2 51 ? 0.069 26.783 58.820 1.00 20.70 54 GLN F N 1
ATOM 14430 C CA . GLN F 2 51 ? 0.730 28.084 58.768 1.00 20.13 54 GLN F CA 1
ATOM 14431 C C . GLN F 2 51 ? -0.141 29.126 58.082 1.00 22.10 54 GLN F C 1
ATOM 14432 O O . GLN F 2 51 ? -0.249 30.261 58.547 1.00 21.13 54 GLN F O 1
ATOM 14438 N N . LEU F 2 52 ? -0.769 28.765 56.970 1.00 22.16 55 LEU F N 1
ATOM 14439 C CA . LEU F 2 52 ? -1.537 29.765 56.237 1.00 21.21 55 LEU F CA 1
ATOM 14440 C C . LEU F 2 52 ? -2.906 30.043 56.845 1.00 23.18 55 LEU F C 1
ATOM 14441 O O . LEU F 2 52 ? -3.456 31.121 56.608 1.00 22.99 55 LEU F O 1
ATOM 14446 N N . SER F 2 53 ? -3.459 29.106 57.627 1.00 22.35 56 SER F N 1
ATOM 14447 C CA . SER F 2 53 ? -4.830 29.220 58.110 1.00 25.02 56 SER F CA 1
ATOM 14448 C C . SER F 2 53 ? -4.898 29.674 59.561 1.00 25.45 56 SER F C 1
ATOM 14449 O O . SER F 2 53 ? -5.781 30.458 59.921 1.00 24.81 56 SER F O 1
ATOM 14452 N N . CYS F 2 54 ? -4.003 29.193 60.415 1.00 22.80 57 CYS F N 1
ATOM 14453 C CA . CYS F 2 54 ? -4.257 29.252 61.857 1.00 22.47 57 CYS F CA 1
ATOM 14454 C C . CYS F 2 54 ? -3.984 30.637 62.454 1.00 24.52 57 CYS F C 1
ATOM 14455 O O . CYS F 2 54 ? -2.910 31.206 62.255 1.00 22.46 57 CYS F O 1
ATOM 14458 N N . TYR F 2 55 ? -4.940 31.130 63.257 1.00 24.46 58 TYR F N 1
ATOM 14459 C CA . TYR F 2 55 ? -4.966 32.456 63.884 1.00 20.85 58 TYR F CA 1
ATOM 14460 C C . TYR F 2 55 ? -5.212 33.595 62.896 1.00 24.93 58 TYR F C 1
ATOM 14461 O O . TYR F 2 55 ? -4.990 34.786 63.244 1.00 24.16 58 TYR F O 1
ATOM 14470 N N . ALA F 2 56 ? -5.665 33.293 61.675 1.00 22.31 59 ALA F N 1
ATOM 14471 C CA . ALA F 2 56 ? -6.110 34.391 60.821 1.00 23.73 59 ALA F CA 1
ATOM 14472 C C . ALA F 2 56 ? -7.307 35.097 61.441 1.00 25.60 59 ALA F C 1
ATOM 14473 O O . ALA F 2 56 ? -7.446 36.326 61.316 1.00 23.93 59 ALA F O 1
ATOM 14475 N N . GLN F 2 57 ? -8.161 34.348 62.124 1.00 24.41 60 GLN F N 1
ATOM 14476 C CA . GLN F 2 57 ? -9.272 34.962 62.849 1.00 25.20 60 GLN F CA 1
ATOM 14477 C C . GLN F 2 57 ? -8.759 35.717 64.074 1.00 23.43 60 GLN F C 1
ATOM 14478 O O . GLN F 2 57 ? -8.070 35.122 64.915 1.00 23.28 60 GLN F O 1
ATOM 14484 N N . PRO F 2 58 ? -9.070 37.014 64.220 1.00 23.34 61 PRO F N 1
ATOM 14485 C CA . PRO F 2 58 ? -8.468 37.855 65.282 1.00 25.56 61 PRO F CA 1
ATOM 14486 C C . PRO F 2 58 ? -9.230 37.812 66.608 1.00 27.86 61 PRO F C 1
ATOM 14487 O O . PRO F 2 58 ? -9.658 38.847 67.136 1.00 28.38 61 PRO F O 1
ATOM 14491 N N . ASN F 2 59 ? -9.360 36.625 67.178 1.00 24.96 62 ASN F N 1
ATOM 14492 C CA . ASN F 2 59 ? -10.161 36.544 68.411 1.00 23.54 62 ASN F CA 1
ATOM 14493 C C . ASN F 2 59 ? -9.393 37.068 69.627 1.00 25.24 62 ASN F C 1
ATOM 14494 O O . ASN F 2 59 ? -8.187 36.846 69.751 1.00 24.70 62 ASN F O 1
ATOM 14499 N N . PRO F 2 60 ? -10.093 37.727 70.549 1.00 24.62 63 PRO F N 1
ATOM 14500 C CA . PRO F 2 60 ? -9.501 38.115 71.830 1.00 25.43 63 PRO F CA 1
ATOM 14501 C C . PRO F 2 60 ? -9.571 36.962 72.824 1.00 24.34 63 PRO F C 1
ATOM 14502 O O . PRO F 2 60 ? -10.216 35.936 72.593 1.00 23.99 63 PRO F O 1
ATOM 14506 N N . ASP F 2 61 ? -8.935 37.180 73.971 1.00 23.14 64 ASP F N 1
ATOM 14507 C CA . ASP F 2 61 ? -8.805 36.103 74.951 1.00 25.70 64 ASP F CA 1
ATOM 14508 C C . ASP F 2 61 ? -10.132 35.697 75.583 1.00 26.58 64 ASP F C 1
ATOM 14509 O O . ASP F 2 61 ? -10.195 34.611 76.156 1.00 29.81 64 ASP F O 1
ATOM 14514 N N . TRP F 2 62 ? -11.201 36.478 75.440 1.00 26.01 65 TRP F N 1
ATOM 14515 C CA . TRP F 2 62 ? -12.489 36.073 76.016 1.00 26.25 65 TRP F CA 1
ATOM 14516 C C . TRP F 2 62 ? -13.317 35.216 75.061 1.00 25.14 65 TRP F C 1
ATOM 14517 O O . TRP F 2 62 ? -14.446 34.841 75.394 1.00 25.78 65 TRP F O 1
ATOM 14528 N N . ILE F 2 63 ? -12.785 34.903 73.880 1.00 25.12 66 ILE F N 1
ATOM 14529 C CA . ILE F 2 63 ? -13.256 33.794 73.060 1.00 22.81 66 ILE F CA 1
ATOM 14530 C C . ILE F 2 63 ? -12.155 32.741 73.101 1.00 25.30 66 ILE F C 1
ATOM 14531 O O . ILE F 2 63 ? -11.037 33.000 72.644 1.00 24.95 66 ILE F O 1
ATOM 14536 N N . ALA F 2 64 ? -12.470 31.571 73.667 1.00 26.58 67 ALA F N 1
ATOM 14537 C CA . ALA F 2 64 ? -11.487 30.556 74.034 1.00 25.70 67 ALA F CA 1
ATOM 14538 C C . ALA F 2 64 ? -10.472 30.319 72.919 1.00 24.74 67 ALA F C 1
ATOM 14539 O O . ALA F 2 64 ? -10.845 30.014 71.778 1.00 22.34 67 ALA F O 1
ATOM 14541 N N . GLY F 2 65 ? -9.185 30.448 73.266 1.00 26.36 68 GLY F N 1
ATOM 14542 C CA . GLY F 2 65 ? -8.084 30.264 72.329 1.00 24.71 68 GLY F CA 1
ATOM 14543 C C . GLY F 2 65 ? -7.559 31.548 71.704 1.00 24.77 68 GLY F C 1
ATOM 14544 O O . GLY F 2 65 ? -6.446 31.536 71.152 1.00 24.54 68 GLY F O 1
ATOM 14545 N N . GLY F 2 66 ? -8.322 32.652 71.775 1.00 24.48 69 GLY F N 1
ATOM 14546 C CA . GLY F 2 66 ? -7.891 33.893 71.136 1.00 24.35 69 GLY F CA 1
ATOM 14547 C C . GLY F 2 66 ? -6.628 34.461 71.764 1.00 25.50 69 GLY F C 1
ATOM 14548 O O . GLY F 2 66 ? -6.386 34.347 72.965 1.00 24.07 69 GLY F O 1
ATOM 14549 N N . LEU F 2 67 ? -5.799 35.083 70.929 1.00 25.64 70 LEU F N 1
ATOM 14550 C CA . LEU F 2 67 ? -4.521 35.629 71.369 1.00 28.26 70 LEU F CA 1
ATOM 14551 C C . LEU F 2 67 ? -4.543 37.140 71.551 1.00 28.77 70 LEU F C 1
ATOM 14552 O O . LEU F 2 67 ? -3.566 37.693 72.072 1.00 28.19 70 LEU F O 1
ATOM 14557 N N . ASP F 2 68 ? -5.633 37.815 71.153 1.00 24.57 71 ASP F N 1
ATOM 14558 C CA . ASP F 2 68 ? -5.736 39.263 71.223 1.00 23.45 71 ASP F CA 1
ATOM 14559 C C . ASP F 2 68 ? -6.377 39.662 72.559 1.00 26.38 71 ASP F C 1
ATOM 14560 O O . ASP F 2 68 ? -6.569 38.828 73.440 1.00 25.35 71 ASP F O 1
ATOM 14565 N N . TRP F 2 69 ? -6.761 40.929 72.707 1.00 24.93 72 TRP F N 1
ATOM 14566 C CA . TRP F 2 69 ? -7.332 41.413 73.960 1.00 23.35 72 TRP F CA 1
ATOM 14567 C C . TRP F 2 69 ? -8.310 42.539 73.661 1.00 26.04 72 TRP F C 1
ATOM 14568 O O . TRP F 2 69 ? -8.227 43.195 72.623 1.00 25.11 72 TRP F O 1
ATOM 14579 N N . GLY F 2 70 ? -9.232 42.778 74.597 1.00 23.54 73 GLY F N 1
ATOM 14580 C CA . GLY F 2 70 ? -10.134 43.902 74.484 1.00 26.01 73 GLY F CA 1
ATOM 14581 C C . GLY F 2 70 ? -11.397 43.624 73.674 1.00 26.81 73 GLY F C 1
ATOM 14582 O O . GLY F 2 70 ? -11.564 42.594 73.014 1.00 26.46 73 GLY F O 1
ATOM 14583 N N . ASP F 2 71 ? -12.309 44.584 73.731 1.00 24.72 74 ASP F N 1
ATOM 14584 C CA . ASP F 2 71 ? -13.580 44.434 73.047 1.00 23.56 74 ASP F CA 1
ATOM 14585 C C . ASP F 2 71 ? -13.389 44.684 71.548 1.00 24.38 74 ASP F C 1
ATOM 14586 O O . ASP F 2 71 ? -12.364 45.219 71.108 1.00 24.04 74 ASP F O 1
ATOM 14591 N N . TRP F 2 72 ? -14.390 44.290 70.764 1.00 24.61 75 TRP F N 1
ATOM 14592 C CA . TRP F 2 72 ? -14.385 44.619 69.336 1.00 26.29 75 TRP F CA 1
ATOM 14593 C C . TRP F 2 72 ? -14.464 46.133 69.125 1.00 28.80 75 TRP F C 1
ATOM 14594 O O . TRP F 2 72 ? -14.846 46.897 70.020 1.00 26.60 75 TRP F O 1
ATOM 14605 N N . THR F 2 73 ? -14.072 46.580 67.922 1.00 24.91 76 THR F N 1
ATOM 14606 C CA . THR F 2 73 ? -14.085 48.017 67.679 1.00 25.11 76 THR F CA 1
ATOM 14607 C C . THR F 2 73 ? -15.489 48.520 67.389 1.00 26.33 76 THR F C 1
ATOM 14608 O O . THR F 2 73 ? -15.808 49.669 67.719 1.00 29.35 76 THR F O 1
ATOM 14612 N N . GLN F 2 74 ? -16.336 47.675 66.805 1.00 25.57 77 GLN F N 1
ATOM 14613 C CA . GLN F 2 74 ? -17.693 48.050 66.433 1.00 24.37 77 GLN F CA 1
ATOM 14614 C C . GLN F 2 74 ? -18.564 46.804 66.532 1.00 28.11 77 GLN F C 1
ATOM 14615 O O . GLN F 2 74 ? -18.226 45.761 65.961 1.00 27.11 77 GLN F O 1
ATOM 14621 N N . LYS F 2 75 ? -19.678 46.912 67.246 1.00 26.04 78 LYS F N 1
ATOM 14622 C CA . LYS F 2 75 ? -20.601 45.799 67.444 1.00 25.05 78 LYS F CA 1
ATOM 14623 C C . LYS F 2 75 ? -21.934 46.099 66.764 1.00 24.59 78 LYS F C 1
ATOM 14624 O O . LYS F 2 75 ? -22.161 47.215 66.305 1.00 25.84 78 LYS F O 1
ATOM 14630 N N . PHE F 2 76 ? -22.824 45.099 66.718 1.00 23.04 79 PHE F N 1
ATOM 14631 C CA . PHE F 2 76 ? -24.165 45.312 66.180 1.00 27.05 79 PHE F CA 1
ATOM 14632 C C . PHE F 2 76 ? -24.927 46.305 67.067 1.00 26.40 79 PHE F C 1
ATOM 14633 O O . PHE F 2 76 ? -24.632 46.448 68.250 1.00 26.64 79 PHE F O 1
ATOM 14641 N N . HIS F 2 77 ? -25.930 46.978 66.487 1.00 28.22 80 HIS F N 1
ATOM 14642 C CA . HIS F 2 77 ? -26.892 47.715 67.320 1.00 25.56 80 HIS F CA 1
ATOM 14643 C C . HIS F 2 77 ? -27.424 46.791 68.406 1.00 25.09 80 HIS F C 1
ATOM 14644 O O . HIS F 2 77 ? -27.846 45.664 68.125 1.00 29.84 80 HIS F O 1
ATOM 14651 N N . GLY F 2 78 ? -27.402 47.266 69.651 1.00 25.89 81 GLY F N 1
ATOM 14652 C CA . GLY F 2 78 ? -27.814 46.472 70.792 1.00 25.38 81 GLY F CA 1
ATOM 14653 C C . GLY F 2 78 ? -26.669 45.851 71.567 1.00 27.32 81 GLY F C 1
ATOM 14654 O O . GLY F 2 78 ? -26.777 45.673 72.798 1.00 25.93 81 GLY F O 1
ATOM 14655 N N . GLY F 2 79 ? -25.570 45.531 70.883 1.00 24.92 82 GLY F N 1
ATOM 14656 C CA . GLY F 2 79 ? -24.352 45.035 71.508 1.00 21.20 82 GLY F CA 1
ATOM 14657 C C . GLY F 2 79 ? -23.871 43.665 71.029 1.00 23.27 82 GLY F C 1
ATOM 14658 O O . GLY F 2 79 ? -22.845 43.192 71.538 1.00 23.97 82 GLY F O 1
ATOM 14659 N N . ARG F 2 80 ? -24.549 42.971 70.117 1.00 23.90 83 ARG F N 1
ATOM 14660 C CA . ARG F 2 80 ? -24.037 41.684 69.652 1.00 28.48 83 ARG F CA 1
ATOM 14661 C C . ARG F 2 80 ? -22.587 41.837 69.176 1.00 27.41 83 ARG F C 1
ATOM 14662 O O . ARG F 2 80 ? -22.294 42.741 68.392 1.00 24.98 83 ARG F O 1
ATOM 14670 N N . PRO F 2 81 ? -21.657 41.025 69.679 1.00 25.00 84 PRO F N 1
ATOM 14671 C CA . PRO F 2 81 ? -20.252 41.174 69.290 1.00 23.29 84 PRO F CA 1
ATOM 14672 C C . PRO F 2 81 ? -20.009 40.659 67.878 1.00 23.83 84 PRO F C 1
ATOM 14673 O O . PRO F 2 81 ? -20.775 39.860 67.333 1.00 24.09 84 PRO F O 1
ATOM 14677 N N . SER F 2 82 ? -18.906 41.130 67.293 1.00 23.76 85 SER F N 1
ATOM 14678 C CA . SER F 2 82 ? -18.571 40.737 65.921 1.00 28.08 85 SER F CA 1
ATOM 14679 C C . SER F 2 82 ? -18.545 39.218 65.793 1.00 26.11 85 SER F C 1
ATOM 14680 O O . SER F 2 82 ? -19.158 38.643 64.886 1.00 23.91 85 SER F O 1
ATOM 14683 N N . TRP F 2 83 ? -17.853 38.558 66.721 1.00 22.91 86 TRP F N 1
ATOM 14684 C CA . TRP F 2 83 ? -17.997 37.132 66.965 1.00 22.28 86 TRP F CA 1
ATOM 14685 C C . TRP F 2 83 ? -18.184 36.966 68.466 1.00 23.33 86 TRP F C 1
ATOM 14686 O O . TRP F 2 83 ? -17.700 37.785 69.253 1.00 23.74 86 TRP F O 1
ATOM 14697 N N . GLY F 2 84 ? -18.900 35.919 68.868 1.00 23.39 87 GLY F N 1
ATOM 14698 C CA . GLY F 2 84 ? -19.121 35.808 70.304 1.00 24.12 87 GLY F CA 1
ATOM 14699 C C . GLY F 2 84 ? -19.518 34.417 70.736 1.00 23.86 87 GLY F C 1
ATOM 14700 O O . GLY F 2 84 ? -19.871 33.558 69.927 1.00 24.40 87 GLY F O 1
ATOM 14701 N N . ASN F 2 85 ? -19.455 34.212 72.056 1.00 23.28 88 ASN F N 1
ATOM 14702 C CA . ASN F 2 85 ? -19.770 32.914 72.631 1.00 24.15 88 ASN F CA 1
ATOM 14703 C C . ASN F 2 85 ? -21.246 32.573 72.518 1.00 25.03 88 ASN F C 1
ATOM 14704 O O . ASN F 2 85 ? -21.594 31.388 72.538 1.00 27.76 88 ASN F O 1
ATOM 14709 N N . GLU F 2 86 ? -22.115 33.581 72.382 1.00 22.58 89 GLU F N 1
ATOM 14710 C CA . GLU F 2 86 ? -23.552 33.381 72.247 1.00 24.64 89 GLU F CA 1
ATOM 14711 C C . GLU F 2 86 ? -23.940 32.721 70.933 1.00 27.68 89 GLU F C 1
ATOM 14712 O O . GLU F 2 86 ? -25.121 32.390 70.761 1.00 25.99 89 GLU F O 1
ATOM 14718 N N . SER F 2 87 ? -22.988 32.519 70.008 1.00 25.43 90 SER F N 1
ATOM 14719 C CA . SER F 2 87 ? -23.312 31.962 68.700 1.00 23.92 90 SER F CA 1
ATOM 14720 C C . SER F 2 87 ? -23.608 30.470 68.743 1.00 24.20 90 SER F C 1
ATOM 14721 O O . SER F 2 87 ? -24.180 29.945 67.778 1.00 23.18 90 SER F O 1
ATOM 14724 N N . THR F 2 88 ? -23.233 29.773 69.822 1.00 26.50 91 THR F N 1
ATOM 14725 C CA . THR F 2 88 ? -23.417 28.328 69.866 1.00 25.29 91 THR F CA 1
ATOM 14726 C C . THR F 2 88 ? -23.524 27.874 71.312 1.00 23.55 91 THR F C 1
ATOM 14727 O O . THR F 2 88 ? -22.968 28.496 72.227 1.00 23.06 91 THR F O 1
ATOM 14731 N N . GLU F 2 89 ? -24.209 26.750 71.500 1.00 24.96 92 GLU F N 1
ATOM 14732 C CA . GLU F 2 89 ? -24.274 26.150 72.833 1.00 23.77 92 GLU F CA 1
ATOM 14733 C C . GLU F 2 89 ? -22.985 25.426 73.207 1.00 26.16 92 GLU F C 1
ATOM 14734 O O . GLU F 2 89 ? -22.727 25.205 74.392 1.00 25.51 92 GLU F O 1
ATOM 14740 N N . LEU F 2 90 ? -22.199 24.989 72.234 1.00 24.30 93 LEU F N 1
ATOM 14741 C CA . LEU F 2 90 ? -21.046 24.161 72.579 1.00 23.41 93 LEU F CA 1
ATOM 14742 C C . LEU F 2 90 ? -19.922 25.033 73.136 1.00 22.86 93 LEU F C 1
ATOM 14743 O O . LEU F 2 90 ? -19.866 26.242 72.883 1.00 23.64 93 LEU F O 1
ATOM 14748 N N . ARG F 2 91 ? -19.053 24.433 73.957 1.00 22.53 94 ARG F N 1
ATOM 14749 C CA . ARG F 2 91 ? -17.952 25.163 74.576 1.00 22.80 94 ARG F CA 1
ATOM 14750 C C . ARG F 2 91 ? -16.656 24.394 74.361 1.00 23.30 94 ARG F C 1
ATOM 14751 O O . ARG F 2 91 ? -16.659 23.168 74.202 1.00 24.60 94 ARG F O 1
ATOM 14759 N N . THR F 2 92 ? -15.534 25.116 74.409 1.00 20.93 95 THR F N 1
ATOM 14760 C CA . THR F 2 92 ? -14.247 24.464 74.236 1.00 21.73 95 THR F CA 1
ATOM 14761 C C . THR F 2 92 ? -13.196 25.294 74.949 1.00 21.19 95 THR F C 1
ATOM 14762 O O . THR F 2 92 ? -13.390 26.485 75.186 1.00 24.37 95 THR F O 1
ATOM 14766 N N . THR F 2 93 ? -12.067 24.658 75.273 1.00 22.34 96 THR F N 1
ATOM 14767 C CA . THR F 2 93 ? -10.926 25.416 75.770 1.00 23.32 96 THR F CA 1
ATOM 14768 C C . THR F 2 93 ? -10.178 26.143 74.651 1.00 22.84 96 THR F C 1
ATOM 14769 O O . THR F 2 93 ? -9.364 27.018 74.955 1.00 22.29 96 THR F O 1
ATOM 14773 N N . ASP F 2 94 ? -10.437 25.833 73.375 1.00 24.66 97 ASP F N 1
ATOM 14774 C CA . ASP F 2 94 ? -9.717 26.526 72.294 1.00 23.67 97 ASP F CA 1
ATOM 14775 C C . ASP F 2 94 ? -10.426 26.292 70.964 1.00 23.57 97 ASP F C 1
ATOM 14776 O O . ASP F 2 94 ? -10.360 25.187 70.424 1.00 24.72 97 ASP F O 1
ATOM 14781 N N . TRP F 2 95 ? -11.079 27.325 70.422 1.00 22.91 98 TRP F N 1
ATOM 14782 C CA . TRP F 2 95 ? -11.781 27.157 69.141 1.00 23.48 98 TRP F CA 1
ATOM 14783 C C . TRP F 2 95 ? -10.853 26.923 67.951 1.00 24.18 98 TRP F C 1
ATOM 14784 O O . TRP F 2 95 ? -11.344 26.524 66.885 1.00 24.55 98 TRP F O 1
ATOM 14795 N N . TYR F 2 96 ? -9.550 27.143 68.100 1.00 24.09 99 TYR F N 1
ATOM 14796 C CA . TYR F 2 96 ? -8.598 26.971 66.995 1.00 24.48 99 TYR F CA 1
ATOM 14797 C C . TYR F 2 96 ? -8.104 25.533 66.807 1.00 26.31 99 TYR F C 1
ATOM 14798 O O . TYR F 2 96 ? -7.343 25.275 65.858 1.00 25.83 99 TYR F O 1
ATOM 14807 N N . ARG F 2 97 ? -8.505 24.592 67.673 1.00 24.77 100 ARG F N 1
ATOM 14808 C CA . ARG F 2 97 ? -7.914 23.254 67.648 1.00 19.37 100 ARG F CA 1
ATOM 14809 C C . ARG F 2 97 ? -8.259 22.452 66.396 1.00 21.56 100 ARG F C 1
ATOM 14810 O O . ARG F 2 97 ? -7.461 21.599 65.993 1.00 22.74 100 ARG F O 1
ATOM 14818 N N . HIS F 2 98 ? -9.419 22.688 65.775 1.00 22.70 101 HIS F N 1
ATOM 14819 C CA . HIS F 2 98 ? -9.851 21.881 64.624 1.00 22.43 101 HIS F CA 1
ATOM 14820 C C . HIS F 2 98 ? -8.797 21.824 63.512 1.00 22.31 101 HIS F C 1
ATOM 14821 O O . HIS F 2 98 ? -8.109 22.811 63.215 1.00 21.00 101 HIS F O 1
ATOM 14828 N N . ARG F 2 99 ? -8.656 20.637 62.921 1.00 20.47 102 ARG F N 1
ATOM 14829 C CA . ARG F 2 99 ? -7.785 20.446 61.752 1.00 21.74 102 ARG F CA 1
ATOM 14830 C C . ARG F 2 99 ? -8.517 19.558 60.765 1.00 22.06 102 ARG F C 1
ATOM 14831 O O . ARG F 2 99 ? -8.934 18.452 61.119 1.00 21.82 102 ARG F O 1
ATOM 14839 N N . ASP F 2 100 ? -8.683 20.038 59.539 1.00 24.51 103 ASP F N 1
ATOM 14840 C CA . ASP F 2 100 ? -9.155 19.194 58.444 1.00 22.33 103 ASP F CA 1
ATOM 14841 C C . ASP F 2 100 ? -8.094 18.138 58.140 1.00 21.86 103 ASP F C 1
ATOM 14842 O O . ASP F 2 100 ? -6.938 18.496 57.866 1.00 22.38 103 ASP F O 1
ATOM 14847 N N . PRO F 2 101 ? -8.406 16.843 58.208 1.00 22.39 104 PRO F N 1
ATOM 14848 C CA . PRO F 2 101 ? -7.369 15.842 57.915 1.00 25.18 104 PRO F CA 1
ATOM 14849 C C . PRO F 2 101 ? -6.896 15.879 56.457 1.00 24.04 104 PRO F C 1
ATOM 14850 O O . PRO F 2 101 ? -5.786 15.406 56.174 1.00 22.62 104 PRO F O 1
ATOM 14854 N N . ALA F 2 102 ? -7.678 16.455 55.542 1.00 24.38 105 ALA F N 1
ATOM 14855 C CA . ALA F 2 102 ? -7.192 16.654 54.168 1.00 23.19 105 ALA F CA 1
ATOM 14856 C C . ALA F 2 102 ? -6.326 17.910 54.024 1.00 26.17 105 ALA F C 1
ATOM 14857 O O . ALA F 2 102 ? -5.771 18.143 52.931 1.00 24.16 105 ALA F O 1
ATOM 14859 N N . ARG F 2 103 ? -6.213 18.723 55.090 1.00 24.63 106 ARG F N 1
ATOM 14860 C CA . ARG F 2 103 ? -5.335 19.897 55.118 1.00 24.27 106 ARG F CA 1
ATOM 14861 C C . ARG F 2 103 ? -5.623 20.848 53.951 1.00 22.11 106 ARG F C 1
ATOM 14862 O O . ARG F 2 103 ? -4.709 21.361 53.296 1.00 23.22 106 ARG F O 1
ATOM 14870 N N . ARG F 2 104 ? -6.891 21.103 53.686 1.00 25.29 107 ARG F N 1
ATOM 14871 C CA . ARG F 2 104 ? -7.261 21.953 52.549 1.00 25.19 107 ARG F CA 1
ATOM 14872 C C . ARG F 2 104 ? -7.233 23.432 52.952 1.00 22.87 107 ARG F C 1
ATOM 14873 O O . ARG F 2 104 ? -8.050 23.892 53.765 1.00 23.22 107 ARG F O 1
ATOM 14881 N N . TRP F 2 105 ? -6.284 24.173 52.401 1.00 20.73 108 TRP F N 1
ATOM 14882 C CA . TRP F 2 105 ? -6.459 25.604 52.272 1.00 22.93 108 TRP F CA 1
ATOM 14883 C C . TRP F 2 105 ? -7.009 25.853 50.868 1.00 22.61 108 TRP F C 1
ATOM 14884 O O . TRP F 2 105 ? -7.347 24.909 50.155 1.00 24.00 108 TRP F O 1
ATOM 14895 N N . HIS F 2 106 ? -7.158 27.114 50.460 1.00 21.51 109 HIS F N 1
ATOM 14896 C CA . HIS F 2 106 ? -7.909 27.362 49.228 1.00 20.88 109 HIS F CA 1
ATOM 14897 C C . HIS F 2 106 ? -7.245 26.701 48.012 1.00 22.58 109 HIS F C 1
ATOM 14898 O O . HIS F 2 106 ? -7.923 26.091 47.171 1.00 21.52 109 HIS F O 1
ATOM 14905 N N . HIS F 2 107 ? -5.926 26.773 47.914 1.00 22.46 110 HIS F N 1
ATOM 14906 C CA . HIS F 2 107 ? -5.282 26.288 46.689 1.00 21.73 110 HIS F CA 1
ATOM 14907 C C . HIS F 2 107 ? -5.459 24.789 46.436 1.00 20.60 110 HIS F C 1
ATOM 14908 O O . HIS F 2 107 ? -5.895 24.421 45.329 1.00 23.04 110 HIS F O 1
ATOM 14915 N N . PRO F 2 108 ? -5.159 23.880 47.370 1.00 22.29 111 PRO F N 1
ATOM 14916 C CA . PRO F 2 108 ? -5.370 22.457 47.058 1.00 21.87 111 PRO F CA 1
ATOM 14917 C C . PRO F 2 108 ? -6.828 22.120 46.811 1.00 23.99 111 PRO F C 1
ATOM 14918 O O . PRO F 2 108 ? -7.122 21.213 46.020 1.00 21.49 111 PRO F O 1
ATOM 14922 N N . TYR F 2 109 ? -7.747 22.843 47.464 1.00 21.41 112 TYR F N 1
ATOM 14923 C CA . TYR F 2 109 ? -9.177 22.639 47.235 1.00 21.36 112 TYR F CA 1
ATOM 14924 C C . TYR F 2 109 ? -9.580 22.949 45.777 1.00 19.64 112 TYR F C 1
ATOM 14925 O O . TYR F 2 109 ? -10.216 22.125 45.110 1.00 22.69 112 TYR F O 1
ATOM 14934 N N . VAL F 2 110 ? -9.215 24.121 45.254 1.00 20.03 113 VAL F N 1
ATOM 14935 C CA . VAL F 2 110 ? -9.634 24.403 43.882 1.00 20.62 113 VAL F CA 1
ATOM 14936 C C . VAL F 2 110 ? -8.775 23.633 42.882 1.00 21.70 113 VAL F C 1
ATOM 14937 O O . VAL F 2 110 ? -9.244 23.323 41.787 1.00 22.45 113 VAL F O 1
ATOM 14941 N N . LYS F 2 111 ? -7.525 23.296 43.227 1.00 21.33 114 LYS F N 1
ATOM 14942 C CA . LYS F 2 111 ? -6.741 22.448 42.324 1.00 23.49 114 LYS F CA 1
ATOM 14943 C C . LYS F 2 111 ? -7.452 21.121 42.084 1.00 24.25 114 LYS F C 1
ATOM 14944 O O . LYS F 2 111 ? -7.609 20.685 40.937 1.00 23.00 114 LYS F O 1
ATOM 14950 N N . ASP F 2 112 ? -7.896 20.463 43.162 1.00 22.56 115 ASP F N 1
ATOM 14951 C CA . ASP F 2 112 ? -8.562 19.175 43.004 1.00 21.15 115 ASP F CA 1
ATOM 14952 C C . ASP F 2 112 ? -9.882 19.324 42.244 1.00 23.27 115 ASP F C 1
ATOM 14953 O O . ASP F 2 112 ? -10.187 18.528 41.349 1.00 22.45 115 ASP F O 1
ATOM 14958 N N . LYS F 2 113 ? -10.695 20.321 42.601 1.00 19.53 116 LYS F N 1
ATOM 14959 C CA . LYS F 2 113 ? -11.974 20.442 41.913 1.00 19.83 116 LYS F CA 1
ATOM 14960 C C . LYS F 2 113 ? -11.785 20.808 40.440 1.00 21.95 116 LYS F C 1
ATOM 14961 O O . LYS F 2 113 ? -12.584 20.383 39.602 1.00 20.93 116 LYS F O 1
ATOM 14967 N N . SER F 2 114 ? -10.725 21.557 40.099 1.00 21.23 117 SER F N 1
ATOM 14968 C CA . SER F 2 114 ? -10.446 21.851 38.689 1.00 20.94 117 SER F CA 1
ATOM 14969 C C . SER F 2 114 ? -10.186 20.576 37.897 1.00 22.06 117 SER F C 1
ATOM 14970 O O . SER F 2 114 ? -10.599 20.456 36.736 1.00 21.85 117 SER F O 1
ATOM 14973 N N . GLU F 2 115 ? -9.453 19.636 38.490 1.00 23.84 118 GLU F N 1
ATOM 14974 C CA . GLU F 2 115 ? -9.197 18.359 37.830 1.00 19.32 118 GLU F CA 1
ATOM 14975 C C . GLU F 2 115 ? -10.500 17.670 37.467 1.00 24.37 118 GLU F C 1
ATOM 14976 O O . GLU F 2 115 ? -10.666 17.176 36.345 1.00 24.31 118 GLU F O 1
ATOM 14982 N N . GLU F 2 116 ? -11.426 17.608 38.426 1.00 20.62 119 GLU F N 1
ATOM 14983 C CA . GLU F 2 116 ? -12.739 17.009 38.200 1.00 20.48 119 GLU F CA 1
ATOM 14984 C C . GLU F 2 116 ? -13.542 17.800 37.171 1.00 19.38 119 GLU F C 1
ATOM 14985 O O . GLU F 2 116 ? -14.264 17.214 36.357 1.00 24.43 119 GLU F O 1
ATOM 14991 N N . ALA F 2 117 ? -13.419 19.130 37.189 1.00 21.37 120 ALA F N 1
ATOM 14992 C CA . ALA F 2 117 ? -14.147 19.972 36.236 1.00 20.35 120 ALA F CA 1
ATOM 14993 C C . ALA F 2 117 ? -13.748 19.654 34.798 1.00 21.46 120 ALA F C 1
ATOM 14994 O O . ALA F 2 117 ? -14.608 19.425 33.945 1.00 20.76 120 ALA F O 1
ATOM 14996 N N . ARG F 2 118 ? -12.445 19.618 34.522 1.00 21.23 121 ARG F N 1
ATOM 14997 C CA . ARG F 2 118 ? -11.996 19.423 33.145 1.00 22.83 121 ARG F CA 1
ATOM 14998 C C . ARG F 2 118 ? -12.193 17.981 32.717 1.00 24.04 121 ARG F C 1
ATOM 14999 O O . ARG F 2 118 ? -12.661 17.718 31.593 1.00 20.89 121 ARG F O 1
ATOM 15007 N N . TYR F 2 119 ? -11.914 17.023 33.620 1.00 21.48 122 TYR F N 1
ATOM 15008 C CA . TYR F 2 119 ? -12.074 15.628 33.222 1.00 23.90 122 TYR F CA 1
ATOM 15009 C C . TYR F 2 119 ? -13.541 15.304 32.936 1.00 24.30 122 TYR F C 1
ATOM 15010 O O . TYR F 2 119 ? -13.847 14.562 31.990 1.00 21.38 122 TYR F O 1
ATOM 15019 N N . THR F 2 120 ? -14.468 15.874 33.720 1.00 20.91 123 THR F N 1
ATOM 15020 C CA . THR F 2 120 ? -15.890 15.648 33.464 1.00 23.04 123 THR F CA 1
ATOM 15021 C C . THR F 2 120 ? -16.265 16.009 32.020 1.00 22.09 123 THR F C 1
ATOM 15022 O O . THR F 2 120 ? -16.978 15.254 31.346 1.00 23.05 123 THR F O 1
ATOM 15026 N N . GLN F 2 121 ? -15.808 17.168 31.532 1.00 20.73 124 GLN F N 1
ATOM 15027 C CA . GLN F 2 121 ? -16.167 17.556 30.162 1.00 22.24 124 GLN F CA 1
ATOM 15028 C C . GLN F 2 121 ? -15.532 16.647 29.108 1.00 23.63 124 GLN F C 1
ATOM 15029 O O . GLN F 2 121 ? -16.159 16.391 28.066 1.00 22.54 124 GLN F O 1
ATOM 15035 N N . ARG F 2 122 ? -14.305 16.146 29.343 1.00 21.16 125 ARG F N 1
ATOM 15036 C CA . ARG F 2 122 ? -13.725 15.170 28.414 1.00 22.27 125 ARG F CA 1
ATOM 15037 C C . ARG F 2 122 ? -14.503 13.858 28.455 1.00 25.43 125 ARG F C 1
ATOM 15038 O O . ARG F 2 122 ? -14.790 13.262 27.408 1.00 23.99 125 ARG F O 1
ATOM 15046 N N . PHE F 2 123 ? -14.888 13.411 29.655 1.00 22.06 126 PHE F N 1
ATOM 15047 C CA . PHE F 2 123 ? -15.693 12.200 29.767 1.00 21.21 126 PHE F CA 1
ATOM 15048 C C . PHE F 2 123 ? -17.022 12.334 29.011 1.00 21.98 126 PHE F C 1
ATOM 15049 O O . PHE F 2 123 ? -17.419 11.419 28.278 1.00 21.85 126 PHE F O 1
ATOM 15057 N N . LEU F 2 124 ? -17.705 13.477 29.152 1.00 20.78 127 LEU F N 1
ATOM 15058 C CA . LEU F 2 124 ? -19.003 13.649 28.487 1.00 23.27 127 LEU F CA 1
ATOM 15059 C C . LEU F 2 124 ? -18.864 13.664 26.970 1.00 24.38 127 LEU F C 1
ATOM 15060 O O . LEU F 2 124 ? -19.679 13.058 26.261 1.00 24.38 127 LEU F O 1
ATOM 15065 N N . ALA F 2 125 ? -17.863 14.384 26.447 1.00 24.36 128 ALA F N 1
ATOM 15066 C CA . ALA F 2 125 ? -17.647 14.396 25.000 1.00 23.85 128 ALA F CA 1
ATOM 15067 C C . ALA F 2 125 ? -17.374 12.993 24.473 1.00 26.67 128 ALA F C 1
ATOM 15068 O O . ALA F 2 125 ? -17.848 12.631 23.387 1.00 25.18 128 ALA F O 1
ATOM 15070 N N . ALA F 2 126 ? -16.641 12.163 25.240 1.00 24.27 129 ALA F N 1
ATOM 15071 C CA . ALA F 2 126 ? -16.402 10.791 24.779 1.00 24.60 129 ALA F CA 1
ATOM 15072 C C . ALA F 2 126 ? -17.629 9.891 24.949 1.00 23.23 129 ALA F C 1
ATOM 15073 O O . ALA F 2 126 ? -17.891 9.029 24.101 1.00 24.38 129 ALA F O 1
ATOM 15075 N N . TYR F 2 127 ? -18.381 10.063 26.042 1.00 22.29 130 TYR F N 1
ATOM 15076 C CA . TYR F 2 127 ? -19.545 9.213 26.308 1.00 23.29 130 TYR F CA 1
ATOM 15077 C C . TYR F 2 127 ? -20.627 9.429 25.247 1.00 23.58 130 TYR F C 1
ATOM 15078 O O . TYR F 2 127 ? -21.265 8.475 24.781 1.00 23.94 130 TYR F O 1
ATOM 15087 N N . SER F 2 128 ? -20.856 10.682 24.869 1.00 22.81 131 SER F N 1
ATOM 15088 C CA . SER F 2 128 ? -21.769 10.949 23.766 1.00 24.84 131 SER F CA 1
ATOM 15089 C C . SER F 2 128 ? -21.241 10.360 22.457 1.00 27.28 131 SER F C 1
ATOM 15090 O O . SER F 2 128 ? -22.007 9.771 21.679 1.00 27.79 131 SER F O 1
ATOM 15093 N N . SER F 2 129 ? -19.928 10.461 22.216 1.00 25.50 132 SER F N 1
ATOM 15094 C CA . SER F 2 129 ? -19.336 9.842 21.027 1.00 24.79 132 SER F CA 1
ATOM 15095 C C . SER F 2 129 ? -19.456 8.325 21.040 1.00 27.12 132 SER F C 1
ATOM 15096 O O . SER F 2 129 ? -19.569 7.707 19.977 1.00 26.08 132 SER F O 1
ATOM 15099 N N . GLU F 2 130 ? -19.434 7.710 22.233 1.00 25.29 133 GLU F N 1
ATOM 15100 C CA . GLU F 2 130 ? -19.506 6.257 22.374 1.00 27.28 133 GLU F CA 1
ATOM 15101 C C . GLU F 2 130 ? -20.909 5.713 22.093 1.00 28.64 133 GLU F C 1
ATOM 15102 O O . GLU F 2 130 ? -21.053 4.546 21.711 1.00 29.82 133 GLU F O 1
ATOM 15108 N N . GLY F 2 131 ? -21.946 6.507 22.341 1.00 25.26 134 GLY F N 1
ATOM 15109 C CA . GLY F 2 131 ? -23.306 6.024 22.245 1.00 26.22 134 GLY F CA 1
ATOM 15110 C C . GLY F 2 131 ? -23.757 5.141 23.394 1.00 30.00 134 GLY F C 1
ATOM 15111 O O . GLY F 2 131 ? -24.791 4.473 23.279 1.00 27.08 134 GLY F O 1
ATOM 15112 N N . SER F 2 132 ? -23.048 5.154 24.528 1.00 27.36 135 SER F N 1
ATOM 15113 C CA . SER F 2 132 ? -23.322 4.190 25.597 1.00 27.25 135 SER F CA 1
ATOM 15114 C C . SER F 2 132 ? -24.686 4.384 26.261 1.00 25.65 135 SER F C 1
ATOM 15115 O O . SER F 2 132 ? -25.157 3.479 26.963 1.00 28.97 135 SER F O 1
ATOM 15118 N N . ILE F 2 133 ? -25.338 5.527 26.063 1.00 27.26 136 ILE F N 1
ATOM 15119 C CA . ILE F 2 133 ? -26.678 5.715 26.600 1.00 28.18 136 ILE F CA 1
ATOM 15120 C C . ILE F 2 133 ? -27.672 4.715 26.002 1.00 30.45 136 ILE F C 1
ATOM 15121 O O . ILE F 2 133 ? -28.759 4.529 26.555 1.00 31.18 136 ILE F O 1
ATOM 15126 N N . ARG F 2 134 ? -27.309 4.036 24.903 1.00 28.19 137 ARG F N 1
ATOM 15127 C CA . ARG F 2 134 ? -28.263 3.180 24.200 1.00 25.45 137 ARG F CA 1
ATOM 15128 C C . ARG F 2 134 ? -28.724 1.986 25.038 1.00 27.86 137 ARG F C 1
ATOM 15129 O O . ARG F 2 134 ? -29.793 1.428 24.753 1.00 27.26 137 ARG F O 1
ATOM 15137 N N . THR F 2 135 ? -27.966 1.558 26.054 1.00 26.71 138 THR F N 1
ATOM 15138 C CA . THR F 2 135 ? -28.381 0.372 26.798 1.00 31.42 138 THR F CA 1
ATOM 15139 C C . THR F 2 135 ? -29.020 0.689 28.153 1.00 30.24 138 THR F C 1
ATOM 15140 O O . THR F 2 135 ? -29.317 -0.236 28.910 1.00 30.19 138 THR F O 1
ATOM 15144 N N . ILE F 2 136 ? -29.238 1.955 28.489 1.00 28.10 139 ILE F N 1
ATOM 15145 C CA . ILE F 2 136 ? -29.915 2.238 29.753 1.00 26.54 139 ILE F CA 1
ATOM 15146 C C . ILE F 2 136 ? -31.368 1.762 29.681 1.00 29.65 139 ILE F C 1
ATOM 15147 O O . ILE F 2 136 ? -32.016 1.830 28.626 1.00 28.82 139 ILE F O 1
ATOM 15152 N N A ASP F 2 137 ? -31.880 1.254 30.793 0.71 29.22 140 ASP F N 1
ATOM 15153 N N B ASP F 2 137 ? -31.884 1.258 30.798 0.29 29.29 140 ASP F N 1
ATOM 15154 C CA A ASP F 2 137 ? -33.307 0.963 30.890 0.71 29.30 140 ASP F CA 1
ATOM 15155 C CA B ASP F 2 137 ? -33.312 0.971 30.905 0.29 29.43 140 ASP F CA 1
ATOM 15156 C C A ASP F 2 137 ? -34.117 2.247 30.701 0.71 29.50 140 ASP F C 1
ATOM 15157 C C B ASP F 2 137 ? -34.107 2.258 30.693 0.29 29.26 140 ASP F C 1
ATOM 15158 O O A ASP F 2 137 ? -33.921 3.212 31.458 0.71 28.72 140 ASP F O 1
ATOM 15159 O O B ASP F 2 137 ? -33.890 3.235 31.427 0.29 28.90 140 ASP F O 1
ATOM 15168 N N . PRO F 2 138 ? -35.018 2.314 29.715 1.00 28.69 141 PRO F N 1
ATOM 15169 C CA . PRO F 2 138 ? -35.743 3.578 29.486 1.00 26.79 141 PRO F CA 1
ATOM 15170 C C . PRO F 2 138 ? -36.625 3.984 30.650 1.00 25.96 141 PRO F C 1
ATOM 15171 O O . PRO F 2 138 ? -36.774 5.180 30.935 1.00 27.75 141 PRO F O 1
ATOM 15175 N N . TYR F 2 139 ? -37.237 3.021 31.329 1.00 28.14 142 TYR F N 1
ATOM 15176 C CA . TYR F 2 139 ? -38.119 3.380 32.429 1.00 26.90 142 TYR F CA 1
ATOM 15177 C C . TYR F 2 139 ? -37.325 3.982 33.584 1.00 27.71 142 TYR F C 1
ATOM 15178 O O . TYR F 2 139 ? -37.710 5.017 34.142 1.00 27.21 142 TYR F O 1
ATOM 15187 N N . TRP F 2 140 ? -36.207 3.348 33.946 1.00 27.29 143 TRP F N 1
ATOM 15188 C CA . TRP F 2 140 ? -35.300 3.942 34.927 1.00 30.30 143 TRP F CA 1
ATOM 15189 C C . TRP F 2 140 ? -34.912 5.353 34.508 1.00 26.30 143 TRP F C 1
ATOM 15190 O O . TRP F 2 140 ? -35.016 6.305 35.296 1.00 27.39 143 TRP F O 1
ATOM 15201 N N . ARG F 2 141 ? -34.484 5.501 33.248 1.00 24.67 144 ARG F N 1
ATOM 15202 C CA . ARG F 2 141 ? -34.002 6.788 32.761 1.00 27.11 144 ARG F CA 1
ATOM 15203 C C . ARG F 2 141 ? -35.059 7.869 32.910 1.00 30.52 144 ARG F C 1
ATOM 15204 O O . ARG F 2 141 ? -34.774 8.979 33.383 1.00 28.39 144 ARG F O 1
ATOM 15212 N N . ASP F 2 142 ? -36.282 7.572 32.463 1.00 29.63 145 ASP F N 1
ATOM 15213 C CA . ASP F 2 142 ? -37.308 8.594 32.294 1.00 28.34 145 ASP F CA 1
ATOM 15214 C C . ASP F 2 142 ? -38.195 8.740 33.515 1.00 28.34 145 ASP F C 1
ATOM 15215 O O . ASP F 2 142 ? -38.612 9.850 33.846 1.00 33.19 145 ASP F O 1
ATOM 15220 N N . GLU F 2 143 ? -38.532 7.644 34.181 1.00 29.02 146 GLU F N 1
ATOM 15221 C CA . GLU F 2 143 ? -39.515 7.758 35.251 1.00 30.02 146 GLU F CA 1
ATOM 15222 C C . GLU F 2 143 ? -38.890 7.818 36.636 1.00 31.71 146 GLU F C 1
ATOM 15223 O O . GLU F 2 143 ? -39.548 8.312 37.565 1.00 30.39 146 GLU F O 1
ATOM 15229 N N . ILE F 2 144 ? -37.662 7.322 36.814 1.00 28.62 147 ILE F N 1
ATOM 15230 C CA . ILE F 2 144 ? -37.027 7.271 38.135 1.00 27.88 147 ILE F CA 1
ATOM 15231 C C . ILE F 2 144 ? -35.860 8.257 38.222 1.00 31.01 147 ILE F C 1
ATOM 15232 O O . ILE F 2 144 ? -35.882 9.190 39.030 1.00 32.79 147 ILE F O 1
ATOM 15237 N N . LEU F 2 145 ? -34.844 8.078 37.372 1.00 28.90 148 LEU F N 1
ATOM 15238 C CA . LEU F 2 145 ? -33.668 8.945 37.351 1.00 29.98 148 LEU F CA 1
ATOM 15239 C C . LEU F 2 145 ? -34.041 10.399 37.064 1.00 31.05 148 LEU F C 1
ATOM 15240 O O . LEU F 2 145 ? -33.803 11.290 37.893 1.00 30.68 148 LEU F O 1
ATOM 15245 N N . ASN F 2 146 ? -34.636 10.671 35.892 1.00 27.90 149 ASN F N 1
ATOM 15246 C CA . ASN F 2 146 ? -34.904 12.065 35.531 1.00 28.31 149 ASN F CA 1
ATOM 15247 C C . ASN F 2 146 ? -35.705 12.788 36.614 1.00 29.90 149 ASN F C 1
ATOM 15248 O O . ASN F 2 146 ? -35.345 13.895 37.041 1.00 31.54 149 ASN F O 1
ATOM 15253 N N . LYS F 2 147 ? -36.745 12.134 37.129 1.00 27.69 150 LYS F N 1
ATOM 15254 C CA . LYS F 2 147 ? -37.688 12.791 38.030 1.00 26.22 150 LYS F CA 1
ATOM 15255 C C . LYS F 2 147 ? -37.194 12.836 39.474 1.00 26.18 150 LYS F C 1
ATOM 15256 O O . LYS F 2 147 ? -37.216 13.897 40.103 1.00 26.74 150 LYS F O 1
ATOM 15262 N N . TYR F 2 148 ? -36.800 11.691 40.034 1.00 25.98 151 TYR F N 1
ATOM 15263 C CA . TYR F 2 148 ? -36.510 11.624 41.469 1.00 25.54 151 TYR F CA 1
ATOM 15264 C C . TYR F 2 148 ? -35.050 11.912 41.812 1.00 25.12 151 TYR F C 1
ATOM 15265 O O . TYR F 2 148 ? -34.784 12.444 42.897 1.00 24.93 151 TYR F O 1
ATOM 15274 N N . PHE F 2 149 ? -34.097 11.568 40.926 1.00 25.79 152 PHE F N 1
ATOM 15275 C CA . PHE F 2 149 ? -32.723 12.057 41.098 1.00 27.03 152 PHE F CA 1
ATOM 15276 C C . PHE F 2 149 ? -32.672 13.558 40.860 1.00 28.15 152 PHE F C 1
ATOM 15277 O O . PHE F 2 149 ? -32.005 14.291 41.603 1.00 28.27 152 PHE F O 1
ATOM 15285 N N . GLY F 2 150 ? -33.374 14.038 39.828 1.00 27.36 153 GLY F N 1
ATOM 15286 C CA . GLY F 2 150 ? -33.566 15.475 39.691 1.00 27.96 153 GLY F CA 1
ATOM 15287 C C . GLY F 2 150 ? -34.096 16.123 40.961 1.00 25.57 153 GLY F C 1
ATOM 15288 O O . GLY F 2 150 ? -33.595 17.159 41.403 1.00 26.57 153 GLY F O 1
ATOM 15289 N N . ALA F 2 151 ? -35.136 15.539 41.556 1.00 22.03 154 ALA F N 1
ATOM 15290 C CA . ALA F 2 151 ? -35.688 16.135 42.769 1.00 24.38 154 ALA F CA 1
ATOM 15291 C C . ALA F 2 151 ? -34.658 16.171 43.901 1.00 24.79 154 ALA F C 1
ATOM 15292 O O . ALA F 2 151 ? -34.678 17.076 44.741 1.00 25.16 154 ALA F O 1
ATOM 15294 N N . LEU F 2 152 ? -33.742 15.201 43.935 1.00 25.68 155 LEU F N 1
ATOM 15295 C CA . LEU F 2 152 ? -32.736 15.177 44.996 1.00 24.47 155 LEU F CA 1
ATOM 15296 C C . LEU F 2 152 ? -31.816 16.394 44.963 1.00 25.59 155 LEU F C 1
ATOM 15297 O O . LEU F 2 152 ? -31.222 16.734 45.988 1.00 25.93 155 LEU F O 1
ATOM 15302 N N . LEU F 2 153 ? -31.677 17.080 43.816 1.00 24.32 156 LEU F N 1
ATOM 15303 C CA . LEU F 2 153 ? -30.812 18.258 43.807 1.00 24.69 156 LEU F CA 1
ATOM 15304 C C . LEU F 2 153 ? -31.290 19.301 44.822 1.00 24.32 156 LEU F C 1
ATOM 15305 O O . LEU F 2 153 ? -30.490 20.093 45.328 1.00 25.10 156 LEU F O 1
ATOM 15310 N N . TYR F 2 154 ? -32.593 19.328 45.118 1.00 24.99 157 TYR F N 1
ATOM 15311 C CA . TYR F 2 154 ? -33.115 20.313 46.060 1.00 24.68 157 TYR F CA 1
ATOM 15312 C C . TYR F 2 154 ? -32.637 20.034 47.484 1.00 24.43 157 TYR F C 1
ATOM 15313 O O . TYR F 2 154 ? -32.450 20.975 48.269 1.00 25.37 157 TYR F O 1
ATOM 15322 N N . SER F 2 155 ? -32.437 18.759 47.833 1.00 22.91 158 SER F N 1
ATOM 15323 C CA . SER F 2 155 ? -31.857 18.430 49.129 1.00 24.98 158 SER F CA 1
ATOM 15324 C C . SER F 2 155 ? -30.430 18.944 49.214 1.00 25.61 158 SER F C 1
ATOM 15325 O O . SER F 2 155 ? -30.034 19.568 50.209 1.00 24.20 158 SER F O 1
ATOM 15328 N N . GLU F 2 156 ? -29.645 18.707 48.156 1.00 23.63 159 GLU F N 1
ATOM 15329 C CA . GLU F 2 156 ? -28.269 19.188 48.159 1.00 23.86 159 GLU F CA 1
ATOM 15330 C C . GLU F 2 156 ? -28.235 20.709 48.225 1.00 24.11 159 GLU F C 1
ATOM 15331 O O . GLU F 2 156 ? -27.425 21.288 48.951 1.00 25.91 159 GLU F O 1
ATOM 15337 N N . TYR F 2 157 ? -29.103 21.369 47.454 1.00 26.39 160 TYR F N 1
ATOM 15338 C CA . TYR F 2 157 ? -29.162 22.829 47.433 1.00 25.56 160 TYR F CA 1
ATOM 15339 C C . TYR F 2 157 ? -29.544 23.389 48.807 1.00 24.34 160 TYR F C 1
ATOM 15340 O O . TYR F 2 157 ? -28.955 24.376 49.276 1.00 25.54 160 TYR F O 1
ATOM 15349 N N . GLY F 2 158 ? -30.525 22.778 49.472 1.00 24.60 161 GLY F N 1
ATOM 15350 C CA . GLY F 2 158 ? -30.881 23.245 50.809 1.00 22.16 161 GLY F CA 1
ATOM 15351 C C . GLY F 2 158 ? -29.745 23.084 51.804 1.00 22.93 161 GLY F C 1
ATOM 15352 O O . GLY F 2 158 ? -29.487 23.969 52.624 1.00 23.74 161 GLY F O 1
ATOM 15353 N N . LEU F 2 159 ? -29.039 21.954 51.742 1.00 24.14 162 LEU F N 1
ATOM 15354 C CA . LEU F 2 159 ? -27.890 21.770 52.624 1.00 23.88 162 LEU F CA 1
ATOM 15355 C C . LEU F 2 159 ? -26.786 22.778 52.316 1.00 24.38 162 LEU F C 1
ATOM 15356 O O . LEU F 2 159 ? -26.096 23.237 53.229 1.00 25.53 162 LEU F O 1
ATOM 15361 N N . PHE F 2 160 ? -26.577 23.101 51.026 1.00 24.81 163 PHE F N 1
ATOM 15362 C CA . PHE F 2 160 ? -25.656 24.176 50.655 1.00 23.11 163 PHE F CA 1
ATOM 15363 C C . PHE F 2 160 ? -26.013 25.463 51.402 1.00 25.64 163 PHE F C 1
ATOM 15364 O O . PHE F 2 160 ? -25.178 26.046 52.112 1.00 22.78 163 PHE F O 1
ATOM 15372 N N . ASN F 2 161 ? -27.271 25.899 51.300 1.00 24.07 164 ASN F N 1
ATOM 15373 C CA . ASN F 2 161 ? -27.628 27.194 51.885 1.00 26.76 164 ASN F CA 1
ATOM 15374 C C . ASN F 2 161 ? -27.654 27.179 53.414 1.00 24.57 164 ASN F C 1
ATOM 15375 O O . ASN F 2 161 ? -27.568 28.251 54.019 1.00 26.14 164 ASN F O 1
ATOM 15380 N N . ALA F 2 162 ? -27.767 26.000 54.055 1.00 24.48 165 ALA F N 1
ATOM 15381 C CA . ALA F 2 162 ? -27.667 25.941 55.513 1.00 25.25 165 ALA F CA 1
ATOM 15382 C C . ALA F 2 162 ? -26.357 26.516 56.015 1.00 23.82 165 ALA F C 1
ATOM 15383 O O . ALA F 2 162 ? -26.285 26.999 57.155 1.00 23.52 165 ALA F O 1
ATOM 15385 N N . HIS F 2 163 ? -25.331 26.526 55.169 1.00 24.72 166 HIS F N 1
ATOM 15386 C CA . HIS F 2 163 ? -24.021 27.006 55.582 1.00 22.92 166 HIS F CA 1
ATOM 15387 C C . HIS F 2 163 ? -23.886 28.524 55.584 1.00 24.20 166 HIS F C 1
ATOM 15388 O O . HIS F 2 163 ? -22.851 29.022 56.037 1.00 25.34 166 HIS F O 1
ATOM 15395 N N . SER F 2 164 ? -24.863 29.282 55.058 1.00 23.23 167 SER F N 1
ATOM 15396 C CA . SER F 2 164 ? -24.666 30.731 54.953 1.00 24.43 167 SER F CA 1
ATOM 15397 C C . SER F 2 164 ? -24.436 31.364 56.335 1.00 24.48 167 SER F C 1
ATOM 15398 O O . SER F 2 164 ? -23.483 32.133 56.530 1.00 22.77 167 SER F O 1
ATOM 15401 N N . SER F 2 165 ? -25.271 31.029 57.316 1.00 23.43 168 SER F N 1
ATOM 15402 C CA . SER F 2 165 ? -25.062 31.624 58.643 1.00 24.84 168 SER F CA 1
ATOM 15403 C C . SER F 2 165 ? -23.838 31.037 59.336 1.00 23.58 168 SER F C 1
ATOM 15404 O O . SER F 2 165 ? -23.171 31.742 60.115 1.00 25.46 168 SER F O 1
ATOM 15407 N N . VAL F 2 166 ? -23.514 29.769 59.048 1.00 23.25 169 VAL F N 1
ATOM 15408 C CA . VAL F 2 166 ? -22.288 29.164 59.570 1.00 22.18 169 VAL F CA 1
ATOM 15409 C C . VAL F 2 166 ? -21.084 29.961 59.108 1.00 23.31 169 VAL F C 1
ATOM 15410 O O . VAL F 2 166 ? -20.165 30.238 59.883 1.00 22.46 169 VAL F O 1
ATOM 15414 N N . GLY F 2 167 ? -21.066 30.319 57.813 1.00 23.70 170 GLY F N 1
ATOM 15415 C CA . GLY F 2 167 ? -19.946 31.079 57.284 1.00 21.72 170 GLY F CA 1
ATOM 15416 C C . GLY F 2 167 ? -19.768 32.414 57.979 1.00 23.37 170 GLY F C 1
ATOM 15417 O O . GLY F 2 167 ? -18.639 32.888 58.141 1.00 24.29 170 GLY F O 1
ATOM 15418 N N . ARG F 2 168 ? -20.863 33.018 58.449 1.00 22.49 171 ARG F N 1
ATOM 15419 C CA . ARG F 2 168 ? -20.708 34.279 59.165 1.00 22.84 171 ARG F CA 1
ATOM 15420 C C . ARG F 2 168 ? -20.395 34.067 60.650 1.00 22.02 171 ARG F C 1
ATOM 15421 O O . ARG F 2 168 ? -19.562 34.789 61.216 1.00 23.89 171 ARG F O 1
ATOM 15429 N N . ASP F 2 169 ? -21.034 33.089 61.292 1.00 22.10 172 ASP F N 1
ATOM 15430 C CA . ASP F 2 169 ? -21.054 33.003 62.763 1.00 23.84 172 ASP F CA 1
ATOM 15431 C C . ASP F 2 169 ? -19.912 32.189 63.377 1.00 27.02 172 ASP F C 1
ATOM 15432 O O . ASP F 2 169 ? -19.595 32.392 64.562 1.00 24.06 172 ASP F O 1
ATOM 15437 N N . CYS F 2 170 ? -19.280 31.272 62.633 1.00 23.63 173 CYS F N 1
ATOM 15438 C CA . CYS F 2 170 ? -18.418 30.329 63.339 1.00 24.60 173 CYS F CA 1
ATOM 15439 C C . CYS F 2 170 ? -17.143 31.010 63.845 1.00 24.84 173 CYS F C 1
ATOM 15440 O O . CYS F 2 170 ? -16.766 32.111 63.417 1.00 23.53 173 CYS F O 1
ATOM 15443 N N . LEU F 2 171 ? -16.494 30.355 64.811 1.00 24.98 174 LEU F N 1
ATOM 15444 C CA . LEU F 2 171 ? -15.557 31.037 65.699 1.00 23.80 174 LEU F CA 1
ATOM 15445 C C . LEU F 2 171 ? -14.078 30.804 65.398 1.00 22.76 174 LEU F C 1
ATOM 15446 O O . LEU F 2 171 ? -13.236 31.309 66.159 1.00 26.25 174 LEU F O 1
ATOM 15451 N N . SER F 2 172 ? -13.713 30.047 64.356 1.00 23.87 175 SER F N 1
ATOM 15452 C CA . SER F 2 172 ? -12.298 29.992 64.015 1.00 21.66 175 SER F CA 1
ATOM 15453 C C . SER F 2 172 ? -12.094 29.753 62.517 1.00 22.91 175 SER F C 1
ATOM 15454 O O . SER F 2 172 ? -13.015 29.401 61.775 1.00 21.83 175 SER F O 1
ATOM 15457 N N . ASP F 2 173 ? -10.831 29.909 62.115 1.00 23.92 176 ASP F N 1
ATOM 15458 C CA . ASP F 2 173 ? -10.460 29.950 60.700 1.00 23.74 176 ASP F CA 1
ATOM 15459 C C . ASP F 2 173 ? -10.516 28.562 60.075 1.00 23.37 176 ASP F C 1
ATOM 15460 O O . ASP F 2 173 ? -11.086 28.388 58.994 1.00 21.69 176 ASP F O 1
ATOM 15465 N N . THR F 2 174 ? -9.951 27.540 60.747 1.00 21.14 177 THR F N 1
ATOM 15466 C CA . THR F 2 174 ? -10.022 26.202 60.152 1.00 21.20 177 THR F CA 1
ATOM 15467 C C . THR F 2 174 ? -11.463 25.689 60.091 1.00 20.25 177 THR F C 1
ATOM 15468 O O . THR F 2 174 ? -11.811 24.941 59.174 1.00 19.93 177 THR F O 1
ATOM 15472 N N . ILE F 2 175 ? -12.304 26.056 61.063 1.00 21.80 178 ILE F N 1
ATOM 15473 C CA . ILE F 2 175 ? -13.711 25.656 61.005 1.00 19.49 178 ILE F CA 1
ATOM 15474 C C . ILE F 2 175 ? -14.414 26.366 59.853 1.00 21.59 178 ILE F C 1
ATOM 15475 O O . ILE F 2 175 ? -15.225 25.768 59.121 1.00 23.65 178 ILE F O 1
ATOM 15480 N N . ARG F 2 176 ? -14.125 27.656 59.679 1.00 21.39 179 ARG F N 1
ATOM 15481 C CA . ARG F 2 176 ? -14.748 28.406 58.587 1.00 20.95 179 ARG F CA 1
ATOM 15482 C C . ARG F 2 176 ? -14.381 27.811 57.225 1.00 26.39 179 ARG F C 1
ATOM 15483 O O . ARG F 2 176 ? -15.247 27.684 56.352 1.00 22.62 179 ARG F O 1
ATOM 15491 N N . GLN F 2 177 ? -13.112 27.408 57.038 1.00 24.15 180 GLN F N 1
ATOM 15492 C CA . GLN F 2 177 ? -12.707 26.782 55.774 1.00 26.38 180 GLN F CA 1
ATOM 15493 C C . GLN F 2 177 ? -13.451 25.470 55.569 1.00 26.78 180 GLN F C 1
ATOM 15494 O O . GLN F 2 177 ? -14.011 25.207 54.495 1.00 23.86 180 GLN F O 1
ATOM 15500 N N . THR F 2 178 ? -13.495 24.638 56.608 1.00 22.40 181 THR F N 1
ATOM 15501 C CA . THR F 2 178 ? -14.233 23.384 56.505 1.00 21.56 181 THR F CA 1
ATOM 15502 C C . THR F 2 178 ? -15.680 23.623 56.085 1.00 23.57 181 THR F C 1
ATOM 15503 O O . THR F 2 178 ? -16.191 22.954 55.181 1.00 25.25 181 THR F O 1
ATOM 15507 N N . ALA F 2 179 ? -16.351 24.593 56.716 1.00 22.79 182 ALA F N 1
ATOM 15508 C CA . ALA F 2 179 ? -17.763 24.837 56.412 1.00 21.76 182 ALA F CA 1
ATOM 15509 C C . ALA F 2 179 ? -17.950 25.327 54.982 1.00 21.75 182 ALA F C 1
ATOM 15510 O O . ALA F 2 179 ? -18.862 24.881 54.284 1.00 21.71 182 ALA F O 1
ATOM 15512 N N . VAL F 2 180 ? -17.139 26.293 54.556 1.00 21.80 183 VAL F N 1
ATOM 15513 C CA . VAL F 2 180 ? -17.332 26.858 53.222 1.00 22.27 183 VAL F CA 1
ATOM 15514 C C . VAL F 2 180 ? -17.024 25.815 52.149 1.00 22.44 183 VAL F C 1
ATOM 15515 O O . VAL F 2 180 ? -17.737 25.713 51.142 1.00 21.81 183 VAL F O 1
ATOM 15519 N N . PHE F 2 181 ? -15.978 25.009 52.341 1.00 23.51 184 PHE F N 1
ATOM 15520 C CA . PHE F 2 181 ? -15.689 23.986 51.328 1.00 23.90 184 PHE F CA 1
ATOM 15521 C C . PHE F 2 181 ? -16.799 22.940 51.282 1.00 24.60 184 PHE F C 1
ATOM 15522 O O . PHE F 2 181 ? -17.177 22.469 50.202 1.00 23.72 184 PHE F O 1
ATOM 15530 N N . ALA F 2 182 ? -17.363 22.595 52.448 1.00 22.02 185 ALA F N 1
ATOM 15531 C CA . ALA F 2 182 ? -18.489 21.672 52.473 1.00 20.35 185 ALA F CA 1
ATOM 15532 C C . ALA F 2 182 ? -19.678 22.257 51.726 1.00 20.56 185 ALA F C 1
ATOM 15533 O O . ALA F 2 182 ? -20.382 21.538 51.001 1.00 21.95 185 ALA F O 1
ATOM 15535 N N . ALA F 2 183 ? -19.915 23.562 51.893 1.00 21.93 186 ALA F N 1
ATOM 15536 C CA . ALA F 2 183 ? -21.030 24.218 51.215 1.00 20.96 186 ALA F CA 1
ATOM 15537 C C . ALA F 2 183 ? -20.854 24.199 49.702 1.00 23.12 186 ALA F C 1
ATOM 15538 O O . ALA F 2 183 ? -21.825 23.982 48.968 1.00 20.07 186 ALA F O 1
ATOM 15540 N N . LEU F 2 184 ? -19.648 24.498 49.206 1.00 21.43 187 LEU F N 1
ATOM 15541 C CA . LEU F 2 184 ? -19.452 24.468 47.751 1.00 21.21 187 LEU F CA 1
ATOM 15542 C C . LEU F 2 184 ? -19.628 23.053 47.217 1.00 22.72 187 LEU F C 1
ATOM 15543 O O . LEU F 2 184 ? -20.172 22.851 46.118 1.00 21.81 187 LEU F O 1
ATOM 15548 N N . ASP F 2 185 ? -19.208 22.048 47.989 1.00 21.24 188 ASP F N 1
ATOM 15549 C CA . ASP F 2 185 ? -19.396 20.692 47.492 1.00 23.54 188 ASP F CA 1
ATOM 15550 C C . ASP F 2 185 ? -20.871 20.329 47.392 1.00 24.80 188 ASP F C 1
ATOM 15551 O O . ASP F 2 185 ? -21.257 19.594 46.474 1.00 22.88 188 ASP F O 1
ATOM 15556 N N . LYS F 2 186 ? -21.708 20.837 48.311 1.00 22.95 189 LYS F N 1
ATOM 15557 C CA . LYS F 2 186 ? -23.139 20.573 48.214 1.00 22.17 189 LYS F CA 1
ATOM 15558 C C . LYS F 2 186 ? -23.761 21.266 47.005 1.00 21.76 189 LYS F C 1
ATOM 15559 O O . LYS F 2 186 ? -24.581 20.664 46.307 1.00 22.73 189 LYS F O 1
ATOM 15565 N N . VAL F 2 187 ? -23.410 22.531 46.733 1.00 23.49 190 VAL F N 1
ATOM 15566 C CA . VAL F 2 187 ? -24.047 23.171 45.582 1.00 24.19 190 VAL F CA 1
ATOM 15567 C C . VAL F 2 187 ? -23.495 22.570 44.297 1.00 24.02 190 VAL F C 1
ATOM 15568 O O . VAL F 2 187 ? -24.208 22.468 43.286 1.00 23.82 190 VAL F O 1
ATOM 15572 N N . ASP F 2 188 ? -22.239 22.116 44.331 1.00 23.23 191 ASP F N 1
ATOM 15573 C CA . ASP F 2 188 ? -21.689 21.363 43.208 1.00 24.23 191 ASP F CA 1
ATOM 15574 C C . ASP F 2 188 ? -22.524 20.114 42.948 1.00 24.64 191 ASP F C 1
ATOM 15575 O O . ASP F 2 188 ? -22.873 19.817 41.804 1.00 26.26 191 ASP F O 1
ATOM 15580 N N . ASN F 2 189 ? -22.867 19.367 44.008 1.00 23.88 192 ASN F N 1
ATOM 15581 C CA . ASN F 2 189 ? -23.700 18.179 43.813 1.00 22.87 192 ASN F CA 1
ATOM 15582 C C . ASN F 2 189 ? -25.002 18.530 43.097 1.00 24.72 192 ASN F C 1
ATOM 15583 O O . ASN F 2 189 ? -25.430 17.822 42.177 1.00 24.72 192 ASN F O 1
ATOM 15588 N N . ALA F 2 190 ? -25.674 19.590 43.552 1.00 23.01 193 ALA F N 1
ATOM 15589 C CA . ALA F 2 190 ? -26.931 20.004 42.929 1.00 24.28 193 ALA F CA 1
ATOM 15590 C C . ALA F 2 190 ? -26.726 20.362 41.468 1.00 25.92 193 ALA F C 1
ATOM 15591 O O . ALA F 2 190 ? -27.525 19.981 40.602 1.00 25.47 193 ALA F O 1
ATOM 15593 N N . GLN F 2 191 ? -25.652 21.098 41.178 1.00 22.85 194 GLN F N 1
ATOM 15594 C CA . GLN F 2 191 ? -25.351 21.490 39.804 1.00 23.83 194 GLN F CA 1
ATOM 15595 C C . GLN F 2 191 ? -24.999 20.295 38.923 1.00 24.40 194 GLN F C 1
ATOM 15596 O O . GLN F 2 191 ? -25.341 20.286 37.723 1.00 23.91 194 GLN F O 1
ATOM 15602 N N . MET F 2 192 ? -24.326 19.288 39.486 1.00 23.24 195 MET F N 1
ATOM 15603 C CA . MET F 2 192 ? -23.919 18.119 38.708 1.00 23.95 195 MET F CA 1
ATOM 15604 C C . MET F 2 192 ? -25.120 17.237 38.378 1.00 25.90 195 MET F C 1
ATOM 15605 O O . MET F 2 192 ? -25.184 16.637 37.290 1.00 23.33 195 MET F O 1
ATOM 15610 N N . ILE F 2 193 ? -26.078 17.132 39.305 1.00 23.51 196 ILE F N 1
ATOM 15611 C CA . ILE F 2 193 ? -27.334 16.461 38.965 1.00 21.51 196 ILE F CA 1
ATOM 15612 C C . ILE F 2 193 ? -28.002 17.156 37.781 1.00 22.36 196 ILE F C 1
ATOM 15613 O O . ILE F 2 193 ? -28.445 16.507 36.823 1.00 23.86 196 ILE F O 1
ATOM 15618 N N . GLN F 2 194 ? -28.087 18.486 37.818 1.00 22.33 197 GLN F N 1
ATOM 15619 C CA . GLN F 2 194 ? -28.682 19.178 36.668 1.00 22.92 197 GLN F CA 1
ATOM 15620 C C . GLN F 2 194 ? -27.826 18.998 35.418 1.00 24.76 197 GLN F C 1
ATOM 15621 O O . GLN F 2 194 ? -28.355 18.868 34.304 1.00 24.08 197 GLN F O 1
ATOM 15627 N N . MET F 2 195 ? -26.499 18.991 35.572 1.00 22.62 198 MET F N 1
ATOM 15628 C CA . MET F 2 195 ? -25.643 18.783 34.406 1.00 23.78 198 MET F CA 1
ATOM 15629 C C . MET F 2 195 ? -25.902 17.428 33.769 1.00 25.46 198 MET F C 1
ATOM 15630 O O . MET F 2 195 ? -25.944 17.318 32.535 1.00 24.66 198 MET F O 1
ATOM 15635 N N . GLU F 2 196 ? -26.080 16.376 34.585 1.00 25.26 199 GLU F N 1
ATOM 15636 C CA . GLU F 2 196 ? -26.363 15.064 34.001 1.00 25.72 199 GLU F CA 1
ATOM 15637 C C . GLU F 2 196 ? -27.685 15.082 33.231 1.00 23.75 199 GLU F C 1
ATOM 15638 O O . GLU F 2 196 ? -27.773 14.575 32.105 1.00 24.65 199 GLU F O 1
ATOM 15644 N N . ARG F 2 197 ? -28.728 15.671 33.820 1.00 23.19 200 ARG F N 1
ATOM 15645 C CA . ARG F 2 197 ? -30.025 15.734 33.130 1.00 22.34 200 ARG F CA 1
ATOM 15646 C C . ARG F 2 197 ? -29.933 16.531 31.826 1.00 24.68 200 ARG F C 1
ATOM 15647 O O . ARG F 2 197 ? -30.460 16.101 30.782 1.00 25.27 200 ARG F O 1
ATOM 15655 N N . LEU F 2 198 ? -29.223 17.668 31.847 1.00 24.59 201 LEU F N 1
ATOM 15656 C CA . LEU F 2 198 ? -29.047 18.457 30.624 1.00 24.70 201 LEU F CA 1
ATOM 15657 C C . LEU F 2 198 ? -28.289 17.682 29.555 1.00 26.10 201 LEU F C 1
ATOM 15658 O O . LEU F 2 198 ? -28.553 17.842 28.350 1.00 23.92 201 LEU F O 1
ATOM 15663 N N . PHE F 2 199 ? -27.334 16.851 29.977 1.00 24.13 202 PHE F N 1
ATOM 15664 C CA . PHE F 2 199 ? -26.569 16.041 29.040 1.00 25.59 202 PHE F CA 1
ATOM 15665 C C . PHE F 2 199 ? -27.433 14.947 28.412 1.00 27.07 202 PHE F C 1
ATOM 15666 O O . PHE F 2 199 ? -27.432 14.774 27.187 1.00 27.77 202 PHE F O 1
ATOM 15674 N N . ILE F 2 200 ? -28.208 14.223 29.229 1.00 24.44 203 ILE F N 1
ATOM 15675 C CA . ILE F 2 200 ? -29.100 13.193 28.685 1.00 24.43 203 ILE F CA 1
ATOM 15676 C C . ILE F 2 200 ? -30.075 13.813 27.696 1.00 23.86 203 ILE F C 1
ATOM 15677 O O . ILE F 2 200 ? -30.443 13.194 26.688 1.00 26.29 203 ILE F O 1
ATOM 15682 N N . ALA F 2 201 ? -30.525 15.033 27.974 1.00 24.83 204 ALA F N 1
ATOM 15683 C CA . ALA F 2 201 ? -31.457 15.684 27.052 1.00 26.47 204 ALA F CA 1
ATOM 15684 C C . ALA F 2 201 ? -30.848 15.861 25.664 1.00 30.84 204 ALA F C 1
ATOM 15685 O O . ALA F 2 201 ? -31.571 15.821 24.653 1.00 25.70 204 ALA F O 1
ATOM 15687 N N . LYS F 2 202 ? -29.526 16.036 25.583 1.00 26.66 205 LYS F N 1
ATOM 15688 C CA . LYS F 2 202 ? -28.909 16.153 24.260 1.00 27.42 205 LYS F CA 1
ATOM 15689 C C . LYS F 2 202 ? -28.857 14.822 23.524 1.00 29.45 205 LYS F C 1
ATOM 15690 O O . LYS F 2 202 ? -28.682 14.808 22.301 1.00 29.94 205 LYS F O 1
ATOM 15696 N N . LEU F 2 203 ? -28.996 13.704 24.239 1.00 28.33 206 LEU F N 1
ATOM 15697 C CA . LEU F 2 203 ? -28.867 12.392 23.633 1.00 29.54 206 LEU F CA 1
ATOM 15698 C C . LEU F 2 203 ? -30.200 11.713 23.344 1.00 29.34 206 LEU F C 1
ATOM 15699 O O . LEU F 2 203 ? -30.234 10.801 22.511 1.00 31.05 206 LEU F O 1
ATOM 15704 N N . VAL F 2 204 ? -31.265 12.086 24.040 1.00 28.75 207 VAL F N 1
ATOM 15705 C CA . VAL F 2 204 ? -32.523 11.351 24.028 1.00 29.72 207 VAL F CA 1
ATOM 15706 C C . VAL F 2 204 ? -33.637 12.308 23.615 1.00 32.93 207 VAL F C 1
ATOM 15707 O O . VAL F 2 204 ? -34.116 13.105 24.427 1.00 31.55 207 VAL F O 1
ATOM 15711 N N . PRO F 2 205 ? -34.094 12.238 22.359 1.00 33.71 208 PRO F N 1
ATOM 15712 C CA . PRO F 2 205 ? -35.216 13.086 21.922 1.00 33.94 208 PRO F CA 1
ATOM 15713 C C . PRO F 2 205 ? -36.416 12.929 22.841 1.00 32.08 208 PRO F C 1
ATOM 15714 O O . PRO F 2 205 ? -36.802 11.819 23.202 1.00 35.81 208 PRO F O 1
ATOM 15718 N N . GLY F 2 206 ? -37.007 14.051 23.234 1.00 34.04 209 GLY F N 1
ATOM 15719 C CA . GLY F 2 206 ? -38.148 14.018 24.125 1.00 35.59 209 GLY F CA 1
ATOM 15720 C C . GLY F 2 206 ? -37.808 14.041 25.599 1.00 38.69 209 GLY F C 1
ATOM 15721 O O . GLY F 2 206 ? -38.705 14.236 26.426 1.00 39.04 209 GLY F O 1
ATOM 15722 N N . PHE F 2 207 ? -36.549 13.835 25.964 1.00 34.84 210 PHE F N 1
ATOM 15723 C CA . PHE F 2 207 ? -36.166 13.855 27.374 1.00 30.47 210 PHE F CA 1
ATOM 15724 C C . PHE F 2 207 ? -36.103 15.301 27.831 1.00 29.25 210 PHE F C 1
ATOM 15725 O O . PHE F 2 207 ? -35.424 16.122 27.208 1.00 29.73 210 PHE F O 1
ATOM 15733 N N . ASP F 2 208 ? -36.830 15.628 28.901 1.00 29.97 211 ASP F N 1
ATOM 15734 C CA . ASP F 2 208 ? -37.025 17.013 29.313 1.00 30.38 211 ASP F CA 1
ATOM 15735 C C . ASP F 2 208 ? -36.166 17.292 30.541 1.00 29.73 211 ASP F C 1
ATOM 15736 O O . ASP F 2 208 ? -36.463 16.785 31.629 1.00 28.89 211 ASP F O 1
ATOM 15741 N N . ALA F 2 209 ? -35.147 18.150 30.395 1.00 25.29 212 ALA F N 1
ATOM 15742 C CA . ALA F 2 209 ? -34.244 18.424 31.524 1.00 28.78 212 ALA F CA 1
ATOM 15743 C C . ALA F 2 209 ? -34.654 19.655 32.328 1.00 30.23 212 ALA F C 1
ATOM 15744 O O . ALA F 2 209 ? -33.917 20.083 33.228 1.00 28.65 212 ALA F O 1
ATOM 15746 N N . SER F 2 210 ? -35.822 20.230 32.037 1.00 30.19 213 SER F N 1
ATOM 15747 C CA . SER F 2 210 ? -36.362 21.284 32.885 1.00 29.21 213 SER F CA 1
ATOM 15748 C C . SER F 2 210 ? -36.456 20.802 34.326 1.00 24.95 213 SER F C 1
ATOM 15749 O O . SER F 2 210 ? -36.682 19.618 34.576 1.00 26.59 213 SER F O 1
ATOM 15752 N N . THR F 2 211 ? -36.286 21.719 35.285 1.00 25.88 214 THR F N 1
ATOM 15753 C CA . THR F 2 211 ? -36.478 21.369 36.695 1.00 30.02 214 THR F CA 1
ATOM 15754 C C . THR F 2 211 ? -37.946 21.384 37.129 1.00 30.98 214 THR F C 1
ATOM 15755 O O . THR F 2 211 ? -38.215 21.171 38.315 1.00 26.49 214 THR F O 1
ATOM 15759 N N . ASP F 2 212 ? -38.897 21.654 36.221 1.00 29.37 215 ASP F N 1
ATOM 15760 C CA . ASP F 2 212 ? -40.301 21.773 36.636 1.00 32.41 215 ASP F CA 1
ATOM 15761 C C . ASP F 2 212 ? -40.789 20.532 37.386 1.00 30.50 215 ASP F C 1
ATOM 15762 O O . ASP F 2 212 ? -41.347 20.640 38.489 1.00 30.43 215 ASP F O 1
ATOM 15767 N N . VAL F 2 213 ? -40.589 19.348 36.810 1.00 27.22 216 VAL F N 1
ATOM 15768 C CA . VAL F 2 213 ? -41.079 18.099 37.397 1.00 31.23 216 VAL F CA 1
ATOM 15769 C C . VAL F 2 213 ? -40.268 17.750 38.649 1.00 33.62 216 VAL F C 1
ATOM 15770 O O . VAL F 2 213 ? -40.867 17.452 39.697 1.00 30.83 216 VAL F O 1
ATOM 15774 N N . PRO F 2 214 ? -38.923 17.785 38.627 1.00 29.95 217 PRO F N 1
ATOM 15775 C CA . PRO F 2 214 ? -38.188 17.607 39.902 1.00 29.88 217 PRO F CA 1
ATOM 15776 C C . PRO F 2 214 ? -38.640 18.534 41.013 1.00 30.86 217 PRO F C 1
ATOM 15777 O O . PRO F 2 214 ? -38.791 18.088 42.155 1.00 29.78 217 PRO F O 1
ATOM 15781 N N . LYS F 2 215 ? -38.868 19.817 40.715 1.00 30.64 218 LYS F N 1
ATOM 15782 C CA . LYS F 2 215 ? -39.264 20.741 41.773 1.00 28.48 218 LYS F CA 1
ATOM 15783 C C . LYS F 2 215 ? -40.660 20.414 42.317 1.00 30.53 218 LYS F C 1
ATOM 15784 O O . LYS F 2 215 ? -40.911 20.523 43.530 1.00 29.01 218 LYS F O 1
ATOM 15790 N N . LYS F 2 216 ? -41.598 20.077 41.430 1.00 30.40 219 LYS F N 1
ATOM 15791 C CA . LYS F 2 216 ? -42.914 19.639 41.888 1.00 29.84 219 LYS F CA 1
ATOM 15792 C C . LYS F 2 216 ? -42.796 18.399 42.768 1.00 28.61 219 LYS F C 1
ATOM 15793 O O . LYS F 2 216 ? -43.485 18.276 43.793 1.00 27.31 219 LYS F O 1
ATOM 15799 N N . ILE F 2 217 ? -41.909 17.475 42.407 1.00 30.01 220 ILE F N 1
ATOM 15800 C CA . ILE F 2 217 ? -41.744 16.268 43.220 1.00 27.85 220 ILE F CA 1
ATOM 15801 C C . ILE F 2 217 ? -41.146 16.619 44.582 1.00 29.18 220 ILE F C 1
ATOM 15802 O O . ILE F 2 217 ? -41.652 16.197 45.635 1.00 28.00 220 ILE F O 1
ATOM 15807 N N . TRP F 2 218 ? -40.103 17.450 44.589 1.00 27.12 221 TRP F N 1
ATOM 15808 C CA . TRP F 2 218 ? -39.483 17.828 45.857 1.00 28.30 221 TRP F CA 1
ATOM 15809 C C . TRP F 2 218 ? -40.484 18.527 46.759 1.00 29.27 221 TRP F C 1
ATOM 15810 O O . TRP F 2 218 ? -40.546 18.247 47.963 1.00 29.69 221 TRP F O 1
ATOM 15821 N N . THR F 2 219 ? -41.295 19.427 46.194 1.00 30.14 222 THR F N 1
ATOM 15822 C CA . THR F 2 219 ? -42.138 20.261 47.046 1.00 31.56 222 THR F CA 1
ATOM 15823 C C . THR F 2 219 ? -43.473 19.621 47.418 1.00 32.91 222 THR F C 1
ATOM 15824 O O . THR F 2 219 ? -44.095 20.064 48.391 1.00 33.21 222 THR F O 1
ATOM 15828 N N . THR F 2 220 ? -43.932 18.597 46.692 1.00 33.94 223 THR F N 1
ATOM 15829 C CA . THR F 2 220 ? -45.264 18.050 46.961 1.00 34.75 223 THR F CA 1
ATOM 15830 C C . THR F 2 220 ? -45.347 16.526 46.993 1.00 36.64 223 THR F C 1
ATOM 15831 O O . THR F 2 220 ? -46.348 16.009 47.494 1.00 38.46 223 THR F O 1
AT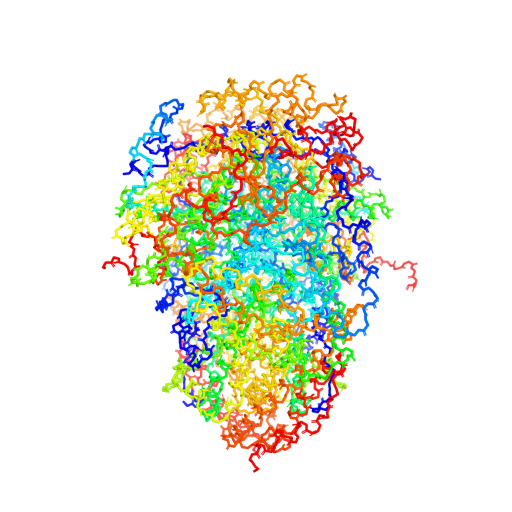OM 15835 N N . ASP F 2 221 ? -44.375 15.778 46.484 1.00 31.50 224 ASP F N 1
ATOM 15836 C CA . ASP F 2 221 ? -44.503 14.317 46.461 1.00 31.80 224 ASP F CA 1
ATOM 15837 C C . ASP F 2 221 ? -44.257 13.750 47.860 1.00 33.57 224 ASP F C 1
ATOM 15838 O O . ASP F 2 221 ? -43.270 14.125 48.512 1.00 30.07 224 ASP F O 1
ATOM 15843 N N . PRO F 2 222 ? -45.131 12.867 48.363 1.00 34.95 225 PRO F N 1
ATOM 15844 C CA . PRO F 2 222 ? -44.909 12.318 49.719 1.00 34.66 225 PRO F CA 1
ATOM 15845 C C . PRO F 2 222 ? -43.540 11.663 49.898 1.00 31.15 225 PRO F C 1
ATOM 15846 O O . PRO F 2 222 ? -43.023 11.626 51.025 1.00 30.23 225 PRO F O 1
ATOM 15850 N N . ILE F 2 223 ? -42.934 11.173 48.812 1.00 31.07 226 ILE F N 1
ATOM 15851 C CA . ILE F 2 223 ? -41.644 10.498 48.882 1.00 29.30 226 ILE F CA 1
ATOM 15852 C C . ILE F 2 223 ? -40.565 11.421 49.441 1.00 28.61 226 ILE F C 1
ATOM 15853 O O . ILE F 2 223 ? -39.679 10.968 50.173 1.00 29.16 226 ILE F O 1
ATOM 15858 N N . TYR F 2 224 ? -40.640 12.728 49.165 1.00 26.72 227 TYR F N 1
ATOM 15859 C CA . TYR F 2 224 ? -39.647 13.668 49.683 1.00 28.40 227 TYR F CA 1
ATOM 15860 C C . TYR F 2 224 ? -40.179 14.550 50.817 1.00 28.42 227 TYR F C 1
ATOM 15861 O O . TYR F 2 224 ? -39.490 15.484 51.245 1.00 28.88 227 TYR F O 1
ATOM 15870 N N . SER F 2 225 ? -41.372 14.259 51.336 1.00 27.94 228 SER F N 1
ATOM 15871 C CA . SER F 2 225 ? -41.970 15.117 52.356 1.00 29.50 228 SER F CA 1
ATOM 15872 C C . SER F 2 225 ? -41.095 15.216 53.604 1.00 29.71 228 SER F C 1
ATOM 15873 O O . SER F 2 225 ? -40.810 16.317 54.089 1.00 30.52 228 SER F O 1
ATOM 15876 N N . GLY F 2 226 ? -40.674 14.077 54.152 1.00 27.09 229 GLY F N 1
ATOM 15877 C CA . GLY F 2 226 ? -39.874 14.113 55.367 1.00 26.86 229 GLY F CA 1
ATOM 15878 C C . GLY F 2 226 ? -38.503 14.730 55.148 1.00 28.02 229 GLY F C 1
ATOM 15879 O O . GLY F 2 226 ? -37.985 15.443 56.016 1.00 28.65 229 GLY F O 1
ATOM 15880 N N . ALA F 2 227 ? -37.891 14.458 53.987 1.00 28.55 230 ALA F N 1
ATOM 15881 C CA . ALA F 2 227 ? -36.573 15.022 53.710 1.00 27.28 230 ALA F CA 1
ATOM 15882 C C . ALA F 2 227 ? -36.649 16.536 53.595 1.00 27.78 230 ALA F C 1
ATOM 15883 O O . ALA F 2 227 ? -35.835 17.252 54.189 1.00 28.69 230 ALA F O 1
ATOM 15885 N N . ARG F 2 228 ? -37.628 17.044 52.835 1.00 28.63 231 ARG F N 1
ATOM 15886 C CA . ARG F 2 228 ? -37.742 18.490 52.667 1.00 29.53 231 ARG F CA 1
ATOM 15887 C C . ARG F 2 228 ? -38.020 19.171 53.995 1.00 29.30 231 ARG F C 1
ATOM 15888 O O . ARG F 2 228 ? -37.494 20.259 54.272 1.00 28.24 231 ARG F O 1
ATOM 15896 N N . ALA F 2 229 ? -38.842 18.540 54.839 1.00 28.13 232 ALA F N 1
ATOM 15897 C CA . ALA F 2 229 ? -39.106 19.116 56.151 1.00 29.36 232 ALA F CA 1
ATOM 15898 C C . ALA F 2 229 ? -37.818 19.236 56.958 1.00 28.48 232 ALA F C 1
ATOM 15899 O O . ALA F 2 229 ? -37.591 20.248 57.635 1.00 25.02 232 ALA F O 1
ATOM 15901 N N . THR F 2 230 ? -36.957 18.217 56.886 1.00 24.53 233 THR F N 1
ATOM 15902 C CA . THR F 2 230 ? -35.719 18.241 57.669 1.00 25.04 233 THR F CA 1
ATOM 15903 C C . THR F 2 230 ? -34.768 19.307 57.149 1.00 23.71 233 THR F C 1
ATOM 15904 O O . THR F 2 230 ? -34.202 20.089 57.922 1.00 25.74 233 THR F O 1
ATOM 15908 N N . VAL F 2 231 ? -34.603 19.366 55.826 1.00 24.13 234 VAL F N 1
ATOM 15909 C CA . VAL F 2 231 ? -33.703 20.344 55.225 1.00 26.40 234 VAL F CA 1
ATOM 15910 C C . VAL F 2 231 ? -34.160 21.755 55.548 1.00 24.82 234 VAL F C 1
ATOM 15911 O O . VAL F 2 231 ? -33.350 22.610 55.914 1.00 27.56 234 VAL F O 1
ATOM 15915 N N . GLN F 2 232 ? -35.468 22.022 55.449 1.00 25.24 235 GLN F N 1
ATOM 15916 C CA . GLN F 2 232 ? -35.951 23.360 55.800 1.00 25.53 235 GLN F CA 1
ATOM 15917 C C . GLN F 2 232 ? -35.602 23.731 57.237 1.00 27.07 235 GLN F C 1
ATOM 15918 O O . GLN F 2 232 ? -35.251 24.886 57.518 1.00 27.96 235 GLN F O 1
ATOM 15924 N N . GLU F 2 233 ? -35.695 22.769 58.165 1.00 25.41 236 GLU F N 1
ATOM 15925 C CA . GLU F 2 233 ? -35.389 23.074 59.559 1.00 24.90 236 GLU F CA 1
ATOM 15926 C C . GLU F 2 233 ? -33.898 23.324 59.771 1.00 25.85 236 GLU F C 1
ATOM 15927 O O . GLU F 2 233 ? -33.517 24.287 60.451 1.00 29.54 236 GLU F O 1
ATOM 15933 N N . ILE F 2 234 ? -33.039 22.479 59.196 1.00 25.55 237 ILE F N 1
ATOM 15934 C CA . ILE F 2 234 ? -31.592 22.623 59.397 1.00 26.54 237 ILE F CA 1
ATOM 15935 C C . ILE F 2 234 ? -31.086 23.929 58.789 1.00 27.06 237 ILE F C 1
ATOM 15936 O O . ILE F 2 234 ? -30.204 24.598 59.349 1.00 26.12 237 ILE F O 1
ATOM 15941 N N . TRP F 2 235 ? -31.627 24.302 57.627 1.00 24.82 238 TRP F N 1
ATOM 15942 C CA . TRP F 2 235 ? -31.199 25.506 56.936 1.00 25.91 238 TRP F CA 1
ATOM 15943 C C . TRP F 2 235 ? -31.750 26.765 57.593 1.00 27.20 238 TRP F C 1
ATOM 15944 O O . TRP F 2 235 ? -30.988 27.671 57.930 1.00 29.02 238 TRP F O 1
ATOM 15955 N N . GLN F 2 236 ? -33.065 26.860 57.763 1.00 26.16 239 GLN F N 1
ATOM 15956 C CA . GLN F 2 236 ? -33.671 28.125 58.162 1.00 26.91 239 GLN F CA 1
ATOM 15957 C C . GLN F 2 236 ? -34.280 28.110 59.563 1.00 29.91 239 GLN F C 1
ATOM 15958 O O . GLN F 2 236 ? -34.719 29.162 60.036 1.00 34.53 239 GLN F O 1
ATOM 15964 N N . GLY F 2 237 ? -34.316 26.963 60.244 1.00 27.75 240 GLY F N 1
ATOM 15965 C CA . GLY F 2 237 ? -34.982 26.882 61.537 1.00 29.25 240 GLY F CA 1
ATOM 15966 C C . GLY F 2 237 ? -34.114 27.124 62.748 1.00 29.58 240 GLY F C 1
ATOM 15967 O O . GLY F 2 237 ? -34.640 27.307 63.854 1.00 31.57 240 GLY F O 1
ATOM 15968 N N . VAL F 2 238 ? -32.789 27.134 62.579 1.00 25.42 241 VAL F N 1
ATOM 15969 C CA . VAL F 2 238 ? -31.842 27.274 63.684 1.00 27.93 241 VAL F CA 1
ATOM 15970 C C . VAL F 2 238 ? -30.696 28.179 63.250 1.00 27.40 241 VAL F C 1
ATOM 15971 O O . VAL F 2 238 ? -30.480 28.425 62.057 1.00 28.30 241 VAL F O 1
ATOM 15975 N N . GLN F 2 239 ? -29.952 28.687 64.234 1.00 25.59 242 GLN F N 1
ATOM 15976 C CA . GLN F 2 239 ? -28.758 29.469 63.926 1.00 27.48 242 GLN F CA 1
ATOM 15977 C C . GLN F 2 239 ? -27.523 29.042 64.708 1.00 28.30 242 GLN F C 1
ATOM 15978 O O . GLN F 2 239 ? -26.424 29.497 64.373 1.00 31.55 242 GLN F O 1
ATOM 15984 N N . ASP F 2 240 ? -27.649 28.185 65.728 1.00 24.36 243 ASP F N 1
ATOM 15985 C CA . ASP F 2 240 ? -26.462 27.591 66.339 1.00 23.78 243 ASP F CA 1
ATOM 15986 C C . ASP F 2 240 ? -25.611 26.939 65.246 1.00 22.05 243 ASP F C 1
ATOM 15987 O O . ASP F 2 240 ? -26.060 25.985 64.608 1.00 22.47 243 ASP F O 1
ATOM 15992 N N . TRP F 2 241 ? -24.400 27.456 64.992 1.00 20.69 244 TRP F N 1
ATOM 15993 C CA . TRP F 2 241 ? -23.666 26.981 63.803 1.00 23.92 244 TRP F CA 1
ATOM 15994 C C . TRP F 2 241 ? -23.131 25.565 63.984 1.00 22.35 244 TRP F C 1
ATOM 15995 O O . TRP F 2 241 ? -23.014 24.814 63.001 1.00 21.16 244 TRP F O 1
ATOM 16006 N N . ASN F 2 242 ? -22.903 25.136 65.224 1.00 21.06 245 ASN F N 1
ATOM 16007 C CA . ASN F 2 242 ? -22.525 23.743 65.422 1.00 24.38 245 ASN F CA 1
ATOM 16008 C C . ASN F 2 242 ? -23.708 22.810 65.207 1.00 24.12 245 ASN F C 1
ATOM 16009 O O . ASN F 2 242 ? -23.543 21.701 64.675 1.00 22.48 245 ASN F O 1
ATOM 16014 N N . GLU F 2 243 ? -24.898 23.223 65.652 1.00 25.40 246 GLU F N 1
ATOM 16015 C CA . GLU F 2 243 ? -26.091 22.415 65.413 1.00 25.86 246 GLU F CA 1
ATOM 16016 C C . GLU F 2 243 ? -26.323 22.226 63.917 1.00 23.48 246 GLU F C 1
ATOM 16017 O O . GLU F 2 243 ? -26.664 21.125 63.471 1.00 23.41 246 GLU F O 1
ATOM 16023 N N . ILE F 2 244 ? -26.132 23.292 63.120 1.00 23.27 247 ILE F N 1
ATOM 16024 C CA . ILE F 2 244 ? -26.341 23.173 61.674 1.00 22.38 247 ILE F CA 1
ATOM 16025 C C . ILE F 2 244 ? -25.365 22.167 61.076 1.00 24.09 247 ILE F C 1
ATOM 16026 O O . ILE F 2 244 ? -25.753 21.289 60.290 1.00 24.88 247 ILE F O 1
ATOM 16031 N N . LEU F 2 245 ? -24.074 22.304 61.404 1.00 22.47 248 LEU F N 1
ATOM 16032 C CA . LEU F 2 245 ? -23.075 21.416 60.808 1.00 23.12 248 LEU F CA 1
ATOM 16033 C C . LEU F 2 245 ? -23.294 19.975 61.247 1.00 25.30 248 LEU F C 1
ATOM 16034 O O . LEU F 2 245 ? -23.169 19.038 60.438 1.00 22.79 248 LEU F O 1
ATOM 16039 N N . TRP F 2 246 ? -23.607 19.773 62.535 1.00 22.57 249 TRP F N 1
ATOM 16040 C CA . TRP F 2 246 ? -23.854 18.422 63.031 1.00 21.71 249 TRP F CA 1
ATOM 16041 C C . TRP F 2 246 ? -25.120 17.824 62.422 1.00 24.61 249 TRP F C 1
ATOM 16042 O O . TRP F 2 246 ? -25.085 16.727 61.863 1.00 26.36 249 TRP F O 1
ATOM 16053 N N . ALA F 2 247 ? -26.256 18.515 62.535 1.00 25.77 250 ALA F N 1
ATOM 16054 C CA . ALA F 2 247 ? -27.488 17.946 61.994 1.00 24.06 250 ALA F CA 1
ATOM 16055 C C . ALA F 2 247 ? -27.364 17.718 60.498 1.00 24.62 250 ALA F C 1
ATOM 16056 O O . ALA F 2 247 ? -27.855 16.712 59.965 1.00 24.50 250 ALA F O 1
ATOM 16058 N N . GLY F 2 248 ? -26.771 18.679 59.802 1.00 25.81 251 GLY F N 1
ATOM 16059 C CA . GLY F 2 248 ? -26.686 18.600 58.357 1.00 26.33 251 GLY F CA 1
ATOM 16060 C C . GLY F 2 248 ? -25.820 17.469 57.845 1.00 25.98 251 GLY F C 1
ATOM 16061 O O . GLY F 2 248 ? -26.279 16.661 57.039 1.00 26.12 251 GLY F O 1
ATOM 16062 N N . HIS F 2 249 ? -24.567 17.399 58.284 1.00 23.45 252 HIS F N 1
ATOM 16063 C CA . HIS F 2 249 ? -23.641 16.429 57.705 1.00 23.81 252 HIS F CA 1
ATOM 16064 C C . HIS F 2 249 ? -23.579 15.122 58.481 1.00 25.59 252 HIS F C 1
ATOM 16065 O O . HIS F 2 249 ? -23.447 14.057 57.876 1.00 24.63 252 HIS F O 1
ATOM 16072 N N . ALA F 2 250 ? -23.616 15.198 59.815 1.00 23.65 253 ALA F N 1
ATOM 16073 C CA . ALA F 2 250 ? -23.399 14.027 60.646 1.00 27.00 253 ALA F CA 1
ATOM 16074 C C . ALA F 2 250 ? -24.672 13.245 60.921 1.00 27.20 253 ALA F C 1
ATOM 16075 O O . ALA F 2 250 ? -24.577 12.077 61.328 1.00 27.05 253 ALA F O 1
ATOM 16077 N N . VAL F 2 251 ? -25.857 13.841 60.710 1.00 23.60 254 VAL F N 1
ATOM 16078 C CA . VAL F 2 251 ? -27.087 13.076 60.932 1.00 24.95 254 VAL F CA 1
ATOM 16079 C C . VAL F 2 251 ? -27.874 12.929 59.631 1.00 26.64 254 VAL F C 1
ATOM 16080 O O . VAL F 2 251 ? -27.996 11.824 59.090 1.00 27.74 254 VAL F O 1
ATOM 16084 N N . TYR F 2 252 ? -28.411 14.035 59.109 1.00 26.00 255 TYR F N 1
ATOM 16085 C CA . TYR F 2 252 ? -29.284 13.940 57.938 1.00 25.62 255 TYR F CA 1
ATOM 16086 C C . TYR F 2 252 ? -28.526 13.446 56.705 1.00 25.68 255 TYR F C 1
ATOM 16087 O O . TYR F 2 252 ? -28.938 12.474 56.050 1.00 25.69 255 TYR F O 1
ATOM 16096 N N . ASP F 2 253 ? -27.406 14.087 56.365 1.00 23.59 256 ASP F N 1
ATOM 16097 C CA . ASP F 2 253 ? -26.766 13.683 55.111 1.00 24.76 256 ASP F CA 1
ATOM 16098 C C . ASP F 2 253 ? -26.108 12.315 55.248 1.00 24.93 256 ASP F C 1
ATOM 16099 O O . ASP F 2 253 ? -25.979 11.583 54.255 1.00 25.03 256 ASP F O 1
ATOM 16104 N N . ALA F 2 254 ? -25.711 11.939 56.469 1.00 25.33 257 ALA F N 1
ATOM 16105 C CA . ALA F 2 254 ? -25.036 10.666 56.660 1.00 25.42 257 ALA F CA 1
ATOM 16106 C C . ALA F 2 254 ? -26.000 9.488 56.683 1.00 25.85 257 ALA F C 1
ATOM 16107 O O . ALA F 2 254 ? -25.554 8.331 56.602 1.00 28.90 257 ALA F O 1
ATOM 16109 N N . THR F 2 255 ? -27.298 9.746 56.831 1.00 24.14 258 THR F N 1
ATOM 16110 C CA . THR F 2 255 ? -28.298 8.686 56.823 1.00 24.25 258 THR F CA 1
ATOM 16111 C C . THR F 2 255 ? -29.180 8.833 55.592 1.00 24.37 258 THR F C 1
ATOM 16112 O O . THR F 2 255 ? -29.031 8.067 54.644 1.00 27.64 258 THR F O 1
ATOM 16116 N N . PHE F 2 256 ? -30.058 9.833 55.558 1.00 25.92 259 PHE F N 1
ATOM 16117 C CA . PHE F 2 256 ? -30.910 10.001 54.385 1.00 24.52 259 PHE F CA 1
ATOM 16118 C C . PHE F 2 256 ? -30.075 10.248 53.126 1.00 27.42 259 PHE F C 1
ATOM 16119 O O . PHE F 2 256 ? -30.277 9.596 52.094 1.00 26.60 259 PHE F O 1
ATOM 16127 N N . GLY F 2 257 ? -29.146 11.205 53.189 1.00 24.79 260 GLY F N 1
ATOM 16128 C CA . GLY F 2 257 ? -28.390 11.567 51.996 1.00 23.48 260 GLY F CA 1
ATOM 16129 C C . GLY F 2 257 ? -27.584 10.407 51.436 1.00 23.06 260 GLY F C 1
ATOM 16130 O O . GLY F 2 257 ? -27.584 10.168 50.223 1.00 24.20 260 GLY F O 1
ATOM 16131 N N . GLN F 2 258 ? -26.912 9.651 52.313 1.00 23.35 261 GLN F N 1
ATOM 16132 C CA . GLN F 2 258 ? -26.131 8.496 51.863 1.00 25.46 261 GLN F CA 1
ATOM 16133 C C . GLN F 2 258 ? -27.037 7.400 51.315 1.00 28.13 261 GLN F C 1
ATOM 16134 O O . GLN F 2 258 ? -26.682 6.720 50.340 1.00 25.02 261 GLN F O 1
ATOM 16140 N N . PHE F 2 259 ? -28.198 7.184 51.943 1.00 25.97 262 PHE F N 1
ATOM 16141 C CA . PHE F 2 259 ? -29.104 6.182 51.397 1.00 26.07 262 PHE F CA 1
ATOM 16142 C C . PHE F 2 259 ? -29.569 6.584 50.002 1.00 24.11 262 PHE F C 1
ATOM 16143 O O . PHE F 2 259 ? -29.516 5.783 49.064 1.00 26.43 262 PHE F O 1
ATOM 16151 N N . ALA F 2 260 ? -30.028 7.825 49.840 1.00 25.08 263 ALA F N 1
ATOM 16152 C CA . ALA F 2 260 ? -30.550 8.222 48.527 1.00 24.40 263 ALA F CA 1
ATOM 16153 C C . ALA F 2 260 ? -29.451 8.213 47.463 1.00 26.43 263 ALA F C 1
ATOM 16154 O O . ALA F 2 260 ? -29.657 7.687 46.359 1.00 24.15 263 ALA F O 1
ATOM 16156 N N . ARG F 2 261 ? -28.281 8.802 47.765 1.00 25.32 264 ARG F N 1
ATOM 16157 C CA . ARG F 2 261 ? -27.237 8.903 46.734 1.00 27.90 264 ARG F CA 1
ATOM 16158 C C . ARG F 2 261 ? -26.611 7.545 46.457 1.00 27.89 264 ARG F C 1
ATOM 16159 O O . ARG F 2 261 ? -26.489 7.134 45.299 1.00 29.00 264 ARG F O 1
ATOM 16167 N N . ARG F 2 262 ? -26.215 6.825 47.516 1.00 26.48 265 ARG F N 1
ATOM 16168 C CA . ARG F 2 262 ? -25.397 5.639 47.330 1.00 26.03 265 ARG F CA 1
ATOM 16169 C C . ARG F 2 262 ? -26.237 4.377 47.214 1.00 26.51 265 ARG F C 1
ATOM 16170 O O . ARG F 2 262 ? -25.997 3.553 46.323 1.00 26.11 265 ARG F O 1
ATOM 16178 N N . GLU F 2 263 ? -27.215 4.196 48.112 1.00 25.18 266 GLU F N 1
ATOM 16179 C CA . GLU F 2 263 ? -27.982 2.954 48.099 1.00 24.05 266 GLU F CA 1
ATOM 16180 C C . GLU F 2 263 ? -29.079 2.973 47.047 1.00 25.61 266 GLU F C 1
ATOM 16181 O O . GLU F 2 263 ? -29.443 1.914 46.526 1.00 28.25 266 GLU F O 1
ATOM 16187 N N . PHE F 2 264 ? -29.626 4.143 46.726 1.00 25.13 267 PHE F N 1
ATOM 16188 C CA . PHE F 2 264 ? -30.671 4.146 45.716 1.00 25.81 267 PHE F CA 1
ATOM 16189 C C . PHE F 2 264 ? -30.103 4.488 44.339 1.00 26.20 267 PHE F C 1
ATOM 16190 O O . PHE F 2 264 ? -30.029 3.615 43.469 1.00 27.87 267 PHE F O 1
ATOM 16198 N N . PHE F 2 265 ? -29.709 5.738 44.109 1.00 24.77 268 PHE F N 1
ATOM 16199 C CA . PHE F 2 265 ? -29.389 6.121 42.730 1.00 25.56 268 PHE F CA 1
ATOM 16200 C C . PHE F 2 265 ? -28.100 5.475 42.220 1.00 25.96 268 PHE F C 1
ATOM 16201 O O . PHE F 2 265 ? -28.077 4.938 41.107 1.00 25.85 268 PHE F O 1
ATOM 16209 N N . GLN F 2 266 ? -27.019 5.487 43.005 1.00 25.94 269 GLN F N 1
ATOM 16210 C CA . GLN F 2 266 ? -25.793 4.865 42.503 1.00 26.11 269 GLN F CA 1
ATOM 16211 C C . GLN F 2 266 ? -25.936 3.352 42.380 1.00 27.55 269 GLN F C 1
ATOM 16212 O O . GLN F 2 266 ? -25.611 2.774 41.339 1.00 26.91 269 GLN F O 1
ATOM 16218 N N . ARG F 2 267 ? -26.403 2.686 43.438 1.00 26.39 270 ARG F N 1
ATOM 16219 C CA . ARG F 2 267 ? -26.472 1.223 43.422 1.00 26.41 270 ARG F CA 1
ATOM 16220 C C . ARG F 2 267 ? -27.415 0.725 42.324 1.00 26.28 270 ARG F C 1
ATOM 16221 O O . ARG F 2 267 ? -27.079 -0.200 41.567 1.00 27.19 270 ARG F O 1
ATOM 16229 N N . LEU F 2 268 ? -28.606 1.317 42.228 1.00 25.50 271 LEU F N 1
ATOM 16230 C CA . LEU F 2 268 ? -29.584 0.811 41.273 1.00 23.86 271 LEU F CA 1
ATOM 16231 C C . LEU F 2 268 ? -29.232 1.170 39.839 1.00 25.42 271 LEU F C 1
ATOM 16232 O O . LEU F 2 268 ? -29.637 0.444 38.934 1.00 24.40 271 LEU F O 1
ATOM 16237 N N . ALA F 2 269 ? -28.465 2.244 39.615 1.00 27.55 272 ALA F N 1
ATOM 16238 C CA . ALA F 2 269 ? -27.928 2.472 38.273 1.00 25.80 272 ALA F CA 1
ATOM 16239 C C . ALA F 2 269 ? -27.201 1.228 37.756 1.00 26.68 272 ALA F C 1
ATOM 16240 O O . ALA F 2 269 ? -27.278 0.907 36.561 1.00 28.57 272 ALA F O 1
ATOM 16242 N N . THR F 2 270 ? -26.505 0.506 38.642 1.00 25.64 273 THR F N 1
ATOM 16243 C CA . THR F 2 270 ? -25.722 -0.667 38.263 1.00 27.91 273 THR F CA 1
ATOM 16244 C C . THR F 2 270 ? -26.552 -1.941 38.324 1.00 26.18 273 THR F C 1
ATOM 16245 O O . THR F 2 270 ? -26.019 -3.040 38.166 1.00 26.74 273 THR F O 1
ATOM 16249 N N . VAL F 2 271 ? -27.857 -1.792 38.498 1.00 29.33 274 VAL F N 1
ATOM 16250 C CA . VAL F 2 271 ? -28.805 -2.870 38.282 1.00 31.12 274 VAL F CA 1
ATOM 16251 C C . VAL F 2 271 ? -29.676 -2.638 37.035 1.00 30.55 274 VAL F C 1
ATOM 16252 O O . VAL F 2 271 ? -30.156 -3.616 36.440 1.00 31.71 274 VAL F O 1
ATOM 16256 N N . TYR F 2 272 ? -29.846 -1.388 36.591 1.00 30.77 275 TYR F N 1
ATOM 16257 C CA . TYR F 2 272 ? -30.696 -1.054 35.451 1.00 28.72 275 TYR F CA 1
ATOM 16258 C C . TYR F 2 272 ? -29.909 -0.630 34.203 1.00 30.16 275 TYR F C 1
ATOM 16259 O O . TYR F 2 272 ? -30.481 -0.011 33.297 1.00 29.25 275 TYR F O 1
ATOM 16268 N N . GLY F 2 273 ? -28.616 -0.949 34.129 1.00 26.99 276 GLY F N 1
ATOM 16269 C CA . GLY F 2 273 ? -27.849 -0.672 32.925 1.00 28.25 276 GLY F CA 1
ATOM 16270 C C . GLY F 2 273 ? -27.484 0.779 32.690 1.00 29.26 276 GLY F C 1
ATOM 16271 O O . GLY F 2 273 ? -27.245 1.174 31.533 1.00 28.10 276 GLY F O 1
ATOM 16272 N N . ASP F 2 274 ? -27.416 1.583 33.753 1.00 28.74 277 ASP F N 1
ATOM 16273 C CA . ASP F 2 274 ? -27.134 3.014 33.679 1.00 27.35 277 ASP F CA 1
ATOM 16274 C C . ASP F 2 274 ? -25.621 3.196 33.830 1.00 28.98 277 ASP F C 1
ATOM 16275 O O . ASP F 2 274 ? -25.083 3.155 34.946 1.00 27.41 277 ASP F O 1
ATOM 16280 N N . THR F 2 275 ? -24.932 3.397 32.691 1.00 26.88 278 THR F N 1
ATOM 16281 C CA . THR F 2 275 ? -23.490 3.622 32.660 1.00 26.96 278 THR F CA 1
ATOM 16282 C C . THR F 2 275 ? -23.112 5.081 32.815 1.00 28.32 278 THR F C 1
ATOM 16283 O O . THR F 2 275 ? -21.931 5.411 32.687 1.00 29.39 278 THR F O 1
ATOM 16287 N N . LEU F 2 276 ? -24.077 5.970 33.028 1.00 26.01 279 LEU F N 1
ATOM 16288 C CA . LEU F 2 276 ? -23.777 7.395 33.119 1.00 24.66 279 LEU F CA 1
ATOM 16289 C C . LEU F 2 276 ? -23.812 7.901 34.558 1.00 25.53 279 LEU F C 1
ATOM 16290 O O . LEU F 2 276 ? -22.861 8.541 35.026 1.00 26.44 279 LEU F O 1
ATOM 16295 N N . THR F 2 277 ? -24.882 7.589 35.281 1.00 24.28 280 THR F N 1
ATOM 16296 C CA . THR F 2 277 ? -25.040 8.114 36.637 1.00 22.23 280 THR F CA 1
ATOM 16297 C C . THR F 2 277 ? -23.869 7.795 37.566 1.00 24.04 280 THR F C 1
ATOM 16298 O O . THR F 2 277 ? -23.474 8.689 38.336 1.00 26.66 280 THR F O 1
ATOM 16302 N N . PRO F 2 278 ? -23.253 6.606 37.529 1.00 26.66 281 PRO F N 1
ATOM 16303 C CA . PRO F 2 278 ? -22.123 6.347 38.437 1.00 26.69 281 PRO F CA 1
ATOM 16304 C C . PRO F 2 278 ? -20.971 7.318 38.281 1.00 27.65 281 PRO F C 1
ATOM 16305 O O . PRO F 2 278 ? -20.236 7.553 39.250 1.00 26.46 281 PRO F O 1
ATOM 16309 N N . PHE F 2 279 ? -20.782 7.893 37.094 1.00 25.73 282 PHE F N 1
ATOM 16310 C CA . PHE F 2 279 ? -19.743 8.904 36.945 1.00 26.47 282 PHE F CA 1
ATOM 16311 C C . PHE F 2 279 ? -20.045 10.118 37.803 1.00 27.27 282 PHE F C 1
ATOM 16312 O O . PHE F 2 279 ? -19.131 10.740 38.363 1.00 26.25 282 PHE F O 1
ATOM 16320 N N . PHE F 2 280 ? -21.324 10.501 37.877 1.00 25.85 283 PHE F N 1
ATOM 16321 C CA . PHE F 2 280 ? -21.701 11.656 38.688 1.00 25.91 283 PHE F CA 1
ATOM 16322 C C . PHE F 2 280 ? -21.755 11.324 40.180 1.00 26.66 283 PHE F C 1
ATOM 16323 O O . PHE F 2 280 ? -21.322 12.139 41.017 1.00 26.11 283 PHE F O 1
ATOM 16331 N N . THR F 2 281 ? -22.284 10.150 40.561 1.00 25.20 284 THR F N 1
ATOM 16332 C CA . THR F 2 281 ? -22.302 9.859 42.004 1.00 25.40 284 THR F CA 1
ATOM 16333 C C . THR F 2 281 ? -20.897 9.601 42.544 1.00 27.17 284 THR F C 1
ATOM 16334 O O . THR F 2 281 ? -20.660 9.783 43.745 1.00 27.58 284 THR F O 1
ATOM 16338 N N . ALA F 2 282 ? -19.955 9.189 41.693 1.00 25.97 285 ALA F N 1
ATOM 16339 C CA . ALA F 2 282 ? -18.569 9.072 42.147 1.00 26.51 285 ALA F CA 1
ATOM 16340 C C . ALA F 2 282 ? -18.089 10.377 42.774 1.00 27.50 285 ALA F C 1
ATOM 16341 O O . ALA F 2 282 ? -17.330 10.373 43.750 1.00 26.92 285 ALA F O 1
ATOM 16343 N N . GLN F 2 283 ? -18.495 11.516 42.197 1.00 25.41 286 GLN F N 1
ATOM 16344 C CA . GLN F 2 283 ? -18.043 12.799 42.718 1.00 24.31 286 GLN F CA 1
ATOM 16345 C C . GLN F 2 283 ? -18.733 13.123 44.045 1.00 22.77 286 GLN F C 1
ATOM 16346 O O . GLN F 2 283 ? -18.068 13.459 45.029 1.00 22.63 286 GLN F O 1
ATOM 16352 N N . SER F 2 284 ? -20.068 13.008 44.104 1.00 22.37 287 SER F N 1
ATOM 16353 C CA . SER F 2 284 ? -20.747 13.352 45.355 1.00 25.41 287 SER F CA 1
ATOM 16354 C C . SER F 2 284 ? -20.287 12.459 46.499 1.00 23.57 287 SER F C 1
ATOM 16355 O O . SER F 2 284 ? -20.220 12.911 47.657 1.00 23.07 287 SER F O 1
ATOM 16358 N N . GLN F 2 285 ? -19.958 11.198 46.211 1.00 23.37 288 GLN F N 1
ATOM 16359 C CA . GLN F 2 285 ? -19.537 10.313 47.304 1.00 28.22 288 GLN F CA 1
ATOM 16360 C C . GLN F 2 285 ? -18.102 10.585 47.733 1.00 27.89 288 GLN F C 1
ATOM 16361 O O . GLN F 2 285 ? -17.778 10.484 48.930 1.00 26.01 288 GLN F O 1
ATOM 16367 N N . THR F 2 286 ? -17.232 10.962 46.784 1.00 21.97 289 THR F N 1
ATOM 16368 C CA . THR F 2 286 ? -15.911 11.434 47.177 1.00 22.69 289 THR F CA 1
ATOM 16369 C C . THR F 2 286 ? -16.037 12.668 48.059 1.00 23.22 289 THR F C 1
ATOM 16370 O O . THR F 2 286 ? -15.401 12.755 49.117 1.00 25.10 289 THR F O 1
ATOM 16374 N N . TYR F 2 287 ? -16.891 13.618 47.664 1.00 22.07 290 TYR F N 1
ATOM 16375 C CA . TYR F 2 287 ? -17.046 14.831 48.456 1.00 19.90 290 TYR F CA 1
ATOM 16376 C C . TYR F 2 287 ? -17.606 14.507 49.837 1.00 23.18 290 TYR F C 1
ATOM 16377 O O . TYR F 2 287 ? -17.213 15.121 50.838 1.00 21.47 290 TYR F O 1
ATOM 16386 N N . PHE F 2 288 ? -18.552 13.564 49.905 1.00 23.12 291 PHE F N 1
ATOM 16387 C CA . PHE F 2 288 ? -19.110 13.207 51.212 1.00 21.95 291 PHE F CA 1
ATOM 16388 C C . PHE F 2 288 ? -18.010 12.716 52.146 1.00 24.14 291 PHE F C 1
ATOM 16389 O O . PHE F 2 288 ? -17.944 13.121 53.312 1.00 22.75 291 PHE F O 1
ATOM 16397 N N . GLN F 2 289 ? -17.139 11.828 51.651 1.00 23.43 292 GLN F N 1
ATOM 16398 C CA . GLN F 2 289 ? -16.119 11.262 52.526 1.00 23.12 292 GLN F CA 1
ATOM 16399 C C . GLN F 2 289 ? -15.085 12.309 52.917 1.00 23.86 292 GLN F C 1
ATOM 16400 O O . GLN F 2 289 ? -14.596 12.305 54.049 1.00 23.08 292 GLN F O 1
ATOM 16406 N N . THR F 2 290 ? -14.753 13.236 52.010 1.00 22.82 293 THR F N 1
ATOM 16407 C CA . THR F 2 290 ? -13.847 14.318 52.389 1.00 22.65 293 THR F CA 1
ATOM 16408 C C . THR F 2 290 ? -14.469 15.206 53.461 1.00 22.71 293 THR F C 1
ATOM 16409 O O . THR F 2 290 ? -13.814 15.585 54.447 1.00 24.04 293 THR F O 1
ATOM 16413 N N . THR F 2 291 ? -15.724 15.588 53.260 1.00 22.27 294 THR F N 1
ATOM 16414 C CA . THR F 2 291 ? -16.394 16.418 54.254 1.00 21.12 294 THR F CA 1
ATOM 16415 C C . THR F 2 291 ? -16.459 15.703 55.595 1.00 23.93 294 THR F C 1
ATOM 16416 O O . THR F 2 291 ? -16.245 16.320 56.647 1.00 23.72 294 THR F O 1
ATOM 16420 N N . ARG F 2 292 ? -16.715 14.393 55.571 1.00 24.42 295 ARG F N 1
ATOM 16421 C CA . ARG F 2 292 ? -16.883 13.649 56.813 1.00 24.11 295 ARG F CA 1
ATOM 16422 C C . ARG F 2 292 ? -15.605 13.643 57.643 1.00 23.93 295 ARG F C 1
ATOM 16423 O O . ARG F 2 292 ? -15.667 13.703 58.877 1.00 21.67 295 ARG F O 1
ATOM 16431 N N . GLY F 2 293 ? -14.435 13.527 56.998 1.00 22.53 296 GLY F N 1
ATOM 16432 C CA . GLY F 2 293 ? -13.181 13.621 57.748 1.00 24.19 296 GLY F CA 1
ATOM 16433 C C . GLY F 2 293 ? -13.076 14.902 58.558 1.00 25.93 296 GLY F C 1
ATOM 16434 O O . GLY F 2 293 ? -12.671 14.886 59.737 1.00 23.23 296 GLY F O 1
ATOM 16435 N N . ALA F 2 294 ? -13.466 16.031 57.954 1.00 22.93 297 ALA F N 1
ATOM 16436 C CA . ALA F 2 294 ? -13.382 17.315 58.647 1.00 24.29 297 ALA F CA 1
ATOM 16437 C C . ALA F 2 294 ? -14.462 17.445 59.723 1.00 25.89 297 ALA F C 1
ATOM 16438 O O . ALA F 2 294 ? -14.177 17.860 60.857 1.00 24.03 297 ALA F O 1
ATOM 16440 N N . ILE F 2 295 ? -15.706 17.093 59.388 1.00 22.27 298 ILE F N 1
ATOM 16441 C CA . ILE F 2 295 ? -16.787 17.113 60.376 1.00 21.11 298 ILE F CA 1
ATOM 16442 C C . ILE F 2 295 ? -16.444 16.218 61.560 1.00 24.45 298 ILE F C 1
ATOM 16443 O O . ILE F 2 295 ? -16.666 16.585 62.726 1.00 23.55 298 ILE F O 1
ATOM 16448 N N . ASP F 2 296 ? -15.913 15.027 61.278 1.00 24.01 299 ASP F N 1
ATOM 16449 C CA . ASP F 2 296 ? -15.506 14.103 62.337 1.00 24.38 299 ASP F CA 1
ATOM 16450 C C . ASP F 2 296 ? -14.462 14.731 63.262 1.00 25.07 299 ASP F C 1
ATOM 16451 O O . ASP F 2 296 ? -14.545 14.598 64.499 1.00 24.49 299 ASP F O 1
ATOM 16456 N N . ASP F 2 297 ? -13.463 15.412 62.690 1.00 24.14 300 ASP F N 1
ATOM 16457 C CA . ASP F 2 297 ? -12.445 16.037 63.532 1.00 22.87 300 ASP F CA 1
ATOM 16458 C C . ASP F 2 297 ? -13.055 17.092 64.439 1.00 25.56 300 ASP F C 1
ATOM 16459 O O . ASP F 2 297 ? -12.696 17.201 65.622 1.00 25.01 300 ASP F O 1
ATOM 16464 N N . LEU F 2 298 ? -13.924 17.933 63.877 1.00 22.56 301 LEU F N 1
ATOM 16465 C CA . LEU F 2 298 ? -14.527 19.000 64.670 1.00 24.35 301 LEU F CA 1
ATOM 16466 C C . LEU F 2 298 ? -15.341 18.429 65.826 1.00 23.27 301 LEU F C 1
ATOM 16467 O O . LEU F 2 298 ? -15.184 18.841 66.981 1.00 24.19 301 LEU F O 1
ATOM 16472 N N . PHE F 2 299 ? -16.237 17.493 65.533 1.00 24.53 302 PHE F N 1
ATOM 16473 C CA . PHE F 2 299 ? -17.184 17.102 66.576 1.00 25.35 302 PHE F CA 1
ATOM 16474 C C . PHE F 2 299 ? -16.682 16.009 67.507 1.00 24.75 302 PHE F C 1
ATOM 16475 O O . PHE F 2 299 ? -17.094 15.978 68.679 1.00 23.30 302 PHE F O 1
ATOM 16483 N N . VAL F 2 300 ? -15.809 15.121 67.039 1.00 22.29 303 VAL F N 1
ATOM 16484 C CA . VAL F 2 300 ? -15.354 13.986 67.838 1.00 23.79 303 VAL F CA 1
ATOM 16485 C C . VAL F 2 300 ? -14.046 14.347 68.526 1.00 27.45 303 VAL F C 1
ATOM 16486 O O . VAL F 2 300 ? -13.977 14.420 69.761 1.00 25.36 303 VAL F O 1
ATOM 16490 N N . TYR F 2 301 ? -13.001 14.599 67.739 1.00 26.82 304 TYR F N 1
ATOM 16491 C CA . TYR F 2 301 ? -11.703 14.900 68.332 1.00 26.49 304 TYR F CA 1
ATOM 16492 C C . TYR F 2 301 ? -11.755 16.175 69.165 1.00 26.24 304 TYR F C 1
ATOM 16493 O O . TYR F 2 301 ? -11.255 16.206 70.297 1.00 30.13 304 TYR F O 1
ATOM 16502 N N . CYS F 2 302 ? -12.342 17.250 68.625 1.00 23.26 305 CYS F N 1
ATOM 16503 C CA . CYS F 2 302 ? -12.274 18.537 69.321 1.00 21.21 305 CYS F CA 1
ATOM 16504 C C . CYS F 2 302 ? -13.379 18.687 70.369 1.00 28.20 305 CYS F C 1
ATOM 16505 O O . CYS F 2 302 ? -13.082 19.012 71.521 1.00 32.02 305 CYS F O 1
ATOM 16508 N N . LEU F 2 303 ? -14.645 18.512 69.981 1.00 22.87 306 LEU F N 1
ATOM 16509 C CA . LEU F 2 303 ? -15.746 18.924 70.866 1.00 21.52 306 LEU F CA 1
ATOM 16510 C C . LEU F 2 303 ? -16.228 17.829 71.825 1.00 23.37 306 LEU F C 1
ATOM 16511 O O . LEU F 2 303 ? -16.365 18.090 73.022 1.00 24.49 306 LEU F O 1
ATOM 16516 N N . ALA F 2 304 ? -16.464 16.607 71.344 1.00 24.55 307 ALA F N 1
ATOM 16517 C CA . ALA F 2 304 ? -16.933 15.541 72.239 1.00 24.45 307 ALA F CA 1
ATOM 16518 C C . ALA F 2 304 ? -15.853 15.079 73.210 1.00 25.51 307 ALA F C 1
ATOM 16519 O O . ALA F 2 304 ? -16.174 14.423 74.220 1.00 23.98 307 ALA F O 1
ATOM 16521 N N . ASN F 2 305 ? -14.589 15.442 72.963 1.00 24.08 308 ASN F N 1
ATOM 16522 C CA . ASN F 2 305 ? -13.493 15.074 73.849 1.00 24.73 308 ASN F CA 1
ATOM 16523 C C . ASN F 2 305 ? -12.709 16.282 74.351 1.00 27.13 308 ASN F C 1
ATOM 16524 O O . ASN F 2 305 ? -11.598 16.128 74.869 1.00 28.09 308 ASN F O 1
ATOM 16529 N N . ASP F 2 306 ? -13.270 17.485 74.245 1.00 24.66 309 ASP F N 1
ATOM 16530 C CA . ASP F 2 306 ? -12.626 18.646 74.850 1.00 24.23 309 ASP F CA 1
ATOM 16531 C C . ASP F 2 306 ? -12.363 18.379 76.334 1.00 27.35 309 ASP F C 1
ATOM 16532 O O . ASP F 2 306 ? -13.229 17.870 77.042 1.00 25.97 309 ASP F O 1
ATOM 16537 N N . SER F 2 307 ? -11.158 18.713 76.800 1.00 25.64 310 SER F N 1
ATOM 16538 C CA . SER F 2 307 ? -10.752 18.237 78.122 1.00 26.40 310 SER F CA 1
ATOM 16539 C C . SER F 2 307 ? -11.672 18.740 79.230 1.00 28.95 310 SER F C 1
ATOM 16540 O O . SER F 2 307 ? -11.864 18.034 80.225 1.00 28.47 310 SER F O 1
ATOM 16543 N N . GLU F 2 308 ? -12.257 19.932 79.072 1.00 25.60 311 GLU F N 1
ATOM 16544 C CA . GLU F 2 308 ? -13.145 20.533 80.063 1.00 28.10 311 GLU F CA 1
ATOM 16545 C C . GLU F 2 308 ? -14.630 20.407 79.716 1.00 29.08 311 GLU F C 1
ATOM 16546 O O . GLU F 2 308 ? -15.467 20.306 80.628 1.00 26.12 311 GLU F O 1
ATOM 16552 N N . PHE F 2 309 ? -14.997 20.378 78.432 1.00 26.03 312 PHE F N 1
ATOM 16553 C CA . PHE F 2 309 ? -16.399 20.464 78.043 1.00 23.31 312 PHE F CA 1
ATOM 16554 C C . PHE F 2 309 ? -16.892 19.258 77.257 1.00 23.26 312 PHE F C 1
ATOM 16555 O O . PHE F 2 309 ? -18.003 19.308 76.717 1.00 24.14 312 PHE F O 1
ATOM 16563 N N . GLY F 2 310 ? -16.108 18.181 77.178 1.00 24.54 313 GLY F N 1
ATOM 16564 C CA . GLY F 2 310 ? -16.524 17.033 76.371 1.00 23.12 313 GLY F CA 1
ATOM 16565 C C . GLY F 2 310 ? -17.896 16.497 76.757 1.00 25.16 313 GLY F C 1
ATOM 16566 O O . GLY F 2 310 ? -18.785 16.341 75.912 1.00 24.24 313 GLY F O 1
ATOM 16567 N N . ALA F 2 311 ? -18.091 16.200 78.048 1.00 22.74 314 ALA F N 1
ATOM 16568 C CA . ALA F 2 311 ? -19.386 15.665 78.459 1.00 22.75 314 ALA F CA 1
ATOM 16569 C C . ALA F 2 311 ? -20.497 16.701 78.267 1.00 22.36 314 ALA F C 1
ATOM 16570 O O . ALA F 2 311 ? -21.607 16.362 77.838 1.00 24.99 314 ALA F O 1
ATOM 16572 N N . HIS F 2 312 ? -20.203 17.971 78.554 1.00 22.59 315 HIS F N 1
ATOM 16573 C CA . HIS F 2 312 ? -21.144 19.067 78.294 1.00 24.51 315 HIS F CA 1
ATOM 16574 C C . HIS F 2 312 ? -21.600 19.070 76.841 1.00 26.93 315 HIS F C 1
ATOM 16575 O O . HIS F 2 312 ? -22.797 19.191 76.532 1.00 22.19 315 HIS F O 1
ATOM 16582 N N . ASN F 2 313 ? -20.642 18.943 75.920 1.00 24.89 316 ASN F N 1
ATOM 16583 C CA . ASN F 2 313 ? -21.001 19.001 74.518 1.00 22.35 316 ASN F CA 1
ATOM 16584 C C . ASN F 2 313 ? -21.764 17.755 74.084 1.00 22.39 316 ASN F C 1
ATOM 16585 O O . ASN F 2 313 ? -22.678 17.844 73.252 1.00 23.15 316 ASN F O 1
ATOM 16590 N N . ARG F 2 314 ? -21.409 16.586 74.623 1.00 23.05 317 ARG F N 1
ATOM 16591 C CA . ARG F 2 314 ? -22.159 15.380 74.291 1.00 23.73 317 ARG F CA 1
ATOM 16592 C C . ARG F 2 314 ? -23.617 15.484 74.742 1.00 25.56 317 ARG F C 1
ATOM 16593 O O . ARG F 2 314 ? -24.491 14.900 74.102 1.00 26.64 317 ARG F O 1
ATOM 16601 N N . THR F 2 315 ? -23.899 16.199 75.847 1.00 25.48 318 THR F N 1
ATOM 16602 C CA . THR F 2 315 ? -25.295 16.409 76.242 1.00 23.51 318 THR F CA 1
ATOM 16603 C C . THR F 2 315 ? -26.079 17.079 75.113 1.00 23.38 318 THR F C 1
ATOM 16604 O O . THR F 2 315 ? -27.169 16.626 74.732 1.00 23.44 318 THR F O 1
ATOM 16608 N N . PHE F 2 316 ? -25.511 18.136 74.520 1.00 23.42 319 PHE F N 1
ATOM 16609 C CA . PHE F 2 316 ? -26.179 18.782 73.382 1.00 26.40 319 PHE F CA 1
ATOM 16610 C C . PHE F 2 316 ? -26.154 17.902 72.134 1.00 26.21 319 PHE F C 1
ATOM 16611 O O . PHE F 2 316 ? -27.175 17.764 71.440 1.00 26.49 319 PHE F O 1
ATOM 16619 N N . LEU F 2 317 ? -24.997 17.306 71.808 1.00 23.51 320 LEU F N 1
ATOM 16620 C CA . LEU F 2 317 ? -24.935 16.475 70.600 1.00 27.31 320 LEU F CA 1
ATOM 16621 C C . LEU F 2 317 ? -25.930 15.311 70.675 1.00 30.42 320 LEU F C 1
ATOM 16622 O O . LEU F 2 317 ? -26.571 14.962 69.671 1.00 26.52 320 LEU F O 1
ATOM 16627 N N A ASN F 2 318 ? -26.082 14.712 71.858 0.44 28.18 321 ASN F N 1
ATOM 16628 N N B ASN F 2 318 ? -26.079 14.713 71.863 0.56 27.93 321 ASN F N 1
ATOM 16629 C CA A ASN F 2 318 ? -27.031 13.614 72.009 0.44 29.47 321 ASN F CA 1
ATOM 16630 C CA B ASN F 2 318 ? -27.033 13.620 72.046 0.56 29.68 321 ASN F CA 1
ATOM 16631 C C A ASN F 2 318 ? -28.468 14.094 71.835 0.44 27.83 321 ASN F C 1
ATOM 16632 C C B ASN F 2 318 ? -28.460 14.103 71.824 0.56 27.74 321 ASN F C 1
ATOM 16633 O O A ASN F 2 318 ? -29.274 13.416 71.189 0.44 28.47 321 ASN F O 1
ATOM 16634 O O B ASN F 2 318 ? -29.250 13.442 71.143 0.56 28.52 321 ASN F O 1
ATOM 16643 N N . ALA F 2 319 ? -28.808 15.261 72.399 1.00 26.10 322 ALA F N 1
ATOM 16644 C CA . ALA F 2 319 ? -30.142 15.834 72.196 1.00 27.26 322 ALA F CA 1
ATOM 16645 C C . ALA F 2 319 ? -30.396 16.160 70.722 1.00 27.91 322 ALA F C 1
ATOM 16646 O O . ALA F 2 319 ? -31.480 15.878 70.187 1.00 23.87 322 ALA F O 1
ATOM 16648 N N . TRP F 2 320 ? -29.430 16.796 70.058 1.00 26.41 323 TRP F N 1
ATOM 16649 C CA . TRP F 2 320 ? -29.602 17.069 68.629 1.00 26.73 323 TRP F CA 1
ATOM 16650 C C . TRP F 2 320 ? -29.756 15.779 67.848 1.00 25.37 323 TRP F C 1
ATOM 16651 O O . TRP F 2 320 ? -30.610 15.678 66.953 1.00 28.38 323 TRP F O 1
ATOM 16662 N N . THR F 2 321 ? -28.937 14.776 68.169 1.00 24.11 324 THR F N 1
ATOM 16663 C CA . THR F 2 321 ? -28.981 13.529 67.411 1.00 24.30 324 THR F CA 1
ATOM 16664 C C . THR F 2 321 ? -30.322 12.829 67.566 1.00 24.84 324 THR F C 1
ATOM 16665 O O . THR F 2 321 ? -30.878 12.303 66.589 1.00 25.74 324 THR F O 1
ATOM 16669 N N . GLU F 2 322 ? -30.855 12.802 68.790 1.00 27.54 325 GLU F N 1
ATOM 16670 C CA . GLU F 2 322 ? -32.186 12.244 69.015 1.00 26.89 325 GLU F CA 1
ATOM 16671 C C . GLU F 2 322 ? -33.218 12.904 68.111 1.00 27.39 325 GLU F C 1
ATOM 16672 O O . GLU F 2 322 ? -34.024 12.233 67.456 1.00 31.15 325 GLU F O 1
ATOM 16678 N N . HIS F 2 323 ? -33.194 14.230 68.050 1.00 26.85 326 HIS F N 1
ATOM 16679 C CA . HIS F 2 323 ? -34.173 14.955 67.254 1.00 25.91 326 HIS F CA 1
ATOM 16680 C C . HIS F 2 323 ? -33.974 14.725 65.755 1.00 27.37 326 HIS F C 1
ATOM 16681 O O . HIS F 2 323 ? -34.922 14.372 65.032 1.00 27.91 326 HIS F O 1
ATOM 16688 N N . TYR F 2 324 ? -32.764 14.969 65.248 1.00 26.06 327 TYR F N 1
ATOM 16689 C CA . TYR F 2 324 ? -32.590 14.892 63.798 1.00 22.96 327 TYR F CA 1
ATOM 16690 C C . TYR F 2 324 ? -32.516 13.466 63.282 1.00 26.33 327 TYR F C 1
ATOM 16691 O O . TYR F 2 324 ? -32.801 13.238 62.097 1.00 30.29 327 TYR F O 1
ATOM 16700 N N . LEU F 2 325 ? -32.151 12.493 64.128 1.00 28.01 328 LEU F N 1
ATOM 16701 C CA . LEU F 2 325 ? -32.254 11.108 63.679 1.00 28.59 328 LEU F CA 1
ATOM 16702 C C . LEU F 2 325 ? -33.714 10.714 63.482 1.00 29.68 328 LEU F C 1
ATOM 16703 O O . LEU F 2 325 ? -34.044 10.005 62.524 1.00 29.06 328 LEU F O 1
ATOM 16708 N N . ALA F 2 326 ? -34.598 11.142 64.395 1.00 28.06 329 ALA F N 1
ATOM 16709 C CA . ALA F 2 326 ? -36.028 10.907 64.189 1.00 27.68 329 ALA F CA 1
ATOM 16710 C C . ALA F 2 326 ? -36.517 11.581 62.904 1.00 27.89 329 ALA F C 1
ATOM 16711 O O . ALA F 2 326 ? -37.302 10.998 62.142 1.00 28.33 329 ALA F O 1
ATOM 16713 N N . SER F 2 327 ? -36.060 12.810 62.640 1.00 27.65 330 SER F N 1
ATOM 16714 C CA . SER F 2 327 ? -36.428 13.463 61.384 1.00 29.55 330 SER F CA 1
ATOM 16715 C C . SER F 2 327 ? -35.934 12.657 60.191 1.00 27.18 330 SER F C 1
ATOM 16716 O O . SER F 2 327 ? -36.663 12.486 59.213 1.00 25.31 330 SER F O 1
ATOM 16719 N N . SER F 2 328 ? -34.711 12.127 60.275 1.00 25.25 331 SER F N 1
ATOM 16720 C CA . SER F 2 328 ? -34.131 11.419 59.133 1.00 29.50 331 SER F CA 1
ATOM 16721 C C . SER F 2 328 ? -34.770 10.044 58.939 1.00 30.02 331 SER F C 1
ATOM 16722 O O . SER F 2 328 ? -34.938 9.590 57.796 1.00 30.18 331 SER F O 1
ATOM 16725 N N . VAL F 2 329 ? -35.089 9.346 60.039 1.00 25.80 332 VAL F N 1
ATOM 16726 C CA . VAL F 2 329 ? -35.838 8.089 59.943 1.00 25.52 332 VAL F CA 1
ATOM 16727 C C . VAL F 2 329 ? -37.175 8.329 59.246 1.00 24.17 332 VAL F C 1
ATOM 16728 O O . VAL F 2 329 ? -37.607 7.540 58.399 1.00 27.51 332 VAL F O 1
ATOM 16732 N N . ALA F 2 330 ? -37.859 9.417 59.603 1.00 29.42 333 ALA F N 1
ATOM 16733 C CA . ALA F 2 330 ? -39.121 9.745 58.950 1.00 30.09 333 ALA F CA 1
ATOM 16734 C C . ALA F 2 330 ? -38.904 10.083 57.476 1.00 32.10 333 ALA F C 1
ATOM 16735 O O . ALA F 2 330 ? -39.717 9.719 56.618 1.00 28.14 333 ALA F O 1
ATOM 16737 N N . ALA F 2 331 ? -37.818 10.793 57.170 1.00 30.95 334 ALA F N 1
ATOM 16738 C CA . ALA F 2 331 ? -37.490 11.064 55.774 1.00 26.56 334 ALA F CA 1
ATOM 16739 C C . ALA F 2 331 ? -37.276 9.773 55.000 1.00 26.16 334 ALA F C 1
ATOM 16740 O O . ALA F 2 331 ? -37.761 9.637 53.874 1.00 28.29 334 ALA F O 1
ATOM 16742 N N . LEU F 2 332 ? -36.572 8.805 55.595 1.00 27.15 335 LEU F N 1
ATOM 16743 C CA . LEU F 2 332 ? -36.317 7.541 54.905 1.00 28.26 335 LEU F CA 1
ATOM 16744 C C . LEU F 2 332 ? -37.587 6.714 54.786 1.00 29.10 335 LEU F C 1
ATOM 16745 O O . LEU F 2 332 ? -37.811 6.044 53.772 1.00 28.56 335 LEU F O 1
ATOM 16750 N N . LYS F 2 333 ? -38.425 6.734 55.820 1.00 28.19 336 LYS F N 1
ATOM 16751 C CA . LYS F 2 333 ? -39.680 6.001 55.744 1.00 26.99 336 LYS F CA 1
ATOM 16752 C C . LYS F 2 333 ? -40.521 6.490 54.569 1.00 28.24 336 LYS F C 1
ATOM 16753 O O . LYS F 2 333 ? -41.112 5.681 53.842 1.00 31.96 336 LYS F O 1
ATOM 16759 N N . ASP F 2 334 ? -40.562 7.809 54.347 1.00 27.33 337 ASP F N 1
ATOM 16760 C CA . ASP F 2 334 ? -41.236 8.348 53.166 1.00 26.50 337 ASP F CA 1
ATOM 16761 C C . ASP F 2 334 ? -40.534 7.914 51.897 1.00 29.61 337 ASP F C 1
ATOM 16762 O O . ASP F 2 334 ? -41.180 7.504 50.924 1.00 29.59 337 ASP F O 1
ATOM 16767 N N . PHE F 2 335 ? -39.204 7.989 51.896 1.00 30.65 338 PHE F N 1
ATOM 16768 C CA . PHE F 2 335 ? -38.458 7.826 50.656 1.00 28.30 338 PHE F CA 1
ATOM 16769 C C . PHE F 2 335 ? -38.569 6.405 50.117 1.00 28.16 338 PHE F C 1
ATOM 16770 O O . PHE F 2 335 ? -38.654 6.212 48.895 1.00 28.78 338 PHE F O 1
ATOM 16778 N N . VAL F 2 336 ? -38.600 5.392 50.996 1.00 27.26 339 VAL F N 1
ATOM 16779 C CA . VAL F 2 336 ? -38.619 4.021 50.495 1.00 26.93 339 VAL F CA 1
ATOM 16780 C C . VAL F 2 336 ? -39.939 3.665 49.830 1.00 31.08 339 VAL F C 1
ATOM 16781 O O . VAL F 2 336 ? -40.052 2.584 49.248 1.00 30.23 339 VAL F O 1
ATOM 16785 N N . GLY F 2 337 ? -40.932 4.552 49.880 1.00 30.69 340 GLY F N 1
ATOM 16786 C CA . GLY F 2 337 ? -42.067 4.418 48.981 1.00 31.12 340 GLY F CA 1
ATOM 16787 C C . GLY F 2 337 ? -41.692 4.468 47.505 1.00 31.18 340 GLY F C 1
ATOM 16788 O O . GLY F 2 337 ? -42.444 3.962 46.670 1.00 29.27 340 GLY F O 1
ATOM 16789 N N . LEU F 2 338 ? -40.517 5.021 47.165 1.00 27.72 341 LEU F N 1
ATOM 16790 C CA . LEU F 2 338 ? -40.094 5.063 45.762 1.00 27.83 341 LEU F CA 1
ATOM 16791 C C . LEU F 2 338 ? -39.869 3.664 45.201 1.00 28.09 341 LEU F C 1
ATOM 16792 O O . LEU F 2 338 ? -39.999 3.449 43.983 1.00 32.69 341 LEU F O 1
ATOM 16797 N N . TYR F 2 339 ? -39.541 2.690 46.058 1.00 28.03 342 TYR F N 1
ATOM 16798 C CA . TYR F 2 339 ? -39.353 1.327 45.568 1.00 28.47 342 TYR F CA 1
ATOM 16799 C C . TYR F 2 339 ? -40.620 0.738 44.968 1.00 29.93 342 TYR F C 1
ATOM 16800 O O . TYR F 2 339 ? -40.531 -0.168 44.130 1.00 33.39 342 TYR F O 1
ATOM 16809 N N . ALA F 2 340 ? -41.797 1.237 45.353 1.00 30.58 343 ALA F N 1
ATOM 16810 C CA . ALA F 2 340 ? -43.020 0.731 44.749 1.00 34.27 343 ALA F CA 1
ATOM 16811 C C . ALA F 2 340 ? -43.109 1.070 43.265 1.00 35.04 343 ALA F C 1
ATOM 16812 O O . ALA F 2 340 ? -43.920 0.470 42.562 1.00 37.72 343 ALA F O 1
ATOM 16814 N N . LYS F 2 341 ? -42.270 1.972 42.765 1.00 33.07 344 LYS F N 1
ATOM 16815 C CA . LYS F 2 341 ? -42.308 2.380 41.365 1.00 34.38 344 LYS F CA 1
ATOM 16816 C C . LYS F 2 341 ? -41.207 1.751 40.510 1.00 33.10 344 LYS F C 1
ATOM 16817 O O . LYS F 2 341 ? -41.181 1.986 39.296 1.00 32.90 344 LYS F O 1
ATOM 16823 N N . VAL F 2 342 ? -40.296 0.967 41.085 1.00 31.08 345 VAL F N 1
ATOM 16824 C CA . VAL F 2 342 ? -39.176 0.433 40.312 1.00 32.02 345 VAL F CA 1
ATOM 16825 C C . VAL F 2 342 ? -39.409 -1.036 40.011 1.00 34.68 345 VAL F C 1
ATOM 16826 O O . VAL F 2 342 ? -40.127 -1.745 40.721 1.00 37.52 345 VAL F O 1
ATOM 16830 N N . GLU F 2 343 ? -38.779 -1.502 38.943 1.00 37.35 346 GLU F N 1
ATOM 16831 C CA . GLU F 2 343 ? -38.867 -2.907 38.579 1.00 44.95 346 GLU F CA 1
ATOM 16832 C C . GLU F 2 343 ? -38.154 -3.734 39.633 1.00 47.49 346 GLU F C 1
ATOM 16833 O O . GLU F 2 343 ? -37.050 -3.390 40.065 1.00 49.63 346 GLU F O 1
ATOM 16839 N N . LYS F 2 344 ? -38.801 -4.805 40.079 1.00 44.29 347 LYS F N 1
ATOM 16840 C CA . LYS F 2 344 ? -38.241 -5.599 41.154 1.00 45.37 347 LYS F CA 1
ATOM 16841 C C . LYS F 2 344 ? -37.002 -6.340 40.674 1.00 46.24 347 LYS F C 1
ATOM 16842 O O . LYS F 2 344 ? -36.989 -6.915 39.580 1.00 49.08 347 LYS F O 1
ATOM 16848 N N . VAL F 2 345 ? -35.941 -6.274 41.477 1.00 40.87 348 VAL F N 1
ATOM 16849 C CA . VAL F 2 345 ? -34.699 -6.995 41.240 1.00 37.05 348 VAL F CA 1
ATOM 16850 C C . VAL F 2 345 ? -34.317 -7.649 42.560 1.00 38.96 348 VAL F C 1
ATOM 16851 O O . VAL F 2 345 ? -34.083 -6.953 43.559 1.00 36.81 348 VAL F O 1
ATOM 16855 N N . ALA F 2 346 ? -34.274 -8.978 42.571 1.00 39.00 349 ALA F N 1
ATOM 16856 C CA . ALA F 2 346 ? -34.065 -9.709 43.807 1.00 40.13 349 ALA F CA 1
ATOM 16857 C C . ALA F 2 346 ? -32.726 -9.339 44.427 1.00 40.17 349 ALA F C 1
ATOM 16858 O O . ALA F 2 346 ? -31.710 -9.234 43.734 1.00 39.08 349 ALA F O 1
ATOM 16860 N N . GLY F 2 347 ? -32.736 -9.144 45.744 1.00 35.83 350 GLY F N 1
ATOM 16861 C CA . GLY F 2 347 ? -31.562 -8.731 46.487 1.00 37.20 350 GLY F CA 1
ATOM 16862 C C . GLY F 2 347 ? -31.235 -7.257 46.398 1.00 33.79 350 GLY F C 1
ATOM 16863 O O . GLY F 2 347 ? -30.265 -6.817 47.028 1.00 35.39 350 GLY F O 1
ATOM 16864 N N . ALA F 2 348 ? -32.012 -6.480 45.642 1.00 31.11 351 ALA F N 1
ATOM 16865 C CA . ALA F 2 348 ? -31.738 -5.061 45.481 1.00 32.35 351 ALA F CA 1
ATOM 16866 C C . ALA F 2 348 ? -32.970 -4.230 45.824 1.00 31.02 351 ALA F C 1
ATOM 16867 O O . ALA F 2 348 ? -32.880 -3.262 46.580 1.00 30.17 351 ALA F O 1
ATOM 16869 N N . THR F 2 349 ? -34.125 -4.576 45.260 1.00 30.59 352 THR F N 1
ATOM 16870 C CA . THR F 2 349 ? -35.323 -3.766 45.439 1.00 30.80 352 THR F CA 1
ATOM 16871 C C . THR F 2 349 ? -36.439 -4.500 46.157 1.00 31.41 352 THR F C 1
ATOM 16872 O O . THR F 2 349 ? -37.491 -3.901 46.390 1.00 33.43 352 THR F O 1
ATOM 16876 N N . ASP F 2 350 ? -36.256 -5.775 46.485 1.00 31.80 353 ASP F N 1
ATOM 16877 C CA . ASP F 2 350 ? -37.211 -6.493 47.318 1.00 34.31 353 ASP F CA 1
ATOM 16878 C C . ASP F 2 350 ? -36.980 -6.130 48.779 1.00 35.39 353 ASP F C 1
ATOM 16879 O O . ASP F 2 350 ? -36.058 -5.382 49.122 1.00 33.73 353 ASP F O 1
ATOM 16884 N N . ARG F 2 351 ? -37.824 -6.670 49.664 1.00 34.06 354 ARG F N 1
ATOM 16885 C CA . ARG F 2 351 ? -37.719 -6.292 51.067 1.00 33.48 354 ARG F CA 1
ATOM 16886 C C . ARG F 2 351 ? -36.360 -6.668 51.640 1.00 33.49 354 ARG F C 1
ATOM 16887 O O . ARG F 2 351 ? -35.761 -5.890 52.392 1.00 33.93 354 ARG F O 1
ATOM 16895 N N . ALA F 2 352 ? -35.857 -7.859 51.308 1.00 30.95 355 ALA F N 1
ATOM 16896 C CA . ALA F 2 352 ? -34.552 -8.257 51.815 1.00 34.00 355 ALA F CA 1
ATOM 16897 C C . ALA F 2 352 ? -33.457 -7.296 51.342 1.00 35.65 355 ALA F C 1
ATOM 16898 O O . ALA F 2 352 ? -32.542 -6.957 52.105 1.00 32.58 355 ALA F O 1
ATOM 16900 N N . GLY F 2 353 ? -33.525 -6.863 50.083 1.00 32.93 356 GLY F N 1
ATOM 16901 C CA . GLY F 2 353 ? -32.508 -5.953 49.565 1.00 32.27 356 GLY F CA 1
ATOM 16902 C C . GLY F 2 353 ? -32.542 -4.584 50.226 1.00 28.66 356 GLY F C 1
ATOM 16903 O O . GLY F 2 353 ? -31.500 -4.016 50.559 1.00 28.90 356 GLY F O 1
ATOM 16904 N N . VAL F 2 354 ? -33.737 -4.019 50.384 1.00 28.12 357 VAL F N 1
ATOM 16905 C CA . VAL F 2 354 ? -33.856 -2.718 51.024 1.00 28.65 357 VAL F CA 1
ATOM 16906 C C . VAL F 2 354 ? -33.456 -2.811 52.488 1.00 29.17 357 VAL F C 1
ATOM 16907 O O . VAL F 2 354 ? -32.834 -1.889 53.043 1.00 26.98 357 VAL F O 1
ATOM 16911 N N . SER F 2 355 ? -33.805 -3.924 53.145 1.00 28.96 358 SER F N 1
ATOM 16912 C CA . SER F 2 355 ? -33.432 -4.084 54.549 1.00 28.46 358 SER F CA 1
ATOM 16913 C C . SER F 2 355 ? -31.912 -4.115 54.717 1.00 29.50 358 SER F C 1
ATOM 16914 O O . SER F 2 355 ? -31.370 -3.489 55.633 1.00 30.04 358 SER F O 1
ATOM 16917 N N . GLU F 2 356 ? -31.203 -4.812 53.822 1.00 30.27 359 GLU F N 1
ATOM 16918 C CA . GLU F 2 356 ? -29.741 -4.832 53.902 1.00 31.22 359 GLU F CA 1
ATOM 16919 C C . GLU F 2 356 ? -29.134 -3.463 53.600 1.00 29.51 359 GLU F C 1
ATOM 16920 O O . GLU F 2 356 ? -28.082 -3.121 54.157 1.00 29.86 359 GLU F O 1
ATOM 16926 N N . ALA F 2 357 ? -29.761 -2.677 52.717 1.00 26.95 360 ALA F N 1
ATOM 16927 C CA . ALA F 2 357 ? -29.261 -1.325 52.456 1.00 28.31 360 ALA F CA 1
ATOM 16928 C C . ALA F 2 357 ? -29.432 -0.434 53.678 1.00 30.18 360 ALA F C 1
ATOM 16929 O O . ALA F 2 357 ? -28.524 0.337 54.030 1.00 28.37 360 ALA F O 1
ATOM 16931 N N . LEU F 2 358 ? -30.577 -0.550 54.365 1.00 26.87 361 LEU F N 1
ATOM 16932 C CA . LEU F 2 358 ? -30.768 0.232 55.584 1.00 28.71 361 LEU F CA 1
ATOM 16933 C C . LEU F 2 358 ? -29.831 -0.230 56.697 1.00 29.85 361 LEU F C 1
ATOM 16934 O O . LEU F 2 358 ? -29.383 0.584 57.511 1.00 28.03 361 LEU F O 1
ATOM 16939 N N . GLN F 2 359 ? -29.522 -1.527 56.749 1.00 29.48 362 GLN F N 1
ATOM 16940 C CA . GLN F 2 359 ? -28.557 -2.020 57.731 1.00 27.67 362 GLN F CA 1
ATOM 16941 C C . GLN F 2 359 ? -27.160 -1.459 57.476 1.00 28.11 362 GLN F C 1
ATOM 16942 O O . GLN F 2 359 ? -26.422 -1.148 58.418 1.00 27.89 362 GLN F O 1
ATOM 16948 N N . ARG F 2 360 ? -26.762 -1.347 56.205 1.00 26.28 363 ARG F N 1
ATOM 16949 C CA . ARG F 2 360 ? -25.502 -0.674 55.905 1.00 24.85 363 ARG F CA 1
ATOM 16950 C C . ARG F 2 360 ? -25.537 0.781 56.354 1.00 24.67 363 ARG F C 1
ATOM 16951 O O . ARG F 2 360 ? -24.609 1.254 57.013 1.00 28.04 363 ARG F O 1
ATOM 16959 N N . VAL F 2 361 ? -26.587 1.524 55.994 1.00 23.68 364 VAL F N 1
ATOM 16960 C CA . VAL F 2 361 ? -26.573 2.953 56.307 1.00 24.44 364 VAL F CA 1
ATOM 16961 C C . VAL F 2 361 ? -26.618 3.176 57.822 1.00 27.20 364 VAL F C 1
ATOM 16962 O O . VAL F 2 361 ? -25.807 3.927 58.390 1.00 27.47 364 VAL F O 1
ATOM 16966 N N . PHE F 2 362 ? -27.547 2.519 58.514 1.00 27.85 365 PHE F N 1
ATOM 16967 C CA . PHE F 2 362 ? -27.627 2.754 59.958 1.00 25.54 365 PHE F CA 1
ATOM 16968 C C . PHE F 2 362 ? -26.454 2.123 60.703 1.00 25.72 365 PHE F C 1
ATOM 16969 O O . PHE F 2 362 ? -25.963 2.687 61.693 1.00 24.90 365 PHE F O 1
ATOM 16977 N N . GLY F 2 363 ? -25.983 0.963 60.247 1.00 27.84 366 GLY F N 1
ATOM 16978 C CA . GLY F 2 363 ? -24.835 0.335 60.890 1.00 25.36 366 GLY F CA 1
ATOM 16979 C C . GLY F 2 363 ? -23.551 1.129 60.728 1.00 28.85 366 GLY F C 1
ATOM 16980 O O . GLY F 2 363 ? -22.787 1.307 61.694 1.00 25.75 366 GLY F O 1
ATOM 16981 N N . ASP F 2 364 ? -23.288 1.611 59.501 1.00 26.14 367 ASP F N 1
ATOM 16982 C CA . ASP F 2 364 ? -22.129 2.471 59.280 1.00 24.70 367 ASP F CA 1
ATOM 16983 C C . ASP F 2 364 ? -22.239 3.741 60.102 1.00 22.40 367 ASP F C 1
ATOM 16984 O O . ASP F 2 364 ? -21.236 4.241 60.626 1.00 26.67 367 ASP F O 1
ATOM 16989 N N . TRP F 2 365 ? -23.441 4.323 60.157 1.00 24.41 368 TRP F N 1
ATOM 16990 C CA . TRP F 2 365 ? -23.639 5.569 60.892 1.00 25.81 368 TRP F CA 1
ATOM 16991 C C . TRP F 2 365 ? -23.365 5.376 62.380 1.00 26.95 368 TRP F C 1
ATOM 16992 O O . TRP F 2 365 ? -22.774 6.248 63.038 1.00 24.49 368 TRP F O 1
ATOM 17003 N N . LYS F 2 366 ? -23.779 4.232 62.925 1.00 26.53 369 LYS F N 1
ATOM 17004 C CA . LYS F 2 366 ? -23.540 3.969 64.344 1.00 26.06 369 LYS F CA 1
ATOM 17005 C C . LYS F 2 366 ? -22.045 3.922 64.633 1.00 24.62 369 LYS F C 1
ATOM 17006 O O . LYS F 2 366 ? -21.571 4.458 65.649 1.00 26.81 369 LYS F O 1
ATOM 17012 N N . ILE F 2 367 ? -21.285 3.277 63.751 1.00 25.08 370 ILE F N 1
ATOM 17013 C CA . ILE F 2 367 ? -19.836 3.216 63.908 1.00 28.00 370 ILE F CA 1
ATOM 17014 C C . ILE F 2 367 ? -19.222 4.592 63.693 1.00 28.36 370 ILE F C 1
ATOM 17015 O O . ILE F 2 367 ? -18.345 5.027 64.448 1.00 26.99 370 ILE F O 1
ATOM 17020 N N . ASP F 2 368 ? -19.644 5.288 62.634 1.00 26.34 371 ASP F N 1
ATOM 17021 C CA . ASP F 2 368 ? -18.924 6.488 62.225 1.00 26.24 371 ASP F CA 1
ATOM 17022 C C . ASP F 2 368 ? -19.212 7.685 63.121 1.00 26.78 371 ASP F C 1
ATOM 17023 O O . ASP F 2 368 ? -18.365 8.585 63.228 1.00 25.41 371 ASP F O 1
ATOM 17028 N N . TYR F 2 369 ? -20.407 7.753 63.708 1.00 22.93 372 TYR F N 1
ATOM 17029 C CA . TYR F 2 369 ? -20.784 8.919 64.499 1.00 23.14 372 TYR F CA 1
ATOM 17030 C C . TYR F 2 369 ? -21.340 8.562 65.880 1.00 23.97 372 TYR F C 1
ATOM 17031 O O . TYR F 2 369 ? -20.848 9.080 66.887 1.00 26.11 372 TYR F O 1
ATOM 17040 N N . ALA F 2 370 ? -22.390 7.738 65.941 1.00 24.90 373 ALA F N 1
ATOM 17041 C CA . ALA F 2 370 ? -23.085 7.515 67.227 1.00 25.98 373 ALA F CA 1
ATOM 17042 C C . ALA F 2 370 ? -22.142 6.991 68.303 1.00 24.99 373 ALA F C 1
ATOM 17043 O O . ALA F 2 370 ? -22.113 7.509 69.432 1.00 25.84 373 ALA F O 1
ATOM 17045 N N . ASP F 2 371 ? -21.379 5.938 67.984 1.00 24.60 374 ASP F N 1
ATOM 17046 C CA . ASP F 2 371 ? -20.482 5.334 68.969 1.00 26.56 374 ASP F CA 1
ATOM 17047 C C . ASP F 2 371 ? -19.467 6.337 69.489 1.00 28.92 374 ASP F C 1
ATOM 17048 O O . ASP F 2 371 ? -18.965 6.194 70.612 1.00 29.69 374 ASP F O 1
ATOM 17053 N N . LYS F 2 372 ? -19.121 7.342 68.682 1.00 24.23 375 LYS F N 1
ATOM 17054 C CA . LYS F 2 372 ? -18.056 8.259 69.070 1.00 27.29 375 LYS F CA 1
ATOM 17055 C C . LYS F 2 372 ? -18.524 9.376 69.987 1.00 24.77 375 LYS F C 1
ATOM 17056 O O . LYS F 2 372 ? -17.681 10.076 70.550 1.00 25.73 375 LYS F O 1
ATOM 17062 N N . ILE F 2 373 ? -19.829 9.605 70.105 1.00 24.19 376 ILE F N 1
ATOM 17063 C CA . ILE F 2 373 ? -20.348 10.595 71.040 1.00 24.09 376 ILE F CA 1
ATOM 17064 C C . ILE F 2 373 ? -21.173 9.957 72.149 1.00 26.62 376 ILE F C 1
ATOM 17065 O O . ILE F 2 373 ? -21.786 10.684 72.941 1.00 30.44 376 ILE F O 1
ATOM 17070 N N . GLY F 2 374 ? -21.254 8.629 72.198 1.00 26.37 377 GLY F N 1
ATOM 17071 C CA . GLY F 2 374 ? -21.987 7.975 73.260 1.00 31.08 377 GLY F CA 1
ATOM 17072 C C . GLY F 2 374 ? -23.479 7.900 73.035 1.00 31.67 377 GLY F C 1
ATOM 17073 O O . GLY F 2 374 ? -24.233 7.778 74.005 1.00 29.66 377 GLY F O 1
ATOM 17074 N N . PHE F 2 375 ? -23.934 7.970 71.784 1.00 26.93 378 PHE F N 1
ATOM 17075 C CA . PHE F 2 375 ? -25.361 7.936 71.470 1.00 26.47 378 PHE F CA 1
ATOM 17076 C C . PHE F 2 375 ? -25.801 6.490 71.282 1.00 29.04 378 PHE F C 1
ATOM 17077 O O . PHE F 2 375 ? -25.328 5.807 70.367 1.00 29.99 378 PHE F O 1
ATOM 17085 N N . ARG F 2 376 ? -26.704 6.017 72.147 1.00 25.59 379 ARG F N 1
ATOM 17086 C CA . ARG F 2 376 ? -27.205 4.660 72.014 1.00 26.36 379 ARG F CA 1
ATOM 17087 C C . ARG F 2 376 ? -28.210 4.579 70.878 1.00 27.76 379 ARG F C 1
ATOM 17088 O O . ARG F 2 376 ? -29.113 5.417 70.761 1.00 29.41 379 ARG F O 1
ATOM 17096 N N . VAL F 2 377 ? -28.045 3.569 70.037 1.00 30.20 380 VAL F N 1
ATOM 17097 C CA . VAL F 2 377 ? -28.957 3.352 68.928 1.00 29.25 380 VAL F CA 1
ATOM 17098 C C . VAL F 2 377 ? -29.059 1.855 68.682 1.00 33.16 380 VAL F C 1
ATOM 17099 O O . VAL F 2 377 ? -28.055 1.132 68.707 1.00 32.49 380 VAL F O 1
ATOM 17103 N N . ASP F 2 378 ? -30.293 1.393 68.495 1.00 33.12 381 ASP F N 1
ATOM 17104 C CA . ASP F 2 378 ? -30.589 0.022 68.102 1.00 34.15 381 ASP F CA 1
ATOM 17105 C C . ASP F 2 378 ? -30.810 0.039 66.591 1.00 32.48 381 ASP F C 1
ATOM 17106 O O . ASP F 2 378 ? -31.825 0.561 66.116 1.00 31.13 381 ASP F O 1
ATOM 17111 N N . VAL F 2 379 ? -29.851 -0.508 65.838 1.00 32.30 382 VAL F N 1
ATOM 17112 C CA . VAL F 2 379 ? -29.926 -0.438 64.380 1.00 30.67 382 VAL F CA 1
ATOM 17113 C C . VAL F 2 379 ? -31.166 -1.160 63.867 1.00 31.60 382 VAL F C 1
ATOM 17114 O O . VAL F 2 379 ? -31.867 -0.667 62.973 1.00 30.37 382 VAL F O 1
ATOM 17118 N N . ASP F 2 380 ? -31.432 -2.363 64.387 1.00 32.43 383 ASP F N 1
ATOM 17119 C CA . ASP F 2 380 ? -32.585 -3.121 63.900 1.00 35.08 383 ASP F CA 1
ATOM 17120 C C . ASP F 2 380 ? -33.877 -2.348 64.098 1.00 32.35 383 ASP F C 1
ATOM 17121 O O . ASP F 2 380 ? -34.780 -2.403 63.255 1.00 31.84 383 ASP F O 1
ATOM 17126 N N . GLN F 2 381 ? -33.985 -1.619 65.207 1.00 31.21 384 GLN F N 1
ATOM 17127 C CA . GLN F 2 381 ? -35.182 -0.823 65.458 1.00 32.77 384 GLN F CA 1
ATOM 17128 C C . GLN F 2 381 ? -35.347 0.279 64.411 1.00 34.47 384 GLN F C 1
ATOM 17129 O O . GLN F 2 381 ? -36.465 0.542 63.948 1.00 30.65 384 GLN F O 1
ATOM 17135 N N . LYS F 2 382 ? -34.244 0.941 64.027 1.00 32.35 385 LYS F N 1
ATOM 17136 C CA . LYS F 2 382 ? -34.339 1.987 63.009 1.00 32.61 385 LYS F CA 1
ATOM 17137 C C . LYS F 2 382 ? -34.640 1.390 61.642 1.00 29.70 385 LYS F C 1
ATOM 17138 O O . LYS F 2 382 ? -35.418 1.959 60.863 1.00 31.02 385 LYS F O 1
ATOM 17144 N N . VAL F 2 383 ? -34.034 0.246 61.331 1.00 29.84 386 VAL F N 1
ATOM 17145 C CA . VAL F 2 383 ? -34.326 -0.420 60.064 1.00 32.85 386 VAL F CA 1
ATOM 17146 C C . VAL F 2 383 ? -35.802 -0.787 59.997 1.00 34.32 386 VAL F C 1
ATOM 17147 O O . VAL F 2 383 ? -36.471 -0.554 58.986 1.00 28.89 386 VAL F O 1
ATOM 17151 N N . ASP F 2 384 ? -36.346 -1.332 61.095 1.00 30.11 387 ASP F N 1
ATOM 17152 C CA . ASP F 2 384 ? -37.752 -1.718 61.069 1.00 34.00 387 ASP F CA 1
ATOM 17153 C C . ASP F 2 384 ? -38.659 -0.507 60.953 1.00 31.98 387 ASP F C 1
ATOM 17154 O O . ASP F 2 384 ? -39.683 -0.564 60.260 1.00 34.65 387 ASP F O 1
ATOM 17159 N N . ALA F 2 385 ? -38.293 0.603 61.607 1.00 30.04 388 ALA F N 1
ATOM 17160 C CA . ALA F 2 385 ? -39.097 1.817 61.514 1.00 29.21 388 ALA F CA 1
ATOM 17161 C C . ALA F 2 385 ? -39.201 2.302 60.068 1.00 32.39 388 ALA F C 1
ATOM 17162 O O . ALA F 2 385 ? -40.268 2.751 59.623 1.00 31.77 388 ALA F O 1
ATOM 17164 N N . VAL F 2 386 ? -38.106 2.206 59.314 1.00 27.00 389 VAL F N 1
ATOM 17165 C CA . VAL F 2 386 ? -38.132 2.665 57.927 1.00 26.88 389 VAL F CA 1
ATOM 17166 C C . VAL F 2 386 ? -38.891 1.674 57.058 1.00 28.86 389 VAL F C 1
ATOM 17167 O O . VAL F 2 386 ? -39.682 2.066 56.195 1.00 30.62 389 VAL F O 1
ATOM 17171 N N . LEU F 2 387 ? -38.695 0.374 57.296 1.00 29.31 390 LEU F N 1
ATOM 17172 C CA . LEU F 2 387 ? -39.352 -0.640 56.476 1.00 30.96 390 LEU F CA 1
ATOM 17173 C C . LEU F 2 387 ? -40.866 -0.634 56.631 1.00 35.13 390 LEU F C 1
ATOM 17174 O O . LEU F 2 387 ? -41.557 -1.227 55.798 1.00 33.63 390 LEU F O 1
ATOM 17179 N N . ALA F 2 388 ? -41.396 -0.022 57.694 1.00 34.09 391 ALA F N 1
ATOM 17180 C CA . ALA F 2 388 ? -42.837 0.175 57.775 1.00 35.85 391 ALA F CA 1
ATOM 17181 C C . ALA F 2 388 ? -43.357 1.016 56.620 1.00 37.58 391 ALA F C 1
ATOM 17182 O O . ALA F 2 388 ? -44.541 0.915 56.284 1.00 36.61 391 ALA F O 1
ATOM 17184 N N . GLY F 2 389 ? -42.497 1.811 55.967 1.00 34.99 392 GLY F N 1
ATOM 17185 C CA . GLY F 2 389 ? -42.917 2.543 54.786 1.00 34.38 392 GLY F CA 1
ATOM 17186 C C . GLY F 2 389 ? -42.718 1.815 53.473 1.00 32.37 392 GLY F C 1
ATOM 17187 O O . GLY F 2 389 ? -43.051 2.346 52.412 1.00 33.06 392 GLY F O 1
ATOM 17188 N N . TYR F 2 390 ? -42.180 0.607 53.510 1.00 33.39 393 TYR F N 1
ATOM 17189 C CA . TYR F 2 390 ? -41.905 -0.161 52.306 1.00 34.68 393 TYR F CA 1
ATOM 17190 C C . TYR F 2 390 ? -43.156 -0.938 51.908 1.00 37.89 393 TYR F C 1
ATOM 17191 O O . TYR F 2 390 ? -43.685 -1.707 52.709 1.00 38.10 393 TYR F O 1
ATOM 17200 N N . LYS F 2 391 ? -43.617 -0.752 50.671 1.00 38.45 394 LYS F N 1
ATOM 17201 C CA . LYS F 2 391 ? -44.777 -1.485 50.169 1.00 43.33 394 LYS F CA 1
ATOM 17202 C C . LYS F 2 391 ? -44.339 -2.856 49.658 1.00 50.47 394 LYS F C 1
ATOM 17203 O O . LYS F 2 391 ? -43.534 -2.949 48.726 1.00 50.99 394 LYS F O 1
ATOM 17205 N N . ASN F 2 392 ? -44.825 -3.922 50.289 1.00 57.90 395 ASN F N 1
ATOM 17206 C CA . ASN F 2 392 ? -44.436 -5.270 49.876 1.00 62.04 395 ASN F CA 1
ATOM 17207 C C . ASN F 2 392 ? -45.106 -5.653 48.556 1.00 66.03 395 ASN F C 1
ATOM 17208 O O . ASN F 2 392 ? -46.334 -5.734 48.479 1.00 68.44 395 ASN F O 1
ATOM 17213 N N . ALA G 3 1 ? -3.484 54.827 88.004 1.00 48.52 2 ALA G N 1
ATOM 17214 C CA . ALA G 3 1 ? -3.493 53.434 88.434 1.00 44.39 2 ALA G CA 1
ATOM 17215 C C . ALA G 3 1 ? -2.410 52.678 87.675 1.00 43.13 2 ALA G C 1
ATOM 17216 O O . ALA G 3 1 ? -1.821 53.218 86.728 1.00 44.11 2 ALA G O 1
ATOM 17218 N N . LYS G 3 2 ? -2.129 51.447 88.097 1.00 35.43 3 LYS G N 1
ATOM 17219 C CA . LYS G 3 2 ? -1.195 50.578 87.391 1.00 35.91 3 LYS G CA 1
ATOM 17220 C C . LYS G 3 2 ? -1.909 49.271 87.074 1.00 35.09 3 LYS G C 1
ATOM 17221 O O . LYS G 3 2 ? -2.223 48.489 87.980 1.00 31.55 3 LYS G O 1
ATOM 17227 N N . ARG G 3 3 ? -2.186 49.033 85.792 1.00 29.26 4 ARG G N 1
ATOM 17228 C CA . ARG G 3 3 ? -2.818 47.781 85.407 1.00 25.98 4 ARG G CA 1
ATOM 17229 C C . ARG G 3 3 ? -1.861 46.606 85.605 1.00 27.53 4 ARG G C 1
ATOM 17230 O O . ARG G 3 3 ? -0.653 46.704 85.352 1.00 28.79 4 ARG G O 1
ATOM 17238 N N . GLU G 3 4 ? -2.416 45.469 86.020 1.00 26.60 5 GLU G N 1
ATOM 17239 C CA . GLU G 3 4 ? -1.691 44.200 86.037 1.00 27.64 5 GLU G CA 1
ATOM 17240 C C . GLU G 3 4 ? -1.574 43.640 84.614 1.00 26.54 5 GLU G C 1
ATOM 17241 O O . GLU G 3 4 ? -2.147 44.219 83.689 1.00 25.90 5 GLU G O 1
ATOM 17247 N N . PRO G 3 5 ? -0.850 42.533 84.400 1.00 28.09 6 PRO G N 1
ATOM 17248 C CA . PRO G 3 5 ? -0.756 41.961 83.049 1.00 28.23 6 PRO G CA 1
ATOM 17249 C C . PRO G 3 5 ? -2.120 41.620 82.463 1.00 28.15 6 PRO G C 1
ATOM 17250 O O . PRO G 3 5 ? -3.115 41.444 83.167 1.00 24.36 6 PRO G O 1
ATOM 17254 N N . ILE G 3 6 ? -2.145 41.488 81.131 1.00 24.27 7 ILE G N 1
ATOM 17255 C CA . ILE G 3 6 ? -3.409 41.434 80.409 1.00 23.72 7 ILE G CA 1
ATOM 17256 C C . ILE G 3 6 ? -4.172 40.156 80.715 1.00 26.37 7 ILE G C 1
ATOM 17257 O O . ILE G 3 6 ? -5.373 40.194 81.011 1.00 26.27 7 ILE G O 1
ATOM 17262 N N . HIS G 3 7 ? -3.510 39.001 80.581 1.00 23.75 8 HIS G N 1
ATOM 17263 C CA . HIS G 3 7 ? -4.196 37.721 80.515 1.00 23.18 8 HIS G CA 1
ATOM 17264 C C . HIS G 3 7 ? -4.146 36.937 81.823 1.00 28.38 8 HIS G C 1
ATOM 17265 O O . HIS G 3 7 ? -4.779 35.887 81.918 1.00 31.90 8 HIS G O 1
ATOM 17272 N N . ASP G 3 8 ? -3.377 37.383 82.799 1.00 27.98 9 ASP G N 1
ATOM 17273 C CA . ASP G 3 8 ? -3.236 36.634 84.046 1.00 31.25 9 ASP G CA 1
ATOM 17274 C C . ASP G 3 8 ? -3.059 37.679 85.130 1.00 31.29 9 ASP G C 1
ATOM 17275 O O . ASP G 3 8 ? -2.035 38.368 85.150 1.00 29.21 9 ASP G O 1
ATOM 17280 N N . ASN G 3 9 ? -4.056 37.832 86.004 1.00 30.62 10 ASN G N 1
ATOM 17281 C CA . ASN G 3 9 ? -3.960 38.899 86.985 1.00 27.07 10 ASN G CA 1
ATOM 17282 C C . ASN G 3 9 ? -4.856 38.583 88.181 1.00 28.51 10 ASN G C 1
ATOM 17283 O O . ASN G 3 9 ? -5.639 37.631 88.177 1.00 28.19 10 ASN G O 1
ATOM 17288 N N . SER G 3 10 ? -4.740 39.420 89.196 1.00 28.71 11 SER G N 1
ATOM 17289 C CA . SER G 3 10 ? -5.398 39.098 90.453 1.00 29.03 11 SER G CA 1
ATOM 17290 C C . SER G 3 10 ? -6.912 39.290 90.372 1.00 28.18 11 SER G C 1
ATOM 17291 O O . SER G 3 10 ? -7.663 38.592 91.074 1.00 28.43 11 SER G O 1
ATOM 17294 N N . ILE G 3 11 ? -7.389 40.224 89.548 1.00 26.97 12 ILE G N 1
ATOM 17295 C CA . ILE G 3 11 ? -8.831 40.393 89.417 1.00 26.14 12 ILE G CA 1
ATOM 17296 C C . ILE G 3 11 ? -9.447 39.155 88.777 1.00 28.44 12 ILE G C 1
ATOM 17297 O O . ILE G 3 11 ? -10.439 38.600 89.270 1.00 28.10 12 ILE G O 1
ATOM 17302 N N . ARG G 3 12 ? -8.871 38.697 87.657 1.00 26.07 13 ARG G N 1
ATOM 17303 C CA . ARG G 3 12 ? -9.407 37.488 87.040 1.00 25.46 13 ARG G CA 1
ATOM 17304 C C . ARG G 3 12 ? -9.331 36.307 88.002 1.00 28.44 13 ARG G C 1
ATOM 17305 O O . ARG G 3 12 ? -10.275 35.519 88.105 1.00 27.22 13 ARG G O 1
ATOM 17313 N N . THR G 3 13 ? -8.213 36.173 88.712 1.00 25.88 14 THR G N 1
ATOM 17314 C CA . THR G 3 13 ? -8.049 35.035 89.600 1.00 26.65 14 THR G CA 1
ATOM 17315 C C . THR G 3 13 ? -9.074 35.092 90.723 1.00 28.68 14 THR G C 1
ATOM 17316 O O . THR G 3 13 ? -9.700 34.077 91.049 1.00 29.30 14 THR G O 1
ATOM 17320 N N . GLU G 3 14 ? -9.326 36.290 91.261 1.00 28.82 15 GLU G N 1
ATOM 17321 C CA . GLU G 3 14 ? -10.279 36.394 92.369 1.00 32.64 15 GLU G CA 1
ATOM 17322 C C . GLU G 3 14 ? -11.688 36.089 91.888 1.00 32.07 15 GLU G C 1
ATOM 17323 O O . GLU G 3 14 ? -12.454 35.405 92.584 1.00 28.59 15 GLU G O 1
ATOM 17329 N N . TRP G 3 15 ? -12.035 36.539 90.668 1.00 28.01 16 TRP G N 1
ATOM 17330 C CA . TRP G 3 15 ? -13.366 36.229 90.165 1.00 24.17 16 TRP G CA 1
ATOM 17331 C C . TRP G 3 15 ? -13.513 34.750 89.837 1.00 24.16 16 TRP G C 1
ATOM 17332 O O . TRP G 3 15 ? -14.595 34.181 90.045 1.00 28.94 16 TRP G O 1
ATOM 17343 N N . GLU G 3 16 ? -12.456 34.098 89.329 1.00 25.56 17 GLU G N 1
ATOM 17344 C CA . GLU G 3 16 ? -12.547 32.650 89.105 1.00 25.19 17 GLU G CA 1
ATOM 17345 C C . GLU G 3 16 ? -12.809 31.898 90.415 1.00 28.31 17 GLU G C 1
ATOM 17346 O O . GLU G 3 16 ? -13.542 30.898 90.431 1.00 28.58 17 GLU G O 1
ATOM 17352 N N . ALA G 3 17 ? -12.255 32.380 91.523 1.00 30.75 18 ALA G N 1
ATOM 17353 C CA . ALA G 3 17 ? -12.518 31.715 92.799 1.00 33.83 18 ALA G CA 1
ATOM 17354 C C . ALA G 3 17 ? -13.982 31.870 93.223 1.00 31.76 18 ALA G C 1
ATOM 17355 O O . ALA G 3 17 ? -14.565 30.929 93.775 1.00 35.53 18 ALA G O 1
ATOM 17357 N N . LYS G 3 18 ? -14.603 33.029 92.961 1.00 29.19 19 LYS G N 1
ATOM 17358 C CA . LYS G 3 18 ? -16.030 33.183 93.247 1.00 30.55 19 LYS G CA 1
ATOM 17359 C C . LYS G 3 18 ? -16.866 32.242 92.403 1.00 31.87 19 LYS G C 1
ATOM 17360 O O . LYS G 3 18 ? -17.809 31.611 92.898 1.00 29.18 19 LYS G O 1
ATOM 17366 N N . ILE G 3 19 ? -16.556 32.171 91.103 1.00 28.54 20 ILE G N 1
ATOM 17367 C CA . ILE G 3 19 ? -17.325 31.362 90.179 1.00 26.04 20 ILE G CA 1
ATOM 17368 C C . ILE G 3 19 ? -17.267 29.901 90.575 1.00 26.91 20 ILE G C 1
ATOM 17369 O O . ILE G 3 19 ? -18.243 29.159 90.412 1.00 26.72 20 ILE G O 1
ATOM 17374 N N . ALA G 3 20 ? -16.118 29.456 91.084 1.00 29.08 21 ALA G N 1
ATOM 17375 C CA . ALA G 3 20 ? -15.970 28.047 91.432 1.00 34.54 21 ALA G CA 1
ATOM 17376 C C . ALA G 3 20 ? -16.926 27.614 92.541 1.00 39.47 21 ALA G C 1
ATOM 17377 O O . ALA G 3 20 ? -17.221 26.421 92.657 1.00 43.37 21 ALA G O 1
ATOM 17379 N N . LYS G 3 21 ? -17.420 28.544 93.351 1.00 36.36 22 LYS G N 1
ATOM 17380 C CA . LYS G 3 21 ? -18.343 28.180 94.419 1.00 38.45 22 LYS G CA 1
ATOM 17381 C C . LYS G 3 21 ? -19.797 28.103 93.966 1.00 37.83 22 LYS G C 1
ATOM 17382 O O . LYS G 3 21 ? -20.657 27.744 94.777 1.00 35.24 22 LYS G O 1
ATOM 17388 N N . LEU G 3 22 ? -20.107 28.397 92.700 1.00 32.46 23 LEU G N 1
ATOM 17389 C CA . LEU G 3 22 ? -21.476 28.237 92.220 1.00 30.86 23 LEU G CA 1
ATOM 17390 C C . LEU G 3 22 ? -21.812 26.754 92.102 1.00 34.95 23 LEU G C 1
ATOM 17391 O O . LEU G 3 22 ? -21.059 25.985 91.495 1.00 36.21 23 LEU G O 1
ATOM 17396 N N . THR G 3 23 ? -22.955 26.343 92.661 1.00 34.22 24 THR G N 1
ATOM 17397 C CA . THR G 3 23 ? -23.327 24.934 92.628 1.00 32.85 24 THR G CA 1
ATOM 17398 C C . THR G 3 23 ? -24.710 24.632 92.076 1.00 30.17 24 THR G C 1
ATOM 17399 O O . THR G 3 23 ? -25.061 23.451 91.985 1.00 34.89 24 THR G O 1
ATOM 17403 N N . SER G 3 24 ? -25.492 25.627 91.665 1.00 33.03 25 SER G N 1
ATOM 17404 C CA . SER G 3 24 ? -26.804 25.333 91.104 1.00 31.12 25 SER G CA 1
ATOM 17405 C C . SER G 3 24 ? -27.142 26.293 89.968 1.00 27.80 25 SER G C 1
ATOM 17406 O O . SER G 3 24 ? -26.619 27.403 89.876 1.00 28.68 25 SER G O 1
ATOM 17409 N N . VAL G 3 25 ? -28.092 25.868 89.145 1.00 28.49 26 VAL G N 1
ATOM 17410 C CA . VAL G 3 25 ? -28.530 26.682 88.011 1.00 29.94 26 VAL G CA 1
ATOM 17411 C C . VAL G 3 25 ? -29.149 27.990 88.494 1.00 34.05 26 VAL G C 1
ATOM 17412 O O . VAL G 3 25 ? -28.889 29.063 87.932 1.00 32.24 26 VAL G O 1
ATOM 17416 N N . ASP G 3 26 ? -29.979 27.928 89.549 1.00 33.91 27 ASP G N 1
ATOM 17417 C CA . ASP G 3 26 ? -30.584 29.149 90.090 1.00 32.10 27 ASP G CA 1
ATOM 17418 C C . ASP G 3 26 ? -29.519 30.107 90.580 1.00 30.65 27 ASP G C 1
ATOM 17419 O O . ASP G 3 26 ? -29.588 31.318 90.344 1.00 35.37 27 ASP G O 1
ATOM 17424 N N . GLN G 3 27 ? -28.546 29.578 91.311 1.00 29.69 28 GLN G N 1
ATOM 17425 C CA . GLN G 3 27 ? -27.487 30.406 91.861 1.00 30.17 28 GLN G CA 1
ATOM 17426 C C . GLN G 3 27 ? -26.654 31.037 90.752 1.00 29.82 28 GLN G C 1
ATOM 17427 O O . GLN G 3 27 ? -26.330 32.231 90.797 1.00 27.58 28 GLN G O 1
ATOM 17433 N N . ALA G 3 28 ? -26.275 30.231 89.760 1.00 28.46 29 ALA G N 1
ATOM 17434 C CA . ALA G 3 28 ? -25.451 30.729 88.662 1.00 28.61 29 ALA G CA 1
ATOM 17435 C C . ALA G 3 28 ? -26.216 31.717 87.786 1.00 30.02 29 ALA G C 1
ATOM 17436 O O . ALA G 3 28 ? -25.624 32.663 87.256 1.00 32.21 29 ALA G O 1
ATOM 17438 N N . THR G 3 29 ? -27.531 31.537 87.649 1.00 28.64 30 THR G N 1
ATOM 17439 C CA . THR G 3 29 ? -28.335 32.462 86.851 1.00 28.27 30 THR G CA 1
ATOM 17440 C C . THR G 3 29 ? -28.437 33.821 87.529 1.00 29.97 30 THR G C 1
ATOM 17441 O O . THR G 3 29 ? -28.272 34.865 86.889 1.00 28.73 30 THR G O 1
ATOM 17445 N N . LYS G 3 30 ? -28.722 33.838 88.833 1.00 29.70 31 LYS G N 1
ATOM 17446 C CA . LYS G 3 30 ? -28.715 35.109 89.541 1.00 31.69 31 LYS G CA 1
ATOM 17447 C C . LYS G 3 30 ? -27.349 35.774 89.451 1.00 29.23 31 LYS G C 1
ATOM 17448 O O . LYS G 3 30 ? -27.255 36.994 89.273 1.00 29.30 31 LYS G O 1
ATOM 17454 N N . PHE G 3 31 ? -26.280 34.983 89.590 1.00 27.30 32 PHE G N 1
ATOM 17455 C CA . PHE G 3 31 ? -24.921 35.521 89.555 1.00 26.86 32 PHE G CA 1
ATOM 17456 C C . PHE G 3 31 ? -24.634 36.169 88.196 1.00 27.52 32 PHE G C 1
ATOM 17457 O O . PHE G 3 31 ? -24.117 37.291 88.115 1.00 27.33 32 PHE G O 1
ATOM 17465 N N . ILE G 3 32 ? -24.991 35.482 87.115 1.00 27.67 33 ILE G N 1
ATOM 17466 C CA . ILE G 3 32 ? -24.624 35.995 85.788 1.00 25.52 33 ILE G CA 1
ATOM 17467 C C . ILE G 3 32 ? -25.491 37.199 85.427 1.00 29.54 33 ILE G C 1
ATOM 17468 O O . ILE G 3 32 ? -25.018 38.147 84.783 1.00 27.68 33 ILE G O 1
ATOM 17473 N N . GLN G 3 33 ? -26.750 37.225 85.877 1.00 30.19 34 GLN G N 1
ATOM 17474 C CA . GLN G 3 33 ? -27.595 38.375 85.549 1.00 30.21 34 GLN G CA 1
ATOM 17475 C C . GLN G 3 33 ? -27.151 39.605 86.327 1.00 30.14 34 GLN G C 1
ATOM 17476 O O . GLN G 3 33 ? -27.084 40.712 85.779 1.00 30.64 34 GLN G O 1
ATOM 17482 N N . ASP G 3 34 ? -26.833 39.420 87.603 1.00 27.44 35 ASP G N 1
ATOM 17483 C CA . ASP G 3 34 ? -26.290 40.509 88.404 1.00 29.51 35 ASP G CA 1
ATOM 17484 C C . ASP G 3 34 ? -24.973 41.012 87.824 1.00 29.57 35 ASP G C 1
ATOM 17485 O O . ASP G 3 34 ? -24.718 42.222 87.800 1.00 27.95 35 ASP G O 1
ATOM 17490 N N . PHE G 3 35 ? -24.097 40.086 87.415 1.00 28.37 36 PHE G N 1
ATOM 17491 C CA . PHE G 3 35 ? -22.816 40.484 86.851 1.00 28.42 36 PHE G CA 1
ATOM 17492 C C . PHE G 3 35 ? -23.022 41.310 85.587 1.00 25.84 36 PHE G C 1
ATOM 17493 O O . PHE G 3 35 ? -22.406 42.370 85.428 1.00 27.30 36 PHE G O 1
ATOM 17501 N N . ARG G 3 36 ? -23.935 40.875 84.701 1.00 23.50 37 ARG G N 1
ATOM 17502 C CA . ARG G 3 36 ? -24.092 41.593 83.436 1.00 27.57 37 ARG G CA 1
ATOM 17503 C C . ARG G 3 36 ? -24.759 42.941 83.642 1.00 29.40 37 ARG G C 1
ATOM 17504 O O . ARG G 3 36 ? -24.423 43.907 82.947 1.00 25.79 37 ARG G O 1
ATOM 17512 N N . LEU G 3 37 ? -25.686 43.036 84.605 1.00 27.96 38 LEU G N 1
ATOM 17513 C CA . LEU G 3 37 ? -26.262 44.341 84.923 1.00 26.52 38 LEU G CA 1
ATOM 17514 C C . LEU G 3 37 ? -25.230 45.254 85.556 1.00 24.94 38 LEU G C 1
ATOM 17515 O O . LEU G 3 37 ? -25.221 46.465 85.296 1.00 29.21 38 LEU G O 1
ATOM 17520 N N . ALA G 3 38 ? -24.340 44.693 86.370 1.00 24.35 39 ALA G N 1
ATOM 17521 C CA . ALA G 3 38 ? -23.352 45.504 87.079 1.00 26.22 39 ALA G CA 1
ATOM 17522 C C . ALA G 3 38 ? -22.223 45.990 86.181 1.00 28.56 39 ALA G C 1
ATOM 17523 O O . ALA G 3 38 ? -21.738 47.120 86.348 1.00 24.40 39 ALA G O 1
ATOM 17525 N N . TYR G 3 39 ? -21.768 45.155 85.239 1.00 27.12 40 TYR G N 1
ATOM 17526 C CA . TYR G 3 39 ? -20.472 45.415 84.627 1.00 26.39 40 TYR G CA 1
ATOM 17527 C C . TYR G 3 39 ? -20.441 45.465 83.113 1.00 26.56 40 TYR G C 1
ATOM 17528 O O . TYR G 3 39 ? -19.353 45.673 82.576 1.00 27.31 40 TYR G O 1
ATOM 17537 N N . THR G 3 40 ? -21.563 45.270 82.415 1.00 26.10 41 THR G N 1
ATOM 17538 C CA . THR G 3 40 ? -21.569 45.297 80.947 1.00 28.03 41 THR G CA 1
ATOM 17539 C C . THR G 3 40 ? -22.480 46.404 80.417 1.00 31.05 41 THR G C 1
ATOM 17540 O O . THR G 3 40 ? -23.425 46.829 81.091 1.00 30.11 41 THR G O 1
ATOM 17544 N N . SER G 3 41 ? -22.183 46.873 79.169 1.00 27.23 42 SER G N 1
ATOM 17545 C CA . SER G 3 41 ? -22.968 47.847 78.398 1.00 27.33 42 SER G CA 1
ATOM 17546 C C . SER G 3 41 ? -22.674 49.267 78.860 1.00 23.40 42 SER G C 1
ATOM 17547 O O . SER G 3 41 ? -22.087 49.462 79.934 1.00 26.10 42 SER G O 1
ATOM 17550 N N . PRO G 3 42 ? -23.033 50.290 78.068 1.00 25.15 43 PRO G N 1
ATOM 17551 C CA . PRO G 3 42 ? -22.811 51.679 78.506 1.00 27.05 43 PRO G CA 1
ATOM 17552 C C . PRO G 3 42 ? -23.631 52.074 79.722 1.00 28.81 43 PRO G C 1
ATOM 17553 O O . PRO G 3 42 ? -23.356 53.129 80.310 1.00 30.22 43 PRO G O 1
ATOM 17557 N N . PHE G 3 43 ? -24.623 51.272 80.102 1.00 28.73 44 PHE G N 1
ATOM 17558 C CA . PHE G 3 43 ? -25.436 51.530 81.291 1.00 28.22 44 PHE G CA 1
ATOM 17559 C C . PHE G 3 43 ? -25.056 50.644 82.468 1.00 30.87 44 PHE G C 1
ATOM 17560 O O . PHE G 3 43 ? -25.858 50.481 83.405 1.00 32.45 44 PHE G O 1
ATOM 17568 N N . ARG G 3 44 ? -23.843 50.093 82.456 1.00 29.02 45 ARG G N 1
ATOM 17569 C CA . ARG G 3 44 ? -23.361 49.293 83.565 1.00 28.90 45 ARG G CA 1
ATOM 17570 C C . ARG G 3 44 ? -23.290 50.127 84.847 1.00 30.38 45 ARG G C 1
ATOM 17571 O O . ARG G 3 44 ? -23.188 51.356 84.828 1.00 31.18 45 ARG G O 1
ATOM 17579 N N . LYS G 3 45 ? -23.293 49.437 85.982 1.00 28.49 46 LYS G N 1
ATOM 17580 C CA . LYS G 3 45 ? -23.164 50.174 87.228 1.00 31.54 46 LYS G CA 1
ATOM 17581 C C . LYS G 3 45 ? -21.722 50.545 87.553 1.00 33.01 46 LYS G C 1
ATOM 17582 O O . LYS G 3 45 ? -21.504 51.487 88.321 1.00 34.28 46 LYS G O 1
ATOM 17588 N N . SER G 3 46 ? -20.733 49.856 86.981 1.00 28.42 47 SER G N 1
ATOM 17589 C CA . SER G 3 46 ? -19.353 50.048 87.414 1.00 26.44 47 SER G CA 1
ATOM 17590 C C . SER G 3 46 ? -18.393 49.664 86.303 1.00 28.18 47 SER G C 1
ATOM 17591 O O . SER G 3 46 ? -18.581 48.634 85.638 1.00 26.52 47 SER G O 1
ATOM 17594 N N . TYR G 3 47 ? -17.350 50.482 86.148 1.00 29.59 48 TYR G N 1
ATOM 17595 C CA . TYR G 3 47 ? -16.216 50.209 85.269 1.00 30.04 48 TYR G CA 1
ATOM 17596 C C . TYR G 3 47 ? -14.993 49.701 86.032 1.00 31.21 48 TYR G C 1
ATOM 17597 O O . TYR G 3 47 ? -13.892 49.681 85.478 1.00 28.19 48 TYR G O 1
ATOM 17606 N N . ASP G 3 48 ? -15.162 49.275 87.297 1.00 27.30 49 ASP G N 1
ATOM 17607 C CA . ASP G 3 48 ? -14.018 48.891 88.109 1.00 31.79 49 ASP G CA 1
ATOM 17608 C C . ASP G 3 48 ? -13.294 47.661 87.586 1.00 28.89 49 ASP G C 1
ATOM 17609 O O . ASP G 3 48 ? -12.164 47.408 88.011 1.00 28.44 49 ASP G O 1
ATOM 17614 N N . ILE G 3 49 ? -13.918 46.856 86.732 1.00 28.16 50 ILE G N 1
ATOM 17615 C CA . ILE G 3 49 ? -13.203 45.707 86.188 1.00 26.48 50 ILE G CA 1
ATOM 17616 C C . ILE G 3 49 ? -13.249 45.758 84.663 1.00 24.98 50 ILE G C 1
ATOM 17617 O O . ILE G 3 49 ? -13.350 44.723 84.001 1.00 26.36 50 ILE G O 1
ATOM 17622 N N . ASP G 3 50 ? -13.160 46.963 84.108 1.00 22.53 51 ASP G N 1
ATOM 17623 C CA . ASP G 3 50 ? -13.382 47.146 82.673 1.00 23.84 51 ASP G CA 1
ATOM 17624 C C . ASP G 3 50 ? -12.495 46.237 81.802 1.00 26.60 51 ASP G C 1
ATOM 17625 O O . ASP G 3 50 ? -12.982 45.637 80.839 1.00 28.36 51 ASP G O 1
ATOM 17630 N N . VAL G 3 51 ? -11.195 46.120 82.098 1.00 26.31 52 VAL G N 1
ATOM 17631 C CA . VAL G 3 51 ? -10.346 45.344 81.170 1.00 28.20 52 VAL G CA 1
ATOM 17632 C C . VAL G 3 51 ? -10.396 43.853 81.458 1.00 30.33 52 VAL G C 1
ATOM 17633 O O . VAL G 3 51 ? -9.741 43.066 80.750 1.00 27.16 52 VAL G O 1
ATOM 17637 N N . ASP G 3 52 ? -11.192 43.426 82.461 1.00 24.33 53 ASP G N 1
ATOM 17638 C CA . ASP G 3 52 ? -11.292 42.022 82.824 1.00 24.18 53 ASP G CA 1
ATOM 17639 C C . ASP G 3 52 ? -12.696 41.447 82.716 1.00 24.40 53 ASP G C 1
ATOM 17640 O O . ASP G 3 52 ? -12.837 40.221 82.733 1.00 24.89 53 ASP G O 1
ATOM 17645 N N . TYR G 3 53 ? -13.727 42.277 82.537 1.00 23.80 54 TYR G N 1
ATOM 17646 C CA . TYR G 3 53 ? -15.088 41.763 82.681 1.00 25.13 54 TYR G CA 1
ATOM 17647 C C . TYR G 3 53 ? -15.472 40.818 81.554 1.00 25.78 54 TYR G C 1
ATOM 17648 O O . TYR G 3 53 ? -16.281 39.905 81.774 1.00 24.72 54 TYR G O 1
ATOM 17657 N N . GLN G 3 54 ? -14.949 41.020 80.327 1.00 22.20 55 GLN G N 1
ATOM 17658 C CA . GLN G 3 54 ? -15.379 40.140 79.252 1.00 21.68 55 GLN G CA 1
ATOM 17659 C C . GLN G 3 54 ? -14.861 38.720 79.457 1.00 20.86 55 GLN G C 1
ATOM 17660 O O . GLN G 3 54 ? -15.576 37.747 79.195 1.00 24.07 55 GLN G O 1
ATOM 17666 N N . TYR G 3 55 ? -13.608 38.581 79.860 1.00 21.67 56 TYR G N 1
ATOM 17667 C CA . TYR G 3 55 ? -13.083 37.256 80.176 1.00 24.18 56 TYR G CA 1
ATOM 17668 C C . TYR G 3 55 ? -13.819 36.645 81.375 1.00 25.12 56 TYR G C 1
ATOM 17669 O O . TYR G 3 55 ? -14.173 35.463 81.367 1.00 22.44 56 TYR G O 1
ATOM 17678 N N . ILE G 3 56 ? -14.059 37.439 82.412 1.00 23.30 57 ILE G N 1
ATOM 17679 C CA . ILE G 3 56 ? -14.788 36.911 83.569 1.00 21.74 57 ILE G CA 1
ATOM 17680 C C . ILE G 3 56 ? -16.174 36.428 83.160 1.00 21.47 57 ILE G C 1
ATOM 17681 O O . ILE G 3 56 ? -16.609 35.334 83.549 1.00 25.96 57 ILE G O 1
ATOM 17686 N N . GLU G 3 57 ? -16.879 37.221 82.343 1.00 23.89 58 GLU G N 1
ATOM 17687 C CA . GLU G 3 57 ? -18.194 36.818 81.861 1.00 22.91 58 GLU G CA 1
ATOM 17688 C C . GLU G 3 57 ? -18.134 35.459 81.164 1.00 25.43 58 GLU G C 1
ATOM 17689 O O . GLU G 3 57 ? -18.973 34.582 81.405 1.00 24.50 58 GLU G O 1
ATOM 17695 N N . ARG G 3 58 ? -17.142 35.273 80.287 1.00 24.19 59 ARG G N 1
ATOM 17696 C CA . ARG G 3 58 ? -16.932 33.971 79.657 1.00 24.53 59 ARG G CA 1
ATOM 17697 C C . ARG G 3 58 ? -16.870 32.851 80.691 1.00 23.94 59 ARG G C 1
ATOM 17698 O O . ARG G 3 58 ? -17.482 31.794 80.515 1.00 26.06 59 ARG G O 1
ATOM 17706 N N . LYS G 3 59 ? -16.109 33.057 81.768 1.00 23.22 60 LYS G N 1
ATOM 17707 C CA . LYS G 3 59 ? -15.962 31.995 82.764 1.00 25.68 60 LYS G CA 1
ATOM 17708 C C . LYS G 3 59 ? -17.266 31.749 83.518 1.00 25.92 60 LYS G C 1
ATOM 17709 O O . LYS G 3 59 ? -17.545 30.604 83.884 1.00 26.13 60 LYS G O 1
ATOM 17715 N N . ILE G 3 60 ? -18.088 32.791 83.735 1.00 25.90 61 ILE G N 1
ATOM 17716 C CA . ILE G 3 60 ? -19.416 32.561 84.318 1.00 25.92 61 ILE G CA 1
ATOM 17717 C C . ILE G 3 60 ? -20.288 31.769 83.355 1.00 25.92 61 ILE G C 1
ATOM 17718 O O . ILE G 3 60 ? -20.958 30.808 83.748 1.00 24.00 61 ILE G O 1
ATOM 17723 N N . GLU G 3 61 ? -20.280 32.146 82.067 1.00 26.01 62 GLU G N 1
ATOM 17724 C CA . GLU G 3 61 ? -21.058 31.399 81.083 1.00 24.17 62 GLU G CA 1
ATOM 17725 C C . GLU G 3 61 ? -20.689 29.925 81.101 1.00 23.81 62 GLU G C 1
ATOM 17726 O O . GLU G 3 61 ? -21.566 29.052 81.011 1.00 27.00 62 GLU G O 1
ATOM 17732 N N . GLU G 3 62 ? -19.391 29.625 81.212 1.00 24.26 63 GLU G N 1
ATOM 17733 C CA . GLU G 3 62 ? -18.946 28.237 81.181 1.00 22.56 63 GLU G CA 1
ATOM 17734 C C . GLU G 3 62 ? -19.463 27.478 82.393 1.00 25.95 63 GLU G C 1
ATOM 17735 O O . GLU G 3 62 ? -19.936 26.340 82.282 1.00 27.24 63 GLU G O 1
ATOM 17741 N N . LYS G 3 63 ? -19.352 28.095 83.563 1.00 23.88 64 LYS G N 1
ATOM 17742 C CA . LYS G 3 63 ? -19.864 27.470 84.782 1.00 23.97 64 LYS G CA 1
ATOM 17743 C C . LYS G 3 63 ? -21.365 27.222 84.688 1.00 23.23 64 LYS G C 1
ATOM 17744 O O . LYS G 3 63 ? -21.840 26.110 84.941 1.00 27.70 64 LYS G O 1
ATOM 17750 N N . LEU G 3 64 ? -22.135 28.252 84.339 1.00 24.68 65 LEU G N 1
ATOM 17751 C CA . LEU G 3 64 ? -23.575 28.067 84.190 1.00 25.18 65 LEU G CA 1
ATOM 17752 C C . LEU G 3 64 ? -23.899 26.990 83.160 1.00 29.14 65 LEU G C 1
ATOM 17753 O O . LEU G 3 64 ? -24.800 26.163 83.379 1.00 26.28 65 LEU G O 1
ATOM 17758 N N . SER G 3 65 ? -23.182 26.969 82.018 1.00 25.63 66 SER G N 1
ATOM 17759 C CA . SER G 3 65 ? -23.546 26.016 80.976 1.00 25.77 66 SER G CA 1
ATOM 17760 C C . SER G 3 65 ? -23.331 24.579 81.446 1.00 24.18 66 SER G C 1
ATOM 17761 O O . SER G 3 65 ? -24.178 23.709 81.204 1.00 24.23 66 SER G O 1
ATOM 17764 N N . VAL G 3 66 ? -22.226 24.324 82.150 1.00 25.14 67 VAL G N 1
ATOM 17765 C CA . VAL G 3 66 ? -21.958 22.981 82.667 1.00 26.22 67 VAL G CA 1
ATOM 17766 C C . VAL G 3 66 ? -23.014 22.592 83.705 1.00 24.76 67 VAL G C 1
ATOM 17767 O O . VAL G 3 66 ? -23.573 21.488 83.663 1.00 26.41 67 VAL G O 1
ATOM 17771 N N . LEU G 3 67 ? -23.358 23.517 84.595 1.00 27.05 68 LEU G N 1
ATOM 17772 C CA . LEU G 3 67 ? -24.407 23.221 85.579 1.00 29.20 68 LEU G CA 1
ATOM 17773 C C . LEU G 3 67 ? -25.723 22.857 84.899 1.00 27.16 68 LEU G C 1
ATOM 17774 O O . LEU G 3 67 ? -26.441 21.960 85.359 1.00 27.94 68 LEU G O 1
ATOM 17779 N N . LYS G 3 68 ? -26.054 23.534 83.795 1.00 26.10 69 LYS G N 1
ATOM 17780 C CA . LYS G 3 68 ? -27.283 23.220 83.067 1.00 24.79 69 LYS G CA 1
ATOM 17781 C C . LYS G 3 68 ? -27.272 21.793 82.543 1.00 27.56 69 LYS G C 1
ATOM 17782 O O . LYS G 3 68 ? -28.267 21.067 82.675 1.00 26.01 69 LYS G O 1
ATOM 17788 N N . THR G 3 69 ? -26.161 21.374 81.901 1.00 26.68 70 THR G N 1
ATOM 17789 C CA . THR G 3 69 ? -26.154 20.032 81.321 1.00 27.25 70 THR G CA 1
ATOM 17790 C C . THR G 3 69 ? -26.136 18.960 82.402 1.00 29.37 70 THR G C 1
ATOM 17791 O O . THR G 3 69 ? -26.682 17.864 82.193 1.00 27.76 70 THR G O 1
ATOM 17795 N N . GLU G 3 70 ? -25.547 19.269 83.558 1.00 29.05 71 GLU G N 1
ATOM 17796 C CA . GLU G 3 70 ? -25.468 18.295 84.647 1.00 32.14 71 GLU G CA 1
ATOM 17797 C C . GLU G 3 70 ? -26.823 18.072 85.316 1.00 35.61 71 GLU G C 1
ATOM 17798 O O . GLU G 3 70 ? -27.141 16.946 85.703 1.00 35.70 71 GLU G O 1
ATOM 17804 N N A LYS G 3 71 ? -27.625 19.126 85.465 0.57 33.77 72 LYS G N 1
ATOM 17805 N N B LYS G 3 71 ? -27.651 19.118 85.423 0.43 34.17 72 LYS G N 1
ATOM 17806 C CA A LYS G 3 71 ? -28.787 19.100 86.342 0.57 37.28 72 LYS G CA 1
ATOM 17807 C CA B LYS G 3 71 ? -28.783 19.102 86.339 0.43 37.19 72 LYS G CA 1
ATOM 17808 C C A LYS G 3 71 ? -30.122 19.086 85.615 0.57 37.04 72 LYS G C 1
ATOM 17809 C C B LYS G 3 71 ? -30.145 19.370 85.715 0.43 36.87 72 LYS G C 1
ATOM 17810 O O A LYS G 3 71 ? -31.072 18.478 86.113 0.57 36.74 72 LYS G O 1
ATOM 17811 O O B LYS G 3 71 ? -31.152 19.248 86.424 0.43 35.77 72 LYS G O 1
ATOM 17822 N N . LEU G 3 72 ? -30.221 19.748 84.428 1.00 33.92 73 LEU G N 1
ATOM 17823 C CA . LEU G 3 72 ? -31.538 20.006 83.886 1.00 31.57 73 LEU G CA 1
ATOM 17824 C C . LEU G 3 72 ? -31.982 18.903 82.932 1.00 37.46 73 LEU G C 1
ATOM 17825 O O . LEU G 3 72 ? -31.157 18.277 82.258 1.00 42.49 73 LEU G O 1
ATOM 17830 N N . PRO G 3 73 ? -33.285 18.635 82.855 1.00 38.66 74 PRO G N 1
ATOM 17831 C CA . PRO G 3 73 ? -33.783 17.745 81.798 1.00 39.08 74 PRO G CA 1
ATOM 17832 C C . PRO G 3 73 ? -33.536 18.343 80.424 1.00 36.33 74 PRO G C 1
ATOM 17833 O O . PRO G 3 73 ? -33.527 19.562 80.244 1.00 35.61 74 PRO G O 1
ATOM 17837 N N . VAL G 3 74 ? -33.369 17.455 79.442 1.00 39.63 75 VAL G N 1
ATOM 17838 C CA . VAL G 3 74 ? -33.009 17.874 78.087 1.00 40.42 75 VAL G CA 1
ATOM 17839 C C . VAL G 3 74 ? -34.014 18.882 77.543 1.00 38.76 75 VAL G C 1
ATOM 17840 O O . VAL G 3 74 ? -33.635 19.902 76.948 1.00 37.91 75 VAL G O 1
ATOM 17844 N N . ALA G 3 75 ? -35.314 18.613 77.729 1.00 35.95 76 ALA G N 1
ATOM 17845 C CA . ALA G 3 75 ? -36.340 19.500 77.178 1.00 37.55 76 ALA G CA 1
ATOM 17846 C C . ALA G 3 75 ? -36.220 20.937 77.696 1.00 38.39 76 ALA G C 1
ATOM 17847 O O . ALA G 3 75 ? -36.555 21.888 76.974 1.00 44.11 76 ALA G O 1
ATOM 17849 N N . ASP G 3 76 ? -35.750 21.122 78.928 1.00 31.98 77 ASP G N 1
ATOM 17850 C CA . ASP G 3 76 ? -35.538 22.474 79.435 1.00 31.49 77 ASP G CA 1
ATOM 17851 C C . ASP G 3 76 ? -34.385 23.178 78.734 1.00 32.51 77 ASP G C 1
ATOM 17852 O O . ASP G 3 76 ? -34.405 24.404 78.617 1.00 31.97 77 ASP G O 1
ATOM 17857 N N . LEU G 3 77 ? -33.350 22.440 78.311 1.00 32.31 78 LEU G N 1
ATOM 17858 C CA . LEU G 3 77 ? -32.260 23.073 77.562 1.00 31.83 78 LEU G CA 1
ATOM 17859 C C . LEU G 3 77 ? -32.757 23.692 76.265 1.00 31.75 78 LEU G C 1
ATOM 17860 O O . LEU G 3 77 ? -32.195 24.691 75.792 1.00 31.76 78 LEU G O 1
ATOM 17865 N N . ILE G 3 78 ? -33.809 23.123 75.682 1.00 30.62 79 ILE G N 1
ATOM 17866 C CA . ILE G 3 78 ? -34.316 23.559 74.392 1.00 33.46 79 ILE G CA 1
ATOM 17867 C C . ILE G 3 78 ? -35.387 24.631 74.532 1.00 36.85 79 ILE G C 1
ATOM 17868 O O . ILE G 3 78 ? -35.449 25.554 73.714 1.00 35.92 79 ILE G O 1
ATOM 17873 N N . THR G 3 79 ? -36.260 24.539 75.552 1.00 32.78 80 THR G N 1
ATOM 17874 C CA . THR G 3 79 ? -37.476 25.350 75.574 1.00 33.76 80 THR G CA 1
ATOM 17875 C C . THR G 3 79 ? -37.576 26.348 76.719 1.00 32.43 80 THR G C 1
ATOM 17876 O O . THR G 3 79 ? -38.495 27.168 76.707 1.00 35.35 80 THR G O 1
ATOM 17880 N N . LYS G 3 80 ? -36.676 26.325 77.688 1.00 30.79 81 LYS G N 1
ATOM 17881 C CA . LYS G 3 80 ? -36.815 27.189 78.850 1.00 32.22 81 LYS G CA 1
ATOM 17882 C C . LYS G 3 80 ? -35.610 28.099 79.014 1.00 34.03 81 LYS G C 1
ATOM 17883 O O . LYS G 3 80 ? -34.480 27.735 78.665 1.00 33.05 81 LYS G O 1
ATOM 17889 N N . ALA G 3 81 ? -35.862 29.287 79.561 1.00 31.34 82 ALA G N 1
ATOM 17890 C CA . ALA G 3 81 ? -34.771 30.070 80.108 1.00 29.59 82 ALA G CA 1
ATOM 17891 C C . ALA G 3 81 ? -34.365 29.490 81.461 1.00 32.99 82 ALA G C 1
ATOM 17892 O O . ALA G 3 81 ? -35.158 28.812 82.131 1.00 36.12 82 ALA G O 1
ATOM 17894 N N . THR G 3 82 ? -33.134 29.777 81.892 1.00 27.14 83 THR G N 1
ATOM 17895 C CA . THR G 3 82 ? -32.739 29.241 83.203 1.00 27.91 83 THR G CA 1
ATOM 17896 C C . THR G 3 82 ? -33.335 30.030 84.363 1.00 34.06 83 THR G C 1
ATOM 17897 O O . THR G 3 82 ? -33.090 29.676 85.523 1.00 32.09 83 THR G O 1
ATOM 17901 N N . THR G 3 83 ? -34.073 31.100 84.072 1.00 35.78 84 THR G N 1
ATOM 17902 C CA . THR G 3 83 ? -34.967 31.715 85.042 1.00 36.19 84 THR G CA 1
ATOM 17903 C C . THR G 3 83 ? -36.187 30.853 85.347 1.00 36.99 84 THR G C 1
ATOM 17904 O O . THR G 3 83 ? -36.942 31.184 86.261 1.00 39.11 84 THR G O 1
ATOM 17908 N N . GLY G 3 84 ? -36.416 29.783 84.592 1.00 33.98 85 GLY G N 1
ATOM 17909 C CA . GLY G 3 84 ? -37.666 29.059 84.621 1.00 34.98 85 GLY G CA 1
ATOM 17910 C C . GLY G 3 84 ? -38.702 29.507 83.608 1.00 33.98 85 GLY G C 1
ATOM 17911 O O . GLY G 3 84 ? -39.675 28.787 83.398 1.00 36.37 85 GLY G O 1
ATOM 17912 N N . GLU G 3 85 ? -38.525 30.659 82.960 1.00 31.52 86 GLU G N 1
ATOM 17913 C CA . GLU G 3 85 ? -39.503 31.129 81.986 1.00 31.42 86 GLU G CA 1
ATOM 17914 C C . GLU G 3 85 ? -39.517 30.264 80.732 1.00 32.47 86 GLU G C 1
ATOM 17915 O O . GLU G 3 85 ? -38.536 29.607 80.376 1.00 34.48 86 GLU G O 1
ATOM 17921 N N . ASP G 3 86 ? -40.655 30.258 80.071 1.00 30.01 87 ASP G N 1
ATOM 17922 C CA . ASP G 3 86 ? -40.732 29.640 78.767 1.00 34.51 87 ASP G CA 1
ATOM 17923 C C . ASP G 3 86 ? -39.976 30.517 77.768 1.00 34.99 87 ASP G C 1
ATOM 17924 O O . ASP G 3 86 ? -40.208 31.726 77.693 1.00 33.11 87 ASP G O 1
ATOM 17929 N N . ALA G 3 87 ? -39.057 29.910 77.007 1.00 36.35 88 ALA G N 1
ATOM 17930 C CA . ALA G 3 87 ? -38.203 30.706 76.127 1.00 31.14 88 ALA G CA 1
ATOM 17931 C C . ALA G 3 87 ? -39.020 31.447 75.074 1.00 30.13 88 ALA G C 1
ATOM 17932 O O . ALA G 3 87 ? -38.738 32.613 74.770 1.00 32.85 88 ALA G O 1
ATOM 17934 N N . ALA G 3 88 ? -40.029 30.787 74.492 1.00 31.78 89 ALA G N 1
ATOM 17935 C CA . ALA G 3 88 ? -40.836 31.438 73.462 1.00 33.29 89 ALA G CA 1
ATOM 17936 C C . ALA G 3 88 ? -41.636 32.608 74.023 1.00 35.61 89 ALA G C 1
ATOM 17937 O O . ALA G 3 88 ? -41.914 33.574 73.298 1.00 34.42 89 ALA G O 1
ATOM 17939 N N . ALA G 3 89 ? -42.021 32.536 75.303 1.00 34.93 90 ALA G N 1
ATOM 17940 C CA . ALA G 3 89 ? -42.733 33.649 75.919 1.00 33.65 90 ALA G CA 1
ATOM 17941 C C . ALA G 3 89 ? -41.799 34.832 76.139 1.00 33.49 90 ALA G C 1
ATOM 17942 O O . ALA G 3 89 ? -42.191 35.985 75.917 1.00 35.75 90 ALA G O 1
ATOM 17944 N N . VAL G 3 90 ? -40.548 34.565 76.537 1.00 30.91 91 VAL G N 1
ATOM 17945 C CA . VAL G 3 90 ? -39.557 35.633 76.666 1.00 30.66 91 VAL G CA 1
ATOM 17946 C C . VAL G 3 90 ? -39.367 36.334 75.331 1.00 30.09 91 VAL G C 1
ATOM 17947 O O . VAL G 3 90 ? -39.339 37.566 75.250 1.00 32.47 91 VAL G O 1
ATOM 17951 N N . GLU G 3 91 ? -39.247 35.556 74.261 1.00 29.72 92 GLU G N 1
ATOM 17952 C CA . GLU G 3 91 ? -39.123 36.154 72.932 1.00 31.52 92 GLU G CA 1
ATOM 17953 C C . GLU G 3 91 ? -40.288 37.095 72.645 1.00 33.88 92 GLU G C 1
ATOM 17954 O O . GLU G 3 91 ? -40.083 38.270 72.326 1.00 32.01 92 GLU G O 1
ATOM 17960 N N . ALA G 3 92 ? -41.522 36.601 72.792 1.00 34.23 93 ALA G N 1
ATOM 17961 C CA . ALA G 3 92 ? -42.688 37.411 72.444 1.00 35.72 93 ALA G CA 1
ATOM 17962 C C . ALA G 3 92 ? -42.779 38.663 73.309 1.00 34.67 93 ALA G C 1
ATOM 17963 O O . ALA G 3 92 ? -43.126 39.742 72.808 1.00 35.61 93 ALA G O 1
ATOM 17965 N N . THR G 3 93 ? -42.442 38.544 74.596 1.00 32.06 94 THR G N 1
ATOM 17966 C CA . THR G 3 93 ? -42.542 39.675 75.518 1.00 33.45 94 THR G CA 1
ATOM 17967 C C . THR G 3 93 ? -41.602 40.797 75.123 1.00 35.48 94 THR G C 1
ATOM 17968 O O . THR G 3 93 ? -41.987 41.971 75.134 1.00 34.85 94 THR G O 1
ATOM 17972 N N . TRP G 3 94 ? -40.360 40.459 74.773 1.00 32.04 95 TRP G N 1
ATOM 17973 C CA . TRP G 3 94 ? -39.388 41.510 74.500 1.00 30.88 95 TRP G CA 1
ATOM 17974 C C . TRP G 3 94 ? -39.527 42.086 73.091 1.00 31.46 95 TRP G C 1
ATOM 17975 O O . TRP G 3 94 ? -39.278 43.282 72.903 1.00 32.16 95 TRP G O 1
ATOM 17986 N N . ILE G 3 95 ? -39.952 41.294 72.097 1.00 32.57 96 ILE G N 1
ATOM 17987 C CA . ILE G 3 95 ? -40.267 41.886 70.798 1.00 34.06 96 ILE G CA 1
ATOM 17988 C C . ILE G 3 95 ? -41.412 42.887 70.940 1.00 36.96 96 ILE G C 1
ATOM 17989 O O . ILE G 3 95 ? -41.374 43.988 70.376 1.00 36.27 96 ILE G O 1
ATOM 17994 N N . ALA G 3 96 ? -42.446 42.523 71.699 1.00 37.01 97 ALA G N 1
ATOM 17995 C CA . ALA G 3 96 ? -43.549 43.448 71.942 1.00 35.01 97 ALA G CA 1
ATOM 17996 C C . ALA G 3 96 ? -43.062 44.705 72.648 1.00 35.16 97 ALA G C 1
ATOM 17997 O O . ALA G 3 96 ? -43.442 45.820 72.280 1.00 38.23 97 ALA G O 1
ATOM 17999 N N . LYS G 3 97 ? -42.217 44.542 73.666 1.00 35.45 98 LYS G N 1
ATOM 18000 C CA . LYS G 3 97 ? -41.646 45.687 74.370 1.00 34.65 98 LYS G CA 1
ATOM 18001 C C . LYS G 3 97 ? -40.986 46.680 73.415 1.00 33.13 98 LYS G C 1
ATOM 18002 O O . LYS G 3 97 ? -41.277 47.885 73.452 1.00 31.48 98 LYS G O 1
ATOM 18008 N N . ILE G 3 98 ? -40.084 46.201 72.547 1.00 33.93 99 ILE G N 1
ATOM 18009 C CA . ILE G 3 98 ? -39.330 47.170 71.754 1.00 32.28 99 ILE G CA 1
ATOM 18010 C C . ILE G 3 98 ? -40.216 47.782 70.674 1.00 34.62 99 ILE G C 1
ATOM 18011 O O . ILE G 3 98 ? -40.001 48.929 70.255 1.00 35.46 99 ILE G O 1
ATOM 18016 N N . LYS G 3 99 ? -41.221 47.046 70.203 1.00 35.23 100 LYS G N 1
ATOM 18017 C CA . LYS G 3 99 ? -42.110 47.599 69.188 1.00 36.86 100 LYS G CA 1
ATOM 18018 C C . LYS G 3 99 ? -43.043 48.659 69.764 1.00 41.26 100 LYS G C 1
ATOM 18019 O O . LYS G 3 99 ? -43.556 49.487 69.008 1.00 44.28 100 LYS G O 1
ATOM 18025 N N . ALA G 3 100 ? -43.259 48.665 71.075 1.00 40.76 101 ALA G N 1
ATOM 18026 C CA . ALA G 3 100 ? -44.020 49.725 71.730 1.00 41.95 101 ALA G CA 1
ATOM 18027 C C . ALA G 3 100 ? -43.153 50.907 72.149 1.00 43.93 101 ALA G C 1
ATOM 18028 O O . ALA G 3 100 ? -43.685 51.894 72.669 1.00 46.13 101 ALA G O 1
ATOM 18030 N N . ALA G 3 101 ? -41.841 50.836 71.944 1.00 42.90 102 ALA G N 1
ATOM 18031 C CA . ALA G 3 101 ? -40.959 51.926 72.347 1.00 42.00 102 ALA G CA 1
ATOM 18032 C C . ALA G 3 101 ? -41.238 53.167 71.513 1.00 40.38 102 ALA G C 1
ATOM 18033 O O . ALA G 3 101 ? -41.380 53.093 70.293 1.00 41.98 102 ALA G O 1
ATOM 18035 N N . LYS G 3 102 ? -41.316 54.314 72.178 1.00 41.78 103 LYS G N 1
ATOM 18036 C CA . LYS G 3 102 ? -41.717 55.554 71.530 1.00 45.57 103 LYS G CA 1
ATOM 18037 C C . LYS G 3 102 ? -40.542 56.370 71.011 1.00 45.68 103 LYS G C 1
ATOM 18038 O O . LYS G 3 102 ? -40.762 57.356 70.299 1.00 46.72 103 LYS G O 1
ATOM 18044 N N . SER G 3 103 ? -39.309 55.986 71.334 1.00 41.13 104 SER G N 1
ATOM 18045 C CA . SER G 3 103 ? -38.137 56.729 70.902 1.00 37.35 104 SER G CA 1
ATOM 18046 C C . SER G 3 103 ? -36.943 55.786 70.832 1.00 35.27 104 SER G C 1
ATOM 18047 O O . SER G 3 103 ? -36.920 54.736 71.481 1.00 36.02 104 SER G O 1
ATOM 18050 N N . LYS G 3 104 ? -35.933 56.199 70.057 1.00 33.17 105 LYS G N 1
ATOM 18051 C CA . LYS G 3 104 ? -34.717 55.401 69.953 1.00 36.07 105 LYS G CA 1
ATOM 18052 C C . LYS G 3 104 ? -34.041 55.237 71.308 1.00 36.35 105 LYS G C 1
ATOM 18053 O O . LYS G 3 104 ? -33.388 54.217 71.551 1.00 34.36 105 LYS G O 1
ATOM 18059 N N . TYR G 3 105 ? -34.231 56.197 72.230 1.00 36.66 106 TYR G N 1
ATOM 18060 C CA . TYR G 3 105 ? -33.626 56.064 73.551 1.00 34.88 106 TYR G CA 1
ATOM 18061 C C . TYR G 3 105 ? -34.338 55.006 74.383 1.00 35.97 106 TYR G C 1
ATOM 18062 O O . TYR G 3 105 ? -33.690 54.258 75.130 1.00 36.39 106 TYR G O 1
ATOM 18071 N N . GLU G 3 106 ? -35.664 54.918 74.268 1.00 35.38 107 GLU G N 1
ATOM 18072 C CA . GLU G 3 106 ? -36.374 53.819 74.918 1.00 36.42 107 GLU G CA 1
ATOM 18073 C C . GLU G 3 106 ? -36.013 52.487 74.282 1.00 32.94 107 GLU G C 1
ATOM 18074 O O . GLU G 3 106 ? -35.786 51.494 74.986 1.00 31.58 107 GLU G O 1
ATOM 18080 N N . ALA G 3 107 ? -35.982 52.449 72.947 1.00 32.70 108 ALA G N 1
ATOM 18081 C CA . ALA G 3 107 ? -35.703 51.202 72.244 1.00 31.95 108 ALA G CA 1
ATOM 18082 C C . ALA G 3 107 ? -34.312 50.677 72.588 1.00 32.64 108 ALA G C 1
ATOM 18083 O O . ALA G 3 107 ? -34.142 49.478 72.828 1.00 31.35 108 ALA G O 1
ATOM 18085 N N . GLU G 3 108 ? -33.308 51.562 72.641 1.00 32.94 109 GLU G N 1
ATOM 18086 C CA . GLU G 3 108 ? -31.939 51.103 72.876 1.00 33.30 109 GLU G CA 1
ATOM 18087 C C . GLU G 3 108 ? -31.796 50.486 74.260 1.00 31.34 109 GLU G C 1
ATOM 18088 O O . GLU G 3 108 ? -31.085 49.492 74.427 1.00 27.84 109 GLU G O 1
ATOM 18094 N N . ARG G 3 109 ? -32.483 51.031 75.267 1.00 30.60 110 ARG G N 1
ATOM 18095 C CA . ARG G 3 109 ? -32.322 50.455 76.594 1.00 28.44 110 ARG G CA 1
ATOM 18096 C C . ARG G 3 109 ? -33.038 49.117 76.700 1.00 28.55 110 ARG G C 1
ATOM 18097 O O . ARG G 3 109 ? -32.583 48.235 77.433 1.00 28.04 110 ARG G O 1
ATOM 18105 N N . ILE G 3 110 ? -34.124 48.929 75.944 1.00 29.02 111 ILE G N 1
ATOM 18106 C CA . ILE G 3 110 ? -34.806 47.636 75.923 1.00 31.24 111 ILE G CA 1
ATOM 18107 C C . ILE G 3 110 ? -33.909 46.576 75.290 1.00 30.93 111 ILE G C 1
ATOM 18108 O O . ILE G 3 110 ? -33.780 45.457 75.806 1.00 30.50 111 ILE G O 1
ATOM 18113 N N . HIS G 3 111 ? -33.274 46.905 74.163 1.00 27.29 112 HIS G N 1
ATOM 18114 C CA . HIS G 3 111 ? -32.407 45.911 73.536 1.00 26.79 112 HIS G CA 1
ATOM 18115 C C . HIS G 3 111 ? -31.246 45.567 74.455 1.00 24.33 112 HIS G C 1
ATOM 18116 O O . HIS G 3 111 ? -30.941 44.386 74.671 1.00 28.78 112 HIS G O 1
ATOM 18123 N N . ILE G 3 112 ? -30.598 46.591 75.023 1.00 24.70 113 ILE G N 1
ATOM 18124 C CA . ILE G 3 112 ? -29.425 46.381 75.865 1.00 26.21 113 ILE G CA 1
ATOM 18125 C C . ILE G 3 112 ? -29.793 45.558 77.094 1.00 28.95 113 ILE G C 1
ATOM 18126 O O . ILE G 3 112 ? -29.065 44.646 77.496 1.00 26.21 113 ILE G O 1
ATOM 18131 N N . GLU G 3 113 ? -30.949 45.846 77.692 1.00 29.87 114 GLU G N 1
ATOM 18132 C CA . GLU G 3 113 ? -31.326 45.122 78.894 1.00 28.46 114 GLU G CA 1
ATOM 18133 C C . GLU G 3 113 ? -31.686 43.677 78.580 1.00 26.20 114 GLU G C 1
ATOM 18134 O O . GLU G 3 113 ? -31.407 42.771 79.382 1.00 27.54 114 GLU G O 1
ATOM 18140 N N . PHE G 3 114 ? -32.347 43.446 77.446 1.00 25.12 115 PHE G N 1
ATOM 18141 C CA . PHE G 3 114 ? -32.625 42.079 77.023 1.00 25.73 115 PHE G CA 1
ATOM 18142 C C . PHE G 3 114 ? -31.351 41.245 77.011 1.00 29.02 115 PHE G C 1
ATOM 18143 O O . PHE G 3 114 ? -31.328 40.116 77.516 1.00 27.62 115 PHE G O 1
ATOM 18151 N N . ARG G 3 115 ? -30.268 41.802 76.447 1.00 26.31 116 ARG G N 1
ATOM 18152 C CA . ARG G 3 115 ? -29.012 41.057 76.375 1.00 24.86 116 ARG G CA 1
ATOM 18153 C C . ARG G 3 115 ? -28.403 40.865 77.764 1.00 26.70 116 ARG G C 1
ATOM 18154 O O . ARG G 3 115 ? -27.903 39.778 78.087 1.00 27.32 116 ARG G O 1
ATOM 18162 N N . GLN G 3 116 ? -28.417 41.905 78.603 1.00 26.21 117 GLN G N 1
ATOM 18163 C CA . GLN G 3 116 ? -27.888 41.740 79.958 1.00 27.28 117 GLN G CA 1
ATOM 18164 C C . GLN G 3 116 ? -28.602 40.630 80.706 1.00 26.36 117 GLN G C 1
ATOM 18165 O O . GLN G 3 116 ? -27.981 39.913 81.502 1.00 26.34 117 GLN G O 1
ATOM 18171 N N . LEU G 3 117 ? -29.917 40.495 80.497 1.00 26.78 118 LEU G N 1
ATOM 18172 C CA . LEU G 3 117 ? -30.692 39.531 81.278 1.00 25.30 118 LEU G CA 1
ATOM 18173 C C . LEU G 3 117 ? -30.739 38.144 80.662 1.00 26.36 118 LEU G C 1
ATOM 18174 O O . LEU G 3 117 ? -30.746 37.162 81.415 1.00 26.08 118 LEU G O 1
ATOM 18179 N N . TYR G 3 118 ? -30.729 38.020 79.306 1.00 24.44 119 TYR G N 1
ATOM 18180 C CA . TYR G 3 118 ? -31.042 36.738 78.678 1.00 25.92 119 TYR G CA 1
ATOM 18181 C C . TYR G 3 118 ? -29.957 36.170 77.765 1.00 24.74 119 TYR G C 1
ATOM 18182 O O . TYR G 3 118 ? -30.187 35.117 77.173 1.00 27.29 119 TYR G O 1
ATOM 18191 N N . LYS G 3 119 ? -28.810 36.823 77.637 1.00 26.66 120 LYS G N 1
ATOM 18192 C CA . LYS G 3 119 ? -27.705 36.283 76.840 1.00 24.28 120 LYS G CA 1
ATOM 18193 C C . LYS G 3 119 ? -27.441 34.828 77.228 1.00 23.96 120 LYS G C 1
ATOM 18194 O O . LYS G 3 119 ? -27.468 34.492 78.421 1.00 27.31 120 LYS G O 1
ATOM 18200 N N . PRO G 3 120 ? -27.204 33.936 76.268 1.00 26.89 121 PRO G N 1
ATOM 18201 C CA . PRO G 3 120 ? -26.887 32.551 76.625 1.00 23.40 121 PRO G CA 1
ATOM 18202 C C . PRO G 3 120 ? -25.726 32.517 77.606 1.00 24.66 121 PRO G C 1
ATOM 18203 O O . PRO G 3 120 ? -24.818 33.364 77.549 1.00 25.33 121 PRO G O 1
ATOM 18207 N N . PRO G 3 121 ? -25.721 31.562 78.554 1.00 24.57 122 PRO G N 1
ATOM 18208 C CA . PRO G 3 121 ? -26.610 30.392 78.630 1.00 27.23 122 PRO G CA 1
ATOM 18209 C C . PRO G 3 121 ? -27.998 30.601 79.297 1.00 27.66 122 PRO G C 1
ATOM 18210 O O . PRO G 3 121 ? -28.710 29.615 79.441 1.00 28.78 122 PRO G O 1
ATOM 18214 N N . VAL G 3 122 ? -28.398 31.825 79.646 1.00 27.97 123 VAL G N 1
ATOM 18215 C CA . VAL G 3 122 ? -29.690 32.001 80.316 1.00 29.57 123 VAL G CA 1
ATOM 18216 C C . VAL G 3 122 ? -30.831 31.592 79.385 1.00 30.04 123 VAL G C 1
ATOM 18217 O O . VAL G 3 122 ? -31.649 30.724 79.725 1.00 30.85 123 VAL G O 1
ATOM 18221 N N . LEU G 3 123 ? -30.889 32.212 78.106 1.00 26.72 124 LEU G N 1
ATOM 18222 C CA . LEU G 3 123 ? -31.853 31.752 77.124 1.00 26.40 124 LEU G CA 1
ATOM 18223 C C . LEU G 3 123 ? -31.191 30.759 76.160 1.00 29.73 124 LEU G C 1
ATOM 18224 O O . LEU G 3 123 ? -29.982 30.857 75.912 1.00 28.77 124 LEU G O 1
ATOM 18229 N N . PRO G 3 124 ? -31.930 29.782 75.603 1.00 27.56 125 PRO G N 1
ATOM 18230 C CA . PRO G 3 124 ? -31.346 28.903 74.575 1.00 28.72 125 PRO G CA 1
ATOM 18231 C C . PRO G 3 124 ? -30.830 29.703 73.383 1.00 28.94 125 PRO G C 1
ATOM 18232 O O . PRO G 3 124 ? -31.416 30.710 72.989 1.00 28.71 125 PRO G O 1
ATOM 18236 N N . VAL G 3 125 ? -29.714 29.240 72.815 1.00 27.61 126 VAL G N 1
ATOM 18237 C CA . VAL G 3 125 ? -29.032 30.002 71.761 1.00 25.07 126 VAL G CA 1
ATOM 18238 C C . VAL G 3 125 ? -29.977 30.326 70.603 1.00 23.66 126 VAL G C 1
ATOM 18239 O O . VAL G 3 125 ? -30.043 31.469 70.142 1.00 28.50 126 VAL G O 1
ATOM 18243 N N . ASN G 3 126 ? -30.713 29.331 70.092 1.00 24.67 127 ASN G N 1
ATOM 18244 C CA . ASN G 3 126 ? -31.515 29.588 68.894 1.00 26.74 127 ASN G CA 1
ATOM 18245 C C . ASN G 3 126 ? -32.594 30.633 69.162 1.00 31.23 127 ASN G C 1
ATOM 18246 O O . ASN G 3 126 ? -32.854 31.501 68.315 1.00 28.86 127 ASN G O 1
ATOM 18251 N N . VAL G 3 127 ? -33.235 30.567 70.334 1.00 27.88 128 VAL G N 1
ATOM 18252 C CA . VAL G 3 127 ? -34.259 31.554 70.651 1.00 28.08 128 VAL G CA 1
ATOM 18253 C C . VAL G 3 127 ? -33.627 32.920 70.861 1.00 26.11 128 VAL G C 1
ATOM 18254 O O . VAL G 3 127 ? -34.157 33.947 70.401 1.00 27.59 128 VAL G O 1
ATOM 18258 N N . PHE G 3 128 ? -32.478 32.957 71.537 1.00 24.94 129 PHE G N 1
ATOM 18259 C CA . PHE G 3 128 ? -31.802 34.225 71.788 1.00 21.73 129 PHE G CA 1
ATOM 18260 C C . PHE G 3 128 ? -31.416 34.917 70.488 1.00 25.76 129 PHE G C 1
ATOM 18261 O O . PHE G 3 128 ? -31.643 36.129 70.318 1.00 26.28 129 PHE G O 1
ATOM 18269 N N . LEU G 3 129 ? -30.795 34.174 69.570 1.00 23.94 130 LEU G N 1
ATOM 18270 C CA . LEU G 3 129 ? -30.285 34.828 68.358 1.00 23.40 130 LEU G CA 1
ATOM 18271 C C . LEU G 3 129 ? -31.428 35.413 67.538 1.00 24.76 130 LEU G C 1
ATOM 18272 O O . LEU G 3 129 ? -31.322 36.529 67.017 1.00 27.33 130 LEU G O 1
ATOM 18277 N N . ARG G 3 130 ? -32.543 34.690 67.423 1.00 25.47 131 ARG G N 1
ATOM 18278 C CA . ARG G 3 130 ? -33.612 35.241 66.603 1.00 26.74 131 ARG G CA 1
ATOM 18279 C C . ARG G 3 130 ? -34.325 36.389 67.304 1.00 26.41 131 ARG G C 1
ATOM 18280 O O . ARG G 3 130 ? -34.750 37.338 66.636 1.00 27.79 131 ARG G O 1
ATOM 18288 N N . THR G 3 131 ? -34.428 36.365 68.642 1.00 28.10 132 THR G N 1
ATOM 18289 C CA . THR G 3 131 ? -34.973 37.538 69.331 1.00 26.69 132 THR G CA 1
ATOM 18290 C C . THR G 3 131 ? -34.058 38.745 69.172 1.00 27.14 132 THR G C 1
ATOM 18291 O O . THR G 3 131 ? -34.514 39.856 68.863 1.00 27.82 132 THR G O 1
ATOM 18295 N N . ASP G 3 132 ? -32.756 38.548 69.411 1.00 26.61 133 ASP G N 1
ATOM 18296 C CA . ASP G 3 132 ? -31.794 39.635 69.270 1.00 27.65 133 ASP G CA 1
ATOM 18297 C C . ASP G 3 132 ? -31.836 40.223 67.855 1.00 25.21 133 ASP G C 1
ATOM 18298 O O . ASP G 3 132 ? -31.777 41.450 67.672 1.00 26.17 133 ASP G O 1
ATOM 18303 N N . ALA G 3 133 ? -31.995 39.381 66.841 1.00 25.89 134 ALA G N 1
ATOM 18304 C CA . ALA G 3 133 ? -32.083 39.931 65.489 1.00 28.12 134 ALA G CA 1
ATOM 18305 C C . ALA G 3 133 ? -33.350 40.763 65.312 1.00 28.37 134 ALA G C 1
ATOM 18306 O O . ALA G 3 133 ? -33.311 41.823 64.683 1.00 29.29 134 ALA G O 1
ATOM 18308 N N . ALA G 3 134 ? -34.482 40.298 65.863 1.00 27.99 135 ALA G N 1
ATOM 18309 C CA . ALA G 3 134 ? -35.738 41.034 65.717 1.00 28.62 135 ALA G CA 1
ATOM 18310 C C . ALA G 3 134 ? -35.689 42.365 66.461 1.00 28.18 135 ALA G C 1
ATOM 18311 O O . ALA G 3 134 ? -36.168 43.382 65.947 1.00 29.14 135 ALA G O 1
ATOM 18313 N N . LEU G 3 135 ? -35.121 42.374 67.668 1.00 25.83 136 LEU G N 1
ATOM 18314 C CA . LEU G 3 135 ? -34.928 43.626 68.398 1.00 25.98 136 LEU G CA 1
ATOM 18315 C C . LEU G 3 135 ? -34.007 44.566 67.631 1.00 30.47 136 LEU G C 1
ATOM 18316 O O . LEU G 3 135 ? -34.247 45.784 67.563 1.00 31.39 136 LEU G O 1
ATOM 18321 N N . GLY G 3 136 ? -32.907 44.022 67.097 1.00 26.95 137 GLY G N 1
ATOM 18322 C CA . GLY G 3 136 ? -31.955 44.852 66.375 1.00 26.98 137 GLY G CA 1
ATOM 18323 C C . GLY G 3 136 ? -32.531 45.491 65.126 1.00 27.11 137 GLY G C 1
ATOM 18324 O O . GLY G 3 136 ? -32.156 46.610 64.781 1.00 27.88 137 GLY G O 1
ATOM 18325 N N . THR G 3 137 ? -33.425 44.790 64.424 1.00 26.90 138 THR G N 1
ATOM 18326 C CA . THR G 3 137 ? -34.092 45.385 63.262 1.00 27.12 138 THR G CA 1
ATOM 18327 C C . THR G 3 137 ? -34.844 46.655 63.655 1.00 31.59 138 THR G C 1
ATOM 18328 O O . THR G 3 137 ? -34.710 47.703 63.012 1.00 29.43 138 THR G O 1
ATOM 18332 N N . VAL G 3 138 ? -35.627 46.577 64.729 1.00 29.47 139 VAL G N 1
ATOM 18333 C CA . VAL G 3 138 ? -36.400 47.724 65.201 1.00 30.23 139 VAL G CA 1
ATOM 18334 C C . VAL G 3 138 ? -35.480 48.865 65.611 1.00 29.25 139 VAL G C 1
ATOM 18335 O O . VAL G 3 138 ? -35.694 50.033 65.241 1.00 30.00 139 VAL G O 1
ATOM 18339 N N . LEU G 3 139 ? -34.450 48.545 66.396 1.00 26.24 140 LEU G N 1
ATOM 18340 C CA . LEU G 3 139 ? -33.539 49.567 66.903 1.00 25.87 140 LEU G CA 1
ATOM 18341 C C . LEU G 3 139 ? -32.791 50.268 65.777 1.00 29.70 140 LEU G C 1
ATOM 18342 O O . LEU G 3 139 ? -32.621 51.494 65.810 1.00 27.92 140 LEU G O 1
ATOM 18347 N N . MET G 3 140 ? -32.357 49.518 64.753 1.00 28.64 141 MET G N 1
ATOM 18348 C CA . MET G 3 140 ? -31.688 50.156 63.625 1.00 32.66 141 MET G CA 1
ATOM 18349 C C . MET G 3 140 ? -32.633 51.063 62.854 1.00 31.97 141 MET G C 1
ATOM 18350 O O . MET G 3 140 ? -32.233 52.142 62.401 1.00 32.77 141 MET G O 1
ATOM 18355 N N . GLU G 3 141 ? -33.866 50.610 62.643 1.00 32.35 142 GLU G N 1
ATOM 18356 C CA . GLU G 3 141 ? -34.812 51.393 61.850 1.00 38.34 142 GLU G CA 1
ATOM 18357 C C . GLU G 3 141 ? -35.134 52.724 62.528 1.00 37.50 142 GLU G C 1
ATOM 18358 O O . GLU G 3 141 ? -35.162 53.771 61.865 1.00 37.70 142 GLU G O 1
ATOM 18364 N N . ILE G 3 142 ? -35.324 52.719 63.849 1.00 35.27 143 ILE G N 1
ATOM 18365 C CA . ILE G 3 142 ? -35.677 53.959 64.534 1.00 33.79 143 ILE G CA 1
ATOM 18366 C C . ILE G 3 142 ? -34.477 54.899 64.620 1.00 36.70 143 ILE G C 1
ATOM 18367 O O . ILE G 3 142 ? -34.628 56.118 64.476 1.00 37.06 143 ILE G O 1
ATOM 18372 N N . ARG G 3 143 ? -33.265 54.358 64.831 1.00 34.63 144 ARG G N 1
ATOM 18373 C CA . ARG G 3 143 ? -32.066 55.201 64.893 1.00 32.59 144 ARG G CA 1
ATOM 18374 C C . ARG G 3 143 ? -31.703 55.813 63.546 1.00 33.05 144 ARG G C 1
ATOM 18375 O O . ARG G 3 143 ? -31.116 56.903 63.507 1.00 32.01 144 ARG G O 1
ATOM 18383 N N . ASN G 3 144 ? -31.969 55.109 62.446 1.00 32.67 145 ASN G N 1
ATOM 18384 C CA . ASN G 3 144 ? -31.592 55.598 61.121 1.00 34.11 145 ASN G CA 1
ATOM 18385 C C . ASN G 3 144 ? -32.691 56.397 60.461 1.00 38.86 145 ASN G C 1
ATOM 18386 O O . ASN G 3 144 ? -32.654 56.606 59.237 1.00 42.91 145 ASN G O 1
ATOM 18391 N N . THR G 3 145 ? -33.685 56.798 61.234 1.00 37.32 146 THR G N 1
ATOM 18392 C CA . THR G 3 145 ? -34.715 57.722 60.794 1.00 40.18 146 THR G CA 1
ATOM 18393 C C . THR G 3 145 ? -34.233 59.126 61.139 1.00 42.45 146 THR G C 1
ATOM 18394 O O . THR G 3 145 ? -34.070 59.454 62.319 1.00 46.02 146 THR G O 1
ATOM 18398 N N . ASP G 3 146 ? -33.969 59.932 60.113 1.00 39.92 147 ASP G N 1
ATOM 18399 C CA . ASP G 3 146 ? -33.424 61.283 60.256 1.00 42.53 147 ASP G CA 1
ATOM 18400 C C . ASP G 3 146 ? -32.137 61.292 61.085 1.00 38.61 147 ASP G C 1
ATOM 18401 O O . ASP G 3 146 ? -32.000 62.018 62.083 1.00 37.55 147 ASP G O 1
ATOM 18406 N N . TYR G 3 147 ? -31.176 60.479 60.626 1.00 33.19 148 TYR G N 1
ATOM 18407 C CA . TYR G 3 147 ? -29.928 60.270 61.366 1.00 31.85 148 TYR G CA 1
ATOM 18408 C C . TYR G 3 147 ? -29.204 61.579 61.638 1.00 31.53 148 TYR G C 1
ATOM 18409 O O . TYR G 3 147 ? -28.613 61.761 62.712 1.00 32.37 148 TYR G O 1
ATOM 18418 N N . TYR G 3 148 ? -29.194 62.481 60.650 1.00 30.22 149 TYR G N 1
ATOM 18419 C CA . TYR G 3 148 ? -28.482 63.749 60.726 1.00 33.25 149 TYR G CA 1
ATOM 18420 C C . TYR G 3 148 ? -29.368 64.900 61.210 1.00 36.29 149 TYR G C 1
ATOM 18421 O O . TYR G 3 148 ? -28.952 66.057 61.144 1.00 39.68 149 TYR G O 1
ATOM 18430 N N . GLY G 3 149 ? -30.551 64.602 61.748 1.00 35.55 150 GLY G N 1
ATOM 18431 C CA . GLY G 3 149 ? -31.523 65.655 62.008 1.00 38.69 150 GLY G CA 1
ATOM 18432 C C . GLY G 3 149 ? -31.190 66.511 63.217 1.00 40.00 150 GLY G C 1
ATOM 18433 O O . GLY G 3 149 ? -31.485 67.708 63.234 1.00 38.92 150 GLY G O 1
ATOM 18434 N N . THR G 3 150 ? -30.571 65.893 64.285 1.00 36.56 151 THR G N 1
ATOM 18435 C CA . THR G 3 150 ? -30.256 66.624 65.508 1.00 36.42 151 THR G CA 1
ATOM 18436 C C . THR G 3 150 ? -28.815 67.102 65.489 1.00 36.43 151 THR G C 1
ATOM 18437 O O . THR G 3 150 ? -27.905 66.301 65.227 1.00 34.98 151 THR G O 1
ATOM 18441 N N . PRO G 3 151 ? -28.555 68.384 65.733 1.00 37.36 152 PRO G N 1
ATOM 18442 C CA . PRO G 3 151 ? -27.166 68.846 65.804 1.00 34.14 152 PRO G CA 1
ATOM 18443 C C . PRO G 3 151 ? -26.433 68.164 66.947 1.00 33.06 152 PRO G C 1
ATOM 18444 O O . PRO G 3 151 ? -27.047 67.643 67.885 1.00 32.04 152 PRO G O 1
ATOM 18448 N N . LEU G 3 152 ? -25.093 68.164 66.852 1.00 32.99 153 LEU G N 1
ATOM 18449 C CA . LEU G 3 152 ? -24.275 67.529 67.892 1.00 32.50 153 LEU G CA 1
ATOM 18450 C C . LEU G 3 152 ? -24.575 68.105 69.270 1.00 34.73 153 LEU G C 1
ATOM 18451 O O . LEU G 3 152 ? -24.611 67.372 70.264 1.00 34.19 153 LEU G O 1
ATOM 18456 N N . GLU G 3 153 ? -24.760 69.423 69.351 1.00 35.64 154 GLU G N 1
ATOM 18457 C CA . GLU G 3 153 ? -25.048 70.060 70.632 1.00 35.25 154 GLU G CA 1
ATOM 18458 C C . GLU G 3 153 ? -26.295 69.465 71.266 1.00 32.64 154 GLU G C 1
ATOM 18459 O O . GLU G 3 153 ? -26.328 69.225 72.477 1.00 32.14 154 GLU G O 1
ATOM 18465 N N . GLY G 3 154 ? -27.321 69.193 70.453 1.00 32.59 155 GLY G N 1
ATOM 18466 C CA . GLY G 3 154 ? -28.532 68.581 70.969 1.00 34.58 155 GLY G CA 1
ATOM 18467 C C . GLY G 3 154 ? -28.374 67.108 71.305 1.00 36.00 155 GLY G C 1
ATOM 18468 O O . GLY G 3 154 ? -28.944 66.630 72.292 1.00 34.16 155 GLY G O 1
ATOM 18469 N N . LEU G 3 155 ? -27.613 66.358 70.488 1.00 32.61 156 LEU G N 1
ATOM 18470 C CA . LEU G 3 155 ? -27.375 64.948 70.806 1.00 30.08 156 LEU G CA 1
ATOM 18471 C C . LEU G 3 155 ? -26.616 64.795 72.111 1.00 29.36 156 LEU G C 1
ATOM 18472 O O . LEU G 3 155 ? -26.898 63.876 72.881 1.00 34.98 156 LEU G O 1
ATOM 18477 N N . ARG G 3 156 ? -25.634 65.667 72.376 1.00 29.43 157 ARG G N 1
ATOM 18478 C CA . ARG G 3 156 ? -24.922 65.583 73.647 1.00 31.77 157 ARG G CA 1
ATOM 18479 C C . ARG G 3 156 ? -25.891 65.744 74.812 1.00 33.55 157 ARG G C 1
ATOM 18480 O O . ARG G 3 156 ? -25.782 65.041 75.828 1.00 32.90 157 ARG G O 1
ATOM 18488 N N . LYS G 3 157 ? -26.875 66.636 74.658 1.00 37.63 158 LYS G N 1
ATOM 18489 C CA . LYS G 3 157 ? -27.862 66.856 75.719 1.00 36.99 158 LYS G CA 1
ATOM 18490 C C . LYS G 3 157 ? -28.796 65.661 75.872 1.00 31.79 158 LYS G C 1
ATOM 18491 O O . LYS G 3 157 ? -29.064 65.214 76.994 1.00 34.72 158 LYS G O 1
ATOM 18497 N N . GLU G 3 158 ? -29.323 65.142 74.755 1.00 31.81 159 GLU G N 1
ATOM 18498 C CA . GLU G 3 158 ? -30.222 63.988 74.816 1.00 34.16 159 GLU G CA 1
ATOM 18499 C C . GLU G 3 158 ? -29.521 62.773 75.408 1.00 34.41 159 GLU G C 1
ATOM 18500 O O . GLU G 3 158 ? -30.115 62.021 76.189 1.00 34.27 159 GLU G O 1
ATOM 18506 N N . ARG G 3 159 ? -28.262 62.552 75.029 1.00 32.55 160 ARG G N 1
ATOM 18507 C CA . ARG G 3 159 ? -27.493 61.454 75.611 1.00 32.12 160 ARG G CA 1
ATOM 18508 C C . ARG G 3 159 ? -27.224 61.684 77.095 1.00 35.24 160 ARG G C 1
ATOM 18509 O O . ARG G 3 159 ? -27.197 60.725 77.884 1.00 35.38 160 ARG G O 1
ATOM 18517 N N . GLY G 3 160 ? -27.059 62.937 77.504 1.00 34.74 161 GLY G N 1
ATOM 18518 C CA . GLY G 3 160 ? -26.775 63.226 78.896 1.00 32.99 161 GLY G CA 1
ATOM 18519 C C . GLY G 3 160 ? -25.313 63.185 79.269 1.00 33.46 161 GLY G C 1
ATOM 18520 O O . GLY G 3 160 ? -25.002 62.995 80.450 1.00 34.65 161 GLY G O 1
ATOM 18521 N N . VAL G 3 161 ? -24.400 63.351 78.305 1.00 31.92 162 VAL G N 1
ATOM 18522 C CA . VAL G 3 161 ? -22.978 63.402 78.636 1.00 29.11 162 VAL G CA 1
ATOM 18523 C C . VAL G 3 161 ? -22.691 64.625 79.491 1.00 32.23 162 VAL G C 1
ATOM 18524 O O . VAL G 3 161 ? -23.380 65.648 79.405 1.00 34.57 162 VAL G O 1
ATOM 18528 N N . LYS G 3 162 ? -21.639 64.534 80.291 1.00 30.28 163 LYS G N 1
ATOM 18529 C CA . LYS G 3 162 ? -20.994 65.708 80.860 1.00 32.19 163 LYS G CA 1
ATOM 18530 C C . LYS G 3 162 ? -19.831 66.078 79.942 1.00 32.60 163 LYS G C 1
ATOM 18531 O O . LYS G 3 162 ? -18.864 65.310 79.820 1.00 31.66 163 LYS G O 1
ATOM 18537 N N . VAL G 3 163 ? -19.925 67.235 79.296 1.00 31.47 164 VAL G N 1
ATOM 18538 C CA . VAL G 3 163 ? -18.914 67.635 78.317 1.00 33.75 164 VAL G CA 1
ATOM 18539 C C . VAL G 3 163 ? -17.700 68.173 79.065 1.00 38.82 164 VAL G C 1
ATOM 18540 O O . VAL G 3 163 ? -17.796 69.154 79.812 1.00 38.11 164 VAL G O 1
ATOM 18544 N N . LEU G 3 164 ? -16.552 67.517 78.890 1.00 32.79 165 LEU G N 1
ATOM 18545 C CA . LEU G 3 164 ? -15.374 67.907 79.643 1.00 28.96 165 LEU G CA 1
ATOM 18546 C C . LEU G 3 164 ? -14.445 68.805 78.854 1.00 31.63 165 LEU G C 1
ATOM 18547 O O . LEU G 3 164 ? -13.739 69.616 79.453 1.00 30.61 165 LEU G O 1
ATOM 18552 N N . HIS G 3 165 ? -14.413 68.664 77.530 1.00 28.82 166 HIS G N 1
ATOM 18553 C CA . HIS G 3 165 ? -13.533 69.479 76.717 1.00 30.38 166 HIS G CA 1
ATOM 18554 C C . HIS G 3 165 ? -14.065 69.483 75.298 1.00 31.88 166 HIS G C 1
ATOM 18555 O O . HIS G 3 165 ? -14.474 68.433 74.781 1.00 31.90 166 HIS G O 1
ATOM 18562 N N . LEU G 3 166 ? -14.073 70.667 74.685 1.00 29.88 167 LEU G N 1
ATOM 18563 C CA . LEU G 3 166 ? -14.364 70.831 73.263 1.00 31.14 167 LEU G CA 1
ATOM 18564 C C . LEU G 3 166 ? -13.272 71.712 72.686 1.00 35.29 167 LEU G C 1
ATOM 18565 O O . LEU G 3 166 ? -13.160 72.888 73.042 1.00 38.63 167 LEU G O 1
ATOM 18570 N N . GLN G 3 167 ? -12.444 71.137 71.835 1.00 32.56 168 GLN G N 1
ATOM 18571 C CA . GLN G 3 167 ? -11.391 71.911 71.197 1.00 34.47 168 GLN G CA 1
ATOM 18572 C C . GLN G 3 167 ? -12.000 73.003 70.317 1.00 36.15 168 GLN G C 1
ATOM 18573 O O . GLN G 3 167 ? -12.995 72.778 69.628 1.00 37.04 168 GLN G O 1
ATOM 18579 N N . ALA G 3 168 ? -11.395 74.189 70.331 1.00 40.80 169 ALA G N 1
ATOM 18580 C CA . ALA G 3 168 ? -11.885 75.297 69.499 1.00 48.37 169 ALA G CA 1
ATOM 18581 C C . ALA G 3 168 ? -11.794 75.001 67.997 1.00 55.07 169 ALA G C 1
ATOM 18582 O O . ALA G 3 168 ? -10.925 74.243 67.548 1.00 59.75 169 ALA G O 1
ATOM 18584 N N . SER H 4 1 ? -9.344 62.409 24.322 1.00 66.26 3 SER H N 1
ATOM 18585 C CA . SER H 4 1 ? -8.241 61.533 24.717 1.00 61.21 3 SER H CA 1
ATOM 18586 C C . SER H 4 1 ? -7.428 62.057 25.916 1.00 56.22 3 SER H C 1
ATOM 18587 O O . SER H 4 1 ? -7.255 61.338 26.900 1.00 56.26 3 SER H O 1
ATOM 18590 N N . ALA H 4 2 ? -6.938 63.303 25.826 1.00 48.96 4 ALA H N 1
ATOM 18591 C CA . ALA H 4 2 ? -6.084 63.862 26.878 1.00 45.72 4 ALA H CA 1
ATOM 18592 C C . ALA H 4 2 ? -6.752 63.816 28.248 1.00 38.83 4 ALA H C 1
ATOM 18593 O O . ALA H 4 2 ? -6.086 63.561 29.258 1.00 36.30 4 ALA H O 1
ATOM 18595 N N . HIS H 4 3 ? -8.066 64.075 28.303 1.00 34.07 5 HIS H N 1
ATOM 18596 C CA . HIS H 4 3 ? -8.768 64.096 29.580 1.00 38.83 5 HIS H CA 1
ATOM 18597 C C . HIS H 4 3 ? -8.794 62.731 30.249 1.00 36.01 5 HIS H C 1
ATOM 18598 O O . HIS H 4 3 ? -9.080 62.657 31.451 1.00 35.75 5 HIS H O 1
ATOM 18605 N N . ASN H 4 4 ? -8.485 61.653 29.514 1.00 31.67 6 ASN H N 1
ATOM 18606 C CA . ASN H 4 4 ? -8.426 60.316 30.104 1.00 33.17 6 ASN H CA 1
ATOM 18607 C C . ASN H 4 4 ? -7.015 59.914 30.552 1.00 32.24 6 ASN H C 1
ATOM 18608 O O . ASN H 4 4 ? -6.809 58.762 30.951 1.00 30.79 6 ASN H O 1
ATOM 18613 N N . ALA H 4 5 ? -6.049 60.828 30.498 1.00 31.70 7 ALA H N 1
ATOM 18614 C CA . ALA H 4 5 ? -4.704 60.515 30.951 1.00 32.15 7 ALA H CA 1
ATOM 18615 C C . ALA H 4 5 ? -4.715 60.279 32.453 1.00 28.11 7 ALA H C 1
ATOM 18616 O O . ALA H 4 5 ? -5.504 60.884 33.189 1.00 31.13 7 ALA H O 1
ATOM 18618 N N . TYR H 4 6 ? -3.812 59.407 32.910 1.00 25.65 8 TYR H N 1
ATOM 18619 C CA . TYR H 4 6 ? -3.692 59.187 34.358 1.00 26.59 8 TYR H CA 1
ATOM 18620 C C . TYR H 4 6 ? -3.350 60.489 35.078 1.00 28.52 8 TYR H C 1
ATOM 18621 O O . TYR H 4 6 ? -3.872 60.767 36.176 1.00 29.22 8 TYR H O 1
ATOM 18630 N N . ASN H 4 7 ? -2.483 61.307 34.474 1.00 28.38 9 ASN H N 1
ATOM 18631 C CA . ASN H 4 7 ? -2.112 62.603 35.045 1.00 30.38 9 ASN H CA 1
ATOM 18632 C C . ASN H 4 7 ? -2.866 63.765 34.402 1.00 31.42 9 ASN H C 1
ATOM 18633 O O . ASN H 4 7 ? -2.315 64.856 34.252 1.00 32.75 9 ASN H O 1
ATOM 18638 N N . ALA H 4 8 ? -4.141 63.579 34.057 1.00 29.57 10 ALA H N 1
ATOM 18639 C CA . ALA H 4 8 ? -4.933 64.660 33.469 1.00 32.40 10 ALA H CA 1
ATOM 18640 C C . ALA H 4 8 ? -5.257 65.754 34.489 1.00 36.28 10 ALA H C 1
ATOM 18641 O O . ALA H 4 8 ? -5.382 65.494 35.691 1.00 30.77 10 ALA H O 1
ATOM 18643 N N . GLY H 4 9 ? -5.432 66.990 33.984 1.00 31.21 11 GLY H N 1
ATOM 18644 C CA . GLY H 4 9 ? -6.039 68.039 34.805 1.00 31.24 11 GLY H CA 1
ATOM 18645 C C . GLY H 4 9 ? -5.206 68.408 36.032 1.00 33.14 11 GLY H C 1
ATOM 18646 O O . GLY H 4 9 ? -4.027 68.780 35.931 1.00 31.22 11 GLY H O 1
ATOM 18647 N N . ILE H 4 10 ? -5.814 68.296 37.223 1.00 32.13 12 ILE H N 1
ATOM 18648 C CA . ILE H 4 10 ? -5.128 68.694 38.449 1.00 31.37 12 ILE H CA 1
ATOM 18649 C C . ILE H 4 10 ? -3.858 67.881 38.657 1.00 32.52 12 ILE H C 1
ATOM 18650 O O . ILE H 4 10 ? -2.904 68.354 39.291 1.00 32.35 12 ILE H O 1
ATOM 18655 N N . MET H 4 11 ? -3.808 66.659 38.118 1.00 31.88 13 MET H N 1
ATOM 18656 C CA . MET H 4 11 ? -2.638 65.812 38.331 1.00 29.80 13 MET H CA 1
ATOM 18657 C C . MET H 4 11 ? -1.379 66.344 37.648 1.00 33.72 13 MET H C 1
ATOM 18658 O O . MET H 4 11 ? -0.287 65.864 37.959 1.00 32.97 13 MET H O 1
ATOM 18663 N N . GLN H 4 12 ? -1.500 67.326 36.746 1.00 32.36 14 GLN H N 1
ATOM 18664 C CA . GLN H 4 12 ? -0.337 67.983 36.166 1.00 33.88 14 GLN H CA 1
ATOM 18665 C C . GLN H 4 12 ? 0.318 68.968 37.119 1.00 37.50 14 GLN H C 1
ATOM 18666 O O . GLN H 4 12 ? 1.484 69.325 36.907 1.00 40.47 14 GLN H O 1
ATOM 18672 N N . LYS H 4 13 ? -0.413 69.451 38.123 1.00 31.45 15 LYS H N 1
ATOM 18673 C CA . LYS H 4 13 ? 0.080 70.501 39.002 1.00 31.81 15 LYS H CA 1
ATOM 18674 C C . LYS H 4 13 ? 0.831 69.896 40.184 1.00 32.43 15 LYS H C 1
ATOM 18675 O O . LYS H 4 13 ? 0.579 68.753 40.579 1.00 32.87 15 LYS H O 1
ATOM 18681 N N . THR H 4 14 ? 1.768 70.670 40.735 1.00 32.14 16 THR H N 1
ATOM 18682 C CA . THR H 4 14 ? 2.554 70.255 41.897 1.00 35.32 16 THR H CA 1
ATOM 18683 C C . THR H 4 14 ? 2.541 71.370 42.934 1.00 33.92 16 THR H C 1
ATOM 18684 O O . THR H 4 14 ? 2.101 72.492 42.665 1.00 34.58 16 THR H O 1
ATOM 18688 N N . GLY H 4 15 ? 3.009 71.044 44.140 1.00 35.26 17 GLY H N 1
ATOM 18689 C CA . GLY H 4 15 ? 3.216 72.076 45.143 1.00 30.30 17 GLY H CA 1
ATOM 18690 C C . GLY H 4 15 ? 1.954 72.870 45.408 1.00 29.63 17 GLY H C 1
ATOM 18691 O O . GLY H 4 15 ? 0.849 72.325 45.462 1.00 31.33 17 GLY H O 1
ATOM 18692 N N . LYS H 4 16 ? 2.117 74.187 45.572 1.00 30.03 18 LYS H N 1
ATOM 18693 C CA . LYS H 4 16 ? 0.987 75.035 45.954 1.00 32.40 18 LYS H CA 1
ATOM 18694 C C . LYS H 4 16 ? -0.091 75.083 44.874 1.00 33.24 18 LYS H C 1
ATOM 18695 O O . LYS H 4 16 ? -1.283 75.212 45.190 1.00 32.05 18 LYS H O 1
ATOM 18701 N N . ALA H 4 17 ? 0.299 74.991 43.601 1.00 30.90 19 ALA H N 1
ATOM 18702 C CA . ALA H 4 17 ? -0.703 75.002 42.542 1.00 31.27 19 ALA H CA 1
ATOM 18703 C C . ALA H 4 17 ? -1.639 73.806 42.678 1.00 34.73 19 ALA H C 1
ATOM 18704 O O . ALA H 4 17 ? -2.861 73.946 42.524 1.00 35.40 19 ALA H O 1
ATOM 18706 N N . PHE H 4 18 ? -1.096 72.635 43.043 1.00 32.73 20 PHE H N 1
ATOM 18707 C CA . PHE H 4 18 ? -1.958 71.475 43.276 1.00 33.99 20 PHE H CA 1
ATOM 18708 C C . PHE H 4 18 ? -2.877 71.705 44.471 1.00 32.75 20 PHE H C 1
ATOM 18709 O O . PHE H 4 18 ? -4.092 71.471 44.391 1.00 31.40 20 PHE H O 1
ATOM 18717 N N . ALA H 4 19 ? -2.307 72.140 45.599 1.00 34.39 21 ALA H N 1
ATOM 18718 C CA . ALA H 4 19 ? -3.110 72.357 46.803 1.00 33.05 21 ALA H CA 1
ATOM 18719 C C . ALA H 4 19 ? -4.246 73.347 46.547 1.00 35.48 21 ALA H C 1
ATOM 18720 O O . ALA H 4 19 ? -5.390 73.107 46.954 1.00 34.84 21 ALA H O 1
ATOM 18722 N N . ASP H 4 20 ? -3.960 74.448 45.845 1.00 37.04 22 ASP H N 1
ATOM 18723 C CA . ASP H 4 20 ? -4.998 75.442 45.573 1.00 39.37 22 ASP H CA 1
ATOM 18724 C C . ASP H 4 20 ? -6.187 74.834 44.831 1.00 37.48 22 ASP H C 1
ATOM 18725 O O . ASP H 4 20 ? -7.338 75.116 45.178 1.00 38.84 22 ASP H O 1
ATOM 18730 N N . GLU H 4 21 ? -5.940 73.989 43.812 1.00 31.32 23 GLU H N 1
ATOM 18731 C CA . GLU H 4 21 ? -7.066 73.384 43.093 1.00 32.51 23 GLU H CA 1
ATOM 18732 C C . GLU H 4 21 ? -7.712 72.251 43.892 1.00 35.54 23 GLU H C 1
ATOM 18733 O O . GLU H 4 21 ? -8.947 72.101 43.887 1.00 32.70 23 GLU H O 1
ATOM 18739 N N . PHE H 4 22 ? -6.891 71.446 44.587 1.00 35.18 24 PHE H N 1
ATOM 18740 C CA . PHE H 4 22 ? -7.411 70.344 45.398 1.00 29.99 24 PHE H CA 1
ATOM 18741 C C . PHE H 4 22 ? -8.399 70.847 46.443 1.00 31.59 24 PHE H C 1
ATOM 18742 O O . PHE H 4 22 ? -9.407 70.186 46.732 1.00 29.99 24 PHE H O 1
ATOM 18750 N N . PHE H 4 23 ? -8.128 72.014 47.025 1.00 33.00 25 PHE H N 1
ATOM 18751 C CA . PHE H 4 23 ? -8.970 72.560 48.082 1.00 35.93 25 PHE H CA 1
ATOM 18752 C C . PHE H 4 23 ? -9.958 73.613 47.580 1.00 38.82 25 PHE H C 1
ATOM 18753 O O . PHE H 4 23 ? -10.613 74.268 48.394 1.00 36.22 25 PHE H O 1
ATOM 18761 N N . ALA H 4 24 ? -10.100 73.767 46.262 1.00 37.75 26 ALA H N 1
ATOM 18762 C CA . ALA H 4 24 ? -11.072 74.709 45.719 1.00 36.52 26 ALA H CA 1
ATOM 18763 C C . ALA H 4 24 ? -12.497 74.275 46.043 1.00 38.27 26 ALA H C 1
ATOM 18764 O O . ALA H 4 24 ? -12.823 73.083 46.040 1.00 35.25 26 ALA H O 1
ATOM 18766 N N . GLU H 4 25 ? -13.348 75.267 46.321 1.00 41.70 27 GLU H N 1
ATOM 18767 C CA . GLU H 4 25 ? -14.715 75.006 46.755 1.00 45.68 27 GLU H CA 1
ATOM 18768 C C . GLU H 4 25 ? -15.443 74.044 45.818 1.00 43.85 27 GLU H C 1
ATOM 18769 O O . GLU H 4 25 ? -16.105 73.103 46.269 1.00 46.45 27 GLU H O 1
ATOM 18775 N N . GLU H 4 26 ? -15.322 74.259 44.503 1.00 42.02 28 GLU H N 1
ATOM 18776 C CA . GLU H 4 26 ? -16.064 73.454 43.534 1.00 43.05 28 GLU H CA 1
ATOM 18777 C C . GLU H 4 26 ? -15.577 72.009 43.459 1.00 41.46 28 GLU H C 1
ATOM 18778 O O . GLU H 4 26 ? -16.281 71.167 42.890 1.00 39.19 28 GLU H O 1
ATOM 18784 N N . ASN H 4 27 ? -14.411 71.696 44.034 1.00 37.74 29 ASN H N 1
ATOM 18785 C CA . ASN H 4 27 ? -13.856 70.349 44.000 1.00 34.60 29 ASN H CA 1
ATOM 18786 C C . ASN H 4 27 ? -14.063 69.596 45.316 1.00 34.88 29 ASN H C 1
ATOM 18787 O O . ASN H 4 27 ? -13.320 68.649 45.610 1.00 35.33 29 ASN H O 1
ATOM 18792 N N . GLN H 4 28 ? -15.055 69.999 46.112 1.00 33.64 30 GLN H N 1
ATOM 18793 C CA . GLN H 4 28 ? -15.373 69.322 47.363 1.00 32.37 30 GLN H CA 1
ATOM 18794 C C . GLN H 4 28 ? -16.593 68.418 47.247 1.00 33.60 30 GLN H C 1
ATOM 18795 O O . GLN H 4 28 ? -17.046 67.888 48.264 1.00 36.33 30 GLN H O 1
ATOM 18801 N N . VAL H 4 29 ? -17.156 68.257 46.042 1.00 29.78 31 VAL H N 1
ATOM 18802 C CA . VAL H 4 29 ? -18.202 67.279 45.778 1.00 29.80 31 VAL H CA 1
ATOM 18803 C C . VAL H 4 29 ? -17.800 66.509 44.524 1.00 30.16 31 VAL H C 1
ATOM 18804 O O . VAL H 4 29 ? -17.028 67.004 43.701 1.00 31.98 31 VAL H O 1
ATOM 18808 N N . VAL H 4 30 ? -18.280 65.265 44.412 1.00 31.43 32 VAL H N 1
ATOM 18809 C CA . VAL H 4 30 ? -17.912 64.474 43.241 1.00 34.86 32 VAL H CA 1
ATOM 18810 C C . VAL H 4 30 ? -18.513 65.111 41.999 1.00 36.97 32 VAL H C 1
ATOM 18811 O O . VAL H 4 30 ? -19.487 65.871 42.063 1.00 36.14 32 VAL H O 1
ATOM 18815 N N . ALA H 4 31 ? -17.895 64.817 40.860 1.00 35.59 33 ALA H N 1
ATOM 18816 C CA . ALA H 4 31 ? -18.389 65.232 39.556 1.00 37.57 33 ALA H CA 1
ATOM 18817 C C . ALA H 4 31 ? -18.673 63.976 38.748 1.00 40.99 33 ALA H C 1
ATOM 18818 O O . ALA H 4 31 ? -17.843 63.064 38.726 1.00 43.49 33 ALA H O 1
ATOM 18820 N N . GLU H 4 32 ? -19.838 63.924 38.094 1.00 38.98 34 GLU H N 1
ATOM 18821 C CA . GLU H 4 32 ? -20.166 62.773 37.267 1.00 37.47 34 GLU H CA 1
ATOM 18822 C C . GLU H 4 32 ? -19.128 62.625 36.158 1.00 38.12 34 GLU H C 1
ATOM 18823 O O . GLU H 4 32 ? -18.699 63.607 35.555 1.00 39.80 34 GLU H O 1
ATOM 18829 N N . SER H 4 33 ? -18.702 61.390 35.913 1.00 35.87 35 SER H N 1
ATOM 18830 C CA . SER H 4 33 ? -17.732 61.072 34.874 1.00 34.94 35 SER H CA 1
ATOM 18831 C C . SER H 4 33 ? -18.338 60.030 33.949 1.00 33.98 35 SER H C 1
ATOM 18832 O O . SER H 4 33 ? -18.965 59.076 34.422 1.00 34.02 35 SER H O 1
ATOM 18835 N N . ASN H 4 34 ? -18.157 60.213 32.638 1.00 31.70 36 ASN H N 1
ATOM 18836 C CA . ASN H 4 34 ? -18.608 59.227 31.658 1.00 36.98 36 ASN H CA 1
ATOM 18837 C C . ASN H 4 34 ? -17.555 58.158 31.363 1.00 36.14 36 ASN H C 1
ATOM 18838 O O . ASN H 4 34 ? -17.720 57.376 30.418 1.00 34.16 36 ASN H O 1
ATOM 18843 N N . ALA H 4 35 ? -16.485 58.107 32.142 1.00 34.02 37 ALA H N 1
ATOM 18844 C CA . ALA H 4 35 ? -15.379 57.224 31.809 1.00 33.81 37 ALA H CA 1
ATOM 18845 C C . ALA H 4 35 ? -15.555 55.843 32.436 1.00 33.38 37 ALA H C 1
ATOM 18846 O O . ALA H 4 35 ? -16.406 55.622 33.305 1.00 33.20 37 ALA H O 1
ATOM 18848 N N . VAL H 4 36 ? -14.723 54.902 31.971 1.00 33.38 38 VAL H N 1
ATOM 18849 C CA . VAL H 4 36 ? -14.490 53.618 32.627 1.00 28.61 38 VAL H CA 1
ATOM 18850 C C . VAL H 4 36 ? -12.983 53.430 32.757 1.00 29.63 38 VAL H C 1
ATOM 18851 O O . VAL H 4 36 ? -12.197 53.938 31.950 1.00 27.28 38 VAL H O 1
ATOM 18855 N N . VAL H 4 37 ? -12.573 52.705 33.797 1.00 28.46 39 VAL H N 1
ATOM 18856 C CA . VAL H 4 37 ? -11.181 52.326 33.973 1.00 28.40 39 VAL H CA 1
ATOM 18857 C C . VAL H 4 37 ? -11.109 50.807 34.026 1.00 30.48 39 VAL H C 1
ATOM 18858 O O . VAL H 4 37 ? -11.917 50.158 34.705 1.00 31.75 39 VAL H O 1
ATOM 18862 N N . LEU H 4 38 ? -10.136 50.251 33.310 1.00 28.58 40 LEU H N 1
ATOM 18863 C CA . LEU H 4 38 ? -9.878 48.823 33.251 1.00 29.76 40 LEU H CA 1
ATOM 18864 C C . LEU H 4 38 ? -8.399 48.602 33.550 1.00 30.23 40 LEU H C 1
ATOM 18865 O O . LEU H 4 38 ? -7.544 49.256 32.942 1.00 31.41 40 LEU H O 1
ATOM 18870 N N . VAL H 4 39 ? -8.097 47.690 34.475 1.00 26.87 41 VAL H N 1
ATOM 18871 C CA . VAL H 4 39 ? -6.724 47.309 34.805 1.00 27.11 41 VAL H CA 1
ATOM 18872 C C . VAL H 4 39 ? -6.487 45.870 34.356 1.00 27.23 41 VAL H C 1
ATOM 18873 O O . VAL H 4 39 ? -7.227 44.966 34.754 1.00 29.26 41 VAL H O 1
ATOM 18877 N N . LEU H 4 40 ? -5.426 45.650 33.570 1.00 29.91 42 LEU H N 1
ATOM 18878 C CA . LEU H 4 40 ? -5.008 44.314 33.157 1.00 26.53 42 LEU H CA 1
ATOM 18879 C C . LEU H 4 40 ? -3.620 44.023 33.717 1.00 29.00 42 LEU H C 1
ATOM 18880 O O . LEU H 4 40 ? -2.683 44.791 33.480 1.00 28.46 42 LEU H O 1
ATOM 18885 N N . MET H 4 41 ? -3.459 42.907 34.426 1.00 30.68 43 MET H N 1
ATOM 18886 C CA . MET H 4 41 ? -2.126 42.593 34.934 1.00 31.50 43 MET H CA 1
ATOM 18887 C C . MET H 4 41 ? -1.260 42.030 33.810 1.00 31.59 43 MET H C 1
ATOM 18888 O O . MET H 4 41 ? -1.737 41.287 32.945 1.00 32.38 43 MET H O 1
ATOM 18893 N N . LYS H 4 42 ? 0.010 42.431 33.797 1.00 30.92 44 LYS H N 1
ATOM 18894 C CA . LYS H 4 42 ? 0.884 42.057 32.688 1.00 31.43 44 LYS H CA 1
ATOM 18895 C C . LYS H 4 42 ? 1.147 40.556 32.668 1.00 33.01 44 LYS H C 1
ATOM 18896 O O . LYS H 4 42 ? 1.365 39.924 33.713 1.00 32.68 44 LYS H O 1
ATOM 18902 N N . SER H 4 43 ? 1.159 40.000 31.456 1.00 31.75 45 SER H N 1
ATOM 18903 C CA . SER H 4 43 ? 1.387 38.581 31.209 1.00 29.21 45 SER H CA 1
ATOM 18904 C C . SER H 4 43 ? 1.525 38.414 29.703 1.00 28.89 45 SER H C 1
ATOM 18905 O O . SER H 4 43 ? 1.203 39.317 28.927 1.00 27.26 45 SER H O 1
ATOM 18908 N N . ASP H 4 44 ? 1.978 37.234 29.298 1.00 29.62 46 ASP H N 1
ATOM 18909 C CA . ASP H 4 44 ? 2.165 36.988 27.871 1.00 28.56 46 ASP H CA 1
ATOM 18910 C C . ASP H 4 44 ? 0.872 37.223 27.092 1.00 29.58 46 ASP H C 1
ATOM 18911 O O . ASP H 4 44 ? 0.877 37.880 26.040 1.00 30.90 46 ASP H O 1
ATOM 18916 N N . GLU H 4 45 ? -0.249 36.676 27.584 1.00 27.24 47 GLU H N 1
ATOM 18917 C CA . GLU H 4 45 ? -1.527 36.799 26.875 1.00 27.26 47 GLU H CA 1
ATOM 18918 C C . GLU H 4 45 ? -2.032 38.237 26.891 1.00 30.54 47 GLU H C 1
ATOM 18919 O O . GLU H 4 45 ? -2.489 38.762 25.865 1.00 31.67 47 GLU H O 1
ATOM 18925 N N . ILE H 4 46 ? -2.005 38.871 28.066 1.00 28.75 48 ILE H N 1
ATOM 18926 C CA . ILE H 4 46 ? -2.485 40.245 28.195 1.00 28.60 48 ILE H CA 1
ATOM 18927 C C . ILE H 4 46 ? -1.679 41.187 27.306 1.00 28.59 48 ILE H C 1
ATOM 18928 O O . ILE H 4 46 ? -2.236 42.093 26.675 1.00 28.39 48 ILE H O 1
ATOM 18933 N N . ASP H 4 47 ? -0.349 41.025 27.277 1.00 27.71 49 ASP H N 1
ATOM 18934 C CA . ASP H 4 47 ? 0.463 41.963 26.510 1.00 27.48 49 ASP H CA 1
ATOM 18935 C C . ASP H 4 47 ? 0.173 41.829 25.010 1.00 29.50 49 ASP H C 1
ATOM 18936 O O . ASP H 4 47 ? 0.173 42.833 24.291 1.00 27.43 49 ASP H O 1
ATOM 18941 N N . ALA H 4 48 ? -0.130 40.612 24.540 1.00 31.15 50 ALA H N 1
ATOM 18942 C CA . ALA H 4 48 ? -0.565 40.441 23.149 1.00 34.13 50 ALA H CA 1
ATOM 18943 C C . ALA H 4 48 ? -1.915 41.111 22.906 1.00 35.53 50 ALA H C 1
ATOM 18944 O O . ALA H 4 48 ? -2.142 41.709 21.844 1.00 34.96 50 ALA H O 1
ATOM 18946 N N . ILE H 4 49 ? -2.820 41.024 23.888 1.00 34.29 51 ILE H N 1
ATOM 18947 C CA . ILE H 4 49 ? -4.150 41.617 23.754 1.00 32.08 51 ILE H CA 1
ATOM 18948 C C . ILE H 4 49 ? -4.052 43.137 23.709 1.00 32.82 51 ILE H C 1
ATOM 18949 O O . ILE H 4 49 ? -4.694 43.795 22.875 1.00 34.89 51 ILE H O 1
ATOM 18954 N N . ILE H 4 50 ? -3.245 43.720 24.602 1.00 31.25 52 ILE H N 1
ATOM 18955 C CA . ILE H 4 50 ? -3.033 45.167 24.562 1.00 33.21 52 ILE H CA 1
ATOM 18956 C C . ILE H 4 50 ? -2.534 45.596 23.180 1.00 35.59 52 ILE H C 1
ATOM 18957 O O . ILE H 4 50 ? -3.070 46.525 22.563 1.00 36.29 52 ILE H O 1
ATOM 18962 N N . GLU H 4 51 ? -1.489 44.936 22.681 1.00 34.95 53 GLU H N 1
ATOM 18963 C CA . GLU H 4 51 ? -0.839 45.450 21.480 1.00 38.16 53 GLU H CA 1
ATOM 18964 C C . GLU H 4 51 ? -1.714 45.274 20.244 1.00 36.69 53 GLU H C 1
ATOM 18965 O O . GLU H 4 51 ? -1.801 46.188 19.413 1.00 35.60 53 GLU H O 1
ATOM 18971 N N . ASP H 4 52 ? -2.373 44.119 20.104 1.00 35.78 54 ASP H N 1
ATOM 18972 C CA . ASP H 4 52 ? -3.031 43.786 18.840 1.00 41.11 54 ASP H CA 1
ATOM 18973 C C . ASP H 4 52 ? -4.545 43.944 18.868 1.00 41.57 54 ASP H C 1
ATOM 18974 O O . ASP H 4 52 ? -5.170 43.929 17.798 1.00 41.51 54 ASP H O 1
ATOM 18979 N N . ILE H 4 53 ? -5.157 44.089 20.043 1.00 38.16 55 ILE H N 1
ATOM 18980 C CA . ILE H 4 53 ? -6.594 44.309 20.146 1.00 37.33 55 ILE H CA 1
ATOM 18981 C C . ILE H 4 53 ? -6.907 45.705 20.676 1.00 39.81 55 ILE H C 1
ATOM 18982 O O . ILE H 4 53 ? -7.509 46.523 19.978 1.00 37.73 55 ILE H O 1
ATOM 18987 N N . VAL H 4 54 ? -6.497 46.003 21.912 1.00 34.11 56 VAL H N 1
ATOM 18988 C CA . VAL H 4 54 ? -6.909 47.262 22.526 1.00 33.03 56 VAL H CA 1
ATOM 18989 C C . VAL H 4 54 ? -6.350 48.450 21.753 1.00 32.71 56 VAL H C 1
ATOM 18990 O O . VAL H 4 54 ? -7.064 49.420 21.474 1.00 37.03 56 VAL H O 1
ATOM 18994 N N . LEU H 4 55 ? -5.065 48.398 21.404 1.00 32.79 57 LEU H N 1
ATOM 18995 C CA . LEU H 4 55 ? -4.417 49.520 20.740 1.00 32.56 57 LEU H CA 1
ATOM 18996 C C . LEU H 4 55 ? -4.630 49.524 19.229 1.00 34.34 57 LEU H C 1
ATOM 18997 O O . LEU H 4 55 ? -4.111 50.417 18.561 1.00 36.39 57 LEU H O 1
ATOM 19002 N N . LYS H 4 56 ? -5.351 48.544 18.678 1.00 36.72 58 LYS H N 1
ATOM 19003 C CA . LYS H 4 56 ? -5.670 48.547 17.253 1.00 41.69 58 LYS H CA 1
ATOM 19004 C C . LYS H 4 56 ? -7.173 48.723 17.114 1.00 40.52 58 LYS H C 1
ATOM 19005 O O . LYS H 4 56 ? -7.661 49.872 17.128 1.00 39.52 58 LYS H O 1
ATOM 19011 N N . GLY H 4 57 ? -7.954 47.645 17.007 1.00 41.58 59 GLY H N 1
ATOM 19012 C CA . GLY H 4 57 ? -9.381 47.796 16.773 1.00 41.91 59 GLY H CA 1
ATOM 19013 C C . GLY H 4 57 ? -10.101 48.488 17.913 1.00 42.46 59 GLY H C 1
ATOM 19014 O O . GLY H 4 57 ? -11.066 49.229 17.692 1.00 41.45 59 GLY H O 1
ATOM 19015 N N . GLY H 4 58 ? -9.648 48.253 19.150 1.00 38.94 60 GLY H N 1
ATOM 19016 C CA . GLY H 4 58 ? -10.262 48.928 20.286 1.00 35.41 60 GLY H CA 1
ATOM 19017 C C . GLY H 4 58 ? -10.204 50.433 20.135 1.00 35.48 60 GLY H C 1
ATOM 19018 O O . GLY H 4 58 ? -11.233 51.114 20.160 1.00 35.94 60 GLY H O 1
ATOM 19019 N N . LYS H 4 59 ? -8.996 50.963 19.903 1.00 36.52 61 LYS H N 1
ATOM 19020 C CA . LYS H 4 59 ? -8.804 52.400 19.756 1.00 39.55 61 LYS H CA 1
ATOM 19021 C C . LYS H 4 59 ? -9.404 52.930 18.455 1.00 39.21 61 LYS H C 1
ATOM 19022 O O . LYS H 4 59 ? -9.804 54.102 18.393 1.00 38.86 61 LYS H O 1
ATOM 19028 N N . ALA H 4 60 ? -9.451 52.102 17.405 1.00 38.45 62 ALA H N 1
ATOM 19029 C CA . ALA H 4 60 ? -10.121 52.527 16.175 1.00 41.06 62 ALA H CA 1
ATOM 19030 C C . ALA H 4 60 ? -11.601 52.784 16.425 1.00 42.66 62 ALA H C 1
ATOM 19031 O O . ALA H 4 60 ? -12.157 53.780 15.949 1.00 43.25 62 ALA H O 1
ATOM 19033 N N . LYS H 4 61 ? -12.250 51.907 17.189 1.00 41.88 63 LYS H N 1
ATOM 19034 C CA . LYS H 4 61 ? -13.659 52.102 17.500 1.00 46.50 63 LYS H CA 1
ATOM 19035 C C . LYS H 4 61 ? -13.871 53.160 18.581 1.00 47.17 63 LYS H C 1
ATOM 19036 O O . LYS H 4 61 ? -14.878 53.878 18.543 1.00 45.52 63 LYS H O 1
ATOM 19042 N N . ASN H 4 62 ? -12.954 53.270 19.551 1.00 43.96 64 ASN H N 1
ATOM 19043 C CA . ASN H 4 62 ? -13.051 54.256 20.632 1.00 40.54 64 ASN H CA 1
ATOM 19044 C C . ASN H 4 62 ? -11.737 55.027 20.748 1.00 40.53 64 ASN H C 1
ATOM 19045 O O . ASN H 4 62 ? -10.847 54.654 21.530 1.00 34.68 64 ASN H O 1
ATOM 19050 N N . PRO H 4 63 ? -11.583 56.121 19.987 1.00 42.44 65 PRO H N 1
ATOM 19051 C CA . PRO H 4 63 ? -10.318 56.888 20.029 1.00 38.68 65 PRO H CA 1
ATOM 19052 C C . PRO H 4 63 ? -10.036 57.594 21.351 1.00 36.85 65 PRO H C 1
ATOM 19053 O O . PRO H 4 63 ? -8.942 58.157 21.493 1.00 37.58 65 PRO H O 1
ATOM 19057 N N . SER H 4 64 ? -10.964 57.607 22.309 1.00 32.44 66 SER H N 1
ATOM 19058 C CA . SER H 4 64 ? -10.659 58.200 23.608 1.00 31.32 66 SER H CA 1
ATOM 19059 C C . SER H 4 64 ? -9.882 57.264 24.527 1.00 34.55 66 SER H C 1
ATOM 19060 O O . SER H 4 64 ? -9.565 57.672 25.648 1.00 33.63 66 SER H O 1
ATOM 19063 N N . ILE H 4 65 ? -9.573 56.036 24.092 1.00 34.85 67 ILE H N 1
ATOM 19064 C CA . ILE H 4 65 ? -8.829 55.109 24.948 1.00 34.34 67 ILE H CA 1
ATOM 19065 C C . ILE H 4 65 ? -7.440 55.658 25.236 1.00 32.87 67 ILE H C 1
ATOM 19066 O O . ILE H 4 65 ? -6.729 56.106 24.329 1.00 31.21 67 ILE H O 1
ATOM 19071 N N . VAL H 4 66 ? -7.035 55.596 26.508 1.00 31.42 68 VAL H N 1
ATOM 19072 C CA . VAL H 4 66 ? -5.664 55.846 26.932 1.00 31.76 68 VAL H CA 1
ATOM 19073 C C . VAL H 4 66 ? -5.162 54.563 27.590 1.00 31.76 68 VAL H C 1
ATOM 19074 O O . VAL H 4 66 ? -5.889 53.950 28.372 1.00 31.93 68 VAL H O 1
ATOM 19078 N N . VAL H 4 67 ? -3.949 54.135 27.247 1.00 33.47 69 VAL H N 1
ATOM 19079 C CA . VAL H 4 67 ? -3.299 53.008 27.921 1.00 32.82 69 VAL H CA 1
ATOM 19080 C C . VAL H 4 67 ? -2.000 53.514 28.534 1.00 32.81 69 VAL H C 1
ATOM 19081 O O . VAL H 4 67 ? -1.207 54.166 27.847 1.00 31.32 69 VAL H O 1
ATOM 19085 N N . GLU H 4 68 ? -1.778 53.218 29.825 1.00 27.41 70 GLU H N 1
ATOM 19086 C CA . GLU H 4 68 ? -0.560 53.641 30.506 1.00 26.83 70 GLU H CA 1
ATOM 19087 C C . GLU H 4 68 ? 0.119 52.452 31.174 1.00 29.92 70 GLU H C 1
ATOM 19088 O O . GLU H 4 68 ? -0.543 51.567 31.725 1.00 27.61 70 GLU H O 1
ATOM 19094 N N . ASP H 4 69 ? 1.448 52.455 31.102 1.00 28.55 71 ASP H N 1
ATOM 19095 C CA . ASP H 4 69 ? 2.294 51.412 31.663 1.00 30.91 71 ASP H CA 1
ATOM 19096 C C . ASP H 4 69 ? 2.528 51.698 33.149 1.00 28.05 71 ASP H C 1
ATOM 19097 O O . ASP H 4 69 ? 3.153 52.712 33.498 1.00 25.86 71 ASP H O 1
ATOM 19102 N N . LYS H 4 70 ? 2.026 50.806 34.023 1.00 30.05 72 LYS H N 1
ATOM 19103 C CA . LYS H 4 70 ? 2.150 50.967 35.474 1.00 27.84 72 LYS H CA 1
ATOM 19104 C C . LYS H 4 70 ? 2.997 49.858 36.109 1.00 31.85 72 LYS H C 1
ATOM 19105 O O . LYS H 4 70 ? 2.762 49.464 37.267 1.00 30.94 72 LYS H O 1
ATOM 19111 N N . ALA H 4 71 ? 3.999 49.370 35.360 1.00 30.90 73 ALA H N 1
ATOM 19112 C CA . ALA H 4 71 ? 5.007 48.407 35.802 1.00 31.79 73 ALA H CA 1
ATOM 19113 C C . ALA H 4 71 ? 4.438 46.995 35.829 1.00 34.08 73 ALA H C 1
ATOM 19114 O O . ALA H 4 71 ? 4.730 46.192 34.936 1.00 33.42 73 ALA H O 1
ATOM 19116 N N . GLY H 4 72 ? 3.648 46.668 36.851 1.00 31.74 74 GLY H N 1
ATOM 19117 C CA . GLY H 4 72 ? 3.064 45.348 36.928 1.00 27.26 74 GLY H CA 1
ATOM 19118 C C . GLY H 4 72 ? 1.742 45.212 36.188 1.00 27.55 74 GLY H C 1
ATOM 19119 O O . GLY H 4 72 ? 1.278 44.090 35.966 1.00 28.53 74 GLY H O 1
ATOM 19120 N N . PHE H 4 73 ? 1.106 46.329 35.826 1.00 26.86 75 PHE H N 1
ATOM 19121 C CA . PHE H 4 73 ? -0.198 46.280 35.176 1.00 26.53 75 PHE H CA 1
ATOM 19122 C C . PHE H 4 73 ? -0.303 47.370 34.110 1.00 28.72 75 PHE H C 1
ATOM 19123 O O . PHE H 4 73 ? 0.466 48.333 34.097 1.00 25.76 75 PHE H O 1
ATOM 19131 N N . TRP H 4 74 ? -1.273 47.182 33.205 1.00 27.96 76 TRP H N 1
ATOM 19132 C CA . TRP H 4 74 ? -1.718 48.198 32.260 1.00 27.71 76 TRP H CA 1
ATOM 19133 C C . TRP H 4 74 ? -2.947 48.908 32.822 1.00 28.88 76 TRP H C 1
ATOM 19134 O O . TRP H 4 74 ? -3.879 48.252 33.304 1.00 30.80 76 TRP H O 1
ATOM 19145 N N . TRP H 4 75 ? -2.942 50.240 32.760 1.00 27.48 77 TRP H N 1
ATOM 19146 C CA . TRP H 4 75 ? -4.062 51.079 33.186 1.00 29.90 77 TRP H CA 1
ATOM 19147 C C . TRP H 4 75 ? -4.731 51.628 31.935 1.00 27.98 77 TRP H C 1
ATOM 19148 O O . TRP H 4 75 ? -4.066 52.270 31.111 1.00 30.05 77 TRP H O 1
ATOM 19159 N N . ILE H 4 76 ? -6.032 51.372 31.781 1.00 27.31 78 ILE H N 1
ATOM 19160 C CA . ILE H 4 76 ? -6.760 51.784 30.579 1.00 29.03 78 ILE H CA 1
ATOM 19161 C C . ILE H 4 76 ? -7.963 52.618 30.998 1.00 29.09 78 ILE H C 1
ATOM 19162 O O . ILE H 4 76 ? -8.749 52.194 31.849 1.00 31.74 78 ILE H O 1
ATOM 19167 N N . LYS H 4 77 ? -8.124 53.791 30.382 1.00 25.16 79 LYS H N 1
ATOM 19168 C CA . LYS H 4 77 ? -9.264 54.646 30.663 1.00 25.82 79 LYS H CA 1
ATOM 19169 C C . LYS H 4 77 ? -9.853 55.106 29.339 1.00 28.83 79 LYS H C 1
ATOM 19170 O O . LYS H 4 77 ? -9.107 55.380 28.394 1.00 31.32 79 LYS H O 1
ATOM 19176 N N . ALA H 4 78 ? -11.186 55.176 29.271 1.00 29.83 80 ALA H N 1
ATOM 19177 C CA . ALA H 4 78 ? -11.864 55.500 28.016 1.00 31.38 80 ALA H CA 1
ATOM 19178 C C . ALA H 4 78 ? -13.226 56.108 28.324 1.00 35.19 80 ALA H C 1
ATOM 19179 O O . ALA H 4 78 ? -13.763 55.946 29.425 1.00 34.47 80 ALA H O 1
ATOM 19181 N N . ASP H 4 79 ? -13.772 56.824 27.341 1.00 32.40 81 ASP H N 1
ATOM 19182 C CA . ASP H 4 79 ? -15.144 57.312 27.433 1.00 35.35 81 ASP H CA 1
ATOM 19183 C C . ASP H 4 79 ? -16.118 56.175 27.151 1.00 35.49 81 ASP H C 1
ATOM 19184 O O . ASP H 4 79 ? -15.955 55.428 26.179 1.00 32.38 81 ASP H O 1
ATOM 19189 N N . GLY H 4 80 ? -17.160 56.072 27.970 1.00 30.69 82 GLY H N 1
ATOM 19190 C CA . GLY H 4 80 ? -18.268 55.217 27.598 1.00 31.80 82 GLY H CA 1
ATOM 19191 C C . GLY H 4 80 ? -18.115 53.739 27.897 1.00 33.66 82 GLY H C 1
ATOM 19192 O O . GLY H 4 80 ? -18.864 53.204 28.722 1.00 35.98 82 GLY H O 1
ATOM 19193 N N . ALA H 4 81 ? -17.174 53.059 27.245 1.00 30.50 83 ALA H N 1
ATOM 19194 C CA . ALA H 4 81 ? -17.073 51.609 27.406 1.00 33.77 83 ALA H CA 1
ATOM 19195 C C . ALA H 4 81 ? -15.769 51.106 26.813 1.00 34.89 83 ALA H C 1
ATOM 19196 O O . ALA H 4 81 ? -15.181 51.743 25.930 1.00 33.64 83 ALA H O 1
ATOM 19198 N N . ILE H 4 82 ? -15.334 49.942 27.316 1.00 31.95 84 ILE H N 1
ATOM 19199 C CA . ILE H 4 82 ? -14.241 49.147 26.750 1.00 33.83 84 ILE H CA 1
ATOM 19200 C C . ILE H 4 82 ? -14.730 47.708 26.606 1.00 32.88 84 ILE H C 1
ATOM 19201 O O . ILE H 4 82 ? -15.388 47.178 27.507 1.00 31.34 84 ILE H O 1
ATOM 19206 N N . GLU H 4 83 ? -14.434 47.067 25.471 1.00 33.99 85 GLU H N 1
ATOM 19207 C CA . GLU H 4 83 ? -14.805 45.666 25.300 1.00 36.56 85 GLU H CA 1
ATOM 19208 C C . GLU H 4 83 ? -13.615 44.855 24.800 1.00 36.19 85 GLU H C 1
ATOM 19209 O O . GLU H 4 83 ? -12.777 45.361 24.055 1.00 40.68 85 GLU H O 1
ATOM 19215 N N . ILE H 4 84 ? -13.542 43.592 25.223 1.00 34.79 86 ILE H N 1
ATOM 19216 C CA . ILE H 4 84 ? -12.551 42.630 24.723 1.00 34.90 86 ILE H CA 1
ATOM 19217 C C . ILE H 4 84 ? -13.283 41.334 24.388 1.00 33.43 86 ILE H C 1
ATOM 19218 O O . ILE H 4 84 ? -13.960 40.756 25.252 1.00 31.30 86 ILE H O 1
ATOM 19223 N N . ASP H 4 85 ? -13.164 40.878 23.137 1.00 35.66 87 ASP H N 1
ATOM 19224 C CA . ASP H 4 85 ? -13.791 39.627 22.718 1.00 33.33 87 ASP H CA 1
ATOM 19225 C C . ASP H 4 85 ? -12.791 38.496 22.944 1.00 32.37 87 ASP H C 1
ATOM 19226 O O . ASP H 4 85 ? -11.734 38.463 22.303 1.00 33.60 87 ASP H O 1
ATOM 19231 N N . ALA H 4 86 ? -13.108 37.573 23.861 1.00 33.33 88 ALA H N 1
ATOM 19232 C CA . ALA H 4 86 ? -12.182 36.471 24.112 1.00 37.11 88 ALA H CA 1
ATOM 19233 C C . ALA H 4 86 ? -11.968 35.624 22.853 1.00 39.81 88 ALA H C 1
ATOM 19234 O O . ALA H 4 86 ? -10.889 35.047 22.672 1.00 39.93 88 ALA H O 1
ATOM 19236 N N . ALA H 4 87 ? -12.974 35.543 21.975 1.00 36.96 89 ALA H N 1
ATOM 19237 C CA . ALA H 4 87 ? -12.798 34.808 20.719 1.00 40.21 89 ALA H CA 1
ATOM 19238 C C . ALA H 4 87 ? -11.710 35.438 19.855 1.00 41.60 89 ALA H C 1
ATOM 19239 O O . ALA H 4 87 ? -10.904 34.729 19.240 1.00 44.50 89 ALA H O 1
ATOM 19241 N N . GLU H 4 88 ? -11.683 36.771 19.779 1.00 40.44 90 GLU H N 1
ATOM 19242 C CA . GLU H 4 88 ? -10.614 37.437 19.045 1.00 39.71 90 GLU H CA 1
ATOM 19243 C C . GLU H 4 88 ? -9.258 37.181 19.704 1.00 36.93 90 GLU H C 1
ATOM 19244 O O . GLU H 4 88 ? -8.257 36.943 19.016 1.00 32.28 90 GLU H O 1
ATOM 19250 N N . ALA H 4 89 ? -9.207 37.207 21.043 1.00 34.29 91 ALA H N 1
ATOM 19251 C CA . ALA H 4 89 ? -7.948 36.935 21.729 1.00 31.07 91 ALA H CA 1
ATOM 19252 C C . ALA H 4 89 ? -7.472 35.506 21.486 1.00 34.32 91 ALA H C 1
ATOM 19253 O O . ALA H 4 89 ? -6.272 35.272 21.263 1.00 35.73 91 ALA H O 1
ATOM 19255 N N . GLY H 4 90 ? -8.390 34.533 21.540 1.00 35.20 92 GLY H N 1
ATOM 19256 C CA . GLY H 4 90 ? -7.998 33.148 21.319 1.00 36.77 92 GLY H CA 1
ATOM 19257 C C . GLY H 4 90 ? -7.467 32.914 19.913 1.00 39.25 92 GLY H C 1
ATOM 19258 O O . GLY H 4 90 ? -6.518 32.148 19.714 1.00 40.48 92 GLY H O 1
ATOM 19259 N N . GLU H 4 91 ? -8.067 33.578 18.923 1.00 38.55 93 GLU H N 1
ATOM 19260 C CA . GLU H 4 91 ? -7.527 33.536 17.567 1.00 39.68 93 GLU H CA 1
ATOM 19261 C C . GLU H 4 91 ? -6.113 34.091 17.535 1.00 39.87 93 GLU H C 1
ATOM 19262 O O . GLU H 4 91 ? -5.247 33.587 16.809 1.00 40.21 93 GLU H O 1
ATOM 19268 N N . LEU H 4 92 ? -5.869 35.147 18.306 1.00 35.72 94 LEU H N 1
ATOM 19269 C CA . LEU H 4 92 ? -4.551 35.764 18.328 1.00 38.57 94 LEU H CA 1
ATOM 19270 C C . LEU H 4 92 ? -3.526 34.862 19.016 1.00 36.87 94 LEU H C 1
ATOM 19271 O O . LEU H 4 92 ? -2.362 34.793 18.599 1.00 36.28 94 LEU H O 1
ATOM 19276 N N . LEU H 4 93 ? -3.942 34.150 20.068 1.00 33.63 95 LEU H N 1
ATOM 19277 C CA . LEU H 4 93 ? -3.004 33.402 20.899 1.00 33.30 95 LEU H CA 1
ATOM 19278 C C . LEU H 4 93 ? -2.749 31.989 20.392 1.00 36.20 95 LEU H C 1
ATOM 19279 O O . LEU H 4 93 ? -1.728 31.391 20.759 1.00 37.22 95 LEU H O 1
ATOM 19284 N N . GLY H 4 94 ? -3.641 31.446 19.567 1.00 33.96 96 GLY H N 1
ATOM 19285 C CA . GLY H 4 94 ? -3.489 30.090 19.079 1.00 35.80 96 GLY H CA 1
ATOM 19286 C C . GLY H 4 94 ? -3.730 28.991 20.096 1.00 36.72 96 GLY H C 1
ATOM 19287 O O . GLY H 4 94 ? -3.232 27.880 19.916 1.00 33.84 96 GLY H O 1
ATOM 19288 N N . LYS H 4 95 ? -4.495 29.253 21.152 1.00 37.59 97 LYS H N 1
ATOM 19289 C CA . LYS H 4 95 ? -4.723 28.255 22.191 1.00 38.47 97 LYS H CA 1
ATOM 19290 C C . LYS H 4 95 ? -6.130 28.445 22.742 1.00 38.09 97 LYS H C 1
ATOM 19291 O O . LYS H 4 95 ? -6.753 29.485 22.502 1.00 36.76 97 LYS H O 1
ATOM 19297 N N . PRO H 4 96 ? -6.681 27.441 23.437 1.00 41.45 98 PRO H N 1
ATOM 19298 C CA . PRO H 4 96 ? -8.031 27.611 24.003 1.00 43.18 98 PRO H CA 1
ATOM 19299 C C . PRO H 4 96 ? -8.076 28.839 24.904 1.00 40.31 98 PRO H C 1
ATOM 19300 O O . PRO H 4 96 ? -7.170 29.068 25.712 1.00 42.34 98 PRO H O 1
ATOM 19304 N N . PHE H 4 97 ? -9.135 29.639 24.747 1.00 39.58 99 PHE H N 1
ATOM 19305 C CA . PHE H 4 97 ? -9.209 30.936 25.437 1.00 41.77 99 PHE H CA 1
ATOM 19306 C C . PHE H 4 97 ? -10.674 31.395 25.494 1.00 40.60 99 PHE H C 1
ATOM 19307 O O . PHE H 4 97 ? -11.127 32.147 24.632 1.00 43.12 99 PHE H O 1
ATOM 19315 N N . SER H 4 98 ? -11.388 30.956 26.533 1.00 37.39 100 SER H N 1
ATOM 19316 C CA . SER H 4 98 ? -12.771 31.368 26.724 1.00 37.00 100 SER H CA 1
ATOM 19317 C C . SER H 4 98 ? -12.818 32.698 27.476 1.00 36.55 100 SER H C 1
ATOM 19318 O O . SER H 4 98 ? -11.796 33.235 27.915 1.00 35.03 100 SER H O 1
ATOM 19321 N N . VAL H 4 99 ? -14.030 33.235 27.642 1.00 39.45 101 VAL H N 1
ATOM 19322 C CA . VAL H 4 99 ? -14.167 34.480 28.392 1.00 40.09 101 VAL H CA 1
ATOM 19323 C C . VAL H 4 99 ? -13.744 34.273 29.847 1.00 38.64 101 VAL H C 1
ATOM 19324 O O . VAL H 4 99 ? -13.262 35.207 30.505 1.00 37.44 101 VAL H O 1
ATOM 19328 N N . TYR H 4 100 ? -13.855 33.041 30.356 1.00 39.75 102 TYR H N 1
ATOM 19329 C CA . TYR H 4 100 ? -13.380 32.757 31.711 1.00 39.58 102 TYR H CA 1
ATOM 19330 C C . TYR H 4 100 ? -11.853 32.812 31.787 1.00 39.63 102 TYR H C 1
ATOM 19331 O O . TYR H 4 100 ? -11.284 33.258 32.798 1.00 37.55 102 TYR H O 1
ATOM 19340 N N . ASP H 4 101 ? -11.169 32.341 30.735 1.00 38.85 103 ASP H N 1
ATOM 19341 C CA . ASP H 4 101 ? -9.708 32.424 30.693 1.00 38.42 103 ASP H CA 1
ATOM 19342 C C . ASP H 4 101 ? -9.245 33.874 30.565 1.00 36.37 103 ASP H C 1
ATOM 19343 O O . ASP H 4 101 ? -8.219 34.260 31.137 1.00 35.82 103 ASP H O 1
ATOM 19348 N N . LEU H 4 102 ? -9.996 34.689 29.825 1.00 34.43 104 LEU H N 1
ATOM 19349 C CA . LEU H 4 102 ? -9.669 36.106 29.710 1.00 37.13 104 LEU H CA 1
ATOM 19350 C C . LEU H 4 102 ? -9.609 36.769 31.081 1.00 37.18 104 LEU H C 1
ATOM 19351 O O . LEU H 4 102 ? -8.712 37.577 31.355 1.00 36.96 104 LEU H O 1
ATOM 19356 N N . LEU H 4 103 ? -10.535 36.405 31.967 1.00 35.26 105 LEU H N 1
ATOM 19357 C CA . LEU H 4 103 ? -10.614 37.010 33.290 1.00 35.39 105 LEU H CA 1
ATOM 19358 C C . LEU H 4 103 ? -9.425 36.663 34.192 1.00 36.79 105 LEU H C 1
ATOM 19359 O O . LEU H 4 103 ? -9.233 37.333 35.210 1.00 34.96 105 LEU H O 1
ATOM 19364 N N . ILE H 4 104 ? -8.608 35.659 33.845 1.00 33.92 106 ILE H N 1
ATOM 19365 C CA . ILE H 4 104 ? -7.487 35.279 34.717 1.00 31.98 106 ILE H CA 1
ATOM 19366 C C . ILE H 4 104 ? -6.564 36.457 35.022 1.00 33.25 106 ILE H C 1
ATOM 19367 O O . ILE H 4 104 ? -5.950 36.517 36.095 1.00 32.12 106 ILE H O 1
ATOM 19372 N N . ASN H 4 105 ? -6.419 37.398 34.083 1.00 32.21 107 ASN H N 1
ATOM 19373 C CA . ASN H 4 105 ? -5.536 38.544 34.282 1.00 31.34 107 ASN H CA 1
ATOM 19374 C C . ASN H 4 105 ? -6.267 39.880 34.140 1.00 32.43 107 ASN H C 1
ATOM 19375 O O . ASN H 4 105 ? -5.619 40.918 33.960 1.00 33.25 107 ASN H O 1
ATOM 19380 N N . VAL H 4 106 ? -7.595 39.891 34.223 1.00 31.34 108 VAL H N 1
ATOM 19381 C CA . VAL H 4 106 ? -8.340 41.145 34.318 1.00 33.22 108 VAL H CA 1
ATOM 19382 C C . VAL H 4 106 ? -8.403 41.509 35.795 1.00 33.03 108 VAL H C 1
ATOM 19383 O O . VAL H 4 106 ? -9.144 40.879 36.554 1.00 32.12 108 VAL H O 1
ATOM 19387 N N . SER H 4 107 ? -7.632 42.526 36.200 1.00 32.55 109 SER H N 1
ATOM 19388 C CA . SER H 4 107 ? -7.388 42.748 37.622 1.00 33.51 109 SER H CA 1
ATOM 19389 C C . SER H 4 107 ? -8.372 43.711 38.265 1.00 39.41 109 SER H C 1
ATOM 19390 O O . SER H 4 107 ? -8.746 43.481 39.411 1.00 47.08 109 SER H O 1
ATOM 19393 N N . SER H 4 108 ? -8.827 44.766 37.589 1.00 31.76 110 SER H N 1
ATOM 19394 C CA . SER H 4 108 ? -9.765 45.669 38.251 1.00 33.35 110 SER H CA 1
ATOM 19395 C C . SER H 4 108 ? -10.609 46.445 37.241 1.00 33.44 110 SER H C 1
ATOM 19396 O O . SER H 4 108 ? -10.268 46.541 36.055 1.00 32.77 110 SER H O 1
ATOM 19399 N N . THR H 4 109 ? -11.727 46.989 37.746 1.00 29.75 111 THR H N 1
ATOM 19400 C CA . THR H 4 109 ? -12.730 47.692 36.946 1.00 34.57 111 THR H CA 1
ATOM 19401 C C . THR H 4 109 ? -13.273 48.868 37.740 1.00 39.14 111 THR H C 1
ATOM 19402 O O . THR H 4 109 ? -13.614 48.708 38.918 1.00 45.92 111 THR H O 1
ATOM 19406 N N . VAL H 4 110 ? -13.344 50.040 37.113 1.00 31.59 112 VAL H N 1
ATOM 19407 C CA . VAL H 4 110 ? -14.129 51.159 37.634 1.00 30.54 112 VAL H CA 1
ATOM 19408 C C . VAL H 4 110 ? -15.189 51.445 36.578 1.00 30.24 112 VAL H C 1
ATOM 19409 O O . VAL H 4 110 ? -14.896 52.059 35.541 1.00 31.70 112 VAL H O 1
ATOM 19413 N N . GLY H 4 111 ? -16.411 50.990 36.840 1.00 33.15 113 GLY H N 1
ATOM 19414 C CA . GLY H 4 111 ? -17.488 50.956 35.864 1.00 31.71 113 GLY H CA 1
ATOM 19415 C C . GLY H 4 111 ? -18.346 49.714 36.050 1.00 32.61 113 GLY H C 1
ATOM 19416 O O . GLY H 4 111 ? -18.073 48.883 36.925 1.00 32.86 113 GLY H O 1
ATOM 19417 N N . ARG H 4 112 ? -19.385 49.566 35.238 1.00 30.57 114 ARG H N 1
ATOM 19418 C CA . ARG H 4 112 ? -20.251 48.390 35.293 1.00 31.81 114 ARG H CA 1
ATOM 19419 C C . ARG H 4 112 ? -19.696 47.326 34.340 1.00 30.24 114 ARG H C 1
ATOM 19420 O O . ARG H 4 112 ? -19.700 47.521 33.122 1.00 32.96 114 ARG H O 1
ATOM 19428 N N . ALA H 4 113 ? -19.228 46.198 34.890 1.00 29.95 115 ALA H N 1
ATOM 19429 C CA . ALA H 4 113 ? -18.587 45.141 34.112 1.00 36.14 115 ALA H CA 1
ATOM 19430 C C . ALA H 4 113 ? -19.484 43.913 34.014 1.00 42.11 115 ALA H C 1
ATOM 19431 O O . ALA H 4 113 ? -20.277 43.631 34.918 1.00 41.62 115 ALA H O 1
ATOM 19433 N N . TYR H 4 114 ? -19.349 43.178 32.904 1.00 42.82 116 TYR H N 1
ATOM 19434 C CA . TYR H 4 114 ? -20.119 41.955 32.693 1.00 43.71 116 TYR H CA 1
ATOM 19435 C C . TYR H 4 114 ? -19.539 41.181 31.509 1.00 42.55 116 TYR H C 1
ATOM 19436 O O . TYR H 4 114 ? -18.847 41.742 30.653 1.00 37.59 116 TYR H O 1
ATOM 19445 N N . THR H 4 115 ? -19.842 39.884 31.467 1.00 42.15 117 THR H N 1
ATOM 19446 C CA . THR H 4 115 ? -19.561 39.072 30.291 1.00 47.08 117 THR H CA 1
ATOM 19447 C C . THR H 4 115 ? -20.871 38.664 29.632 1.00 50.21 117 THR H C 1
ATOM 19448 O O . THR H 4 115 ? -21.905 38.504 30.296 1.00 50.18 117 THR H O 1
ATOM 19452 N N . LEU H 4 116 ? -20.810 38.504 28.316 1.00 47.70 118 LEU H N 1
ATOM 19453 C CA . LEU H 4 116 ? -21.975 38.146 27.514 1.00 51.24 118 LEU H CA 1
ATOM 19454 C C . LEU H 4 116 ? -21.462 37.374 26.303 1.00 51.50 118 LEU H C 1
ATOM 19455 O O . LEU H 4 116 ? -20.844 37.961 25.408 1.00 48.26 118 LEU H O 1
ATOM 19460 N N . GLY H 4 117 ? -21.698 36.066 26.275 1.00 51.05 119 GLY H N 1
ATOM 19461 C CA . GLY H 4 117 ? -21.124 35.268 25.199 1.00 49.23 119 GLY H CA 1
ATOM 19462 C C . GLY H 4 117 ? -19.621 35.201 25.385 1.00 48.21 119 GLY H C 1
ATOM 19463 O O . GLY H 4 117 ? -19.127 34.943 26.490 1.00 49.93 119 GLY H O 1
ATOM 19464 N N . THR H 4 118 ? -18.872 35.482 24.319 1.00 45.83 120 THR H N 1
ATOM 19465 C CA . THR H 4 118 ? -17.414 35.466 24.405 1.00 45.81 120 THR H CA 1
ATOM 19466 C C . THR H 4 118 ? -16.820 36.823 24.777 1.00 43.31 120 THR H C 1
ATOM 19467 O O . THR H 4 118 ? -15.594 36.935 24.887 1.00 41.85 120 THR H O 1
ATOM 19471 N N . LYS H 4 119 ? -17.647 37.843 24.995 1.00 41.70 121 LYS H N 1
ATOM 19472 C CA . LYS H 4 119 ? -17.183 39.219 25.110 1.00 41.57 121 LYS H CA 1
ATOM 19473 C C . LYS H 4 119 ? -17.254 39.718 26.548 1.00 39.72 121 LYS H C 1
ATOM 19474 O O . LYS H 4 119 ? -18.260 39.520 27.240 1.00 40.34 121 LYS H O 1
ATOM 19480 N N . PHE H 4 120 ? -16.184 40.384 26.975 1.00 37.82 122 PHE H N 1
ATOM 19481 C CA . PHE H 4 120 ? -16.144 41.118 28.232 1.00 35.86 122 PHE H CA 1
ATOM 19482 C C . PHE H 4 120 ? -16.309 42.609 27.953 1.00 35.96 122 PHE H C 1
ATOM 19483 O O . PHE H 4 120 ? -15.692 43.149 27.026 1.00 33.22 122 PHE H O 1
ATOM 19491 N N . THR H 4 121 ? -17.136 43.273 28.772 1.00 36.90 123 THR H N 1
ATOM 19492 C CA . THR H 4 121 ? -17.455 44.689 28.614 1.00 35.36 123 THR H CA 1
ATOM 19493 C C . THR H 4 121 ? -17.410 45.385 29.966 1.00 35.40 123 THR H C 1
ATOM 19494 O O . THR H 4 121 ? -17.885 44.840 30.965 1.00 33.91 123 THR H O 1
ATOM 19498 N N . ILE H 4 122 ? -16.841 46.587 29.998 1.00 32.57 124 ILE H N 1
ATOM 19499 C CA . ILE H 4 122 ? -17.026 47.495 31.125 1.00 30.74 124 ILE H CA 1
ATOM 19500 C C . ILE H 4 122 ? -17.605 48.792 30.575 1.00 31.22 124 ILE H C 1
ATOM 19501 O O . ILE H 4 122 ? -17.150 49.298 29.536 1.00 30.49 124 ILE H O 1
ATOM 19506 N N . THR H 4 123 ? -18.653 49.298 31.226 1.00 28.50 125 THR H N 1
ATOM 19507 C CA . THR H 4 123 ? -19.414 50.390 30.639 1.00 31.49 125 THR H CA 1
ATOM 19508 C C . THR H 4 123 ? -19.780 51.429 31.688 1.00 29.38 125 THR H C 1
ATOM 19509 O O . THR H 4 123 ? -19.922 51.119 32.866 1.00 29.06 125 THR H O 1
ATOM 19513 N N . SER H 4 124 ? -19.933 52.673 31.226 1.00 29.85 126 SER H N 1
ATOM 19514 C CA . SER H 4 124 ? -20.422 53.758 32.067 1.00 32.43 126 SER H CA 1
ATOM 19515 C C . SER H 4 124 ? -21.908 53.625 32.364 1.00 33.63 126 SER H C 1
ATOM 19516 O O . SER H 4 124 ? -22.395 54.207 33.347 1.00 30.46 126 SER H O 1
ATOM 19519 N N . GLU H 4 125 ? -22.632 52.890 31.525 1.00 34.71 127 GLU H N 1
ATOM 19520 C CA . GLU H 4 125 ? -24.063 52.700 31.711 1.00 35.87 127 GLU H CA 1
ATOM 19521 C C . GLU H 4 125 ? -24.360 52.161 33.105 1.00 33.96 127 GLU H C 1
ATOM 19522 O O . GLU H 4 125 ? -23.599 51.373 33.668 1.00 33.28 127 GLU H O 1
ATOM 19528 N N . LEU H 4 126 ? -25.490 52.586 33.660 1.00 32.73 128 LEU H N 1
ATOM 19529 C CA . LEU H 4 126 ? -25.978 52.038 34.921 1.00 31.22 128 LEU H CA 1
ATOM 19530 C C . LEU H 4 126 ? -27.107 51.070 34.578 1.00 34.57 128 LEU H C 1
ATOM 19531 O O . LEU H 4 126 ? -28.286 51.443 34.565 1.00 36.98 128 LEU H O 1
ATOM 19536 N N . MET H 4 127 ? -26.747 49.815 34.294 1.00 35.28 129 MET H N 1
ATOM 19537 C CA . MET H 4 127 ? -27.758 48.821 33.945 1.00 39.03 129 MET H CA 1
ATOM 19538 C C . MET H 4 127 ? -28.765 48.665 35.069 1.00 40.31 129 MET H C 1
ATOM 19539 O O . MET H 4 127 ? -28.405 48.674 36.253 1.00 42.41 129 MET H O 1
ATOM 19544 N N . GLY H 4 128 ? -30.032 48.493 34.689 1.00 38.32 130 GLY H N 1
ATOM 19545 C CA . GLY H 4 128 ? -31.140 48.440 35.625 1.00 36.87 130 GLY H CA 1
ATOM 19546 C C . GLY H 4 128 ? -31.643 49.789 36.092 1.00 40.08 130 GLY H C 1
ATOM 19547 O O . GLY H 4 128 ? -32.686 49.848 36.757 1.00 42.82 130 GLY H O 1
ATOM 19548 N N . LEU H 4 129 ? -30.924 50.870 35.796 1.00 39.23 131 LEU H N 1
ATOM 19549 C CA . LEU H 4 129 ? -31.361 52.224 36.115 1.00 37.03 131 LEU H CA 1
ATOM 19550 C C . LEU H 4 129 ? -31.500 53.054 34.847 1.00 37.50 131 LEU H C 1
ATOM 19551 O O . LEU H 4 129 ? -32.562 53.632 34.610 1.00 39.69 131 LEU H O 1
ATOM 19556 N N . ASP H 4 130 ? -30.448 53.146 34.039 1.00 34.32 132 ASP H N 1
ATOM 19557 C CA . ASP H 4 130 ? -30.564 53.807 32.748 1.00 39.12 132 ASP H CA 1
ATOM 19558 C C . ASP H 4 130 ? -31.597 53.091 31.885 1.00 48.40 132 ASP H C 1
ATOM 19559 O O . ASP H 4 130 ? -31.657 51.859 31.857 1.00 49.90 132 ASP H O 1
ATOM 19564 N N . ARG H 4 131 ? -32.417 53.871 31.188 1.00 53.65 133 ARG H N 1
ATOM 19565 C CA . ARG H 4 131 ? -33.485 53.336 30.353 1.00 63.50 133 ARG H CA 1
ATOM 19566 C C . ARG H 4 131 ? -33.023 53.253 28.902 1.00 63.36 133 ARG H C 1
ATOM 19567 O O . ARG H 4 131 ? -32.282 54.119 28.424 1.00 58.59 133 ARG H O 1
ATOM 19575 N N . ALA H 4 132 ? -33.463 52.198 28.210 1.00 69.25 134 ALA H N 1
ATOM 19576 C CA . ALA H 4 132 ? -33.038 51.947 26.836 1.00 71.28 134 ALA H CA 1
ATOM 19577 C C . ALA H 4 132 ? -33.467 53.081 25.909 1.00 72.60 134 ALA H C 1
ATOM 19578 O O . ALA H 4 132 ? -34.566 53.629 26.029 1.00 72.70 134 ALA H O 1
ATOM 19580 N N . LEU H 4 133 ? -32.590 53.434 24.975 1.00 73.48 135 LEU H N 1
ATOM 19581 C CA . LEU H 4 133 ? -32.885 54.532 24.066 1.00 76.30 135 LEU H CA 1
ATOM 19582 C C . LEU H 4 133 ? -33.497 54.081 22.741 1.00 74.93 135 LEU H C 1
ATOM 19583 O O . LEU H 4 133 ? -34.000 54.930 21.998 1.00 70.73 135 LEU H O 1
ATOM 19588 N N . THR H 4 134 ? -33.466 52.780 22.425 1.00 77.47 136 THR H N 1
ATOM 19589 C CA . THR H 4 134 ? -34.160 52.231 21.264 1.00 81.05 136 THR H CA 1
ATOM 19590 C C . THR H 4 134 ? -34.923 50.975 21.668 1.00 82.08 136 THR H C 1
ATOM 19591 O O . THR H 4 134 ? -34.514 50.248 22.581 1.00 80.84 136 THR H O 1
ATOM 19595 N N . ASP H 4 135 ? -36.047 50.734 20.983 1.00 82.90 137 ASP H N 1
ATOM 19596 C CA . ASP H 4 135 ? -36.838 49.516 21.146 1.00 83.88 137 ASP H CA 1
ATOM 19597 C C . ASP H 4 135 ? -36.209 48.319 20.452 1.00 83.74 137 ASP H C 1
ATOM 19598 O O . ASP H 4 135 ? -36.752 47.209 20.535 1.00 83.14 137 ASP H O 1
ATOM 19603 N N . ILE H 4 136 ? -35.080 48.525 19.789 1.00 83.61 138 ILE H N 1
ATOM 19604 C CA . ILE H 4 136 ? -34.497 47.553 18.886 1.00 84.66 138 ILE H CA 1
ATOM 19605 C C . ILE H 4 136 ? -33.585 46.564 19.611 1.00 87.13 138 ILE H C 1
ATOM 19606 O O . ILE H 4 136 ? -33.919 45.384 19.748 1.00 88.92 138 ILE H O 1
#

Solvent-accessible surface area: 68503 Å² total; per-residue (Å²): 121,32,68,154,38,99,41,48,93,43,22,2,98,23,70,51,0,1,146,51,2,51,30,0,32,5,137,30,167,78,39,148,42,25,8,8,6,7,6,127,24,93,13,115,17,112,15,43,13,90,6,4,3,8,14,5,0,44,7,0,5,31,5,3,35,37,4,20,2,1,0,15,3,4,5,8,6,6,38,0,4,56,78,0,9,0,24,0,0,3,6,0,0,16,4,0,2,12,10,0,0,5,10,3,2,5,3,0,0,0,0,0,5,0,6,13,9,75,0,2,8,2,10,10,3,3,1,7,0,0,0,0,4,1,4,0,3,2,6,0,0,6,0,2,8,2,3,0,54,44,0,6,0,0,2,1,2,2,2,3,10,46,1,5,11,5,8,13,36,3,6,0,8,6,6,2,14,3,2,11,8,0,0,8,4,0,11,25,0,0,0,14,4,1,6,0,2,4,2,0,1,17,2,1,11,1,0,7,0,0,10,2,0,0,0,0,0,0,3,1,0,0,2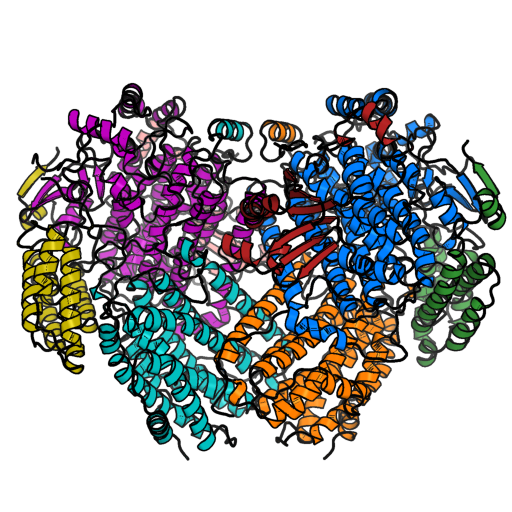,0,0,0,5,0,0,5,0,5,4,20,0,7,12,11,1,8,19,5,0,12,11,0,20,93,48,114,62,4,33,134,13,6,39,26,3,1,6,23,7,0,3,13,3,0,14,5,0,0,5,2,11,0,15,13,0,1,8,12,0,16,21,30,23,24,13,0,1,20,0,0,1,2,4,1,20,55,1,4,0,0,0,6,1,10,23,0,38,134,79,52,7,112,31,6,74,0,4,111,40,0,1,111,4,0,6,31,11,0,0,22,7,0,1,5,13,2,0,16,4,2,4,32,10,10,3,26,14,14,11,50,152,118,6,42,64,56,1,61,64,23,0,53,31,1,39,107,41,0,4,130,21,6,61,70,0,111,167,72,14,0,30,71,4,144,43,29,26,2,0,6,59,54,0,57,88,83,48,37,29,0,11,9,1,11,1,4,1,11,17,18,8,33,65,13,26,72,4,21,21,25,4,20,0,0,54,21,69,62,36,56,15,6,0,2,3,66,39,3,0,19,6,3,1,2,6,4,3,21,5,26,0,6,16,2,4,32,3,2,38,17,13,27,6,4,97,3,1,43,52,21,87,3,27,11,72,83,42,116,16,0,1,1,0,0,5,20,101,19,68,92,32,0,24,29,103,7,0,97,127,14,41,2,77,6,40,60,12,19,66,116,59,193,45,45,7,115,79,14,110,29,2,2,11,26,38,125,49,13,47,62,5,70,91,36,26,18,143,92,48,18,14,121,54,70,62,1,0,63,40,6,131,69,55,68,163,130,16,3,14,6,0,1,0,0,2,22,1,1,8,2,2,16,18,0,4,21,10,63,8,6,10,1,4,0,13,12,6,12,4,13,16,15,2,4,5,18,12,10,2,14,1,16,4,47,27,10,10,64,2,15,3,73,54,96,17,24,2,28,35,10,0,62,29,4,12,9,6,9,68,1,1,58,53,9,0,35,7,9,1,8,3,2,10,6,19,22,8,48,76,104,3,34,45,65,1,4,16,63,10,6,0,0,0,0,0,1,1,3,0,3,0,0,2,5,1,0,0,0,5,13,0,0,0,1,1,1,0,8,2,0,1,1,2,0,6,6,10,2,0,6,0,1,6,9,0,4,2,5,22,0,1,35,82,8,18,133,85,20,94,8,23,0,104,68,1,60,123,5,0,40,93,22,99,10,0,46,11,0,48,57,4,0,29,60,0,1,23,38,17,10,1,0,0,14,2,0,0,0,4,8,0,0,0,1,10,0,0,1,8,0,0,4,13,4,0,0,12,24,0,0,0,26,14,3,0,11,0,0,9,12,7,2,6,2,10,8,7,13,14,22,43,10,43,24,0,0,30,12,2,0,20,114,4,2,2,85,6,112,100,2,6,81,7,0,70,37,1,0,40,15,9,0,103,90,3,2,62,26,0,19,51,0,0,94,52,0,0,22,0,2,67,87,11,116,104,40,95,39,4,0,44,103,66,2,0,21,69,2,0,52,8,3,0,19,15,4,69,101,16,2,0,77,72,1,27,14,201,19,79,28,97,99,38,5,89,40,0,8,74,23,15,58,164,110,136,70,75,64,12,83,109,13,61,50,11,77,100,31,67,62,70,10,70,151,7,94,45,14,114,83,0,7,133,46,0,30,64,6,0,54,16,42,8,13,5,44,6,151,30,46,120,15,21,26,3,8,22,33,1,14,29,40,0,10,10,61,0,1,40,10,5,20,121,128,49,82,76,63,32,3,83,66,88,3,10,58,49,74,73,1,58,52,4,28,65,79,18,36,61,91,2,143,72,19,177,39,38,56,86,0,3,102,26,0,4,53,0,11,8,35,16,28,3,2,0,0,8,2,35,13,0,5,110,0,4,8,34,0,3,29,29,0,5,55,53,1,19,86,113,10,78,43,38,86,22,110,23,1,23,170,88,18,53,20,132,65,40,65,85,64,139,61,86,107,2,13,7,30,18,56,12,4,122,84,84,11,144,54,3,18,80,52,0,80,25,114,129,33,8,91,21,73,80,29,88,2,0,0,0,0,0,4,17,0,6,10,3,32,28,0,7,109,47,10,3,81,123,45,19,72,84,158,29,89,13,6,24,28,1,33,3,6,0,4,45,0,0,14,0,40,30,40,5,73,1,36,0,47,82,0,13,62,53,20,10,54,128,31,45,11,33,27,2,12,19,10,0,0,0,2,2,3,4,7,53,26,132,62,68,83,0,20,0,14,12,81,0,37,56,26,43,279,134,31,53,144,40,96,42,48,93,45,20,2,102,23,70,52,0,1,149,51,0,52,30,0,31,5,139,31,169,79,38,144,44,24,8,8,6,7,6,125,23,94,15,110,22,131,12,47,11,83,7,4,2,8,16,4,0,45,5,1,6,30,5,3,34,37,4,20,2,1,0,15,3,5,5,8,6,7,38,0,3,56,79,0,9,0,24,0,0,3,6,0,0,16,4,0,1,13,9,0,0,6,11,4,2,6,3,0,0,0,0,0,5,0,6,13,8,75,0,1,9,2,10,10,3,3,1,8,0,0,0,0,4,2,3,0,2,2,6,0,0,6,0,3,8,1,1,0,56,43,1,5,0,0,2,1,1,2,2,2,9,48,0,5,11,6,8,12,34,3,6,1,9,6,6,1,14,2,2,12,8,0,0,10,4,0,12,26,0,0,0,13,4,1,6,0,3,5,1,0,0,16,2,0,13,1,0,9,0,0,9,2,0,0,0,0,0,0,3,0,0,0,1,1,0,0,3,0,0,4,0,5,4,19,0,8,12,11,0,6,22,5,0,13,10,0,21,92,42,114,59,4,33,135,12,6,41,25,4,0,6,22,8,0,4,14,3,0,13,6,0,0,5,3,10,0,14,13,0,1,9,12,0,22,21,31,24,23,14,1,1,19,0,0,1,2,3,0,19,55,1,4,0,0,0,5,1,8,25,0,37,135,74,52,7,111,32,7,74,0,3,112,40,0,1,108,5,0,6,32,11,0,0,21,6,0,1,5,12,2,0,13,5,3,4,31,11,10,3,28,13,14,12,48,151,127,5,67,66,58,1,61,61,24,0,52,30,1,38,106,39,0,8,133,20,8,73,67,0,111,149,69,13,0,33,72,7,144,41,29,26,3,0,5,57,56,0,46,90,76,47,37,30,1,9,7,2,11,1,5,2,11,16,18,9,32,64,15,26,72,4,20,23,23,4,20,0,0,40,22,70,61,37,55,15,6,0,2,3,69,41,3,0,19,6,3,2,2,6,3,3,22,5,26,0,6,17,1,3,31,5,2,31,19,14,30,6,7,98,3,1,45,51,20,86,3,26,11,69,88,41,120,14,0,1,2,0,0,4,21,96,18,69,93,39,0,24,31,114,3,0,104,122,19,43,2,68,4,41,59,13,19,66,121,63,187,55,44,8,121,78,15,109,28,2,3,11,22,39,130,49,13,48,69,5,69,92,37,26,19,143,96,46,15,15,122,51,72,61,1,0,61,47,4,145,57,60,69,136,134,13,3,15,6,0,1,0,0,3,33,1,2,7,2,2,16,17,0,4,20,10,64,8,5,12,2,7,0,12,12,6,12,4,13,15,17,2,4,4,18,11,10,2,16,2,14,5,51,36,10,8,95,2,17,3,75,56,96,16,23,2,29,33,11,0,62,29,5,12,10,6,8,68,2,1,59,53,10,0,35,8,10,1,8,4,2,10,6,17,23,9,38,80,83,2,35,46,68,2,2,15,61,10,7,0,0,1,0,0,2,1,2,0,2,0,0,2,6,1,0,0,0,5,14,0,0,0,1,0,1,1,9,2,0,0,1,2,0,7,7,11,1,1,7,0,1,6,9,0,4,1,5,23,0,1,34,83,9,21,132,83,20,95,9,23,2,105,59,0,62,117,7,0,41,96,23,100,11,0,47,12,0,46,57,4,0,30,63,1,1,23,39,16,10,1,0,0,15,3,1,0,0,4,9,0,0,0,2,10,0,0,1,7,0,0,4,15,4,0,0,12,25,0,0,0,24,18,4,0,11,0,0,10,13,7,2,7,2,11,8,6,14,16,23,45,10,39,25,0,0,32,12,1,0,21,99,6,2,2,84,8,114,101,3,8,84,7,0,69,36,2,0,41,15,8,0,113,87,3,4,63,26,0,18,49,0,0,92,52,0,0,22,0,3,67,90,11,86,109,48,95,39,3,0,44,102,67,1,0,21,65,2,0,51,9,3,0,20,16,4,67,104,16,2,0,76,70,1,25,17,208,18,79,29,96,99,45,6,91,38,0,8,73,24,15,61,146,95,152,70,82,61,12,81,108,14,63,52,12,79,96,27,64,61,74,10,69,152,8,98,44,14,114,81,0,7,133,45,0,30,58,5,0,46,18,44,8,13,6,45,6,154,30,42,123,15,20,28,4,8,21,33,1,14,27,42,0,11,9,57,0,1,38,11,5,18,116,128,47,85,75,64,36,2,84,63,78,3,11,57,52,71,63,1,58,52,5,27,62,78,21,38,61,92,2,144,62,18,170,40,38,56,88,0,4,106,22,1,3,52,0,12,8,36,17,28,3,2,0,0,6,1,34,13,0,5,108,0,4,9,35,0,2,27,28,0,5,55,52,1,20,91,111,9,78,41,38,86,22,111,16,1,24,164,89,20,52,19,118,63,46,65,84,63,139,69,86,104,2,14,8,28,20,57,11,4,118,87,85,12,143,53,4,18,78,53,0,81,24,123,130,32,9,88,23,70,77,26,89,3,0,0,0,0,0,5,17,0,4,10,3,33,22,0,6,103,43,8,2,75,123,44,22,71,84,162,30,90,14,8,23,32,1,32,3,6,0,5,45,0,0,13,0,42,31,40,7,64,2,38,0,48,81,0,13,60,59,15,10,58,128,29,48,12,29,24,1,11,19,9,0,0,0,2,1,3,4,7,52,23,132,66,67,77,0,18,0,15,11,85,0,38,59,17,47,212,95,177,96,155,201

Radius of gyration: 40.32 Å; Cα contacts (8 Å, |Δi|>4): 4676; chains: 8; bounding box: 97×96×115 Å

Foldseek 3Di:
DVPDDDPDDDDADQVNVQVCQQVPDDDDDPQAFPDDALDDFDQAFAAPDRDDPVRLCVVLVVLVVQLVCCQVPVCVVVLLLAQFAQLQLLLLLCLLVLVLQLLVQQLLLLVLLLRHDDGSNLVRLSVSVSVLSVVSNVLSLVLLVSNLVRYPFNFSSPDCVQLVVLDLLSVLSCCQSHCVRNVDHSLLNLQQVALDVLQFPLCCSQPVVCVLRVVRRHPSSCSRSVSSNVSSVSRNSSSVSSVVRQLVDVSSVVCRQVSNLLSNCLNLVSCQQPVQLSQLFSGDDHPDRQLVVCCVRHCPPSVCVPQVVCVVSPHDRRPCVVLSSLCNQFVNLVLNVVCLLPQLSHQGEGAQQDPVSLVVCCVVRPVCCVASVVVSVVCVVQPSAALQNLDRCQVVCVVVVQDWDAALQSSRIDRPVRGRHQWDWDWDDDPHDIGIHIHDSRVVVCVVCVVSGPDDGSLRVQPFHQPLVSCLVSVQADPVSWFGSGGHHSDPPNTHTSVSSVSNRDGRHDRVPVD/DDPDDPDDDLVPDVVNVVVVVVVDDPDDPDDPPQQPVVDDDPDPDRDPLCSVFFCPFQDAVQQAAHDHHDADPDQPVVRHGQADPVQAQFDFNHLRPFDQPVSDDPVVLVVVVVVVVVVVVVVLVVCLVVLLQPQFFVCCVAPPLLQAVLLCLVLLLLLLLLLPLVLRHRDGGNSNRLSNSLSVLSNVLSVLSLVLQVSVCVRDPPRDSDSVRSNCCCVPPLLQVLSNVQSCCLRPVDRNSLLSLCLSQLAQCLFLVCCCLPQNPCVVCVVRSNPRSVSSSVSSVVSSVSSLSRNCRCVQVGGCVRPPCNLVSLVVSLVSNVVSNVSNLSSLLSNLLCLVVDDDDPLRSDLNVLLVSQCVSLVVSCVSPVVRSVHDDDSNVSSVSSCVSHDD/DDDDDQPDDDVLVVLLVVLVPDQALQRLLVVQLLLLCQDDDPNHVDCPCVSCSVVSSVSSLVSNVVNCVVPHDPVCQQFHFSVRHGLVVLLVVLLVQLVPDDALVSLVVSLSSSCSNCPPPRHRPVSVVVSNVSSVVSSVVRCPPPVVVDDPVVVCVVVPDDDDDDDD/DQCFDPCHDLSVDDDPSSVCVCPDPVNPDDDDDQKKKWKFFDDPLVVLCVVPPCVPVVCVVFVQWDWDDPPGIIIIMGGFKGKDFQVVSCVSVVHDTACVNVVPGGDDMDADWDDDGRMTMGGNDDPPPHD/DVPDDDPDDDDADQVNVLVCQQVPDDDDDVQAFPDDALDDFDQADAAPDRDDPVRLVVVLVVLVVVLCCCQVPVCVVVLLLAQFAQLQLLLLLCLLVLVLQLLVQQLLLLVLQLRHDDGSNLVRLSVSVSVLSVVSNVLSLVLLVSNLVRYPFNFSSPDCVQLVVLDLLSVLSCFQSHCVRNVDHSLLNLQQCALDVLQFPLCCSQPVVVVQRVVRSHPSSCSRSVSSNVSSVSRNRSSVSSVVRQLVDVSSVVCRQVSNLLSNCLNLVSCQQPVQLSQLFSGDDHPDRQLVVCCVRHVPPSCCVPQVVCVVRPHDDRPCVVLSSLSNQFVNLVLNVVCLLLQLSHQGEGAQQDPVSLVVCCVRRPPCCVASVVVSVVCVVQPSAALQSLDGCQVVCVVVVQDWDAALASSRIDRPVRGRHQWDWDWDDDPRDIGIHTHPSRVVVCVVCVVVGPDDGSLNVQPFHQSLVSCLVSVQADPVSWFGSGGHHSDPPRTHTSVSSVSNVDGRHDRVPVD/DDPDDPDDDLVPDVVNVVVVVVVDDPDDPDDPPDQPCVDDDPDPHRDPLCSVFACPFQDAVQQAAHDHHDADPDAPVVRHGQADPVQAQFHFNHLRPFAQPVSDDPVVLVVVVVVVVVVVVVVLVVCLVVLLVVQFQVCCVAPPLLQAVLLCLVLLLLLLLLLPLVLRHRDGRNSNRLSNSLSVLSNVLSVLSLVLQVSVCVVDPPRDSDSPRSNCCCVPPLLNVLSNVLSCCLRPVDRNSLLSLCLSQLAQCLFLVCCCLPQNPCVCCVVRSNPRSVSSSVSSVVSSVSSLSSNCRCPQVGGCPRPPCNLVSLVVSLVSNVVSNVSNLSSLLSNLLCLVSDDDDPLRSDLNNLLVSQCVSLVVSCVSPVVRSVHDDDSVVSSVSSCVSHDD/DDDDDQPDDDVLVVLLVVLVPDQALVSLLVVQLLLLCQDDDPNHVDCPCVSCSVVSSVSSLVSNVVRCVVDDDPVCQPFHFSVRHGLVVLLVVLLVQLVPDPALVSLVVSLSSSCSNGPPPRHHPVSVVVSNVSSVVSSVVRCPPPVVVDDPVVVCVVVVDDDDDDDD/DQCFDPCHDLSVDDDPSSVCVCPDPVNPDDDDAQKKKWKFFDDPLVVLCVVPPCVPVVCVVFVQWDWDDPPGIIIIMGGFKGKDQQVVSCVSVVHDTACVNVVPGRDDMDACWDDDGRMTMGGNDDPPPDDDPDPD

CATH classification: 3.90.56.10

Secondary structure (DSSP, 8-state):
--S----------HHHHHTTGGGG----TT-S-SS--S--S------SS---HHHHHHHHHHHHHHHHHIIIIIIHHTTGGG-S-HHHHHHHHHHHHHHHHHHHHHHHHHHHHHHH--SHHHHHHHHHHHHHHHHHHHHHHHHHHHHHHHSS--TTTTTHHHHGGGSHHHHHHHIIIIIHHHSS-STTHIIIIIIIIIIIIHIIIIIIHHHHHHHTT--HHHHHHHHHHHTHHHHHHHHHHHHHHHHHSHHHHTTHHHHHHHHHHHHHHHHHHHHHHHHHHS-SS-SS-HHHHHIIIIIIIIIIIIIIHHGGGTPPPPTTHHHHHHHHHHHHHHHHHHHHHTGGGSSSB-----HHHHHHHHHHSTTTIIIIIHHHHHHHHHTTT-TTS---HHHHHHHTT---EE-TTT--EE-TTT--SS---EEEEETTEEEEE-SHHHHHHHHH-GGG-----HHHHHTT-BHHHHHHHTT-B-TTSSBBS-BSS--SSS--BHHHHHHH--B---TTTT-/--SS--PPPTTT-HHHHHHHHHHS-SS-S-S--STTTTS--SSSS--HHHHHHTT-S--BTTSTT--B-S--SS--TT---SS-GGG-S---S-TT----TT---HHHHHHHHHHHHHHHHHHHHHHHHHTGGGGS-HHIIIIIIIIIIHHHHHHHHHHHHHHHHHHHH-SSHHHHHHHHHHHHHHHHHHHHHHHHHHHHHHHSTT----SHHHHHHHHH-GGGHHHHHHHHHHHHS---HHHHHIIIIIIIIIIIIHIIIIIIIIHHHTTTT-SSHHHHHHHHHHHHHHHHHHHHIIIIIIITT-TTTHHHHHHHHHHHHHHHHHHHHHHHHHHGGGGGGS---TTTTSHHHHHHHHHHHHHHHIIIIIHHHT----HHHHHHHHHTT---/-----SSS-HHHHHHHHHHHT--SHHHHHHHHHHHHHHHSSTT-S--TTTTTHHHHHHHHHHHHHHHHHHHS-HHHHHHB-TTS-BHHHHHHHHHHHHHT--SHHHHHHHHHHHHHHHTTTTS-HHHHHHHHHHHHHHHHHHHTSSTT-S-HHHHHHHHT-EEEEE--/-GGGSTT-GGGG--HHHHHHHHT-GGGGS-----EEEEEEE--HHHHHHIIIIIIIIIHHH-TT-EEEE-SSEEEEEEESEEEEEHHHHHHHHTS---HHHHGGGEEEEESEEEEETTEEEEES--BTTB-/--S----------HHHHHTTGGGG----TT-S-SS--S--S------SS---HHHHHHHHHHHHHHHHHIIIIIIHHTTGGG-S-HHHHHHHHHHHHHHHHHHHHHHHHHHHHHHH--SHHHHHHHHHHHHHHHHHHHHHHHHHHHHHHHSS--TTTTTHHHHGGGSHHHHHHHIIIIIHHHSS-TTTHIIIIIIIIIIIIHIIIIIIHHHHHHHTT--HHHHHHHHHHHTHHHHHHHHHHHHHHHHHSHHHHHHHHHHHHHHHHHHHHHHHHHHHHHHHHS-SS-SS-HHHHHIIIIIIIIIIIIIIHHGGGTPPPPTTHHHHHHHHHHHHHHHHHHHHHTGGGSSSB-----HHHHHHHHHHSTTTIIIIIHHHHHHHHHTTT-TTS---HHHHHHHTT---EE-TTT--EE-TTT--SS---EEEEETTEEEEE-SHHHHHHHHH-GGG--PPPHHHHHTT-BHHHHHHHTT-B-TTSSBBS-BSS--SSS--BHHHHHHH--B---TTTT-/--SS--PPPTTT-HHHHHHHHHHS-SS-S-S--STTTTSPPSSSS--HHHHHHTT-S--BTTSTT--B-S--SS--TTS--SS-GGG-S---S-TT----TT---HHHHHHHHHHHHHHHHHHHHHHHHHTGGGGS-HHIIIIIIIIIIHHHHHHHHHHHHHHHHHHHH-S-HHHHHHHHHHHHHHHHHHHHHHHHHHHHHHHSTT----SHHHHHHHHH-GGGHHHHHHHHHHHHS---HHHHHIIIIIIIIIIIIHIIIIIIIIHHHTTTT-SSHHHHHHHHHHHHHHHHHHHHIIIIIIIIT-TTTHHHHHHHHHHHHHHHHHHHHHHHHHHGGGGGGS---TTTTSHHHHHHHHHHHHHHHIIIIIHHHT----HHHHHHHHHTT---/-----SSS-HHHHHHHHHHHT--SHHHHHHHHHHHHHHHSSTT-S--TTTTTHHHHHHHHHHHHHHHHHHHS-HHHHHHB-TTS-BHHHHHHHHHHHHHT--SHHHHHHHHHHHHHHHTTTTS-HHHHHHHHHHHHHHHHHHHTSSTTSS-HHHHHHHHT-EEEEE--/-GGGSTT-GGGG--HHHHHHHHT-GGGSS-----EEEEEEE--HHHHHHIIIIIIIIIHHH-TT-EEEE-SSEEEEEEESEEEEEHHHHHHHHTS---HHHHGGGEEEEESEEEEETTEEEEES--TTTSPPS---

Organism: Methylosinus trichosporium (NCBI:txid426)

Sequence (2417 aa):
DALKVNRAPVGVEPQEVHKWLQSFNWDFKENRTKYPTKYHMANETKEQFKVIAKEYARMEAAKDERQFGTLLDGLTRLGAGNKVHPRWGETMKVISNFLEVGEYNAIAASAMLWDSATAAEQKNGYLAQVLDEIRHTHQCAFINHYYSKHYHDPAGHNDARRTRAIGPLWKGMKRVFADGFISGDAVECSVNLQLVGEACFTNPLIVAVTEWASANGDEITPTVFLSVETDELRRHMANGYQTVVSIANDPASAKFLNTDLNNAFWTQQKYFTPVLGYLFEYGSKFKVEPWVKTWNRWVYEDWGGIWIGRLGKYGVESPASLRDAKRDAYWAHHDLALAAYAMWPLGFARLALPDEEDQAWFEANYPGWADHYGKIFNEWKKLGYEDPKSGFIPYQWLLANGHDVYIDRVSQVPFIPSLAKGTGSLRVHEFNGKKHSLTDDWGERQWLIEPERYECHNVFEQYEGRELSEVIAEGHGVRSDGKKTLIAQPHTRRGDNLWTLEDIKRRAGCVFPDPLAKFPQSSQVTKRGLTDPERAAIIAAAVPDHALDTQRKYHYFIQPRWKRLSEYEQLSCYAQPNPDWIAGGLDWGDWTQKFHGGRPSWGNESTELRTTDWYRHRDPARRWHHPYVKDKSEEARYTQRFLAAYSSEGSIRTIDPYWRDEILNKYFGALLYSEYGLFNAHSSVGRDCLSDTIRQTAVFAALDKVDNAQMIQMERLFIAKLVPGFDASTDVPKKIWTTDPIYSGARATVQEIWQGVQDWNEILWAGHAVYDATFGQFARREFFQRLATVYGDTLTPFFTAQSQTYFQTTRGAIDDLFVYCLANDSEFGAHNRTFLNNAWTEHYLASSVAALKDFVGLYAKVEKVAGATDRAGVSEALQRVFGDWKIDYADKIGFRVDVDQKVDAVLAGYKNAKREPIHDNSIRTEWEAKIAKLTSVDQATKFIQDFRLAYTSPFRKSYDIDVDYQYIERKIEEKLSVLKTEKLPVADLITKATTGEDAAAVEATWIAKKIKAAKSKYEAERIHIEFRQLYKPPVLPVNVFLRTDAALGTVLMEIRNTDYYGTPLEGLRKERGVKVLHLQASAHNAYNAGIMQKTGKAFADEFFAEENQVVAESNAVVLVLMKSDEIDAIIEDIVLKGGKAKNPSIVVEDKAGFWWIKADGAIEIDAAEAGELLGKPFSVYDLLINVSSTVGRAYTLGTKFTITSELMGLDRDALKVNRAPVGVEEPQEVHKWLQSFNWDFKENRTKYPTKYHMANETKEQFKVIAKEYARMMEAAKDERQFGTLLDGLTRLGAGNKVHPRWGETMKVISNFLEVGEYNAIAASAMLWDSATAAEQKNGYLAQVLDEIRHTHQCAFINHYYSKHYHDPAGHNDARRTRAIGPLWKGMKRVFADGFISGDAVECSVNLQLVGEACFTNPLIVAVTEWASANGDEITPTVFLSVETDELRRHMANGYQTVVSIANDPASAKFLNTDLNNAFWTQQKYFTPVLGYLFEYGSKFKVEPWVKTWNRWVYEDWGGIWIGRLGKYGVESPASLRDAKRDAYWAHHDLALAAYAMWPLGFARLALPDEEEDQAWFEANYPGWADHYGKIFNNEWKKLGYEDPKSGFIPYQWLLANGHDVYIDRVSQVPFIPSLAKGTGSLRVHEFNGKKHSLTDDWGERQWLIEPERYECHNVFEQYEGRELSEEVIAEGHGVRSSDGKTLIAQPHTRRGDNLWTLEDIKRAGCVFPDPLAKFPQSSQVTKRGLTDPERAAIIAAAVPDHALDTQRKYHYFIQPRWKRLSEYEQLSCYAQPNPDWIAGGLDWGDWTQKFHGGRPSWGNESTELRTTDWYRHRDPARRWHHPYVKDKSEEARYTQRFLAAYSSEGSIRTIDDPYWRDEILNKYFGALLYSEYGLFNAHSSVGRDCLSDTIRQTAVFAALDKVDNAQMIQMERLFIAKLVPGFDASTDVPKKIWTTDPIYSGARATVQEIWQGVQDWNEILWAGHAVYDATFGQFARREFFQRLATVYGDTLTPFFTAQSQTYFQTTRGAIDDLFVYCLANDSEFGAHNRTFLNNAWTEHYLASSVAALKDFVGLYAKVEKVAGATDRAGVSEALQRVFGDWKIDYADKIGFRVDVDQKVDAVLAGYKNAKREPIHDNSIRTEWEAKIAKLTSVDQATKFIQDFRLAYTSPFRKSYDIDVDYQYIERKIEEKLSVLKTEKKLPVADLITKATTGEDAAAVEATWIAKIKAAKSKYEAERIHIEFRQLYKPPVLPVNVFLRTDAALGTVLMEIRNTDYYGTPLEGLRKERGVKVLHLQASAHNAYNAGIMQKTGKAFADEFFAEENQVVAESNAVVLVLMKSDEIDAIIEDIVLKGGKAKNPSIVVEDKAGFWWIKADGAIEIDAAEAGELLGKPFSVYDLLINVSSTVGRAYTLGTKFTITSELMGLDRALTDI

InterPro domains:
  IPR003430 Propane/methane/phenol/toluene hydroxylase [PF02332] (38-260)
  IPR009078 Ferritin-like superfamily [SSF47240] (20-524)
  IPR012348 Ribonucleotide reductase-like [G3DSA:1.10.620.20] (1-526)

Nearest PDB structures (foldseek):
  7m8r-assembly1_F  TM=1.002E+00  e=2.679E-51  Methylosinus trichosporium OB3b
  1mhy-assembly1_B  TM=1.002E+00  e=4.589E-48  Methylosinus trichosporium
  6d7k-assembly1_F  TM=9.999E-01  e=4.721E-41  Methylosinus sporium
  1xmh-assembly1_C  TM=9.897E-01  e=3.476E-34  Methylococcus capsulatus str. Bath
  1mmo-assembly1_C  TM=9.919E-01  e=7.380E-34  Methylococcus capsulatus

B-factor: mean 31.45, std 9.69, range [16.34, 190.18]